Protein 9GF0 (pdb70)

Structure (mmCIF, N/CA/C/O backbone):
data_9GF0
#
_entry.id   9GF0
#
_cell.length_a   1.00
_cell.length_b   1.00
_cell.length_c   1.00
_cell.angle_alpha   90.00
_cell.angle_beta   90.00
_cell.angle_gamma   90.00
#
_symmetry.space_group_name_H-M   'P 1'
#
loop_
_entity.id
_entity.type
_entity.pdbx_description
1 polymer 'Major outer membrane protein'
2 water water
#
loop_
_atom_site.group_PDB
_atom_site.id
_atom_site.type_symbol
_atom_site.label_atom_id
_atom_site.label_alt_id
_atom_site.label_comp_id
_atom_site.label_asym_id
_atom_site.label_entity_id
_atom_site.label_seq_id
_atom_site.pdbx_PDB_ins_code
_atom_site.Cartn_x
_atom_site.Cartn_y
_atom_site.Cartn_z
_atom_site.occupancy
_atom_site.B_iso_or_equiv
_atom_site.auth_seq_id
_atom_site.auth_comp_id
_atom_site.auth_asym_id
_atom_site.auth_atom_id
_atom_site.pdbx_PDB_model_num
ATOM 1 N N . SER A 1 1 ? 132.784 100.799 115.225 1.00 28.03 1 SER A N 1
ATOM 2 C CA . SER A 1 1 ? 131.843 101.868 115.515 1.00 24.95 1 SER A CA 1
ATOM 3 C C . SER A 1 1 ? 130.823 102.003 114.397 1.00 24.85 1 SER A C 1
ATOM 4 O O . SER A 1 1 ? 131.191 102.164 113.241 1.00 39.60 1 SER A O 1
ATOM 7 N N . LYS A 1 2 ? 129.551 101.806 114.711 1.00 22.94 2 LYS A N 1
ATOM 8 C CA . LYS A 1 2 ? 128.490 101.890 113.685 1.00 21.13 2 LYS A CA 1
ATOM 9 C C . LYS A 1 2 ? 128.540 103.270 113.024 1.00 27.08 2 LYS A C 1
ATOM 10 O O . LYS A 1 2 ? 128.440 103.327 111.803 1.00 28.57 2 LYS A O 1
ATOM 16 N N . ALA A 1 3 ? 128.686 104.334 113.802 1.00 31.13 3 ALA A N 1
ATOM 17 C CA . ALA A 1 3 ? 128.739 105.713 113.282 1.00 26.75 3 ALA A CA 1
ATOM 18 C C . ALA A 1 3 ? 129.994 105.943 112.448 1.00 32.87 3 ALA A C 1
ATOM 19 O O . ALA A 1 3 ? 130.034 106.972 111.779 1.00 38.20 3 ALA A O 1
ATOM 21 N N . ARG A 1 4 ? 131.001 105.073 112.522 1.00 31.71 4 ARG A N 1
ATOM 22 C CA . ARG A 1 4 ? 132.181 105.216 111.631 1.00 27.95 4 ARG A CA 1
ATOM 23 C C . ARG A 1 4 ? 131.805 104.592 110.299 1.00 23.67 4 ARG A C 1
ATOM 24 O O . ARG A 1 4 ? 131.835 105.282 109.287 1.00 32.57 4 ARG A O 1
ATOM 32 N N . VAL A 1 5 ? 131.421 103.328 110.338 1.00 22.94 5 VAL A N 1
ATOM 33 C CA . VAL A 1 5 ? 131.062 102.654 109.101 1.00 25.53 5 VAL A CA 1
ATOM 34 C C . VAL A 1 5 ? 129.931 103.375 108.386 1.00 26.67 5 VAL A C 1
ATOM 35 O O . VAL A 1 5 ? 129.776 103.224 107.172 1.00 31.96 5 VAL A O 1
ATOM 39 N N . GLU A 1 6 ? 129.124 104.152 109.105 1.00 33.81 6 GLU A N 1
ATOM 40 C CA . GLU A 1 6 ? 128.074 104.928 108.457 1.00 32.47 6 GLU A CA 1
ATOM 41 C C . GLU A 1 6 ? 128.605 106.196 107.806 1.00 33.33 6 GLU A C 1
ATOM 42 O O . GLU A 1 6 ? 128.068 106.631 106.784 1.00 38.41 6 GLU A O 1
ATOM 48 N N . ALA A 1 7 ? 129.633 106.811 108.383 1.00 32.35 7 ALA A N 1
ATOM 49 C CA . ALA A 1 7 ? 130.205 108.021 107.812 1.00 28.40 7 ALA A CA 1
ATOM 50 C C . ALA A 1 7 ? 131.066 107.741 106.592 1.00 31.38 7 ALA A C 1
ATOM 51 O O . ALA A 1 7 ? 131.414 108.677 105.868 1.00 37.16 7 ALA A O 1
ATOM 53 N N . LEU A 1 8 ? 131.414 106.483 106.345 1.00 22.78 8 LEU A N 1
ATOM 54 C CA . LEU A 1 8 ? 132.163 106.097 105.160 1.00 21.82 8 LEU A CA 1
ATOM 55 C C . LEU A 1 8 ? 131.287 105.370 104.148 1.00 30.78 8 LEU A C 1
ATOM 56 O O . LEU A 1 8 ? 131.802 104.650 103.289 1.00 32.96 8 LEU A O 1
ATOM 61 N N . ALA A 1 9 ? 129.967 105.546 104.243 1.00 30.22 9 ALA A N 1
ATOM 62 C CA . ALA A 1 9 ? 129.006 105.007 103.284 1.00 20.46 9 ALA A CA 1
ATOM 63 C C . ALA A 1 9 ? 129.081 103.489 103.181 1.00 30.66 9 ALA A C 1
ATOM 64 O O . ALA A 1 9 ? 128.824 102.921 102.119 1.00 37.79 9 ALA A O 1
ATOM 66 N N . ASN A 1 10 ? 129.428 102.826 104.285 1.00 30.70 10 ASN A N 1
ATOM 67 C CA . ASN A 1 10 ? 129.504 101.366 104.348 1.00 27.46 10 ASN A CA 1
ATOM 68 C C . ASN A 1 10 ? 130.394 100.808 103.242 1.00 31.85 10 ASN A C 1
ATOM 69 O O . ASN A 1 10 ? 130.121 99.754 102.668 1.00 35.04 10 ASN A O 1
ATOM 74 N N . SER A 1 11 ? 131.476 101.524 102.950 1.00 30.93 11 SER A N 1
ATOM 75 C CA . SER A 1 11 ? 132.383 101.121 101.888 1.00 26.90 11 SER A CA 1
ATOM 76 C C . SER A 1 11 ? 133.019 99.775 102.207 1.00 33.24 11 SER A C 1
ATOM 77 O O . SER A 1 11 ? 133.272 99.442 103.365 1.00 40.73 11 SER A O 1
ATOM 80 N N . ARG A 1 12 ? 133.269 98.988 101.162 1.00 26.45 12 ARG A N 1
ATOM 81 C CA . ARG A 1 12 ? 133.832 97.659 101.356 1.00 26.06 12 ARG A CA 1
ATOM 82 C C . ARG A 1 12 ? 135.286 97.691 101.797 1.00 34.07 12 ARG A C 1
ATOM 83 O O . ARG A 1 12 ? 135.803 96.659 102.234 1.00 41.27 12 ARG A O 1
ATOM 91 N N . HIS A 1 13 ? 135.952 98.835 101.695 1.00 28.73 13 HIS A N 1
ATOM 92 C CA . HIS A 1 13 ? 137.376 98.943 101.972 1.00 26.00 13 HIS A CA 1
ATOM 93 C C . HIS A 1 13 ? 137.686 99.199 103.440 1.00 29.43 13 HIS A C 1
ATOM 94 O O . HIS A 1 13 ? 138.863 99.218 103.810 1.00 26.70 13 HIS A O 1
ATOM 101 N N . VAL A 1 14 ? 136.676 99.388 104.278 1.00 29.82 14 VAL A N 1
ATOM 102 C CA . VAL A 1 14 ? 136.889 99.766 105.670 1.00 28.88 14 VAL A CA 1
ATOM 103 C C . VAL A 1 14 ? 137.006 98.517 106.528 1.00 36.12 14 VAL A C 1
ATOM 104 O O . VAL A 1 14 ? 136.466 97.452 106.211 1.00 32.50 14 VAL A O 1
ATOM 108 N N . LEU A 1 15 ? 137.735 98.655 107.633 1.00 37.04 15 LEU A N 1
ATOM 109 C CA . LEU A 1 15 ? 138.000 97.568 108.567 1.00 31.57 15 LEU A CA 1
ATOM 110 C C . LEU A 1 15 ? 137.550 98.022 109.949 1.00 39.31 15 LEU A C 1
ATOM 111 O O . LEU A 1 15 ? 138.174 98.900 110.551 1.00 36.96 15 LEU A O 1
ATOM 116 N N . ASP A 1 16 ? 136.467 97.429 110.444 1.00 38.92 16 ASP A N 1
ATOM 117 C CA . ASP A 1 16 ? 135.855 97.829 111.703 1.00 34.67 16 ASP A CA 1
ATOM 118 C C . ASP A 1 16 ? 135.330 96.575 112.395 1.00 35.25 16 ASP A C 1
ATOM 119 O O . ASP A 1 16 ? 135.561 95.451 111.943 1.00 39.97 16 ASP A O 1
ATOM 124 N N . PHE A 1 17 ? 134.611 96.763 113.503 1.00 35.79 17 PHE A N 1
ATOM 125 C CA . PHE A 1 17 ? 134.095 95.620 114.248 1.00 36.73 17 PHE A CA 1
ATOM 126 C C . PHE A 1 17 ? 132.905 94.964 113.553 1.00 44.65 17 PHE A C 1
ATOM 127 O O . PHE A 1 17 ? 132.823 93.733 113.505 1.00 47.85 17 PHE A O 1
ATOM 135 N N . GLN A 1 18 ? 131.968 95.752 113.017 1.00 39.46 18 GLN A N 1
ATOM 136 C CA . GLN A 1 18 ? 130.796 95.163 112.369 1.00 37.13 18 GLN A CA 1
ATOM 137 C C . GLN A 1 18 ? 131.141 94.596 110.997 1.00 39.54 18 GLN A C 1
ATOM 138 O O . GLN A 1 18 ? 130.653 93.516 110.606 1.00 45.23 18 GLN A O 1
ATOM 144 N N . THR A 1 19 ? 131.985 95.315 110.260 1.00 29.56 19 THR A N 1
ATOM 145 C CA . THR A 1 19 ? 132.514 94.789 109.014 1.00 29.47 19 THR A CA 1
ATOM 146 C C . THR A 1 19 ? 133.206 93.455 109.239 1.00 29.41 19 THR A C 1
ATOM 147 O O . THR A 1 19 ? 133.184 92.590 108.361 1.00 35.27 19 THR A O 1
ATOM 151 N N . ALA A 1 20 ? 133.815 93.270 110.410 1.00 32.62 20 ALA A N 1
ATOM 152 C CA . ALA A 1 20 ? 134.363 91.973 110.780 1.00 27.87 20 ALA A CA 1
ATOM 153 C C . ALA A 1 20 ? 133.281 90.998 111.216 1.00 27.50 20 ALA A C 1
ATOM 154 O O . ALA A 1 20 ? 133.453 89.787 111.057 1.00 28.08 20 ALA A O 1
ATOM 156 N N . PHE A 1 21 ? 132.176 91.495 111.777 1.00 33.45 21 PHE A N 1
ATOM 157 C CA . PHE A 1 21 ? 131.064 90.613 112.122 1.00 29.13 21 PHE A CA 1
ATOM 158 C C . PHE A 1 21 ? 130.605 89.836 110.905 1.00 36.99 21 PHE A C 1
ATOM 159 O O . PHE A 1 21 ? 130.467 88.609 110.951 1.00 41.69 21 PHE A O 1
ATOM 167 N N . ASP A 1 22 ? 130.367 90.537 109.799 1.00 46.22 22 ASP A N 1
ATOM 168 C CA . ASP A 1 22 ? 129.905 89.833 108.606 1.00 40.23 22 ASP A CA 1
ATOM 169 C C . ASP A 1 22 ? 131.038 89.259 107.761 1.00 43.13 22 ASP A C 1
ATOM 170 O O . ASP A 1 22 ? 130.763 88.497 106.830 1.00 45.79 22 ASP A O 1
ATOM 175 N N . ARG A 1 23 ? 132.291 89.604 108.055 1.00 38.04 23 ARG A N 1
ATOM 176 C CA . ARG A 1 23 ? 133.463 89.068 107.363 1.00 28.52 23 ARG A CA 1
ATOM 177 C C . ARG A 1 23 ? 134.457 88.598 108.418 1.00 37.73 23 ARG A C 1
ATOM 178 O O . ARG A 1 23 ? 135.413 89.311 108.748 1.00 40.60 23 ARG A O 1
ATOM 186 N N . PRO A 1 24 ? 134.264 87.393 108.963 1.00 30.18 24 PRO A N 1
ATOM 187 C CA . PRO A 1 24 ? 135.036 86.982 110.147 1.00 24.94 24 PRO A CA 1
ATOM 188 C C . PRO A 1 24 ? 136.526 86.840 109.916 1.00 28.11 24 PRO A C 1
ATOM 189 O O . PRO A 1 24 ? 137.282 86.795 110.891 1.00 36.34 24 PRO A O 1
ATOM 193 N N . TYR A 1 25 ? 136.982 86.752 108.669 1.00 35.87 25 TYR A N 1
ATOM 194 C CA . TYR A 1 25 ? 138.416 86.725 108.408 1.00 34.09 25 TYR A CA 1
ATOM 195 C C . TYR A 1 25 ? 139.106 88.016 108.831 1.00 36.41 25 TYR A C 1
ATOM 196 O O . TYR A 1 25 ? 140.335 88.038 108.941 1.00 44.45 25 TYR A O 1
ATOM 205 N N . GLN A 1 26 ? 138.348 89.088 109.065 1.00 30.73 26 GLN A N 1
ATOM 206 C CA . GLN A 1 26 ? 138.913 90.374 109.451 1.00 32.15 26 GLN A CA 1
ATOM 207 C C . GLN A 1 26 ? 139.241 90.471 110.934 1.00 37.27 26 GLN A C 1
ATOM 208 O O . GLN A 1 26 ? 139.935 91.410 111.335 1.00 31.85 26 GLN A O 1
ATOM 214 N N . PHE A 1 27 ? 138.757 89.539 111.756 1.00 42.15 27 PHE A N 1
ATOM 215 C CA . PHE A 1 27 ? 139.074 89.572 113.179 1.00 27.56 27 PHE A CA 1
ATOM 216 C C . PHE A 1 27 ? 140.545 89.281 113.432 1.00 29.18 27 PHE A C 1
ATOM 217 O O . PHE A 1 27 ? 141.107 89.750 114.427 1.00 35.26 27 PHE A O 1
ATOM 225 N N . MET A 1 28 ? 141.182 88.509 112.553 1.00 42.03 28 MET A N 1
ATOM 226 C CA . MET A 1 28 ? 142.612 88.268 112.669 1.00 41.59 28 MET A CA 1
ATOM 227 C C . MET A 1 28 ? 143.429 89.481 112.249 1.00 34.05 28 MET A C 1
ATOM 228 O O . MET A 1 28 ? 144.573 89.625 112.686 1.00 41.24 28 MET A O 1
ATOM 233 N N . ALA A 1 29 ? 142.866 90.356 111.419 1.00 29.40 29 ALA A N 1
ATOM 234 C CA . ALA A 1 29 ? 143.538 91.579 111.007 1.00 29.37 29 ALA A CA 1
ATOM 235 C C . ALA A 1 29 ? 143.210 92.770 111.895 1.00 33.18 29 ALA A C 1
ATOM 236 O O . ALA A 1 29 ? 143.923 93.776 111.848 1.00 37.02 29 ALA A O 1
ATOM 238 N N . LEU A 1 30 ? 142.149 92.684 112.687 1.00 38.28 30 LEU A N 1
ATOM 239 C CA . LEU A 1 30 ? 141.832 93.737 113.638 1.00 37.50 30 LEU A CA 1
ATOM 240 C C . LEU A 1 30 ? 142.839 93.741 114.780 1.00 40.08 30 LEU A C 1
ATOM 241 O O . LEU A 1 30 ? 143.313 92.689 115.215 1.00 41.37 30 LEU A O 1
ATOM 246 N N . SER A 1 31 ? 143.170 94.931 115.266 1.00 44.44 31 SER A N 1
ATOM 247 C CA . SER A 1 31 ? 143.967 95.026 116.475 1.00 43.72 31 SER A CA 1
ATOM 248 C C . SER A 1 31 ? 143.129 94.619 117.682 1.00 47.31 31 SER A C 1
ATOM 249 O O . SER A 1 31 ? 141.897 94.678 117.662 1.00 52.72 31 SER A O 1
ATOM 252 N N . GLU A 1 32 ? 143.811 94.189 118.739 1.00 38.83 32 GLU A N 1
ATOM 253 C CA . GLU A 1 32 ? 143.119 93.834 119.969 1.00 39.72 32 GLU A CA 1
ATOM 254 C C . GLU A 1 32 ? 142.426 95.056 120.553 1.00 37.60 32 GLU A C 1
ATOM 255 O O . GLU A 1 32 ? 143.033 96.121 120.688 1.00 34.94 32 GLU A O 1
ATOM 261 N N . GLN A 1 33 ? 141.154 94.901 120.909 1.00 28.97 33 GLN A N 1
ATOM 262 C CA . GLN A 1 33 ? 140.351 96.042 121.324 1.00 30.65 33 GLN A CA 1
ATOM 263 C C . GLN A 1 33 ? 139.066 95.542 121.962 1.00 37.15 33 GLN A C 1
ATOM 264 O O . GLN A 1 33 ? 138.721 94.362 121.873 1.00 37.49 33 GLN A O 1
ATOM 270 N N . ALA A 1 34 ? 138.362 96.469 122.611 1.00 38.65 34 ALA A N 1
ATOM 271 C CA . ALA A 1 34 ? 137.016 96.256 123.121 1.00 28.04 34 ALA A CA 1
ATOM 272 C C . ALA A 1 34 ? 136.215 97.527 122.897 1.00 27.90 34 ALA A C 1
ATOM 273 O O . ALA A 1 34 ? 136.727 98.630 123.095 1.00 22.66 34 ALA A O 1
ATOM 275 N N . THR A 1 35 ? 134.963 97.370 122.478 1.00 31.42 35 THR A N 1
ATOM 276 C CA . THR A 1 35 ? 134.132 98.498 122.086 1.00 31.57 35 THR A CA 1
ATOM 277 C C . THR A 1 35 ? 132.773 98.407 122.763 1.00 26.91 35 THR A C 1
ATOM 278 O O . THR A 1 35 ? 132.207 97.319 122.886 1.00 24.30 35 THR A O 1
ATOM 282 N N . ILE A 1 36 ? 132.256 99.551 123.204 1.00 28.73 36 ILE A N 1
ATOM 283 C CA . ILE A 1 36 ? 130.936 99.641 123.818 1.00 30.11 36 ILE A CA 1
ATOM 284 C C . ILE A 1 36 ? 130.107 100.644 123.028 1.00 31.33 36 ILE A C 1
ATOM 285 O O . ILE A 1 36 ? 130.541 101.779 122.807 1.00 26.83 36 ILE A O 1
ATOM 290 N N . GLU A 1 37 ? 128.919 100.220 122.604 1.00 33.14 37 GLU A N 1
ATOM 291 C CA . GLU A 1 37 ? 128.001 101.050 121.835 1.00 18.96 37 GLU A CA 1
ATOM 292 C C . GLU A 1 37 ? 126.920 101.583 122.765 1.00 20.44 37 GLU A C 1
ATOM 293 O O . GLU A 1 37 ? 126.184 100.802 123.375 1.00 29.38 37 GLU A O 1
ATOM 299 N N . TRP A 1 38 ? 126.815 102.906 122.854 1.00 14.03 38 TRP A N 1
ATOM 300 C CA . TRP A 1 38 ? 125.939 103.533 123.833 1.00 11.52 38 TRP A CA 1
ATOM 301 C C . TRP A 1 38 ? 124.477 103.402 123.433 1.00 21.26 38 TRP A C 1
ATOM 302 O O . TRP A 1 38 ? 124.123 103.541 122.262 1.00 36.35 38 TRP A O 1
ATOM 313 N N . GLY A 1 39 ? 123.620 103.153 124.416 1.00 16.93 39 GLY A N 1
ATOM 314 C CA . GLY A 1 39 ? 122.202 103.054 124.148 1.00 12.34 39 GLY A CA 1
ATOM 315 C C . GLY A 1 39 ? 121.451 102.587 125.377 1.00 27.28 39 GLY A C 1
ATOM 316 O O . GLY A 1 39 ? 122.006 102.499 126.472 1.00 26.96 39 GLY A O 1
ATOM 317 N N . ASN A 1 40 ? 120.175 102.287 125.167 1.00 36.11 40 ASN A N 1
ATOM 318 C CA . ASN A 1 40 ? 119.284 101.834 126.220 1.00 32.22 40 ASN A CA 1
ATOM 319 C C . ASN A 1 40 ? 119.030 100.332 126.096 1.00 39.19 40 ASN A C 1
ATOM 320 O O . ASN A 1 40 ? 119.640 99.635 125.282 1.00 44.51 40 ASN A O 1
ATOM 325 N N . THR A 1 41 ? 118.110 99.840 126.922 1.00 35.00 41 THR A N 1
ATOM 326 C CA . THR A 1 41 ? 117.756 98.401 126.876 1.00 37.51 41 THR A CA 1
ATOM 327 C C . THR A 1 41 ? 116.369 98.263 126.254 1.00 39.14 41 THR A C 1
ATOM 328 O O . THR A 1 41 ? 115.619 99.237 126.271 1.00 44.11 41 THR A O 1
ATOM 332 N N . GLY A 1 42 ? 116.071 97.104 125.687 1.00 41.02 42 GLY A N 1
ATOM 333 C CA . GLY A 1 42 ? 114.714 96.859 125.173 1.00 45.99 42 GLY A CA 1
ATOM 334 C C . GLY A 1 42 ? 114.557 97.222 123.716 1.00 49.47 42 GLY A C 1
ATOM 335 O O . GLY A 1 42 ? 115.568 97.262 123.002 1.00 48.94 42 GLY A O 1
ATOM 336 N N . ASP A 1 43 ? 113.320 97.453 123.288 1.00 56.74 43 ASP A N 1
ATOM 337 C CA . ASP A 1 43 ? 113.086 97.887 121.892 1.00 56.36 43 ASP A CA 1
ATOM 338 C C . ASP A 1 43 ? 113.400 99.378 121.817 1.00 55.65 43 ASP A C 1
ATOM 339 O O . ASP A 1 43 ? 112.456 100.176 121.770 1.00 57.23 43 ASP A O 1
ATOM 344 N N . ALA A 1 44 ? 114.681 99.730 121.827 1.00 47.14 44 ALA A N 1
ATOM 345 C CA . ALA A 1 44 ? 115.057 101.156 121.815 1.00 48.42 44 ALA A CA 1
ATOM 346 C C . ALA A 1 44 ? 116.118 101.403 120.743 1.00 52.04 44 ALA A C 1
ATOM 347 O O . ALA A 1 44 ? 116.850 100.457 120.425 1.00 53.06 44 ALA A O 1
ATOM 349 N N . ASN A 1 45 ? 116.177 102.614 120.188 1.00 44.21 45 ASN A N 1
ATOM 350 C CA . ASN A 1 45 ? 117.243 102.936 119.245 1.00 42.87 45 ASN A CA 1
ATOM 351 C C . ASN A 1 45 ? 117.864 104.266 119.647 1.00 47.40 45 ASN A C 1
ATOM 352 O O . ASN A 1 45 ? 117.150 105.288 119.703 1.00 47.84 45 ASN A O 1
ATOM 357 N N . PRO A 1 46 ? 119.174 104.318 119.919 1.00 35.22 46 PRO A N 1
ATOM 358 C CA . PRO A 1 46 ? 120.151 103.225 119.846 1.00 28.28 46 PRO A CA 1
ATOM 359 C C . PRO A 1 46 ? 120.050 102.214 120.979 1.00 31.09 46 PRO A C 1
ATOM 360 O O . PRO A 1 46 ? 119.535 102.490 122.054 1.00 29.98 46 PRO A O 1
ATOM 364 N N . HIS A 1 47 ? 120.548 101.012 120.718 1.00 32.73 47 HIS A N 1
ATOM 365 C CA . HIS A 1 47 ? 120.579 99.912 121.665 1.00 26.53 47 HIS A CA 1
ATOM 366 C C . HIS A 1 47 ? 121.980 99.784 122.249 1.00 33.80 47 HIS A C 1
ATOM 367 O O . HIS A 1 47 ? 122.969 100.158 121.614 1.00 33.39 47 HIS A O 1
ATOM 374 N N . ALA A 1 48 ? 122.060 99.265 123.470 1.00 31.07 48 ALA A N 1
ATOM 375 C CA . ALA A 1 48 ? 123.337 99.109 124.153 1.00 21.71 48 ALA A CA 1
ATOM 376 C C . ALA A 1 48 ? 124.004 97.813 123.709 1.00 33.46 48 ALA A C 1
ATOM 377 O O . ALA A 1 48 ? 123.404 96.740 123.801 1.00 33.24 48 ALA A O 1
ATOM 379 N N . GLU A 1 49 ? 125.237 97.913 123.210 1.00 32.37 49 GLU A N 1
ATOM 380 C CA . GLU A 1 49 ? 125.984 96.759 122.730 1.00 16.47 49 GLU A CA 1
ATOM 381 C C . GLU A 1 49 ? 127.465 96.933 123.031 1.00 23.36 49 GLU A C 1
ATOM 382 O O . GLU A 1 49 ? 127.960 98.054 123.146 1.00 31.62 49 GLU A O 1
ATOM 388 N N . GLY A 1 50 ? 128.169 95.810 123.150 1.00 23.82 50 GLY A N 1
ATOM 389 C CA . GLY A 1 50 ? 129.593 95.839 123.431 1.00 19.35 50 GLY A CA 1
ATOM 390 C C . GLY A 1 50 ? 130.267 94.482 123.373 1.00 27.07 50 GLY A C 1
ATOM 391 O O . GLY A 1 50 ? 129.619 93.455 123.579 1.00 23.73 50 GLY A O 1
ATOM 392 N N . GLY A 1 51 ? 131.569 94.464 123.101 1.00 28.81 51 GLY A N 1
ATOM 393 C CA . GLY A 1 51 ? 132.291 93.212 122.962 1.00 23.71 51 GLY A CA 1
ATOM 394 C C . GLY A 1 51 ? 133.776 93.454 122.811 1.00 30.41 51 GLY A C 1
ATOM 395 O O . GLY A 1 51 ? 134.243 94.593 122.775 1.00 35.18 51 GLY A O 1
ATOM 396 N N . PHE A 1 52 ? 134.537 92.359 122.712 1.00 30.84 52 PHE A N 1
ATOM 397 C CA . PHE A 1 52 ? 136.018 92.469 122.655 1.00 30.16 52 PHE A CA 1
ATOM 398 C C . PHE A 1 52 ? 136.622 91.498 121.634 1.00 27.04 52 PHE A C 1
ATOM 399 O O . PHE A 1 52 ? 135.906 90.590 121.172 1.00 25.01 52 PHE A O 1
ATOM 407 N N . VAL A 1 53 ? 137.897 91.694 121.284 1.00 27.41 53 VAL A N 1
ATOM 408 C CA . VAL A 1 53 ? 138.620 90.745 120.384 1.00 31.15 53 VAL A CA 1
ATOM 409 C C . VAL A 1 53 ? 140.053 90.621 120.919 1.00 34.36 53 VAL A C 1
ATOM 410 O O . VAL A 1 53 ? 140.714 91.663 121.074 1.00 27.25 53 VAL A O 1
ATOM 414 N N . LYS A 1 54 ? 140.497 89.397 121.220 1.00 43.86 54 LYS A N 1
ATOM 415 C CA . LYS A 1 54 ? 141.850 89.180 121.797 1.00 38.93 54 LYS A CA 1
ATOM 416 C C . LYS A 1 54 ? 142.587 88.102 120.996 1.00 43.92 54 LYS A C 1
ATOM 417 O O . LYS A 1 54 ? 141.909 87.223 120.438 1.00 44.04 54 LYS A O 1
ATOM 423 N N . ARG A 1 55 ? 143.921 88.165 120.954 1.00 42.52 55 ARG A N 1
ATOM 424 C CA . ARG A 1 55 ? 144.738 87.190 120.183 1.00 39.79 55 ARG A CA 1
ATOM 425 C C . ARG A 1 55 ? 145.107 86.007 121.084 1.00 41.95 55 ARG A C 1
ATOM 426 O O . ARG A 1 55 ? 145.580 86.252 122.204 1.00 45.59 55 ARG A O 1
ATOM 434 N N . HIS A 1 56 ? 144.906 84.778 120.604 1.00 53.99 56 HIS A N 1
ATOM 435 C CA . HIS A 1 56 ? 145.175 83.561 121.419 1.00 53.21 56 HIS A CA 1
ATOM 436 C C . HIS A 1 56 ? 146.628 83.124 121.228 1.00 54.97 56 HIS A C 1
ATOM 437 O O . HIS A 1 56 ? 147.097 82.234 121.967 1.00 52.86 56 HIS A O 1
ATOM 444 N N . GLY A 1 57 ? 147.322 83.730 120.264 1.00 58.49 57 GLY A N 1
ATOM 445 C CA . GLY A 1 57 ? 148.740 83.412 120.024 1.00 58.67 57 GLY A CA 1
ATOM 446 C C . GLY A 1 57 ? 149.296 84.425 119.047 1.00 61.59 57 GLY A C 1
ATOM 447 O O . GLY A 1 57 ? 149.090 85.629 119.280 1.00 62.30 57 GLY A O 1
ATOM 448 N N . ASP A 1 58 ? 149.955 83.970 117.981 1.00 63.34 58 ASP A N 1
ATOM 449 C CA . ASP A 1 58 ? 150.404 84.905 116.918 1.00 64.17 58 ASP A CA 1
ATOM 450 C C . ASP A 1 58 ? 149.582 84.615 115.659 1.00 63.09 58 ASP A C 1
ATOM 451 O O . ASP A 1 58 ? 149.667 85.409 114.709 1.00 63.19 58 ASP A O 1
ATOM 456 N N . ASP A 1 59 ? 148.803 83.531 115.673 1.00 57.50 59 ASP A N 1
ATOM 457 C CA . ASP A 1 59 ? 147.989 83.141 114.497 1.00 57.00 59 ASP A CA 1
ATOM 458 C C . ASP A 1 59 ? 146.619 82.648 114.962 1.00 55.35 59 ASP A C 1
ATOM 459 O O . ASP A 1 59 ? 146.225 81.557 114.524 1.00 55.57 59 ASP A O 1
ATOM 464 N N . SER A 1 60 ? 145.934 83.406 115.820 1.00 44.17 60 SER A N 1
ATOM 465 C CA . SER A 1 60 ? 144.555 83.044 116.234 1.00 42.00 60 SER A CA 1
ATOM 466 C C . SER A 1 60 ? 143.893 84.247 116.903 1.00 40.53 60 SER A C 1
ATOM 467 O O . SER A 1 60 ? 144.613 85.188 117.240 1.00 44.92 60 SER A O 1
ATOM 470 N N . ALA A 1 61 ? 142.570 84.217 117.046 1.00 33.96 61 ALA A N 1
ATOM 471 C CA . ALA A 1 61 ? 141.828 85.329 117.674 1.00 32.69 61 ALA A CA 1
ATOM 472 C C . ALA A 1 61 ? 140.406 84.879 118.004 1.00 31.69 61 ALA A C 1
ATOM 473 O O . ALA A 1 61 ? 139.895 84.006 117.311 1.00 34.63 61 ALA A O 1
ATOM 475 N N . PHE A 1 62 ? 139.798 85.472 119.023 1.00 25.04 62 PHE A N 1
ATOM 476 C CA . PHE A 1 62 ? 138.471 85.087 119.479 1.00 21.49 62 PHE A CA 1
ATOM 477 C C . PHE A 1 62 ? 137.870 86.258 120.239 1.00 18.31 62 PHE A C 1
ATOM 478 O O . PHE A 1 62 ? 138.551 87.237 120.548 1.00 13.65 62 PHE A O 1
ATOM 486 N N . GLY A 1 63 ? 136.580 86.150 120.525 1.00 21.12 63 GLY A N 1
ATOM 487 C CA . GLY A 1 63 ? 135.904 87.206 121.249 1.00 24.86 63 GLY A CA 1
ATOM 488 C C . GLY A 1 63 ? 134.432 86.908 121.399 1.00 23.92 63 GLY A C 1
ATOM 489 O O . GLY A 1 63 ? 133.960 85.819 121.075 1.00 22.57 63 GLY A O 1
ATOM 490 N N . ALA A 1 64 ? 133.712 87.904 121.910 1.00 28.00 64 ALA A N 1
ATOM 491 C CA . ALA A 1 64 ? 132.271 87.821 122.087 1.00 26.86 64 ALA A CA 1
ATOM 492 C C . ALA A 1 64 ? 131.684 89.222 122.006 1.00 26.56 64 ALA A C 1
ATOM 493 O O . ALA A 1 64 ? 132.387 90.219 122.173 1.00 18.37 64 ALA A O 1
ATOM 495 N N . TYR A 1 65 ? 130.383 89.284 121.739 1.00 19.85 65 TYR A N 1
ATOM 496 C CA . TYR A 1 65 ? 129.671 90.543 121.590 1.00 15.79 65 TYR A CA 1
ATOM 497 C C . TYR A 1 65 ? 128.280 90.400 122.184 1.00 26.80 65 TYR A C 1
ATOM 498 O O . TYR A 1 65 ? 127.647 89.352 122.049 1.00 30.12 65 TYR A O 1
ATOM 507 N N . PHE A 1 66 ? 127.808 91.459 122.836 1.00 31.54 66 PHE A N 1
ATOM 508 C CA . PHE A 1 66 ? 126.506 91.470 123.489 1.00 18.47 66 PHE A CA 1
ATOM 509 C C . PHE A 1 66 ? 125.597 92.471 122.799 1.00 26.15 66 PHE A C 1
ATOM 510 O O . PHE A 1 66 ? 125.982 93.625 122.602 1.00 20.38 66 PHE A O 1
ATOM 518 N N . GLY A 1 67 ? 124.394 92.032 122.446 1.00 30.25 67 GLY A N 1
ATOM 519 C CA . GLY A 1 67 ? 123.337 92.938 122.058 1.00 28.01 67 GLY A CA 1
ATOM 520 C C . GLY A 1 67 ? 123.219 93.261 120.588 1.00 32.85 67 GLY A C 1
ATOM 521 O O . GLY A 1 67 ? 122.443 94.156 120.238 1.00 41.43 67 GLY A O 1
ATOM 522 N N . ARG A 1 68 ? 123.950 92.575 119.717 1.00 31.08 68 ARG A N 1
ATOM 523 C CA . ARG A 1 68 ? 123.825 92.833 118.289 1.00 31.10 68 ARG A CA 1
ATOM 524 C C . ARG A 1 68 ? 122.488 92.323 117.769 1.00 32.59 68 ARG A C 1
ATOM 525 O O . ARG A 1 68 ? 122.030 91.242 118.142 1.00 40.17 68 ARG A O 1
ATOM 533 N N . ARG A 1 69 ? 121.863 93.111 116.899 1.00 40.92 69 ARG A N 1
ATOM 534 C CA . ARG A 1 69 ? 120.558 92.792 116.338 1.00 44.95 69 ARG A CA 1
ATOM 535 C C . ARG A 1 69 ? 120.651 92.774 114.820 1.00 46.95 69 ARG A C 1
ATOM 536 O O . ARG A 1 69 ? 121.185 93.710 114.217 1.00 48.65 69 ARG A O 1
ATOM 544 N N . SER A 1 70 ? 120.130 91.714 114.210 1.00 55.68 70 SER A N 1
ATOM 545 C CA . SER A 1 70 ? 120.148 91.579 112.762 1.00 52.71 70 SER A CA 1
ATOM 546 C C . SER A 1 70 ? 119.101 92.485 112.126 1.00 53.35 70 SER A C 1
ATOM 547 O O . SER A 1 70 ? 118.019 92.700 112.676 1.00 56.19 70 SER A O 1
ATOM 550 N N . ALA A 1 71 ? 119.439 93.024 110.953 1.00 54.18 71 ALA A N 1
ATOM 551 C CA . ALA A 1 71 ? 118.570 93.988 110.286 1.00 56.14 71 ALA A CA 1
ATOM 552 C C . ALA A 1 71 ? 117.377 93.334 109.597 1.00 57.20 71 ALA A C 1
ATOM 553 O O . ALA A 1 71 ? 116.306 93.946 109.516 1.00 54.00 71 ALA A O 1
ATOM 555 N N . ASP A 1 72 ? 117.535 92.113 109.081 1.00 55.60 72 ASP A N 1
ATOM 556 C CA . ASP A 1 72 ? 116.406 91.428 108.461 1.00 55.27 72 ASP A CA 1
ATOM 557 C C . ASP A 1 72 ? 115.308 91.145 109.477 1.00 57.34 72 ASP A C 1
ATOM 558 O O . ASP A 1 72 ? 114.118 91.333 109.191 1.00 60.83 72 ASP A O 1
ATOM 563 N N . PHE A 1 73 ? 115.693 90.687 110.669 1.00 54.56 73 PHE A N 1
ATOM 564 C CA . PHE A 1 73 ? 114.735 90.469 111.747 1.00 50.34 73 PHE A CA 1
ATOM 565 C C . PHE A 1 73 ? 114.057 91.774 112.144 1.00 53.10 73 PHE A C 1
ATOM 566 O O . PHE A 1 73 ? 112.826 91.842 112.268 1.00 56.48 73 PHE A O 1
ATOM 574 N N . SER A 1 74 ? 114.852 92.828 112.337 1.00 56.13 74 SER A N 1
ATOM 575 C CA . SER A 1 74 ? 114.352 94.129 112.759 1.00 54.68 74 SER A CA 1
ATOM 576 C C . SER A 1 74 ? 113.536 94.825 111.683 1.00 58.46 74 SER A C 1
ATOM 577 O O . SER A 1 74 ? 112.870 95.820 111.985 1.00 62.26 74 SER A O 1
ATOM 580 N N . GLU A 1 75 ? 113.591 94.354 110.440 1.00 63.36 75 GLU A N 1
ATOM 581 C CA . GLU A 1 75 ? 112.731 94.878 109.388 1.00 64.66 75 GLU A CA 1
ATOM 582 C C . GLU A 1 75 ? 111.453 94.071 109.223 1.00 64.28 75 GLU A C 1
ATOM 583 O O . GLU A 1 75 ? 110.380 94.655 109.048 1.00 63.59 75 GLU A O 1
ATOM 589 N N . ALA A 1 76 ? 111.543 92.740 109.279 1.00 60.87 76 ALA A N 1
ATOM 590 C CA . ALA A 1 76 ? 110.347 91.910 109.184 1.00 60.47 76 ALA A CA 1
ATOM 591 C C . ALA A 1 76 ? 109.410 92.156 110.361 1.00 61.48 76 ALA A C 1
ATOM 592 O O . ALA A 1 76 ? 108.195 92.323 110.183 1.00 61.20 76 ALA A O 1
ATOM 594 N N . VAL A 1 77 ? 109.957 92.197 111.578 1.00 62.89 77 VAL A N 1
ATOM 595 C CA . VAL A 1 77 ? 109.110 92.444 112.739 1.00 62.51 77 VAL A CA 1
ATOM 596 C C . VAL A 1 77 ? 108.515 93.844 112.671 1.00 61.59 77 VAL A C 1
ATOM 597 O O . VAL A 1 77 ? 107.351 94.056 113.030 1.00 66.58 77 VAL A O 1
ATOM 601 N N . GLN A 1 78 ? 109.286 94.813 112.179 1.00 60.49 78 GLN A N 1
ATOM 602 C CA . GLN A 1 78 ? 108.772 96.174 112.073 1.00 61.17 78 GLN A CA 1
ATOM 603 C C . GLN A 1 78 ? 107.630 96.274 111.069 1.00 64.06 78 GLN A C 1
ATOM 604 O O . GLN A 1 78 ? 106.622 96.937 111.336 1.00 66.84 78 GLN A O 1
ATOM 610 N N . THR A 1 79 ? 107.762 95.632 109.903 1.00 68.21 79 THR A N 1
ATOM 611 C CA . THR A 1 79 ? 106.674 95.727 108.933 1.00 68.74 79 THR A CA 1
ATOM 612 C C . THR A 1 79 ? 105.450 94.956 109.400 1.00 67.08 79 THR A C 1
ATOM 613 O O . THR A 1 79 ? 104.322 95.338 109.069 1.00 66.90 79 THR A O 1
ATOM 617 N N . VAL A 1 80 ? 105.639 93.881 110.170 1.00 64.27 80 VAL A N 1
ATOM 618 C CA . VAL A 1 80 ? 104.483 93.195 110.739 1.00 63.40 80 VAL A CA 1
ATOM 619 C C . VAL A 1 80 ? 103.801 94.072 111.784 1.00 62.15 80 VAL A C 1
ATOM 620 O O . VAL A 1 80 ? 102.570 94.088 111.891 1.00 63.89 80 VAL A O 1
ATOM 624 N N . ARG A 1 81 ? 104.585 94.817 112.568 1.00 64.05 81 ARG A N 1
ATOM 625 C CA . ARG A 1 81 ? 103.996 95.748 113.527 1.00 64.48 81 ARG A CA 1
ATOM 626 C C . ARG A 1 81 ? 103.226 96.855 112.821 1.00 64.86 81 ARG A C 1
ATOM 627 O O . ARG A 1 81 ? 102.160 97.274 113.285 1.00 66.69 81 ARG A O 1
ATOM 635 N N . ASP A 1 82 ? 103.754 97.350 111.708 1.00 67.74 82 ASP A N 1
ATOM 636 C CA . ASP A 1 82 ? 103.110 98.434 110.968 1.00 69.41 82 ASP A CA 1
ATOM 637 C C . ASP A 1 82 ? 101.852 97.995 110.229 1.00 71.82 82 ASP A C 1
ATOM 638 O O . ASP A 1 82 ? 101.109 98.859 109.746 1.00 71.63 82 ASP A O 1
ATOM 643 N N . ALA A 1 83 ? 101.579 96.701 110.113 1.00 73.48 83 ALA A N 1
ATOM 644 C CA . ALA A 1 83 ? 100.395 96.231 109.409 1.00 71.97 83 ALA A CA 1
ATOM 645 C C . ALA A 1 83 ? 99.328 95.772 110.394 1.00 70.67 83 ALA A C 1
ATOM 646 O O . ALA A 1 83 ? 98.904 96.535 111.259 1.00 71.06 83 ALA A O 1
ATOM 648 N N . ALA A 1 97 ? 97.243 97.383 117.734 1.00 77.64 97 ALA A N 1
ATOM 649 C CA . ALA A 1 97 ? 97.425 95.938 117.762 1.00 79.04 97 ALA A CA 1
ATOM 650 C C . ALA A 1 97 ? 98.767 95.554 117.154 1.00 80.56 97 ALA A C 1
ATOM 651 O O . ALA A 1 97 ? 99.370 96.337 116.418 1.00 81.01 97 ALA A O 1
ATOM 653 N N . PHE A 1 98 ? 99.231 94.348 117.478 1.00 74.04 98 PHE A N 1
ATOM 654 C CA . PHE A 1 98 ? 100.494 93.785 117.012 1.00 72.43 98 PHE A CA 1
ATOM 655 C C . PHE A 1 98 ? 101.707 94.603 117.433 1.00 72.16 98 PHE A C 1
ATOM 656 O O . PHE A 1 98 ? 102.774 94.472 116.825 1.00 72.80 98 PHE A O 1
ATOM 664 N N . ALA A 1 99 ? 101.582 95.443 118.459 1.00 68.46 99 ALA A N 1
ATOM 665 C CA . ALA A 1 99 ? 102.698 96.278 118.881 1.00 69.03 99 ALA A CA 1
ATOM 666 C C . ALA A 1 99 ? 103.633 95.580 119.858 1.00 66.67 99 ALA A C 1
ATOM 667 O O . ALA A 1 99 ? 104.700 96.123 120.160 1.00 65.26 99 ALA A O 1
ATOM 669 N N . ASP A 1 100 ? 103.268 94.403 120.356 1.00 67.83 100 ASP A N 1
ATOM 670 C CA . ASP A 1 100 ? 104.084 93.675 121.315 1.00 67.12 100 ASP A CA 1
ATOM 671 C C . ASP A 1 100 ? 104.995 92.646 120.662 1.00 68.69 100 ASP A C 1
ATOM 672 O O . ASP A 1 100 ? 105.668 91.902 121.380 1.00 69.61 100 ASP A O 1
ATOM 677 N N . LEU A 1 101 ? 105.023 92.576 119.331 1.00 65.60 101 LEU A N 1
ATOM 678 C CA . LEU A 1 101 ? 105.875 91.613 118.645 1.00 61.55 101 LEU A CA 1
ATOM 679 C C . LEU A 1 101 ? 107.330 91.834 119.034 1.00 63.08 101 LEU A C 1
ATOM 680 O O . LEU A 1 101 ? 107.816 92.968 119.063 1.00 62.22 101 LEU A O 1
ATOM 685 N N . MET A 1 102 ? 108.021 90.742 119.331 1.00 57.11 102 MET A N 1
ATOM 686 C CA . MET A 1 102 ? 109.308 90.799 120.004 1.00 56.69 102 MET A CA 1
ATOM 687 C C . MET A 1 102 ? 110.438 90.936 118.995 1.00 56.78 102 MET A C 1
ATOM 688 O O . MET A 1 102 ? 110.475 90.228 117.987 1.00 60.23 102 MET A O 1
ATOM 693 N N . PHE A 1 103 ? 111.368 91.842 119.278 1.00 49.96 103 PHE A N 1
ATOM 694 C CA . PHE A 1 103 ? 112.589 91.954 118.493 1.00 46.03 103 PHE A CA 1
ATOM 695 C C . PHE A 1 103 ? 113.561 90.899 119.016 1.00 49.31 103 PHE A C 1
ATOM 696 O O . PHE A 1 103 ? 113.212 90.056 119.845 1.00 52.48 103 PHE A O 1
ATOM 704 N N . GLU A 1 104 ? 114.794 90.911 118.520 1.00 49.10 104 GLU A N 1
ATOM 705 C CA . GLU A 1 104 ? 115.779 89.965 119.026 1.00 48.70 104 GLU A CA 1
ATOM 706 C C . GLU A 1 104 ? 116.119 90.304 120.472 1.00 45.02 104 GLU A C 1
ATOM 707 O O . GLU A 1 104 ? 116.385 91.463 120.803 1.00 41.59 104 GLU A O 1
ATOM 713 N N . GLN A 1 105 ? 116.101 89.292 121.335 1.00 45.54 105 GLN A N 1
ATOM 714 C CA . GLN A 1 105 ? 116.331 89.462 122.764 1.00 38.93 105 GLN A CA 1
ATOM 715 C C . GLN A 1 105 ? 117.650 88.806 123.141 1.00 39.75 105 GLN A C 1
ATOM 716 O O . GLN A 1 105 ? 117.856 87.622 122.860 1.00 42.79 105 GLN A O 1
ATOM 722 N N . ASN A 1 106 ? 118.537 89.579 123.770 1.00 37.31 106 ASN A N 1
ATOM 723 C CA . ASN A 1 106 ? 119.792 89.074 124.327 1.00 31.30 106 ASN A CA 1
ATOM 724 C C . ASN A 1 106 ? 120.644 88.386 123.259 1.00 33.48 106 ASN A C 1
ATOM 725 O O . ASN A 1 106 ? 120.890 87.181 123.304 1.00 39.06 106 ASN A O 1
ATOM 730 N N . GLY A 1 107 ? 121.093 89.179 122.290 1.00 33.82 107 GLY A N 1
ATOM 731 C CA . GLY A 1 107 ? 121.883 88.633 121.197 1.00 33.02 107 GLY A CA 1
ATOM 732 C C . GLY A 1 107 ? 123.321 88.382 121.617 1.00 35.57 107 GLY A C 1
ATOM 733 O O . GLY A 1 107 ? 123.959 89.236 122.244 1.00 28.92 107 GLY A O 1
ATOM 734 N N . LEU A 1 108 ? 123.793 87.161 121.321 1.00 34.27 108 LEU A N 1
ATOM 735 C CA . LEU A 1 108 ? 125.171 86.752 121.684 1.00 26.68 108 LEU A CA 1
ATOM 736 C C . LEU A 1 108 ? 125.922 86.333 120.422 1.00 26.85 108 LEU A C 1
ATOM 737 O O . LEU A 1 108 ? 125.329 85.639 119.605 1.00 28.87 108 LEU A O 1
ATOM 742 N N . ASN A 1 109 ? 127.226 86.778 120.352 1.00 32.24 109 ASN A N 1
ATOM 743 C CA . ASN A 1 109 ? 128.069 86.513 119.166 1.00 26.61 109 ASN A CA 1
ATOM 744 C C . ASN A 1 109 ? 129.398 85.918 119.613 1.00 30.94 109 ASN A C 1
ATOM 745 O O . ASN A 1 109 ? 129.964 86.438 120.568 1.00 34.47 109 ASN A O 1
ATOM 750 N N . LEU A 1 110 ? 129.835 84.838 118.965 1.00 8.59 110 LEU A N 1
ATOM 751 C CA . LEU A 1 110 ? 131.129 84.189 119.286 1.00 7.60 110 LEU A CA 1
ATOM 752 C C . LEU A 1 110 ? 131.939 84.069 117.995 1.00 15.45 110 LEU A C 1
ATOM 753 O O . LEU A 1 110 ? 131.399 83.559 117.023 1.00 20.91 110 LEU A O 1
ATOM 758 N N . PHE A 1 111 ? 133.199 84.487 118.009 1.00 14.54 111 PHE A N 1
ATOM 759 C CA . PHE A 1 111 ? 134.004 84.550 116.773 1.00 20.74 111 PHE A CA 1
ATOM 760 C C . PHE A 1 111 ? 135.347 83.866 116.950 1.00 14.82 111 PHE A C 1
ATOM 761 O O . PHE A 1 111 ? 135.899 83.958 118.046 1.00 17.38 111 PHE A O 1
ATOM 769 N N . TYR A 1 112 ? 135.857 83.234 115.894 1.00 20.54 112 TYR A N 1
ATOM 770 C CA . TYR A 1 112 ? 137.212 82.643 115.937 1.00 24.34 112 TYR A CA 1
ATOM 771 C C . TYR A 1 112 ? 137.892 82.939 114.602 1.00 22.57 112 TYR A C 1
ATOM 772 O O . TYR A 1 112 ? 137.213 82.833 113.586 1.00 29.27 112 TYR A O 1
ATOM 781 N N . ALA A 1 113 ? 139.170 83.309 114.612 1.00 38.21 113 ALA A N 1
ATOM 782 C CA . ALA A 1 113 ? 139.925 83.539 113.364 1.00 41.17 113 ALA A CA 1
ATOM 783 C C . ALA A 1 113 ? 141.300 82.888 113.487 1.00 41.74 113 ALA A C 1
ATOM 784 O O . ALA A 1 113 ? 141.773 82.762 114.617 1.00 44.83 113 ALA A O 1
ATOM 786 N N . SER A 1 114 ? 141.909 82.487 112.370 1.00 45.48 114 SER A N 1
ATOM 787 C CA . SER A 1 114 ? 143.205 81.765 112.406 1.00 47.93 114 SER A CA 1
ATOM 788 C C . SER A 1 114 ? 143.961 81.936 111.088 1.00 49.79 114 SER A C 1
ATOM 789 O O . SER A 1 114 ? 143.324 81.796 110.044 1.00 55.31 114 SER A O 1
ATOM 792 N N . LYS A 1 115 ? 145.210 82.219 111.077 1.00 54.28 115 LYS A N 1
ATOM 793 C CA . LYS A 1 115 ? 146.011 82.401 109.837 1.00 53.62 115 LYS A CA 1
ATOM 794 C C . LYS A 1 115 ? 146.544 81.038 109.408 1.00 54.30 115 LYS A C 1
ATOM 795 O O . LYS A 1 115 ? 147.747 80.802 109.571 1.00 56.52 115 LYS A O 1
ATOM 801 N N . MET A 1 116 ? 145.621 80.201 108.878 1.00 64.32 116 MET A N 1
ATOM 802 C CA . MET A 1 116 ? 145.975 78.842 108.400 1.00 67.00 116 MET A CA 1
ATOM 803 C C . MET A 1 116 ? 146.761 78.940 107.097 1.00 69.70 116 MET A C 1
ATOM 804 O O . MET A 1 116 ? 146.194 79.415 106.107 1.00 71.56 116 MET A O 1
ATOM 809 N N . GLY A 1 117 ? 148.021 78.454 107.105 1.00 65.53 117 GLY A N 1
ATOM 810 C CA . GLY A 1 117 ? 148.861 78.524 105.919 1.00 62.51 117 GLY A CA 1
ATOM 811 C C . GLY A 1 117 ? 148.972 79.948 105.418 1.00 63.18 117 GLY A C 1
ATOM 812 O O . GLY A 1 117 ? 149.262 80.878 106.177 1.00 63.15 117 GLY A O 1
ATOM 813 N N . GLU A 1 118 ? 148.746 80.128 104.120 1.00 61.92 118 GLU A N 1
ATOM 814 C CA . GLU A 1 118 ? 148.686 81.454 103.520 1.00 62.55 118 GLU A CA 1
ATOM 815 C C . GLU A 1 118 ? 147.281 82.040 103.534 1.00 61.88 118 GLU A C 1
ATOM 816 O O . GLU A 1 118 ? 147.109 83.210 103.184 1.00 60.76 118 GLU A O 1
ATOM 822 N N . TRP A 1 119 ? 146.284 81.264 103.940 1.00 62.13 119 TRP A N 1
ATOM 823 C CA . TRP A 1 119 ? 144.907 81.721 104.025 1.00 61.95 119 TRP A CA 1
ATOM 824 C C . TRP A 1 119 ? 144.593 82.217 105.431 1.00 58.62 119 TRP A C 1
ATOM 825 O O . TRP A 1 119 ? 145.374 82.044 106.368 1.00 61.54 119 TRP A O 1
ATOM 836 N N . THR A 1 120 ? 143.430 82.851 105.566 1.00 45.77 120 THR A N 1
ATOM 837 C CA . THR A 1 120 ? 142.990 83.418 106.840 1.00 46.87 120 THR A CA 1
ATOM 838 C C . THR A 1 120 ? 141.473 83.281 106.905 1.00 45.98 120 THR A C 1
ATOM 839 O O . THR A 1 120 ? 140.748 84.123 106.373 1.00 51.06 120 THR A O 1
ATOM 843 N N . TRP A 1 121 ? 140.998 82.231 107.557 1.00 41.93 121 TRP A N 1
ATOM 844 C CA . TRP A 1 121 ? 139.574 81.972 107.647 1.00 41.95 121 TRP A CA 1
ATOM 845 C C . TRP A 1 121 ? 139.026 82.538 108.953 1.00 37.94 121 TRP A C 1
ATOM 846 O O . TRP A 1 121 ? 139.720 83.231 109.697 1.00 41.30 121 TRP A O 1
ATOM 857 N N . GLY A 1 122 ? 137.760 82.252 109.230 1.00 30.62 122 GLY A N 1
ATOM 858 C CA . GLY A 1 122 ? 137.115 82.743 110.428 1.00 27.02 122 GLY A CA 1
ATOM 859 C C . GLY A 1 122 ? 135.625 82.498 110.397 1.00 29.45 122 GLY A C 1
ATOM 860 O O . GLY A 1 122 ? 135.020 82.496 109.324 1.00 33.16 122 GLY A O 1
ATOM 861 N N . VAL A 1 123 ? 135.018 82.295 111.562 1.00 25.68 123 VAL A N 1
ATOM 862 C CA . VAL A 1 123 ? 133.607 81.945 111.657 1.00 23.75 123 VAL A CA 1
ATOM 863 C C . VAL A 1 123 ? 132.969 82.757 112.774 1.00 22.54 123 VAL A C 1
ATOM 864 O O . VAL A 1 123 ? 133.563 82.940 113.840 1.00 31.34 123 VAL A O 1
ATOM 868 N N . THR A 1 124 ? 131.766 83.264 112.518 1.00 18.36 124 THR A N 1
ATOM 869 C CA . THR A 1 124 ? 130.973 83.991 113.499 1.00 22.81 124 THR A CA 1
ATOM 870 C C . THR A 1 124 ? 129.667 83.245 113.713 1.00 22.39 124 THR A C 1
ATOM 871 O O . THR A 1 124 ? 129.027 82.825 112.748 1.00 32.74 124 THR A O 1
ATOM 875 N N . ALA A 1 125 ? 129.279 83.075 114.970 1.00 24.51 125 ALA A N 1
ATOM 876 C CA . ALA A 1 125 ? 128.011 82.458 115.316 1.00 22.63 125 ALA A CA 1
ATOM 877 C C . ALA A 1 125 ? 127.144 83.466 116.056 1.00 23.68 125 ALA A C 1
ATOM 878 O O . ALA A 1 125 ? 127.649 84.336 116.768 1.00 21.45 125 ALA A O 1
ATOM 880 N N . LYS A 1 126 ? 125.834 83.352 115.866 1.00 27.73 126 LYS A N 1
ATOM 881 C CA . LYS A 1 126 ? 124.875 84.253 116.486 1.00 30.85 126 LYS A CA 1
ATOM 882 C C . LYS A 1 126 ? 123.742 83.450 117.099 1.00 25.26 126 LYS A C 1
ATOM 883 O O . LYS A 1 126 ? 123.306 82.445 116.533 1.00 26.27 126 LYS A O 1
ATOM 889 N N . TYR A 1 127 ? 123.279 83.894 118.264 1.00 35.81 127 TYR A N 1
ATOM 890 C CA . TYR A 1 127 ? 122.184 83.244 118.964 1.00 36.48 127 TYR A CA 1
ATOM 891 C C . TYR A 1 127 ? 121.405 84.290 119.743 1.00 37.41 127 TYR A C 1
ATOM 892 O O . TYR A 1 127 ? 121.972 85.269 120.233 1.00 35.87 127 TYR A O 1
ATOM 901 N N . SER A 1 128 ? 120.097 84.079 119.847 1.00 33.52 128 SER A N 1
ATOM 902 C CA . SER A 1 128 ? 119.248 84.967 120.625 1.00 38.69 128 SER A CA 1
ATOM 903 C C . SER A 1 128 ? 117.990 84.213 121.018 1.00 41.01 128 SER A C 1
ATOM 904 O O . SER A 1 128 ? 117.558 83.298 120.315 1.00 44.25 128 SER A O 1
ATOM 907 N N . ASN A 1 129 ? 117.415 84.601 122.152 1.00 34.86 129 ASN A N 1
ATOM 908 C CA . ASN A 1 129 ? 116.203 83.969 122.648 1.00 32.76 129 ASN A CA 1
ATOM 909 C C . ASN A 1 129 ? 115.554 84.886 123.671 1.00 38.67 129 ASN A C 1
ATOM 910 O O . ASN A 1 129 ? 116.236 85.636 124.372 1.00 43.40 129 ASN A O 1
ATOM 915 N N . GLY A 1 130 ? 114.223 84.820 123.757 1.00 42.52 130 GLY A N 1
ATOM 916 C CA . GLY A 1 130 ? 113.465 85.642 124.718 1.00 40.88 130 GLY A CA 1
ATOM 917 C C . GLY A 1 130 ? 112.031 85.169 124.858 1.00 42.27 130 GLY A C 1
ATOM 918 O O . GLY A 1 130 ? 111.650 84.262 124.116 1.00 43.23 130 GLY A O 1
ATOM 919 N N . LYS A 1 131 ? 111.266 85.763 125.775 1.00 43.99 131 LYS A N 1
ATOM 920 C CA . LYS A 1 131 ? 109.854 85.372 126.017 1.00 42.96 131 LYS A CA 1
ATOM 921 C C . LYS A 1 131 ? 109.192 86.342 126.994 1.00 44.02 131 LYS A C 1
ATOM 922 O O . LYS A 1 131 ? 109.879 87.228 127.497 1.00 47.48 131 LYS A O 1
ATOM 928 N N . ASN A 1 132 ? 107.889 86.193 127.221 1.00 52.20 132 ASN A N 1
ATOM 929 C CA . ASN A 1 132 ? 107.150 87.018 128.211 1.00 52.57 132 ASN A CA 1
ATOM 930 C C . ASN A 1 132 ? 106.154 86.090 128.889 1.00 52.44 132 ASN A C 1
ATOM 931 O O . ASN A 1 132 ? 105.852 86.352 130.047 1.00 56.78 132 ASN A O 1
ATOM 936 N N . GLU A 1 133 ? 105.712 85.039 128.202 1.00 52.31 133 GLU A N 1
ATOM 937 C CA . GLU A 1 133 ? 104.817 84.011 128.805 1.00 55.21 133 GLU A CA 1
ATOM 938 C C . GLU A 1 133 ? 103.737 84.649 129.686 1.00 58.61 133 GLU A C 1
ATOM 939 O O . GLU A 1 133 ? 102.991 83.887 130.313 1.00 57.96 133 GLU A O 1
ATOM 945 N N . ASP A 1 134 ? 103.612 85.975 129.693 1.00 58.44 134 ASP A N 1
ATOM 946 C CA . ASP A 1 134 ? 102.506 86.622 130.448 1.00 56.85 134 ASP A CA 1
ATOM 947 C C . ASP A 1 134 ? 101.232 86.515 129.612 1.00 62.21 134 ASP A C 1
ATOM 948 O O . ASP A 1 134 ? 101.254 86.968 128.457 1.00 64.14 134 ASP A O 1
ATOM 953 N N . PRO A 1 135 ? 100.103 85.922 130.088 1.00 68.09 135 PRO A N 1
ATOM 954 C CA . PRO A 1 135 ? 98.906 85.703 129.237 1.00 65.71 135 PRO A CA 1
ATOM 955 C C . PRO A 1 135 ? 98.369 86.854 128.368 1.00 64.72 135 PRO A C 1
ATOM 956 O O . PRO A 1 135 ? 97.669 86.558 127.426 1.00 65.08 135 PRO A O 1
ATOM 960 N N . THR A 1 136 ? 98.672 88.109 128.700 1.00 61.50 136 THR A N 1
ATOM 961 C CA . THR A 1 136 ? 98.161 89.284 127.944 1.00 61.98 136 THR A CA 1
ATOM 962 C C . THR A 1 136 ? 99.300 89.899 127.130 1.00 63.13 136 THR A C 1
ATOM 963 O O . THR A 1 136 ? 99.196 91.091 126.797 1.00 64.23 136 THR A O 1
ATOM 967 N N . VAL A 1 137 ? 100.471 89.183 127.022 1.00 64.04 137 VAL A N 1
ATOM 968 C CA . VAL A 1 137 ? 101.526 89.557 126.032 1.00 61.52 137 VAL A CA 1
ATOM 969 C C . VAL A 1 137 ? 101.830 88.302 125.216 1.00 58.73 137 VAL A C 1
ATOM 970 O O . VAL A 1 137 ? 101.741 88.373 123.987 1.00 59.24 137 VAL A O 1
ATOM 974 N N . GLY A 1 138 ? 102.149 87.193 125.885 1.00 56.75 138 GLY A N 1
ATOM 975 C CA . GLY A 1 138 ? 102.404 85.912 125.196 1.00 53.81 138 GLY A CA 1
ATOM 976 C C . GLY A 1 138 ? 103.321 86.057 123.997 1.00 56.50 138 GLY A C 1
ATOM 977 O O . GLY A 1 138 ? 102.848 85.814 122.878 1.00 58.54 138 GLY A O 1
ATOM 978 N N . THR A 1 139 ? 104.588 86.415 124.217 1.00 53.46 139 THR A N 1
ATOM 979 C CA . THR A 1 139 ? 105.535 86.636 123.096 1.00 51.95 139 THR A CA 1
ATOM 980 C C . THR A 1 139 ? 106.614 85.552 123.087 1.00 51.98 139 THR A C 1
ATOM 981 O O . THR A 1 139 ? 106.655 84.775 124.048 1.00 52.18 139 THR A O 1
ATOM 985 N N . LYS A 1 140 ? 107.403 85.473 122.016 1.00 53.01 140 LYS A N 1
ATOM 986 C CA . LYS A 1 140 ? 108.530 84.513 121.912 1.00 48.73 140 LYS A CA 1
ATOM 987 C C . LYS A 1 140 ? 109.350 84.951 120.698 1.00 52.38 140 LYS A C 1
ATOM 988 O O . LYS A 1 140 ? 108.730 85.404 119.734 1.00 59.05 140 LYS A O 1
ATOM 994 N N . ALA A 1 141 ? 110.677 84.867 120.755 1.00 46.91 141 ALA A N 1
ATOM 995 C CA . ALA A 1 141 ? 111.563 85.332 119.663 1.00 43.90 141 ALA A CA 1
ATOM 996 C C . ALA A 1 141 ? 112.877 84.552 119.688 1.00 42.34 141 ALA A C 1
ATOM 997 O O . ALA A 1 141 ? 113.679 84.792 120.603 1.00 47.62 141 ALA A O 1
ATOM 999 N N . THR A 1 142 ? 113.094 83.681 118.701 1.00 38.80 142 THR A N 1
ATOM 1000 C CA . THR A 1 142 ? 114.319 82.897 118.643 1.00 39.46 142 THR A CA 1
ATOM 1001 C C . THR A 1 142 ? 115.044 83.188 117.336 1.00 45.05 142 THR A C 1
ATOM 1002 O O . THR A 1 142 ? 114.417 83.480 116.317 1.00 52.20 142 THR A O 1
ATOM 1006 N N . SER A 1 143 ? 116.374 83.114 117.374 1.00 43.22 143 SER A N 1
ATOM 1007 C CA . SER A 1 143 ? 117.191 83.390 116.200 1.00 43.33 143 SER A CA 1
ATOM 1008 C C . SER A 1 143 ? 118.528 82.677 116.320 1.00 43.05 143 SER A C 1
ATOM 1009 O O . SER A 1 143 ? 119.072 82.552 117.419 1.00 49.27 143 SER A O 1
ATOM 1012 N N . ALA A 1 144 ? 119.057 82.224 115.185 1.00 37.27 144 ALA A N 1
ATOM 1013 C CA . ALA A 1 144 ? 120.338 81.533 115.152 1.00 37.40 144 ALA A CA 1
ATOM 1014 C C . ALA A 1 144 ? 120.917 81.618 113.748 1.00 40.93 144 ALA A C 1
ATOM 1015 O O . ALA A 1 144 ? 120.181 81.523 112.766 1.00 45.57 144 ALA A O 1
ATOM 1017 N N . GLY A 1 145 ? 122.231 81.783 113.661 1.00 34.75 145 GLY A N 1
ATOM 1018 C CA . GLY A 1 145 ? 122.879 81.861 112.365 1.00 30.02 145 GLY A CA 1
ATOM 1019 C C . GLY A 1 145 ? 124.383 81.797 112.502 1.00 30.34 145 GLY A C 1
ATOM 1020 O O . GLY A 1 145 ? 124.938 81.930 113.594 1.00 32.84 145 GLY A O 1
ATOM 1021 N N . VAL A 1 146 ? 125.038 81.596 111.358 1.00 31.87 146 VAL A N 1
ATOM 1022 C CA . VAL A 1 146 ? 126.486 81.458 111.285 1.00 28.62 146 VAL A CA 1
ATOM 1023 C C . VAL A 1 146 ? 127.000 82.265 110.100 1.00 27.93 146 VAL A C 1
ATOM 1024 O O . VAL A 1 146 ? 126.245 82.664 109.213 1.00 30.05 146 VAL A O 1
ATOM 1028 N N . ALA A 1 147 ? 128.305 82.520 110.105 1.00 23.81 147 ALA A N 1
ATOM 1029 C CA . ALA A 1 147 ? 128.961 83.234 109.018 1.00 25.17 147 ALA A CA 1
ATOM 1030 C C . ALA A 1 147 ? 130.374 82.697 108.870 1.00 27.21 147 ALA A C 1
ATOM 1031 O O . ALA A 1 147 ? 131.130 82.678 109.842 1.00 32.49 147 ALA A O 1
ATOM 1033 N N . VAL A 1 148 ? 130.723 82.264 107.663 1.00 28.91 148 VAL A N 1
ATOM 1034 C CA . VAL A 1 148 ? 132.031 81.693 107.367 1.00 28.56 148 VAL A CA 1
ATOM 1035 C C . VAL A 1 148 ? 132.676 82.522 106.269 1.00 28.20 148 VAL A C 1
ATOM 1036 O O . VAL A 1 148 ? 131.993 82.978 105.348 1.00 37.65 148 VAL A O 1
ATOM 1040 N N . ALA A 1 149 ? 133.988 82.721 106.366 1.00 26.24 149 ALA A N 1
ATOM 1041 C CA . ALA A 1 149 ? 134.699 83.515 105.377 1.00 32.07 149 ALA A CA 1
ATOM 1042 C C . ALA A 1 149 ? 136.151 83.075 105.308 1.00 28.98 149 ALA A C 1
ATOM 1043 O O . ALA A 1 149 ? 136.658 82.398 106.203 1.00 38.04 149 ALA A O 1
ATOM 1045 N N . ALA A 1 150 ? 136.814 83.466 104.224 1.00 30.80 150 ALA A N 1
ATOM 1046 C CA . ALA A 1 150 ? 138.234 83.202 104.044 1.00 32.74 150 ALA A CA 1
ATOM 1047 C C . ALA A 1 150 ? 138.795 84.226 103.072 1.00 36.04 150 ALA A C 1
ATOM 1048 O O . ALA A 1 150 ? 138.058 84.842 102.302 1.00 39.33 150 ALA A O 1
ATOM 1050 N N . SER A 1 151 ? 140.114 84.399 103.117 1.00 39.94 151 SER A N 1
ATOM 1051 C CA . SER A 1 151 ? 140.785 85.363 102.256 1.00 39.73 151 SER A CA 1
ATOM 1052 C C . SER A 1 151 ? 142.283 85.111 102.299 1.00 41.54 151 SER A C 1
ATOM 1053 O O . SER A 1 151 ? 142.855 84.989 103.384 1.00 48.73 151 SER A O 1
ATOM 1056 N N . ASN A 1 152 ? 142.915 85.035 101.129 1.00 46.38 152 ASN A N 1
ATOM 1057 C CA . ASN A 1 152 ? 144.364 84.897 101.063 1.00 50.22 152 ASN A CA 1
ATOM 1058 C C . ASN A 1 152 ? 145.075 86.213 100.787 1.00 50.94 152 ASN A C 1
ATOM 1059 O O . ASN A 1 152 ? 146.305 86.229 100.697 1.00 53.12 152 ASN A O 1
ATOM 1064 N N . GLY A 1 153 ? 144.339 87.310 100.648 1.00 44.18 153 GLY A N 1
ATOM 1065 C CA . GLY A 1 153 ? 144.948 88.592 100.366 1.00 43.03 153 GLY A CA 1
ATOM 1066 C C . GLY A 1 153 ? 144.410 89.229 99.105 1.00 44.85 153 GLY A C 1
ATOM 1067 O O . GLY A 1 153 ? 144.288 90.454 99.024 1.00 43.33 153 GLY A O 1
ATOM 1068 N N . THR A 1 154 ? 144.087 88.403 98.111 1.00 44.99 154 THR A N 1
ATOM 1069 C CA . THR A 1 154 ? 143.510 88.873 96.859 1.00 47.73 154 THR A CA 1
ATOM 1070 C C . THR A 1 154 ? 142.092 88.381 96.619 1.00 46.28 154 THR A C 1
ATOM 1071 O O . THR A 1 154 ? 141.295 89.105 96.025 1.00 43.89 154 THR A O 1
ATOM 1075 N N . TRP A 1 155 ? 141.759 87.178 97.071 1.00 49.01 155 TRP A N 1
ATOM 1076 C CA . TRP A 1 155 ? 140.445 86.585 96.874 1.00 46.75 155 TRP A CA 1
ATOM 1077 C C . TRP A 1 155 ? 139.715 86.519 98.206 1.00 46.87 155 TRP A C 1
ATOM 1078 O O . TRP A 1 155 ? 140.282 86.065 99.202 1.00 50.46 155 TRP A O 1
ATOM 1089 N N . ASP A 1 156 ? 138.462 86.959 98.224 1.00 43.60 156 ASP A N 1
ATOM 1090 C CA . ASP A 1 156 ? 137.616 86.876 99.405 1.00 40.67 156 ASP A CA 1
ATOM 1091 C C . ASP A 1 156 ? 136.409 86.005 99.103 1.00 39.16 156 ASP A C 1
ATOM 1092 O O . ASP A 1 156 ? 135.829 86.091 98.019 1.00 51.47 156 ASP A O 1
ATOM 1097 N N . PHE A 1 157 ? 136.031 85.169 100.064 1.00 30.61 157 PHE A N 1
ATOM 1098 C CA . PHE A 1 157 ? 134.849 84.325 99.947 1.00 36.36 157 PHE A CA 1
ATOM 1099 C C . PHE A 1 157 ? 134.069 84.418 101.246 1.00 34.69 157 PHE A C 1
ATOM 1100 O O . PHE A 1 157 ? 134.552 83.976 102.290 1.00 40.04 157 PHE A O 1
ATOM 1108 N N . GLU A 1 158 ? 132.870 84.985 101.185 1.00 32.17 158 GLU A N 1
ATOM 1109 C CA . GLU A 1 158 ? 132.047 85.193 102.365 1.00 36.41 158 GLU A CA 1
ATOM 1110 C C . GLU A 1 158 ? 130.687 84.549 102.162 1.00 38.88 158 GLU A C 1
ATOM 1111 O O . GLU A 1 158 ? 130.069 84.705 101.107 1.00 47.79 158 GLU A O 1
ATOM 1117 N N . LEU A 1 159 ? 130.221 83.834 103.181 1.00 33.56 159 LEU A N 1
ATOM 1118 C CA . LEU A 1 159 ? 128.926 83.175 103.153 1.00 32.01 159 LEU A CA 1
ATOM 1119 C C . LEU A 1 159 ? 128.216 83.434 104.471 1.00 30.05 159 LEU A C 1
ATOM 1120 O O . LEU A 1 159 ? 128.830 83.346 105.535 1.00 39.07 159 LEU A O 1
ATOM 1125 N N . VAL A 1 160 ? 126.929 83.764 104.398 1.00 31.84 160 VAL A N 1
ATOM 1126 C CA . VAL A 1 160 ? 126.122 84.074 105.575 1.00 35.42 160 VAL A CA 1
ATOM 1127 C C . VAL A 1 160 ? 124.845 83.252 105.506 1.00 36.38 160 VAL A C 1
ATOM 1128 O O . VAL A 1 160 ? 124.086 83.363 104.538 1.00 45.83 160 VAL A O 1
ATOM 1132 N N . GLN A 1 161 ? 124.595 82.446 106.534 1.00 40.21 161 GLN A N 1
ATOM 1133 C CA . GLN A 1 161 ? 123.441 81.561 106.563 1.00 46.18 161 GLN A CA 1
ATOM 1134 C C . GLN A 1 161 ? 122.664 81.752 107.857 1.00 46.19 161 GLN A C 1
ATOM 1135 O O . GLN A 1 161 ? 123.254 81.845 108.936 1.00 43.04 161 GLN A O 1
ATOM 1141 N N . GLY A 1 162 ? 121.340 81.803 107.743 1.00 48.94 162 GLY A N 1
ATOM 1142 C CA . GLY A 1 162 ? 120.456 81.933 108.888 1.00 43.69 162 GLY A CA 1
ATOM 1143 C C . GLY A 1 162 ? 119.630 80.670 109.068 1.00 50.52 162 GLY A C 1
ATOM 1144 O O . GLY A 1 162 ? 119.051 80.157 108.109 1.00 50.87 162 GLY A O 1
ATOM 1145 N N . PHE A 1 163 ? 119.582 80.184 110.309 1.00 52.33 163 PHE A N 1
ATOM 1146 C CA . PHE A 1 163 ? 118.922 78.919 110.616 1.00 51.24 163 PHE A CA 1
ATOM 1147 C C . PHE A 1 163 ? 117.483 79.112 111.080 1.00 51.61 163 PHE A C 1
ATOM 1148 O O . PHE A 1 163 ? 116.566 78.483 110.544 1.00 54.47 163 PHE A O 1
ATOM 1156 N N . THR A 1 164 ? 117.269 79.960 112.082 1.00 51.51 164 THR A N 1
ATOM 1157 C CA . THR A 1 164 ? 115.951 80.173 112.659 1.00 53.07 164 THR A CA 1
ATOM 1158 C C . THR A 1 164 ? 115.675 81.664 112.775 1.00 51.76 164 THR A C 1
ATOM 1159 O O . THR A 1 164 ? 116.589 82.455 113.019 1.00 53.10 164 THR A O 1
ATOM 1163 N N . GLY A 1 165 ? 114.420 82.046 112.561 1.00 53.38 165 GLY A N 1
ATOM 1164 C CA . GLY A 1 165 ? 114.036 83.439 112.658 1.00 55.63 165 GLY A CA 1
ATOM 1165 C C . GLY A 1 165 ? 112.631 83.678 113.171 1.00 59.22 165 GLY A C 1
ATOM 1166 O O . GLY A 1 165 ? 112.026 84.704 112.850 1.00 64.44 165 GLY A O 1
ATOM 1167 N N . LYS A 1 166 ? 112.092 82.748 113.952 1.00 54.09 166 LYS A N 1
ATOM 1168 C CA . LYS A 1 166 ? 110.704 82.835 114.383 1.00 53.67 166 LYS A CA 1
ATOM 1169 C C . LYS A 1 166 ? 110.497 83.986 115.360 1.00 52.54 166 LYS A C 1
ATOM 1170 O O . LYS A 1 166 ? 111.407 84.381 116.090 1.00 60.60 166 LYS A O 1
ATOM 1176 N N . SER A 1 167 ? 109.281 84.530 115.358 1.00 46.57 167 SER A N 1
ATOM 1177 C CA . SER A 1 167 ? 108.910 85.593 116.291 1.00 47.21 167 SER A CA 1
ATOM 1178 C C . SER A 1 167 ? 107.391 85.597 116.413 1.00 53.11 167 SER A C 1
ATOM 1179 O O . SER A 1 167 ? 106.701 86.020 115.482 1.00 54.51 167 SER A O 1
ATOM 1182 N N . GLU A 1 168 ? 106.877 85.145 117.552 1.00 57.22 168 GLU A N 1
ATOM 1183 C CA . GLU A 1 168 ? 105.450 84.925 117.739 1.00 52.35 168 GLU A CA 1
ATOM 1184 C C . GLU A 1 168 ? 104.826 86.008 118.610 1.00 53.44 168 GLU A C 1
ATOM 1185 O O . GLU A 1 168 ? 105.505 86.865 119.176 1.00 58.00 168 GLU A O 1
ATOM 1191 N N . LEU A 1 169 ? 103.498 85.955 118.700 1.00 59.97 169 LEU A N 1
ATOM 1192 C CA . LEU A 1 169 ? 102.720 86.845 119.559 1.00 58.74 169 LEU A CA 1
ATOM 1193 C C . LEU A 1 169 ? 101.339 86.236 119.724 1.00 57.45 169 LEU A C 1
ATOM 1194 O O . LEU A 1 169 ? 100.614 86.085 118.738 1.00 62.21 169 LEU A O 1
ATOM 1199 N N . ASP A 1 170 ? 100.975 85.873 120.954 1.00 65.01 170 ASP A N 1
ATOM 1200 C CA . ASP A 1 170 ? 99.668 85.261 121.221 1.00 68.29 170 ASP A CA 1
ATOM 1201 C C . ASP A 1 170 ? 99.105 85.819 122.528 1.00 67.99 170 ASP A C 1
ATOM 1202 O O . ASP A 1 170 ? 99.297 85.233 123.596 1.00 69.33 170 ASP A O 1
ATOM 1207 N N . ASN A 1 171 ? 98.394 86.939 122.435 1.00 66.36 171 ASN A N 1
ATOM 1208 C CA . ASN A 1 171 ? 97.677 87.479 123.579 1.00 67.87 171 ASN A CA 1
ATOM 1209 C C . ASN A 1 171 ? 96.233 86.983 123.545 1.00 72.19 171 ASN A C 1
ATOM 1210 O O . ASN A 1 171 ? 95.892 86.042 122.824 1.00 72.19 171 ASN A O 1
ATOM 1215 N N . GLY A 1 172 ? 95.370 87.608 124.345 1.00 75.05 172 GLY A N 1
ATOM 1216 C CA . GLY A 1 172 ? 94.003 87.128 124.466 1.00 73.87 172 GLY A CA 1
ATOM 1217 C C . GLY A 1 172 ? 93.202 87.242 123.182 1.00 74.97 172 GLY A C 1
ATOM 1218 O O . GLY A 1 172 ? 92.353 86.396 122.894 1.00 74.04 172 GLY A O 1
ATOM 1219 N N . THR A 1 173 ? 93.455 88.285 122.391 1.00 74.29 173 THR A N 1
ATOM 1220 C CA . THR A 1 173 ? 92.603 88.602 121.251 1.00 74.51 173 THR A CA 1
ATOM 1221 C C . THR A 1 173 ? 93.276 88.331 119.910 1.00 76.96 173 THR A C 1
ATOM 1222 O O . THR A 1 173 ? 92.744 87.566 119.100 1.00 77.77 173 THR A O 1
ATOM 1226 N N . VAL A 1 174 ? 94.435 88.929 119.650 1.00 77.23 174 VAL A N 1
ATOM 1227 C CA . VAL A 1 174 ? 95.064 88.834 118.340 1.00 74.70 174 VAL A CA 1
ATOM 1228 C C . VAL A 1 174 ? 96.160 87.777 118.371 1.00 72.46 174 VAL A C 1
ATOM 1229 O O . VAL A 1 174 ? 96.566 87.295 119.430 1.00 74.92 174 VAL A O 1
ATOM 1233 N N . THR A 1 175 ? 96.637 87.399 117.184 1.00 67.04 175 THR A N 1
ATOM 1234 C CA . THR A 1 175 ? 97.637 86.337 117.066 1.00 68.33 175 THR A CA 1
ATOM 1235 C C . THR A 1 175 ? 98.487 86.615 115.829 1.00 69.52 175 THR A C 1
ATOM 1236 O O . THR A 1 175 ? 98.065 86.323 114.707 1.00 73.27 175 THR A O 1
ATOM 1240 N N . ALA A 1 176 ? 99.678 87.166 116.041 1.00 64.12 176 ALA A N 1
ATOM 1241 C CA . ALA A 1 176 ? 100.628 87.431 114.972 1.00 64.73 176 ALA A CA 1
ATOM 1242 C C . ALA A 1 176 ? 101.737 86.388 114.976 1.00 62.71 176 ALA A C 1
ATOM 1243 O O . ALA A 1 176 ? 101.900 85.627 115.931 1.00 65.87 176 ALA A O 1
ATOM 1245 N N . GLU A 1 177 ? 102.503 86.359 113.888 1.00 58.25 177 GLU A N 1
ATOM 1246 C CA . GLU A 1 177 ? 103.566 85.376 113.744 1.00 59.04 177 GLU A CA 1
ATOM 1247 C C . GLU A 1 177 ? 104.425 85.737 112.544 1.00 60.43 177 GLU A C 1
ATOM 1248 O O . GLU A 1 177 ? 103.902 86.117 111.496 1.00 64.09 177 GLU A O 1
ATOM 1254 N N . VAL A 1 178 ? 105.742 85.621 112.709 1.00 57.98 178 VAL A N 1
ATOM 1255 C CA . VAL A 1 178 ? 106.703 85.800 111.629 1.00 54.17 178 VAL A CA 1
ATOM 1256 C C . VAL A 1 178 ? 107.628 84.593 111.637 1.00 54.39 178 VAL A C 1
ATOM 1257 O O . VAL A 1 178 ? 107.752 83.893 112.646 1.00 60.74 178 VAL A O 1
ATOM 1261 N N . GLU A 1 179 ? 108.268 84.338 110.501 1.00 55.58 179 GLU A N 1
ATOM 1262 C CA . GLU A 1 179 ? 1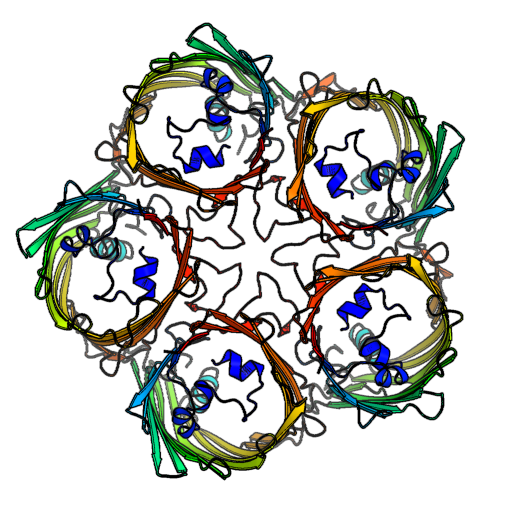09.163 83.200 110.375 1.00 58.40 179 GLU A CA 1
ATOM 1263 C C . GLU A 1 179 ? 110.098 83.447 109.203 1.00 61.18 179 GLU A C 1
ATOM 1264 O O . GLU A 1 179 ? 109.701 84.052 108.206 1.00 66.47 179 GLU A O 1
ATOM 1270 N N . SER A 1 180 ? 111.341 82.999 109.336 1.00 56.95 180 SER A N 1
ATOM 1271 C CA . SER A 1 180 ? 112.327 83.096 108.269 1.00 54.15 180 SER A CA 1
ATOM 1272 C C . SER A 1 180 ? 112.524 81.720 107.652 1.00 56.13 180 SER A C 1
ATOM 1273 O O . SER A 1 180 ? 112.980 80.794 108.329 1.00 57.73 180 SER A O 1
ATOM 1276 N N . LYS A 1 181 ? 112.186 81.590 106.369 1.00 62.38 181 LYS A N 1
ATOM 1277 C CA . LYS A 1 181 ? 112.362 80.344 105.636 1.00 63.13 181 LYS A CA 1
ATOM 1278 C C . LYS A 1 181 ? 113.615 80.355 104.771 1.00 64.24 181 LYS A C 1
ATOM 1279 O O . LYS A 1 181 ? 113.616 79.792 103.672 1.00 65.01 181 LYS A O 1
ATOM 1285 N N . GLY A 1 182 ? 114.683 80.985 105.244 1.00 62.11 182 GLY A N 1
ATOM 1286 C CA . GLY A 1 182 ? 115.934 80.979 104.518 1.00 61.43 182 GLY A CA 1
ATOM 1287 C C . GLY A 1 182 ? 116.552 82.352 104.375 1.00 62.19 182 GLY A C 1
ATOM 1288 O O . GLY A 1 182 ? 115.849 83.340 104.154 1.00 63.84 182 GLY A O 1
ATOM 1289 N N . LEU A 1 183 ? 117.872 82.425 104.511 1.00 53.85 183 LEU A N 1
ATOM 1290 C CA . LEU A 1 183 ? 118.610 83.662 104.300 1.00 50.83 183 LEU A CA 1
ATOM 1291 C C . LEU A 1 183 ? 120.039 83.299 103.938 1.00 49.87 183 LEU A C 1
ATOM 1292 O O . LEU A 1 183 ? 120.794 82.824 104.789 1.00 55.86 183 LEU A O 1
ATOM 1297 N N . THR A 1 184 ? 120.405 83.517 102.681 1.00 49.10 184 THR A N 1
ATOM 1298 C CA . THR A 1 184 ? 121.732 83.189 102.186 1.00 51.94 184 THR A CA 1
ATOM 1299 C C . THR A 1 184 ? 122.341 84.430 101.556 1.00 51.08 184 THR A C 1
ATOM 1300 O O . THR A 1 184 ? 121.653 85.185 100.867 1.00 50.45 184 THR A O 1
ATOM 1304 N N . ASN A 1 185 ? 123.631 84.642 101.804 1.00 41.27 185 ASN A N 1
ATOM 1305 C CA . ASN A 1 185 ? 124.339 85.816 101.301 1.00 37.24 185 ASN A CA 1
ATOM 1306 C C . ASN A 1 185 ? 125.765 85.392 100.968 1.00 34.11 185 ASN A C 1
ATOM 1307 O O . ASN A 1 185 ? 126.569 85.143 101.869 1.00 43.30 185 ASN A O 1
ATOM 1312 N N . VAL A 1 186 ? 126.071 85.308 99.677 1.00 34.20 186 VAL A N 1
ATOM 1313 C CA . VAL A 1 186 ? 127.391 84.925 99.190 1.00 36.18 186 VAL A CA 1
ATOM 1314 C C . VAL A 1 186 ? 128.027 86.138 98.530 1.00 36.73 186 VAL A C 1
ATOM 1315 O O . VAL A 1 186 ? 127.380 86.828 97.736 1.00 39.79 186 VAL A O 1
ATOM 1319 N N . THR A 1 187 ? 129.284 86.408 98.870 1.00 36.48 187 THR A N 1
ATOM 1320 C CA . THR A 1 187 ? 130.013 87.531 98.297 1.00 37.31 187 THR A CA 1
ATOM 1321 C C . THR A 1 187 ? 131.410 87.070 97.924 1.00 34.38 187 THR A C 1
ATOM 1322 O O . THR A 1 187 ? 132.057 86.362 98.697 1.00 38.70 187 THR A O 1
ATOM 1326 N N . VAL A 1 188 ? 131.867 87.462 96.739 1.00 36.25 188 VAL A N 1
ATOM 1327 C CA . VAL A 1 188 ? 133.222 87.190 96.276 1.00 37.96 188 VAL A CA 1
ATOM 1328 C C . VAL A 1 188 ? 133.873 88.521 95.938 1.00 36.96 188 VAL A C 1
ATOM 1329 O O . VAL A 1 188 ? 133.260 89.362 95.273 1.00 37.48 188 VAL A O 1
ATOM 1333 N N . GLY A 1 189 ? 135.100 88.714 96.401 1.00 38.85 189 GLY A N 1
ATOM 1334 C CA . GLY A 1 189 ? 135.821 89.943 96.143 1.00 41.70 189 GLY A CA 1
ATOM 1335 C C . GLY A 1 189 ? 137.221 89.664 95.641 1.00 46.41 189 GLY A C 1
ATOM 1336 O O . GLY A 1 189 ? 137.858 88.686 96.025 1.00 54.40 189 GLY A O 1
ATOM 1337 N N . TYR A 1 190 ? 137.694 90.546 94.766 1.00 46.95 190 TYR A N 1
ATOM 1338 C CA . TYR A 1 190 ? 139.017 90.422 94.173 1.00 45.25 190 TYR A CA 1
ATOM 1339 C C . TYR A 1 190 ? 139.773 91.731 94.328 1.00 44.83 190 TYR A C 1
ATOM 1340 O O . TYR A 1 190 ? 139.207 92.810 94.140 1.00 43.47 190 TYR A O 1
ATOM 1349 N N . HIS A 1 191 ? 141.046 91.614 94.705 1.00 47.39 191 HIS A N 1
ATOM 1350 C CA . HIS A 1 191 ? 141.890 92.803 94.965 1.00 48.50 191 HIS A CA 1
ATOM 1351 C C . HIS A 1 191 ? 143.021 92.852 93.939 1.00 49.82 191 HIS A C 1
ATOM 1352 O O . HIS A 1 191 ? 144.003 92.101 94.078 1.00 46.54 191 HIS A O 1
ATOM 1359 N N . MET A 1 192 ? 142.859 93.693 92.913 1.00 54.91 192 MET A N 1
ATOM 1360 C CA . MET A 1 192 ? 143.888 93.836 91.851 1.00 56.80 192 MET A CA 1
ATOM 1361 C C . MET A 1 192 ? 145.077 94.603 92.429 1.00 56.84 192 MET A C 1
ATOM 1362 O O . MET A 1 192 ? 146.224 94.194 92.178 1.00 57.15 192 MET A O 1
ATOM 1367 N N . SER A 1 193 ? 144.801 95.677 93.166 1.00 58.30 193 SER A N 1
ATOM 1368 C CA . SER A 1 193 ? 145.873 96.464 93.822 1.00 55.16 193 SER A CA 1
ATOM 1369 C C . SER A 1 193 ? 145.434 96.763 95.254 1.00 57.71 193 SER A C 1
ATOM 1370 O O . SER A 1 193 ? 144.233 96.615 95.541 1.00 58.45 193 SER A O 1
ATOM 1373 N N . PRO A 1 194 ? 146.335 97.181 96.166 1.00 60.57 194 PRO A N 1
ATOM 1374 C CA . PRO A 1 194 ? 145.918 97.575 97.511 1.00 60.22 194 PRO A CA 1
ATOM 1375 C C . PRO A 1 194 ? 144.852 98.679 97.460 1.00 60.50 194 PRO A C 1
ATOM 1376 O O . PRO A 1 194 ? 144.165 98.852 98.447 1.00 60.23 194 PRO A O 1
ATOM 1380 N N . GLU A 1 195 ? 144.737 99.387 96.331 1.00 61.21 195 GLU A N 1
ATOM 1381 C CA . GLU A 1 195 ? 143.784 100.526 96.222 1.00 60.99 195 GLU A CA 1
ATOM 1382 C C . GLU A 1 195 ? 142.469 100.080 95.568 1.00 62.42 195 GLU A C 1
ATOM 1383 O O . GLU A 1 195 ? 141.409 100.353 96.159 1.00 59.77 195 GLU A O 1
ATOM 1389 N N . MET A 1 196 ? 142.531 99.418 94.409 1.00 55.37 196 MET A N 1
ATOM 1390 C CA . MET A 1 196 ? 141.291 99.042 93.674 1.00 48.37 196 MET A CA 1
ATOM 1391 C C . MET A 1 196 ? 140.803 97.658 94.107 1.00 52.84 196 MET A C 1
ATOM 1392 O O . MET A 1 196 ? 141.652 96.784 94.359 1.00 49.37 196 MET A O 1
ATOM 1397 N N . GLU A 1 197 ? 139.482 97.473 94.165 1.00 47.20 197 GLU A N 1
ATOM 1398 C CA . GLU A 1 197 ? 138.906 96.155 94.526 1.00 42.27 197 GLU A CA 1
ATOM 1399 C C . GLU A 1 197 ? 137.525 96.015 93.887 1.00 46.97 197 GLU A C 1
ATOM 1400 O O . GLU A 1 197 ? 136.849 97.043 93.738 1.00 47.40 197 GLU A O 1
ATOM 1406 N N . VAL A 1 198 ? 137.146 94.800 93.488 1.00 49.82 198 VAL A N 1
ATOM 1407 C CA . VAL A 1 198 ? 135.827 94.534 92.932 1.00 46.26 198 VAL A CA 1
ATOM 1408 C C . VAL A 1 198 ? 135.159 93.469 93.788 1.00 48.33 198 VAL A C 1
ATOM 1409 O O . VAL A 1 198 ? 135.816 92.739 94.530 1.00 54.28 198 VAL A O 1
ATOM 1413 N N . TYR A 1 199 ? 133.836 93.388 93.684 1.00 40.36 199 TYR A N 1
ATOM 1414 C CA . TYR A 1 199 ? 133.093 92.419 94.475 1.00 35.04 199 TYR A CA 1
ATOM 1415 C C . TYR A 1 199 ? 131.757 92.135 93.809 1.00 38.26 199 TYR A C 1
ATOM 1416 O O . TYR A 1 199 ? 131.221 92.960 93.069 1.00 42.64 199 TYR A O 1
ATOM 1425 N N . GLY A 1 200 ? 131.228 90.954 94.092 1.00 40.53 200 GLY A N 1
ATOM 1426 C CA . GLY A 1 200 ? 129.897 90.588 93.644 1.00 41.43 200 GLY A CA 1
ATOM 1427 C C . GLY A 1 200 ? 129.172 89.858 94.751 1.00 42.84 200 GLY A C 1
ATOM 1428 O O . GLY A 1 200 ? 129.779 89.143 95.547 1.00 50.73 200 GLY A O 1
ATOM 1429 N N . ASN A 1 201 ? 127.856 90.044 94.799 1.00 38.62 201 ASN A N 1
ATOM 1430 C CA . ASN A 1 201 ? 127.092 89.569 95.944 1.00 36.02 201 ASN A CA 1
ATOM 1431 C C . ASN A 1 201 ? 125.690 89.156 95.520 1.00 41.21 201 ASN A C 1
ATOM 1432 O O . ASN A 1 201 ? 125.027 89.870 94.765 1.00 44.10 201 ASN A O 1
ATOM 1437 N N . VAL A 1 202 ? 125.246 88.003 96.019 1.00 43.37 202 VAL A N 1
ATOM 1438 C CA . VAL A 1 202 ? 123.908 87.477 95.769 1.00 43.00 202 VAL A CA 1
ATOM 1439 C C . VAL A 1 202 ? 123.246 87.203 97.111 1.00 43.82 202 VAL A C 1
ATOM 1440 O O . VAL A 1 202 ? 123.847 86.564 97.979 1.00 52.47 202 VAL A O 1
ATOM 1444 N N . LYS A 1 203 ? 122.013 87.675 97.281 1.00 43.08 203 LYS A N 1
ATOM 1445 C CA . LYS A 1 203 ? 121.264 87.453 98.511 1.00 44.89 203 LYS A CA 1
ATOM 1446 C C . LYS A 1 203 ? 119.844 87.021 98.179 1.00 49.20 203 LYS A C 1
ATOM 1447 O O . LYS A 1 203 ? 119.161 87.675 97.386 1.00 51.11 203 LYS A O 1
ATOM 1453 N N . MET A 1 204 ? 119.401 85.922 98.788 1.00 57.29 204 MET A N 1
ATOM 1454 C CA . MET A 1 204 ? 118.040 85.423 98.634 1.00 55.66 204 MET A CA 1
ATOM 1455 C C . MET A 1 204 ? 117.454 85.180 100.015 1.00 57.76 204 MET A C 1
ATOM 1456 O O . MET A 1 204 ? 118.028 84.428 100.807 1.00 65.12 204 MET A O 1
ATOM 1461 N N . SER A 1 205 ? 116.314 85.800 100.302 1.00 57.03 205 SER A N 1
ATOM 1462 C CA . SER A 1 205 ? 115.673 85.673 101.602 1.00 57.23 205 SER A CA 1
ATOM 1463 C C . SER A 1 205 ? 114.163 85.607 101.439 1.00 61.31 205 SER A C 1
ATOM 1464 O O . SER A 1 205 ? 113.576 86.392 100.690 1.00 65.76 205 SER A O 1
ATOM 1467 N N . LYS A 1 206 ? 113.537 84.675 102.152 1.00 61.32 206 LYS A N 1
ATOM 1468 C CA . LYS A 1 206 ? 112.092 84.494 102.120 1.00 63.19 206 LYS A CA 1
ATOM 1469 C C . LYS A 1 206 ? 111.549 84.584 103.537 1.00 61.95 206 LYS A C 1
ATOM 1470 O O . LYS A 1 206 ? 112.052 83.910 104.439 1.00 67.76 206 LYS A O 1
ATOM 1476 N N . VAL A 1 207 ? 110.526 85.410 103.729 1.00 64.94 207 VAL A N 1
ATOM 1477 C CA . VAL A 1 207 ? 109.914 85.625 105.034 1.00 64.34 207 VAL A CA 1
ATOM 1478 C C . VAL A 1 207 ? 108.419 85.381 104.908 1.00 66.42 207 VAL A C 1
ATOM 1479 O O . VAL A 1 207 ? 107.755 86.001 104.072 1.00 71.18 207 VAL A O 1
ATOM 1483 N N . GLU A 1 208 ? 107.890 84.489 105.739 1.00 71.60 208 GLU A N 1
ATOM 1484 C CA . GLU A 1 208 ? 106.480 84.123 105.707 1.00 72.42 208 GLU A CA 1
ATOM 1485 C C . GLU A 1 208 ? 105.841 84.506 107.032 1.00 71.30 208 GLU A C 1
ATOM 1486 O O . GLU A 1 208 ? 106.222 83.982 108.082 1.00 73.77 208 GLU A O 1
ATOM 1492 N N . ALA A 1 209 ? 104.852 85.391 106.977 1.00 70.36 209 ALA A N 1
ATOM 1493 C CA . ALA A 1 209 ? 104.152 85.864 108.158 1.00 70.88 209 ALA A CA 1
ATOM 1494 C C . ALA A 1 209 ? 102.726 85.330 108.164 1.00 73.13 209 ALA A C 1
ATOM 1495 O O . ALA A 1 209 ? 102.250 84.757 107.181 1.00 75.59 209 ALA A O 1
ATOM 1497 N N . ASP A 1 210 ? 102.050 85.507 109.299 1.00 76.51 210 ASP A N 1
ATOM 1498 C CA . ASP A 1 210 ? 100.658 85.078 109.465 1.00 75.66 210 ASP A CA 1
ATOM 1499 C C . ASP A 1 210 ? 99.971 86.093 110.376 1.00 74.36 210 ASP A C 1
ATOM 1500 O O . ASP A 1 210 ? 100.005 85.964 111.601 1.00 76.73 210 ASP A O 1
ATOM 1505 N N . LEU A 1 211 ? 99.335 87.093 109.773 1.00 74.83 211 LEU A N 1
ATOM 1506 C CA . LEU A 1 211 ? 98.702 88.172 110.530 1.00 77.17 211 LEU A CA 1
ATOM 1507 C C . LEU A 1 211 ? 97.253 87.792 110.802 1.00 80.19 211 LEU A C 1
ATOM 1508 O O . LEU A 1 211 ? 96.354 88.084 110.013 1.00 82.93 211 LEU A O 1
ATOM 1513 N N . ASN A 1 212 ? 97.025 87.139 111.942 1.00 78.75 212 ASN A N 1
ATOM 1514 C CA . ASN A 1 212 ? 95.688 86.747 112.384 1.00 78.76 212 ASN A CA 1
ATOM 1515 C C . ASN A 1 212 ? 94.997 85.869 111.339 1.00 82.23 212 ASN A C 1
ATOM 1516 O O . ASN A 1 212 ? 93.907 86.172 110.850 1.00 82.24 212 ASN A O 1
ATOM 1521 N N . GLY A 1 213 ? 95.659 84.770 110.999 1.00 83.60 213 GLY A N 1
ATOM 1522 C CA . GLY A 1 213 ? 95.147 83.813 110.031 1.00 81.58 213 GLY A CA 1
ATOM 1523 C C . GLY A 1 213 ? 95.466 84.139 108.587 1.00 82.37 213 GLY A C 1
ATOM 1524 O O . GLY A 1 213 ? 95.767 83.238 107.802 1.00 81.72 213 GLY A O 1
ATOM 1525 N N . THR A 1 214 ? 95.410 85.413 108.225 1.00 82.61 214 THR A N 1
ATOM 1526 C CA . THR A 1 214 ? 95.701 85.826 106.857 1.00 83.04 214 THR A CA 1
ATOM 1527 C C . THR A 1 214 ? 97.190 85.674 106.578 1.00 82.75 214 THR A C 1
ATOM 1528 O O . THR A 1 214 ? 98.005 86.310 107.258 1.00 82.78 214 THR A O 1
ATOM 1532 N N . PRO A 1 215 ? 97.592 84.869 105.598 1.00 82.90 215 PRO A N 1
ATOM 1533 C CA . PRO A 1 215 ? 99.022 84.652 105.361 1.00 82.78 215 PRO A CA 1
ATOM 1534 C C . PRO A 1 215 ? 99.623 85.729 104.473 1.00 82.72 215 PRO A C 1
ATOM 1535 O O . PRO A 1 215 ? 98.995 86.209 103.527 1.00 83.50 215 PRO A O 1
ATOM 1539 N N . ILE A 1 216 ? 100.857 86.108 104.795 1.00 80.21 216 ILE A N 1
ATOM 1540 C CA . ILE A 1 216 ? 101.640 87.055 104.011 1.00 80.19 216 ILE A CA 1
ATOM 1541 C C . ILE A 1 216 ? 102.970 86.396 103.678 1.00 78.74 216 ILE A C 1
ATOM 1542 O O . ILE A 1 216 ? 103.611 85.810 104.556 1.00 82.06 216 ILE A O 1
ATOM 1547 N N . GLU A 1 217 ? 103.377 86.480 102.417 1.00 75.35 217 GLU A N 1
ATOM 1548 C CA . GLU A 1 217 ? 104.643 85.920 101.968 1.00 75.39 217 GLU A CA 1
ATOM 1549 C C . GLU A 1 217 ? 105.470 86.997 101.286 1.00 76.11 217 GLU A C 1
ATOM 1550 O O . GLU A 1 217 ? 104.962 87.743 100.444 1.00 79.75 217 GLU A O 1
ATOM 1556 N N . VAL A 1 218 ? 106.744 87.076 101.656 1.00 67.03 218 VAL A N 1
ATOM 1557 C CA . VAL A 1 218 ? 107.685 88.019 101.067 1.00 66.95 218 VAL A CA 1
ATOM 1558 C C . VAL A 1 218 ? 108.880 87.233 100.554 1.00 66.31 218 VAL A C 1
ATOM 1559 O O . VAL A 1 218 ? 109.437 86.403 101.278 1.00 69.48 218 VAL A O 1
ATOM 1563 N N . GLU A 1 219 ? 109.261 87.478 99.306 1.00 67.20 219 GLU A N 1
ATOM 1564 C CA . GLU A 1 219 ? 110.441 86.861 98.721 1.00 68.43 219 GLU A CA 1
ATOM 1565 C C . GLU A 1 219 ? 111.291 87.945 98.083 1.00 70.10 219 GLU A C 1
ATOM 1566 O O . GLU A 1 219 ? 110.783 88.753 97.300 1.00 70.39 219 GLU A O 1
ATOM 1572 N N . THR A 1 220 ? 112.577 87.962 98.414 1.00 62.27 220 THR A N 1
ATOM 1573 C CA . THR A 1 220 ? 113.490 88.983 97.927 1.00 60.05 220 THR A CA 1
ATOM 1574 C C . THR A 1 220 ? 114.716 88.324 97.319 1.00 58.86 220 THR A C 1
ATOM 1575 O O . THR A 1 220 ? 115.230 87.338 97.851 1.00 64.48 220 THR A O 1
ATOM 1579 N N . THR A 1 221 ? 115.175 88.871 96.198 1.00 53.48 221 THR A N 1
ATOM 1580 C CA . THR A 1 221 ? 116.413 88.442 95.568 1.00 56.73 221 THR A CA 1
ATOM 1581 C C . THR A 1 221 ? 117.201 89.676 95.165 1.00 57.46 221 THR A C 1
ATOM 1582 O O . THR A 1 221 ? 116.625 90.658 94.691 1.00 56.26 221 THR A O 1
ATOM 1586 N N . SER A 1 222 ? 118.515 89.626 95.362 1.00 54.65 222 SER A N 1
ATOM 1587 C CA . SER A 1 222 ? 119.374 90.772 95.115 1.00 51.49 222 SER A CA 1
ATOM 1588 C C . SER A 1 222 ? 120.595 90.338 94.323 1.00 53.83 222 SER A C 1
ATOM 1589 O O . SER A 1 222 ? 121.071 89.209 94.453 1.00 60.44 222 SER A O 1
ATOM 1592 N N . TYR A 1 223 ? 121.154 91.268 93.555 1.00 53.83 223 TYR A N 1
ATOM 1593 C CA . TYR A 1 223 ? 122.408 90.995 92.812 1.00 52.62 223 TYR A CA 1
ATOM 1594 C C . TYR A 1 223 ? 123.161 92.319 92.779 1.00 52.15 223 TYR A C 1
ATOM 1595 O O . TYR A 1 223 ? 122.642 93.279 92.206 1.00 52.60 223 TYR A O 1
ATOM 1604 N N . LYS A 1 224 ? 124.364 92.291 93.491 1.00 44.15 224 LYS A N 1
ATOM 1605 C CA . LYS A 1 224 ? 125.148 93.543 93.582 1.00 43.32 224 LYS A CA 1
ATOM 1606 C C . LYS A 1 224 ? 126.530 93.254 93.005 1.00 47.29 224 LYS A C 1
ATOM 1607 O O . LYS A 1 224 ? 127.028 92.151 93.238 1.00 52.15 224 LYS A O 1
ATOM 1613 N N . VAL A 1 225 ? 127.049 94.213 92.145 1.00 44.67 225 VAL A N 1
ATOM 1614 C CA . VAL A 1 225 ? 128.431 94.050 91.615 1.00 43.93 225 VAL A CA 1
ATOM 1615 C C . VAL A 1 225 ? 129.041 95.446 91.649 1.00 46.89 225 VAL A C 1
ATOM 1616 O O . VAL A 1 225 ? 128.348 96.377 91.226 1.00 48.51 225 VAL A O 1
ATOM 1620 N N . GLY A 1 226 ? 130.259 95.600 92.157 1.00 22.38 226 GLY A N 1
ATOM 1621 C CA . GLY A 1 226 ? 130.798 96.960 92.280 1.00 22.82 226 GLY A CA 1
ATOM 1622 C C . GLY A 1 226 ? 132.294 96.999 92.465 1.00 23.46 226 GLY A C 1
ATOM 1623 O O . GLY A 1 226 ? 132.893 95.940 92.595 1.00 29.36 226 GLY A O 1
ATOM 1624 N N . MET A 1 227 ? 132.810 98.316 92.372 1.00 28.42 227 MET A N 1
ATOM 1625 C CA . MET A 1 227 ? 134.263 98.507 92.576 1.00 25.71 227 MET A CA 1
ATOM 1626 C C . MET A 1 227 ? 134.496 99.531 93.682 1.00 25.74 227 MET A C 1
ATOM 1627 O O . MET A 1 227 ? 133.557 100.260 94.021 1.00 39.60 227 MET A O 1
ATOM 1632 N N . VAL A 1 228 ? 135.717 99.435 94.342 1.00 22.90 228 VAL A N 1
ATOM 1633 C CA . VAL A 1 228 ? 136.097 100.530 95.279 1.00 25.13 228 VAL A CA 1
ATOM 1634 C C . VAL A 1 228 ? 137.541 100.913 94.955 1.00 29.33 228 VAL A C 1
ATOM 1635 O O . VAL A 1 228 ? 138.405 100.052 95.080 1.00 36.39 228 VAL A O 1
ATOM 1639 N N . ASN A 1 229 ? 137.770 102.153 94.527 1.00 45.30 229 ASN A N 1
ATOM 1640 C CA . ASN A 1 229 ? 139.153 102.616 94.263 1.00 44.53 229 ASN A CA 1
ATOM 1641 C C . ASN A 1 229 ? 139.414 103.894 95.061 1.00 47.46 229 ASN A C 1
ATOM 1642 O O . ASN A 1 229 ? 138.444 104.519 95.488 1.00 47.26 229 ASN A O 1
ATOM 1647 N N . THR A 1 230 ? 140.684 104.250 95.254 1.00 47.61 230 THR A N 1
ATOM 1648 C CA . THR A 1 230 ? 141.048 105.501 95.963 1.00 48.39 230 THR A CA 1
ATOM 1649 C C . THR A 1 230 ? 141.407 106.569 94.927 1.00 51.37 230 THR A C 1
ATOM 1650 O O . THR A 1 230 ? 142.382 106.357 94.189 1.00 53.44 230 THR A O 1
ATOM 1654 N N . LEU A 1 231 ? 140.646 107.666 94.869 1.00 46.09 231 LEU A N 1
ATOM 1655 C CA . LEU A 1 231 ? 140.943 108.725 93.910 1.00 47.83 231 LEU A CA 1
ATOM 1656 C C . LEU A 1 231 ? 142.276 109.388 94.228 1.00 52.21 231 LEU A C 1
ATOM 1657 O O . LEU A 1 231 ? 143.201 109.382 93.409 1.00 56.94 231 LEU A O 1
ATOM 1662 N N . ALA A 1 232 ? 142.390 109.967 95.415 1.00 49.28 232 ALA A N 1
ATOM 1663 C CA . ALA A 1 232 ? 143.617 110.601 95.865 1.00 51.27 232 ALA A CA 1
ATOM 1664 C C . ALA A 1 232 ? 144.315 109.713 96.885 1.00 55.81 232 ALA A C 1
ATOM 1665 O O . ALA A 1 232 ? 143.676 108.943 97.606 1.00 59.77 232 ALA A O 1
ATOM 1667 N N . LYS A 1 233 ? 145.639 109.816 96.931 1.00 67.10 233 LYS A N 1
ATOM 1668 C CA . LYS A 1 233 ? 146.457 109.021 97.834 1.00 69.57 233 LYS A CA 1
ATOM 1669 C C . LYS A 1 233 ? 147.210 109.947 98.775 1.00 69.61 233 LYS A C 1
ATOM 1670 O O . LYS A 1 233 ? 147.863 110.896 98.329 1.00 70.30 233 LYS A O 1
ATOM 1676 N N . SER A 1 234 ? 147.116 109.668 100.072 1.00 61.52 234 SER A N 1
ATOM 1677 C CA . SER A 1 234 ? 147.817 110.444 101.082 1.00 60.33 234 SER A CA 1
ATOM 1678 C C . SER A 1 234 ? 148.090 109.538 102.274 1.00 64.21 234 SER A C 1
ATOM 1679 O O . SER A 1 234 ? 147.699 108.368 102.293 1.00 64.11 234 SER A O 1
ATOM 1682 N N . GLU A 1 235 ? 148.776 110.090 103.274 1.00 66.69 235 GLU A N 1
ATOM 1683 C CA . GLU A 1 235 ? 149.158 109.341 104.464 1.00 66.70 235 GLU A CA 1
ATOM 1684 C C . GLU A 1 235 ? 148.170 109.520 105.609 1.00 67.12 235 GLU A C 1
ATOM 1685 O O . GLU A 1 235 ? 147.651 108.533 106.139 1.00 67.18 235 GLU A O 1
ATOM 1691 N N . GLU A 1 236 ? 147.907 110.765 106.010 1.00 58.79 236 GLU A N 1
ATOM 1692 C CA . GLU A 1 236 ? 146.948 111.006 107.082 1.00 54.50 236 GLU A CA 1
ATOM 1693 C C . GLU A 1 236 ? 145.533 110.641 106.652 1.00 54.41 236 GLU A C 1
ATOM 1694 O O . GLU A 1 236 ? 144.775 110.049 107.427 1.00 54.63 236 GLU A O 1
ATOM 1700 N N . GLY A 1 237 ? 145.160 110.978 105.417 1.00 55.78 237 GLY A N 1
ATOM 1701 C CA . GLY A 1 237 ? 143.849 110.658 104.895 1.00 51.47 237 GLY A CA 1
ATOM 1702 C C . GLY A 1 237 ? 143.951 109.869 103.603 1.00 54.89 237 GLY A C 1
ATOM 1703 O O . GLY A 1 237 ? 145.041 109.609 103.093 1.00 58.63 237 GLY A O 1
ATOM 1704 N N . ASN A 1 238 ? 142.783 109.486 103.093 1.00 53.63 238 ASN A N 1
ATOM 1705 C CA . ASN A 1 238 ? 142.703 108.784 101.815 1.00 51.53 238 ASN A CA 1
ATOM 1706 C C . ASN A 1 238 ? 141.322 109.032 101.229 1.00 47.69 238 ASN A C 1
ATOM 1707 O O . ASN A 1 238 ? 140.314 108.627 101.813 1.00 52.28 238 ASN A O 1
ATOM 1712 N N . PHE A 1 239 ? 141.281 109.702 100.084 1.00 38.67 239 PHE A N 1
ATOM 1713 C CA . PHE A 1 239 ? 140.031 109.974 99.391 1.00 36.40 239 PHE A CA 1
ATOM 1714 C C . PHE A 1 239 ? 139.655 108.760 98.551 1.00 40.91 239 PHE A C 1
ATOM 1715 O O . PHE A 1 239 ? 140.423 108.345 97.678 1.00 42.21 239 PHE A O 1
ATOM 1723 N N . PHE A 1 240 ? 138.484 108.187 98.814 1.00 33.60 240 PHE A N 1
ATOM 1724 C CA . PHE A 1 240 ? 138.038 106.983 98.136 1.00 28.70 240 PHE A CA 1
ATOM 1725 C C . PHE A 1 240 ? 136.735 107.249 97.394 1.00 29.81 240 PHE A C 1
ATOM 1726 O O . PHE A 1 240 ? 136.067 108.261 97.611 1.00 29.72 240 PHE A O 1
ATOM 1734 N N . TYR A 1 241 ? 136.393 106.324 96.500 1.00 38.65 241 TYR A N 1
ATOM 1735 C CA . TYR A 1 241 ? 135.141 106.362 95.758 1.00 28.78 241 TYR A CA 1
ATOM 1736 C C . TYR A 1 241 ? 134.819 104.950 95.293 1.00 33.32 241 TYR A C 1
ATOM 1737 O O . TYR A 1 241 ? 135.674 104.064 95.314 1.00 31.45 241 TYR A O 1
ATOM 1746 N N . GLY A 1 242 ? 133.573 104.749 94.880 1.00 35.53 242 GLY A N 1
ATOM 1747 C CA . GLY A 1 242 ? 133.148 103.439 94.429 1.00 31.48 242 GLY A CA 1
ATOM 1748 C C . GLY A 1 242 ? 131.887 103.517 93.604 1.00 34.07 242 GLY A C 1
ATOM 1749 O O . GLY A 1 242 ? 131.039 104.387 93.818 1.00 36.07 242 GLY A O 1
ATOM 1750 N N . VAL A 1 243 ? 131.764 102.592 92.655 1.00 43.80 243 VAL A N 1
ATOM 1751 C CA . VAL A 1 243 ? 130.625 102.508 91.747 1.00 42.43 243 VAL A CA 1
ATOM 1752 C C . VAL A 1 243 ? 130.022 101.116 91.868 1.00 42.98 243 VAL A C 1
ATOM 1753 O O . VAL A 1 243 ? 130.750 100.119 91.850 1.00 43.29 243 VAL A O 1
ATOM 1757 N N . GLU A 1 244 ? 128.698 101.049 91.988 1.00 46.56 244 GLU A N 1
ATOM 1758 C CA . GLU A 1 244 ? 128.005 99.793 92.231 1.00 46.38 244 GLU A CA 1
ATOM 1759 C C . GLU A 1 244 ? 126.729 99.737 91.405 1.00 51.27 244 GLU A C 1
ATOM 1760 O O . GLU A 1 244 ? 126.106 100.764 91.132 1.00 52.04 244 GLU A O 1
ATOM 1766 N N . VAL A 1 245 ? 126.349 98.526 91.004 1.00 50.73 245 VAL A N 1
ATOM 1767 C CA . VAL A 1 245 ? 125.089 98.270 90.313 1.00 48.47 245 VAL A CA 1
ATOM 1768 C C . VAL A 1 245 ? 124.280 97.301 91.162 1.00 47.10 245 VAL A C 1
ATOM 1769 O O . VAL A 1 245 ? 124.765 96.218 91.502 1.00 50.89 245 VAL A O 1
ATOM 1773 N N . ALA A 1 246 ? 123.052 97.688 91.501 1.00 45.58 246 ALA A N 1
ATOM 1774 C CA . ALA A 1 246 ? 122.211 96.911 92.400 1.00 43.50 246 ALA A CA 1
ATOM 1775 C C . ALA A 1 246 ? 120.864 96.640 91.754 1.00 48.23 246 ALA A C 1
ATOM 1776 O O . ALA A 1 246 ? 120.199 97.568 91.284 1.00 49.69 246 ALA A O 1
ATOM 1778 N N . SER A 1 247 ? 120.457 95.375 91.749 1.00 54.11 247 SER A N 1
ATOM 1779 C CA . SER A 1 247 ? 119.150 94.967 91.259 1.00 54.56 247 SER A CA 1
ATOM 1780 C C . SER A 1 247 ? 118.448 94.157 92.338 1.00 57.19 247 SER A C 1
ATOM 1781 O O . SER A 1 247 ? 119.071 93.351 93.030 1.00 60.40 247 SER A O 1
ATOM 1784 N N . THR A 1 248 ? 117.145 94.385 92.484 1.00 59.92 248 THR A N 1
ATOM 1785 C CA . THR A 1 248 ? 116.376 93.740 93.539 1.00 58.37 248 THR A CA 1
ATOM 1786 C C . THR A 1 248 ? 114.976 93.439 93.032 1.00 63.54 248 THR A C 1
ATOM 1787 O O . THR A 1 248 ? 114.260 94.349 92.606 1.00 67.30 248 THR A O 1
ATOM 1791 N N . LYS A 1 249 ? 114.586 92.169 93.096 1.00 66.68 249 LYS A N 1
ATOM 1792 C CA . LYS A 1 249 ? 113.299 91.704 92.590 1.00 65.46 249 LYS A CA 1
ATOM 1793 C C . LYS A 1 249 ? 112.499 91.112 93.741 1.00 65.82 249 LYS A C 1
ATOM 1794 O O . LYS A 1 249 ? 112.710 89.955 94.117 1.00 68.57 249 LYS A O 1
ATOM 1800 N N . VAL A 1 250 ? 111.581 91.897 94.297 1.00 70.20 250 VAL A N 1
ATOM 1801 C CA . VAL A 1 250 ? 110.624 91.384 95.272 1.00 69.39 250 VAL A CA 1
ATOM 1802 C C . VAL A 1 250 ? 109.513 90.693 94.491 1.00 71.78 250 VAL A C 1
ATOM 1803 O O . VAL A 1 250 ? 108.877 91.305 93.631 1.00 74.98 250 VAL A O 1
ATOM 1807 N N . LYS A 1 251 ? 109.278 89.419 94.791 1.00 77.69 251 LYS A N 1
ATOM 1808 C CA . LYS A 1 251 ? 108.401 88.590 93.975 1.00 79.03 251 LYS A CA 1
ATOM 1809 C C . LYS A 1 251 ? 106.985 89.146 93.935 1.00 78.04 251 LYS A C 1
ATOM 1810 O O . LYS A 1 251 ? 106.287 89.181 94.951 1.00 76.54 251 LYS A O 1
ATOM 1816 N N . ASP A 1 252 ? 106.577 89.590 92.747 1.00 86.36 252 ASP A N 1
ATOM 1817 C CA . ASP A 1 252 ? 105.214 90.047 92.476 1.00 87.02 252 ASP A CA 1
ATOM 1818 C C . ASP A 1 252 ? 104.832 91.246 93.341 1.00 87.02 252 ASP A C 1
ATOM 1819 O O . ASP A 1 252 ? 103.664 91.453 93.678 1.00 87.26 252 ASP A O 1
ATOM 1824 N N . ASP A 1 253 ? 105.833 92.046 93.709 1.00 82.93 253 ASP A N 1
ATOM 1825 C CA . ASP A 1 253 ? 105.555 93.264 94.459 1.00 82.25 253 ASP A CA 1
ATOM 1826 C C . ASP A 1 253 ? 106.217 94.489 93.838 1.00 81.53 253 ASP A C 1
ATOM 1827 O O . ASP A 1 253 ? 105.606 95.560 93.774 1.00 81.01 253 ASP A O 1
ATOM 1832 N N . SER A 1 254 ? 107.450 94.341 93.360 1.00 75.95 254 SER A N 1
ATOM 1833 C CA . SER A 1 254 ? 108.223 95.473 92.871 1.00 74.40 254 SER A CA 1
ATOM 1834 C C . SER A 1 254 ? 109.452 94.958 92.134 1.00 74.71 254 SER A C 1
ATOM 1835 O O . SER A 1 254 ? 109.677 93.750 92.028 1.00 76.21 254 SER A O 1
ATOM 1838 N N . GLU A 1 255 ? 110.246 95.895 91.619 1.00 71.10 255 GLU A N 1
ATOM 1839 C CA . GLU A 1 255 ? 111.499 95.575 90.938 1.00 69.15 255 GLU A CA 1
ATOM 1840 C C . GLU A 1 255 ? 112.301 96.858 90.805 1.00 70.00 255 GLU A C 1
ATOM 1841 O O . GLU A 1 255 ? 111.782 97.856 90.298 1.00 72.04 255 GLU A O 1
ATOM 1847 N N . SER A 1 256 ? 113.557 96.836 91.241 1.00 62.19 256 SER A N 1
ATOM 1848 C CA . SER A 1 256 ? 114.405 98.016 91.224 1.00 61.54 256 SER A CA 1
ATOM 1849 C C . SER A 1 256 ? 115.738 97.711 90.552 1.00 62.28 256 SER A C 1
ATOM 1850 O O . SER A 1 256 ? 116.169 96.559 90.468 1.00 65.37 256 SER A O 1
ATOM 1853 N N . LEU A 1 257 ? 116.381 98.770 90.062 1.00 55.68 257 LEU A N 1
ATOM 1854 C CA . LEU A 1 257 ? 117.707 98.672 89.456 1.00 53.83 257 LEU A CA 1
ATOM 1855 C C . LEU A 1 257 ? 118.393 100.020 89.627 1.00 55.84 257 LEU A C 1
ATOM 1856 O O . LEU A 1 257 ? 118.031 100.986 88.951 1.00 55.80 257 LEU A O 1
ATOM 1861 N N . LEU A 1 258 ? 119.376 100.083 90.522 1.00 45.70 258 LEU A N 1
ATOM 1862 C CA . LEU A 1 258 ? 120.021 101.331 90.898 1.00 38.85 258 LEU A CA 1
ATOM 1863 C C . LEU A 1 258 ? 121.511 101.270 90.602 1.00 44.12 258 LEU A C 1
ATOM 1864 O O . LEU A 1 258 ? 122.087 100.197 90.418 1.00 50.61 258 LEU A O 1
ATOM 1869 N N . LEU A 1 259 ? 122.129 102.447 90.549 1.00 42.80 259 LEU A N 1
ATOM 1870 C CA . LEU A 1 259 ? 123.572 102.589 90.361 1.00 38.12 259 LEU A CA 1
ATOM 1871 C C . LEU A 1 259 ? 124.104 103.563 91.402 1.00 43.64 259 LEU A C 1
ATOM 1872 O O . LEU A 1 259 ? 124.285 104.754 91.119 1.00 47.62 259 LEU A O 1
ATOM 1877 N N . PRO A 1 260 ? 124.352 103.096 92.626 1.00 47.36 260 PRO A N 1
ATOM 1878 C CA . PRO A 1 260 ? 124.903 103.986 93.656 1.00 36.45 260 PRO A CA 1
ATOM 1879 C C . PRO A 1 260 ? 126.383 104.261 93.426 1.00 41.69 260 PRO A C 1
ATOM 1880 O O . PRO A 1 260 ? 127.170 103.344 93.186 1.00 40.76 260 PRO A O 1
ATOM 1884 N N . VAL A 1 261 ? 126.666 105.568 93.427 1.00 40.51 261 VAL A N 1
ATOM 1885 C CA . VAL A 1 261 ? 128.066 106.048 93.328 1.00 37.08 261 VAL A CA 1
ATOM 1886 C C . VAL A 1 261 ? 128.249 106.923 94.568 1.00 34.09 261 VAL A C 1
ATOM 1887 O O . VAL A 1 261 ? 127.310 107.672 94.904 1.00 40.57 261 VAL A O 1
ATOM 1891 N N . TYR A 1 262 ? 129.382 106.811 95.239 1.00 15.61 262 TYR A N 1
ATOM 1892 C CA . TYR A 1 262 ? 129.695 107.499 96.479 1.00 16.18 262 TYR A CA 1
ATOM 1893 C C . TYR A 1 262 ? 131.154 107.926 96.478 1.00 23.31 262 TYR A C 1
ATOM 1894 O O . TYR A 1 262 ? 131.967 107.444 95.688 1.00 28.56 262 TYR A O 1
ATOM 1903 N N . MET A 1 263 ? 131.465 108.866 97.365 1.00 23.19 263 MET A N 1
ATOM 1904 C CA . MET A 1 263 ? 132.830 109.305 97.607 1.00 21.74 263 MET A CA 1
ATOM 1905 C C . MET A 1 263 ? 132.918 109.780 99.047 1.00 19.92 263 MET A C 1
ATOM 1906 O O . MET A 1 263 ? 131.912 110.145 99.656 1.00 26.94 263 MET A O 1
ATOM 1911 N N . GLY A 1 264 ? 134.124 109.768 99.597 1.00 17.21 264 GLY A N 1
ATOM 1912 C CA . GLY A 1 264 ? 134.269 110.128 100.995 1.00 16.65 264 GLY A CA 1
ATOM 1913 C C . GLY A 1 264 ? 135.721 110.164 101.408 1.00 27.28 264 GLY A C 1
ATOM 1914 O O . GLY A 1 264 ? 136.620 109.860 100.623 1.00 30.85 264 GLY A O 1
ATOM 1915 N N . VAL A 1 265 ? 135.940 110.545 102.665 1.00 28.19 265 VAL A N 1
ATOM 1916 C CA . VAL A 1 265 ? 137.287 110.654 103.213 1.00 26.99 265 VAL A CA 1
ATOM 1917 C C . VAL A 1 265 ? 137.212 110.438 104.715 1.00 30.60 265 VAL A C 1
ATOM 1918 O O . VAL A 1 265 ? 136.216 110.775 105.356 1.00 38.62 265 VAL A O 1
ATOM 1922 N N . GLU A 1 266 ? 138.394 110.035 105.241 1.00 27.76 266 GLU A N 1
ATOM 1923 C CA . GLU A 1 266 ? 138.656 109.886 106.697 1.00 26.58 266 GLU A CA 1
ATOM 1924 C C . GLU A 1 266 ? 140.048 110.512 106.918 1.00 33.17 266 GLU A C 1
ATOM 1925 O O . GLU A 1 266 ? 141.028 109.860 106.508 1.00 35.02 266 GLU A O 1
ATOM 1931 N N . HIS A 1 267 ? 140.163 111.703 107.518 1.00 25.35 267 HIS A N 1
ATOM 1932 C CA . HIS A 1 267 ? 141.351 112.513 107.733 1.00 22.91 267 HIS A CA 1
ATOM 1933 C C . HIS A 1 267 ? 141.741 112.520 109.204 1.00 27.96 267 HIS A C 1
ATOM 1934 O O . HIS A 1 267 ? 140.892 112.723 110.075 1.00 33.12 267 HIS A O 1
ATOM 1941 N N . ASN A 1 268 ? 143.029 112.305 109.477 1.00 24.01 268 ASN A N 1
ATOM 1942 C CA . ASN A 1 268 ? 143.600 112.539 110.802 1.00 11.46 268 ASN A CA 1
ATOM 1943 C C . ASN A 1 268 ? 143.820 114.039 110.951 1.00 20.60 268 ASN A C 1
ATOM 1944 O O . ASN A 1 268 ? 144.922 114.561 110.773 1.00 27.81 268 ASN A O 1
ATOM 1949 N N . ALA A 1 269 ? 142.736 114.744 111.283 1.00 18.59 269 ALA A N 1
ATOM 1950 C CA . ALA A 1 269 ? 142.768 116.202 111.281 1.00 11.63 269 ALA A CA 1
ATOM 1951 C C . ALA A 1 269 ? 143.791 116.738 112.270 1.00 20.24 269 ALA A C 1
ATOM 1952 O O . ALA A 1 269 ? 144.538 117.670 111.957 1.00 26.64 269 ALA A O 1
ATOM 1954 N N . ALA A 1 270 ? 143.842 116.159 113.464 1.00 35.05 270 ALA A N 1
ATOM 1955 C CA . ALA A 1 270 ? 144.808 116.538 114.483 1.00 22.24 270 ALA A CA 1
ATOM 1956 C C . ALA A 1 270 ? 145.175 115.289 115.272 1.00 19.08 270 ALA A C 1
ATOM 1957 O O . ALA A 1 270 ? 144.714 114.186 114.971 1.00 19.06 270 ALA A O 1
ATOM 1959 N N . SER A 1 271 ? 146.013 115.466 116.293 1.00 19.14 271 SER A N 1
ATOM 1960 C CA . SER A 1 271 ? 146.390 114.336 117.131 1.00 19.59 271 SER A CA 1
ATOM 1961 C C . SER A 1 271 ? 145.249 113.858 118.014 1.00 21.71 271 SER A C 1
ATOM 1962 O O . SER A 1 271 ? 145.348 112.770 118.586 1.00 32.74 271 SER A O 1
ATOM 1965 N N . TRP A 1 272 ? 144.177 114.635 118.133 1.00 16.09 272 TRP A N 1
ATOM 1966 C CA . TRP A 1 272 ? 143.025 114.274 118.940 1.00 13.13 272 TRP A CA 1
ATOM 1967 C C . TRP A 1 272 ? 141.749 114.128 118.127 1.00 17.51 272 TRP A C 1
ATOM 1968 O O . TRP A 1 272 ? 140.702 113.819 118.703 1.00 21.64 272 TRP A O 1
ATOM 1979 N N . LEU A 1 273 ? 141.801 114.333 116.814 1.00 16.55 273 LEU A N 1
ATOM 1980 C CA . LEU A 1 273 ? 140.607 114.420 115.989 1.00 12.07 273 LEU A CA 1
ATOM 1981 C C . LEU A 1 273 ? 140.751 113.572 114.735 1.00 18.99 273 LEU A C 1
ATOM 1982 O O . LEU A 1 273 ? 141.831 113.495 114.147 1.00 22.59 273 LEU A O 1
ATOM 1987 N N . VAL A 1 274 ? 139.655 112.927 114.347 1.00 15.23 274 VAL A N 1
ATOM 1988 C CA . VAL A 1 274 ? 139.513 112.277 113.051 1.00 15.01 274 VAL A CA 1
ATOM 1989 C C . VAL A 1 274 ? 138.190 112.737 112.461 1.00 18.27 274 VAL A C 1
ATOM 1990 O O . VAL A 1 274 ? 137.151 112.649 113.122 1.00 24.39 274 VAL A O 1
ATOM 1994 N N . LEU A 1 275 ? 138.224 113.235 111.231 1.00 11.03 275 LEU A N 1
ATOM 1995 C CA . LEU A 1 275 ? 137.032 113.703 110.540 1.00 11.63 275 LEU A CA 1
ATOM 1996 C C . LEU A 1 275 ? 136.684 112.733 109.419 1.00 20.83 275 LEU A C 1
ATOM 1997 O O . LEU A 1 275 ? 137.565 112.312 108.664 1.00 21.58 275 LEU A O 1
ATOM 2002 N N . ARG A 1 276 ? 135.406 112.370 109.324 1.00 17.66 276 ARG A N 1
ATOM 2003 C CA . ARG A 1 276 ? 134.912 111.493 108.271 1.00 19.57 276 ARG A CA 1
ATOM 2004 C C . ARG A 1 276 ? 133.691 112.117 107.616 1.00 14.36 276 ARG A C 1
ATOM 2005 O O . ARG A 1 276 ? 132.890 112.772 108.284 1.00 26.51 276 ARG A O 1
ATOM 2013 N N . ALA A 1 277 ? 133.556 111.918 106.307 1.00 13.12 277 ALA A N 1
ATOM 2014 C CA . ALA A 1 277 ? 132.413 112.434 105.565 1.00 10.04 277 ALA A CA 1
ATOM 2015 C C . ALA A 1 277 ? 132.267 111.651 104.270 1.00 12.96 277 ALA A C 1
ATOM 2016 O O . ALA A 1 277 ? 133.213 111.017 103.802 1.00 27.04 277 ALA A O 1
ATOM 2018 N N . SER A 1 278 ? 131.066 111.704 103.695 1.00 15.44 278 SER A N 1
ATOM 2019 C CA . SER A 1 278 ? 130.807 111.056 102.416 1.00 24.34 278 SER A CA 1
ATOM 2020 C C . SER A 1 278 ? 129.553 111.652 101.794 1.00 17.74 278 SER A C 1
ATOM 2021 O O . SER A 1 278 ? 128.763 112.316 102.465 1.00 25.90 278 SER A O 1
ATOM 2024 N N . VAL A 1 279 ? 129.388 111.405 100.494 1.00 19.26 279 VAL A N 1
ATOM 2025 C CA . VAL A 1 279 ? 128.204 111.808 99.742 1.00 21.33 279 VAL A CA 1
ATOM 2026 C C . VAL A 1 279 ? 127.911 110.725 98.711 1.00 18.44 279 VAL A C 1
ATOM 2027 O O . VAL A 1 279 ? 128.823 110.076 98.194 1.00 15.58 279 VAL A O 1
ATOM 2031 N N . ALA A 1 280 ? 126.626 110.513 98.430 1.00 22.69 280 ALA A N 1
ATOM 2032 C CA . ALA A 1 280 ? 126.213 109.458 97.513 1.00 22.75 280 ALA A CA 1
ATOM 2033 C C . ALA A 1 280 ? 125.040 109.932 96.667 1.00 25.10 280 ALA A C 1
ATOM 2034 O O . ALA A 1 280 ? 124.375 110.918 96.990 1.00 33.56 280 ALA A O 1
ATOM 2036 N N . GLN A 1 281 ? 124.803 109.220 95.565 1.00 33.56 281 GLN A N 1
ATOM 2037 C CA . GLN A 1 281 ? 123.677 109.481 94.674 1.00 30.74 281 GLN A CA 1
ATOM 2038 C C . GLN A 1 281 ? 123.528 108.310 93.713 1.00 30.02 281 GLN A C 1
ATOM 2039 O O . GLN A 1 281 ? 124.429 107.480 93.579 1.00 31.91 281 GLN A O 1
ATOM 2045 N N . ASN A 1 282 ? 122.336 108.195 93.131 1.00 34.41 282 ASN A N 1
ATOM 2046 C CA . ASN A 1 282 ? 122.015 107.106 92.171 1.00 36.08 282 ASN A CA 1
ATOM 2047 C C . ASN A 1 282 ? 122.135 107.700 90.771 1.00 38.18 282 ASN A C 1
ATOM 2048 O O . ASN A 1 282 ? 121.158 108.283 90.311 1.00 47.09 282 ASN A O 1
ATOM 2053 N N . VAL A 1 283 ? 123.277 107.544 90.112 1.00 31.58 283 VAL A N 1
ATOM 2054 C CA . VAL A 1 283 ? 123.534 108.247 88.825 1.00 35.65 283 VAL A CA 1
ATOM 2055 C C . VAL A 1 283 ? 122.924 107.545 87.607 1.00 39.43 283 VAL A C 1
ATOM 2056 O O . VAL A 1 283 ? 123.371 106.445 87.296 1.00 38.32 283 VAL A O 1
ATOM 2060 N N . ILE A 1 284 ? 121.968 108.185 86.930 1.00 41.88 284 ILE A N 1
ATOM 2061 C CA . ILE A 1 284 ? 121.285 107.689 85.692 1.00 41.40 284 ILE A CA 1
ATOM 2062 C C . ILE A 1 284 ? 120.297 106.559 85.969 1.00 39.78 284 ILE A C 1
ATOM 2063 O O . ILE A 1 284 ? 119.119 106.768 85.731 1.00 42.65 284 ILE A O 1
ATOM 2068 N N . LEU A 1 285 ? 120.764 105.429 86.476 1.00 40.90 285 LEU A N 1
ATOM 2069 C CA . LEU A 1 285 ? 119.866 104.291 86.786 1.00 40.64 285 LEU A CA 1
ATOM 2070 C C . LEU A 1 285 ? 119.419 104.478 88.237 1.00 41.81 285 LEU A C 1
ATOM 2071 O O . LEU A 1 285 ? 120.267 104.484 89.109 1.00 47.23 285 LEU A O 1
ATOM 2076 N N . ASN A 1 286 ? 118.130 104.647 88.458 1.00 46.66 286 ASN A N 1
ATOM 2077 C CA . ASN A 1 286 ? 117.579 104.906 89.799 1.00 45.46 286 ASN A CA 1
ATOM 2078 C C . ASN A 1 286 ? 116.147 104.390 89.822 1.00 50.17 286 ASN A C 1
ATOM 2079 O O . ASN A 1 286 ? 115.418 104.715 90.752 1.00 55.04 286 ASN A O 1
ATOM 2084 N N . GLU A 1 287 ? 115.769 103.538 88.864 1.00 59.76 287 GLU A N 1
ATOM 2085 C CA . GLU A 1 287 ? 114.335 103.157 88.700 1.00 61.47 287 GLU A CA 1
ATOM 2086 C C . GLU A 1 287 ? 113.777 102.100 89.663 1.00 64.97 287 GLU A C 1
ATOM 2087 O O . GLU A 1 287 ? 114.544 101.205 90.067 1.00 65.70 287 GLU A O 1
ATOM 2093 N N . THR A 1 288 ? 112.486 102.214 90.006 1.00 64.18 288 THR A N 1
ATOM 2094 C CA . THR A 1 288 ? 111.739 101.215 90.813 1.00 62.73 288 THR A CA 1
ATOM 2095 C C . THR A 1 288 ? 110.382 100.984 90.157 1.00 62.96 288 THR A C 1
ATOM 2096 O O . THR A 1 288 ? 109.536 101.873 90.272 1.00 63.03 288 THR A O 1
ATOM 2100 N N . LYS A 1 289 ? 110.175 99.836 89.513 1.00 72.39 289 LYS A N 1
ATOM 2101 C CA . LYS A 1 289 ? 108.951 99.627 88.754 1.00 73.26 289 LYS A CA 1
ATOM 2102 C C . LYS A 1 289 ? 108.016 98.685 89.499 1.00 74.41 289 LYS A C 1
ATOM 2103 O O . LYS A 1 289 ? 108.432 97.612 89.942 1.00 77.15 289 LYS A O 1
ATOM 2109 N N . ASP A 1 290 ? 106.757 99.092 89.635 1.00 76.88 290 ASP A N 1
ATOM 2110 C CA . ASP A 1 290 ? 105.757 98.239 90.259 1.00 77.05 290 ASP A CA 1
ATOM 2111 C C . ASP A 1 290 ? 105.406 97.071 89.345 1.00 79.11 290 ASP A C 1
ATOM 2112 O O . ASP A 1 290 ? 105.286 97.228 88.128 1.00 80.67 290 ASP A O 1
ATOM 2117 N N . ASP A 1 291 ? 105.238 95.890 89.941 1.00 84.18 291 ASP A N 1
ATOM 2118 C CA . ASP A 1 291 ? 104.999 94.695 89.139 1.00 85.19 291 ASP A CA 1
ATOM 2119 C C . ASP A 1 291 ? 103.579 94.660 88.588 1.00 87.09 291 ASP A C 1
ATOM 2120 O O . ASP A 1 291 ? 103.364 94.251 87.441 1.00 87.15 291 ASP A O 1
ATOM 2125 N N . ALA A 1 292 ? 102.595 95.073 89.385 1.00 88.78 292 ALA A N 1
ATOM 2126 C CA . ALA A 1 292 ? 101.207 94.992 88.943 1.00 87.71 292 ALA A CA 1
ATOM 2127 C C . ALA A 1 292 ? 100.834 96.177 88.059 1.00 88.23 292 ALA A C 1
ATOM 2128 O O . ALA A 1 292 ? 100.472 96.006 86.891 1.00 88.02 292 ALA A O 1
ATOM 2130 N N . THR A 1 293 ? 100.919 97.392 88.606 1.00 85.89 293 THR A N 1
ATOM 2131 C CA . THR A 1 293 ? 100.508 98.573 87.852 1.00 84.81 293 THR A CA 1
ATOM 2132 C C . THR A 1 293 ? 101.477 98.882 86.717 1.00 82.82 293 THR A C 1
ATOM 2133 O O . THR A 1 293 ? 101.053 99.267 85.622 1.00 82.02 293 THR A O 1
ATOM 2137 N N . GLY A 1 294 ? 102.776 98.719 86.955 1.00 80.04 294 GLY A N 1
ATOM 2138 C CA . GLY A 1 294 ? 103.780 99.012 85.955 1.00 79.32 294 GLY A CA 1
ATOM 2139 C C . GLY A 1 294 ? 104.384 100.397 86.026 1.00 80.53 294 GLY A C 1
ATOM 2140 O O . GLY A 1 294 ? 105.208 100.738 85.169 1.00 79.79 294 GLY A O 1
ATOM 2141 N N . ASN A 1 295 ? 104.008 101.203 87.015 1.00 80.68 295 ASN A N 1
ATOM 2142 C CA . ASN A 1 295 ? 104.531 102.551 87.165 1.00 77.76 295 ASN A CA 1
ATOM 2143 C C . ASN A 1 295 ? 105.954 102.523 87.715 1.00 76.73 295 ASN A C 1
ATOM 2144 O O . ASN A 1 295 ? 106.388 101.555 88.343 1.00 79.37 295 ASN A O 1
ATOM 2149 N N . LYS A 1 296 ? 106.684 103.610 87.470 1.00 66.03 296 LYS A N 1
ATOM 2150 C CA . LYS A 1 296 ? 108.060 103.755 87.923 1.00 66.09 296 LYS A CA 1
ATOM 2151 C C . LYS A 1 296 ? 108.213 105.062 88.685 1.00 67.31 296 LYS A C 1
ATOM 2152 O O . LYS A 1 296 ? 107.498 106.033 88.430 1.00 71.28 296 LYS A O 1
ATOM 2158 N N . THR A 1 297 ? 109.156 105.082 89.624 1.00 63.06 297 THR A N 1
ATOM 2159 C CA . THR A 1 297 ? 109.432 106.259 90.436 1.00 62.68 297 THR A CA 1
ATOM 2160 C C . THR A 1 297 ? 110.905 106.621 90.328 1.00 64.17 297 THR A C 1
ATOM 2161 O O . THR A 1 297 ? 111.772 105.752 90.455 1.00 64.48 297 THR A O 1
ATOM 2165 N N . ASP A 1 298 ? 111.181 107.905 90.098 1.00 63.17 298 ASP A N 1
ATOM 2166 C CA . ASP A 1 298 ? 112.540 108.446 90.037 1.00 60.21 298 ASP A CA 1
ATOM 2167 C C . ASP A 1 298 ? 112.556 109.710 90.888 1.00 60.56 298 ASP A C 1
ATOM 2168 O O . ASP A 1 298 ? 112.315 110.808 90.382 1.00 62.18 298 ASP A O 1
ATOM 2173 N N . GLU A 1 299 ? 112.839 109.559 92.172 1.00 49.28 299 GLU A N 1
ATOM 2174 C CA . GLU A 1 299 ? 112.873 110.677 93.099 1.00 43.53 299 GLU A CA 1
ATOM 2175 C C . GLU A 1 299 ? 114.315 111.005 93.465 1.00 45.04 299 GLU A C 1
ATOM 2176 O O . GLU A 1 299 ? 115.252 110.291 93.105 1.00 48.18 299 GLU A O 1
ATOM 2182 N N . ASP A 1 300 ? 114.479 112.107 94.186 1.00 42.53 300 ASP A N 1
ATOM 2183 C CA . ASP A 1 300 ? 115.801 112.556 94.595 1.00 42.68 300 ASP A CA 1
ATOM 2184 C C . ASP A 1 300 ? 116.431 111.558 95.560 1.00 43.05 300 ASP A C 1
ATOM 2185 O O . ASP A 1 300 ? 115.775 111.054 96.475 1.00 41.48 300 ASP A O 1
ATOM 2190 N N . SER A 1 301 ? 117.719 111.269 95.352 1.00 37.79 301 SER A N 1
ATOM 2191 C CA . SER A 1 301 ? 118.416 110.280 96.164 1.00 37.50 301 SER A CA 1
ATOM 2192 C C . SER A 1 301 ? 119.788 110.764 96.620 1.00 38.92 301 SER A C 1
ATOM 2193 O O . SER A 1 301 ? 120.667 109.942 96.890 1.00 35.33 301 SER A O 1
ATOM 2196 N N . THR A 1 302 ? 119.995 112.074 96.712 1.00 32.73 302 THR A N 1
ATOM 2197 C CA . THR A 1 302 ? 121.270 112.597 97.177 1.00 30.74 302 THR A CA 1
ATOM 2198 C C . THR A 1 302 ? 121.309 112.551 98.698 1.00 29.02 302 THR A C 1
ATOM 2199 O O . THR A 1 302 ? 120.314 112.849 99.360 1.00 37.89 302 THR A O 1
ATOM 2203 N N . ARG A 1 303 ? 122.454 112.164 99.251 1.00 21.88 303 ARG A N 1
ATOM 2204 C CA . ARG A 1 303 ? 122.568 111.979 100.688 1.00 19.05 303 ARG A CA 1
ATOM 2205 C C . ARG A 1 303 ? 124.022 112.152 101.093 1.00 27.53 303 ARG A C 1
ATOM 2206 O O . ARG A 1 303 ? 124.922 111.948 100.279 1.00 31.99 303 ARG A O 1
ATOM 2214 N N . MET A 1 304 ? 124.243 112.520 102.352 1.00 23.79 304 MET A N 1
ATOM 2215 C CA . MET A 1 304 ? 125.583 112.671 102.895 1.00 15.56 304 MET A CA 1
ATOM 2216 C C . MET A 1 304 ? 125.624 112.155 104.326 1.00 18.64 304 MET A C 1
ATOM 2217 O O . MET A 1 304 ? 124.588 111.892 104.940 1.00 28.43 304 MET A O 1
ATOM 2222 N N . ALA A 1 305 ? 126.838 111.979 104.837 1.00 12.51 305 ALA A N 1
ATOM 2223 C CA . ALA A 1 305 ? 127.071 111.546 106.204 1.00 12.99 305 ALA A CA 1
ATOM 2224 C C . ALA A 1 305 ? 128.353 112.176 106.724 1.00 18.51 305 ALA A C 1
ATOM 2225 O O . ALA A 1 305 ? 129.308 112.376 105.974 1.00 21.30 305 ALA A O 1
ATOM 2227 N N . ALA A 1 306 ? 128.368 112.490 108.015 1.00 19.62 306 ALA A N 1
ATOM 2228 C CA . ALA A 1 306 ? 129.530 113.066 108.674 1.00 11.50 306 ALA A CA 1
ATOM 2229 C C . ALA A 1 306 ? 129.679 112.451 110.057 1.00 14.74 306 ALA A C 1
ATOM 2230 O O . ALA A 1 306 ? 128.729 111.918 110.632 1.00 24.48 306 ALA A O 1
ATOM 2232 N N . GLY A 1 307 ? 130.890 112.525 110.587 1.00 19.72 307 GLY A N 1
ATOM 2233 C CA . GLY A 1 307 ? 131.167 111.965 111.892 1.00 9.60 307 GLY A CA 1
ATOM 2234 C C . GLY A 1 307 ? 132.574 112.311 112.317 1.00 7.74 307 GLY A C 1
ATOM 2235 O O . GLY A 1 307 ? 133.409 112.724 111.507 1.00 12.73 307 GLY A O 1
ATOM 2236 N N . ALA A 1 308 ? 132.823 112.129 113.609 1.00 11.53 308 ALA A N 1
ATOM 2237 C CA . ALA A 1 308 ? 134.099 112.485 114.207 1.00 9.85 308 ALA A CA 1
ATOM 2238 C C . ALA A 1 308 ? 134.550 111.379 115.145 1.00 10.07 308 ALA A C 1
ATOM 2239 O O . ALA A 1 308 ? 133.738 110.612 115.665 1.00 16.54 308 ALA A O 1
ATOM 2241 N N . GLY A 1 309 ? 135.859 111.299 115.344 1.00 13.79 309 GLY A N 1
ATOM 2242 C CA . GLY A 1 309 ? 136.424 110.401 116.328 1.00 19.36 309 GLY A CA 1
ATOM 2243 C C . GLY A 1 309 ? 137.439 111.101 117.201 1.00 18.80 309 GLY A C 1
ATOM 2244 O O . GLY A 1 309 ? 138.476 111.548 116.709 1.00 28.18 309 GLY A O 1
ATOM 2245 N N . ILE A 1 310 ? 137.158 111.203 118.495 1.00 21.54 310 ILE A N 1
ATOM 2246 C CA . ILE A 1 310 ? 138.040 111.886 119.435 1.00 21.93 310 ILE A CA 1
ATOM 2247 C C . ILE A 1 310 ? 139.013 110.870 120.016 1.00 25.09 310 ILE A C 1
ATOM 2248 O O . ILE A 1 310 ? 138.606 109.936 120.712 1.00 17.35 310 ILE A O 1
ATOM 2253 N N . LYS A 1 311 ? 140.300 111.061 119.741 1.00 24.21 311 LYS A N 1
ATOM 2254 C CA . LYS A 1 311 ? 141.346 110.141 120.164 1.00 19.03 311 LYS A CA 1
ATOM 2255 C C . LYS A 1 311 ? 141.971 110.622 121.462 1.00 26.24 311 LYS A C 1
ATOM 2256 O O . LYS A 1 311 ? 142.332 111.796 121.588 1.00 30.46 311 LYS A O 1
ATOM 2262 N N . PHE A 1 312 ? 142.099 109.710 122.419 1.00 30.45 312 PHE A N 1
ATOM 2263 C CA . PHE A 1 312 ? 142.751 109.961 123.696 1.00 20.41 312 PHE A CA 1
ATOM 2264 C C . PHE A 1 312 ? 143.847 108.937 123.943 1.00 18.30 312 PHE A C 1
ATOM 2265 O O . PHE A 1 312 ? 144.052 108.481 125.065 1.00 33.72 312 PHE A O 1
ATOM 2273 N N . GLY A 1 313 ? 144.564 108.558 122.894 1.00 17.18 313 GLY A N 1
ATOM 2274 C CA . GLY A 1 313 ? 145.570 107.525 123.022 1.00 26.58 313 GLY A CA 1
ATOM 2275 C C . GLY A 1 313 ? 145.030 106.149 122.700 1.00 29.19 313 GLY A C 1
ATOM 2276 O O . GLY A 1 313 ? 144.862 105.808 121.527 1.00 32.48 313 GLY A O 1
ATOM 2277 N N . LYS A 1 314 ? 144.755 105.347 123.724 1.00 24.38 314 LYS A N 1
ATOM 2278 C CA . LYS A 1 314 ? 144.158 104.035 123.530 1.00 26.89 314 LYS A CA 1
ATOM 2279 C C . LYS A 1 314 ? 142.637 104.061 123.572 1.00 32.19 314 LYS A C 1
ATOM 2280 O O . LYS A 1 314 ? 142.009 103.034 123.306 1.00 39.44 314 LYS A O 1
ATOM 2286 N N . SER A 1 315 ? 142.033 105.201 123.888 1.00 29.15 315 SER A N 1
ATOM 2287 C CA . SER A 1 315 ? 140.586 105.339 123.956 1.00 25.36 315 SER A CA 1
ATOM 2288 C C . SER A 1 315 ? 140.137 106.295 122.864 1.00 33.74 315 SER A C 1
ATOM 2289 O O . SER A 1 315 ? 140.712 107.376 122.709 1.00 36.72 315 SER A O 1
ATOM 2292 N N . VAL A 1 316 ? 139.122 105.893 122.103 1.00 26.98 316 VAL A N 1
ATOM 2293 C CA . VAL A 1 316 ? 138.603 106.690 121.000 1.00 22.62 316 VAL A CA 1
ATOM 2294 C C . VAL A 1 316 ? 137.090 106.765 121.130 1.00 23.68 316 VAL A C 1
ATOM 2295 O O . VAL A 1 316 ? 136.420 105.734 121.240 1.00 18.45 316 VAL A O 1
ATOM 2299 N N . ILE A 1 317 ? 136.556 107.982 121.111 1.00 29.86 317 ILE A N 1
ATOM 2300 C CA . ILE A 1 317 ? 135.123 108.222 121.225 1.00 26.02 317 ILE A CA 1
ATOM 2301 C C . ILE A 1 317 ? 134.619 108.544 119.823 1.00 29.06 317 ILE A C 1
ATOM 2302 O O . ILE A 1 317 ? 134.712 109.684 119.364 1.00 31.45 317 ILE A O 1
ATOM 2307 N N . ASP A 1 318 ? 134.085 107.542 119.132 1.00 23.61 318 ASP A N 1
ATOM 2308 C CA . ASP A 1 318 ? 133.547 107.736 117.794 1.00 22.01 318 ASP A CA 1
ATOM 2309 C C . ASP A 1 318 ? 132.111 108.238 117.871 1.00 23.96 318 ASP A C 1
ATOM 2310 O O . ASP A 1 318 ? 131.295 107.716 118.633 1.00 13.32 318 ASP A O 1
ATOM 2315 N N . ALA A 1 319 ? 131.807 109.249 117.063 1.00 24.25 319 ALA A N 1
ATOM 2316 C CA . ALA A 1 319 ? 130.506 109.892 117.107 1.00 13.65 319 ALA A CA 1
ATOM 2317 C C . ALA A 1 319 ? 130.064 110.235 115.696 1.00 18.42 319 ALA A C 1
ATOM 2318 O O . ALA A 1 319 ? 130.857 110.228 114.755 1.00 37.42 319 ALA A O 1
ATOM 2320 N N . SER A 1 320 ? 128.776 110.530 115.565 1.00 14.98 320 SER A N 1
ATOM 2321 C CA . SER A 1 320 ? 128.172 110.981 114.321 1.00 8.14 320 SER A CA 1
ATOM 2322 C C . SER A 1 320 ? 127.623 112.384 114.521 1.00 20.45 320 SER A C 1
ATOM 2323 O O . SER A 1 320 ? 126.871 112.622 115.467 1.00 34.57 320 SER A O 1
ATOM 2326 N N . PHE A 1 321 ? 127.994 113.310 113.640 1.00 20.24 321 PHE A N 1
ATOM 2327 C CA . PHE A 1 321 ? 127.518 114.683 113.753 1.00 5.83 321 PHE A CA 1
ATOM 2328 C C . PHE A 1 321 ? 126.001 114.714 113.652 1.00 18.81 321 PHE A C 1
ATOM 2329 O O . PHE A 1 321 ? 125.438 114.395 112.603 1.00 28.96 321 PHE A O 1
ATOM 2337 N N . ALA A 1 322 ? 125.330 115.095 114.742 1.00 27.94 322 ALA A N 1
ATOM 2338 C CA . ALA A 1 322 ? 123.874 115.020 114.784 1.00 20.30 322 ALA A CA 1
ATOM 2339 C C . ALA A 1 322 ? 123.220 116.030 113.855 1.00 32.38 322 ALA A C 1
ATOM 2340 O O . ALA A 1 322 ? 122.114 115.787 113.363 1.00 41.37 322 ALA A O 1
ATOM 2342 N N . GLY A 1 323 ? 123.875 117.158 113.602 1.00 30.55 323 GLY A N 1
ATOM 2343 C CA . GLY A 1 323 ? 123.279 118.207 112.801 1.00 21.21 323 GLY A CA 1
ATOM 2344 C C . GLY A 1 323 ? 123.628 118.138 111.331 1.00 26.26 323 GLY A C 1
ATOM 2345 O O . GLY A 1 323 ? 123.519 119.137 110.620 1.00 31.67 323 GLY A O 1
ATOM 2346 N N . SER A 1 324 ? 124.075 116.971 110.865 1.00 20.36 324 SER A N 1
ATOM 2347 C CA . SER A 1 324 ? 124.422 116.835 109.456 1.00 15.39 324 SER A CA 1
ATOM 2348 C C . SER A 1 324 ? 123.197 116.992 108.569 1.00 23.07 324 SER A C 1
ATOM 2349 O O . SER A 1 324 ? 123.237 117.718 107.571 1.00 32.75 324 SER A O 1
ATOM 2352 N N . THR A 1 325 ? 122.089 116.355 108.937 1.00 27.13 325 THR A N 1
ATOM 2353 C CA . THR A 1 325 ? 120.887 116.358 108.116 1.00 20.86 325 THR A CA 1
ATOM 2354 C C . THR A 1 325 ? 120.238 117.731 108.021 1.00 22.16 325 THR A C 1
ATOM 2355 O O . THR A 1 325 ? 119.331 117.912 107.205 1.00 33.48 325 THR A O 1
ATOM 2359 N N . THR A 1 326 ? 120.668 118.692 108.835 1.00 26.67 326 THR A N 1
ATOM 2360 C CA . THR A 1 326 ? 120.167 120.055 108.786 1.00 22.74 326 THR A CA 1
ATOM 2361 C C . THR A 1 326 ? 121.271 121.079 108.576 1.00 24.97 326 THR A C 1
ATOM 2362 O O . THR A 1 326 ? 120.971 122.262 108.399 1.00 31.24 326 THR A O 1
ATOM 2366 N N . GLY A 1 327 ? 122.530 120.659 108.565 1.00 21.80 327 GLY A N 1
ATOM 2367 C CA . GLY A 1 327 ? 123.636 121.582 108.421 1.00 16.32 327 GLY A CA 1
ATOM 2368 C C . GLY A 1 327 ? 123.839 122.516 109.591 1.00 20.54 327 GLY A C 1
ATOM 2369 O O . GLY A 1 327 ? 124.060 123.713 109.387 1.00 33.05 327 GLY A O 1
ATOM 2370 N N . VAL A 1 328 ? 123.778 122.000 110.815 1.00 21.16 328 VAL A N 1
ATOM 2371 C CA . VAL A 1 328 ? 123.961 122.807 112.014 1.00 18.13 328 VAL A CA 1
ATOM 2372 C C . VAL A 1 328 ? 125.013 122.161 112.902 1.00 20.98 328 VAL A C 1
ATOM 2373 O O . VAL A 1 328 ? 125.181 120.939 112.900 1.00 31.12 328 VAL A O 1
ATOM 2377 N N . ILE A 1 329 ? 125.732 122.993 113.650 1.00 23.63 329 ILE A N 1
ATOM 2378 C CA . ILE A 1 329 ? 126.603 122.548 114.736 1.00 20.89 329 ILE A CA 1
ATOM 2379 C C . ILE A 1 329 ? 126.315 123.485 115.906 1.00 27.95 329 ILE A C 1
ATOM 2380 O O . ILE A 1 329 ? 126.805 124.616 115.951 1.00 32.66 329 ILE A O 1
ATOM 2385 N N . ASN A 1 330 ? 125.512 123.021 116.860 1.00 28.71 330 ASN A N 1
ATOM 2386 C CA . ASN A 1 330 ? 125.136 123.861 117.989 1.00 21.19 330 ASN A CA 1
ATOM 2387 C C . ASN A 1 330 ? 125.104 123.062 119.286 1.00 32.65 330 ASN A C 1
ATOM 2388 O O . ASN A 1 330 ? 125.686 121.977 119.373 1.00 30.35 330 ASN A O 1
ATOM 2393 N N . ALA A 1 331 ? 124.450 123.617 120.309 1.00 42.62 331 ALA A N 1
ATOM 2394 C CA . ALA A 1 331 ? 124.421 122.981 121.623 1.00 29.61 331 ALA A CA 1
ATOM 2395 C C . ALA A 1 331 ? 123.684 121.653 121.592 1.00 29.19 331 ALA A C 1
ATOM 2396 O O . ALA A 1 331 ? 124.170 120.658 122.135 1.00 35.63 331 ALA A O 1
ATOM 2398 N N . ASN A 1 332 ? 122.513 121.614 120.963 1.00 26.64 332 ASN A N 1
ATOM 2399 C CA . ASN A 1 332 ? 121.691 120.411 120.963 1.00 34.29 332 ASN A CA 1
ATOM 2400 C C . ASN A 1 332 ? 122.060 119.432 119.861 1.00 37.72 332 ASN A C 1
ATOM 2401 O O . ASN A 1 332 ? 121.491 118.337 119.812 1.00 39.88 332 ASN A O 1
ATOM 2406 N N . ASN A 1 333 ? 122.985 119.794 118.980 1.00 34.61 333 ASN A N 1
ATOM 2407 C CA . ASN A 1 333 ? 123.294 119.043 117.771 1.00 27.38 333 ASN A CA 1
ATOM 2408 C C . ASN A 1 333 ? 124.798 118.908 117.596 1.00 30.28 333 ASN A C 1
ATOM 2409 O O . ASN A 1 333 ? 125.359 119.259 116.558 1.00 37.79 333 ASN A O 1
ATOM 2414 N N . LEU A 1 334 ? 125.489 118.440 118.631 1.00 14.83 334 LEU A N 1
ATOM 2415 C CA . LEU A 1 334 ? 126.925 118.220 118.500 1.00 17.42 334 LEU A CA 1
ATOM 2416 C C . LEU A 1 334 ? 127.247 116.784 118.088 1.00 30.16 334 LEU A C 1
ATOM 2417 O O . LEU A 1 334 ? 127.799 116.554 117.009 1.00 35.74 334 LEU A O 1
ATOM 2422 N N . PHE A 1 335 ? 126.888 115.811 118.920 1.00 29.60 335 PHE A N 1
ATOM 2423 C CA . PHE A 1 335 ? 127.258 114.423 118.693 1.00 18.11 335 PHE A CA 1
ATOM 2424 C C . PHE A 1 335 ? 126.039 113.535 118.864 1.00 19.33 335 PHE A C 1
ATOM 2425 O O . PHE A 1 335 ? 125.076 113.898 119.533 1.00 24.52 335 PHE A O 1
ATOM 2433 N N . SER A 1 336 ? 126.087 112.370 118.227 1.00 17.58 336 SER A N 1
ATOM 2434 C CA . SER A 1 336 ? 125.033 111.375 118.334 1.00 10.19 336 SER A CA 1
ATOM 2435 C C . SER A 1 336 ? 125.606 110.039 117.898 1.00 9.85 336 SER A C 1
ATOM 2436 O O . SER A 1 336 ? 126.671 109.980 117.283 1.00 23.61 336 SER A O 1
ATOM 2439 N N . GLN A 1 337 ? 124.896 108.965 118.237 1.00 8.67 337 GLN A N 1
ATOM 2440 C CA . GLN A 1 337 ? 125.325 107.604 117.914 1.00 11.03 337 GLN A CA 1
ATOM 2441 C C . GLN A 1 337 ? 126.733 107.331 118.433 1.00 15.23 337 GLN A C 1
ATOM 2442 O O . GLN A 1 337 ? 127.592 106.809 117.723 1.00 21.65 337 GLN A O 1
ATOM 2448 N N . VAL A 1 338 ? 126.967 107.692 119.689 1.00 25.84 338 VAL A N 1
ATOM 2449 C CA . VAL A 1 338 ? 128.306 107.655 120.266 1.00 20.23 338 VAL A CA 1
ATOM 2450 C C . VAL A 1 338 ? 128.665 106.228 120.656 1.00 19.34 338 VAL A C 1
ATOM 2451 O O . VAL A 1 338 ? 127.805 105.433 121.052 1.00 15.38 338 VAL A O 1
ATOM 2455 N N . ALA A 1 339 ? 129.945 105.895 120.512 1.00 23.03 339 ALA A N 1
ATOM 2456 C CA . ALA A 1 339 ? 130.492 104.618 120.936 1.00 15.13 339 ALA A CA 1
ATOM 2457 C C . ALA A 1 339 ? 131.862 104.855 121.549 1.00 27.83 339 ALA A C 1
ATOM 2458 O O . ALA A 1 339 ? 132.500 105.882 121.314 1.00 32.01 339 ALA A O 1
ATOM 2460 N N . TYR A 1 340 ? 132.307 103.894 122.349 1.00 34.88 340 TYR A N 1
ATOM 2461 C CA . TYR A 1 340 ? 133.595 103.960 123.024 1.00 21.52 340 TYR A CA 1
ATOM 2462 C C . TYR A 1 340 ? 134.391 102.712 122.677 1.00 27.56 340 TYR A C 1
ATOM 2463 O O . TYR A 1 340 ? 133.860 101.601 122.734 1.00 18.78 340 TYR A O 1
ATOM 2472 N N . THR A 1 341 ? 135.651 102.899 122.297 1.00 33.68 341 THR A N 1
ATOM 2473 C CA . THR A 1 341 ? 136.539 101.802 121.943 1.00 23.89 341 THR A CA 1
ATOM 2474 C C . THR A 1 341 ? 137.834 101.949 122.723 1.00 32.75 341 THR A C 1
ATOM 2475 O O . THR A 1 341 ? 138.435 103.026 122.737 1.00 32.88 341 THR A O 1
ATOM 2479 N N . TYR A 1 342 ? 138.256 100.872 123.377 1.00 39.16 342 TYR A N 1
ATOM 2480 C CA . TYR A 1 342 ? 139.517 100.832 124.107 1.00 29.76 342 TYR A CA 1
ATOM 2481 C C . TYR A 1 342 ? 140.405 99.790 123.445 1.00 31.02 342 TYR A C 1
ATOM 2482 O O . TYR A 1 342 ? 140.092 98.596 123.470 1.00 33.69 342 TYR A O 1
ATOM 2491 N N . THR A 1 343 ? 141.503 100.239 122.852 1.00 31.68 343 THR A N 1
ATOM 2492 C CA . THR A 1 343 ? 142.435 99.351 122.176 1.00 32.22 343 THR A CA 1
ATOM 2493 C C . THR A 1 343 ? 143.548 98.976 123.141 1.00 29.51 343 THR A C 1
ATOM 2494 O O . THR A 1 343 ? 144.108 99.830 123.829 1.00 32.33 343 THR A O 1
ATOM 2498 N N . PHE A 1 344 ? 143.633 97.670 123.391 1.00 30.00 344 PHE A N 1
ATOM 2499 C CA . PHE A 1 344 ? 144.602 97.153 124.378 1.00 30.00 344 PHE A CA 1
ATOM 2500 C C . PHE A 1 344 ? 146.012 97.518 123.925 1.00 30.00 344 PHE A C 1
ATOM 2501 O O . PHE A 1 344 ? 146.888 96.644 124.096 1.00 30.00 344 PHE A O 1
ATOM 2510 N N . SER B 1 1 ? 132.394 126.739 99.310 1.00 25.40 1 SER B N 1
ATOM 2511 C CA . SER B 1 1 ? 131.337 126.599 100.298 1.00 25.32 1 SER B CA 1
ATOM 2512 C C . SER B 1 1 ? 130.289 127.683 100.116 1.00 21.37 1 SER B C 1
ATOM 2513 O O . SER B 1 1 ? 130.624 128.843 99.903 1.00 24.87 1 SER B O 1
ATOM 2516 N N . LYS B 1 2 ? 129.015 127.295 100.200 1.00 16.06 2 LYS B N 1
ATOM 2517 C CA . LYS B 1 2 ? 127.936 128.268 100.075 1.00 13.84 2 LYS B CA 1
ATOM 2518 C C . LYS B 1 2 ? 127.991 129.297 101.194 1.00 25.47 2 LYS B C 1
ATOM 2519 O O . LYS B 1 2 ? 127.749 130.488 100.969 1.00 27.31 2 LYS B O 1
ATOM 2525 N N . ALA B 1 3 ? 128.307 128.853 102.409 1.00 29.44 3 ALA B N 1
ATOM 2526 C CA . ALA B 1 3 ? 128.421 129.765 103.539 1.00 11.07 3 ALA B CA 1
ATOM 2527 C C . ALA B 1 3 ? 129.574 130.740 103.354 1.00 21.87 3 ALA B C 1
ATOM 2528 O O . ALA B 1 3 ? 129.497 131.888 103.802 1.00 30.42 3 ALA B O 1
ATOM 2530 N N . ARG B 1 4 ? 130.663 130.295 102.723 1.00 22.49 4 ARG B N 1
ATOM 2531 C CA . ARG B 1 4 ? 131.780 131.193 102.450 1.00 21.20 4 ARG B CA 1
ATOM 2532 C C . ARG B 1 4 ? 131.408 132.246 101.418 1.00 24.68 4 ARG B C 1
ATOM 2533 O O . ARG B 1 4 ? 131.768 133.419 101.563 1.00 25.21 4 ARG B O 1
ATOM 2541 N N . VAL B 1 5 ? 130.699 131.845 100.363 1.00 28.02 5 VAL B N 1
ATOM 2542 C CA . VAL B 1 5 ? 130.327 132.784 99.310 1.00 18.47 5 VAL B CA 1
ATOM 2543 C C . VAL B 1 5 ? 129.285 133.774 99.814 1.00 27.97 5 VAL B C 1
ATOM 2544 O O . VAL B 1 5 ? 129.321 134.959 99.467 1.00 32.39 5 VAL B O 1
ATOM 2548 N N . GLU B 1 6 ? 128.337 133.308 100.633 1.00 29.34 6 GLU B N 1
ATOM 2549 C CA . GLU B 1 6 ? 127.307 134.197 101.160 1.00 24.86 6 GLU B CA 1
ATOM 2550 C C . GLU B 1 6 ? 127.878 135.196 102.158 1.00 32.64 6 GLU B C 1
ATOM 2551 O O . GLU B 1 6 ? 127.475 136.364 102.171 1.00 35.11 6 GLU B O 1
ATOM 2557 N N . ALA B 1 7 ? 128.810 134.757 103.007 1.00 33.43 7 ALA B N 1
ATOM 2558 C CA . ALA B 1 7 ? 129.376 135.649 104.013 1.00 17.95 7 ALA B CA 1
ATOM 2559 C C . ALA B 1 7 ? 130.158 136.786 103.378 1.00 17.11 7 ALA B C 1
ATOM 2560 O O . ALA B 1 7 ? 130.259 137.869 103.962 1.00 19.35 7 ALA B O 1
ATOM 2562 N N . LEU B 1 8 ? 130.707 136.566 102.186 1.00 22.00 8 LEU B N 1
ATOM 2563 C CA . LEU B 1 8 ? 131.482 137.570 101.474 1.00 20.77 8 LEU B CA 1
ATOM 2564 C C . LEU B 1 8 ? 130.660 138.310 100.423 1.00 25.62 8 LEU B C 1
ATOM 2565 O O . LEU B 1 8 ? 131.229 138.853 99.473 1.00 29.16 8 LEU B O 1
ATOM 2570 N N . ALA B 1 9 ? 129.334 138.323 100.572 1.00 18.71 9 ALA B N 1
ATOM 2571 C CA . ALA B 1 9 ? 128.431 139.179 99.805 1.00 17.88 9 ALA B CA 1
ATOM 2572 C C . ALA B 1 9 ? 128.359 138.798 98.331 1.00 33.82 9 ALA B C 1
ATOM 2573 O O . ALA B 1 9 ? 127.993 139.625 97.495 1.00 35.16 9 ALA B O 1
ATOM 2575 N N . ASN B 1 10 ? 128.685 137.548 98.004 1.00 33.55 10 ASN B N 1
ATOM 2576 C CA . ASN B 1 10 ? 128.600 137.041 96.633 1.00 28.54 10 ASN B CA 1
ATOM 2577 C C . ASN B 1 10 ? 129.405 137.905 95.667 1.00 33.91 10 ASN B C 1
ATOM 2578 O O . ASN B 1 10 ? 128.987 138.161 94.537 1.00 42.05 10 ASN B O 1
ATOM 2583 N N . SER B 1 11 ? 130.572 138.361 96.109 1.00 24.75 11 SER B N 1
ATOM 2584 C CA . SER B 1 11 ? 131.374 139.242 95.279 1.00 21.83 11 SER B CA 1
ATOM 2585 C C . SER B 1 11 ? 132.005 138.474 94.123 1.00 29.40 11 SER B C 1
ATOM 2586 O O . SER B 1 11 ? 132.144 137.250 94.153 1.00 32.18 11 SER B O 1
ATOM 2589 N N . ARG B 1 12 ? 132.388 139.217 93.089 1.00 34.12 12 ARG B N 1
ATOM 2590 C CA . ARG B 1 12 ? 133.005 138.654 91.897 1.00 29.31 12 ARG B CA 1
ATOM 2591 C C . ARG B 1 12 ? 134.507 138.475 92.036 1.00 35.56 12 ARG B C 1
ATOM 2592 O O . ARG B 1 12 ? 135.152 138.045 91.078 1.00 44.96 12 ARG B O 1
ATOM 2600 N N . HIS B 1 13 ? 135.079 138.805 93.188 1.00 18.87 13 HIS B N 1
ATOM 2601 C CA . HIS B 1 13 ? 136.498 138.617 93.435 1.00 19.03 13 HIS B CA 1
ATOM 2602 C C . HIS B 1 13 ? 136.807 137.313 94.159 1.00 27.85 13 HIS B C 1
ATOM 2603 O O . HIS B 1 13 ? 137.974 137.046 94.454 1.00 34.06 13 HIS B O 1
ATOM 2610 N N . VAL B 1 14 ? 135.799 136.492 94.435 1.00 27.93 14 VAL B N 1
ATOM 2611 C CA . VAL B 1 14 ? 135.958 135.288 95.245 1.00 22.73 14 VAL B CA 1
ATOM 2612 C C . VAL B 1 14 ? 136.205 134.099 94.330 1.00 26.93 14 VAL B C 1
ATOM 2613 O O . VAL B 1 14 ? 135.495 133.910 93.338 1.00 32.63 14 VAL B O 1
ATOM 2617 N N . LEU B 1 15 ? 137.214 133.302 94.657 1.00 21.89 15 LEU B N 1
ATOM 2618 C CA . LEU B 1 15 ? 137.528 132.071 93.938 1.00 24.94 15 LEU B CA 1
ATOM 2619 C C . LEU B 1 15 ? 137.148 130.897 94.833 1.00 30.21 15 LEU B C 1
ATOM 2620 O O . LEU B 1 15 ? 137.936 130.464 95.678 1.00 31.07 15 LEU B O 1
ATOM 2625 N N . ASP B 1 16 ? 135.938 130.383 94.644 1.00 27.95 16 ASP B N 1
ATOM 2626 C CA . ASP B 1 16 ? 135.419 129.281 95.433 1.00 26.43 16 ASP B CA 1
ATOM 2627 C C . ASP B 1 16 ? 134.905 128.199 94.497 1.00 24.65 16 ASP B C 1
ATOM 2628 O O . ASP B 1 16 ? 134.613 128.453 93.329 1.00 32.04 16 ASP B O 1
ATOM 2633 N N . PHE B 1 17 ? 134.805 126.978 95.024 1.00 20.12 17 PHE B N 1
ATOM 2634 C CA . PHE B 1 17 ? 134.237 125.882 94.248 1.00 19.48 17 PHE B CA 1
ATOM 2635 C C . PHE B 1 17 ? 132.842 126.230 93.747 1.00 29.06 17 PHE B C 1
ATOM 2636 O O . PHE B 1 17 ? 132.460 125.849 92.637 1.00 29.46 17 PHE B O 1
ATOM 2644 N N . GLN B 1 18 ? 132.069 126.958 94.552 1.00 27.10 18 GLN B N 1
ATOM 2645 C CA . GLN B 1 18 ? 130.695 127.284 94.202 1.00 27.04 18 GLN B CA 1
ATOM 2646 C C . GLN B 1 18 ? 130.587 128.400 93.174 1.00 33.38 18 GLN B C 1
ATOM 2647 O O . GLN B 1 18 ? 129.531 128.547 92.553 1.00 38.40 18 GLN B O 1
ATOM 2653 N N . THR B 1 19 ? 131.633 129.196 92.989 1.00 21.83 19 THR B N 1
ATOM 2654 C CA . THR B 1 19 ? 131.611 130.236 91.973 1.00 19.57 19 THR B CA 1
ATOM 2655 C C . THR B 1 19 ? 132.162 129.768 90.636 1.00 22.24 19 THR B C 1
ATOM 2656 O O . THR B 1 19 ? 132.102 130.523 89.662 1.00 24.92 19 THR B O 1
ATOM 2660 N N . ALA B 1 20 ? 132.694 128.551 90.568 1.00 30.91 20 ALA B N 1
ATOM 2661 C CA . ALA B 1 20 ? 133.277 128.030 89.344 1.00 19.48 20 ALA B CA 1
ATOM 2662 C C . ALA B 1 20 ? 132.276 127.293 88.474 1.00 21.51 20 ALA B C 1
ATOM 2663 O O . ALA B 1 20 ? 132.621 126.918 87.352 1.00 26.77 20 ALA B O 1
ATOM 2665 N N . PHE B 1 21 ? 131.053 127.075 88.956 1.00 28.82 21 PHE B N 1
ATOM 2666 C CA . PHE B 1 21 ? 130.036 126.437 88.129 1.00 19.88 21 PHE B CA 1
ATOM 2667 C C . PHE B 1 21 ? 129.630 127.328 86.964 1.00 19.84 21 PHE B C 1
ATOM 2668 O O . PHE B 1 21 ? 129.479 126.852 85.834 1.00 23.90 21 PHE B O 1
ATOM 2676 N N . ASP B 1 22 ? 129.440 128.617 87.218 1.00 26.68 22 ASP B N 1
ATOM 2677 C CA . ASP B 1 22 ? 129.087 129.565 86.174 1.00 25.66 22 ASP B CA 1
ATOM 2678 C C . ASP B 1 22 ? 130.301 130.222 85.535 1.00 34.01 22 ASP B C 1
ATOM 2679 O O . ASP B 1 22 ? 130.143 130.953 84.554 1.00 38.93 22 ASP B O 1
ATOM 2684 N N . ARG B 1 23 ? 131.496 129.984 86.067 1.00 30.93 23 ARG B N 1
ATOM 2685 C CA . ARG B 1 23 ? 132.750 130.463 85.489 1.00 26.91 23 ARG B CA 1
ATOM 2686 C C . ARG B 1 23 ? 133.720 129.293 85.422 1.00 33.29 23 ARG B C 1
ATOM 2687 O O . ARG B 1 23 ? 134.691 129.231 86.181 1.00 36.20 23 ARG B O 1
ATOM 2695 N N . PRO B 1 24 ? 133.491 128.346 84.506 1.00 31.93 24 PRO B N 1
ATOM 2696 C CA . PRO B 1 24 ? 134.224 127.072 84.555 1.00 22.89 24 PRO B CA 1
ATOM 2697 C C . PRO B 1 24 ? 135.710 127.185 84.275 1.00 29.40 24 PRO B C 1
ATOM 2698 O O . PRO B 1 24 ? 136.415 126.181 84.411 1.00 36.21 24 PRO B O 1
ATOM 2702 N N . TYR B 1 25 ? 136.212 128.346 83.866 1.00 32.51 25 TYR B N 1
ATOM 2703 C CA . TYR B 1 25 ? 137.653 128.501 83.732 1.00 25.54 25 TYR B CA 1
ATOM 2704 C C . TYR B 1 25 ? 138.357 128.564 85.079 1.00 32.87 25 TYR B C 1
ATOM 2705 O O . TYR B 1 25 ? 139.587 128.478 85.119 1.00 39.55 25 TYR B O 1
ATOM 2714 N N . GLN B 1 26 ? 137.611 128.729 86.172 1.00 29.11 26 GLN B N 1
ATOM 2715 C CA . GLN B 1 26 ? 138.187 128.766 87.507 1.00 25.35 26 GLN B CA 1
ATOM 2716 C C . GLN B 1 26 ? 138.493 127.383 88.055 1.00 25.93 26 GLN B C 1
ATOM 2717 O O . GLN B 1 26 ? 139.192 127.278 89.066 1.00 32.81 26 GLN B O 1
ATOM 2723 N N . PHE B 1 27 ? 137.986 126.326 87.422 1.00 27.17 27 PHE B N 1
ATOM 2724 C CA . PHE B 1 27 ? 138.276 124.974 87.878 1.00 14.37 27 PHE B CA 1
ATOM 2725 C C . PHE B 1 27 ? 139.735 124.603 87.675 1.00 25.95 27 PHE B C 1
ATOM 2726 O O . PHE B 1 27 ? 140.200 123.629 88.273 1.00 42.34 27 PHE B O 1
ATOM 2734 N N . MET B 1 28 ? 140.464 125.350 86.846 1.00 29.18 28 MET B N 1
ATOM 2735 C CA . MET B 1 28 ? 141.897 125.150 86.690 1.00 30.57 28 MET B CA 1
ATOM 2736 C C . MET B 1 28 ? 142.720 125.973 87.669 1.00 33.15 28 MET B C 1
ATOM 2737 O O . MET B 1 28 ? 143.913 125.699 87.836 1.00 31.30 28 MET B O 1
ATOM 2742 N N . ALA B 1 29 ? 142.118 126.975 88.307 1.00 32.07 29 ALA B N 1
ATOM 2743 C CA . ALA B 1 29 ? 142.789 127.744 89.345 1.00 25.22 29 ALA B CA 1
ATOM 2744 C C . ALA B 1 29 ? 142.599 127.142 90.727 1.00 28.00 29 ALA B C 1
ATOM 2745 O O . ALA B 1 29 ? 143.478 127.283 91.583 1.00 34.23 29 ALA B O 1
ATOM 2747 N N . LEU B 1 30 ? 141.473 126.478 90.960 1.00 26.00 30 LEU B N 1
ATOM 2748 C CA . LEU B 1 30 ? 141.234 125.822 92.235 1.00 23.52 30 LEU B CA 1
ATOM 2749 C C . LEU B 1 30 ? 142.233 124.697 92.447 1.00 29.17 30 LEU B C 1
ATOM 2750 O O . LEU B 1 30 ? 142.653 124.031 91.498 1.00 30.28 30 LEU B O 1
ATOM 2755 N N . SER B 1 31 ? 142.618 124.488 93.700 1.00 29.00 31 SER B N 1
ATOM 2756 C CA . SER B 1 31 ? 143.395 123.312 94.040 1.00 33.95 31 SER B CA 1
ATOM 2757 C C . SER B 1 31 ? 142.503 122.079 94.012 1.00 30.81 31 SER B C 1
ATOM 2758 O O . SER B 1 31 ? 141.283 122.168 94.159 1.00 38.02 31 SER B O 1
ATOM 2761 N N . GLU B 1 32 ? 143.124 120.922 93.807 1.00 22.17 32 GLU B N 1
ATOM 2762 C CA . GLU B 1 32 ? 142.390 119.663 93.830 1.00 21.59 32 GLU B CA 1
ATOM 2763 C C . GLU B 1 32 ? 141.727 119.474 95.184 1.00 22.57 32 GLU B C 1
ATOM 2764 O O . GLU B 1 32 ? 142.407 119.404 96.210 1.00 28.44 32 GLU B O 1
ATOM 2770 N N . GLN B 1 33 ? 140.400 119.391 95.194 1.00 17.20 33 GLN B N 1
ATOM 2771 C CA . GLN B 1 33 ? 139.677 119.366 96.453 1.00 8.21 33 GLN B CA 1
ATOM 2772 C C . GLN B 1 33 ? 138.359 118.630 96.291 1.00 11.52 33 GLN B C 1
ATOM 2773 O O . GLN B 1 33 ? 137.832 118.493 95.187 1.00 22.27 33 GLN B O 1
ATOM 2779 N N . ALA B 1 34 ? 137.830 118.166 97.418 1.00 18.72 34 ALA B N 1
ATOM 2780 C CA . ALA B 1 34 ? 136.533 117.511 97.487 1.00 17.76 34 ALA B CA 1
ATOM 2781 C C . ALA B 1 34 ? 135.667 118.245 98.497 1.00 13.50 34 ALA B C 1
ATOM 2782 O O . ALA B 1 34 ? 136.120 118.542 99.604 1.00 21.05 34 ALA B O 1
ATOM 2784 N N . THR B 1 35 ? 134.432 118.511 98.105 1.00 17.94 35 THR B N 1
ATOM 2785 C CA . THR B 1 35 ? 133.545 119.298 98.980 1.00 19.73 35 THR B CA 1
ATOM 2786 C C . THR B 1 35 ? 132.248 118.536 99.213 1.00 14.38 35 THR B C 1
ATOM 2787 O O . THR B 1 35 ? 131.785 117.893 98.278 1.00 21.04 35 THR B O 1
ATOM 2791 N N . ILE B 1 36 ? 131.751 118.558 100.438 1.00 11.28 36 ILE B N 1
ATOM 2792 C CA . ILE B 1 36 ? 130.482 117.960 100.829 1.00 13.84 36 ILE B CA 1
ATOM 2793 C C . ILE B 1 36 ? 129.687 119.024 101.570 1.00 13.06 36 ILE B C 1
ATOM 2794 O O . ILE B 1 36 ? 130.219 119.684 102.467 1.00 11.42 36 ILE B O 1
ATOM 2799 N N . GLU B 1 37 ? 128.428 119.205 101.185 1.00 10.16 37 GLU B N 1
ATOM 2800 C CA . GLU B 1 37 ? 127.531 120.144 101.841 1.00 15.12 37 GLU B CA 1
ATOM 2801 C C . GLU B 1 37 ? 126.534 119.369 102.687 1.00 16.03 37 GLU B C 1
ATOM 2802 O O . GLU B 1 37 ? 125.859 118.469 102.183 1.00 28.47 37 GLU B O 1
ATOM 2808 N N . TRP B 1 38 ? 126.445 119.718 103.965 1.00 6.53 38 TRP B N 1
ATOM 2809 C CA . TRP B 1 38 ? 125.568 119.003 104.878 1.00 9.65 38 TRP B CA 1
ATOM 2810 C C . TRP B 1 38 ? 124.118 119.352 104.578 1.00 14.28 38 TRP B C 1
ATOM 2811 O O . TRP B 1 38 ? 123.782 120.519 104.375 1.00 29.72 38 TRP B O 1
ATOM 2822 N N . GLY B 1 39 ? 123.259 118.343 104.548 1.00 17.64 39 GLY B N 1
ATOM 2823 C CA . GLY B 1 39 ? 121.857 118.588 104.281 1.00 19.36 39 GLY B CA 1
ATOM 2824 C C . GLY B 1 39 ? 121.096 117.290 104.149 1.00 30.74 39 GLY B C 1
ATOM 2825 O O . GLY B 1 39 ? 121.631 116.204 104.376 1.00 30.57 39 GLY B O 1
ATOM 2826 N N . ASN B 1 40 ? 119.835 117.419 103.762 1.00 32.28 40 ASN B N 1
ATOM 2827 C CA . ASN B 1 40 ? 118.907 116.303 103.697 1.00 28.25 40 ASN B CA 1
ATOM 2828 C C . ASN B 1 40 ? 118.585 115.958 102.248 1.00 26.61 40 ASN B C 1
ATOM 2829 O O . ASN B 1 40 ? 119.012 116.628 101.307 1.00 30.74 40 ASN B O 1
ATOM 2834 N N . THR B 1 41 ? 117.823 114.885 102.086 1.00 30.15 41 THR B N 1
ATOM 2835 C CA . THR B 1 41 ? 117.361 114.438 100.783 1.00 35.28 41 THR B CA 1
ATOM 2836 C C . THR B 1 41 ? 115.951 114.949 100.529 1.00 40.29 41 THR B C 1
ATOM 2837 O O . THR B 1 41 ? 115.078 114.849 101.395 1.00 40.53 41 THR B O 1
ATOM 2841 N N . GLY B 1 42 ? 115.736 115.502 99.340 1.00 40.12 42 GLY B N 1
ATOM 2842 C CA . GLY B 1 42 ? 114.407 115.917 98.940 1.00 41.46 42 GLY B CA 1
ATOM 2843 C C . GLY B 1 42 ? 114.264 117.415 98.810 1.00 44.26 42 GLY B C 1
ATOM 2844 O O . GLY B 1 42 ? 115.235 118.112 98.509 1.00 42.75 42 GLY B O 1
ATOM 2845 N N . ASP B 1 43 ? 113.054 117.925 99.038 1.00 48.24 43 ASP B N 1
ATOM 2846 C CA . ASP B 1 43 ? 112.807 119.358 98.956 1.00 44.96 43 ASP B CA 1
ATOM 2847 C C . ASP B 1 43 ? 113.213 120.030 100.258 1.00 48.24 43 ASP B C 1
ATOM 2848 O O . ASP B 1 43 ? 112.439 120.800 100.835 1.00 51.27 43 ASP B O 1
ATOM 2853 N N . ALA B 1 44 ? 114.428 119.757 100.716 1.00 41.80 44 ALA B N 1
ATOM 2854 C CA . ALA B 1 44 ? 114.912 120.235 101.996 1.00 37.40 44 ALA B CA 1
ATOM 2855 C C . ALA B 1 44 ? 115.765 121.481 101.803 1.00 39.03 44 ALA B C 1
ATOM 2856 O O . ALA B 1 44 ? 116.065 121.898 100.684 1.00 45.60 44 ALA B O 1
ATOM 2858 N N . ASN B 1 45 ? 116.148 122.087 102.916 1.00 37.66 45 ASN B N 1
ATOM 2859 C CA . ASN B 1 45 ? 117.023 123.248 102.907 1.00 38.34 45 ASN B CA 1
ATOM 2860 C C . ASN B 1 45 ? 117.833 123.263 104.197 1.00 37.38 45 ASN B C 1
ATOM 2861 O O . ASN B 1 45 ? 117.262 123.414 105.283 1.00 36.17 45 ASN B O 1
ATOM 2866 N N . PRO B 1 46 ? 119.158 123.103 104.128 1.00 27.92 46 PRO B N 1
ATOM 2867 C CA . PRO B 1 46 ? 119.990 122.955 102.930 1.00 25.98 46 PRO B CA 1
ATOM 2868 C C . PRO B 1 46 ? 119.880 121.571 102.303 1.00 31.34 46 PRO B C 1
ATOM 2869 O O . PRO B 1 46 ? 119.405 120.635 102.932 1.00 30.83 46 PRO B O 1
ATOM 2873 N N . HIS B 1 47 ? 120.300 121.421 101.053 1.00 26.67 47 HIS B N 1
ATOM 2874 C CA . HIS B 1 47 ? 120.242 120.146 100.359 1.00 24.31 47 HIS B CA 1
ATOM 2875 C C . HIS B 1 47 ? 121.624 119.503 100.312 1.00 25.21 47 HIS B C 1
ATOM 2876 O O . HIS B 1 47 ? 122.647 120.188 100.262 1.00 18.60 47 HIS B O 1
ATOM 2883 N N . ALA B 1 48 ? 121.639 118.173 100.347 1.00 20.35 48 ALA B N 1
ATOM 2884 C CA . ALA B 1 48 ? 122.888 117.428 100.301 1.00 7.46 48 ALA B CA 1
ATOM 2885 C C . ALA B 1 48 ? 123.547 117.583 98.937 1.00 22.98 48 ALA B C 1
ATOM 2886 O O . ALA B 1 48 ? 122.886 117.482 97.901 1.00 29.55 48 ALA B O 1
ATOM 2888 N N . GLU B 1 49 ? 124.853 117.826 98.939 1.00 20.87 49 GLU B N 1
ATOM 2889 C CA . GLU B 1 49 ? 125.589 118.118 97.721 1.00 5.30 49 GLU B CA 1
ATOM 2890 C C . GLU B 1 49 ? 127.031 117.690 97.914 1.00 10.04 49 GLU B C 1
ATOM 2891 O O . GLU B 1 49 ? 127.544 117.697 99.033 1.00 19.65 49 GLU B O 1
ATOM 2897 N N . GLY B 1 50 ? 127.690 117.337 96.817 1.00 9.49 50 GLY B N 1
ATOM 2898 C CA . GLY B 1 50 ? 129.084 116.956 96.899 1.00 3.52 50 GLY B CA 1
ATOM 2899 C C . GLY B 1 50 ? 129.758 116.729 95.567 1.00 2.84 50 GLY B C 1
ATOM 2900 O O . GLY B 1 50 ? 129.106 116.347 94.596 1.00 18.28 50 GLY B O 1
ATOM 2901 N N . GLY B 1 51 ? 131.067 116.937 95.514 1.00 4.91 51 GLY B N 1
ATOM 2902 C CA . GLY B 1 51 ? 131.786 116.784 94.265 1.00 5.76 51 GLY B CA 1
ATOM 2903 C C . GLY B 1 51 ? 133.276 116.900 94.483 1.00 11.62 51 GLY B C 1
ATOM 2904 O O . GLY B 1 51 ? 133.755 117.003 95.613 1.00 19.77 51 GLY B O 1
ATOM 2905 N N . PHE B 1 52 ? 134.008 116.883 93.372 1.00 11.39 52 PHE B N 1
ATOM 2906 C CA . PHE B 1 52 ? 135.461 116.936 93.401 1.00 10.86 52 PHE B CA 1
ATOM 2907 C C . PHE B 1 52 ? 135.963 117.574 92.116 1.00 9.46 52 PHE B C 1
ATOM 2908 O O . PHE B 1 52 ? 135.243 117.660 91.122 1.00 13.38 52 PHE B O 1
ATOM 2916 N N . VAL B 1 53 ? 137.206 118.041 92.155 1.00 14.36 53 VAL B N 1
ATOM 2917 C CA . VAL B 1 53 ? 137.912 118.500 90.965 1.00 18.57 53 VAL B CA 1
ATOM 2918 C C . VAL B 1 53 ? 139.331 117.959 91.027 1.00 18.75 53 VAL B C 1
ATOM 2919 O O . VAL B 1 53 ? 139.985 118.033 92.071 1.00 24.65 53 VAL B O 1
ATOM 2923 N N . LYS B 1 54 ? 139.801 117.396 89.919 1.00 23.69 54 LYS B N 1
ATOM 2924 C CA . LYS B 1 54 ? 141.099 116.748 89.860 1.00 22.60 54 LYS B CA 1
ATOM 2925 C C . LYS B 1 54 ? 141.863 117.251 88.648 1.00 27.80 54 LYS B C 1
ATOM 2926 O O . LYS B 1 54 ? 141.269 117.628 87.638 1.00 33.79 54 LYS B O 1
ATOM 2932 N N . ARG B 1 55 ? 143.187 117.251 88.754 1.00 31.57 55 ARG B N 1
ATOM 2933 C CA . ARG B 1 55 ? 144.052 117.675 87.664 1.00 32.97 55 ARG B CA 1
ATOM 2934 C C . ARG B 1 55 ? 144.393 116.486 86.776 1.00 34.18 55 ARG B C 1
ATOM 2935 O O . ARG B 1 55 ? 144.821 115.438 87.267 1.00 38.95 55 ARG B O 1
ATOM 2943 N N . HIS B 1 56 ? 144.194 116.652 85.475 1.00 39.46 56 HIS B N 1
ATOM 2944 C CA . HIS B 1 56 ? 144.443 115.615 84.477 1.00 38.12 56 HIS B CA 1
ATOM 2945 C C . HIS B 1 56 ? 145.696 116.021 83.710 1.00 42.79 56 HIS B C 1
ATOM 2946 O O . HIS B 1 56 ? 145.622 116.679 82.673 1.00 45.75 56 HIS B O 1
ATOM 2953 N N . GLY B 1 57 ? 146.847 115.620 84.224 1.00 47.47 57 GLY B N 1
ATOM 2954 C CA . GLY B 1 57 ? 148.114 116.043 83.654 1.00 48.22 57 GLY B CA 1
ATOM 2955 C C . GLY B 1 57 ? 148.619 117.289 84.349 1.00 49.91 57 GLY B C 1
ATOM 2956 O O . GLY B 1 57 ? 148.634 117.356 85.576 1.00 47.90 57 GLY B O 1
ATOM 2957 N N . ASP B 1 58 ? 149.025 118.281 83.560 1.00 59.85 58 ASP B N 1
ATOM 2958 C CA . ASP B 1 58 ? 149.508 119.544 84.094 1.00 59.12 58 ASP B CA 1
ATOM 2959 C C . ASP B 1 58 ? 148.704 120.751 83.639 1.00 57.61 58 ASP B C 1
ATOM 2960 O O . ASP B 1 58 ? 148.896 121.839 84.193 1.00 56.98 58 ASP B O 1
ATOM 2965 N N . ASP B 1 59 ? 147.815 120.599 82.656 1.00 48.84 59 ASP B N 1
ATOM 2966 C CA . ASP B 1 59 ? 147.058 121.731 82.138 1.00 50.10 59 ASP B CA 1
ATOM 2967 C C . ASP B 1 59 ? 145.602 121.365 81.875 1.00 47.67 59 ASP B C 1
ATOM 2968 O O . ASP B 1 59 ? 144.984 121.900 80.950 1.00 50.09 59 ASP B O 1
ATOM 2973 N N . SER B 1 60 ? 145.038 120.462 82.672 1.00 35.76 60 SER B N 1
ATOM 2974 C CA . SER B 1 60 ? 143.641 120.093 82.517 1.00 34.93 60 SER B CA 1
ATOM 2975 C C . SER B 1 60 ? 143.054 119.790 83.885 1.00 37.70 60 SER B C 1
ATOM 2976 O O . SER B 1 60 ? 143.771 119.458 84.831 1.00 36.53 60 SER B O 1
ATOM 2979 N N . ALA B 1 61 ? 141.733 119.911 83.977 1.00 35.55 61 ALA B N 1
ATOM 2980 C CA . ALA B 1 61 ? 141.021 119.677 85.222 1.00 26.63 61 ALA B CA 1
ATOM 2981 C C . ALA B 1 61 ? 139.626 119.172 84.905 1.00 26.32 61 ALA B C 1
ATOM 2982 O O . ALA B 1 61 ? 139.004 119.616 83.940 1.00 28.04 61 ALA B O 1
ATOM 2984 N N . PHE B 1 62 ? 139.139 118.250 85.727 1.00 20.02 62 PHE B N 1
ATOM 2985 C CA . PHE B 1 62 ? 137.849 117.624 85.500 1.00 17.81 62 PHE B CA 1
ATOM 2986 C C . PHE B 1 62 ? 137.258 117.213 86.839 1.00 13.27 62 PHE B C 1
ATOM 2987 O O . PHE B 1 62 ? 137.967 117.088 87.837 1.00 17.04 62 PHE B O 1
ATOM 2995 N N . GLY B 1 63 ? 135.951 116.995 86.846 1.00 14.97 63 GLY B N 1
ATOM 2996 C CA . GLY B 1 63 ? 135.284 116.553 88.054 1.00 2.95 63 GLY B CA 1
ATOM 2997 C C . GLY B 1 63 ? 133.797 116.438 87.820 1.00 8.09 63 GLY B C 1
ATOM 2998 O O . GLY B 1 63 ? 133.303 116.605 86.703 1.00 15.21 63 GLY B O 1
ATOM 2999 N N . ALA B 1 64 ? 133.086 116.145 88.903 1.00 6.42 64 ALA B N 1
ATOM 3000 C CA . ALA B 1 64 ? 131.638 116.039 88.884 1.00 7.95 64 ALA B CA 1
ATOM 3001 C C . ALA B 1 64 ? 131.080 116.641 90.163 1.00 12.32 64 ALA B C 1
ATOM 3002 O O . ALA B 1 64 ? 131.817 116.986 91.085 1.00 19.65 64 ALA B O 1
ATOM 3004 N N . TYR B 1 65 ? 129.758 116.771 90.209 1.00 15.56 65 TYR B N 1
ATOM 3005 C CA . TYR B 1 65 ? 129.075 117.327 91.364 1.00 3.30 65 TYR B CA 1
ATOM 3006 C C . TYR B 1 65 ? 127.688 116.714 91.454 1.00 7.07 65 TYR B C 1
ATOM 3007 O O . TYR B 1 65 ? 127.064 116.404 90.438 1.00 21.61 65 TYR B O 1
ATOM 3016 N N . PHE B 1 66 ? 127.207 116.558 92.680 1.00 17.45 66 PHE B N 1
ATOM 3017 C CA . PHE B 1 66 ? 125.935 115.909 92.953 1.00 20.11 66 PHE B CA 1
ATOM 3018 C C . PHE B 1 66 ? 124.962 116.897 93.575 1.00 22.51 66 PHE B C 1
ATOM 3019 O O . PHE B 1 66 ? 125.359 117.766 94.354 1.00 30.19 66 PHE B O 1
ATOM 3027 N N . GLY B 1 67 ? 123.690 116.774 93.209 1.00 21.74 67 GLY B N 1
ATOM 3028 C CA . GLY B 1 67 ? 122.619 117.426 93.933 1.00 25.43 67 GLY B CA 1
ATOM 3029 C C . GLY B 1 67 ? 122.504 118.922 93.772 1.00 26.09 67 GLY B C 1
ATOM 3030 O O . GLY B 1 67 ? 121.758 119.547 94.528 1.00 28.70 67 GLY B O 1
ATOM 3031 N N . ARG B 1 68 ? 123.211 119.525 92.825 1.00 30.78 68 ARG B N 1
ATOM 3032 C CA . ARG B 1 68 ? 123.081 120.958 92.614 1.00 32.86 68 ARG B CA 1
ATOM 3033 C C . ARG B 1 68 ? 121.727 121.285 91.996 1.00 31.06 68 ARG B C 1
ATOM 3034 O O . ARG B 1 68 ? 121.180 120.517 91.202 1.00 36.22 68 ARG B O 1
ATOM 3042 N N . ARG B 1 69 ? 121.179 122.437 92.376 1.00 35.05 69 ARG B N 1
ATOM 3043 C CA . ARG B 1 69 ? 119.895 122.889 91.863 1.00 41.83 69 ARG B CA 1
ATOM 3044 C C . ARG B 1 69 ? 120.003 124.337 91.408 1.00 43.60 69 ARG B C 1
ATOM 3045 O O . ARG B 1 69 ? 120.773 125.125 91.962 1.00 44.48 69 ARG B O 1
ATOM 3053 N N . SER B 1 70 ? 119.220 124.678 90.389 1.00 49.70 70 SER B N 1
ATOM 3054 C CA . SER B 1 70 ? 119.287 125.991 89.766 1.00 50.73 70 SER B CA 1
ATOM 3055 C C . SER B 1 70 ? 118.332 126.959 90.450 1.00 54.37 70 SER B C 1
ATOM 3056 O O . SER B 1 70 ? 117.220 126.589 90.832 1.00 54.84 70 SER B O 1
ATOM 3059 N N . ALA B 1 71 ? 118.782 128.205 90.604 1.00 59.47 71 ALA B N 1
ATOM 3060 C CA . ALA B 1 71 ? 117.964 129.217 91.262 1.00 53.18 71 ALA B CA 1
ATOM 3061 C C . ALA B 1 71 ? 116.708 129.530 90.460 1.00 59.41 71 ALA B C 1
ATOM 3062 O O . ALA B 1 71 ? 115.621 129.666 91.032 1.00 61.78 71 ALA B O 1
ATOM 3064 N N . ASP B 1 72 ? 116.838 129.660 89.138 1.00 59.93 72 ASP B N 1
ATOM 3065 C CA . ASP B 1 72 ? 115.688 130.001 88.306 1.00 58.80 72 ASP B CA 1
ATOM 3066 C C . ASP B 1 72 ? 114.645 128.891 88.312 1.00 59.74 72 ASP B C 1
ATOM 3067 O O . ASP B 1 72 ? 113.443 129.162 88.409 1.00 60.00 72 ASP B O 1
ATOM 3072 N N . PHE B 1 73 ? 115.089 127.638 88.198 1.00 55.45 73 PHE B N 1
ATOM 3073 C CA . PHE B 1 73 ? 114.174 126.502 88.238 1.00 53.27 73 PHE B CA 1
ATOM 3074 C C . PHE B 1 73 ? 113.417 126.463 89.558 1.00 58.24 73 PHE B C 1
ATOM 3075 O O . PHE B 1 73 ? 112.188 126.312 89.586 1.00 61.11 73 PHE B O 1
ATOM 3083 N N . SER B 1 74 ? 114.144 126.607 90.668 1.00 59.62 74 SER B N 1
ATOM 3084 C CA . SER B 1 74 ? 113.514 126.576 91.981 1.00 58.85 74 SER B CA 1
ATOM 3085 C C . SER B 1 74 ? 112.530 127.722 92.145 1.00 62.12 74 SER B C 1
ATOM 3086 O O . SER B 1 74 ? 111.434 127.532 92.678 1.00 64.18 74 SER B O 1
ATOM 3089 N N . GLU B 1 75 ? 112.903 128.922 91.694 1.00 63.56 75 GLU B N 1
ATOM 3090 C CA . GLU B 1 75 ? 112.012 130.069 91.824 1.00 64.37 75 GLU B CA 1
ATOM 3091 C C . GLU B 1 75 ? 110.744 129.883 90.999 1.00 66.13 75 GLU B C 1
ATOM 3092 O O . GLU B 1 75 ? 109.637 130.171 91.472 1.00 65.88 75 GLU B O 1
ATOM 3098 N N . ALA B 1 76 ? 110.884 129.397 89.764 1.00 61.81 76 ALA B N 1
ATOM 3099 C CA . ALA B 1 76 ? 109.718 129.203 88.911 1.00 60.49 76 ALA B CA 1
ATOM 3100 C C . ALA B 1 76 ? 108.787 128.142 89.479 1.00 61.03 76 ALA B C 1
ATOM 3101 O O . ALA B 1 76 ? 107.561 128.287 89.419 1.00 61.42 76 ALA B O 1
ATOM 3103 N N . VAL B 1 77 ? 109.345 127.059 90.022 1.00 61.66 77 VAL B N 1
ATOM 3104 C CA . VAL B 1 77 ? 108.501 126.026 90.616 1.00 62.38 77 VAL B CA 1
ATOM 3105 C C . VAL B 1 77 ? 107.848 126.535 91.897 1.00 64.82 77 VAL B C 1
ATOM 3106 O O . VAL B 1 77 ? 106.675 126.251 92.167 1.00 67.14 77 VAL B O 1
ATOM 3110 N N . GLN B 1 78 ? 108.587 127.302 92.701 1.00 68.22 78 GLN B N 1
ATOM 3111 C CA . GLN B 1 78 ? 108.043 127.835 93.945 1.00 66.72 78 GLN B CA 1
ATOM 3112 C C . GLN B 1 78 ? 106.888 128.789 93.683 1.00 66.47 78 GLN B C 1
ATOM 3113 O O . GLN B 1 78 ? 105.878 128.756 94.395 1.00 67.13 78 GLN B O 1
ATOM 3119 N N . THR B 1 79 ? 107.022 129.648 92.669 1.00 70.49 79 THR B N 1
ATOM 3120 C CA . THR B 1 79 ? 105.967 130.610 92.365 1.00 72.07 79 THR B CA 1
ATOM 3121 C C . THR B 1 79 ? 104.644 129.909 92.082 1.00 72.93 79 THR B C 1
ATOM 3122 O O . THR B 1 79 ? 103.575 130.409 92.452 1.00 69.64 79 THR B O 1
ATOM 3126 N N . VAL B 1 80 ? 104.695 128.746 91.435 1.00 74.33 80 VAL B N 1
ATOM 3127 C CA . VAL B 1 80 ? 103.474 127.995 91.178 1.00 71.92 80 VAL B CA 1
ATOM 3128 C C . VAL B 1 80 ? 103.033 127.228 92.420 1.00 73.48 80 VAL B C 1
ATOM 3129 O O . VAL B 1 80 ? 101.831 127.053 92.652 1.00 73.86 80 VAL B O 1
ATOM 3133 N N . ARG B 1 81 ? 103.982 126.773 93.243 1.00 73.23 81 ARG B N 1
ATOM 3134 C CA . ARG B 1 81 ? 103.628 125.983 94.419 1.00 73.74 81 ARG B CA 1
ATOM 3135 C C . ARG B 1 81 ? 102.795 126.788 95.409 1.00 73.04 81 ARG B C 1
ATOM 3136 O O . ARG B 1 81 ? 101.816 126.276 95.964 1.00 72.92 81 ARG B O 1
ATOM 3144 N N . ASP B 1 82 ? 103.167 128.045 95.652 1.00 76.34 82 ASP B N 1
ATOM 3145 C CA . ASP B 1 82 ? 102.453 128.842 96.641 1.00 76.08 82 ASP B CA 1
ATOM 3146 C C . ASP B 1 82 ? 101.244 129.566 96.065 1.00 77.40 82 ASP B C 1
ATOM 3147 O O . ASP B 1 82 ? 100.508 130.205 96.824 1.00 78.21 82 ASP B O 1
ATOM 3152 N N . ALA B 1 83 ? 101.020 129.486 94.759 1.00 79.60 83 ALA B N 1
ATOM 3153 C CA . ALA B 1 83 ? 99.881 130.152 94.143 1.00 80.76 83 ALA B CA 1
ATOM 3154 C C . ALA B 1 83 ? 99.090 129.187 93.270 1.00 80.64 83 ALA B C 1
ATOM 3155 O O . ALA B 1 83 ? 98.493 128.234 93.768 1.00 81.96 83 ALA B O 1
ATOM 3157 N N . ALA B 1 97 ? 96.648 122.066 96.001 1.00 84.61 97 ALA B N 1
ATOM 3158 C CA . ALA B 1 97 ? 96.823 120.862 95.199 1.00 86.60 97 ALA B CA 1
ATOM 3159 C C . ALA B 1 97 ? 98.025 120.997 94.277 1.00 88.52 97 ALA B C 1
ATOM 3160 O O . ALA B 1 97 ? 98.309 120.109 93.476 1.00 89.18 97 ALA B O 1
ATOM 3162 N N . PHE B 1 98 ? 98.732 122.119 94.400 1.00 84.07 98 PHE B N 1
ATOM 3163 C CA . PHE B 1 98 ? 99.886 122.421 93.565 1.00 81.86 98 PHE B CA 1
ATOM 3164 C C . PHE B 1 98 ? 101.191 122.378 94.350 1.00 82.34 98 PHE B C 1
ATOM 3165 O O . PHE B 1 98 ? 102.205 122.913 93.895 1.00 81.83 98 PHE B O 1
ATOM 3173 N N . ALA B 1 99 ? 101.185 121.746 95.522 1.00 78.54 99 ALA B N 1
ATOM 3174 C CA . ALA B 1 99 ? 102.361 121.654 96.370 1.00 76.67 99 ALA B CA 1
ATOM 3175 C C . ALA B 1 99 ? 103.191 120.409 96.090 1.00 77.84 99 ALA B C 1
ATOM 3176 O O . ALA B 1 99 ? 104.106 120.100 96.860 1.00 81.12 99 ALA B O 1
ATOM 3178 N N . ASP B 1 100 ? 102.891 119.687 95.011 1.00 71.11 100 ASP B N 1
ATOM 3179 C CA . ASP B 1 100 ? 103.635 118.487 94.648 1.00 70.49 100 ASP B CA 1
ATOM 3180 C C . ASP B 1 100 ? 104.484 118.686 93.400 1.00 69.76 100 ASP B C 1
ATOM 3181 O O . ASP B 1 100 ? 105.050 117.713 92.888 1.00 67.60 100 ASP B O 1
ATOM 3186 N N . LEU B 1 101 ? 104.586 119.914 92.898 1.00 68.06 101 LEU B N 1
ATOM 3187 C CA . LEU B 1 101 ? 105.408 120.186 91.728 1.00 65.47 101 LEU B CA 1
ATOM 3188 C C . LEU B 1 101 ? 106.867 119.867 92.020 1.00 66.08 101 LEU B C 1
ATOM 3189 O O . LEU B 1 101 ? 107.398 120.226 93.074 1.00 67.34 101 LEU B O 1
ATOM 3194 N N . MET B 1 102 ? 107.514 119.191 91.079 1.00 55.88 102 MET B N 1
ATOM 3195 C CA . MET B 1 102 ? 108.859 118.690 91.299 1.00 53.78 102 MET B CA 1
ATOM 3196 C C . MET B 1 102 ? 109.886 119.805 91.180 1.00 53.20 102 MET B C 1
ATOM 3197 O O . MET B 1 102 ? 109.729 120.735 90.386 1.00 54.73 102 MET B O 1
ATOM 3202 N N . PHE B 1 103 ? 110.933 119.712 91.993 1.00 50.08 103 PHE B N 1
ATOM 3203 C CA . PHE B 1 103 ? 112.127 120.526 91.825 1.00 49.95 103 PHE B CA 1
ATOM 3204 C C . PHE B 1 103 ? 113.087 119.781 90.902 1.00 52.39 103 PHE B C 1
ATOM 3205 O O . PHE B 1 103 ? 112.725 118.790 90.264 1.00 54.74 103 PHE B O 1
ATOM 3213 N N . GLU B 1 104 ? 114.329 120.246 90.816 1.00 48.99 104 GLU B N 1
ATOM 3214 C CA . GLU B 1 104 ? 115.352 119.521 90.077 1.00 46.18 104 GLU B CA 1
ATOM 3215 C C . GLU B 1 104 ? 115.801 118.311 90.884 1.00 51.13 104 GLU B C 1
ATOM 3216 O O . GLU B 1 104 ? 116.313 118.454 91.998 1.00 54.44 104 GLU B O 1
ATOM 3222 N N . GLN B 1 105 ? 115.617 117.119 90.323 1.00 46.70 105 GLN B N 1
ATOM 3223 C CA . GLN B 1 105 ? 115.880 115.873 91.026 1.00 40.36 105 GLN B CA 1
ATOM 3224 C C . GLN B 1 105 ? 117.104 115.186 90.449 1.00 39.00 105 GLN B C 1
ATOM 3225 O O . GLN B 1 105 ? 117.234 115.050 89.230 1.00 42.79 105 GLN B O 1
ATOM 3231 N N . ASN B 1 106 ? 117.992 114.747 91.339 1.00 37.78 106 ASN B N 1
ATOM 3232 C CA . ASN B 1 106 ? 119.221 114.052 90.964 1.00 37.52 106 ASN B CA 1
ATOM 3233 C C . ASN B 1 106 ? 120.050 114.890 89.995 1.00 34.35 106 ASN B C 1
ATOM 3234 O O . ASN B 1 106 ? 120.484 114.418 88.945 1.00 40.89 106 ASN B O 1
ATOM 3239 N N . GLY B 1 107 ? 120.251 116.155 90.350 1.00 25.39 107 GLY B N 1
ATOM 3240 C CA . GLY B 1 107 ? 121.048 117.026 89.506 1.00 28.32 107 GLY B CA 1
ATOM 3241 C C . GLY B 1 107 ? 122.464 116.503 89.358 1.00 27.90 107 GLY B C 1
ATOM 3242 O O . GLY B 1 107 ? 123.091 116.067 90.324 1.00 28.84 107 GLY B O 1
ATOM 3243 N N . LEU B 1 108 ? 122.965 116.535 88.128 1.00 25.22 108 LEU B N 1
ATOM 3244 C CA . LEU B 1 108 ? 124.308 116.067 87.821 1.00 27.55 108 LEU B CA 1
ATOM 3245 C C . LEU B 1 108 ? 125.062 117.158 87.084 1.00 26.14 108 LEU B C 1
ATOM 3246 O O . LEU B 1 108 ? 124.543 117.734 86.125 1.00 22.72 108 LEU B O 1
ATOM 3251 N N . ASN B 1 109 ? 126.276 117.442 87.539 1.00 20.38 109 ASN B N 1
ATOM 3252 C CA . ASN B 1 109 ? 127.161 118.404 86.902 1.00 13.87 109 ASN B CA 1
ATOM 3253 C C . ASN B 1 109 ? 128.433 117.686 86.500 1.00 18.51 109 ASN B C 1
ATOM 3254 O O . ASN B 1 109 ? 128.975 116.901 87.279 1.00 32.69 109 ASN B O 1
ATOM 3259 N N . LEU B 1 110 ? 128.891 117.935 85.281 1.00 10.35 110 LEU B N 1
ATOM 3260 C CA . LEU B 1 110 ? 130.184 117.467 84.813 1.00 8.73 110 LEU B CA 1
ATOM 3261 C C . LEU B 1 110 ? 130.917 118.660 84.231 1.00 16.68 110 LEU B C 1
ATOM 3262 O O . LEU B 1 110 ? 130.328 119.440 83.479 1.00 18.14 110 LEU B O 1
ATOM 3267 N N . PHE B 1 111 ? 132.187 118.817 84.589 1.00 16.43 111 PHE B N 1
ATOM 3268 C CA . PHE B 1 111 ? 132.944 119.972 84.138 1.00 16.98 111 PHE B CA 1
ATOM 3269 C C . PHE B 1 111 ? 134.329 119.549 83.682 1.00 18.14 111 PHE B C 1
ATOM 3270 O O . PHE B 1 111 ? 134.840 118.494 84.055 1.00 29.98 111 PHE B O 1
ATOM 3278 N N . TYR B 1 112 ? 134.918 120.397 82.845 1.00 22.63 112 TYR B N 1
ATOM 3279 C CA . TYR B 1 112 ? 136.255 120.201 82.316 1.00 24.27 112 TYR B CA 1
ATOM 3280 C C . TYR B 1 112 ? 136.842 121.575 82.036 1.00 31.32 112 TYR B C 1
ATOM 3281 O O . TYR B 1 112 ? 136.111 122.524 81.746 1.00 28.23 112 TYR B O 1
ATOM 3290 N N . ALA B 1 113 ? 138.162 121.683 82.148 1.00 37.28 113 ALA B N 1
ATOM 3291 C CA . ALA B 1 113 ? 138.837 122.953 81.930 1.00 37.47 113 ALA B CA 1
ATOM 3292 C C . ALA B 1 113 ? 140.249 122.688 81.438 1.00 38.72 113 ALA B C 1
ATOM 3293 O O . ALA B 1 113 ? 140.879 121.703 81.827 1.00 42.88 113 ALA B O 1
ATOM 3295 N N . SER B 1 114 ? 140.746 123.579 80.585 1.00 43.34 114 SER B N 1
ATOM 3296 C CA . SER B 1 114 ? 142.063 123.392 79.997 1.00 44.63 114 SER B CA 1
ATOM 3297 C C . SER B 1 114 ? 142.700 124.745 79.725 1.00 46.17 114 SER B C 1
ATOM 3298 O O . SER B 1 114 ? 142.020 125.767 79.621 1.00 47.16 114 SER B O 1
ATOM 3301 N N . LYS B 1 115 ? 144.024 124.733 79.604 1.00 51.35 115 LYS B N 1
ATOM 3302 C CA . LYS B 1 115 ? 144.808 125.928 79.317 1.00 52.28 115 LYS B CA 1
ATOM 3303 C C . LYS B 1 115 ? 145.213 125.899 77.848 1.00 54.54 115 LYS B C 1
ATOM 3304 O O . LYS B 1 115 ? 146.003 125.045 77.431 1.00 54.95 115 LYS B O 1
ATOM 3310 N N . MET B 1 116 ? 144.671 126.830 77.067 1.00 60.07 116 MET B N 1
ATOM 3311 C CA . MET B 1 116 ? 144.931 126.890 75.629 1.00 62.28 116 MET B CA 1
ATOM 3312 C C . MET B 1 116 ? 146.014 127.930 75.338 1.00 63.61 116 MET B C 1
ATOM 3313 O O . MET B 1 116 ? 145.793 128.949 74.683 1.00 62.48 116 MET B O 1
ATOM 3318 N N . GLY B 1 117 ? 147.211 127.648 75.842 1.00 59.99 117 GLY B N 1
ATOM 3319 C CA . GLY B 1 117 ? 148.318 128.567 75.670 1.00 58.61 117 GLY B CA 1
ATOM 3320 C C . GLY B 1 117 ? 148.303 129.688 76.687 1.00 62.24 117 GLY B C 1
ATOM 3321 O O . GLY B 1 117 ? 148.671 129.484 77.848 1.00 61.38 117 GLY B O 1
ATOM 3322 N N . GLU B 1 118 ? 147.893 130.881 76.263 1.00 62.48 118 GLU B N 1
ATOM 3323 C CA . GLU B 1 118 ? 147.734 132.013 77.166 1.00 59.68 118 GLU B CA 1
ATOM 3324 C C . GLU B 1 118 ? 146.307 132.174 77.674 1.00 60.79 118 GLU B C 1
ATOM 3325 O O . GLU B 1 118 ? 146.063 133.037 78.522 1.00 60.43 118 GLU B O 1
ATOM 3331 N N . TRP B 1 119 ? 145.367 131.370 77.187 1.00 59.34 119 TRP B N 1
ATOM 3332 C CA . TRP B 1 119 ? 143.969 131.454 77.576 1.00 54.76 119 TRP B CA 1
ATOM 3333 C C . TRP B 1 119 ? 143.571 130.218 78.369 1.00 53.30 119 TRP B C 1
ATOM 3334 O O . TRP B 1 119 ? 144.091 129.123 78.147 1.00 54.12 119 TRP B O 1
ATOM 3345 N N . THR B 1 120 ? 142.644 130.408 79.302 1.00 50.65 120 THR B N 1
ATOM 3346 C CA . THR B 1 120 ? 142.046 129.320 80.062 1.00 47.64 120 THR B CA 1
ATOM 3347 C C . THR B 1 120 ? 140.562 129.272 79.745 1.00 51.12 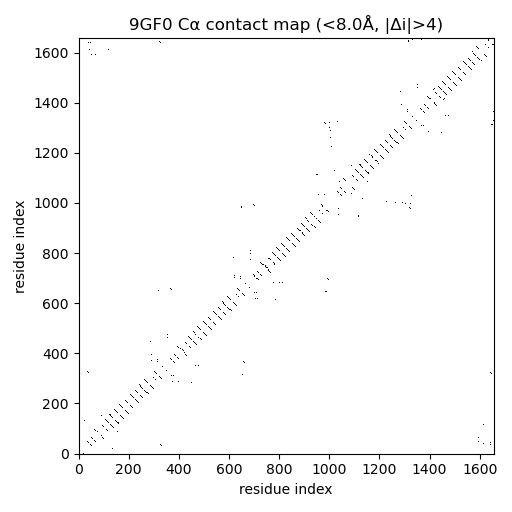120 THR B C 1
ATOM 3348 O O . THR B 1 120 ? 139.883 130.301 79.791 1.00 57.07 120 THR B O 1
ATOM 3352 N N . TRP B 1 121 ? 140.062 128.088 79.413 1.00 46.41 121 TRP B N 1
ATOM 3353 C CA . TRP B 1 121 ? 138.664 127.912 79.054 1.00 42.83 121 TRP B CA 1
ATOM 3354 C C . TRP B 1 121 ? 138.100 126.700 79.778 1.00 45.02 121 TRP B C 1
ATOM 3355 O O . TRP B 1 121 ? 138.836 125.789 80.160 1.00 47.97 121 TRP B O 1
ATOM 3366 N N . GLY B 1 122 ? 136.786 126.699 79.972 1.00 32.36 122 GLY B N 1
ATOM 3367 C CA . GLY B 1 122 ? 136.140 125.600 80.659 1.00 29.96 122 GLY B CA 1
ATOM 3368 C C . GLY B 1 122 ? 134.685 125.477 80.270 1.00 28.41 122 GLY B C 1
ATOM 3369 O O . GLY B 1 122 ? 134.053 126.440 79.830 1.00 30.49 122 GLY B O 1
ATOM 3370 N N . VAL B 1 123 ? 134.161 124.267 80.442 1.00 29.55 123 VAL B N 1
ATOM 3371 C CA . VAL B 1 123 ? 132.767 123.947 80.165 1.00 29.93 123 VAL B CA 1
ATOM 3372 C C . VAL B 1 123 ? 132.185 123.237 81.379 1.00 28.80 123 VAL B C 1
ATOM 3373 O O . VAL B 1 123 ? 132.872 122.444 82.029 1.00 33.77 123 VAL B O 1
ATOM 3377 N N . THR B 1 124 ? 130.925 123.530 81.691 1.00 25.97 124 THR B N 1
ATOM 3378 C CA . THR B 1 124 ? 130.163 122.758 82.659 1.00 24.96 124 THR B CA 1
ATOM 3379 C C . THR B 1 124 ? 128.830 122.374 82.032 1.00 25.81 124 THR B C 1
ATOM 3380 O O . THR B 1 124 ? 128.283 123.102 81.201 1.00 25.14 124 THR B O 1
ATOM 3384 N N . ALA B 1 125 ? 128.330 121.204 82.411 1.00 27.82 125 ALA B N 1
ATOM 3385 C CA . ALA B 1 125 ? 127.085 120.674 81.878 1.00 27.04 125 ALA B CA 1
ATOM 3386 C C . ALA B 1 125 ? 126.194 120.236 83.027 1.00 27.95 125 ALA B C 1
ATOM 3387 O O . ALA B 1 125 ? 126.663 119.604 83.975 1.00 37.69 125 ALA B O 1
ATOM 3389 N N . LYS B 1 126 ? 124.911 120.564 82.938 1.00 26.75 126 LYS B N 1
ATOM 3390 C CA . LYS B 1 126 ? 123.952 120.275 83.993 1.00 23.33 126 LYS B CA 1
ATOM 3391 C C . LYS B 1 126 ? 122.858 119.368 83.456 1.00 25.15 126 LYS B C 1
ATOM 3392 O O . LYS B 1 126 ? 122.262 119.659 82.418 1.00 32.90 126 LYS B O 1
ATOM 3398 N N A TYR B 1 127 ? 122.598 118.274 84.174 0.70 35.24 127 TYR B N 1
ATOM 3399 N N B TYR B 1 127 ? 122.595 118.277 84.183 0.30 35.24 127 TYR B N 1
ATOM 3400 C CA A TYR B 1 127 ? 121.496 117.354 83.811 0.70 36.12 127 TYR B CA 1
ATOM 3401 C CA B TYR B 1 127 ? 121.506 117.338 83.814 0.30 36.12 127 TYR B CA 1
ATOM 3402 C C A TYR B 1 127 ? 120.707 117.001 85.071 0.70 38.62 127 TYR B C 1
ATOM 3403 C C B TYR B 1 127 ? 120.710 116.992 85.075 0.30 38.62 127 TYR B C 1
ATOM 3404 O O A TYR B 1 127 ? 121.313 116.975 86.140 0.70 36.13 127 TYR B O 1
ATOM 3405 O O B TYR B 1 127 ? 121.310 117.038 86.157 0.30 36.13 127 TYR B O 1
ATOM 3422 N N . SER B 1 128 ? 119.384 116.918 84.965 1.00 40.96 128 SER B N 1
ATOM 3423 C CA . SER B 1 128 ? 118.496 116.614 86.109 1.00 41.53 128 SER B CA 1
ATOM 3424 C C . SER B 1 128 ? 117.246 115.936 85.559 1.00 46.31 128 SER B C 1
ATOM 3425 O O . SER B 1 128 ? 116.539 116.576 84.785 1.00 45.49 128 SER B O 1
ATOM 3428 N N . ASN B 1 129 ? 117.004 114.684 85.937 1.00 47.03 129 ASN B N 1
ATOM 3429 C CA . ASN B 1 129 ? 115.777 113.982 85.490 1.00 46.68 129 ASN B CA 1
ATOM 3430 C C . ASN B 1 129 ? 115.135 113.300 86.692 1.00 50.22 129 ASN B C 1
ATOM 3431 O O . ASN B 1 129 ? 115.872 112.869 87.587 1.00 50.40 129 ASN B O 1
ATOM 3436 N N . GLY B 1 130 ? 113.813 113.204 86.691 1.00 50.56 130 GLY B N 1
ATOM 3437 C CA . GLY B 1 130 ? 113.096 112.565 87.799 1.00 50.00 130 GLY B CA 1
ATOM 3438 C C . GLY B 1 130 ? 111.640 112.394 87.443 1.00 51.75 130 GLY B C 1
ATOM 3439 O O . GLY B 1 130 ? 111.164 113.129 86.584 1.00 53.79 130 GLY B O 1
ATOM 3440 N N . LYS B 1 131 ? 110.961 111.451 88.081 1.00 58.33 131 LYS B N 1
ATOM 3441 C CA . LYS B 1 131 ? 109.566 111.183 87.762 1.00 58.13 131 LYS B CA 1
ATOM 3442 C C . LYS B 1 131 ? 108.897 110.467 88.926 1.00 58.26 131 LYS B C 1
ATOM 3443 O O . LYS B 1 131 ? 109.559 109.912 89.805 1.00 58.73 131 LYS B O 1
ATOM 3449 N N . ASN B 1 132 ? 107.563 110.503 88.920 1.00 64.09 132 ASN B N 1
ATOM 3450 C CA . ASN B 1 132 ? 106.728 109.801 89.898 1.00 61.46 132 ASN B CA 1
ATOM 3451 C C . ASN B 1 132 ? 105.398 109.505 89.203 1.00 62.55 132 ASN B C 1
ATOM 3452 O O . ASN B 1 132 ? 104.514 110.360 89.147 1.00 65.43 132 ASN B O 1
ATOM 3457 N N . GLU B 1 133 ? 105.287 108.309 88.632 1.00 62.88 133 GLU B N 1
ATOM 3458 C CA . GLU B 1 133 ? 104.089 108.006 87.812 1.00 63.20 133 GLU B CA 1
ATOM 3459 C C . GLU B 1 133 ? 102.981 107.367 88.644 1.00 65.13 133 GLU B C 1
ATOM 3460 O O . GLU B 1 133 ? 102.116 106.718 88.041 1.00 63.58 133 GLU B O 1
ATOM 3466 N N . ASP B 1 134 ? 102.979 107.561 89.961 1.00 70.89 134 ASP B N 1
ATOM 3467 C CA . ASP B 1 134 ? 101.827 107.027 90.735 1.00 72.20 134 ASP B CA 1
ATOM 3468 C C . ASP B 1 134 ? 100.606 107.843 90.315 1.00 73.53 134 ASP B C 1
ATOM 3469 O O . ASP B 1 134 ? 100.770 109.055 90.090 1.00 72.52 134 ASP B O 1
ATOM 3474 N N . PRO B 1 135 ? 99.402 107.244 90.204 1.00 76.80 135 PRO B N 1
ATOM 3475 C CA . PRO B 1 135 ? 98.223 107.961 89.692 1.00 74.85 135 PRO B CA 1
ATOM 3476 C C . PRO B 1 135 ? 97.799 109.217 90.472 1.00 75.06 135 PRO B C 1
ATOM 3477 O O . PRO B 1 135 ? 97.253 110.105 89.856 1.00 74.12 135 PRO B O 1
ATOM 3481 N N . THR B 1 136 ? 98.046 109.264 91.782 1.00 73.35 136 THR B N 1
ATOM 3482 C CA . THR B 1 136 ? 97.588 110.420 92.599 1.00 73.63 136 THR B CA 1
ATOM 3483 C C . THR B 1 136 ? 98.699 111.463 92.736 1.00 74.37 136 THR B C 1
ATOM 3484 O O . THR B 1 136 ? 98.502 112.413 93.509 1.00 74.69 136 THR B O 1
ATOM 3488 N N . VAL B 1 137 ? 99.823 111.291 92.038 1.00 71.01 137 VAL B N 1
ATOM 3489 C CA . VAL B 1 137 ? 100.878 112.347 92.068 1.00 71.30 137 VAL B CA 1
ATOM 3490 C C . VAL B 1 137 ? 101.184 112.748 90.623 1.00 70.16 137 VAL B C 1
ATOM 3491 O O . VAL B 1 137 ? 101.010 113.930 90.290 1.00 68.47 137 VAL B O 1
ATOM 3495 N N . GLY B 1 138 ? 101.626 111.799 89.805 1.00 69.84 138 GLY B N 1
ATOM 3496 C CA . GLY B 1 138 ? 101.870 112.065 88.400 1.00 69.36 138 GLY B CA 1
ATOM 3497 C C . GLY B 1 138 ? 102.708 113.297 88.130 1.00 69.07 138 GLY B C 1
ATOM 3498 O O . GLY B 1 138 ? 102.217 114.263 87.543 1.00 70.94 138 GLY B O 1
ATOM 3499 N N . THR B 1 139 ? 103.969 113.278 88.548 1.00 63.27 139 THR B N 1
ATOM 3500 C CA . THR B 1 139 ? 104.877 114.399 88.357 1.00 61.53 139 THR B CA 1
ATOM 3501 C C . THR B 1 139 ? 106.100 113.958 87.569 1.00 60.65 139 THR B C 1
ATOM 3502 O O . THR B 1 139 ? 106.524 112.803 87.643 1.00 65.25 139 THR B O 1
ATOM 3506 N N . LYS B 1 140 ? 106.659 114.891 86.805 1.00 59.42 140 LYS B N 1
ATOM 3507 C CA . LYS B 1 140 ? 107.862 114.631 86.032 1.00 59.43 140 LYS B CA 1
ATOM 3508 C C . LYS B 1 140 ? 108.630 115.933 85.874 1.00 59.94 140 LYS B C 1
ATOM 3509 O O . LYS B 1 140 ? 108.035 116.988 85.642 1.00 62.57 140 LYS B O 1
ATOM 3515 N N . ALA B 1 141 ? 109.951 115.853 86.008 1.00 51.73 141 ALA B N 1
ATOM 3516 C CA . ALA B 1 141 ? 110.813 117.017 85.909 1.00 49.56 141 ALA B CA 1
ATOM 3517 C C . ALA B 1 141 ? 112.040 116.664 85.087 1.00 53.43 141 ALA B C 1
ATOM 3518 O O . ALA B 1 141 ? 112.513 115.527 85.113 1.00 58.57 141 ALA B O 1
ATOM 3520 N N . THR B 1 142 ? 112.554 117.648 84.354 1.00 50.67 142 THR B N 1
ATOM 3521 C CA . THR B 1 142 ? 113.753 117.443 83.557 1.00 46.34 142 THR B CA 1
ATOM 3522 C C . THR B 1 142 ? 114.467 118.776 83.391 1.00 50.02 142 THR B C 1
ATOM 3523 O O . THR B 1 142 ? 113.859 119.844 83.489 1.00 52.81 142 THR B O 1
ATOM 3527 N N . SER B 1 143 ? 115.773 118.700 83.149 1.00 46.14 143 SER B N 1
ATOM 3528 C CA . SER B 1 143 ? 116.605 119.892 83.075 1.00 41.56 143 SER B CA 1
ATOM 3529 C C . SER B 1 143 ? 117.829 119.598 82.224 1.00 44.74 143 SER B C 1
ATOM 3530 O O . SER B 1 143 ? 118.246 118.447 82.084 1.00 47.43 143 SER B O 1
ATOM 3533 N N . ALA B 1 144 ? 118.398 120.661 81.659 1.00 42.81 144 ALA B N 1
ATOM 3534 C CA . ALA B 1 144 ? 119.591 120.568 80.831 1.00 41.04 144 ALA B CA 1
ATOM 3535 C C . ALA B 1 144 ? 120.122 121.967 80.568 1.00 40.16 144 ALA B C 1
ATOM 3536 O O . ALA B 1 144 ? 119.344 122.913 80.439 1.00 39.74 144 ALA B O 1
ATOM 3538 N N . GLY B 1 145 ? 121.439 122.084 80.485 1.00 33.62 145 GLY B N 1
ATOM 3539 C CA . GLY B 1 145 ? 122.062 123.351 80.159 1.00 29.76 145 GLY B CA 1
ATOM 3540 C C . GLY B 1 145 ? 123.565 123.206 80.222 1.00 32.72 145 GLY B C 1
ATOM 3541 O O . GLY B 1 145 ? 124.095 122.283 80.844 1.00 37.62 145 GLY B O 1
ATOM 3542 N N . VAL B 1 146 ? 124.246 124.135 79.550 1.00 40.86 146 VAL B N 1
ATOM 3543 C CA . VAL B 1 146 ? 125.700 124.204 79.588 1.00 39.43 146 VAL B CA 1
ATOM 3544 C C . VAL B 1 146 ? 126.125 125.637 79.875 1.00 40.04 146 VAL B C 1
ATOM 3545 O O . VAL B 1 146 ? 125.363 126.589 79.697 1.00 38.80 146 VAL B O 1
ATOM 3549 N N . ALA B 1 147 ? 127.365 125.774 80.335 1.00 33.43 147 ALA B N 1
ATOM 3550 C CA . ALA B 1 147 ? 127.966 127.073 80.603 1.00 28.98 147 ALA B CA 1
ATOM 3551 C C . ALA B 1 147 ? 129.402 127.035 80.115 1.00 34.57 147 ALA B C 1
ATOM 3552 O O . ALA B 1 147 ? 130.201 126.229 80.598 1.00 38.43 147 ALA B O 1
ATOM 3554 N N . VAL B 1 148 ? 129.726 127.897 79.158 1.00 36.22 148 VAL B N 1
ATOM 3555 C CA . VAL B 1 148 ? 131.048 127.954 78.549 1.00 33.64 148 VAL B CA 1
ATOM 3556 C C . VAL B 1 148 ? 131.669 129.295 78.899 1.00 38.48 148 VAL B C 1
ATOM 3557 O O . VAL B 1 148 ? 131.034 130.341 78.731 1.00 41.34 148 VAL B O 1
ATOM 3561 N N . ALA B 1 149 ? 132.902 129.265 79.392 1.00 38.93 149 ALA B N 1
ATOM 3562 C CA . ALA B 1 149 ? 133.602 130.484 79.756 1.00 34.51 149 ALA B CA 1
ATOM 3563 C C . ALA B 1 149 ? 135.076 130.349 79.420 1.00 34.55 149 ALA B C 1
ATOM 3564 O O . ALA B 1 149 ? 135.643 129.256 79.464 1.00 41.15 149 ALA B O 1
ATOM 3566 N N . ALA B 1 150 ? 135.688 131.477 79.082 1.00 37.03 150 ALA B N 1
ATOM 3567 C CA . ALA B 1 150 ? 137.111 131.537 78.801 1.00 40.31 150 ALA B CA 1
ATOM 3568 C C . ALA B 1 150 ? 137.695 132.756 79.493 1.00 45.16 150 ALA B C 1
ATOM 3569 O O . ALA B 1 150 ? 137.002 133.749 79.724 1.00 44.29 150 ALA B O 1
ATOM 3571 N N . SER B 1 151 ? 138.977 132.674 79.825 1.00 48.22 151 SER B N 1
ATOM 3572 C CA . SER B 1 151 ? 139.642 133.781 80.487 1.00 42.55 151 SER B CA 1
ATOM 3573 C C . SER B 1 151 ? 141.103 133.807 80.078 1.00 45.89 151 SER B C 1
ATOM 3574 O O . SER B 1 151 ? 141.689 132.788 79.709 1.00 47.97 151 SER B O 1
ATOM 3577 N N . ASN B 1 152 ? 141.678 134.991 80.160 1.00 48.01 152 ASN B N 1
ATOM 3578 C CA . ASN B 1 152 ? 143.062 135.261 79.811 1.00 49.47 152 ASN B CA 1
ATOM 3579 C C . ASN B 1 152 ? 143.871 135.654 81.032 1.00 50.27 152 ASN B C 1
ATOM 3580 O O . ASN B 1 152 ? 144.995 135.182 81.206 1.00 50.66 152 ASN B O 1
ATOM 3585 N N . GLY B 1 153 ? 143.294 136.465 81.912 1.00 44.55 153 GLY B N 1
ATOM 3586 C CA . GLY B 1 153 ? 143.987 137.019 83.053 1.00 38.78 153 GLY B CA 1
ATOM 3587 C C . GLY B 1 153 ? 143.589 138.467 83.207 1.00 41.46 153 GLY B C 1
ATOM 3588 O O . GLY B 1 153 ? 143.565 139.008 84.314 1.00 42.38 153 GLY B O 1
ATOM 3589 N N . THR B 1 154 ? 143.269 139.100 82.078 1.00 44.02 154 THR B N 1
ATOM 3590 C CA . THR B 1 154 ? 142.729 140.447 82.049 1.00 40.33 154 THR B CA 1
ATOM 3591 C C . THR B 1 154 ? 141.327 140.521 81.470 1.00 42.39 154 THR B C 1
ATOM 3592 O O . THR B 1 154 ? 140.638 141.519 81.701 1.00 44.00 154 THR B O 1
ATOM 3596 N N . TRP B 1 155 ? 140.886 139.510 80.726 1.00 42.73 155 TRP B N 1
ATOM 3597 C CA . TRP B 1 155 ? 139.561 139.489 80.125 1.00 39.37 155 TRP B CA 1
ATOM 3598 C C . TRP B 1 155 ? 138.841 138.217 80.537 1.00 39.40 155 TRP B C 1
ATOM 3599 O O . TRP B 1 155 ? 139.429 137.133 80.524 1.00 40.75 155 TRP B O 1
ATOM 3610 N N . ASP B 1 156 ? 137.569 138.351 80.904 1.00 39.69 156 ASP B N 1
ATOM 3611 C CA . ASP B 1 156 ? 136.720 137.216 81.243 1.00 40.30 156 ASP B CA 1
ATOM 3612 C C . ASP B 1 156 ? 135.502 137.218 80.337 1.00 40.63 156 ASP B C 1
ATOM 3613 O O . ASP B 1 156 ? 134.848 138.251 80.175 1.00 45.28 156 ASP B O 1
ATOM 3618 N N . PHE B 1 157 ? 135.203 136.065 79.750 1.00 42.80 157 PHE B N 1
ATOM 3619 C CA . PHE B 1 157 ? 134.023 135.891 78.917 1.00 39.59 157 PHE B CA 1
ATOM 3620 C C . PHE B 1 157 ? 133.252 134.691 79.431 1.00 40.07 157 PHE B C 1
ATOM 3621 O O . PHE B 1 157 ? 133.820 133.608 79.581 1.00 44.53 157 PHE B O 1
ATOM 3629 N N . GLU B 1 158 ? 131.967 134.886 79.711 1.00 37.60 158 GLU B N 1
ATOM 3630 C CA . GLU B 1 158 ? 131.137 133.846 80.295 1.00 37.37 158 GLU B CA 1
ATOM 3631 C C . GLU B 1 158 ? 129.786 133.824 79.604 1.00 38.05 158 GLU B C 1
ATOM 3632 O O . GLU B 1 158 ? 129.209 134.876 79.323 1.00 43.30 158 GLU B O 1
ATOM 3638 N N . LEU B 1 159 ? 129.282 132.621 79.341 1.00 42.17 159 LEU B N 1
ATOM 3639 C CA . LEU B 1 159 ? 127.986 132.448 78.702 1.00 41.95 159 LEU B CA 1
ATOM 3640 C C . LEU B 1 159 ? 127.287 131.241 79.307 1.00 44.64 159 LEU B C 1
ATOM 3641 O O . LEU B 1 159 ? 127.847 130.143 79.324 1.00 46.36 159 LEU B O 1
ATOM 3646 N N . VAL B 1 160 ? 126.072 131.452 79.803 1.00 41.51 160 VAL B N 1
ATOM 3647 C CA . VAL B 1 160 ? 125.257 130.406 80.409 1.00 41.80 160 VAL B CA 1
ATOM 3648 C C . VAL B 1 160 ? 123.995 130.258 79.576 1.00 44.02 160 VAL B C 1
ATOM 3649 O O . VAL B 1 160 ? 123.267 131.234 79.368 1.00 46.92 160 VAL B O 1
ATOM 3653 N N . GLN B 1 161 ? 123.734 129.041 79.104 1.00 55.32 161 GLN B N 1
ATOM 3654 C CA . GLN B 1 161 ? 122.660 128.798 78.142 1.00 55.15 161 GLN B CA 1
ATOM 3655 C C . GLN B 1 161 ? 121.846 127.591 78.595 1.00 56.24 161 GLN B C 1
ATOM 3656 O O . GLN B 1 161 ? 122.190 126.449 78.278 1.00 58.97 161 GLN B O 1
ATOM 3662 N N . GLY B 1 162 ? 120.768 127.845 79.330 1.00 51.81 162 GLY B N 1
ATOM 3663 C CA . GLY B 1 162 ? 119.863 126.767 79.684 1.00 48.77 162 GLY B CA 1
ATOM 3664 C C . GLY B 1 162 ? 119.152 126.226 78.457 1.00 54.42 162 GLY B C 1
ATOM 3665 O O . GLY B 1 162 ? 118.562 126.974 77.675 1.00 54.09 162 GLY B O 1
ATOM 3666 N N . PHE B 1 163 ? 119.207 124.905 78.289 1.00 51.35 163 PHE B N 1
ATOM 3667 C CA . PHE B 1 163 ? 118.604 124.262 77.128 1.00 47.30 163 PHE B CA 1
ATOM 3668 C C . PHE B 1 163 ? 117.152 123.870 77.343 1.00 50.97 163 PHE B C 1
ATOM 3669 O O . PHE B 1 163 ? 116.309 124.170 76.493 1.00 50.96 163 PHE B O 1
ATOM 3677 N N . THR B 1 164 ? 116.840 123.205 78.450 1.00 53.77 164 THR B N 1
ATOM 3678 C CA . THR B 1 164 ? 115.480 122.762 78.729 1.00 51.95 164 THR B CA 1
ATOM 3679 C C . THR B 1 164 ? 115.251 122.862 80.229 1.00 51.78 164 THR B C 1
ATOM 3680 O O . THR B 1 164 ? 116.191 122.893 81.024 1.00 50.42 164 THR B O 1
ATOM 3684 N N . GLY B 1 165 ? 113.980 122.918 80.600 1.00 56.31 165 GLY B N 1
ATOM 3685 C CA . GLY B 1 165 ? 113.569 122.894 81.986 1.00 54.52 165 GLY B CA 1
ATOM 3686 C C . GLY B 1 165 ? 112.068 122.744 82.039 1.00 58.20 165 GLY B C 1
ATOM 3687 O O . GLY B 1 165 ? 111.350 123.499 81.380 1.00 64.30 165 GLY B O 1
ATOM 3688 N N . LYS B 1 166 ? 111.571 121.773 82.797 1.00 58.62 166 LYS B N 1
ATOM 3689 C CA . LYS B 1 166 ? 110.144 121.512 82.802 1.00 56.72 166 LYS B CA 1
ATOM 3690 C C . LYS B 1 166 ? 109.755 120.862 84.118 1.00 58.54 166 LYS B C 1
ATOM 3691 O O . LYS B 1 166 ? 110.581 120.252 84.800 1.00 62.75 166 LYS B O 1
ATOM 3697 N N . SER B 1 167 ? 108.481 121.012 84.472 1.00 62.55 167 SER B N 1
ATOM 3698 C CA . SER B 1 167 ? 107.925 120.376 85.663 1.00 63.97 167 SER B CA 1
ATOM 3699 C C . SER B 1 167 ? 106.426 120.240 85.452 1.00 65.57 167 SER B C 1
ATOM 3700 O O . SER B 1 167 ? 105.690 121.215 85.611 1.00 69.01 167 SER B O 1
ATOM 3703 N N . GLU B 1 168 ? 105.976 119.043 85.104 1.00 69.40 168 GLU B N 1
ATOM 3704 C CA . GLU B 1 168 ? 104.564 118.779 84.883 1.00 68.16 168 GLU B CA 1
ATOM 3705 C C . GLU B 1 168 ? 103.935 118.174 86.131 1.00 69.94 168 GLU B C 1
ATOM 3706 O O . GLU B 1 168 ? 104.613 117.824 87.098 1.00 69.18 168 GLU B O 1
ATOM 3712 N N . LEU B 1 169 ? 102.611 118.060 86.100 1.00 74.25 169 LEU B N 1
ATOM 3713 C CA . LEU B 1 169 ? 101.872 117.483 87.218 1.00 73.17 169 LEU B CA 1
ATOM 3714 C C . LEU B 1 169 ? 100.502 117.061 86.718 1.00 75.63 169 LEU B C 1
ATOM 3715 O O . LEU B 1 169 ? 99.702 117.913 86.320 1.00 77.33 169 LEU B O 1
ATOM 3720 N N . ASP B 1 170 ? 100.230 115.760 86.731 1.00 83.42 170 ASP B N 1
ATOM 3721 C CA . ASP B 1 170 ? 98.924 115.220 86.360 1.00 82.64 170 ASP B CA 1
ATOM 3722 C C . ASP B 1 170 ? 98.365 114.498 87.580 1.00 83.63 170 ASP B C 1
ATOM 3723 O O . ASP B 1 170 ? 98.505 113.282 87.723 1.00 83.07 170 ASP B O 1
ATOM 3728 N N . ASN B 1 171 ? 97.716 115.262 88.455 1.00 86.43 171 ASN B N 1
ATOM 3729 C CA . ASN B 1 171 ? 97.144 114.722 89.679 1.00 84.94 171 ASN B CA 1
ATOM 3730 C C . ASN B 1 171 ? 95.921 113.859 89.425 1.00 85.89 171 ASN B C 1
ATOM 3731 O O . ASN B 1 171 ? 95.506 113.124 90.325 1.00 87.23 171 ASN B O 1
ATOM 3736 N N . GLY B 1 172 ? 95.342 113.924 88.229 1.00 88.55 172 GLY B N 1
ATOM 3737 C CA . GLY B 1 172 ? 94.068 113.310 87.952 1.00 88.78 172 GLY B CA 1
ATOM 3738 C C . GLY B 1 172 ? 92.875 114.194 88.236 1.00 89.78 172 GLY B C 1
ATOM 3739 O O . GLY B 1 172 ? 91.764 113.874 87.799 1.00 90.04 172 GLY B O 1
ATOM 3740 N N . THR B 1 173 ? 93.075 115.300 88.951 1.00 94.21 173 THR B N 1
ATOM 3741 C CA . THR B 1 173 ? 92.014 116.262 89.217 1.00 95.22 173 THR B CA 1
ATOM 3742 C C . THR B 1 173 ? 92.464 117.661 88.817 1.00 95.44 173 THR B C 1
ATOM 3743 O O . THR B 1 173 ? 91.646 118.494 88.417 1.00 94.11 173 THR B O 1
ATOM 3747 N N . VAL B 1 174 ? 93.767 117.925 88.918 1.00 94.82 174 VAL B N 1
ATOM 3748 C CA . VAL B 1 174 ? 94.344 119.200 88.519 1.00 93.24 174 VAL B CA 1
ATOM 3749 C C . VAL B 1 174 ? 95.524 118.928 87.599 1.00 92.48 174 VAL B C 1
ATOM 3750 O O . VAL B 1 174 ? 96.083 117.830 87.571 1.00 92.89 174 VAL B O 1
ATOM 3754 N N . THR B 1 175 ? 95.888 119.947 86.826 1.00 89.96 175 THR B N 1
ATOM 3755 C CA . THR B 1 175 ? 97.023 119.884 85.918 1.00 90.84 175 THR B CA 1
ATOM 3756 C C . THR B 1 175 ? 97.868 121.138 86.077 1.00 90.58 175 THR B C 1
ATOM 3757 O O . THR B 1 175 ? 97.351 122.220 86.366 1.00 92.43 175 THR B O 1
ATOM 3761 N N . ALA B 1 176 ? 99.174 120.982 85.887 1.00 80.37 176 ALA B N 1
ATOM 3762 C CA . ALA B 1 176 ? 100.096 122.105 85.961 1.00 79.00 176 ALA B CA 1
ATOM 3763 C C . ALA B 1 176 ? 101.347 121.758 85.171 1.00 78.94 176 ALA B C 1
ATOM 3764 O O . ALA B 1 176 ? 101.671 120.580 85.009 1.00 81.55 176 ALA B O 1
ATOM 3766 N N . GLU B 1 177 ? 102.038 122.784 84.679 1.00 78.00 177 GLU B N 1
ATOM 3767 C CA . GLU B 1 177 ? 103.289 122.573 83.953 1.00 76.49 177 GLU B CA 1
ATOM 3768 C C . GLU B 1 177 ? 104.052 123.885 83.886 1.00 77.37 177 GLU B C 1
ATOM 3769 O O . GLU B 1 177 ? 103.504 124.899 83.446 1.00 79.02 177 GLU B O 1
ATOM 3775 N N . VAL B 1 178 ? 105.302 123.867 84.329 1.00 68.55 178 VAL B N 1
ATOM 3776 C CA . VAL B 1 178 ? 106.196 125.013 84.234 1.00 65.83 178 VAL B CA 1
ATOM 3777 C C . VAL B 1 178 ? 107.268 124.692 83.207 1.00 65.90 178 VAL B C 1
ATOM 3778 O O . VAL B 1 178 ? 107.884 123.624 83.241 1.00 68.98 178 VAL B O 1
ATOM 3782 N N . GLU B 1 179 ? 107.492 125.616 82.279 1.00 65.87 179 GLU B N 1
ATOM 3783 C CA . GLU B 1 179 ? 108.426 125.374 81.191 1.00 66.78 179 GLU B CA 1
ATOM 3784 C C . GLU B 1 179 ? 109.367 126.557 81.047 1.00 66.35 179 GLU B C 1
ATOM 3785 O O . GLU B 1 179 ? 108.953 127.709 81.189 1.00 70.37 179 GLU B O 1
ATOM 3791 N N . SER B 1 180 ? 110.630 126.261 80.760 1.00 61.86 180 SER B N 1
ATOM 3792 C CA . SER B 1 180 ? 111.613 127.283 80.441 1.00 60.36 180 SER B CA 1
ATOM 3793 C C . SER B 1 180 ? 111.644 127.501 78.937 1.00 64.07 180 SER B C 1
ATOM 3794 O O . SER B 1 180 ? 111.811 126.548 78.169 1.00 64.07 180 SER B O 1
ATOM 3797 N N . LYS B 1 181 ? 111.481 128.756 78.519 1.00 69.65 181 LYS B N 1
ATOM 3798 C CA . LYS B 1 181 ? 111.490 129.121 77.110 1.00 67.09 181 LYS B CA 1
ATOM 3799 C C . LYS B 1 181 ? 112.696 129.977 76.745 1.00 65.54 181 LYS B C 1
ATOM 3800 O O . LYS B 1 181 ? 112.665 130.686 75.735 1.00 67.46 181 LYS B O 1
ATOM 3806 N N . GLY B 1 182 ? 113.755 129.930 77.546 1.00 65.75 182 GLY B N 1
ATOM 3807 C CA . GLY B 1 182 ? 114.949 130.697 77.257 1.00 63.86 182 GLY B CA 1
ATOM 3808 C C . GLY B 1 182 ? 115.741 131.072 78.491 1.00 65.00 182 GLY B C 1
ATOM 3809 O O . GLY B 1 182 ? 115.173 131.265 79.568 1.00 64.09 182 GLY B O 1
ATOM 3810 N N . LEU B 1 183 ? 117.060 131.157 78.346 1.00 59.19 183 LEU B N 1
ATOM 3811 C CA . LEU B 1 183 ? 117.935 131.610 79.416 1.00 56.95 183 LEU B CA 1
ATOM 3812 C C . LEU B 1 183 ? 119.263 132.018 78.801 1.00 58.83 183 LEU B C 1
ATOM 3813 O O . LEU B 1 183 ? 119.846 131.267 78.018 1.00 59.03 183 LEU B O 1
ATOM 3818 N N . THR B 1 184 ? 119.735 133.207 79.161 1.00 57.67 184 THR B N 1
ATOM 3819 C CA . THR B 1 184 ? 120.942 133.757 78.552 1.00 58.67 184 THR B CA 1
ATOM 3820 C C . THR B 1 184 ? 121.661 134.599 79.591 1.00 57.02 184 THR B C 1
ATOM 3821 O O . THR B 1 184 ? 121.061 135.510 80.165 1.00 60.90 184 THR B O 1
ATOM 3825 N N . ASN B 1 185 ? 122.935 134.299 79.833 1.00 45.36 185 ASN B N 1
ATOM 3826 C CA . ASN B 1 185 ? 123.758 135.024 80.798 1.00 43.06 185 ASN B CA 1
ATOM 3827 C C . ASN B 1 185 ? 125.100 135.325 80.146 1.00 48.68 185 ASN B C 1
ATOM 3828 O O . ASN B 1 185 ? 126.005 134.489 80.166 1.00 51.54 185 ASN B O 1
ATOM 3833 N N . VAL B 1 186 ? 125.231 136.504 79.582 1.00 48.28 186 VAL B N 1
ATOM 3834 C CA . VAL B 1 186 ? 126.509 136.969 79.059 1.00 46.51 186 VAL B CA 1
ATOM 3835 C C . VAL B 1 186 ? 127.167 137.844 80.112 1.00 41.83 186 VAL B C 1
ATOM 3836 O O . VAL B 1 186 ? 126.502 138.646 80.774 1.00 45.07 186 VAL B O 1
ATOM 3840 N N . THR B 1 187 ? 128.475 137.679 80.288 1.00 34.46 187 THR B N 1
ATOM 3841 C CA . THR B 1 187 ? 129.208 138.461 81.273 1.00 38.12 187 THR B CA 1
ATOM 3842 C C . THR B 1 187 ? 130.609 138.737 80.753 1.00 40.12 187 THR B C 1
ATOM 3843 O O . THR B 1 187 ? 131.319 137.807 80.363 1.00 42.08 187 THR B O 1
ATOM 3847 N N . VAL B 1 188 ? 130.961 140.021 80.700 1.00 35.59 188 VAL B N 1
ATOM 3848 C CA . VAL B 1 188 ? 132.334 140.406 80.283 1.00 37.66 188 VAL B CA 1
ATOM 3849 C C . VAL B 1 188 ? 132.999 141.082 81.477 1.00 36.21 188 VAL B C 1
ATOM 3850 O O . VAL B 1 188 ? 132.405 142.008 82.018 1.00 41.50 188 VAL B O 1
ATOM 3854 N N . GLY B 1 189 ? 134.199 140.643 81.833 1.00 34.89 189 GLY B N 1
ATOM 3855 C CA . GLY B 1 189 ? 134.925 141.231 82.962 1.00 31.36 189 GLY B CA 1
ATOM 3856 C C . GLY B 1 189 ? 136.324 141.663 82.594 1.00 33.85 189 GLY B C 1
ATOM 3857 O O . GLY B 1 189 ? 136.961 140.960 81.815 1.00 42.96 189 GLY B O 1
ATOM 3858 N N . TYR B 1 190 ? 136.779 142.783 83.147 1.00 37.26 190 TYR B N 1
ATOM 3859 C CA . TYR B 1 190 ? 138.137 143.307 82.875 1.00 39.32 190 TYR B CA 1
ATOM 3860 C C . TYR B 1 190 ? 138.880 143.457 84.199 1.00 39.54 190 TYR B C 1
ATOM 3861 O O . TYR B 1 190 ? 138.226 143.619 85.225 1.00 42.17 190 TYR B O 1
ATOM 3870 N N . HIS B 1 191 ? 140.206 143.412 84.167 1.00 40.69 191 HIS B N 1
ATOM 3871 C CA . HIS B 1 191 ? 141.022 143.538 85.394 1.00 46.35 191 HIS B CA 1
ATOM 3872 C C . HIS B 1 191 ? 141.949 144.728 85.202 1.00 47.49 191 HIS B C 1
ATOM 3873 O O . HIS B 1 191 ? 143.084 144.518 84.756 1.00 51.64 191 HIS B O 1
ATOM 3880 N N . MET B 1 192 ? 141.422 145.934 85.678 1.00 54.91 192 MET B N 1
ATOM 3881 C CA . MET B 1 192 ? 142.215 147.188 85.572 1.00 56.80 192 MET B CA 1
ATOM 3882 C C . MET B 1 192 ? 143.501 147.051 86.396 1.00 56.84 192 MET B C 1
ATOM 3883 O O . MET B 1 192 ? 144.381 147.918 86.243 1.00 57.15 192 MET B O 1
ATOM 3888 N N . SER B 1 193 ? 143.660 145.973 87.144 1.00 56.23 193 SER B N 1
ATOM 3889 C CA . SER B 1 193 ? 144.795 145.776 88.081 1.00 55.94 193 SER B CA 1
ATOM 3890 C C . SER B 1 193 ? 144.594 144.432 88.773 1.00 57.69 193 SER B C 1
ATOM 3891 O O . SER B 1 193 ? 143.515 143.857 88.609 1.00 60.59 193 SER B O 1
ATOM 3894 N N . PRO B 1 194 ? 145.570 143.881 89.517 1.00 56.15 194 PRO B N 1
ATOM 3895 C CA . PRO B 1 194 ? 145.323 142.668 90.294 1.00 53.56 194 PRO B CA 1
ATOM 3896 C C . PRO B 1 194 ? 144.271 142.903 91.387 1.00 55.75 194 PRO B C 1
ATOM 3897 O O . PRO B 1 194 ? 143.656 141.946 91.792 1.00 55.50 194 PRO B O 1
ATOM 3901 N N . GLU B 1 195 ? 144.206 144.303 91.784 1.00 49.91 195 GLU B N 1
ATOM 3902 C CA . GLU B 1 195 ? 143.300 144.715 92.895 1.00 46.66 195 GLU B CA 1
ATOM 3903 C C . GLU B 1 195 ? 141.921 145.115 92.358 1.00 46.54 195 GLU B C 1
ATOM 3904 O O . GLU B 1 195 ? 140.946 144.454 92.732 1.00 46.78 195 GLU B O 1
ATOM 3910 N N . MET B 1 196 ? 141.800 145.991 91.486 1.00 40.39 196 MET B N 1
ATOM 3911 C CA . MET B 1 196 ? 140.542 146.523 90.899 1.00 34.29 196 MET B CA 1
ATOM 3912 C C . MET B 1 196 ? 140.033 145.608 89.790 1.00 37.79 196 MET B C 1
ATOM 3913 O O . MET B 1 196 ? 140.851 144.980 89.117 1.00 37.47 196 MET B O 1
ATOM 3918 N N . GLU B 1 197 ? 138.719 145.585 89.602 1.00 38.39 197 GLU B N 1
ATOM 3919 C CA . GLU B 1 197 ? 138.084 144.710 88.630 1.00 32.88 197 GLU B CA 1
ATOM 3920 C C . GLU B 1 197 ? 136.727 145.286 88.261 1.00 27.54 197 GLU B C 1
ATOM 3921 O O . GLU B 1 197 ? 135.995 145.758 89.131 1.00 39.33 197 GLU B O 1
ATOM 3927 N N . VAL B 1 198 ? 136.396 145.241 86.973 1.00 29.30 198 VAL B N 1
ATOM 3928 C CA . VAL B 1 198 ? 135.148 145.786 86.451 1.00 33.28 198 VAL B CA 1
ATOM 3929 C C . VAL B 1 198 ? 134.457 144.705 85.632 1.00 31.37 198 VAL B C 1
ATOM 3930 O O . VAL B 1 198 ? 135.118 143.935 84.929 1.00 35.01 198 VAL B O 1
ATOM 3934 N N . TYR B 1 199 ? 133.132 144.628 85.743 1.00 32.08 199 TYR B N 1
ATOM 3935 C CA . TYR B 1 199 ? 132.367 143.594 85.063 1.00 30.99 199 TYR B CA 1
ATOM 3936 C C . TYR B 1 199 ? 131.060 144.162 84.528 1.00 31.19 199 TYR B C 1
ATOM 3937 O O . TYR B 1 199 ? 130.587 145.212 84.963 1.00 37.16 199 TYR B O 1
ATOM 3946 N N . GLY B 1 200 ? 130.488 143.446 83.562 1.00 36.96 200 GLY B N 1
ATOM 3947 C CA . GLY B 1 200 ? 129.163 143.751 83.065 1.00 36.88 200 GLY B CA 1
ATOM 3948 C C . GLY B 1 200 ? 128.414 142.464 82.787 1.00 37.39 200 GLY B C 1
ATOM 3949 O O . GLY B 1 200 ? 129.013 141.403 82.616 1.00 41.47 200 GLY B O 1
ATOM 3950 N N . ASN B 1 201 ? 127.089 142.566 82.749 1.00 36.45 201 ASN B N 1
ATOM 3951 C CA . ASN B 1 201 ? 126.265 141.369 82.674 1.00 37.18 201 ASN B CA 1
ATOM 3952 C C . ASN B 1 201 ? 124.907 141.692 82.074 1.00 40.16 201 ASN B C 1
ATOM 3953 O O . ASN B 1 201 ? 124.304 142.714 82.405 1.00 44.21 201 ASN B O 1
ATOM 3958 N N . VAL B 1 202 ? 124.435 140.813 81.189 1.00 45.09 202 VAL B N 1
ATOM 3959 C CA . VAL B 1 202 ? 123.095 140.881 80.616 1.00 44.02 202 VAL B CA 1
ATOM 3960 C C . VAL B 1 202 ? 122.425 139.531 80.824 1.00 44.54 202 VAL B C 1
ATOM 3961 O O . VAL B 1 202 ? 123.023 138.490 80.538 1.00 45.67 202 VAL B O 1
ATOM 3965 N N . LYS B 1 203 ? 121.187 139.545 81.309 1.00 49.31 203 LYS B N 1
ATOM 3966 C CA . LYS B 1 203 ? 120.462 138.317 81.598 1.00 48.53 203 LYS B CA 1
ATOM 3967 C C . LYS B 1 203 ? 119.067 138.383 80.997 1.00 50.45 203 LYS B C 1
ATOM 3968 O O . LYS B 1 203 ? 118.383 139.402 81.120 1.00 54.39 203 LYS B O 1
ATOM 3974 N N . MET B 1 204 ? 118.653 137.296 80.351 1.00 62.52 204 MET B N 1
ATOM 3975 C CA . MET B 1 204 ? 117.320 137.162 79.783 1.00 63.45 204 MET B CA 1
ATOM 3976 C C . MET B 1 204 ? 116.718 135.840 80.234 1.00 64.65 204 MET B C 1
ATOM 3977 O O . MET B 1 204 ? 117.427 134.846 80.404 1.00 63.36 204 MET B O 1
ATOM 3982 N N . SER B 1 205 ? 115.403 135.833 80.427 1.00 63.36 205 SER B N 1
ATOM 3983 C CA . SER B 1 205 ? 114.719 134.634 80.884 1.00 63.79 205 SER B CA 1
ATOM 3984 C C . SER B 1 205 ? 113.267 134.680 80.436 1.00 65.71 205 SER B C 1
ATOM 3985 O O . SER B 1 205 ? 112.718 135.746 80.151 1.00 68.72 205 SER B O 1
ATOM 3988 N N . LYS B 1 206 ? 112.649 133.503 80.383 1.00 67.10 206 LYS B N 1
ATOM 3989 C CA . LYS B 1 206 ? 111.254 133.385 79.966 1.00 66.55 206 LYS B CA 1
ATOM 3990 C C . LYS B 1 206 ? 110.690 132.098 80.540 1.00 68.52 206 LYS B C 1
ATOM 3991 O O . LYS B 1 206 ? 111.238 131.021 80.290 1.00 67.41 206 LYS B O 1
ATOM 3997 N N . VAL B 1 207 ? 109.608 132.203 81.305 1.00 70.92 207 VAL B N 1
ATOM 3998 C CA . VAL B 1 207 ? 108.962 131.053 81.924 1.00 69.02 207 VAL B CA 1
ATOM 3999 C C . VAL B 1 207 ? 107.480 131.092 81.585 1.00 72.43 207 VAL B C 1
ATOM 4000 O O . VAL B 1 207 ? 106.810 132.100 81.830 1.00 75.46 207 VAL B O 1
ATOM 4004 N N . GLU B 1 208 ? 106.971 129.997 81.030 1.00 78.57 208 GLU B N 1
ATOM 4005 C CA . GLU B 1 208 ? 105.569 129.874 80.663 1.00 77.83 208 GLU B CA 1
ATOM 4006 C C . GLU B 1 208 ? 104.938 128.767 81.492 1.00 77.86 208 GLU B C 1
ATOM 4007 O O . GLU B 1 208 ? 105.507 127.679 81.614 1.00 79.67 208 GLU B O 1
ATOM 4013 N N . ALA B 1 209 ? 103.768 129.045 82.058 1.00 85.76 209 ALA B N 1
ATOM 4014 C CA . ALA B 1 209 ? 103.076 128.099 82.919 1.00 86.09 209 ALA B CA 1
ATOM 4015 C C . ALA B 1 209 ? 101.639 127.922 82.451 1.00 88.78 209 ALA B C 1
ATOM 4016 O O . ALA B 1 209 ? 101.063 128.805 81.812 1.00 89.72 209 ALA B O 1
ATOM 4018 N N . ASP B 1 210 ? 101.066 126.764 82.775 1.00 92.67 210 ASP B N 1
ATOM 4019 C CA . ASP B 1 210 ? 99.667 126.451 82.483 1.00 92.37 210 ASP B CA 1
ATOM 4020 C C . ASP B 1 210 ? 99.006 126.081 83.807 1.00 90.70 210 ASP B C 1
ATOM 4021 O O . ASP B 1 210 ? 98.986 124.912 84.200 1.00 90.77 210 ASP B O 1
ATOM 4026 N N . LEU B 1 211 ? 98.458 127.084 84.489 1.00 92.95 211 LEU B N 1
ATOM 4027 C CA . LEU B 1 211 ? 97.897 126.909 85.828 1.00 93.88 211 LEU B CA 1
ATOM 4028 C C . LEU B 1 211 ? 96.438 126.481 85.691 1.00 94.56 211 LEU B C 1
ATOM 4029 O O . LEU B 1 211 ? 95.507 127.284 85.776 1.00 94.22 211 LEU B O 1
ATOM 4034 N N . ASN B 1 212 ? 96.248 125.177 85.478 1.00 96.17 212 ASN B N 1
ATOM 4035 C CA . ASN B 1 212 ? 94.919 124.583 85.309 1.00 96.29 212 ASN B CA 1
ATOM 4036 C C . ASN B 1 212 ? 94.136 125.258 84.185 1.00 96.62 212 ASN B C 1
ATOM 4037 O O . ASN B 1 212 ? 92.942 125.533 84.316 1.00 98.09 212 ASN B O 1
ATOM 4042 N N . GLY B 1 213 ? 94.806 125.516 83.067 1.00 95.11 213 GLY B N 1
ATOM 4043 C CA . GLY B 1 213 ? 94.165 126.164 81.941 1.00 96.23 213 GLY B CA 1
ATOM 4044 C C . GLY B 1 213 ? 94.246 127.672 81.927 1.00 97.96 213 GLY B C 1
ATOM 4045 O O . GLY B 1 213 ? 93.533 128.307 81.141 1.00 98.14 213 GLY B O 1
ATOM 4046 N N . THR B 1 214 ? 95.081 128.269 82.771 1.00 96.00 214 THR B N 1
ATOM 4047 C CA . THR B 1 214 ? 95.278 129.719 82.799 1.00 95.26 214 THR B CA 1
ATOM 4048 C C . THR B 1 214 ? 96.732 130.029 82.475 1.00 95.88 214 THR B C 1
ATOM 4049 O O . THR B 1 214 ? 97.599 129.951 83.363 1.00 95.53 214 THR B O 1
ATOM 4053 N N . PRO B 1 215 ? 97.053 130.380 81.230 1.00 94.04 215 PRO B N 1
ATOM 4054 C CA . PRO B 1 215 ? 98.457 130.623 80.866 1.00 93.37 215 PRO B CA 1
ATOM 4055 C C . PRO B 1 215 ? 99.032 131.827 81.597 1.00 94.00 215 PRO B C 1
ATOM 4056 O O . PRO B 1 215 ? 98.557 132.955 81.449 1.00 94.30 215 PRO B O 1
ATOM 4060 N N . ILE B 1 216 ? 100.071 131.575 82.389 1.00 90.42 216 ILE B N 1
ATOM 4061 C CA . ILE B 1 216 ? 100.796 132.607 83.122 1.00 89.53 216 ILE B CA 1
ATOM 4062 C C . ILE B 1 216 ? 102.210 132.664 82.567 1.00 90.21 216 ILE B C 1
ATOM 4063 O O . ILE B 1 216 ? 102.880 131.631 82.458 1.00 91.22 216 ILE B O 1
ATOM 4068 N N . GLU B 1 217 ? 102.657 133.862 82.205 1.00 84.92 217 GLU B N 1
ATOM 4069 C CA . GLU B 1 217 ? 103.945 134.050 81.557 1.00 83.38 217 GLU B CA 1
ATOM 4070 C C . GLU B 1 217 ? 104.696 135.199 82.212 1.00 82.93 217 GLU B C 1
ATOM 4071 O O . GLU B 1 217 ? 104.112 136.247 82.499 1.00 83.99 217 GLU B O 1
ATOM 4077 N N . VAL B 1 218 ? 105.990 134.997 82.450 1.00 74.79 218 VAL B N 1
ATOM 4078 C CA . VAL B 1 218 ? 106.872 136.037 82.962 1.00 73.61 218 VAL B CA 1
ATOM 4079 C C . VAL B 1 218 ? 108.015 136.226 81.975 1.00 73.47 218 VAL B C 1
ATOM 4080 O O . VAL B 1 218 ? 108.400 135.289 81.267 1.00 74.23 218 VAL B O 1
ATOM 4084 N N . GLU B 1 219 ? 108.539 137.446 81.914 1.00 70.79 219 GLU B N 1
ATOM 4085 C CA . GLU B 1 219 ? 109.635 137.794 81.017 1.00 70.27 219 GLU B CA 1
ATOM 4086 C C . GLU B 1 219 ? 110.568 138.737 81.761 1.00 68.36 219 GLU B C 1
ATOM 4087 O O . GLU B 1 219 ? 110.238 139.910 81.956 1.00 69.89 219 GLU B O 1
ATOM 4093 N N . THR B 1 220 ? 111.732 138.238 82.159 1.00 63.01 220 THR B N 1
ATOM 4094 C CA . THR B 1 220 ? 112.656 138.982 83.003 1.00 64.10 220 THR B CA 1
ATOM 4095 C C . THR B 1 220 ? 113.857 139.442 82.188 1.00 65.07 220 THR B C 1
ATOM 4096 O O . THR B 1 220 ? 114.527 138.627 81.547 1.00 65.11 220 THR B O 1
ATOM 4100 N N . THR B 1 221 ? 114.126 140.744 82.224 1.00 59.42 221 THR B N 1
ATOM 4101 C CA . THR B 1 221 ? 115.293 141.334 81.583 1.00 56.95 221 THR B CA 1
ATOM 4102 C C . THR B 1 221 ? 116.074 142.111 82.630 1.00 60.47 221 THR B C 1
ATOM 4103 O O . THR B 1 221 ? 115.490 142.894 83.384 1.00 63.75 221 THR B O 1
ATOM 4107 N N . SER B 1 222 ? 117.387 141.901 82.676 1.00 55.88 222 SER B N 1
ATOM 4108 C CA . SER B 1 222 ? 118.205 142.537 83.695 1.00 49.73 222 SER B CA 1
ATOM 4109 C C . SER B 1 222 ? 119.612 142.769 83.168 1.00 49.60 222 SER B C 1
ATOM 4110 O O . SER B 1 222 ? 120.139 141.971 82.391 1.00 54.78 222 SER B O 1
ATOM 4113 N N . TYR B 1 223 ? 120.197 143.875 83.636 1.00 47.74 223 TYR B N 1
ATOM 4114 C CA . TYR B 1 223 ? 121.566 144.282 83.255 1.00 49.01 223 TYR B CA 1
ATOM 4115 C C . TYR B 1 223 ? 122.305 144.700 84.524 1.00 47.20 223 TYR B C 1
ATOM 4116 O O . TYR B 1 223 ? 121.679 145.331 85.368 1.00 52.20 223 TYR B O 1
ATOM 4125 N N . LYS B 1 224 ? 123.599 144.402 84.630 1.00 41.23 224 LYS B N 1
ATOM 4126 C CA . LYS B 1 224 ? 124.399 144.772 85.788 1.00 37.86 224 LYS B CA 1
ATOM 4127 C C . LYS B 1 224 ? 125.720 145.360 85.324 1.00 44.31 224 LYS B C 1
ATOM 4128 O O . LYS B 1 224 ? 126.363 144.814 84.424 1.00 45.69 224 LYS B O 1
ATOM 4134 N N . VAL B 1 225 ? 126.111 146.478 85.927 1.00 39.91 225 VAL B N 1
ATOM 4135 C CA . VAL B 1 225 ? 127.436 147.060 85.760 1.00 36.44 225 VAL B CA 1
ATOM 4136 C C . VAL B 1 225 ? 128.008 147.275 87.151 1.00 34.76 225 VAL B C 1
ATOM 4137 O O . VAL B 1 225 ? 127.320 147.807 88.027 1.00 47.99 225 VAL B O 1
ATOM 4141 N N . GLY B 1 226 ? 129.254 146.865 87.362 1.00 22.38 226 GLY B N 1
ATOM 4142 C CA . GLY B 1 226 ? 129.797 146.966 88.701 1.00 22.82 226 GLY B CA 1
ATOM 4143 C C . GLY B 1 226 ? 131.306 147.029 88.716 1.00 23.46 226 GLY B C 1
ATOM 4144 O O . GLY B 1 226 ? 131.970 146.930 87.683 1.00 29.36 226 GLY B O 1
ATOM 4145 N N . MET B 1 227 ? 131.839 147.213 89.920 1.00 28.42 227 MET B N 1
ATOM 4146 C CA . MET B 1 227 ? 133.271 147.192 90.171 1.00 25.71 227 MET B CA 1
ATOM 4147 C C . MET B 1 227 ? 133.533 146.517 91.508 1.00 25.74 227 MET B C 1
ATOM 4148 O O . MET B 1 227 ? 132.666 146.475 92.380 1.00 39.60 227 MET B O 1
ATOM 4153 N N . VAL B 1 228 ? 134.730 145.960 91.649 1.00 22.90 228 VAL B N 1
ATOM 4154 C CA . VAL B 1 228 ? 135.203 145.404 92.909 1.00 25.13 228 VAL B CA 1
ATOM 4155 C C . VAL B 1 228 ? 136.613 145.928 93.120 1.00 29.33 228 VAL B C 1
ATOM 4156 O O . VAL B 1 228 ? 137.454 145.828 92.221 1.00 36.39 228 VAL B O 1
ATOM 4160 N N . ASN B 1 229 ? 136.874 146.484 94.297 1.00 36.17 229 ASN B N 1
ATOM 4161 C CA . ASN B 1 229 ? 138.153 147.111 94.584 1.00 39.11 229 ASN B CA 1
ATOM 4162 C C . ASN B 1 229 ? 138.652 146.677 95.954 1.00 35.08 229 ASN B C 1
ATOM 4163 O O . ASN B 1 229 ? 137.879 146.233 96.804 1.00 37.37 229 ASN B O 1
ATOM 4168 N N . THR B 1 230 ? 139.973 146.700 96.151 1.00 40.82 230 THR B N 1
ATOM 4169 C CA . THR B 1 230 ? 140.568 146.422 97.492 1.00 47.73 230 THR B CA 1
ATOM 4170 C C . THR B 1 230 ? 141.257 147.694 98.004 1.00 49.91 230 THR B C 1
ATOM 4171 O O . THR B 1 230 ? 142.230 148.121 97.367 1.00 47.68 230 THR B O 1
ATOM 4175 N N . LEU B 1 231 ? 140.770 148.282 99.104 1.00 54.56 231 LEU B N 1
ATOM 4176 C CA . LEU B 1 231 ? 141.309 149.565 99.639 1.00 55.47 231 LEU B CA 1
ATOM 4177 C C . LEU B 1 231 ? 142.282 149.325 100.800 1.00 56.67 231 LEU B C 1
ATOM 4178 O O . LEU B 1 231 ? 143.072 150.244 101.087 1.00 55.20 231 LEU B O 1
ATOM 4183 N N . ALA B 1 232 ? 142.211 148.168 101.462 1.00 56.09 232 ALA B N 1
ATOM 4184 C CA . ALA B 1 232 ? 143.202 147.836 102.508 1.00 54.19 232 ALA B CA 1
ATOM 4185 C C . ALA B 1 232 ? 143.881 146.530 102.109 1.00 56.81 232 ALA B C 1
ATOM 4186 O O . ALA B 1 232 ? 143.167 145.532 101.926 1.00 55.69 232 ALA B O 1
ATOM 4188 N N . LYS B 1 233 ? 145.207 146.558 101.970 1.00 61.94 233 LYS B N 1
ATOM 4189 C CA . LYS B 1 233 ? 145.966 145.362 101.523 1.00 62.64 233 LYS B CA 1
ATOM 4190 C C . LYS B 1 233 ? 146.661 144.720 102.723 1.00 61.88 233 LYS B C 1
ATOM 4191 O O . LYS B 1 233 ? 147.247 145.468 103.523 1.00 60.74 233 LYS B O 1
ATOM 4197 N N . SER B 1 234 ? 146.582 143.392 102.838 1.00 58.12 234 SER B N 1
ATOM 4198 C CA . SER B 1 234 ? 147.207 142.664 103.973 1.00 58.12 234 SER B CA 1
ATOM 4199 C C . SER B 1 234 ? 147.424 141.203 103.579 1.00 58.84 234 SER B C 1
ATOM 4200 O O . SER B 1 234 ? 146.739 140.736 102.656 1.00 58.40 234 SER B O 1
ATOM 4203 N N . GLU B 1 235 ? 148.343 140.514 104.250 1.00 61.91 235 GLU B N 1
ATOM 4204 C CA . GLU B 1 235 ? 148.671 139.118 103.862 1.00 61.34 235 GLU B CA 1
ATOM 4205 C C . GLU B 1 235 ? 147.936 138.153 104.792 1.00 60.08 235 GLU B C 1
ATOM 4206 O O . GLU B 1 235 ? 147.960 136.937 104.524 1.00 60.42 235 GLU B O 1
ATOM 4212 N N . GLU B 1 236 ? 147.337 138.680 105.855 1.00 48.98 236 GLU B N 1
ATOM 4213 C CA . GLU B 1 236 ? 146.557 137.832 106.784 1.00 49.12 236 GLU B CA 1
ATOM 4214 C C . GLU B 1 236 ? 145.109 137.829 106.298 1.00 48.97 236 GLU B C 1
ATOM 4215 O O . GLU B 1 236 ? 144.471 136.766 106.332 1.00 44.54 236 GLU B O 1
ATOM 4221 N N . GLY B 1 237 ? 144.624 138.988 105.863 1.00 47.01 237 GLY B N 1
ATOM 4222 C CA . GLY B 1 237 ? 143.259 139.074 105.324 1.00 45.11 237 GLY B CA 1
ATOM 4223 C C . GLY B 1 237 ? 143.087 140.270 104.413 1.00 46.89 237 GLY B C 1
ATOM 4224 O O . GLY B 1 237 ? 143.784 141.264 104.616 1.00 45.66 237 GLY B O 1
ATOM 4225 N N . ASN B 1 238 ? 142.156 140.184 103.465 1.00 44.73 238 ASN B N 1
ATOM 4226 C CA . ASN B 1 238 ? 141.991 141.278 102.480 1.00 41.40 238 ASN B CA 1
ATOM 4227 C C . ASN B 1 238 ? 140.653 141.976 102.685 1.00 41.21 238 ASN B C 1
ATOM 4228 O O . ASN B 1 238 ? 139.643 141.286 102.793 1.00 45.83 238 ASN B O 1
ATOM 4233 N N . PHE B 1 239 ? 140.677 143.302 102.713 1.00 32.35 239 PHE B N 1
ATOM 4234 C CA . PHE B 1 239 ? 139.458 144.082 102.870 1.00 22.60 239 PHE B CA 1
ATOM 4235 C C . PHE B 1 239 ? 139.029 144.658 101.527 1.00 33.82 239 PHE B C 1
ATOM 4236 O O . PHE B 1 239 ? 139.826 145.289 100.829 1.00 39.72 239 PHE B O 1
ATOM 4244 N N . PHE B 1 240 ? 137.762 144.450 101.171 1.00 34.25 240 PHE B N 1
ATOM 4245 C CA . PHE B 1 240 ? 137.278 144.768 99.835 1.00 26.66 240 PHE B CA 1
ATOM 4246 C C . PHE B 1 240 ? 135.971 145.540 99.911 1.00 24.37 240 PHE B C 1
ATOM 4247 O O . PHE B 1 240 ? 135.268 145.516 100.921 1.00 31.34 240 PHE B O 1
ATOM 4255 N N . TYR B 1 241 ? 135.652 146.225 98.815 1.00 27.20 241 TYR B N 1
ATOM 4256 C CA . TYR B 1 241 ? 134.363 146.881 98.656 1.00 24.11 241 TYR B CA 1
ATOM 4257 C C . TYR B 1 241 ? 133.995 146.894 97.180 1.00 27.44 241 TYR B C 1
ATOM 4258 O O . TYR B 1 241 ? 134.852 146.746 96.308 1.00 32.94 241 TYR B O 1
ATOM 4267 N N . GLY B 1 242 ? 132.703 147.067 96.906 1.00 27.54 242 GLY B N 1
ATOM 4268 C CA . GLY B 1 242 ? 132.225 147.067 95.537 1.00 21.64 242 GLY B CA 1
ATOM 4269 C C . GLY B 1 242 ? 130.924 147.805 95.299 1.00 15.61 242 GLY B C 1
ATOM 4270 O O . GLY B 1 242 ? 129.986 147.693 96.087 1.00 28.72 242 GLY B O 1
ATOM 4271 N N . VAL B 1 243 ? 130.855 148.552 94.201 1.00 23.66 243 VAL B N 1
ATOM 4272 C CA . VAL B 1 243 ? 129.667 149.296 93.802 1.00 25.97 243 VAL B CA 1
ATOM 4273 C C . VAL B 1 243 ? 129.085 148.647 92.556 1.00 28.79 243 VAL B C 1
ATOM 4274 O O . VAL B 1 243 ? 129.808 148.066 91.741 1.00 33.10 243 VAL B O 1
ATOM 4278 N N . GLU B 1 244 ? 127.767 148.746 92.405 1.00 31.93 244 GLU B N 1
ATOM 4279 C CA . GLU B 1 244 ? 127.092 148.063 91.312 1.00 31.14 244 GLU B CA 1
ATOM 4280 C C . GLU B 1 244 ? 125.775 148.755 90.997 1.00 34.84 244 GLU B C 1
ATOM 4281 O O . GLU B 1 244 ? 125.045 149.144 91.906 1.00 43.39 244 GLU B O 1
ATOM 4287 N N . VAL B 1 245 ? 125.477 148.896 89.708 1.00 35.90 245 VAL B N 1
ATOM 4288 C CA . VAL B 1 245 ? 124.184 149.376 89.235 1.00 36.30 245 VAL B CA 1
ATOM 4289 C C . VAL B 1 245 ? 123.455 148.202 88.603 1.00 38.31 245 VAL B C 1
ATOM 4290 O O . VAL B 1 245 ? 123.965 147.582 87.664 1.00 40.39 245 VAL B O 1
ATOM 4294 N N . ALA B 1 246 ? 122.267 147.895 89.115 1.00 40.75 246 ALA B N 1
ATOM 4295 C CA . ALA B 1 246 ? 121.493 146.751 88.654 1.00 42.70 246 ALA B CA 1
ATOM 4296 C C . ALA B 1 246 ? 120.100 147.211 88.263 1.00 41.59 246 ALA B C 1
ATOM 4297 O O . ALA B 1 246 ? 119.376 147.775 89.088 1.00 46.57 246 ALA B O 1
ATOM 4299 N N . SER B 1 247 ? 119.722 146.960 87.016 1.00 44.34 247 SER B N 1
ATOM 4300 C CA . SER B 1 247 ? 118.385 147.245 86.526 1.00 46.60 247 SER B CA 1
ATOM 4301 C C . SER B 1 247 ? 117.669 145.941 86.214 1.00 49.41 247 SER B C 1
ATOM 4302 O O . SER B 1 247 ? 118.247 145.024 85.628 1.00 53.40 247 SER B O 1
ATOM 4305 N N . THR B 1 248 ? 116.408 145.858 86.624 1.00 50.21 248 THR B N 1
ATOM 4306 C CA . THR B 1 248 ? 115.623 144.651 86.413 1.00 52.94 248 THR B CA 1
ATOM 4307 C C . THR B 1 248 ? 114.239 145.050 85.932 1.00 54.81 248 THR B C 1
ATOM 4308 O O . THR B 1 248 ? 113.607 145.930 86.519 1.00 58.53 248 THR B O 1
ATOM 4312 N N . LYS B 1 249 ? 113.782 144.409 84.862 1.00 59.50 249 LYS B N 1
ATOM 4313 C CA . LYS B 1 249 ? 112.481 144.682 84.276 1.00 58.09 249 LYS B CA 1
ATOM 4314 C C . LYS B 1 249 ? 111.712 143.384 84.100 1.00 56.90 249 LYS B C 1
ATOM 4315 O O . LYS B 1 249 ? 112.246 142.399 83.586 1.00 58.88 249 LYS B O 1
ATOM 4321 N N . VAL B 1 250 ? 110.468 143.369 84.568 1.00 63.58 250 VAL B N 1
ATOM 4322 C CA . VAL B 1 250 ? 109.582 142.188 84.372 1.00 66.21 250 VAL B CA 1
ATOM 4323 C C . VAL B 1 250 ? 108.423 142.646 83.485 1.00 66.71 250 VAL B C 1
ATOM 4324 O O . VAL B 1 250 ? 107.580 143.402 83.987 1.00 68.58 250 VAL B O 1
ATOM 4328 N N . LYS B 1 251 ? 108.391 142.214 82.222 1.00 72.66 251 LYS B N 1
ATOM 4329 C CA . LYS B 1 251 ? 107.372 142.690 81.244 1.00 74.76 251 LYS B CA 1
ATOM 4330 C C . LYS B 1 251 ? 105.983 142.840 81.862 1.00 77.10 251 LYS B C 1
ATOM 4331 O O . LYS B 1 251 ? 105.489 141.855 82.433 1.00 76.42 251 LYS B O 1
ATOM 4337 N N . ASP B 1 252 ? 105.373 144.016 81.700 1.00 83.24 252 ASP B N 1
ATOM 4338 C CA . ASP B 1 252 ? 103.996 144.277 82.201 1.00 83.15 252 ASP B CA 1
ATOM 4339 C C . ASP B 1 252 ? 103.825 143.778 83.637 1.00 81.97 252 ASP B C 1
ATOM 4340 O O . ASP B 1 252 ? 102.967 142.901 83.840 1.00 82.06 252 ASP B O 1
ATOM 4345 N N . ASP B 1 253 ? 104.574 144.347 84.586 1.00 77.30 253 ASP B N 1
ATOM 4346 C CA . ASP B 1 253 ? 104.412 143.973 86.017 1.00 77.17 253 ASP B CA 1
ATOM 4347 C C . ASP B 1 253 ? 105.267 144.885 86.899 1.00 77.35 253 ASP B C 1
ATOM 4348 O O . ASP B 1 253 ? 104.678 145.617 87.714 1.00 75.90 253 ASP B O 1
ATOM 4353 N N . SER B 1 254 ? 106.593 144.856 86.738 1.00 74.19 254 SER B N 1
ATOM 4354 C CA . SER B 1 254 ? 107.458 145.623 87.674 1.00 72.98 254 SER B CA 1
ATOM 4355 C C . SER B 1 254 ? 108.713 146.196 87.017 1.00 70.90 254 SER B C 1
ATOM 4356 O O . SER B 1 254 ? 109.090 145.723 85.937 1.00 69.73 254 SER B O 1
ATOM 4359 N N . GLU B 1 255 ? 109.327 147.175 87.671 1.00 68.10 255 GLU B N 1
ATOM 4360 C CA . GLU B 1 255 ? 110.558 147.805 87.206 1.00 63.75 255 GLU B CA 1
ATOM 4361 C C . GLU B 1 255 ? 111.350 148.246 88.425 1.00 64.97 255 GLU B C 1
ATOM 4362 O O . GLU B 1 255 ? 110.814 148.946 89.286 1.00 71.52 255 GLU B O 1
ATOM 4368 N N . SER B 1 256 ? 112.615 147.848 88.500 1.00 51.02 256 SER B N 1
ATOM 4369 C CA . SER B 1 256 ? 113.451 148.159 89.649 1.00 49.17 256 SER B CA 1
ATOM 4370 C C . SER B 1 256 ? 114.808 148.664 89.191 1.00 50.59 256 SER B C 1
ATOM 4371 O O . SER B 1 256 ? 115.398 148.120 88.255 1.00 54.60 256 SER B O 1
ATOM 4374 N N . LEU B 1 257 ? 115.293 149.711 89.851 1.00 40.87 257 LEU B N 1
ATOM 4375 C CA . LEU B 1 257 ? 116.647 150.213 89.661 1.00 39.11 257 LEU B CA 1
ATOM 4376 C C . LEU B 1 257 ? 117.293 150.346 91.028 1.00 40.16 257 LEU B C 1
ATOM 4377 O O . LEU B 1 257 ? 116.720 150.969 91.924 1.00 47.80 257 LEU B O 1
ATOM 4382 N N . LEU B 1 258 ? 118.478 149.763 91.189 1.00 38.03 258 LEU B N 1
ATOM 4383 C CA . LEU B 1 258 ? 119.157 149.720 92.474 1.00 31.14 258 LEU B CA 1
ATOM 4384 C C . LEU B 1 258 ? 120.617 150.110 92.300 1.00 30.62 258 LEU B C 1
ATOM 4385 O O . LEU B 1 258 ? 121.147 150.132 91.188 1.00 36.48 258 LEU B O 1
ATOM 4390 N N . LEU B 1 259 ? 121.259 150.441 93.418 1.00 31.30 259 LEU B N 1
ATOM 4391 C CA . LEU B 1 259 ? 122.698 150.699 93.475 1.00 25.03 259 LEU B CA 1
ATOM 4392 C C . LEU B 1 259 ? 123.284 149.991 94.689 1.00 25.18 259 LEU B C 1
ATOM 4393 O O . LEU B 1 259 ? 123.717 150.636 95.649 1.00 33.81 259 LEU B O 1
ATOM 4398 N N . PRO B 1 260 ? 123.312 148.657 94.683 1.00 24.31 260 PRO B N 1
ATOM 4399 C CA . PRO B 1 260 ? 123.798 147.926 95.863 1.00 22.80 260 PRO B CA 1
ATOM 4400 C C . PRO B 1 260 ? 125.295 148.111 96.060 1.00 22.43 260 PRO B C 1
ATOM 4401 O O . PRO B 1 260 ? 126.097 147.772 95.190 1.00 29.33 260 PRO B O 1
ATOM 4405 N N . VAL B 1 261 ? 125.664 148.646 97.219 1.00 24.78 261 VAL B N 1
ATOM 4406 C CA . VAL B 1 261 ? 127.052 148.862 97.608 1.00 19.05 261 VAL B CA 1
ATOM 4407 C C . VAL B 1 261 ? 127.354 147.945 98.780 1.00 25.32 261 VAL B C 1
ATOM 4408 O O . VAL B 1 261 ? 126.554 147.849 99.716 1.00 41.20 261 VAL B O 1
ATOM 4412 N N . TYR B 1 262 ? 128.491 147.262 98.728 1.00 15.61 262 TYR B N 1
ATOM 4413 C CA . TYR B 1 262 ? 128.856 146.326 99.777 1.00 16.18 262 TYR B CA 1
ATOM 4414 C C . TYR B 1 262 ? 130.317 146.514 100.151 1.00 23.31 262 TYR B C 1
ATOM 4415 O O . TYR B 1 262 ? 131.096 147.128 99.421 1.00 28.56 262 TYR B O 1
ATOM 4424 N N . MET B 1 263 ? 130.669 145.994 101.323 1.00 23.19 263 MET B N 1
ATOM 4425 C CA . MET B 1 263 ? 132.045 145.953 101.789 1.00 21.74 263 MET B CA 1
ATOM 4426 C C . MET B 1 263 ? 132.190 144.751 102.707 1.00 19.92 263 MET B C 1
ATOM 4427 O O . MET B 1 263 ? 131.211 144.264 103.271 1.00 26.94 263 MET B O 1
ATOM 4432 N N . GLY B 1 264 ? 133.416 144.267 102.851 1.00 17.21 264 GLY B N 1
ATOM 4433 C CA . GLY B 1 264 ? 133.615 143.069 103.646 1.00 16.65 264 GLY B CA 1
ATOM 4434 C C . GLY B 1 264 ? 135.082 142.738 103.785 1.00 27.28 264 GLY B C 1
ATOM 4435 O O . GLY B 1 264 ? 135.949 143.408 103.224 1.00 30.85 264 GLY B O 1
ATOM 4436 N N . VAL B 1 265 ? 135.350 141.682 104.552 1.00 28.19 265 VAL B N 1
ATOM 4437 C CA . VAL B 1 265 ? 136.717 141.244 104.807 1.00 26.99 265 VAL B CA 1
ATOM 4438 C C . VAL B 1 265 ? 136.696 139.753 105.096 1.00 30.60 265 VAL B C 1
ATOM 4439 O O . VAL B 1 265 ? 135.727 139.226 105.644 1.00 38.62 265 VAL B O 1
ATOM 4443 N N . GLU B 1 266 ? 137.765 139.067 104.701 1.00 22.77 266 GLU B N 1
ATOM 4444 C CA . GLU B 1 266 ? 138.018 137.689 105.106 1.00 22.76 266 GLU B CA 1
ATOM 4445 C C . GLU B 1 266 ? 139.408 137.647 105.718 1.00 32.91 266 GLU B C 1
ATOM 4446 O O . GLU B 1 266 ? 140.398 137.890 105.024 1.00 38.86 266 GLU B O 1
ATOM 4452 N N . HIS B 1 267 ? 139.487 137.327 107.006 1.00 25.63 267 HIS B N 1
ATOM 4453 C CA . HIS B 1 267 ? 140.725 137.409 107.763 1.00 19.66 267 HIS B CA 1
ATOM 4454 C C . HIS B 1 267 ? 141.086 136.045 108.334 1.00 26.87 267 HIS B C 1
ATOM 4455 O O . HIS B 1 267 ? 140.223 135.326 108.843 1.00 27.50 267 HIS B O 1
ATOM 4462 N N . ASN B 1 268 ? 142.366 135.688 108.235 1.00 30.13 268 ASN B N 1
ATOM 4463 C CA . ASN B 1 268 ? 142.902 134.488 108.877 1.00 22.14 268 ASN B CA 1
ATOM 4464 C C . ASN B 1 268 ? 143.323 134.871 110.287 1.00 27.34 268 ASN B C 1
ATOM 4465 O O . ASN B 1 268 ? 144.471 135.230 110.543 1.00 29.70 268 ASN B O 1
ATOM 4470 N N . ALA B 1 269 ? 142.366 134.798 111.213 1.00 16.09 269 ALA B N 1
ATOM 4471 C CA . ALA B 1 269 ? 142.597 135.271 112.572 1.00 8.62 269 ALA B CA 1
ATOM 4472 C C . ALA B 1 269 ? 143.642 134.430 113.291 1.00 21.58 269 ALA B C 1
ATOM 4473 O O . ALA B 1 269 ? 144.523 134.968 113.969 1.00 24.89 269 ALA B O 1
ATOM 4475 N N . ALA B 1 270 ? 143.564 133.109 113.152 1.00 32.85 270 ALA B N 1
ATOM 4476 C CA . ALA B 1 270 ? 144.440 132.187 113.853 1.00 15.18 270 ALA B CA 1
ATOM 4477 C C . ALA B 1 270 ? 144.857 131.085 112.892 1.00 18.36 270 ALA B C 1
ATOM 4478 O O . ALA B 1 270 ? 144.498 131.092 111.713 1.00 23.63 270 ALA B O 1
ATOM 4480 N N . SER B 1 271 ? 145.628 130.127 113.407 1.00 23.41 271 SER B N 1
ATOM 4481 C CA . SER B 1 271 ? 146.024 128.972 112.614 1.00 19.91 271 SER B CA 1
ATOM 4482 C C . SER B 1 271 ? 144.895 127.972 112.440 1.00 16.67 271 SER B C 1
ATOM 4483 O O . SER B 1 271 ? 145.038 127.030 111.657 1.00 24.01 271 SER B O 1
ATOM 4486 N N . TRP B 1 272 ? 143.786 128.157 113.148 1.00 14.71 272 TRP B N 1
ATOM 4487 C CA . TRP B 1 272 ? 142.650 127.259 113.079 1.00 11.93 272 TRP B CA 1
ATOM 4488 C C . TRP B 1 272 ? 141.351 127.967 112.728 1.00 14.22 272 TRP B C 1
ATOM 4489 O O . TRP B 1 272 ? 140.302 127.319 112.724 1.00 16.33 272 TRP B O 1
ATOM 4500 N N . LEU B 1 273 ? 141.385 129.267 112.437 1.00 17.63 273 LEU B N 1
ATOM 4501 C CA . LEU B 1 273 ? 140.173 130.059 112.292 1.00 11.23 273 LEU B CA 1
ATOM 4502 C C . LEU B 1 273 ? 140.296 131.041 111.136 1.00 20.15 273 LEU B C 1
ATOM 4503 O O . LEU B 1 273 ? 141.334 131.682 110.965 1.00 20.48 273 LEU B O 1
ATOM 4508 N N . VAL B 1 274 ? 139.224 131.146 110.347 1.00 25.88 274 VAL B N 1
ATOM 4509 C CA . VAL B 1 274 ? 139.030 132.203 109.360 1.00 21.18 274 VAL B CA 1
ATOM 4510 C C . VAL B 1 274 ? 137.731 132.914 109.700 1.00 15.35 274 VAL B C 1
ATOM 4511 O O . VAL B 1 274 ? 136.746 132.267 110.066 1.00 17.98 274 VAL B O 1
ATOM 4515 N N . LEU B 1 275 ? 137.726 134.239 109.583 1.00 15.82 275 LEU B N 1
ATOM 4516 C CA . LEU B 1 275 ? 136.566 135.053 109.922 1.00 14.80 275 LEU B CA 1
ATOM 4517 C C . LEU B 1 275 ? 136.130 135.876 108.717 1.00 27.80 275 LEU B C 1
ATOM 4518 O O . LEU B 1 275 ? 136.954 136.543 108.086 1.00 21.88 275 LEU B O 1
ATOM 4523 N N . ARG B 1 276 ? 134.832 135.830 108.410 1.00 27.84 276 ARG B N 1
ATOM 4524 C CA . ARG B 1 276 ? 134.247 136.510 107.262 1.00 15.11 276 ARG B CA 1
ATOM 4525 C C . ARG B 1 276 ? 133.068 137.361 107.707 1.00 17.98 276 ARG B C 1
ATOM 4526 O O . ARG B 1 276 ? 132.234 136.911 108.495 1.00 24.23 276 ARG B O 1
ATOM 4534 N N . ALA B 1 277 ? 132.992 138.582 107.183 1.00 17.41 277 ALA B N 1
ATOM 4535 C CA . ALA B 1 277 ? 131.910 139.495 107.520 1.00 10.39 277 ALA B CA 1
ATOM 4536 C C . ALA B 1 277 ? 131.739 140.499 106.391 1.00 24.89 277 ALA B C 1
ATOM 4537 O O . ALA B 1 277 ? 132.705 140.850 105.712 1.00 28.68 277 ALA B O 1
ATOM 4539 N N . SER B 1 278 ? 130.505 140.967 106.206 1.00 26.31 278 SER B N 1
ATOM 4540 C CA . SER B 1 278 ? 130.207 141.918 105.143 1.00 23.94 278 SER B CA 1
ATOM 4541 C C . SER B 1 278 ? 128.922 142.669 105.469 1.00 18.52 278 SER B C 1
ATOM 4542 O O . SER B 1 278 ? 128.066 142.177 106.205 1.00 19.50 278 SER B O 1
ATOM 4545 N N . VAL B 1 279 ? 128.800 143.872 104.904 1.00 12.29 279 VAL B N 1
ATOM 4546 C CA . VAL B 1 279 ? 127.618 144.714 105.064 1.00 13.41 279 VAL B CA 1
ATOM 4547 C C . VAL B 1 279 ? 127.282 145.344 103.716 1.00 21.10 279 VAL B C 1
ATOM 4548 O O . VAL B 1 279 ? 128.180 145.723 102.959 1.00 29.11 279 VAL B O 1
ATOM 4552 N N . ALA B 1 280 ? 125.986 145.434 103.405 1.00 23.23 280 ALA B N 1
ATOM 4553 C CA . ALA B 1 280 ? 125.528 145.925 102.111 1.00 17.97 280 ALA B CA 1
ATOM 4554 C C . ALA B 1 280 ? 124.277 146.778 102.267 1.00 19.21 280 ALA B C 1
ATOM 4555 O O . ALA B 1 280 ? 123.482 146.579 103.186 1.00 28.30 280 ALA B O 1
ATOM 4557 N N . GLN B 1 281 ? 124.100 147.721 101.341 1.00 25.29 281 GLN B N 1
ATOM 4558 C CA . GLN B 1 281 ? 122.942 148.605 101.341 1.00 26.37 281 GLN B CA 1
ATOM 4559 C C . GLN B 1 281 ? 122.813 149.258 99.972 1.00 26.34 281 GLN B C 1
ATOM 4560 O O . GLN B 1 281 ? 123.822 149.581 99.346 1.00 30.45 281 GLN B O 1
ATOM 4566 N N . ASN B 1 282 ? 121.574 149.453 99.517 1.00 25.87 282 ASN B N 1
ATOM 4567 C CA . ASN B 1 282 ? 121.304 150.163 98.268 1.00 28.04 282 ASN B CA 1
ATOM 4568 C C . ASN B 1 282 ? 121.331 151.663 98.532 1.00 26.92 282 ASN B C 1
ATOM 4569 O O . ASN B 1 282 ? 120.457 152.194 99.223 1.00 34.15 282 ASN B O 1
ATOM 4574 N N . VAL B 1 283 ? 122.319 152.351 97.976 1.00 22.86 283 VAL B N 1
ATOM 4575 C CA . VAL B 1 283 ? 122.514 153.792 98.301 1.00 26.22 283 VAL B CA 1
ATOM 4576 C C . VAL B 1 283 ? 121.919 154.716 97.241 1.00 25.92 283 VAL B C 1
ATOM 4577 O O . VAL B 1 283 ? 122.290 154.582 96.085 1.00 33.49 283 VAL B O 1
ATOM 4581 N N . ILE B 1 284 ? 121.040 155.626 97.639 1.00 33.42 284 ILE B N 1
ATOM 4582 C CA . ILE B 1 284 ? 120.419 156.644 96.734 1.00 39.20 284 ILE B CA 1
ATOM 4583 C C . ILE B 1 284 ? 119.398 155.990 95.791 1.00 42.21 284 ILE B C 1
ATOM 4584 O O . ILE B 1 284 ? 118.262 156.486 95.728 1.00 37.39 284 ILE B O 1
ATOM 4589 N N . LEU B 1 285 ? 119.775 154.917 95.098 1.00 37.33 285 LEU B N 1
ATOM 4590 C CA . LEU B 1 285 ? 118.850 154.260 94.142 1.00 32.05 285 LEU B CA 1
ATOM 4591 C C . LEU B 1 285 ? 118.310 152.990 94.792 1.00 32.73 285 LEU B C 1
ATOM 4592 O O . LEU B 1 285 ? 119.062 152.023 94.909 1.00 30.70 285 LEU B O 1
ATOM 4597 N N . ASN B 1 286 ? 117.049 153.023 95.190 1.00 38.64 286 ASN B N 1
ATOM 4598 C CA . ASN B 1 286 ? 116.411 151.902 95.868 1.00 35.67 286 ASN B CA 1
ATOM 4599 C C . ASN B 1 286 ? 114.970 151.707 95.410 1.00 36.86 286 ASN B C 1
ATOM 4600 O O . ASN B 1 286 ? 114.232 150.930 96.025 1.00 38.46 286 ASN B O 1
ATOM 4605 N N . GLU B 1 287 ? 114.557 152.372 94.338 1.00 44.41 287 GLU B N 1
ATOM 4606 C CA . GLU B 1 287 ? 113.152 152.443 93.962 1.00 46.89 287 GLU B CA 1
ATOM 4607 C C . GLU B 1 287 ? 112.743 151.239 93.125 1.00 48.47 287 GLU B C 1
ATOM 4608 O O . GLU B 1 287 ? 113.416 150.892 92.152 1.00 54.38 287 GLU B O 1
ATOM 4614 N N . THR B 1 288 ? 111.633 150.614 93.504 1.00 48.84 288 THR B N 1
ATOM 4615 C CA . THR B 1 288 ? 110.994 149.565 92.717 1.00 51.89 288 THR B CA 1
ATOM 4616 C C . THR B 1 288 ? 109.639 150.093 92.264 1.00 55.71 288 THR B C 1
ATOM 4617 O O . THR B 1 288 ? 108.731 150.266 93.082 1.00 60.20 288 THR B O 1
ATOM 4621 N N . LYS B 1 289 ? 109.500 150.343 90.967 1.00 61.16 289 LYS B N 1
ATOM 4622 C CA . LYS B 1 289 ? 108.284 150.919 90.412 1.00 60.86 289 LYS B CA 1
ATOM 4623 C C . LYS B 1 289 ? 107.364 149.814 89.918 1.00 60.78 289 LYS B C 1
ATOM 4624 O O . LYS B 1 289 ? 107.812 148.873 89.259 1.00 63.59 289 LYS B O 1
ATOM 4630 N N . ASP B 1 290 ? 106.080 149.935 90.236 1.00 74.60 290 ASP B N 1
ATOM 4631 C CA . ASP B 1 290 ? 105.069 148.988 89.788 1.00 76.76 290 ASP B CA 1
ATOM 4632 C C . ASP B 1 290 ? 104.483 149.528 88.488 1.00 78.99 290 ASP B C 1
ATOM 4633 O O . ASP B 1 290 ? 103.987 150.659 88.449 1.00 79.69 290 ASP B O 1
ATOM 4638 N N . ASP B 1 291 ? 104.538 148.724 87.431 1.00 83.78 291 ASP B N 1
ATOM 4639 C CA . ASP B 1 291 ? 104.036 149.147 86.124 1.00 83.54 291 ASP B CA 1
ATOM 4640 C C . ASP B 1 291 ? 102.570 148.768 85.939 1.00 83.20 291 ASP B C 1
ATOM 4641 O O . ASP B 1 291 ? 102.166 148.206 84.923 1.00 84.45 291 ASP B O 1
ATOM 4646 N N . ALA B 1 292 ? 101.762 149.073 86.950 1.00 82.14 292 ALA B N 1
ATOM 4647 C CA . ALA B 1 292 ? 100.309 148.990 86.841 1.00 82.61 292 ALA B CA 1
ATOM 4648 C C . ALA B 1 292 ? 99.590 150.182 87.444 1.00 84.01 292 ALA B C 1
ATOM 4649 O O . ALA B 1 292 ? 98.447 150.446 87.059 1.00 84.31 292 ALA B O 1
ATOM 4651 N N . THR B 1 293 ? 100.211 150.910 88.372 1.00 80.90 293 THR B N 1
ATOM 4652 C CA . THR B 1 293 ? 99.630 152.103 88.966 1.00 79.02 293 THR B CA 1
ATOM 4653 C C . THR B 1 293 ? 100.611 153.261 89.056 1.00 78.36 293 THR B C 1
ATOM 4654 O O . THR B 1 293 ? 100.174 154.394 89.275 1.00 77.84 293 THR B O 1
ATOM 4658 N N . GLY B 1 294 ? 101.909 153.028 88.878 1.00 72.90 294 GLY B N 1
ATOM 4659 C CA . GLY B 1 294 ? 102.913 154.051 89.057 1.00 70.61 294 GLY B CA 1
ATOM 4660 C C . GLY B 1 294 ? 103.452 154.171 90.463 1.00 70.81 294 GLY B C 1
ATOM 4661 O O . GLY B 1 294 ? 104.385 154.952 90.687 1.00 71.91 294 GLY B O 1
ATOM 4662 N N . ASN B 1 295 ? 102.901 153.425 91.415 1.00 67.11 295 ASN B N 1
ATOM 4663 C CA . ASN B 1 295 ? 103.346 153.512 92.798 1.00 65.83 295 ASN B CA 1
ATOM 4664 C C . ASN B 1 295 ? 104.737 152.912 92.946 1.00 67.44 295 ASN B C 1
ATOM 4665 O O . ASN B 1 295 ? 105.024 151.844 92.400 1.00 71.80 295 ASN B O 1
ATOM 4670 N N . LYS B 1 296 ? 105.597 153.596 93.693 1.00 57.44 296 LYS B N 1
ATOM 4671 C CA . LYS B 1 296 ? 106.967 153.160 93.896 1.00 54.33 296 LYS B CA 1
ATOM 4672 C C . LYS B 1 296 ? 107.135 152.570 95.293 1.00 55.61 296 LYS B C 1
ATOM 4673 O O . LYS B 1 296 ? 106.181 152.426 96.059 1.00 58.11 296 LYS B O 1
ATOM 4679 N N . THR B 1 297 ? 108.373 152.210 95.621 1.00 51.35 297 THR B N 1
ATOM 4680 C CA . THR B 1 297 ? 108.674 151.585 96.901 1.00 49.62 297 THR B CA 1
ATOM 4681 C C . THR B 1 297 ? 110.149 151.789 97.206 1.00 50.12 297 THR B C 1
ATOM 4682 O O . THR B 1 297 ? 110.994 151.624 96.323 1.00 54.66 297 THR B O 1
ATOM 4686 N N . ASP B 1 298 ? 110.450 152.161 98.448 1.00 47.82 298 ASP B N 1
ATOM 4687 C CA . ASP B 1 298 ? 111.821 152.440 98.870 1.00 43.89 298 ASP B CA 1
ATOM 4688 C C . ASP B 1 298 ? 111.875 152.205 100.376 1.00 50.54 298 ASP B C 1
ATOM 4689 O O . ASP B 1 298 ? 111.497 153.085 101.153 1.00 51.78 298 ASP B O 1
ATOM 4694 N N . GLU B 1 299 ? 112.225 150.984 100.766 1.00 43.77 299 GLU B N 1
ATOM 4695 C CA . GLU B 1 299 ? 112.223 150.641 102.207 1.00 43.70 299 GLU B CA 1
ATOM 4696 C C . GLU B 1 299 ? 113.664 150.509 102.710 1.00 44.19 299 GLU B C 1
ATOM 4697 O O . GLU B 1 299 ? 114.541 151.158 102.133 1.00 43.16 299 GLU B O 1
ATOM 4703 N N . ASP B 1 300 ? 113.888 149.724 103.761 1.00 37.71 300 ASP B N 1
ATOM 4704 C CA . ASP B 1 300 ? 115.240 149.587 104.357 1.00 38.17 300 ASP B CA 1
ATOM 4705 C C . ASP B 1 300 ? 115.959 148.418 103.680 1.00 42.64 300 ASP B C 1
ATOM 4706 O O . ASP B 1 300 ? 115.325 147.366 103.523 1.00 41.83 300 ASP B O 1
ATOM 4711 N N . SER B 1 301 ? 117.235 148.597 103.324 1.00 35.94 301 SER B N 1
ATOM 4712 C CA . SER B 1 301 ? 117.979 147.552 102.592 1.00 28.07 301 SER B CA 1
ATOM 4713 C C . SER B 1 301 ? 119.155 147.038 103.413 1.00 35.82 301 SER B C 1
ATOM 4714 O O . SER B 1 301 ? 119.597 145.927 103.110 1.00 44.24 301 SER B O 1
ATOM 4717 N N . THR B 1 302 ? 119.652 147.791 104.398 1.00 32.66 302 THR B N 1
ATOM 4718 C CA . THR B 1 302 ? 120.889 147.382 105.130 1.00 32.06 302 THR B CA 1
ATOM 4719 C C . THR B 1 302 ? 120.832 145.904 105.533 1.00 32.05 302 THR B C 1
ATOM 4720 O O . THR B 1 302 ? 119.876 145.516 106.191 1.00 33.77 302 THR B O 1
ATOM 4724 N N . ARG B 1 303 ? 121.840 145.121 105.150 1.00 31.93 303 ARG B N 1
ATOM 4725 C CA . ARG B 1 303 ? 121.882 143.669 105.454 1.00 22.94 303 ARG B CA 1
ATOM 4726 C C . ARG B 1 303 ? 123.306 143.300 105.875 1.00 29.34 303 ARG B C 1
ATOM 4727 O O . ARG B 1 303 ? 124.223 143.993 105.443 1.00 25.86 303 ARG B O 1
ATOM 4735 N N . MET B 1 304 ? 123.470 142.260 106.707 1.00 22.75 304 MET B N 1
ATOM 4736 C CA . MET B 1 304 ? 124.807 141.838 107.084 1.00 14.60 304 MET B CA 1
ATOM 4737 C C . MET B 1 304 ? 124.898 140.321 107.021 1.00 18.50 304 MET B C 1
ATOM 4738 O O . MET B 1 304 ? 123.896 139.615 107.150 1.00 26.04 304 MET B O 1
ATOM 4743 N N . ALA B 1 305 ? 126.101 139.723 106.841 1.00 23.98 305 ALA B N 1
ATOM 4744 C CA . ALA B 1 305 ? 126.309 138.291 106.966 1.00 17.57 305 ALA B CA 1
ATOM 4745 C C . ALA B 1 305 ? 127.677 138.049 107.584 1.00 27.15 305 ALA B C 1
ATOM 4746 O O . ALA B 1 305 ? 128.574 138.888 107.501 1.00 22.51 305 ALA B O 1
ATOM 4748 N N . ALA B 1 306 ? 127.824 136.885 108.213 1.00 22.66 306 ALA B N 1
ATOM 4749 C CA . ALA B 1 306 ? 129.066 136.525 108.875 1.00 12.95 306 ALA B CA 1
ATOM 4750 C C . ALA B 1 306 ? 129.224 135.014 108.844 1.00 16.62 306 ALA B C 1
ATOM 4751 O O . ALA B 1 306 ? 128.251 134.274 108.686 1.00 15.47 306 ALA B O 1
ATOM 4753 N N . GLY B 1 307 ? 130.465 134.563 108.995 1.00 24.12 307 GLY B N 1
ATOM 4754 C CA . GLY B 1 307 ? 130.752 133.139 108.983 1.00 24.47 307 GLY B CA 1
ATOM 4755 C C . GLY B 1 307 ? 132.187 132.871 109.377 1.00 25.22 307 GLY B C 1
ATOM 4756 O O . GLY B 1 307 ? 133.015 133.781 109.453 1.00 13.41 307 GLY B O 1
ATOM 4757 N N . ALA B 1 308 ? 132.473 131.591 109.608 1.00 24.45 308 ALA B N 1
ATOM 4758 C CA . ALA B 1 308 ? 133.772 131.157 110.095 1.00 12.87 308 ALA B CA 1
ATOM 4759 C C . ALA B 1 308 ? 134.210 129.890 109.376 1.00 22.38 308 ALA B C 1
ATOM 4760 O O . ALA B 1 308 ? 133.396 129.145 108.830 1.00 26.19 308 ALA B O 1
ATOM 4762 N N . GLY B 1 309 ? 135.519 129.655 109.386 1.00 20.77 309 GLY B N 1
ATOM 4763 C CA . GLY B 1 309 ? 136.082 128.421 108.875 1.00 16.03 309 GLY B CA 1
ATOM 4764 C C . GLY B 1 309 ? 137.098 127.817 109.822 1.00 25.07 309 GLY B C 1
ATOM 4765 O O . GLY B 1 309 ? 138.031 128.499 110.246 1.00 29.03 309 GLY B O 1
ATOM 4766 N N . ILE B 1 310 ? 136.935 126.542 110.159 1.00 26.57 310 ILE B N 1
ATOM 4767 C CA . ILE B 1 310 ? 137.782 125.861 111.132 1.00 16.11 310 ILE B CA 1
ATOM 4768 C C . ILE B 1 310 ? 138.797 125.028 110.356 1.00 22.52 310 ILE B C 1
ATOM 4769 O O . ILE B 1 310 ? 138.492 123.927 109.899 1.00 20.67 310 ILE B O 1
ATOM 4774 N N . LYS B 1 311 ? 140.020 125.539 110.233 1.00 20.05 311 LYS B N 1
ATOM 4775 C CA . LYS B 1 311 ? 141.056 124.909 109.421 1.00 12.98 311 LYS B CA 1
ATOM 4776 C C . LYS B 1 311 ? 141.784 123.863 110.251 1.00 16.54 311 LYS B C 1
ATOM 4777 O O . LYS B 1 311 ? 142.543 124.201 111.161 1.00 31.81 311 LYS B O 1
ATOM 4783 N N . PHE B 1 312 ? 141.509 122.584 110.003 1.00 18.22 312 PHE B N 1
ATOM 4784 C CA . PHE B 1 312 ? 142.147 121.470 110.739 1.00 11.47 312 PHE B CA 1
ATOM 4785 C C . PHE B 1 312 ? 143.156 120.839 109.799 1.00 19.60 312 PHE B C 1
ATOM 4786 O O . PHE B 1 312 ? 143.266 119.623 109.807 1.00 32.87 312 PHE B O 1
ATOM 4794 N N . GLY B 1 313 ? 143.847 121.649 109.011 1.00 19.74 313 GLY B N 1
ATOM 4795 C CA . GLY B 1 313 ? 144.892 121.146 108.102 1.00 15.18 313 GLY B CA 1
ATOM 4796 C C . GLY B 1 313 ? 144.408 121.074 106.671 1.00 23.50 313 GLY B C 1
ATOM 4797 O O . GLY B 1 313 ? 144.068 122.127 106.125 1.00 29.71 313 GLY B O 1
ATOM 4798 N N . LYS B 1 314 ? 144.392 119.880 106.085 1.00 27.40 314 LYS B N 1
ATOM 4799 C CA . LYS B 1 314 ? 143.853 119.672 104.720 1.00 17.40 314 LYS B CA 1
ATOM 4800 C C . LYS B 1 314 ? 142.335 119.552 104.834 1.00 20.70 314 LYS B C 1
ATOM 4801 O O . LYS B 1 314 ? 141.688 119.395 103.804 1.00 34.39 314 LYS B O 1
ATOM 4807 N N . SER B 1 315 ? 141.798 119.627 106.049 1.00 27.11 315 SER B N 1
ATOM 4808 C CA . SER B 1 315 ? 140.339 119.586 106.284 1.00 9.86 315 SER B CA 1
ATOM 4809 C C . SER B 1 315 ? 139.902 120.944 106.821 1.00 21.01 315 SER B C 1
ATOM 4810 O O . SER B 1 315 ? 140.485 121.386 107.794 1.00 28.03 315 SER B O 1
ATOM 4813 N N . VAL B 1 316 ? 138.926 121.578 106.191 1.00 19.96 316 VAL B N 1
ATOM 4814 C CA . VAL B 1 316 ? 138.380 122.862 106.605 1.00 11.09 316 VAL B CA 1
ATOM 4815 C C . VAL B 1 316 ? 136.868 122.740 106.654 1.00 13.56 316 VAL B C 1
ATOM 4816 O O . VAL B 1 316 ? 136.253 122.226 105.715 1.00 23.73 316 VAL B O 1
ATOM 4820 N N . ILE B 1 317 ? 136.272 123.195 107.749 1.00 22.37 317 ILE B N 1
ATOM 4821 C CA . ILE B 1 317 ? 134.826 123.199 107.917 1.00 14.70 317 ILE B CA 1
ATOM 4822 C C . ILE B 1 317 ? 134.367 124.647 107.859 1.00 24.70 317 ILE B C 1
ATOM 4823 O O . ILE B 1 317 ? 134.643 125.429 108.774 1.00 20.16 317 ILE B O 1
ATOM 4828 N N . ASP B 1 318 ? 133.667 125.006 106.790 1.00 27.94 318 ASP B N 1
ATOM 4829 C CA . ASP B 1 318 ? 133.117 126.342 106.623 1.00 11.85 318 ASP B CA 1
ATOM 4830 C C . ASP B 1 318 ? 131.671 126.355 107.084 1.00 21.44 318 ASP B C 1
ATOM 4831 O O . ASP B 1 318 ? 130.929 125.396 106.866 1.00 20.54 318 ASP B O 1
ATOM 4836 N N . ALA B 1 319 ? 131.278 127.445 107.731 1.00 22.71 319 ALA B N 1
ATOM 4837 C CA . ALA B 1 319 ? 129.912 127.604 108.190 1.00 13.57 319 ALA B CA 1
ATOM 4838 C C . ALA B 1 319 ? 129.589 129.085 108.249 1.00 23.33 319 ALA B C 1
ATOM 4839 O O . ALA B 1 319 ? 130.435 129.941 107.987 1.00 19.28 319 ALA B O 1
ATOM 4841 N N . SER B 1 320 ? 128.338 129.374 108.574 1.00 27.40 320 SER B N 1
ATOM 4842 C CA . SER B 1 320 ? 127.866 130.731 108.772 1.00 22.92 320 SER B CA 1
ATOM 4843 C C . SER B 1 320 ? 127.322 130.850 110.186 1.00 27.43 320 SER B C 1
ATOM 4844 O O . SER B 1 320 ? 126.677 129.927 110.688 1.00 30.65 320 SER B O 1
ATOM 4847 N N . PHE B 1 321 ? 127.607 131.973 110.837 1.00 22.02 321 PHE B N 1
ATOM 4848 C CA . PHE B 1 321 ? 127.113 132.198 112.188 1.00 14.29 321 PHE B CA 1
ATOM 4849 C C . PHE B 1 321 ? 125.592 132.237 112.190 1.00 15.40 321 PHE B C 1
ATOM 4850 O O . PHE B 1 321 ? 124.986 133.135 111.602 1.00 17.54 321 PHE B O 1
ATOM 4858 N N . ALA B 1 322 ? 124.969 131.260 112.850 1.00 21.01 322 ALA B N 1
ATOM 4859 C CA . ALA B 1 322 ? 123.522 131.098 112.797 1.00 14.31 322 ALA B CA 1
ATOM 4860 C C . ALA B 1 322 ? 122.768 132.243 113.451 1.00 21.29 322 ALA B C 1
ATOM 4861 O O . ALA B 1 322 ? 121.587 132.436 113.154 1.00 34.82 322 ALA B O 1
ATOM 4863 N N . GLY B 1 323 ? 123.408 132.996 114.336 1.00 20.55 323 GLY B N 1
ATOM 4864 C CA . GLY B 1 323 ? 122.721 134.051 115.050 1.00 19.42 323 GLY B CA 1
ATOM 4865 C C . GLY B 1 323 ? 122.989 135.448 114.537 1.00 19.78 323 GLY B C 1
ATOM 4866 O O . GLY B 1 323 ? 122.745 136.419 115.254 1.00 31.55 323 GLY B O 1
ATOM 4867 N N . SER B 1 324 ? 123.484 135.572 113.305 1.00 11.57 324 SER B N 1
ATOM 4868 C CA . SER B 1 324 ? 123.830 136.887 112.776 1.00 13.81 324 SER B CA 1
ATOM 4869 C C . SER B 1 324 ? 122.618 137.806 112.727 1.00 19.83 324 SER B C 1
ATOM 4870 O O . SER B 1 324 ? 122.727 139.004 113.008 1.00 26.51 324 SER B O 1
ATOM 4873 N N . THR B 1 325 ? 121.456 137.266 112.364 1.00 23.60 325 THR B N 1
ATOM 4874 C CA . THR B 1 325 ? 120.256 138.080 112.232 1.00 23.44 325 THR B CA 1
ATOM 4875 C C . THR B 1 325 ? 119.786 138.653 113.560 1.00 32.17 325 THR B C 1
ATOM 4876 O O . THR B 1 325 ? 119.194 139.737 113.577 1.00 37.09 325 THR B O 1
ATOM 4880 N N . THR B 1 326 ? 120.030 137.958 114.667 1.00 28.00 326 THR B N 1
ATOM 4881 C CA . THR B 1 326 ? 119.665 138.448 115.985 1.00 14.32 326 THR B CA 1
ATOM 4882 C C . THR B 1 326 ? 120.866 138.894 116.800 1.00 22.58 326 THR B C 1
ATOM 4883 O O . THR B 1 326 ? 120.687 139.367 117.927 1.00 38.77 326 THR B O 1
ATOM 4887 N N . GLY B 1 327 ? 122.076 138.767 116.264 1.00 19.04 327 GLY B N 1
ATOM 4888 C CA . GLY B 1 327 ? 123.279 139.216 116.932 1.00 8.35 327 GLY B CA 1
ATOM 4889 C C . GLY B 1 327 ? 123.584 138.481 118.217 1.00 15.93 327 GLY B C 1
ATOM 4890 O O . GLY B 1 327 ? 123.990 139.105 119.196 1.00 30.71 327 GLY B O 1
ATOM 4891 N N . VAL B 1 328 ? 123.407 137.162 118.233 1.00 22.24 328 VAL B N 1
ATOM 4892 C CA . VAL B 1 328 ? 123.635 136.350 119.424 1.00 19.44 328 VAL B CA 1
ATOM 4893 C C . VAL B 1 328 ? 124.555 135.196 119.050 1.00 16.12 328 VAL B C 1
ATOM 4894 O O . VAL B 1 328 ? 124.184 134.343 118.239 1.00 22.18 328 VAL B O 1
ATOM 4898 N N . ILE B 1 329 ? 125.757 135.173 119.624 1.00 21.27 329 ILE B N 1
ATOM 4899 C CA . ILE B 1 329 ? 126.603 133.986 119.568 1.00 24.40 329 ILE B CA 1
ATOM 4900 C C . ILE B 1 329 ? 126.386 133.160 120.826 1.00 25.12 329 ILE B C 1
ATOM 4901 O O . ILE B 1 329 ? 127.160 133.259 121.783 1.00 34.73 329 ILE B O 1
ATOM 4906 N N . ASN B 1 330 ? 125.354 132.335 120.844 1.00 22.17 330 ASN B N 1
ATOM 4907 C CA . ASN B 1 330 ? 125.167 131.410 121.947 1.00 21.41 330 ASN B CA 1
ATOM 4908 C C . ASN B 1 330 ? 125.200 129.982 121.421 1.00 31.70 330 ASN B C 1
ATOM 4909 O O . ASN B 1 330 ? 125.128 129.736 120.218 1.00 40.84 330 ASN B O 1
ATOM 4914 N N . ALA B 1 331 ? 125.341 129.031 122.344 1.00 25.61 331 ALA B N 1
ATOM 4915 C CA . ALA B 1 331 ? 125.552 127.645 121.949 1.00 26.08 331 ALA B CA 1
ATOM 4916 C C . ALA B 1 331 ? 124.370 127.058 121.189 1.00 29.65 331 ALA B C 1
ATOM 4917 O O . ALA B 1 331 ? 124.560 126.122 120.411 1.00 41.51 331 ALA B O 1
ATOM 4919 N N . ASN B 1 332 ? 123.164 127.580 121.388 1.00 27.78 332 ASN B N 1
ATOM 4920 C CA . ASN B 1 332 ? 122.014 127.151 120.605 1.00 28.94 332 ASN B CA 1
ATOM 4921 C C . ASN B 1 332 ? 121.985 127.788 119.221 1.00 30.50 332 ASN B C 1
ATOM 4922 O O . ASN B 1 332 ? 121.174 127.380 118.384 1.00 34.61 332 ASN B O 1
ATOM 4927 N N . ASN B 1 333 ? 122.838 128.776 118.965 1.00 27.66 333 ASN B N 1
ATOM 4928 C CA . ASN B 1 333 ? 122.883 129.495 117.697 1.00 24.12 333 ASN B CA 1
ATOM 4929 C C . ASN B 1 333 ? 124.327 129.662 117.241 1.00 27.98 333 ASN B C 1
ATOM 4930 O O . ASN B 1 333 ? 124.779 130.764 116.930 1.00 30.83 333 ASN B O 1
ATOM 4935 N N . LEU B 1 334 ? 125.091 128.571 117.232 1.00 24.81 334 LEU B N 1
ATOM 4936 C CA . LEU B 1 334 ? 126.504 128.691 116.889 1.00 23.69 334 LEU B CA 1
ATOM 4937 C C . LEU B 1 334 ? 126.752 128.662 115.381 1.00 22.25 334 LEU B C 1
ATOM 4938 O O . LEU B 1 334 ? 127.154 129.672 114.800 1.00 37.55 334 LEU B O 1
ATOM 4943 N N . PHE B 1 335 ? 126.491 127.531 114.729 1.00 17.75 335 PHE B N 1
ATOM 4944 C CA . PHE B 1 335 ? 126.924 127.329 113.353 1.00 18.33 335 PHE B CA 1
ATOM 4945 C C . PHE B 1 335 ? 125.779 126.809 112.500 1.00 21.39 335 PHE B C 1
ATOM 4946 O O . PHE B 1 335 ? 124.904 126.084 112.976 1.00 24.93 335 PHE B O 1
ATOM 4954 N N . SER B 1 336 ? 125.804 127.184 111.225 1.00 26.45 336 SER B N 1
ATOM 4955 C CA . SER B 1 336 ? 124.781 126.775 110.277 1.00 19.51 336 SER B CA 1
ATOM 4956 C C . SER B 1 336 ? 125.380 126.800 108.879 1.00 23.16 336 SER B C 1
ATOM 4957 O O . SER B 1 336 ? 126.433 127.399 108.648 1.00 21.90 336 SER B O 1
ATOM 4960 N N . GLN B 1 337 ? 124.698 126.129 107.947 1.00 21.34 337 GLN B N 1
ATOM 4961 C CA . GLN B 1 337 ? 125.154 126.020 106.562 1.00 13.20 337 GLN B CA 1
ATOM 4962 C C . GLN B 1 337 ? 126.553 125.412 106.499 1.00 23.35 337 GLN B C 1
ATOM 4963 O O . GLN B 1 337 ? 127.473 125.970 105.901 1.00 28.11 337 GLN B O 1
ATOM 4969 N N . VAL B 1 338 ? 126.706 124.255 107.129 1.00 24.95 338 VAL B N 1
ATOM 4970 C CA . VAL B 1 338 ? 128.014 123.632 107.281 1.00 19.00 338 VAL B CA 1
ATOM 4971 C C . VAL B 1 338 ? 128.413 122.960 105.977 1.00 20.03 338 VAL B C 1
ATOM 4972 O O . VAL B 1 338 ? 127.570 122.421 105.253 1.00 19.87 338 VAL B O 1
ATOM 4976 N N . ALA B 1 339 ? 129.705 123.012 105.664 1.00 24.84 339 ALA B N 1
ATOM 4977 C CA . ALA B 1 339 ? 130.263 122.343 104.501 1.00 6.14 339 ALA B CA 1
ATOM 4978 C C . ALA B 1 339 ? 131.677 121.899 104.830 1.00 23.62 339 ALA B C 1
ATOM 4979 O O . ALA B 1 339 ? 132.451 122.660 105.412 1.00 18.86 339 ALA B O 1
ATOM 4981 N N . TYR B 1 340 ? 132.009 120.673 104.445 1.00 27.38 340 TYR B N 1
ATOM 4982 C CA . TYR B 1 340 ? 133.321 120.093 104.689 1.00 13.92 340 TYR B CA 1
ATOM 4983 C C . TYR B 1 340 ? 134.117 120.078 103.394 1.00 17.35 340 TYR B C 1
ATOM 4984 O O . TYR B 1 340 ? 133.606 119.655 102.355 1.00 24.20 340 TYR B O 1
ATOM 4993 N N . THR B 1 341 ? 135.361 120.542 103.455 1.00 19.93 341 THR B N 1
ATOM 4994 C CA . THR B 1 341 ? 136.229 120.606 102.288 1.00 18.60 341 THR B CA 1
ATOM 4995 C C . THR B 1 341 ? 137.543 119.909 102.592 1.00 19.73 341 THR B C 1
ATOM 4996 O O . THR B 1 341 ? 138.214 120.241 103.570 1.00 26.46 341 THR B O 1
ATOM 5000 N N . TYR B 1 342 ? 137.912 118.955 101.745 1.00 19.68 342 TYR B N 1
ATOM 5001 C CA . TYR B 1 342 ? 139.186 118.258 101.837 1.00 19.64 342 TYR B CA 1
ATOM 5002 C C . TYR B 1 342 ? 140.014 118.600 100.612 1.00 18.05 342 TYR B C 1
ATOM 5003 O O . TYR B 1 342 ? 139.524 118.498 99.486 1.00 29.43 342 TYR B O 1
ATOM 5012 N N . THR B 1 343 ? 141.257 119.016 100.829 1.00 14.88 343 THR B N 1
ATOM 5013 C CA . THR B 1 343 ? 142.162 119.398 99.753 1.00 21.30 343 THR B CA 1
ATOM 5014 C C . THR B 1 343 ? 143.223 118.320 99.592 1.00 19.46 343 THR B C 1
ATOM 5015 O O . THR B 1 343 ? 143.836 117.909 100.577 1.00 29.26 343 THR B O 1
ATOM 5019 N N . PHE B 1 344 ? 143.307 117.743 98.395 1.00 30.00 344 PHE B N 1
ATOM 5020 C CA . PHE B 1 344 ? 144.220 116.599 98.154 1.00 30.00 344 PHE B CA 1
ATOM 5021 C C . PHE B 1 344 ? 145.648 117.125 98.012 1.00 30.00 344 PHE B C 1
ATOM 5022 O O . PHE B 1 344 ? 145.810 118.158 97.338 1.00 30.00 344 PHE B O 1
ATOM 5031 N N . SER C 1 1 ? 132.143 149.523 119.577 1.00 29.11 1 SER C N 1
ATOM 5032 C CA . SER C 1 1 ? 130.862 148.844 119.316 1.00 22.88 1 SER C CA 1
ATOM 5033 C C . SER C 1 1 ? 129.830 149.412 120.271 1.00 20.64 1 SER C C 1
ATOM 5034 O O . SER C 1 1 ? 130.232 150.045 121.228 1.00 35.22 1 SER C O 1
ATOM 5037 N N . LYS C 1 2 ? 128.552 149.170 120.007 1.00 26.02 2 LYS C N 1
ATOM 5038 C CA . LYS C 1 2 ? 127.479 149.627 120.911 1.00 14.75 2 LYS C CA 1
ATOM 5039 C C . LYS C 1 2 ? 127.617 148.860 122.219 1.00 28.66 2 LYS C C 1
ATOM 5040 O O . LYS C 1 2 ? 127.474 149.482 123.268 1.00 33.59 2 LYS C O 1
ATOM 5046 N N . ALA C 1 3 ? 127.865 147.560 122.144 1.00 30.00 3 ALA C N 1
ATOM 5047 C CA . ALA C 1 3 ? 128.091 146.741 123.346 1.00 19.63 3 ALA C CA 1
ATOM 5048 C C . ALA C 1 3 ? 129.219 147.345 124.183 1.00 23.82 3 ALA C C 1
ATOM 5049 O O . ALA C 1 3 ? 129.018 147.518 125.377 1.00 44.28 3 ALA C O 1
ATOM 5051 N N . ARG C 1 4 ? 130.373 147.635 123.598 1.00 17.94 4 ARG C N 1
ATOM 5052 C CA . ARG C 1 4 ? 131.486 148.128 124.400 1.00 17.49 4 ARG C CA 1
ATOM 5053 C C . ARG C 1 4 ? 131.125 149.425 125.110 1.00 22.48 4 ARG C C 1
ATOM 5054 O O . ARG C 1 4 ? 131.405 149.586 126.301 1.00 32.35 4 ARG C O 1
ATOM 5062 N N . VAL C 1 5 ? 130.502 150.360 124.399 1.00 26.34 5 VAL C N 1
ATOM 5063 C CA . VAL C 1 5 ? 130.133 151.629 125.013 1.00 24.26 5 VAL C CA 1
ATOM 5064 C C . VAL C 1 5 ? 129.092 151.412 126.101 1.00 33.29 5 VAL C C 1
ATOM 5065 O O . VAL C 1 5 ? 129.062 152.135 127.102 1.00 38.90 5 VAL C O 1
ATOM 5069 N N . GLU C 1 6 ? 128.216 150.423 125.926 1.00 32.97 6 GLU C N 1
ATOM 5070 C CA . GLU C 1 6 ? 127.188 150.164 126.927 1.00 25.76 6 GLU C CA 1
ATOM 5071 C C . GLU C 1 6 ? 127.789 149.588 128.202 1.00 29.14 6 GLU C C 1
ATOM 5072 O O . GLU C 1 6 ? 127.470 150.038 129.306 1.00 38.81 6 GLU C O 1
ATOM 5078 N N . ALA C 1 7 ? 128.671 148.596 128.069 1.00 27.93 7 ALA C N 1
ATOM 5079 C CA . ALA C 1 7 ? 129.316 147.987 129.225 1.00 22.91 7 ALA C CA 1
ATOM 5080 C C . ALA C 1 7 ? 130.285 148.928 129.920 1.00 14.50 7 ALA C C 1
ATOM 5081 O O . ALA C 1 7 ? 130.748 148.613 131.017 1.00 23.39 7 ALA C O 1
ATOM 5083 N N . LEU C 1 8 ? 130.612 150.062 129.307 1.00 21.06 8 LEU C N 1
ATOM 5084 C CA . LEU C 1 8 ? 131.418 151.097 129.934 1.00 20.66 8 LEU C CA 1
ATOM 5085 C C . LEU C 1 8 ? 130.570 152.278 130.384 1.00 23.43 8 LEU C C 1
ATOM 5086 O O . LEU C 1 8 ? 131.106 153.363 130.623 1.00 27.84 8 LEU C O 1
ATOM 5091 N N . ALA C 1 9 ? 129.253 152.088 130.471 1.00 21.69 9 ALA C N 1
ATOM 5092 C CA . ALA C 1 9 ? 128.309 153.048 131.040 1.00 26.69 9 ALA C CA 1
ATOM 5093 C C . ALA C 1 9 ? 128.259 154.367 130.278 1.00 33.86 9 ALA C C 1
ATOM 5094 O O . ALA C 1 9 ? 127.899 155.397 130.854 1.00 32.60 9 ALA C O 1
ATOM 5096 N N . ASN C 1 10 ? 128.335 154.271 128.949 1.00 24.13 10 ASN C N 1
ATOM 5097 C CA . ASN C 1 10 ? 128.204 155.467 128.083 1.00 21.60 10 ASN C CA 1
ATOM 5098 C C . ASN C 1 10 ? 129.030 156.566 128.719 1.00 27.73 10 ASN C C 1
ATOM 5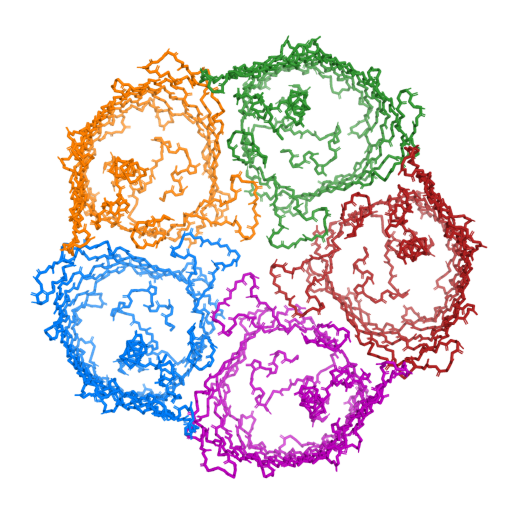099 O O . ASN C 1 10 ? 128.708 157.738 128.525 1.00 33.18 10 ASN C O 1
ATOM 5104 N N . SER C 1 11 ? 130.173 156.100 129.322 1.00 29.76 11 SER C N 1
ATOM 5105 C CA . SER C 1 11 ? 131.163 157.017 129.934 1.00 31.31 11 SER C CA 1
ATOM 5106 C C . SER C 1 11 ? 131.684 157.977 128.872 1.00 32.99 11 SER C C 1
ATOM 5107 O O . SER C 1 11 ? 131.757 157.592 127.708 1.00 30.08 11 SER C O 1
ATOM 5110 N N . ARG C 1 12 ? 131.978 159.230 129.292 1.00 33.38 12 ARG C N 1
ATOM 5111 C CA . ARG C 1 12 ? 132.468 160.208 128.294 1.00 27.13 12 ARG C CA 1
ATOM 5112 C C . ARG C 1 12 ? 133.986 160.160 128.212 1.00 37.73 12 ARG C C 1
ATOM 5113 O O . ARG C 1 12 ? 134.586 161.200 127.910 1.00 42.96 12 ARG C O 1
ATOM 5121 N N . HIS C 1 13 ? 134.577 159.004 128.475 1.00 29.32 13 HIS C N 1
ATOM 5122 C CA . HIS C 1 13 ? 136.049 158.893 128.339 1.00 28.91 13 HIS C CA 1
ATOM 5123 C C . HIS C 1 13 ? 136.358 157.815 127.298 1.00 38.52 13 HIS C C 1
ATOM 5124 O O . HIS C 1 13 ? 137.513 157.739 126.839 1.00 37.51 13 HIS C O 1
ATOM 5131 N N . VAL C 1 14 ? 135.353 157.024 126.914 1.00 29.11 14 VAL C N 1
ATOM 5132 C CA . VAL C 1 14 ? 135.610 155.888 125.986 1.00 25.60 14 VAL C CA 1
ATOM 5133 C C . VAL C 1 14 ? 135.658 156.422 124.554 1.00 36.13 14 VAL C C 1
ATOM 5134 O O . VAL C 1 14 ? 134.664 157.028 124.132 1.00 36.19 14 VAL C O 1
ATOM 5138 N N . LEU C 1 15 ? 136.799 156.279 123.872 1.00 36.26 15 LEU C N 1
ATOM 5139 C CA . LEU C 1 15 ? 136.894 156.643 122.435 1.00 29.12 15 LEU C CA 1
ATOM 5140 C C . LEU C 1 15 ? 136.531 155.377 121.667 1.00 38.11 15 LEU C C 1
ATOM 5141 O O . LEU C 1 15 ? 137.170 154.338 121.890 1.00 35.43 15 LEU C O 1
ATOM 5146 N N . ASP C 1 16 ? 135.476 155.448 120.869 1.00 36.86 16 ASP C N 1
ATOM 5147 C CA . ASP C 1 16 ? 135.040 154.274 120.087 1.00 33.46 16 ASP C CA 1
ATOM 5148 C C . ASP C 1 16 ? 134.458 154.796 118.786 1.00 31.74 16 ASP C C 1
ATOM 5149 O O . ASP C 1 16 ? 134.195 155.992 118.701 1.00 36.66 16 ASP C O 1
ATOM 5154 N N . PHE C 1 17 ? 134.288 153.919 117.816 1.00 29.62 17 PHE C N 1
ATOM 5155 C CA . PHE C 1 17 ? 133.654 154.316 116.565 1.00 25.86 17 PHE C CA 1
ATOM 5156 C C . PHE C 1 17 ? 132.284 154.927 116.820 1.00 29.43 17 PHE C C 1
ATOM 5157 O O . PHE C 1 17 ? 131.916 155.927 116.195 1.00 31.90 17 PHE C O 1
ATOM 5165 N N . GLN C 1 18 ? 131.519 154.345 117.745 1.00 28.79 18 GLN C N 1
ATOM 5166 C CA . GLN C 1 18 ? 130.153 154.790 117.992 1.00 33.56 18 GLN C CA 1
ATOM 5167 C C . GLN C 1 18 ? 130.080 156.115 118.736 1.00 39.51 18 GLN C C 1
ATOM 5168 O O . GLN C 1 18 ? 129.066 156.812 118.631 1.00 43.16 18 GLN C O 1
ATOM 5174 N N . THR C 1 19 ? 131.109 156.474 119.494 1.00 32.96 19 THR C N 1
ATOM 5175 C CA . THR C 1 19 ? 131.131 157.749 120.192 1.00 26.14 19 THR C CA 1
ATOM 5176 C C . THR C 1 19 ? 131.678 158.883 119.338 1.00 31.92 19 THR C C 1
ATOM 5177 O O . THR C 1 19 ? 131.599 160.044 119.752 1.00 29.15 19 THR C O 1
ATOM 5181 N N . ALA C 1 20 ? 132.231 158.579 118.166 1.00 33.59 20 ALA C N 1
ATOM 5182 C CA . ALA C 1 20 ? 132.806 159.589 117.293 1.00 16.42 20 ALA C CA 1
ATOM 5183 C C . ALA C 1 20 ? 131.812 160.146 116.288 1.00 28.44 20 ALA C C 1
ATOM 5184 O O . ALA C 1 20 ? 132.148 161.099 115.580 1.00 33.53 20 ALA C O 1
ATOM 5186 N N . PHE C 1 21 ? 130.607 159.579 116.206 1.00 30.98 21 PHE C N 1
ATOM 5187 C CA . PHE C 1 21 ? 129.582 160.132 115.329 1.00 26.62 21 PHE C CA 1
ATOM 5188 C C . PHE C 1 21 ? 129.157 161.523 115.779 1.00 31.48 21 PHE C C 1
ATOM 5189 O O . PHE C 1 21 ? 128.971 162.419 114.949 1.00 34.00 21 PHE C O 1
ATOM 5197 N N . ASP C 1 22 ? 128.977 161.714 117.082 1.00 33.58 22 ASP C N 1
ATOM 5198 C CA . ASP C 1 22 ? 128.622 163.007 117.644 1.00 28.95 22 ASP C CA 1
ATOM 5199 C C . ASP C 1 22 ? 129.831 163.806 118.100 1.00 31.80 22 ASP C C 1
ATOM 5200 O O . ASP C 1 22 ? 129.672 164.952 118.524 1.00 45.89 22 ASP C O 1
ATOM 5205 N N . ARG C 1 23 ? 131.028 163.235 118.029 1.00 21.52 23 ARG C N 1
ATOM 5206 C CA . ARG C 1 23 ? 132.269 163.935 118.354 1.00 22.55 23 ARG C CA 1
ATOM 5207 C C . ARG C 1 23 ? 133.259 163.711 117.220 1.00 31.52 23 ARG C C 1
ATOM 5208 O O . ARG C 1 23 ? 134.237 162.971 117.367 1.00 41.58 23 ARG C O 1
ATOM 5216 N N . PRO C 1 24 ? 133.038 164.353 116.069 1.00 30.25 24 PRO C N 1
ATOM 5217 C CA . PRO C 1 24 ? 133.773 163.981 114.851 1.00 22.57 24 PRO C CA 1
ATOM 5218 C C . PRO C 1 24 ? 135.252 164.337 114.847 1.00 24.77 24 PRO C C 1
ATOM 5219 O O . PRO C 1 24 ? 135.933 164.002 113.875 1.00 33.04 24 PRO C O 1
ATOM 5223 N N . TYR C 1 25 ? 135.785 165.008 115.866 1.00 28.61 25 TYR C N 1
ATOM 5224 C CA . TYR C 1 25 ? 137.236 165.110 115.952 1.00 23.80 25 TYR C CA 1
ATOM 5225 C C . TYR C 1 25 ? 137.876 163.801 116.382 1.00 25.77 25 TYR C C 1
ATOM 5226 O O . TYR C 1 25 ? 139.093 163.652 116.251 1.00 36.90 25 TYR C O 1
ATOM 5235 N N . GLN C 1 26 ? 137.087 162.860 116.893 1.00 25.63 26 GLN C N 1
ATOM 5236 C CA . GLN C 1 26 ? 137.586 161.580 117.371 1.00 29.36 26 GLN C CA 1
ATOM 5237 C C . GLN C 1 26 ? 137.892 160.606 116.245 1.00 25.88 26 GLN C C 1
ATOM 5238 O O . GLN C 1 26 ? 138.506 159.566 116.499 1.00 21.53 26 GLN C O 1
ATOM 5244 N N . PHE C 1 27 ? 137.465 160.906 115.019 1.00 24.43 27 PHE C N 1
ATOM 5245 C CA . PHE C 1 27 ? 137.785 160.054 113.884 1.00 20.98 27 PHE C CA 1
ATOM 5246 C C . PHE C 1 27 ? 139.248 160.166 113.484 1.00 25.70 27 PHE C C 1
ATOM 5247 O O . PHE C 1 27 ? 139.766 159.264 112.820 1.00 38.59 27 PHE C O 1
ATOM 5255 N N . MET C 1 28 ? 139.919 161.252 113.864 1.00 35.67 28 MET C N 1
ATOM 5256 C CA . MET C 1 28 ? 141.343 161.390 113.601 1.00 32.25 28 MET C CA 1
ATOM 5257 C C . MET C 1 28 ? 142.200 160.671 114.630 1.00 35.53 28 MET C C 1
ATOM 5258 O O . MET C 1 28 ? 143.388 160.454 114.381 1.00 46.23 28 MET C O 1
ATOM 5263 N N . ALA C 1 29 ? 141.631 160.301 115.775 1.00 28.53 29 ALA C N 1
ATOM 5264 C CA . ALA C 1 29 ? 142.366 159.597 116.816 1.00 23.39 29 ALA C CA 1
ATOM 5265 C C . ALA C 1 29 ? 142.186 158.090 116.761 1.00 27.15 29 ALA C C 1
ATOM 5266 O O . ALA C 1 29 ? 143.049 157.357 117.250 1.00 26.23 29 ALA C O 1
ATOM 5268 N N . LEU C 1 30 ? 141.090 157.612 116.187 1.00 32.87 30 LEU C N 1
ATOM 5269 C CA . LEU C 1 30 ? 140.925 156.185 115.980 1.00 25.09 30 LEU C CA 1
ATOM 5270 C C . LEU C 1 30 ? 141.938 155.685 114.962 1.00 30.44 30 LEU C C 1
ATOM 5271 O O . LEU C 1 30 ? 142.423 156.435 114.113 1.00 28.40 30 LEU C O 1
ATOM 5276 N N . SER C 1 31 ? 142.263 154.404 115.061 1.00 31.68 31 SER C N 1
ATOM 5277 C CA . SER C 1 31 ? 143.029 153.763 114.012 1.00 26.92 31 SER C CA 1
ATOM 5278 C C . SER C 1 31 ? 142.121 153.464 112.824 1.00 34.99 31 SER C C 1
ATOM 5279 O O . SER C 1 31 ? 140.898 153.593 112.895 1.00 41.23 31 SER C O 1
ATOM 5282 N N . GLU C 1 32 ? 142.731 153.079 111.710 1.00 35.78 32 GLU C N 1
ATOM 5283 C CA . GLU C 1 32 ? 141.950 152.661 110.557 1.00 29.22 32 GLU C CA 1
ATOM 5284 C C . GLU C 1 32 ? 141.264 151.338 110.860 1.00 28.96 32 GLU C C 1
ATOM 5285 O O . GLU C 1 32 ? 141.915 150.366 111.249 1.00 26.36 32 GLU C O 1
ATOM 5291 N N . GLN C 1 33 ? 139.934 151.348 110.717 1.00 25.79 33 GLN C N 1
ATOM 5292 C CA . GLN C 1 33 ? 139.151 150.148 111.068 1.00 18.64 33 GLN C CA 1
ATOM 5293 C C . GLN C 1 33 ? 137.852 150.068 110.294 1.00 19.30 33 GLN C C 1
ATOM 5294 O O . GLN C 1 33 ? 137.437 151.091 109.770 1.00 20.75 33 GLN C O 1
ATOM 5300 N N . ALA C 1 34 ? 137.265 148.876 110.259 1.00 23.40 34 ALA C N 1
ATOM 5301 C CA . ALA C 1 34 ? 135.958 148.640 109.624 1.00 17.14 34 ALA C CA 1
ATOM 5302 C C . ALA C 1 34 ? 135.130 147.824 110.611 1.00 19.44 34 ALA C C 1
ATOM 5303 O O . ALA C 1 34 ? 135.630 146.817 111.082 1.00 32.61 34 ALA C O 1
ATOM 5305 N N . THR C 1 35 ? 133.903 148.224 110.895 1.00 22.20 35 THR C N 1
ATOM 5306 C CA . THR C 1 35 ? 133.086 147.547 111.926 1.00 19.24 35 THR C CA 1
ATOM 5307 C C . THR C 1 35 ? 131.751 147.106 111.330 1.00 21.11 35 THR C C 1
ATOM 5308 O O . THR C 1 35 ? 131.189 147.865 110.548 1.00 26.20 35 THR C O 1
ATOM 5312 N N . ILE C 1 36 ? 131.262 145.931 111.713 1.00 25.78 36 ILE C N 1
ATOM 5313 C CA . ILE C 1 36 ? 129.927 145.451 111.246 1.00 20.42 36 ILE C CA 1
ATOM 5314 C C . ILE C 1 36 ? 129.112 145.038 112.474 1.00 13.20 36 ILE C C 1
ATOM 5315 O O . ILE C 1 36 ? 129.542 144.150 113.183 1.00 27.81 36 ILE C O 1
ATOM 5320 N N . GLU C 1 37 ? 127.974 145.676 112.698 1.00 15.69 37 GLU C N 1
ATOM 5321 C CA . GLU C 1 37 ? 127.089 145.351 113.836 1.00 19.74 37 GLU C CA 1
ATOM 5322 C C . GLU C 1 37 ? 126.059 144.353 113.353 1.00 14.84 37 GLU C C 1
ATOM 5323 O O . GLU C 1 37 ? 125.318 144.691 112.438 1.00 28.67 37 GLU C O 1
ATOM 5329 N N . TRP C 1 38 ? 125.996 143.199 113.982 1.00 5.61 38 TRP C N 1
ATOM 5330 C CA . TRP C 1 38 ? 125.111 142.120 113.571 1.00 21.41 38 TRP C CA 1
ATOM 5331 C C . TRP C 1 38 ? 123.651 142.514 113.763 1.00 21.82 38 TRP C C 1
ATOM 5332 O O . TRP C 1 38 ? 123.301 143.204 114.721 1.00 34.07 38 TRP C O 1
ATOM 5343 N N . GLY C 1 39 ? 122.796 142.074 112.847 1.00 16.91 39 GLY C N 1
ATOM 5344 C CA . GLY C 1 39 ? 121.382 142.367 112.953 1.00 9.97 39 GLY C CA 1
ATOM 5345 C C . GLY C 1 39 ? 120.647 141.978 111.687 1.00 23.12 39 GLY C C 1
ATOM 5346 O O . GLY C 1 39 ? 121.218 141.383 110.774 1.00 31.12 39 GLY C O 1
ATOM 5347 N N . ASN C 1 40 ? 119.370 142.341 111.649 1.00 28.57 40 ASN C N 1
ATOM 5348 C CA . ASN C 1 40 ? 118.485 142.068 110.525 1.00 29.14 40 ASN C CA 1
ATOM 5349 C C . ASN C 1 40 ? 118.085 143.368 109.831 1.00 29.28 40 ASN C C 1
ATOM 5350 O O . ASN C 1 40 ? 118.561 144.456 110.160 1.00 27.83 40 ASN C O 1
ATOM 5355 N N . THR C 1 41 ? 117.193 143.239 108.854 1.00 29.65 41 THR C N 1
ATOM 5356 C CA . THR C 1 41 ? 116.722 144.353 108.044 1.00 30.19 41 THR C CA 1
ATOM 5357 C C . THR C 1 41 ? 115.358 144.819 108.531 1.00 37.98 41 THR C C 1
ATOM 5358 O O . THR C 1 41 ? 114.516 144.008 108.925 1.00 40.24 41 THR C O 1
ATOM 5362 N N . GLY C 1 42 ? 115.142 146.129 108.496 1.00 38.23 42 GLY C N 1
ATOM 5363 C CA . GLY C 1 42 ? 113.860 146.683 108.873 1.00 33.32 42 GLY C CA 1
ATOM 5364 C C . GLY C 1 42 ? 113.816 147.172 110.302 1.00 37.91 42 GLY C C 1
ATOM 5365 O O . GLY C 1 42 ? 114.837 147.581 110.862 1.00 34.15 42 GLY C O 1
ATOM 5366 N N . ASP C 1 43 ? 112.627 147.147 110.899 1.00 44.93 43 ASP C N 1
ATOM 5367 C CA . ASP C 1 43 ? 112.452 147.539 112.295 1.00 43.71 43 ASP C CA 1
ATOM 5368 C C . ASP C 1 43 ? 112.676 146.319 113.189 1.00 45.87 43 ASP C C 1
ATOM 5369 O O . ASP C 1 43 ? 111.757 145.745 113.775 1.00 47.72 43 ASP C O 1
ATOM 5374 N N . ALA C 1 44 ? 113.941 145.920 113.273 1.00 38.73 44 ALA C N 1
ATOM 5375 C CA . ALA C 1 44 ? 114.350 144.768 114.059 1.00 37.47 44 ALA C CA 1
ATOM 5376 C C . ALA C 1 44 ? 115.519 145.161 114.943 1.00 37.50 44 ALA C C 1
ATOM 5377 O O . ALA C 1 44 ? 116.404 145.906 114.516 1.00 41.33 44 ALA C O 1
ATOM 5379 N N . ASN C 1 45 ? 115.519 144.658 116.174 1.00 32.52 45 ASN C N 1
ATOM 5380 C CA . ASN C 1 45 ? 116.553 144.973 117.150 1.00 31.09 45 ASN C CA 1
ATOM 5381 C C . ASN C 1 45 ? 117.339 143.714 117.486 1.00 37.32 45 ASN C C 1
ATOM 5382 O O . ASN C 1 45 ? 116.746 142.732 117.964 1.00 36.93 45 ASN C O 1
ATOM 5387 N N . PRO C 1 46 ? 118.659 143.684 117.264 1.00 33.90 46 PRO C N 1
ATOM 5388 C CA . PRO C 1 46 ? 119.504 144.750 116.718 1.00 23.83 46 PRO C CA 1
ATOM 5389 C C . PRO C 1 46 ? 119.370 144.906 115.211 1.00 29.77 46 PRO C C 1
ATOM 5390 O O . PRO C 1 46 ? 119.084 143.947 114.507 1.00 44.36 46 PRO C O 1
ATOM 5394 N N . HIS C 1 47 ? 119.574 146.110 114.693 1.00 27.61 47 HIS C N 1
ATOM 5395 C CA . HIS C 1 47 ? 119.546 146.370 113.264 1.00 22.49 47 HIS C CA 1
ATOM 5396 C C . HIS C 1 47 ? 120.938 146.188 112.668 1.00 27.40 47 HIS C C 1
ATOM 5397 O O . HIS C 1 47 ? 121.953 146.264 113.362 1.00 32.92 47 HIS C O 1
ATOM 5404 N N . ALA C 1 48 ? 120.976 145.942 111.362 1.00 28.02 48 ALA C N 1
ATOM 5405 C CA . ALA C 1 48 ? 122.239 145.761 110.659 1.00 24.66 48 ALA C CA 1
ATOM 5406 C C . ALA C 1 48 ? 122.902 147.108 110.398 1.00 30.87 48 ALA C C 1
ATOM 5407 O O . ALA C 1 48 ? 122.253 148.057 109.951 1.00 33.27 48 ALA C O 1
ATOM 5409 N N . GLU C 1 49 ? 124.200 147.186 110.678 1.00 23.57 49 GLU C N 1
ATOM 5410 C CA . GLU C 1 49 ? 124.953 148.417 110.511 1.00 17.84 49 GLU C CA 1
ATOM 5411 C C . GLU C 1 49 ? 126.384 148.061 110.154 1.00 20.73 49 GLU C C 1
ATOM 5412 O O . GLU C 1 49 ? 126.835 146.938 110.379 1.00 34.43 49 GLU C O 1
ATOM 5418 N N . GLY C 1 50 ? 127.095 149.024 109.589 1.00 12.99 50 GLY C N 1
ATOM 5419 C CA . GLY C 1 50 ? 128.494 148.818 109.284 1.00 11.69 50 GLY C CA 1
ATOM 5420 C C . GLY C 1 50 ? 129.062 150.010 108.550 1.00 15.61 50 GLY C C 1
ATOM 5421 O O . GLY C 1 50 ? 128.333 150.818 107.969 1.00 22.90 50 GLY C O 1
ATOM 5422 N N . GLY C 1 51 ? 130.383 150.096 108.578 1.00 13.96 51 GLY C N 1
ATOM 5423 C CA . GLY C 1 51 ? 131.069 151.200 107.938 1.00 15.92 51 GLY C CA 1
ATOM 5424 C C . GLY C 1 51 ? 132.555 151.102 108.183 1.00 19.11 51 GLY C C 1
ATOM 5425 O O . GLY C 1 51 ? 133.053 150.120 108.734 1.00 33.03 51 GLY C O 1
ATOM 5426 N N . PHE C 1 52 ? 133.268 152.160 107.816 1.00 25.59 52 PHE C N 1
ATOM 5427 C CA . PHE C 1 52 ? 134.742 152.167 107.944 1.00 22.54 52 PHE C CA 1
ATOM 5428 C C . PHE C 1 52 ? 135.279 153.569 108.187 1.00 18.94 52 PHE C C 1
ATOM 5429 O O . PHE C 1 52 ? 134.520 154.526 108.053 1.00 26.34 52 PHE C O 1
ATOM 5437 N N . VAL C 1 53 ? 136.543 153.667 108.576 1.00 18.81 53 VAL C N 1
ATOM 5438 C CA . VAL C 1 53 ? 137.237 154.978 108.691 1.00 24.67 53 VAL C CA 1
ATOM 5439 C C . VAL C 1 53 ? 138.633 154.726 108.122 1.00 25.00 53 VAL C C 1
ATOM 5440 O O . VAL C 1 53 ? 139.266 153.751 108.529 1.00 30.04 53 VAL C O 1
ATOM 5444 N N . LYS C 1 54 ? 139.052 155.524 107.147 1.00 43.86 54 LYS C N 1
ATOM 5445 C CA . LYS C 1 54 ? 140.405 155.377 106.564 1.00 38.93 54 LYS C CA 1
ATOM 5446 C C . LYS C 1 54 ? 141.131 156.711 106.714 1.00 43.92 54 LYS C C 1
ATOM 5447 O O . LYS C 1 54 ? 140.442 157.725 106.844 1.00 44.04 54 LYS C O 1
ATOM 5453 N N . ARG C 1 55 ? 142.488 156.717 106.793 1.00 31.57 55 ARG C N 1
ATOM 5454 C CA . ARG C 1 55 ? 143.327 157.904 106.847 1.00 32.97 55 ARG C CA 1
ATOM 5455 C C . ARG C 1 55 ? 143.680 158.359 105.438 1.00 34.18 55 ARG C C 1
ATOM 5456 O O . ARG C 1 55 ? 144.137 157.560 104.616 1.00 38.95 55 ARG C O 1
ATOM 5464 N N . HIS C 1 56 ? 143.458 159.637 105.163 1.00 39.46 56 HIS C N 1
ATOM 5465 C CA . HIS C 1 56 ? 143.713 160.244 103.859 1.00 38.12 56 HIS C CA 1
ATOM 5466 C C . HIS C 1 56 ? 144.946 161.128 104.009 1.00 42.79 56 HIS C C 1
ATOM 5467 O O . HIS C 1 56 ? 144.843 162.322 104.288 1.00 45.75 56 HIS C O 1
ATOM 5474 N N . GLY C 1 57 ? 146.117 160.549 103.785 1.00 47.47 57 GLY C N 1
ATOM 5475 C CA . GLY C 1 57 ? 147.355 161.314 103.991 1.00 48.22 57 GLY C CA 1
ATOM 5476 C C . GLY C 1 57 ? 147.897 161.029 105.371 1.00 49.91 57 GLY C C 1
ATOM 5477 O O . GLY C 1 57 ? 148.080 159.844 105.691 1.00 47.90 57 GLY C O 1
ATOM 5478 N N . ASP C 1 58 ? 148.113 162.065 106.172 1.00 60.95 58 ASP C N 1
ATOM 5479 C CA . ASP C 1 58 ? 148.546 161.838 107.573 1.00 63.67 58 ASP C CA 1
ATOM 5480 C C . ASP C 1 58 ? 147.848 162.859 108.471 1.00 62.41 58 ASP C C 1
ATOM 5481 O O . ASP C 1 58 ? 148.002 162.768 109.704 1.00 62.78 58 ASP C O 1
ATOM 5486 N N . ASP C 1 59 ? 147.107 163.786 107.865 1.00 53.44 59 ASP C N 1
ATOM 5487 C CA . ASP C 1 59 ? 146.434 164.840 108.655 1.00 53.23 59 ASP C CA 1
ATOM 5488 C C . ASP C 1 59 ? 144.963 164.907 108.254 1.00 53.69 59 ASP C C 1
ATOM 5489 O O . ASP C 1 59 ? 144.353 165.965 108.464 1.00 53.91 59 ASP C O 1
ATOM 5494 N N . SER C 1 60 ? 144.415 163.814 107.727 1.00 43.78 60 SER C N 1
ATOM 5495 C CA . SER C 1 60 ? 142.975 163.817 107.386 1.00 42.16 60 SER C CA 1
ATOM 5496 C C . SER C 1 60 ? 142.407 162.403 107.428 1.00 42.08 60 SER C C 1
ATOM 5497 O O . SER C 1 60 ? 143.162 161.460 107.188 1.00 38.58 60 SER C O 1
ATOM 5500 N N . ALA C 1 61 ? 141.111 162.294 107.713 1.00 41.55 61 ALA C N 1
ATOM 5501 C CA . ALA C 1 61 ? 140.434 160.991 107.786 1.00 33.48 61 ALA C CA 1
ATOM 5502 C C . ALA C 1 61 ? 139.054 161.124 107.155 1.00 35.65 61 ALA C C 1
ATOM 5503 O O . ALA C 1 61 ? 138.548 162.241 107.106 1.00 39.75 61 ALA C O 1
ATOM 5505 N N . PHE C 1 62 ? 138.475 160.011 106.709 1.00 34.19 62 PHE C N 1
ATOM 5506 C CA . PHE C 1 62 ? 137.165 160.033 106.015 1.00 28.88 62 PHE C CA 1
ATOM 5507 C C . PHE C 1 62 ? 136.544 158.644 106.097 1.00 26.14 62 PHE C C 1
ATOM 5508 O O . PHE C 1 62 ? 137.275 157.677 106.289 1.00 25.45 62 PHE C O 1
ATOM 5516 N N . GLY C 1 63 ? 135.232 158.562 105.934 1.00 19.98 63 GLY C N 1
ATOM 5517 C CA . GLY C 1 63 ? 134.573 157.272 105.992 1.00 18.79 63 GLY C CA 1
ATOM 5518 C C . GLY C 1 63 ? 133.096 157.411 105.716 1.00 21.51 63 GLY C C 1
ATOM 5519 O O . GLY C 1 63 ? 132.592 158.499 105.430 1.00 26.48 63 GLY C O 1
ATOM 5520 N N . ALA C 1 64 ? 132.405 156.277 105.798 1.00 21.95 64 ALA C N 1
ATOM 5521 C CA . ALA C 1 64 ? 130.961 156.230 105.635 1.00 21.41 64 ALA C CA 1
ATOM 5522 C C . ALA C 1 64 ? 130.406 155.123 106.514 1.00 17.09 64 ALA C C 1
ATOM 5523 O O . ALA C 1 64 ? 131.124 154.204 106.906 1.00 25.19 64 ALA C O 1
ATOM 5525 N N . TYR C 1 65 ? 129.115 155.222 106.826 1.00 12.77 65 TYR C N 1
ATOM 5526 C CA . TYR C 1 65 ? 128.452 154.273 107.708 1.00 9.73 65 TYR C CA 1
ATOM 5527 C C . TYR C 1 65 ? 127.049 153.992 107.197 1.00 20.74 65 TYR C C 1
ATOM 5528 O O . TYR C 1 65 ? 126.338 154.910 106.784 1.00 29.59 65 TYR C O 1
ATOM 5537 N N . PHE C 1 66 ? 126.647 152.726 107.250 1.00 25.80 66 PHE C N 1
ATOM 5538 C CA . PHE C 1 66 ? 125.344 152.279 106.776 1.00 18.95 66 PHE C CA 1
ATOM 5539 C C . PHE C 1 66 ? 124.433 151.967 107.954 1.00 26.59 66 PHE C C 1
ATOM 5540 O O . PHE C 1 66 ? 124.838 151.267 108.883 1.00 36.08 66 PHE C O 1
ATOM 5548 N N . GLY C 1 67 ? 123.205 152.473 107.906 1.00 27.16 67 GLY C N 1
ATOM 5549 C CA . GLY C 1 67 ? 122.135 151.970 108.739 1.00 22.68 67 GLY C CA 1
ATOM 5550 C C . GLY C 1 67 ? 121.980 152.578 110.116 1.00 25.57 67 GLY C C 1
ATOM 5551 O O . GLY C 1 67 ? 121.181 152.062 110.905 1.00 38.79 67 GLY C O 1
ATOM 5552 N N . ARG C 1 68 ? 122.700 153.646 110.441 1.00 24.77 68 ARG C N 1
ATOM 5553 C CA . ARG C 1 68 ? 122.551 154.262 111.754 1.00 25.64 68 ARG C CA 1
ATOM 5554 C C . ARG C 1 68 ? 121.196 154.943 111.874 1.00 20.86 68 ARG C C 1
ATOM 5555 O O . ARG C 1 68 ? 120.834 155.770 111.034 1.00 32.05 68 ARG C O 1
ATOM 5563 N N . ARG C 1 69 ? 120.452 154.604 112.923 1.00 28.73 69 ARG C N 1
ATOM 5564 C CA . ARG C 1 69 ? 119.153 155.199 113.203 1.00 35.12 69 ARG C CA 1
ATOM 5565 C C . ARG C 1 69 ? 119.233 156.038 114.470 1.00 37.37 69 ARG C C 1
ATOM 5566 O O . ARG C 1 69 ? 119.848 155.628 115.458 1.00 38.77 69 ARG C O 1
ATOM 5574 N N . SER C 1 70 ? 118.610 157.212 114.437 1.00 43.78 70 SER C N 1
ATOM 5575 C CA . SER C 1 70 ? 118.683 158.134 115.558 1.00 45.89 70 SER C CA 1
ATOM 5576 C C . SER C 1 70 ? 117.888 157.602 116.746 1.00 51.41 70 SER C C 1
ATOM 5577 O O . SER C 1 70 ? 117.090 156.668 116.636 1.00 54.28 70 SER C O 1
ATOM 5580 N N . ALA C 1 71 ? 118.131 158.207 117.907 1.00 52.06 71 ALA C N 1
ATOM 5581 C CA . ALA C 1 71 ? 117.356 157.908 119.102 1.00 46.02 71 ALA C CA 1
ATOM 5582 C C . ALA C 1 71 ? 116.132 158.802 119.219 1.00 51.23 71 ALA C C 1
ATOM 5583 O O . ALA C 1 71 ? 115.048 158.324 119.568 1.00 53.13 71 ALA C O 1
ATOM 5585 N N . ASP C 1 72 ? 116.287 160.095 118.921 1.00 54.11 72 ASP C N 1
ATOM 5586 C CA . ASP C 1 72 ? 115.152 161.011 118.961 1.00 52.55 72 ASP C CA 1
ATOM 5587 C C . ASP C 1 72 ? 114.112 160.650 117.911 1.00 51.80 72 ASP C C 1
ATOM 5588 O O . ASP C 1 72 ? 112.909 160.653 118.193 1.00 53.25 72 ASP C O 1
ATOM 5593 N N . PHE C 1 73 ? 114.556 160.344 116.690 1.00 47.80 73 PHE C N 1
ATOM 5594 C CA . PHE C 1 73 ? 113.626 159.978 115.629 1.00 46.93 73 PHE C CA 1
ATOM 5595 C C . PHE C 1 73 ? 112.859 158.716 115.993 1.00 48.10 73 PHE C C 1
ATOM 5596 O O . PHE C 1 73 ? 111.626 158.672 115.894 1.00 51.29 73 PHE C O 1
ATOM 5604 N N . SER C 1 74 ? 113.577 157.678 116.424 1.00 42.87 74 SER C N 1
ATOM 5605 C CA . SER C 1 74 ? 112.926 156.422 116.772 1.00 44.88 74 SER C CA 1
ATOM 5606 C C . SER C 1 74 ? 111.969 156.606 117.939 1.00 51.83 74 SER C C 1
ATOM 5607 O O . SER C 1 74 ? 110.865 156.056 117.933 1.00 53.58 74 SER C O 1
ATOM 5610 N N . GLU C 1 75 ? 112.366 157.389 118.944 1.00 55.18 75 GLU C N 1
ATOM 5611 C CA . GLU C 1 75 ? 111.489 157.629 120.086 1.00 52.43 75 GLU C CA 1
ATOM 5612 C C . GLU C 1 75 ? 110.220 158.362 119.666 1.00 50.59 75 GLU C C 1
ATOM 5613 O O . GLU C 1 75 ? 109.107 157.951 120.017 1.00 52.44 75 GLU C O 1
ATOM 5619 N N . ALA C 1 76 ? 110.367 159.448 118.904 1.00 49.20 76 ALA C N 1
ATOM 5620 C CA . ALA C 1 76 ? 109.209 160.236 118.500 1.00 48.92 76 ALA C CA 1
ATOM 5621 C C . ALA C 1 76 ? 108.263 159.424 117.631 1.00 49.16 76 ALA C C 1
ATOM 5622 O O . ALA C 1 76 ? 107.040 159.565 117.734 1.00 49.59 76 ALA C O 1
ATOM 5624 N N . VAL C 1 77 ? 108.807 158.580 116.753 1.00 55.77 77 VAL C N 1
ATOM 5625 C CA . VAL C 1 77 ? 107.952 157.706 115.960 1.00 52.02 77 VAL C CA 1
ATOM 5626 C C . VAL C 1 77 ? 107.289 156.660 116.848 1.00 54.26 77 VAL C C 1
ATOM 5627 O O . VAL C 1 77 ? 106.127 156.298 116.639 1.00 61.30 77 VAL C O 1
ATOM 5631 N N . GLN C 1 78 ? 108.008 156.167 117.858 1.00 52.23 78 GLN C N 1
ATOM 5632 C CA . GLN C 1 78 ? 107.484 155.091 118.690 1.00 53.62 78 GLN C CA 1
ATOM 5633 C C . GLN C 1 78 ? 106.322 155.559 119.557 1.00 56.36 78 GLN C C 1
ATOM 5634 O O . GLN C 1 78 ? 105.346 154.822 119.734 1.00 54.03 78 GLN C O 1
ATOM 5640 N N . THR C 1 79 ? 106.407 156.770 120.117 1.00 54.91 79 THR C N 1
ATOM 5641 C CA . THR C 1 79 ? 105.309 157.247 120.955 1.00 53.26 79 THR C CA 1
ATOM 5642 C C . THR C 1 79 ? 104.011 157.319 120.164 1.00 56.72 79 THR C C 1
ATOM 5643 O O . THR C 1 79 ? 102.948 156.933 120.663 1.00 59.32 79 THR C O 1
ATOM 5647 N N . VAL C 1 80 ? 104.076 157.809 118.926 1.00 55.83 80 VAL C N 1
ATOM 5648 C CA . VAL C 1 80 ? 102.901 157.812 118.062 1.00 54.67 80 VAL C CA 1
ATOM 5649 C C . VAL C 1 80 ? 102.546 156.394 117.631 1.00 56.54 80 VAL C C 1
ATOM 5650 O O . VAL C 1 80 ? 101.366 156.051 117.493 1.00 59.66 80 VAL C O 1
ATOM 5654 N N . ARG C 1 81 ? 103.555 155.549 117.417 1.00 60.34 81 ARG C N 1
ATOM 5655 C CA . ARG C 1 81 ? 103.306 154.204 116.907 1.00 60.32 81 ARG C CA 1
ATOM 5656 C C . ARG C 1 81 ? 102.466 153.379 117.873 1.00 60.33 81 ARG C C 1
ATOM 5657 O O . ARG C 1 81 ? 101.543 152.672 117.453 1.00 61.38 81 ARG C O 1
ATOM 5665 N N . ASP C 1 82 ? 102.800 153.434 119.161 1.00 64.45 82 ASP C N 1
ATOM 5666 C CA . ASP C 1 82 ? 102.105 152.554 120.142 1.00 68.61 82 ASP C CA 1
ATOM 5667 C C . ASP C 1 82 ? 100.842 153.226 120.702 1.00 68.82 82 ASP C C 1
ATOM 5668 O O . ASP C 1 82 ? 100.284 152.695 121.676 1.00 66.84 82 ASP C O 1
ATOM 5673 N N . ALA C 1 83 ? 100.399 154.335 120.107 1.00 68.54 83 ALA C N 1
ATOM 5674 C CA . ALA C 1 83 ? 99.128 154.962 120.534 1.00 66.99 83 ALA C CA 1
ATOM 5675 C C . ALA C 1 83 ? 97.959 154.088 120.068 1.00 67.55 83 ALA C C 1
ATOM 5676 O O . ALA C 1 83 ? 97.900 153.800 118.856 1.00 70.32 83 ALA C O 1
ATOM 5678 N N . ASN C 1 95 ? 93.948 147.707 118.981 1.00 97.42 95 ASN C N 1
ATOM 5679 C CA . ASN C 1 95 ? 93.777 148.278 117.652 1.00 97.95 95 ASN C CA 1
ATOM 5680 C C . ASN C 1 95 ? 94.971 149.150 117.281 1.00 99.06 95 ASN C C 1
ATOM 5681 O O . ASN C 1 95 ? 94.936 150.365 117.470 1.00 98.33 95 ASN C O 1
ATOM 5686 N N . PRO C 1 96 ? 96.034 148.530 116.760 1.00 95.55 96 PRO C N 1
ATOM 5687 C CA . PRO C 1 96 ? 97.221 149.300 116.330 1.00 91.98 96 PRO C CA 1
ATOM 5688 C C . PRO C 1 96 ? 96.995 149.980 114.985 1.00 92.38 96 PRO C C 1
ATOM 5689 O O . PRO C 1 96 ? 97.555 149.611 113.948 1.00 93.00 96 PRO C O 1
ATOM 5693 N N . ALA C 1 97 ? 96.145 151.008 114.992 1.00 88.38 97 ALA C N 1
ATOM 5694 C CA . ALA C 1 97 ? 95.807 151.703 113.757 1.00 88.10 97 ALA C CA 1
ATOM 5695 C C . ALA C 1 97 ? 96.988 152.462 113.170 1.00 87.17 97 ALA C C 1
ATOM 5696 O O . ALA C 1 97 ? 96.997 152.734 111.966 1.00 86.26 97 ALA C O 1
ATOM 5698 N N . PHE C 1 98 ? 97.984 152.805 113.987 1.00 80.40 98 PHE C N 1
ATOM 5699 C CA . PHE C 1 98 ? 99.124 153.601 113.552 1.00 78.73 98 PHE C CA 1
ATOM 5700 C C . PHE C 1 98 ? 100.412 152.789 113.516 1.00 78.40 98 PHE C C 1
ATOM 5701 O O . PHE C 1 98 ? 101.507 153.359 113.562 1.00 77.81 98 PHE C O 1
ATOM 5709 N N . ALA C 1 99 ? 100.304 151.466 113.424 1.00 75.52 99 ALA C N 1
ATOM 5710 C CA . ALA C 1 99 ? 101.456 150.580 113.522 1.00 74.51 99 ALA C CA 1
ATOM 5711 C C . ALA C 1 99 ? 102.357 150.624 112.296 1.00 74.78 99 ALA C C 1
ATOM 5712 O O . ALA C 1 99 ? 103.422 149.998 112.312 1.00 74.16 99 ALA C O 1
ATOM 5714 N N . ASP C 1 100 ? 101.991 151.406 111.284 1.00 71.76 100 ASP C N 1
ATOM 5715 C CA . ASP C 1 100 ? 102.804 151.398 110.038 1.00 70.45 100 ASP C CA 1
ATOM 5716 C C . ASP C 1 100 ? 103.745 152.606 110.019 1.00 68.98 100 ASP C C 1
ATOM 5717 O O . ASP C 1 100 ? 104.561 152.670 109.095 1.00 71.54 100 ASP C O 1
ATOM 5722 N N . LEU C 1 101 ? 103.644 153.524 110.985 1.00 56.76 101 LEU C N 1
ATOM 5723 C CA . LEU C 1 101 ? 104.489 154.743 110.907 1.00 54.95 101 LEU C CA 1
ATOM 5724 C C . LEU C 1 101 ? 105.933 154.285 110.703 1.00 58.48 101 LEU C C 1
ATOM 5725 O O . LEU C 1 101 ? 106.378 153.417 111.466 1.00 59.24 101 LEU C O 1
ATOM 5730 N N . MET C 1 102 ? 106.633 154.846 109.720 1.00 50.00 102 MET C N 1
ATOM 5731 C CA . MET C 1 102 ? 107.987 154.363 109.363 1.00 41.52 102 MET C CA 1
ATOM 5732 C C . MET C 1 102 ? 109.054 155.049 110.200 1.00 42.30 102 MET C C 1
ATOM 5733 O O . MET C 1 102 ? 108.883 156.235 110.479 1.00 51.87 102 MET C O 1
ATOM 5738 N N . PHE C 1 103 ? 110.126 154.340 110.538 1.00 40.76 103 PHE C N 1
ATOM 5739 C CA . PHE C 1 103 ? 111.273 154.964 111.235 1.00 39.67 103 PHE C CA 1
ATOM 5740 C C . PHE C 1 103 ? 112.203 155.448 110.134 1.00 42.91 103 PHE C C 1
ATOM 5741 O O . PHE C 1 103 ? 111.729 155.529 109.002 1.00 47.47 103 PHE C O 1
ATOM 5749 N N . GLU C 1 104 ? 113.474 155.714 110.431 1.00 42.26 104 GLU C N 1
ATOM 5750 C CA . GLU C 1 104 ? 114.436 156.077 109.362 1.00 38.74 104 GLU C CA 1
ATOM 5751 C C . GLU C 1 104 ? 114.566 154.861 108.456 1.00 42.67 104 GLU C C 1
ATOM 5752 O O . GLU C 1 104 ? 114.610 153.756 109.000 1.00 46.70 104 GLU C O 1
ATOM 5758 N N . GLN C 1 105 ? 114.620 155.046 107.134 1.00 45.00 105 GLN C N 1
ATOM 5759 C CA . GLN C 1 105 ? 114.614 153.900 106.232 1.00 36.09 105 GLN C CA 1
ATOM 5760 C C . GLN C 1 105 ? 116.022 153.438 105.883 1.00 37.51 105 GLN C C 1
ATOM 5761 O O . GLN C 1 105 ? 116.414 152.319 106.219 1.00 50.14 105 GLN C O 1
ATOM 5767 N N . ASN C 1 106 ? 116.803 154.281 105.215 1.00 29.00 106 ASN C N 1
ATOM 5768 C CA . ASN C 1 106 ? 118.135 153.893 104.752 1.00 32.67 106 ASN C CA 1
ATOM 5769 C C . ASN C 1 106 ? 119.137 154.927 105.248 1.00 34.78 106 ASN C C 1
ATOM 5770 O O . ASN C 1 106 ? 119.283 155.993 104.647 1.00 41.79 106 ASN C O 1
ATOM 5775 N N . GLY C 1 107 ? 119.832 154.609 106.336 1.00 32.98 107 GLY C N 1
ATOM 5776 C CA . GLY C 1 107 ? 120.765 155.554 106.920 1.00 29.96 107 GLY C CA 1
ATOM 5777 C C . GLY C 1 107 ? 122.059 155.632 106.129 1.00 31.87 107 GLY C C 1
ATOM 5778 O O . GLY C 1 107 ? 122.514 154.655 105.539 1.00 38.02 107 GLY C O 1
ATOM 5779 N N . LEU C 1 108 ? 122.655 156.822 106.124 1.00 31.56 108 LEU C N 1
ATOM 5780 C CA . LEU C 1 108 ? 123.933 157.052 105.462 1.00 32.19 108 LEU C CA 1
ATOM 5781 C C . LEU C 1 108 ? 124.647 158.194 106.165 1.00 34.63 108 LEU C C 1
ATOM 5782 O O . LEU C 1 108 ? 124.085 159.283 106.302 1.00 36.17 108 LEU C O 1
ATOM 5787 N N . ASN C 1 109 ? 125.879 157.946 106.604 1.00 30.25 109 ASN C N 1
ATOM 5788 C CA . ASN C 1 109 ? 126.707 158.934 107.281 1.00 19.82 109 ASN C CA 1
ATOM 5789 C C . ASN C 1 109 ? 127.981 159.160 106.485 1.00 27.22 109 ASN C C 1
ATOM 5790 O O . ASN C 1 109 ? 128.589 158.208 105.993 1.00 31.47 109 ASN C O 1
ATOM 5795 N N . LEU C 1 110 ? 128.387 160.420 106.361 1.00 25.93 110 LEU C N 1
ATOM 5796 C CA . LEU C 1 110 ? 129.637 160.779 105.701 1.00 22.08 110 LEU C CA 1
ATOM 5797 C C . LEU C 1 110 ? 130.409 161.709 106.620 1.00 22.26 110 LEU C C 1
ATOM 5798 O O . LEU C 1 110 ? 129.963 162.828 106.882 1.00 27.22 110 LEU C O 1
ATOM 5803 N N . PHE C 1 111 ? 131.566 161.263 107.095 1.00 20.89 111 PHE C N 1
ATOM 5804 C CA . PHE C 1 111 ? 132.328 162.046 108.054 1.00 19.01 111 PHE C CA 1
ATOM 5805 C C . PHE C 1 111 ? 133.730 162.324 107.544 1.00 21.29 111 PHE C C 1
ATOM 5806 O O . PHE C 1 111 ? 134.336 161.496 106.863 1.00 26.84 111 PHE C O 1
ATOM 5814 N N . TYR C 1 112 ? 134.231 163.505 107.886 1.00 29.39 112 TYR C N 1
ATOM 5815 C CA . TYR C 1 112 ? 135.565 163.954 107.532 1.00 31.28 112 TYR C CA 1
ATOM 5816 C C . TYR C 1 112 ? 136.208 164.565 108.768 1.00 36.11 112 TYR C C 1
ATOM 5817 O O . TYR C 1 112 ? 135.521 165.126 109.621 1.00 40.86 112 TYR C O 1
ATOM 5826 N N . ALA C 1 113 ? 137.528 164.437 108.874 1.00 38.46 113 ALA C N 1
ATOM 5827 C CA . ALA C 1 113 ? 138.252 164.977 110.017 1.00 34.12 113 ALA C CA 1
ATOM 5828 C C . ALA C 1 113 ? 139.637 165.419 109.576 1.00 32.67 113 ALA C C 1
ATOM 582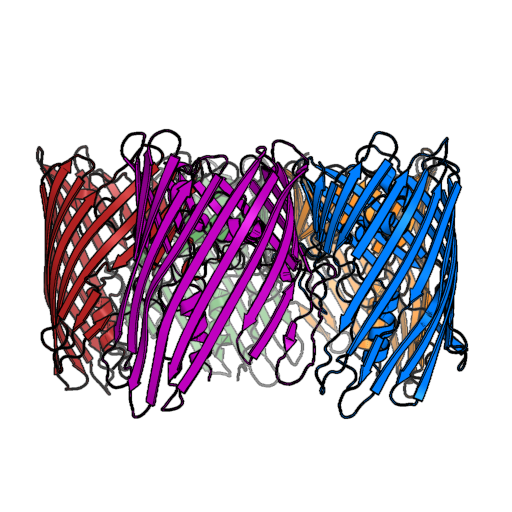9 O O . ALA C 1 113 ? 140.307 164.712 108.823 1.00 34.44 113 ALA C O 1
ATOM 5831 N N . SER C 1 114 ? 140.063 166.582 110.059 1.00 33.47 114 SER C N 1
ATOM 5832 C CA . SER C 1 114 ? 141.363 167.131 109.707 1.00 39.81 114 SER C CA 1
ATOM 5833 C C . SER C 1 114 ? 142.019 167.727 110.941 1.00 41.61 114 SER C C 1
ATOM 5834 O O . SER C 1 114 ? 141.341 168.164 111.872 1.00 48.62 114 SER C O 1
ATOM 5837 N N . LYS C 1 115 ? 143.348 167.747 110.935 1.00 43.21 115 LYS C N 1
ATOM 5838 C CA . LYS C 1 115 ? 144.137 168.316 112.025 1.00 42.39 115 LYS C CA 1
ATOM 5839 C C . LYS C 1 115 ? 144.698 169.654 111.558 1.00 48.91 115 LYS C C 1
ATOM 5840 O O . LYS C 1 115 ? 145.754 169.711 110.925 1.00 54.99 115 LYS C O 1
ATOM 5846 N N . MET C 1 116 ? 143.988 170.735 111.874 1.00 53.90 116 MET C N 1
ATOM 5847 C CA . MET C 1 116 ? 144.395 172.079 111.470 1.00 53.58 116 MET C CA 1
ATOM 5848 C C . MET C 1 116 ? 145.239 172.651 112.604 1.00 54.83 116 MET C C 1
ATOM 5849 O O . MET C 1 116 ? 144.730 173.110 113.627 1.00 56.24 116 MET C O 1
ATOM 5854 N N . GLY C 1 117 ? 146.558 172.575 112.440 1.00 54.86 117 GLY C N 1
ATOM 5855 C CA . GLY C 1 117 ? 147.479 173.021 113.467 1.00 52.89 117 GLY C CA 1
ATOM 5856 C C . GLY C 1 117 ? 147.453 172.138 114.696 1.00 52.82 117 GLY C C 1
ATOM 5857 O O . GLY C 1 117 ? 147.833 170.965 114.639 1.00 54.11 117 GLY C O 1
ATOM 5858 N N . GLU C 1 118 ? 147.006 172.693 115.820 1.00 50.24 118 GLU C N 1
ATOM 5859 C CA . GLU C 1 118 ? 146.826 171.925 117.042 1.00 53.51 118 GLU C CA 1
ATOM 5860 C C . GLU C 1 118 ? 145.372 171.557 117.301 1.00 54.56 118 GLU C C 1
ATOM 5861 O O . GLU C 1 118 ? 145.103 170.759 118.204 1.00 55.67 118 GLU C O 1
ATOM 5867 N N . TRP C 1 119 ? 144.440 172.104 116.529 1.00 45.56 119 TRP C N 1
ATOM 5868 C CA . TRP C 1 119 ? 143.016 171.863 116.716 1.00 42.88 119 TRP C CA 1
ATOM 5869 C C . TRP C 1 119 ? 142.568 170.797 115.725 1.00 41.48 119 TRP C C 1
ATOM 5870 O O . TRP C 1 119 ? 142.688 170.980 114.511 1.00 44.40 119 TRP C O 1
ATOM 5881 N N . THR C 1 120 ? 142.056 169.686 116.240 1.00 33.43 120 THR C N 1
ATOM 5882 C CA . THR C 1 120 ? 141.385 168.708 115.401 1.00 33.74 120 THR C CA 1
ATOM 5883 C C . THR C 1 120 ? 139.940 169.137 115.194 1.00 33.30 120 THR C C 1
ATOM 5884 O O . THR C 1 120 ? 139.294 169.642 116.113 1.00 41.93 120 THR C O 1
ATOM 5888 N N . TRP C 1 121 ? 139.441 168.964 113.974 1.00 28.32 121 TRP C N 1
ATOM 5889 C CA . TRP C 1 121 ? 138.074 169.336 113.643 1.00 29.71 121 TRP C CA 1
ATOM 5890 C C . TRP C 1 121 ? 137.465 168.251 112.769 1.00 31.13 121 TRP C C 1
ATOM 5891 O O . TRP C 1 121 ? 138.176 167.518 112.081 1.00 33.83 121 TRP C O 1
ATOM 5902 N N . GLY C 1 122 ? 136.143 168.133 112.825 1.00 23.91 122 GLY C N 1
ATOM 5903 C CA . GLY C 1 122 ? 135.463 167.088 112.087 1.00 25.98 122 GLY C CA 1
ATOM 5904 C C . GLY C 1 122 ? 133.996 167.388 111.903 1.00 24.24 122 GLY C C 1
ATOM 5905 O O . GLY C 1 122 ? 133.378 168.088 112.708 1.00 30.49 122 GLY C O 1
ATOM 5906 N N . VAL C 1 123 ? 133.440 166.840 110.825 1.00 25.85 123 VAL C N 1
ATOM 5907 C CA . VAL C 1 123 ? 132.039 167.024 110.461 1.00 23.04 123 VAL C CA 1
ATOM 5908 C C . VAL C 1 123 ? 131.436 165.661 110.159 1.00 21.88 123 VAL C C 1
ATOM 5909 O O . VAL C 1 123 ? 132.080 164.813 109.536 1.00 20.55 123 VAL C O 1
ATOM 5913 N N . THR C 1 124 ? 130.206 165.446 110.613 1.00 20.04 124 THR C N 1
ATOM 5914 C CA . THR C 1 124 ? 129.442 164.248 110.295 1.00 23.62 124 THR C CA 1
ATOM 5915 C C . THR C 1 124 ? 128.099 164.664 109.721 1.00 28.12 124 THR C C 1
ATOM 5916 O O . THR C 1 124 ? 127.412 165.510 110.298 1.00 38.25 124 THR C O 1
ATOM 5920 N N . ALA C 1 125 ? 127.731 164.074 108.590 1.00 29.15 125 ALA C N 1
ATOM 5921 C CA . ALA C 1 125 ? 126.473 164.363 107.920 1.00 22.07 125 ALA C CA 1
ATOM 5922 C C . ALA C 1 125 ? 125.602 163.118 107.935 1.00 23.91 125 ALA C C 1
ATOM 5923 O O . ALA C 1 125 ? 126.107 161.999 107.832 1.00 23.86 125 ALA C O 1
ATOM 5925 N N . LYS C 1 126 ? 124.297 163.316 108.076 1.00 23.65 126 LYS C N 1
ATOM 5926 C CA . LYS C 1 126 ? 123.347 162.218 108.153 1.00 26.89 126 LYS C CA 1
ATOM 5927 C C . LYS C 1 126 ? 122.253 162.432 107.123 1.00 32.06 126 LYS C C 1
ATOM 5928 O O . LYS C 1 126 ? 121.683 163.523 107.041 1.00 36.94 126 LYS C O 1
ATOM 5934 N N A TYR C 1 127 ? 121.963 161.398 106.340 0.50 37.64 127 TYR C N 1
ATOM 5935 N N B TYR C 1 127 ? 122.001 161.396 106.313 0.50 37.64 127 TYR C N 1
ATOM 5936 C CA A TYR C 1 127 ? 120.880 161.432 105.372 0.50 32.99 127 TYR C CA 1
ATOM 5937 C CA B TYR C 1 127 ? 120.904 161.444 105.315 0.50 32.99 127 TYR C CA 1
ATOM 5938 C C A TYR C 1 127 ? 120.074 160.147 105.467 0.50 38.85 127 TYR C C 1
ATOM 5939 C C B TYR C 1 127 ? 120.088 160.156 105.396 0.50 38.85 127 TYR C C 1
ATOM 5940 O O A TYR C 1 127 ? 120.611 159.079 105.771 0.50 41.71 127 TYR C O 1
ATOM 5941 O O B TYR C 1 127 ? 120.635 159.165 105.912 0.50 41.71 127 TYR C O 1
ATOM 5958 N N . SER C 1 128 ? 118.773 160.265 105.214 1.00 37.77 128 SER C N 1
ATOM 5959 C CA . SER C 1 128 ? 117.869 159.127 105.258 1.00 37.93 128 SER C CA 1
ATOM 5960 C C . SER C 1 128 ? 116.647 159.444 104.412 1.00 38.82 128 SER C C 1
ATOM 5961 O O . SER C 1 128 ? 116.170 160.580 104.410 1.00 43.77 128 SER C O 1
ATOM 5964 N N . ASN C 1 129 ? 116.151 158.440 103.692 1.00 36.02 129 ASN C N 1
ATOM 5965 C CA . ASN C 1 129 ? 114.983 158.625 102.845 1.00 37.88 129 ASN C CA 1
ATOM 5966 C C . ASN C 1 129 ? 114.377 157.268 102.525 1.00 40.03 129 ASN C C 1
ATOM 5967 O O . ASN C 1 129 ? 115.100 156.287 102.344 1.00 41.33 129 ASN C O 1
ATOM 5972 N N . GLY C 1 130 ? 113.055 157.225 102.458 1.00 37.62 130 GLY C N 1
ATOM 5973 C CA . GLY C 1 130 ? 112.359 156.006 102.109 1.00 36.04 130 GLY C CA 1
ATOM 5974 C C . GLY C 1 130 ? 110.881 156.289 101.973 1.00 38.94 130 GLY C C 1
ATOM 5975 O O . GLY C 1 130 ? 110.370 157.289 102.484 1.00 44.50 130 GLY C O 1
ATOM 5976 N N . LYS C 1 131 ? 110.202 155.391 101.263 1.00 46.89 131 LYS C N 1
ATOM 5977 C CA . LYS C 1 131 ? 108.781 155.579 101.011 1.00 47.85 131 LYS C CA 1
ATOM 5978 C C . LYS C 1 131 ? 108.137 154.251 100.649 1.00 47.75 131 LYS C C 1
ATOM 5979 O O . LYS C 1 131 ? 108.806 153.298 100.249 1.00 48.44 131 LYS C O 1
ATOM 5985 N N . ASN C 1 132 ? 106.817 154.214 100.795 1.00 51.02 132 ASN C N 1
ATOM 5986 C CA . ASN C 1 132 ? 105.988 153.095 100.358 1.00 49.44 132 ASN C CA 1
ATOM 5987 C C . ASN C 1 132 ? 104.702 153.702 99.826 1.00 46.94 132 ASN C C 1
ATOM 5988 O O . ASN C 1 132 ? 103.915 154.252 100.598 1.00 52.84 132 ASN C O 1
ATOM 5993 N N . GLU C 1 133 ? 104.497 153.633 98.515 1.00 52.07 133 GLU C N 1
ATOM 5994 C CA . GLU C 1 133 ? 103.379 154.312 97.878 1.00 56.90 133 GLU C CA 1
ATOM 5995 C C . GLU C 1 133 ? 102.188 153.397 97.642 1.00 56.85 133 GLU C C 1
ATOM 5996 O O . GLU C 1 133 ? 101.261 153.779 96.923 1.00 56.29 133 GLU C O 1
ATOM 6002 N N . ASP C 1 134 ? 102.198 152.205 98.218 1.00 61.40 134 ASP C N 1
ATOM 6003 C CA . ASP C 1 134 ? 101.033 151.339 98.162 1.00 63.19 134 ASP C CA 1
ATOM 6004 C C . ASP C 1 134 ? 99.843 152.058 98.790 1.00 64.49 134 ASP C C 1
ATOM 6005 O O . ASP C 1 134 ? 99.992 152.673 99.853 1.00 65.10 134 ASP C O 1
ATOM 6010 N N . PRO C 1 135 ? 98.670 152.048 98.154 1.00 67.85 135 PRO C N 1
ATOM 6011 C CA . PRO C 1 135 ? 97.491 152.661 98.787 1.00 66.15 135 PRO C CA 1
ATOM 6012 C C . PRO C 1 135 ? 97.198 152.125 100.175 1.00 63.95 135 PRO C C 1
ATOM 6013 O O . PRO C 1 135 ? 96.731 152.880 101.036 1.00 63.77 135 PRO C O 1
ATOM 6017 N N . THR C 1 136 ? 97.446 150.837 100.417 1.00 63.54 136 THR C N 1
ATOM 6018 C CA . THR C 1 136 ? 97.245 150.280 101.750 1.00 66.05 136 THR C CA 1
ATOM 6019 C C . THR C 1 136 ? 98.221 150.878 102.759 1.00 67.99 136 THR C C 1
ATOM 6020 O O . THR C 1 136 ? 97.844 151.153 103.904 1.00 69.09 136 THR C O 1
ATOM 6024 N N . VAL C 1 137 ? 99.470 151.090 102.358 1.00 64.62 137 VAL C N 1
ATOM 6025 C CA . VAL C 1 137 ? 100.519 151.587 103.249 1.00 62.00 137 VAL C CA 1
ATOM 6026 C C . VAL C 1 137 ? 101.096 152.840 102.598 1.00 62.48 137 VAL C C 1
ATOM 6027 O O . VAL C 1 137 ? 102.019 152.765 101.786 1.00 67.10 137 VAL C O 1
ATOM 6031 N N . GLY C 1 138 ? 100.552 154.004 102.944 1.00 56.82 138 GLY C N 1
ATOM 6032 C CA . GLY C 1 138 ? 101.037 155.262 102.404 1.00 53.14 138 GLY C CA 1
ATOM 6033 C C . GLY C 1 138 ? 102.054 155.984 103.266 1.00 56.06 138 GLY C C 1
ATOM 6034 O O . GLY C 1 138 ? 101.735 157.027 103.839 1.00 59.53 138 GLY C O 1
ATOM 6035 N N . THR C 1 139 ? 103.277 155.468 103.357 1.00 54.14 139 THR C N 1
ATOM 6036 C CA . THR C 1 139 ? 104.262 155.948 104.319 1.00 52.58 139 THR C CA 1
ATOM 6037 C C . THR C 1 139 ? 105.446 156.618 103.630 1.00 48.52 139 THR C C 1
ATOM 6038 O O . THR C 1 139 ? 105.926 156.147 102.596 1.00 48.46 139 THR C O 1
ATOM 6042 N N . LYS C 1 140 ? 105.914 157.722 104.217 1.00 46.29 140 LYS C N 1
ATOM 6043 C CA . LYS C 1 140 ? 107.140 158.393 103.805 1.00 44.15 140 LYS C CA 1
ATOM 6044 C C . LYS C 1 140 ? 107.946 158.756 105.044 1.00 45.65 140 LYS C C 1
ATOM 6045 O O . LYS C 1 140 ? 107.390 158.920 106.131 1.00 53.76 140 LYS C O 1
ATOM 6051 N N . ALA C 1 141 ? 109.261 158.888 104.875 1.00 42.34 141 ALA C N 1
ATOM 6052 C CA . ALA C 1 141 ? 110.138 159.208 105.996 1.00 38.26 141 ALA C CA 1
ATOM 6053 C C . ALA C 1 141 ? 111.422 159.834 105.476 1.00 41.49 141 ALA C C 1
ATOM 6054 O O . ALA C 1 141 ? 112.080 159.264 104.604 1.00 45.14 141 ALA C O 1
ATOM 6056 N N . THR C 1 142 ? 111.779 160.993 106.025 1.00 38.46 142 THR C N 1
ATOM 6057 C CA . THR C 1 142 ? 112.974 161.726 105.634 1.00 39.39 142 THR C CA 1
ATOM 6058 C C . THR C 1 142 ? 113.625 162.294 106.885 1.00 42.69 142 THR C C 1
ATOM 6059 O O . THR C 1 142 ? 112.946 162.574 107.874 1.00 50.29 142 THR C O 1
ATOM 6063 N N . SER C 1 143 ? 114.946 162.463 106.840 1.00 41.07 143 SER C N 1
ATOM 6064 C CA . SER C 1 143 ? 115.672 163.023 107.972 1.00 40.25 143 SER C CA 1
ATOM 6065 C C . SER C 1 143 ? 117.047 163.484 107.515 1.00 40.47 143 SER C C 1
ATOM 6066 O O . SER C 1 143 ? 117.679 162.826 106.689 1.00 41.85 143 SER C O 1
ATOM 6069 N N . ALA C 1 144 ? 117.505 164.606 108.068 1.00 42.46 144 ALA C N 1
ATOM 6070 C CA . ALA C 1 144 ? 118.802 165.169 107.720 1.00 41.34 144 ALA C CA 1
ATOM 6071 C C . ALA C 1 144 ? 119.335 165.979 108.892 1.00 40.18 144 ALA C C 1
ATOM 6072 O O . ALA C 1 144 ? 118.569 166.596 109.635 1.00 41.79 144 ALA C O 1
ATOM 6074 N N . GLY C 1 145 ? 120.654 165.975 109.048 1.00 30.66 145 GLY C N 1
ATOM 6075 C CA . GLY C 1 145 ? 121.291 166.716 110.123 1.00 28.69 145 GLY C CA 1
ATOM 6076 C C . GLY C 1 145 ? 122.794 166.670 109.979 1.00 28.28 145 GLY C C 1
ATOM 6077 O O . GLY C 1 145 ? 123.339 165.917 109.170 1.00 41.64 145 GLY C O 1
ATOM 6078 N N . VAL C 1 146 ? 123.465 167.495 110.784 1.00 22.70 146 VAL C N 1
ATOM 6079 C CA . VAL C 1 146 ? 124.918 167.593 110.767 1.00 24.57 146 VAL C CA 1
ATOM 6080 C C . VAL C 1 146 ? 125.435 167.649 112.199 1.00 27.85 146 VAL C C 1
ATOM 6081 O O . VAL C 1 146 ? 124.700 167.956 113.138 1.00 37.51 146 VAL C O 1
ATOM 6085 N N . ALA C 1 147 ? 126.720 167.340 112.358 1.00 26.33 147 ALA C N 1
ATOM 6086 C CA . ALA C 1 147 ? 127.392 167.407 113.650 1.00 23.77 147 ALA C CA 1
ATOM 6087 C C . ALA C 1 147 ? 128.791 167.962 113.442 1.00 24.35 147 ALA C C 1
ATOM 6088 O O . ALA C 1 147 ? 129.587 167.376 112.706 1.00 19.01 147 ALA C O 1
ATOM 6090 N N . VAL C 1 148 ? 129.087 169.084 114.090 1.00 28.62 148 VAL C N 1
ATOM 6091 C CA . VAL C 1 148 ? 130.373 169.758 113.979 1.00 25.29 148 VAL C CA 1
ATOM 6092 C C . VAL C 1 148 ? 131.043 169.737 115.343 1.00 19.88 148 VAL C C 1
ATOM 6093 O O . VAL C 1 148 ? 130.379 169.922 116.366 1.00 25.78 148 VAL C O 1
ATOM 6097 N N . ALA C 1 149 ? 132.351 169.505 115.361 1.00 14.68 149 ALA C N 1
ATOM 6098 C CA . ALA C 1 149 ? 133.077 169.518 116.620 1.00 16.25 149 ALA C CA 1
ATOM 6099 C C . ALA C 1 149 ? 134.545 169.820 116.374 1.00 21.91 149 ALA C C 1
ATOM 6100 O O . ALA C 1 149 ? 135.085 169.554 115.300 1.00 28.82 149 ALA C O 1
ATOM 6102 N N . ALA C 1 150 ? 135.184 170.369 117.404 1.00 25.58 150 ALA C N 1
ATOM 6103 C CA . ALA C 1 150 ? 136.607 170.665 117.396 1.00 26.73 150 ALA C CA 1
ATOM 6104 C C . ALA C 1 150 ? 137.180 170.342 118.767 1.00 28.22 150 ALA C C 1
ATOM 6105 O O . ALA C 1 150 ? 136.460 170.300 119.764 1.00 33.16 150 ALA C O 1
ATOM 6107 N N . SER C 1 151 ? 138.488 170.115 118.812 1.00 33.40 151 SER C N 1
ATOM 6108 C CA . SER C 1 151 ? 139.142 169.773 120.065 1.00 29.97 151 SER C CA 1
ATOM 6109 C C . SER C 1 151 ? 140.553 170.336 120.082 1.00 26.61 151 SER C C 1
ATOM 6110 O O . SER C 1 151 ? 141.243 170.340 119.062 1.00 31.88 151 SER C O 1
ATOM 6113 N N . ASN C 1 152 ? 140.973 170.799 121.252 1.00 35.87 152 ASN C N 1
ATOM 6114 C CA . ASN C 1 152 ? 142.319 171.309 121.465 1.00 40.93 152 ASN C CA 1
ATOM 6115 C C . ASN C 1 152 ? 143.233 170.287 122.121 1.00 40.89 152 ASN C C 1
ATOM 6116 O O . ASN C 1 152 ? 144.453 170.472 122.114 1.00 40.97 152 ASN C O 1
ATOM 6121 N N . GLY C 1 153 ? 142.669 169.223 122.692 1.00 38.40 153 GLY C N 1
ATOM 6122 C CA . GLY C 1 153 ? 143.357 168.355 123.618 1.00 33.40 153 GLY C CA 1
ATOM 6123 C C . GLY C 1 153 ? 142.966 168.619 125.056 1.00 40.72 153 GLY C C 1
ATOM 6124 O O . GLY C 1 153 ? 142.882 167.676 125.853 1.00 37.94 153 GLY C O 1
ATOM 6125 N N . THR C 1 154 ? 142.717 169.883 125.397 1.00 42.26 154 THR C N 1
ATOM 6126 C CA . THR C 1 154 ? 142.197 170.279 126.697 1.00 40.48 154 THR C CA 1
ATOM 6127 C C . THR C 1 154 ? 140.812 170.897 126.627 1.00 34.68 154 THR C C 1
ATOM 6128 O O . THR C 1 154 ? 140.092 170.878 127.623 1.00 30.24 154 THR C O 1
ATOM 6132 N N . TRP C 1 155 ? 140.425 171.444 125.479 1.00 31.08 155 TRP C N 1
ATOM 6133 C CA . TRP C 1 155 ? 139.122 172.063 125.284 1.00 28.93 155 TRP C CA 1
ATOM 6134 C C . TRP C 1 155 ? 138.387 171.332 124.173 1.00 28.36 155 TRP C C 1
ATOM 6135 O O . TRP C 1 155 ? 138.960 171.087 123.109 1.00 35.71 155 TRP C O 1
ATOM 6146 N N . ASP C 1 156 ? 137.125 170.991 124.413 1.00 25.35 156 ASP C N 1
ATOM 6147 C CA . ASP C 1 156 ? 136.282 170.352 123.413 1.00 23.15 156 ASP C CA 1
ATOM 6148 C C . ASP C 1 156 ? 135.062 171.219 123.157 1.00 20.97 156 ASP C C 1
ATOM 6149 O O . ASP C 1 156 ? 134.524 171.833 124.080 1.00 32.32 156 ASP C O 1
ATOM 6154 N N . PHE C 1 157 ? 134.635 171.274 121.899 1.00 26.76 157 PHE C N 1
ATOM 6155 C CA . PHE C 1 157 ? 133.429 171.996 121.513 1.00 26.55 157 PHE C CA 1
ATOM 6156 C C . PHE C 1 157 ? 132.678 171.148 120.505 1.00 19.83 157 PHE C C 1
ATOM 6157 O O . PHE C 1 157 ? 133.214 170.844 119.439 1.00 25.42 157 PHE C O 1
ATOM 6165 N N . GLU C 1 158 ? 131.450 170.762 120.835 1.00 16.34 158 GLU C N 1
ATOM 6166 C CA . GLU C 1 158 ? 130.659 169.894 119.976 1.00 22.15 158 GLU C CA 1
ATOM 6167 C C . GLU C 1 158 ? 129.266 170.468 119.801 1.00 15.54 158 GLU C C 1
ATOM 6168 O O . GLU C 1 158 ? 128.621 170.852 120.778 1.00 28.57 158 GLU C O 1
ATOM 6174 N N . LEU C 1 159 ? 128.806 170.512 118.557 1.00 21.43 159 LEU C N 1
ATOM 6175 C CA . LEU C 1 159 ? 127.510 171.068 118.202 1.00 21.79 159 LEU C CA 1
ATOM 6176 C C . LEU C 1 159 ? 126.793 170.079 117.300 1.00 24.41 159 LEU C C 1
ATOM 6177 O O . LEU C 1 159 ? 127.384 169.571 116.345 1.00 25.65 159 LEU C O 1
ATOM 6182 N N . VAL C 1 160 ? 125.532 169.794 117.606 1.00 23.65 160 VAL C N 1
ATOM 6183 C CA . VAL C 1 160 ? 124.721 168.882 116.810 1.00 26.52 160 VAL C CA 1
ATOM 6184 C C . VAL C 1 160 ? 123.438 169.599 116.419 1.00 27.33 160 VAL C C 1
ATOM 6185 O O . VAL C 1 160 ? 122.762 170.180 117.273 1.00 32.83 160 VAL C O 1
ATOM 6189 N N . GLN C 1 161 ? 123.111 169.567 115.131 1.00 34.45 161 GLN C N 1
ATOM 6190 C CA . GLN C 1 161 ? 121.937 170.245 114.605 1.00 37.18 161 GLN C CA 1
ATOM 6191 C C . GLN C 1 161 ? 121.113 169.273 113.777 1.00 39.60 161 GLN C C 1
ATOM 6192 O O . GLN C 1 161 ? 121.662 168.472 113.018 1.00 41.54 161 GLN C O 1
ATOM 6198 N N . GLY C 1 162 ? 119.797 169.343 113.933 1.00 41.06 162 GLY C N 1
ATOM 6199 C CA . GLY C 1 162 ? 118.899 168.545 113.128 1.00 38.81 162 GLY C CA 1
ATOM 6200 C C . GLY C 1 162 ? 118.204 169.393 112.087 1.00 45.21 162 GLY C C 1
ATOM 6201 O O . GLY C 1 162 ? 117.300 170.166 112.416 1.00 49.79 162 GLY C O 1
ATOM 6202 N N . PHE C 1 163 ? 118.625 169.265 110.827 1.00 46.95 163 PHE C N 1
ATOM 6203 C CA . PHE C 1 163 ? 118.071 170.101 109.767 1.00 44.59 163 PHE C CA 1
ATOM 6204 C C . PHE C 1 163 ? 116.590 169.817 109.562 1.00 48.41 163 PHE C C 1
ATOM 6205 O O . PHE C 1 163 ? 115.775 170.742 109.474 1.00 49.90 163 PHE C O 1
ATOM 6213 N N . THR C 1 164 ? 116.223 168.542 109.487 1.00 52.06 164 THR C N 1
ATOM 6214 C CA . THR C 1 164 ? 114.836 168.159 109.294 1.00 51.61 164 THR C CA 1
ATOM 6215 C C . THR C 1 164 ? 114.642 166.729 109.776 1.00 50.68 164 THR C C 1
ATOM 6216 O O . THR C 1 164 ? 115.600 165.976 109.968 1.00 41.59 164 THR C O 1
ATOM 6220 N N . GLY C 1 165 ? 113.382 166.376 109.990 1.00 52.73 165 GLY C N 1
ATOM 6221 C CA . GLY C 1 165 ? 112.991 165.028 110.338 1.00 47.76 165 GLY C CA 1
ATOM 6222 C C . GLY C 1 165 ? 111.486 164.916 110.269 1.00 50.48 165 GLY C C 1
ATOM 6223 O O . GLY C 1 165 ? 110.779 165.756 110.829 1.00 54.69 165 GLY C O 1
ATOM 6224 N N . LYS C 1 166 ? 110.976 163.899 109.585 1.00 49.77 166 LYS C N 1
ATOM 6225 C CA . LYS C 1 166 ? 109.539 163.813 109.382 1.00 49.60 166 LYS C CA 1
ATOM 6226 C C . LYS C 1 166 ? 109.184 162.399 108.955 1.00 45.96 166 LYS C C 1
ATOM 6227 O O . LYS C 1 166 ? 109.897 161.796 108.154 1.00 49.20 166 LYS C O 1
ATOM 6233 N N . SER C 1 167 ? 108.091 161.878 109.504 1.00 39.31 167 SER C N 1
ATOM 6234 C CA . SER C 1 167 ? 107.581 160.558 109.158 1.00 42.42 167 SER C CA 1
ATOM 6235 C C . SER C 1 167 ? 106.081 160.675 108.943 1.00 46.08 167 SER C C 1
ATOM 6236 O O . SER C 1 167 ? 105.362 161.127 109.837 1.00 53.38 167 SER C O 1
ATOM 6239 N N . GLU C 1 168 ? 105.611 160.270 107.769 1.00 53.40 168 GLU C N 1
ATOM 6240 C CA . GLU C 1 168 ? 104.222 160.445 107.376 1.00 51.53 168 GLU C CA 1
ATOM 6241 C C . GLU C 1 168 ? 103.542 159.097 107.182 1.00 51.61 168 GLU C C 1
ATOM 6242 O O . GLU C 1 168 ? 104.192 158.069 106.981 1.00 50.90 168 GLU C O 1
ATOM 6248 N N . LEU C 1 169 ? 102.212 159.116 107.245 1.00 60.03 169 LEU C N 1
ATOM 6249 C CA . LEU C 1 169 ? 101.418 157.914 107.028 1.00 61.34 169 LEU C CA 1
ATOM 6250 C C . LEU C 1 169 ? 100.002 158.326 106.660 1.00 61.97 169 LEU C C 1
ATOM 6251 O O . LEU C 1 169 ? 99.330 159.002 107.442 1.00 65.68 169 LEU C O 1
ATOM 6256 N N . ASP C 1 170 ? 99.557 157.925 105.464 1.00 69.36 170 ASP C N 1
ATOM 6257 C CA . ASP C 1 170 ? 98.239 158.276 104.952 1.00 70.28 170 ASP C CA 1
ATOM 6258 C C . ASP C 1 170 ? 97.614 157.028 104.321 1.00 70.91 170 ASP C C 1
ATOM 6259 O O . ASP C 1 170 ? 97.747 156.755 103.132 1.00 70.21 170 ASP C O 1
ATOM 6264 N N . ASN C 1 171 ? 96.898 156.260 105.135 1.00 74.99 171 ASN C N 1
ATOM 6265 C CA . ASN C 1 171 ? 96.184 155.104 104.626 1.00 75.28 171 ASN C CA 1
ATOM 6266 C C . ASN C 1 171 ? 94.886 155.540 103.955 1.00 78.30 171 ASN C C 1
ATOM 6267 O O . ASN C 1 171 ? 94.664 156.720 103.669 1.00 76.66 171 ASN C O 1
ATOM 6272 N N . GLY C 1 172 ? 94.027 154.562 103.693 1.00 83.10 172 GLY C N 1
ATOM 6273 C CA . GLY C 1 172 ? 92.696 154.864 103.213 1.00 82.18 172 GLY C CA 1
ATOM 6274 C C . GLY C 1 172 ? 91.796 155.382 104.315 1.00 82.04 172 GLY C C 1
ATOM 6275 O O . GLY C 1 172 ? 90.766 156.005 104.044 1.00 82.26 172 GLY C O 1
ATOM 6276 N N . THR C 1 173 ? 92.175 155.129 105.568 1.00 80.82 173 THR C N 1
ATOM 6277 C CA . THR C 1 173 ? 91.355 155.489 106.720 1.00 81.95 173 THR C CA 1
ATOM 6278 C C . THR C 1 173 ? 92.043 156.532 107.596 1.00 83.17 173 THR C C 1
ATOM 6279 O O . THR C 1 173 ? 91.467 157.591 107.857 1.00 82.80 173 THR C O 1
ATOM 6283 N N . VAL C 1 174 ? 93.265 156.267 108.053 1.00 83.24 174 VAL C N 1
ATOM 6284 C CA . VAL C 1 174 ? 93.897 157.095 109.074 1.00 81.97 174 VAL C CA 1
ATOM 6285 C C . VAL C 1 174 ? 94.872 158.069 108.431 1.00 80.53 174 VAL C C 1
ATOM 6286 O O . VAL C 1 174 ? 95.207 157.965 107.247 1.00 79.83 174 VAL C O 1
ATOM 6290 N N . THR C 1 175 ? 95.329 159.034 109.227 1.00 76.80 175 THR C N 1
ATOM 6291 C CA . THR C 1 175 ? 96.272 160.052 108.781 1.00 77.66 175 THR C CA 1
ATOM 6292 C C . THR C 1 175 ? 97.084 160.523 109.977 1.00 76.28 175 THR C C 1
ATOM 6293 O O . THR C 1 175 ? 96.520 161.065 110.932 1.00 77.93 175 THR C O 1
ATOM 6297 N N . ALA C 1 176 ? 98.400 160.321 109.928 1.00 67.69 176 ALA C N 1
ATOM 6298 C CA . ALA C 1 176 ? 99.246 160.647 111.070 1.00 68.60 176 ALA C CA 1
ATOM 6299 C C . ALA C 1 176 ? 100.686 160.920 110.660 1.00 67.06 176 ALA C C 1
ATOM 6300 O O . ALA C 1 176 ? 101.315 160.087 110.004 1.00 68.24 176 ALA C O 1
ATOM 6302 N N . GLU C 1 177 ? 101.220 162.075 111.041 1.00 60.94 177 GLU C N 1
ATOM 6303 C CA . GLU C 1 177 ? 102.613 162.396 110.783 1.00 60.41 177 GLU C CA 1
ATOM 6304 C C . GLU C 1 177 ? 103.254 163.036 112.009 1.00 57.71 177 GLU C C 1
ATOM 6305 O O . GLU C 1 177 ? 102.599 163.700 112.813 1.00 61.85 177 GLU C O 1
ATOM 6311 N N . VAL C 1 178 ? 104.563 162.819 112.140 1.00 51.04 178 VAL C N 1
ATOM 6312 C CA . VAL C 1 178 ? 105.375 163.460 113.162 1.00 51.24 178 VAL C CA 1
ATOM 6313 C C . VAL C 1 178 ? 106.406 164.319 112.450 1.00 49.01 178 VAL C C 1
ATOM 6314 O O . VAL C 1 178 ? 106.760 164.074 111.296 1.00 53.68 178 VAL C O 1
ATOM 6318 N N . GLU C 1 179 ? 106.881 165.346 113.146 1.00 51.46 179 GLU C N 1
ATOM 6319 C CA . GLU C 1 179 ? 107.815 166.274 112.530 1.00 53.40 179 GLU C CA 1
ATOM 6320 C C . GLU C 1 179 ? 108.606 166.992 113.610 1.00 57.01 179 GLU C C 1
ATOM 6321 O O . GLU C 1 179 ? 108.030 167.504 114.570 1.00 62.28 179 GLU C O 1
ATOM 6327 N N . SER C 1 180 ? 109.922 167.036 113.433 1.00 52.76 180 SER C N 1
ATOM 6328 C CA . SER C 1 180 ? 110.813 167.727 114.349 1.00 52.24 180 SER C CA 1
ATOM 6329 C C . SER C 1 180 ? 110.973 169.180 113.926 1.00 57.50 180 SER C C 1
ATOM 6330 O O . SER C 1 180 ? 111.306 169.471 112.774 1.00 55.50 180 SER C O 1
ATOM 6333 N N . LYS C 1 181 ? 110.739 170.089 114.868 1.00 59.55 181 LYS C N 1
ATOM 6334 C CA . LYS C 1 181 ? 110.864 171.525 114.650 1.00 56.00 181 LYS C CA 1
ATOM 6335 C C . LYS C 1 181 ? 112.094 172.091 115.349 1.00 53.77 181 LYS C C 1
ATOM 6336 O O . LYS C 1 181 ? 112.069 173.198 115.885 1.00 58.67 181 LYS C O 1
ATOM 6342 N N . GLY C 1 182 ? 113.185 171.334 115.346 1.00 49.50 182 GLY C N 1
ATOM 6343 C CA . GLY C 1 182 ? 114.413 171.786 115.967 1.00 51.62 182 GLY C CA 1
ATOM 6344 C C . GLY C 1 182 ? 115.041 170.748 116.872 1.00 50.65 182 GLY C C 1
ATOM 6345 O O . GLY C 1 182 ? 114.337 170.017 117.573 1.00 46.65 182 GLY C O 1
ATOM 6346 N N . LEU C 1 183 ? 116.353 170.677 116.889 1.00 42.80 183 LEU C N 1
ATOM 6347 C CA . LEU C 1 183 ? 117.073 169.728 117.772 1.00 39.43 183 LEU C CA 1
ATOM 6348 C C . LEU C 1 183 ? 118.501 170.235 117.965 1.00 41.38 183 LEU C C 1
ATOM 6349 O O . LEU C 1 183 ? 119.349 169.920 117.125 1.00 46.62 183 LEU C O 1
ATOM 6354 N N . THR C 1 184 ? 118.752 170.981 119.015 1.00 41.43 184 THR C N 1
ATOM 6355 C CA . THR C 1 184 ? 120.106 171.504 119.324 1.00 41.02 184 THR C CA 1
ATOM 6356 C C . THR C 1 184 ? 120.769 170.600 120.366 1.00 35.19 184 THR C C 1
ATOM 6357 O O . THR C 1 184 ? 120.043 169.902 121.076 1.00 41.95 184 THR C O 1
ATOM 6361 N N . ASN C 1 185 ? 122.094 170.597 120.419 1.00 27.69 185 ASN C N 1
ATOM 6362 C CA . ASN C 1 185 ? 122.828 169.802 121.421 1.00 21.96 185 ASN C CA 1
ATOM 6363 C C . ASN C 1 185 ? 124.242 170.373 121.523 1.00 26.48 185 ASN C C 1
ATOM 6364 O O . ASN C 1 185 ? 125.153 169.786 120.941 1.00 34.25 185 ASN C O 1
ATOM 6369 N N . VAL C 1 186 ? 124.413 171.484 122.234 1.00 23.67 186 VAL C N 1
ATOM 6370 C CA . VAL C 1 186 ? 125.762 172.081 122.456 1.00 20.37 186 VAL C CA 1
ATOM 6371 C C . VAL C 1 186 ? 126.451 171.331 123.597 1.00 22.33 186 VAL C C 1
ATOM 6372 O O . VAL C 1 186 ? 125.761 170.940 124.534 1.00 29.99 186 VAL C O 1
ATOM 6376 N N . THR C 1 187 ? 127.764 171.136 123.507 1.00 18.44 187 THR C N 1
ATOM 6377 C CA . THR C 1 187 ? 128.524 170.412 124.556 1.00 20.87 187 THR C CA 1
ATOM 6378 C C . THR C 1 187 ? 129.940 170.977 124.657 1.00 18.75 187 THR C C 1
ATOM 6379 O O . THR C 1 187 ? 130.559 171.173 123.618 1.00 28.70 187 THR C O 1
ATOM 6383 N N . VAL C 1 188 ? 130.406 171.232 125.877 1.00 22.02 188 VAL C N 1
ATOM 6384 C CA . VAL C 1 188 ? 131.784 171.740 126.115 1.00 21.77 188 VAL C CA 1
ATOM 6385 C C . VAL C 1 188 ? 132.513 170.723 126.987 1.00 20.85 188 VAL C C 1
ATOM 6386 O O . VAL C 1 188 ? 131.843 169.949 127.654 1.00 27.34 188 VAL C O 1
ATOM 6390 N N . GLY C 1 189 ? 133.834 170.728 126.957 1.00 28.81 189 GLY C N 1
ATOM 6391 C CA . GLY C 1 189 ? 134.633 169.812 127.742 1.00 26.43 189 GLY C CA 1
ATOM 6392 C C . GLY C 1 189 ? 136.023 170.327 128.038 1.00 27.63 189 GLY C C 1
ATOM 6393 O O . GLY C 1 189 ? 136.720 170.803 127.142 1.00 38.60 189 GLY C O 1
ATOM 6394 N N . TYR C 1 190 ? 136.440 170.232 129.293 1.00 28.81 190 TYR C N 1
ATOM 6395 C CA . TYR C 1 190 ? 137.756 170.677 129.720 1.00 32.85 190 TYR C CA 1
ATOM 6396 C C . TYR C 1 190 ? 138.525 169.513 130.325 1.00 35.11 190 TYR C C 1
ATOM 6397 O O . TYR C 1 190 ? 137.977 168.736 131.111 1.00 27.31 190 TYR C O 1
ATOM 6406 N N . HIS C 1 191 ? 139.808 169.418 130.008 1.00 40.69 191 HIS C N 1
ATOM 6407 C CA . HIS C 1 191 ? 140.640 168.309 130.527 1.00 46.35 191 HIS C CA 1
ATOM 6408 C C . HIS C 1 191 ? 141.764 168.911 131.362 1.00 47.49 191 HIS C C 1
ATOM 6409 O O . HIS C 1 191 ? 142.705 169.487 130.788 1.00 51.64 191 HIS C O 1
ATOM 6416 N N . MET C 1 192 ? 141.662 168.807 132.689 1.00 54.91 192 MET C N 1
ATOM 6417 C CA . MET C 1 192 ? 142.705 169.347 133.598 1.00 56.80 192 MET C CA 1
ATOM 6418 C C . MET C 1 192 ? 143.848 168.345 133.659 1.00 56.84 192 MET C C 1
ATOM 6419 O O . MET C 1 192 ? 144.978 168.755 133.959 1.00 57.15 192 MET C O 1
ATOM 6424 N N . SER C 1 193 ? 143.547 167.080 133.395 1.00 56.23 193 SER C N 1
ATOM 6425 C CA . SER C 1 193 ? 144.557 166.004 133.501 1.00 55.94 193 SER C CA 1
ATOM 6426 C C . SER C 1 193 ? 144.156 164.878 132.554 1.00 57.69 193 SER C C 1
ATOM 6427 O O . SER C 1 193 ? 142.988 164.841 132.153 1.00 60.59 193 SER C O 1
ATOM 6430 N N . PRO C 1 194 ? 145.062 163.956 132.183 1.00 56.15 194 PRO C N 1
ATOM 6431 C CA . PRO C 1 194 ? 144.685 162.822 131.351 1.00 53.56 194 PRO C CA 1
ATOM 6432 C C . PRO C 1 194 ? 143.707 161.882 132.065 1.00 55.75 194 PRO C C 1
ATOM 6433 O O . PRO C 1 194 ? 143.304 160.922 131.451 1.00 55.50 194 PRO C O 1
ATOM 6437 N N . GLU C 1 195 ? 143.358 162.169 133.323 1.00 51.35 195 GLU C N 1
ATOM 6438 C CA . GLU C 1 195 ? 142.378 161.347 134.084 1.00 51.38 195 GLU C CA 1
ATOM 6439 C C . GLU C 1 195 ? 141.180 162.204 134.488 1.00 46.62 195 GLU C C 1
ATOM 6440 O O . GLU C 1 195 ? 140.076 161.667 134.537 1.00 47.68 195 GLU C O 1
ATOM 6446 N N . MET C 1 196 ? 141.400 163.492 134.728 1.00 44.55 196 MET C N 1
ATOM 6447 C CA . MET C 1 196 ? 140.326 164.400 135.192 1.00 39.98 196 MET C CA 1
ATOM 6448 C C . MET C 1 196 ? 139.760 165.211 134.028 1.00 43.99 196 MET C C 1
ATOM 6449 O O . MET C 1 196 ? 140.548 165.872 133.345 1.00 42.93 196 MET C O 1
ATOM 6454 N N . GLU C 1 197 ? 138.441 165.183 133.841 1.00 44.00 197 GLU C N 1
ATOM 6455 C CA . GLU C 1 197 ? 137.754 165.966 132.823 1.00 36.09 197 GLU C CA 1
ATOM 6456 C C . GLU C 1 197 ? 136.348 166.312 133.289 1.00 36.08 197 GLU C C 1
ATOM 6457 O O . GLU C 1 197 ? 135.682 165.515 133.952 1.00 34.50 197 GLU C O 1
ATOM 6463 N N . VAL C 1 198 ? 135.899 167.512 132.912 1.00 34.61 198 VAL C N 1
ATOM 6464 C CA . VAL C 1 198 ? 134.572 168.015 133.240 1.00 31.87 198 VAL C CA 1
ATOM 6465 C C . VAL C 1 198 ? 133.890 168.454 131.951 1.00 35.49 198 VAL C C 1
ATOM 6466 O O . VAL C 1 198 ? 134.543 168.794 130.964 1.00 38.21 198 VAL C O 1
ATOM 6470 N N . TYR C 1 199 ? 132.559 168.442 131.965 1.00 31.54 199 TYR C N 1
ATOM 6471 C CA . TYR C 1 199 ? 131.804 168.742 130.755 1.00 26.30 199 TYR C CA 1
ATOM 6472 C C . TYR C 1 199 ? 130.420 169.258 131.112 1.00 27.39 199 TYR C C 1
ATOM 6473 O O . TYR C 1 199 ? 129.905 169.012 132.203 1.00 37.61 199 TYR C O 1
ATOM 6482 N N . GLY C 1 200 ? 129.820 169.958 130.161 1.00 24.88 200 GLY C N 1
ATOM 6483 C CA . GLY C 1 200 ? 128.461 170.444 130.311 1.00 22.04 200 GLY C CA 1
ATOM 6484 C C . GLY C 1 200 ? 127.720 170.341 128.998 1.00 20.65 200 GLY C C 1
ATOM 6485 O O . GLY C 1 200 ? 128.313 170.408 127.923 1.00 27.64 200 GLY C O 1
ATOM 6486 N N . ASN C 1 201 ? 126.403 170.172 129.094 1.00 22.89 201 ASN C N 1
ATOM 6487 C CA . ASN C 1 201 ? 125.592 169.873 127.921 1.00 25.13 201 ASN C CA 1
ATOM 6488 C C . ASN C 1 201 ? 124.227 170.534 128.039 1.00 28.91 201 ASN C C 1
ATOM 6489 O O . ASN C 1 201 ? 123.573 170.426 129.078 1.00 32.92 201 ASN C O 1
ATOM 6494 N N . VAL C 1 202 ? 123.799 171.198 126.969 1.00 22.19 202 VAL C N 1
ATOM 6495 C CA . VAL C 1 202 ? 122.479 171.809 126.868 1.00 24.40 202 VAL C CA 1
ATOM 6496 C C . VAL C 1 202 ? 121.790 171.226 125.643 1.00 26.11 202 VAL C C 1
ATOM 6497 O O . VAL C 1 202 ? 122.393 171.154 124.568 1.00 33.88 202 VAL C O 1
ATOM 6501 N N . LYS C 1 203 ? 120.535 170.812 125.800 1.00 26.64 203 LYS C N 1
ATOM 6502 C CA . LYS C 1 203 ? 119.820 170.135 124.726 1.00 25.08 203 LYS C CA 1
ATOM 6503 C C . LYS C 1 203 ? 118.387 170.634 124.642 1.00 30.03 203 LYS C C 1
ATOM 6504 O O . LYS C 1 203 ? 117.707 170.749 125.663 1.00 39.13 203 LYS C O 1
ATOM 6510 N N . MET C 1 204 ? 117.930 170.918 123.425 1.00 38.78 204 MET C N 1
ATOM 6511 C CA . MET C 1 204 ? 116.562 171.346 123.170 1.00 42.73 204 MET C CA 1
ATOM 6512 C C . MET C 1 204 ? 115.983 170.519 122.033 1.00 46.13 204 MET C C 1
ATOM 6513 O O . MET C 1 204 ? 116.698 170.122 121.112 1.00 48.59 204 MET C O 1
ATOM 6518 N N . SER C 1 205 ? 114.678 170.267 122.095 1.00 41.03 205 SER C N 1
ATOM 6519 C CA . SER C 1 205 ? 114.044 169.411 121.097 1.00 43.78 205 SER C CA 1
ATOM 6520 C C . SER C 1 205 ? 112.547 169.682 121.084 1.00 45.37 205 SER C C 1
ATOM 6521 O O . SER C 1 205 ? 111.871 169.460 122.090 1.00 52.01 205 SER C O 1
ATOM 6524 N N . LYS C 1 206 ? 112.037 170.143 119.948 1.00 46.69 206 LYS C N 1
ATOM 6525 C CA . LYS C 1 206 ? 110.609 170.323 119.734 1.00 48.50 206 LYS C CA 1
ATOM 6526 C C . LYS C 1 206 ? 110.120 169.255 118.770 1.00 51.52 206 LYS C C 1
ATOM 6527 O O . LYS C 1 206 ? 110.747 169.016 117.734 1.00 56.68 206 LYS C O 1
ATOM 6533 N N . VAL C 1 207 ? 109.017 168.606 119.117 1.00 50.62 207 VAL C N 1
ATOM 6534 C CA . VAL C 1 207 ? 108.413 167.576 118.283 1.00 50.67 207 VAL C CA 1
ATOM 6535 C C . VAL C 1 207 ? 106.922 167.854 118.199 1.00 52.92 207 VAL C C 1
ATOM 6536 O O . VAL C 1 207 ? 106.274 168.093 119.223 1.00 59.08 207 VAL C O 1
ATOM 6540 N N . GLU C 1 208 ? 106.381 167.834 116.987 1.00 51.45 208 GLU C N 1
ATOM 6541 C CA . GLU C 1 208 ? 104.958 168.027 116.766 1.00 53.23 208 GLU C CA 1
ATOM 6542 C C . GLU C 1 208 ? 104.398 166.834 116.010 1.00 54.91 208 GLU C C 1
ATOM 6543 O O . GLU C 1 208 ? 105.034 166.319 115.087 1.00 56.02 208 GLU C O 1
ATOM 6549 N N . ALA C 1 209 ? 103.211 166.395 116.407 1.00 63.42 209 ALA C N 1
ATOM 6550 C CA . ALA C 1 209 ? 102.561 165.251 115.792 1.00 63.24 209 ALA C CA 1
ATOM 6551 C C . ALA C 1 209 ? 101.109 165.585 115.495 1.00 64.15 209 ALA C C 1
ATOM 6552 O O . ALA C 1 209 ? 100.506 166.444 116.141 1.00 65.01 209 ALA C O 1
ATOM 6554 N N . ASP C 1 210 ? 100.559 164.902 114.498 1.00 73.31 210 ASP C N 1
ATOM 6555 C CA . ASP C 1 210 ? 99.165 165.037 114.112 1.00 71.29 210 ASP C CA 1
ATOM 6556 C C . ASP C 1 210 ? 98.507 163.668 114.157 1.00 71.83 210 ASP C C 1
ATOM 6557 O O . ASP C 1 210 ? 99.030 162.702 113.597 1.00 71.77 210 ASP C O 1
ATOM 6562 N N . LEU C 1 211 ? 97.357 163.586 114.825 1.00 77.94 211 LEU C N 1
ATOM 6563 C CA . LEU C 1 211 ? 96.630 162.328 114.995 1.00 78.82 211 LEU C CA 1
ATOM 6564 C C . LEU C 1 211 ? 95.189 162.560 114.556 1.00 79.07 211 LEU C C 1
ATOM 6565 O O . LEU C 1 211 ? 94.321 162.837 115.387 1.00 79.55 211 LEU C O 1
ATOM 6570 N N . ASN C 1 212 ? 94.943 162.428 113.254 1.00 78.83 212 ASN C N 1
ATOM 6571 C CA . ASN C 1 212 ? 93.618 162.638 112.670 1.00 78.93 212 ASN C CA 1
ATOM 6572 C C . ASN C 1 212 ? 93.068 164.018 113.017 1.00 81.84 212 ASN C C 1
ATOM 6573 O O . ASN C 1 212 ? 91.880 164.185 113.298 1.00 83.95 212 ASN C O 1
ATOM 6578 N N . GLY C 1 213 ? 93.942 165.021 113.001 1.00 79.34 213 GLY C N 1
ATOM 6579 C CA . GLY C 1 213 ? 93.540 166.391 113.235 1.00 77.55 213 GLY C CA 1
ATOM 6580 C C . GLY C 1 213 ? 93.724 166.903 114.647 1.00 77.97 213 GLY C C 1
ATOM 6581 O O . GLY C 1 213 ? 93.302 168.029 114.934 1.00 79.62 213 GLY C O 1
ATOM 6582 N N . THR C 1 214 ? 94.335 166.123 115.538 1.00 76.82 214 THR C N 1
ATOM 6583 C CA . THR C 1 214 ? 94.572 166.557 116.912 1.00 78.22 214 THR C CA 1
ATOM 6584 C C . THR C 1 214 ? 96.063 166.768 117.130 1.00 77.50 214 THR C C 1
ATOM 6585 O O . THR C 1 214 ? 96.816 165.790 117.252 1.00 77.63 214 THR C O 1
ATOM 6589 N N . PRO C 1 215 ? 96.541 168.009 117.184 1.00 75.74 215 PRO C N 1
ATOM 6590 C CA . PRO C 1 215 ? 97.985 168.237 117.326 1.00 75.62 215 PRO C CA 1
ATOM 6591 C C . PRO C 1 215 ? 98.508 167.804 118.688 1.00 74.65 215 PRO C C 1
ATOM 6592 O O . PRO C 1 215 ? 97.852 167.985 119.716 1.00 76.03 215 PRO C O 1
ATOM 6596 N N . ILE C 1 216 ? 99.704 167.219 118.678 1.00 68.58 216 ILE C N 1
ATOM 6597 C CA . ILE C 1 216 ? 100.457 166.872 119.878 1.00 67.17 216 ILE C CA 1
ATOM 6598 C C . ILE C 1 216 ? 101.776 167.629 119.823 1.00 65.64 216 ILE C C 1
ATOM 6599 O O . ILE C 1 216 ? 102.449 167.627 118.787 1.00 68.02 216 ILE C O 1
ATOM 6604 N N . GLU C 1 217 ? 102.139 168.285 120.920 1.00 61.49 217 GLU C N 1
ATOM 6605 C CA . GLU C 1 217 ? 103.395 169.015 121.011 1.00 61.52 217 GLU C CA 1
ATOM 6606 C C . GLU C 1 217 ? 104.224 168.476 122.166 1.00 62.72 217 GLU C C 1
ATOM 6607 O O . GLU C 1 217 ? 103.688 168.168 123.234 1.00 65.97 217 GLU C O 1
ATOM 6613 N N . VAL C 1 218 ? 105.533 168.357 121.946 1.00 54.68 218 VAL C N 1
ATOM 6614 C CA . VAL C 1 218 ? 106.468 167.880 122.961 1.00 52.69 218 VAL C CA 1
ATOM 6615 C C . VAL C 1 218 ? 107.699 168.776 122.924 1.00 53.43 218 VAL C C 1
ATOM 6616 O O . VAL C 1 218 ? 108.429 168.786 121.928 1.00 57.09 218 VAL C O 1
ATOM 6620 N N . GLU C 1 219 ? 107.938 169.516 124.000 1.00 50.99 219 GLU C N 1
ATOM 6621 C CA . GLU C 1 219 ? 109.158 170.294 124.165 1.00 49.80 219 GLU C CA 1
ATOM 6622 C C . GLU C 1 219 ? 109.955 169.716 125.323 1.00 48.99 219 GLU C C 1
ATOM 6623 O O . GLU C 1 219 ? 109.408 169.502 126.408 1.00 54.54 219 GLU C O 1
ATOM 6629 N N . THR C 1 220 ? 111.240 169.467 125.095 1.00 41.80 220 THR C N 1
ATOM 6630 C CA . THR C 1 220 ? 112.093 168.846 126.104 1.00 44.10 220 THR C CA 1
ATOM 6631 C C . THR C 1 220 ? 113.387 169.638 126.199 1.00 42.77 220 THR C C 1
ATOM 6632 O O . THR C 1 220 ? 114.106 169.777 125.208 1.00 50.63 220 THR C O 1
ATOM 6636 N N . THR C 1 221 ? 113.679 170.149 127.388 1.00 32.95 221 THR C N 1
ATOM 6637 C CA . THR C 1 221 ? 114.907 170.877 127.661 1.00 35.79 221 THR C CA 1
ATOM 6638 C C . THR C 1 221 ? 115.734 170.090 128.666 1.00 36.29 221 THR C C 1
ATOM 6639 O O . THR C 1 221 ? 115.190 169.506 129.606 1.00 41.02 221 THR C O 1
ATOM 6643 N N . SER C 1 222 ? 117.045 170.063 128.459 1.00 31.43 222 SER C N 1
ATOM 6644 C CA . SER C 1 222 ? 117.934 169.295 129.314 1.00 31.36 222 SER C CA 1
ATOM 6645 C C . SER C 1 222 ? 119.163 170.122 129.646 1.00 29.36 222 SER C C 1
ATOM 6646 O O . SER C 1 222 ? 119.585 170.976 128.866 1.00 39.13 222 SER C O 1
ATOM 6649 N N . TYR C 1 223 ? 119.719 169.867 130.823 1.00 28.50 223 TYR C N 1
ATOM 6650 C CA . TYR C 1 223 ? 120.991 170.432 131.242 1.00 29.06 223 TYR C CA 1
ATOM 6651 C C . TYR C 1 223 ? 121.776 169.340 131.945 1.00 34.86 223 TYR C C 1
ATOM 6652 O O . TYR C 1 223 ? 121.206 168.552 132.703 1.00 36.09 223 TYR C O 1
ATOM 6661 N N . LYS C 1 224 ? 123.077 169.285 131.686 1.00 28.83 224 LYS C N 1
ATOM 6662 C CA . LYS C 1 224 ? 123.919 168.280 132.312 1.00 24.71 224 LYS C CA 1
ATOM 6663 C C . LYS C 1 224 ? 125.275 168.881 132.625 1.00 26.76 224 LYS C C 1
ATOM 6664 O O . LYS C 1 224 ? 125.852 169.588 131.800 1.00 32.66 224 LYS C O 1
ATOM 6670 N N . VAL C 1 225 ? 125.764 168.609 133.828 1.00 29.65 225 VAL C N 1
ATOM 6671 C CA . VAL C 1 225 ? 127.138 168.897 134.215 1.00 25.82 225 VAL C CA 1
ATOM 6672 C C . VAL C 1 225 ? 127.683 167.649 134.887 1.00 26.78 225 VAL C C 1
ATOM 6673 O O . VAL C 1 225 ? 127.004 167.037 135.716 1.00 34.18 225 VAL C O 1
ATOM 6677 N N . GLY C 1 226 ? 128.910 167.262 134.564 1.00 22.38 226 GLY C N 1
ATOM 6678 C CA . GLY C 1 226 ? 129.495 166.108 135.260 1.00 22.82 226 GLY C CA 1
ATOM 6679 C C . GLY C 1 226 ? 131.007 166.056 135.194 1.00 23.46 226 GLY C C 1
ATOM 6680 O O . GLY C 1 226 ? 131.593 166.949 134.571 1.00 29.36 226 GLY C O 1
ATOM 6681 N N . MET C 1 227 ? 131.613 165.051 135.833 1.00 28.42 227 MET C N 1
ATOM 6682 C CA . MET C 1 227 ? 133.079 164.850 135.751 1.00 25.71 227 MET C CA 1
ATOM 6683 C C . MET C 1 227 ? 133.356 163.360 135.556 1.00 25.74 227 MET C C 1
ATOM 6684 O O . MET C 1 227 ? 132.449 162.564 135.829 1.00 39.60 227 MET C O 1
ATOM 6689 N N . VAL C 1 228 ? 134.540 163.013 135.049 1.00 22.90 228 VAL C N 1
ATOM 6690 C CA . VAL C 1 228 ? 134.953 161.591 134.896 1.00 25.13 228 VAL C CA 1
ATOM 6691 C C . VAL C 1 228 ? 136.373 161.520 135.449 1.00 29.33 228 VAL C C 1
ATOM 6692 O O . VAL C 1 228 ? 137.214 162.266 134.946 1.00 36.39 228 VAL C O 1
ATOM 6696 N N . ASN C 1 229 ? 136.686 160.595 136.362 1.00 41.83 229 ASN C N 1
ATOM 6697 C CA . ASN C 1 229 ? 138.043 160.544 136.959 1.00 37.02 229 ASN C CA 1
ATOM 6698 C C . ASN C 1 229 ? 138.509 159.096 137.090 1.00 41.50 229 ASN C C 1
ATOM 6699 O O . ASN C 1 229 ? 137.737 158.201 136.715 1.00 37.34 229 ASN C O 1
ATOM 6704 N N . THR C 1 230 ? 139.712 158.886 137.637 1.00 48.25 230 THR C N 1
ATOM 6705 C CA . THR C 1 230 ? 140.297 157.525 137.789 1.00 49.90 230 THR C CA 1
ATOM 6706 C C . THR C 1 230 ? 140.591 157.208 139.261 1.00 47.04 230 THR C C 1
ATOM 6707 O O . THR C 1 230 ? 141.253 158.029 139.906 1.00 49.50 230 THR C O 1
ATOM 6711 N N . LEU C 1 231 ? 140.116 156.020 139.732 1.00 46.67 231 LEU C N 1
ATOM 6712 C CA . LEU C 1 231 ? 140.394 155.579 141.126 1.00 52.75 231 LEU C CA 1
ATOM 6713 C C . LEU C 1 231 ? 141.589 154.616 141.147 1.00 50.25 231 LEU C C 1
ATOM 6714 O O . LEU C 1 231 ? 142.246 154.535 142.194 1.00 47.71 231 LEU C O 1
ATOM 6719 N N . ALA C 1 232 ? 141.889 153.952 140.048 1.00 47.26 232 ALA C N 1
ATOM 6720 C CA . ALA C 1 232 ? 143.031 153.009 139.964 1.00 50.37 232 ALA C CA 1
ATOM 6721 C C . ALA C 1 232 ? 143.666 153.035 138.569 1.00 53.21 232 ALA C C 1
ATOM 6722 O O . ALA C 1 232 ? 142.935 152.849 137.591 1.00 53.55 232 ALA C O 1
ATOM 6724 N N . LYS C 1 233 ? 144.986 153.215 138.490 1.00 56.41 233 LYS C N 1
ATOM 6725 C CA . LYS C 1 233 ? 145.677 153.309 137.177 1.00 55.09 233 LYS C CA 1
ATOM 6726 C C . LYS C 1 233 ? 146.579 152.094 136.966 1.00 54.48 233 LYS C C 1
ATOM 6727 O O . LYS C 1 233 ? 147.461 151.875 137.808 1.00 57.87 233 LYS C O 1
ATOM 6733 N N . SER C 1 234 ? 146.362 151.343 135.886 1.00 51.23 234 SER C N 1
ATOM 6734 C CA . SER C 1 234 ? 147.248 150.200 135.547 1.00 51.38 234 SER C CA 1
ATOM 6735 C C . SER C 1 234 ? 147.618 150.294 134.064 1.00 54.78 234 SER C C 1
ATOM 6736 O O . SER C 1 234 ? 147.503 151.392 133.498 1.00 54.89 234 SER C O 1
ATOM 6739 N N . GLU C 1 235 ? 148.050 149.188 133.466 1.00 58.97 235 GLU C N 1
ATOM 6740 C CA . GLU C 1 235 ? 148.392 149.162 132.021 1.00 59.44 235 GLU C CA 1
ATOM 6741 C C . GLU C 1 235 ? 147.565 148.048 131.388 1.00 58.73 235 GLU C C 1
ATOM 6742 O O . GLU C 1 235 ? 147.380 148.071 130.159 1.00 57.86 235 GLU C O 1
ATOM 6748 N N . GLU C 1 236 ? 147.106 147.106 132.208 1.00 50.86 236 GLU C N 1
ATOM 6749 C CA . GLU C 1 236 ? 146.225 146.032 131.700 1.00 52.76 236 GLU C CA 1
ATOM 6750 C C . GLU C 1 236 ? 144.791 146.562 131.740 1.00 51.49 236 GLU C C 1
ATOM 6751 O O . GLU C 1 236 ? 143.950 146.063 130.984 1.00 45.15 236 GLU C O 1
ATOM 6757 N N . GLY C 1 237 ? 144.545 147.552 132.595 1.00 50.53 237 GLY C N 1
ATOM 6758 C CA . GLY C 1 237 ? 143.203 148.142 132.672 1.00 49.46 237 GLY C CA 1
ATOM 6759 C C . GLY C 1 237 ? 143.067 149.180 133.761 1.00 48.24 237 GLY C C 1
ATOM 6760 O O . GLY C 1 237 ? 143.311 148.843 134.917 1.00 49.39 237 GLY C O 1
ATOM 6761 N N . ASN C 1 238 ? 142.628 150.386 133.403 1.00 50.03 238 ASN C N 1
ATOM 6762 C CA . ASN C 1 238 ? 142.412 151.456 134.412 1.00 47.80 238 ASN C CA 1
ATOM 6763 C C . ASN C 1 238 ? 141.059 151.285 135.093 1.00 48.36 238 ASN C C 1
ATOM 6764 O O . ASN C 1 238 ? 140.380 150.285 134.817 1.00 51.91 238 ASN C O 1
ATOM 6769 N N . PHE C 1 239 ? 140.668 152.269 135.892 1.00 43.36 239 PHE C N 1
ATOM 6770 C CA . PHE C 1 239 ? 139.450 152.199 136.688 1.00 35.91 239 PHE C CA 1
ATOM 6771 C C . PHE C 1 239 ? 138.861 153.597 136.786 1.00 39.55 239 PHE C C 1
ATOM 6772 O O . PHE C 1 239 ? 139.478 154.490 137.371 1.00 37.47 239 PHE C O 1
ATOM 6780 N N . PHE C 1 240 ? 137.668 153.785 136.235 1.00 37.57 240 PHE C N 1
ATOM 6781 C CA . PHE C 1 240 ? 137.054 155.099 136.133 1.00 30.84 240 PHE C CA 1
ATOM 6782 C C . PHE C 1 240 ? 135.793 155.194 136.982 1.00 36.44 240 PHE C C 1
ATOM 6783 O O . PHE C 1 240 ? 135.224 154.190 137.418 1.00 32.81 240 PHE C O 1
ATOM 6791 N N . TYR C 1 241 ? 135.364 156.432 137.209 1.00 37.29 241 TYR C N 1
ATOM 6792 C CA . TYR C 1 241 ? 134.107 156.715 137.886 1.00 28.79 241 TYR C CA 1
ATOM 6793 C C . TYR C 1 241 ? 133.659 158.112 137.484 1.00 36.25 241 TYR C C 1
ATOM 6794 O O . TYR C 1 241 ? 134.449 158.912 136.980 1.00 34.46 241 TYR C O 1
ATOM 6803 N N . GLY C 1 242 ? 132.384 158.393 137.700 1.00 37.42 242 GLY C N 1
ATOM 6804 C CA . GLY C 1 242 ? 131.824 159.663 137.275 1.00 27.79 242 GLY C CA 1
ATOM 6805 C C . GLY C 1 242 ? 130.621 160.063 138.093 1.00 32.40 242 GLY C C 1
ATOM 6806 O O . GLY C 1 242 ? 129.887 159.218 138.609 1.00 31.04 242 GLY C O 1
ATOM 6807 N N . VAL C 1 243 ? 130.421 161.375 138.205 1.00 38.04 243 VAL C N 1
ATOM 6808 C CA . VAL C 1 243 ? 129.286 161.971 138.901 1.00 33.55 243 VAL C CA 1
ATOM 6809 C C . VAL C 1 243 ? 128.676 163.022 137.984 1.00 41.25 243 VAL C C 1
ATOM 6810 O O . VAL C 1 243 ? 129.401 163.830 137.395 1.00 38.86 243 VAL C O 1
ATOM 6814 N N . GLU C 1 244 ? 127.350 163.005 137.850 1.00 42.29 244 GLU C N 1
ATOM 6815 C CA . GLU C 1 244 ? 126.663 163.871 136.903 1.00 35.96 244 GLU C CA 1
ATOM 6816 C C . GLU C 1 244 ? 125.396 164.438 137.527 1.00 34.84 244 GLU C C 1
ATOM 6817 O O . GLU C 1 244 ? 124.734 163.767 138.320 1.00 35.20 244 GLU C O 1
ATOM 6823 N N . VAL C 1 245 ? 125.063 165.674 137.160 1.00 33.51 245 VAL C N 1
ATOM 6824 C CA . VAL C 1 245 ? 123.821 166.330 137.558 1.00 28.14 245 VAL C CA 1
ATOM 6825 C C . VAL C 1 245 ? 122.983 166.521 136.303 1.00 36.65 245 VAL C C 1
ATOM 6826 O O . VAL C 1 245 ? 123.422 167.181 135.355 1.00 42.30 245 VAL C O 1
ATOM 6830 N N . ALA C 1 246 ? 121.777 165.957 136.291 1.00 35.95 246 ALA C N 1
ATOM 6831 C CA . ALA C 1 246 ? 120.925 165.970 135.107 1.00 28.78 246 ALA C CA 1
ATOM 6832 C C . ALA C 1 246 ? 119.570 166.563 135.453 1.00 30.54 246 ALA C C 1
ATOM 6833 O O . ALA C 1 246 ? 118.878 166.055 136.338 1.00 32.83 246 ALA C O 1
ATOM 6835 N N . SER C 1 247 ? 119.227 167.685 134.788 1.00 37.28 247 SER C N 1
ATOM 6836 C CA . SER C 1 247 ? 117.905 168.342 134.973 1.00 35.49 247 SER C CA 1
ATOM 6837 C C . SER C 1 247 ? 117.099 168.265 133.674 1.00 37.73 247 SER C C 1
ATOM 6838 O O . SER C 1 247 ? 117.663 168.603 132.636 1.00 43.84 247 SER C O 1
ATOM 6841 N N . THR C 1 248 ? 115.822 167.846 133.742 1.00 43.42 248 THR C N 1
ATOM 6842 C CA . THR C 1 248 ? 114.973 167.686 132.531 1.00 40.80 248 THR C CA 1
ATOM 6843 C C . THR C 1 248 ? 113.616 168.353 132.765 1.00 42.18 248 THR C C 1
ATOM 6844 O O . THR C 1 248 ? 113.099 168.244 133.888 1.00 49.70 248 THR C O 1
ATOM 6848 N N . LYS C 1 249 ? 113.061 169.000 131.736 1.00 38.71 249 LYS C N 1
ATOM 6849 C CA . LYS C 1 249 ? 111.753 169.694 131.871 1.00 43.08 249 LYS C CA 1
ATOM 6850 C C . LYS C 1 249 ? 110.903 169.469 130.617 1.00 45.26 249 LYS C C 1
ATOM 6851 O O . LYS C 1 249 ? 111.061 170.246 129.661 1.00 53.03 249 LYS C O 1
ATOM 6857 N N . VAL C 1 250 ? 110.040 168.448 130.618 1.00 70.20 250 VAL C N 1
ATOM 6858 C CA . VAL C 1 250 ? 109.101 168.245 129.475 1.00 69.39 250 VAL C CA 1
ATOM 6859 C C . VAL C 1 250 ? 107.969 169.258 129.647 1.00 71.78 250 VAL C C 1
ATOM 6860 O O . VAL C 1 250 ? 107.243 169.151 130.650 1.00 74.98 250 VAL C O 1
ATOM 6864 N N . LYS C 1 251 ? 107.817 170.192 128.708 1.00 77.69 251 LYS C N 1
ATOM 6865 C CA . LYS C 1 251 ? 106.812 171.276 128.874 1.00 79.03 251 LYS C CA 1
ATOM 6866 C C . LYS C 1 251 ? 105.446 170.693 129.249 1.00 78.04 251 LYS C C 1
ATOM 6867 O O . LYS C 1 251 ? 104.993 169.769 128.547 1.00 76.54 251 LYS C O 1
ATOM 6873 N N . ASP C 1 252 ? 104.829 171.210 130.317 1.00 86.36 252 ASP C N 1
ATOM 6874 C CA . ASP C 1 252 ? 103.462 170.780 130.723 1.00 87.02 252 ASP C CA 1
ATOM 6875 C C . ASP C 1 252 ? 103.359 169.253 130.782 1.00 87.02 252 ASP C C 1
ATOM 6876 O O . ASP C 1 252 ? 102.397 168.714 130.204 1.00 87.26 252 ASP C O 1
ATOM 6881 N N . ASP C 1 253 ? 104.297 168.586 131.461 1.00 64.37 253 ASP C N 1
ATOM 6882 C CA . ASP C 1 253 ? 104.188 167.112 131.633 1.00 63.02 253 ASP C CA 1
ATOM 6883 C C . ASP C 1 253 ? 104.957 166.677 132.883 1.00 65.77 253 ASP C C 1
ATOM 6884 O O . ASP C 1 253 ? 104.313 166.144 133.804 1.00 68.05 253 ASP C O 1
ATOM 6889 N N . SER C 1 254 ? 106.275 166.897 132.914 1.00 58.55 254 SER C N 1
ATOM 6890 C CA . SER C 1 254 ? 107.085 166.405 134.057 1.00 56.03 254 SER C CA 1
ATOM 6891 C C . SER C 1 254 ? 108.350 167.245 134.242 1.00 54.66 254 SER C C 1
ATOM 6892 O O . SER C 1 254 ? 108.682 168.017 133.328 1.00 57.55 254 SER C O 1
ATOM 6895 N N . GLU C 1 255 ? 109.016 167.100 135.389 1.00 52.05 255 GLU C N 1
ATOM 6896 C CA . GLU C 1 255 ? 110.293 167.816 135.656 1.00 49.96 255 GLU C CA 1
ATOM 6897 C C . GLU C 1 255 ? 111.184 166.860 136.449 1.00 49.14 255 GLU C C 1
ATOM 6898 O O . GLU C 1 255 ? 110.648 166.178 137.340 1.00 51.66 255 GLU C O 1
ATOM 6904 N N . SER C 1 256 ? 112.480 166.801 136.142 1.00 45.96 256 SER C N 1
ATOM 6905 C CA . SER C 1 256 ? 113.342 165.791 136.813 1.00 46.10 256 SER C CA 1
ATOM 6906 C C . SER C 1 256 ? 114.736 166.332 137.124 1.00 43.79 256 SER C C 1
ATOM 6907 O O . SER C 1 256 ? 115.284 167.055 136.281 1.00 47.41 256 SER C O 1
ATOM 6910 N N . LEU C 1 257 ? 115.271 166.005 138.299 1.00 41.48 257 LEU C N 1
ATOM 6911 C CA . LEU C 1 257 ? 116.667 166.368 138.643 1.00 42.03 257 LEU C CA 1
ATOM 6912 C C . LEU C 1 257 ? 117.282 165.077 139.179 1.00 40.80 257 LEU C C 1
ATOM 6913 O O . LEU C 1 257 ? 116.670 164.489 140.075 1.00 41.37 257 LEU C O 1
ATOM 6918 N N . LEU C 1 258 ? 118.390 164.618 138.599 1.00 35.52 258 LEU C N 1
ATOM 6919 C CA . LEU C 1 258 ? 118.965 163.313 139.013 1.00 31.89 258 LEU C CA 1
ATOM 6920 C C . LEU C 1 258 ? 120.474 163.456 139.206 1.00 38.45 258 LEU C C 1
ATOM 6921 O O . LEU C 1 258 ? 121.060 164.368 138.598 1.00 41.58 258 LEU C O 1
ATOM 6926 N N . LEU C 1 259 ? 121.068 162.595 140.029 1.00 34.13 259 LEU C N 1
ATOM 6927 C CA . LEU C 1 259 ? 122.511 162.594 140.251 1.00 30.29 259 LEU C CA 1
ATOM 6928 C C . LEU C 1 259 ? 123.027 161.181 140.022 1.00 37.54 259 LEU C C 1
ATOM 6929 O O . LEU C 1 259 ? 123.284 160.440 140.980 1.00 40.37 259 LEU C O 1
ATOM 6934 N N . PRO C 1 260 ? 123.173 160.764 138.763 1.00 42.68 260 PRO C N 1
ATOM 6935 C CA . PRO C 1 260 ? 123.732 159.434 138.490 1.00 29.62 260 PRO C CA 1
ATOM 6936 C C . PRO C 1 260 ? 125.217 159.383 138.816 1.00 32.00 260 PRO C C 1
ATOM 6937 O O . PRO C 1 260 ? 125.977 160.287 138.466 1.00 27.93 260 PRO C O 1
ATOM 6941 N N . VAL C 1 261 ? 125.623 158.316 139.499 1.00 35.61 261 VAL C N 1
ATOM 6942 C CA . VAL C 1 261 ? 127.015 158.075 139.853 1.00 32.98 261 VAL C CA 1
ATOM 6943 C C . VAL C 1 261 ? 127.375 156.683 139.364 1.00 36.67 261 VAL C C 1
ATOM 6944 O O . VAL C 1 261 ? 126.703 155.711 139.719 1.00 42.08 261 VAL C O 1
ATOM 6948 N N . TYR C 1 262 ? 128.426 156.580 138.553 1.00 32.79 262 TYR C N 1
ATOM 6949 C CA . TYR C 1 262 ? 128.805 155.305 137.965 1.00 27.54 262 TYR C CA 1
ATOM 6950 C C . TYR C 1 262 ? 130.268 155.001 138.254 1.00 31.64 262 TYR C C 1
ATOM 6951 O O . TYR C 1 262 ? 131.057 155.877 138.609 1.00 18.63 262 TYR C O 1
ATOM 6960 N N . MET C 1 263 ? 130.602 153.721 138.099 1.00 34.15 263 MET C N 1
ATOM 6961 C CA . MET C 1 263 ? 131.921 153.154 138.334 1.00 31.26 263 MET C CA 1
ATOM 6962 C C . MET C 1 263 ? 132.076 151.867 137.536 1.00 31.64 263 MET C C 1
ATOM 6963 O O . MET C 1 263 ? 131.169 151.033 137.506 1.00 29.72 263 MET C O 1
ATOM 6968 N N . GLY C 1 264 ? 133.220 151.721 136.870 1.00 29.34 264 GLY C N 1
ATOM 6969 C CA . GLY C 1 264 ? 133.435 150.576 136.007 1.00 25.95 264 GLY C CA 1
ATOM 6970 C C . GLY C 1 264 ? 134.898 150.386 135.672 1.00 30.13 264 GLY C C 1
ATOM 6971 O O . GLY C 1 264 ? 135.767 151.132 136.125 1.00 23.07 264 GLY C O 1
ATOM 6972 N N . VAL C 1 265 ? 135.159 149.373 134.848 1.00 30.54 265 VAL C N 1
ATOM 6973 C CA . VAL C 1 265 ? 136.520 148.923 134.572 1.00 21.46 265 VAL C CA 1
ATOM 6974 C C . VAL C 1 265 ? 136.557 148.245 133.210 1.00 27.44 265 VAL C C 1
ATOM 6975 O O . VAL C 1 265 ? 135.608 147.564 132.816 1.00 34.08 265 VAL C O 1
ATOM 6979 N N . GLU C 1 266 ? 137.659 148.442 132.486 1.00 32.21 266 GLU C N 1
ATOM 6980 C CA . GLU C 1 266 ? 137.988 147.658 131.300 1.00 26.49 266 GLU C CA 1
ATOM 6981 C C . GLU C 1 266 ? 139.358 147.033 131.515 1.00 31.88 266 GLU C C 1
ATOM 6982 O O . GLU C 1 266 ? 140.333 147.750 131.753 1.00 32.70 266 GLU C O 1
ATOM 6988 N N . HIS C 1 267 ? 139.435 145.705 131.426 1.00 25.25 267 HIS C N 1
ATOM 6989 C CA . HIS C 1 267 ? 140.653 144.975 131.753 1.00 18.85 267 HIS C CA 1
ATOM 6990 C C . HIS C 1 267 ? 141.049 144.055 130.607 1.00 26.43 267 HIS C C 1
ATOM 6991 O O . HIS C 1 267 ? 140.223 143.286 130.111 1.00 31.18 267 HIS C O 1
ATOM 6998 N N . ASN C 1 268 ? 142.321 144.120 130.208 1.00 28.74 268 ASN C N 1
ATOM 6999 C CA . ASN C 1 268 ? 142.897 143.181 129.245 1.00 16.27 268 ASN C CA 1
ATOM 7000 C C . ASN C 1 268 ? 143.215 141.881 129.976 1.00 24.61 268 ASN C C 1
ATOM 7001 O O . ASN C 1 268 ? 144.355 141.598 130.348 1.00 31.24 268 ASN C O 1
ATOM 7006 N N . ALA C 1 269 ? 142.176 141.066 130.165 1.00 14.51 269 ALA C N 1
ATOM 7007 C CA . ALA C 1 269 ? 142.301 139.881 131.005 1.00 6.47 269 ALA C CA 1
ATOM 7008 C C . ALA C 1 269 ? 143.343 138.912 130.464 1.00 8.82 269 ALA C C 1
ATOM 7009 O O . ALA C 1 269 ? 144.124 138.339 131.231 1.00 26.57 269 ALA C O 1
ATOM 7011 N N . ALA C 1 270 ? 143.374 138.712 129.152 1.00 16.05 270 ALA C N 1
ATOM 7012 C CA . ALA C 1 270 ? 144.335 137.809 128.534 1.00 15.89 270 ALA C CA 1
ATOM 7013 C C . ALA C 1 270 ? 144.770 138.413 127.205 1.00 18.37 270 ALA C C 1
ATOM 7014 O O . ALA C 1 270 ? 144.511 139.585 126.918 1.00 25.48 270 ALA C O 1
ATOM 7016 N N . SER C 1 271 ? 145.453 137.610 126.394 1.00 20.68 271 SER C N 1
ATOM 7017 C CA . SER C 1 271 ? 145.778 138.005 125.031 1.00 11.47 271 SER C CA 1
ATOM 7018 C C . SER C 1 271 ? 144.624 137.774 124.070 1.00 11.96 271 SER C C 1
ATOM 7019 O O . SER C 1 271 ? 144.717 138.174 122.908 1.00 29.87 271 SER C O 1
ATOM 7022 N N . TRP C 1 272 ? 143.551 137.137 124.530 1.00 13.06 272 TRP C N 1
ATOM 7023 C CA . TRP C 1 272 ? 142.369 136.874 123.725 1.00 6.25 272 TRP C CA 1
ATOM 7024 C C . TRP C 1 272 ? 141.099 137.344 124.416 1.00 13.18 272 TRP C C 1
ATOM 7025 O O . TRP C 1 272 ? 140.005 136.989 123.972 1.00 21.28 272 TRP C O 1
ATOM 7036 N N . LEU C 1 273 ? 141.211 138.115 125.493 1.00 9.81 273 LEU C N 1
ATOM 7037 C CA . LEU C 1 273 ? 140.057 138.490 126.292 1.00 5.45 273 LEU C CA 1
ATOM 7038 C C . LEU C 1 273 ? 140.164 139.941 126.736 1.00 10.71 273 LEU C C 1
ATOM 7039 O O . LEU C 1 273 ? 141.254 140.427 127.038 1.00 32.06 273 LEU C O 1
ATOM 7044 N N . VAL C 1 274 ? 139.030 140.633 126.737 1.00 5.65 274 VAL C N 1
ATOM 7045 C CA . VAL C 1 274 ? 138.875 141.935 127.371 1.00 6.35 274 VAL C CA 1
ATOM 7046 C C . VAL C 1 274 ? 137.566 141.906 128.139 1.00 19.14 274 VAL C C 1
ATOM 7047 O O . VAL C 1 274 ? 136.518 141.597 127.565 1.00 35.63 274 VAL C O 1
ATOM 7051 N N . LEU C 1 275 ? 137.619 142.220 129.427 1.00 18.61 275 LEU C N 1
ATOM 7052 C CA . LEU C 1 275 ? 136.446 142.178 130.287 1.00 15.09 275 LEU C CA 1
ATOM 7053 C C . LEU C 1 275 ? 136.067 143.591 130.703 1.00 24.63 275 LEU C C 1
ATOM 7054 O O . LEU C 1 275 ? 136.919 144.357 131.161 1.00 22.46 275 LEU C O 1
ATOM 7059 N N . ARG C 1 276 ? 134.793 143.933 130.531 1.00 22.02 276 ARG C N 1
ATOM 7060 C CA . ARG C 1 276 ? 134.261 145.232 130.910 1.00 21.59 276 ARG C CA 1
ATOM 7061 C C . ARG C 1 276 ? 133.037 145.040 131.792 1.00 18.59 276 ARG C C 1
ATOM 7062 O O . ARG C 1 276 ? 132.219 144.152 131.543 1.00 25.69 276 ARG C O 1
ATOM 7070 N N . ALA C 1 277 ? 132.919 145.868 132.828 1.00 9.49 277 ALA C N 1
ATOM 7071 C CA . ALA C 1 277 ? 131.767 145.832 133.714 1.00 4.58 277 ALA C CA 1
ATOM 7072 C C . ALA C 1 277 ? 131.582 147.208 134.334 1.00 12.55 277 ALA C C 1
ATOM 7073 O O . ALA C 1 277 ? 132.532 147.984 134.435 1.00 24.70 277 ALA C O 1
ATOM 7075 N N . SER C 1 278 ? 130.353 147.506 134.747 1.00 14.91 278 SER C N 1
ATOM 7076 C CA . SER C 1 278 ? 130.059 148.812 135.322 1.00 20.87 278 SER C CA 1
ATOM 7077 C C . SER C 1 278 ? 128.778 148.728 136.140 1.00 21.25 278 SER C C 1
ATOM 7078 O O . SER C 1 278 ? 127.994 147.790 135.998 1.00 23.19 278 SER C O 1
ATOM 7081 N N . VAL C 1 279 ? 128.580 149.726 137.009 1.00 16.72 279 VAL C N 1
ATOM 7082 C CA . VAL C 1 279 ? 127.382 149.822 137.839 1.00 16.25 279 VAL C CA 1
ATOM 7083 C C . VAL C 1 279 ? 127.125 151.299 138.115 1.00 22.93 279 VAL C C 1
ATOM 7084 O O . VAL C 1 279 ? 128.053 152.102 138.204 1.00 24.71 279 VAL C O 1
ATOM 7088 N N . ALA C 1 280 ? 125.849 151.662 138.243 1.00 26.26 280 ALA C N 1
ATOM 7089 C CA . ALA C 1 280 ? 125.492 153.054 138.482 1.00 25.12 280 ALA C CA 1
ATOM 7090 C C . ALA C 1 280 ? 124.227 153.127 139.322 1.00 29.31 280 ALA C C 1
ATOM 7091 O O . ALA C 1 280 ? 123.512 152.137 139.486 1.00 36.31 280 ALA C O 1
ATOM 7093 N N . GLN C 1 281 ? 123.964 154.321 139.850 1.00 28.26 281 GLN C N 1
ATOM 7094 C CA . GLN C 1 281 ? 122.781 154.593 140.655 1.00 27.87 281 GLN C CA 1
ATOM 7095 C C . GLN C 1 281 ? 122.665 156.096 140.861 1.00 30.33 281 GLN C C 1
ATOM 7096 O O . GLN C 1 281 ? 123.675 156.799 140.927 1.00 34.32 281 GLN C O 1
ATOM 7102 N N . ASN C 1 282 ? 121.424 156.582 140.938 1.00 37.74 282 ASN C N 1
ATOM 7103 C CA . ASN C 1 282 ? 121.149 157.981 141.259 1.00 35.08 282 ASN C CA 1
ATOM 7104 C C . ASN C 1 282 ? 121.184 158.159 142.771 1.00 32.38 282 ASN C C 1
ATOM 7105 O O . ASN C 1 282 ? 120.223 157.813 143.463 1.00 36.59 282 ASN C O 1
ATOM 7110 N N . VAL C 1 283 ? 122.266 158.724 143.288 1.00 31.91 283 VAL C N 1
ATOM 7111 C CA . VAL C 1 283 ? 122.431 158.893 144.727 1.00 36.92 283 VAL C CA 1
ATOM 7112 C C . VAL C 1 283 ? 121.743 160.177 145.177 1.00 39.99 283 VAL C C 1
ATOM 7113 O O . VAL C 1 283 ? 121.910 161.239 144.566 1.00 43.95 283 VAL C O 1
ATOM 7117 N N . ILE C 1 284 ? 120.923 160.064 146.222 1.00 42.08 284 ILE C N 1
ATOM 7118 C CA . ILE C 1 284 ? 120.344 161.207 146.925 1.00 44.14 284 ILE C CA 1
ATOM 7119 C C . ILE C 1 284 ? 119.364 161.976 146.047 1.00 44.83 284 ILE C C 1
ATOM 7120 O O . ILE C 1 284 ? 118.208 162.181 146.430 1.00 44.88 284 ILE C O 1
ATOM 7125 N N . LEU C 1 285 ? 119.809 162.409 144.867 1.00 41.33 285 LEU C N 1
ATOM 7126 C CA . LEU C 1 285 ? 119.036 163.360 144.077 1.00 43.37 285 LEU C CA 1
ATOM 7127 C C . LEU C 1 285 ? 118.047 162.711 143.118 1.00 45.27 285 LEU C C 1
ATOM 7128 O O . LEU C 1 285 ? 117.455 163.426 142.308 1.00 49.15 285 LEU C O 1
ATOM 7133 N N . ASN C 1 286 ? 117.856 161.398 143.178 1.00 46.85 286 ASN C N 1
ATOM 7134 C CA . ASN C 1 286 ? 116.782 160.743 142.439 1.00 43.53 286 ASN C CA 1
ATOM 7135 C C . ASN C 1 286 ? 115.442 161.394 142.755 1.00 46.02 286 ASN C C 1
ATOM 7136 O O . ASN C 1 286 ? 114.990 161.371 143.902 1.00 55.24 286 ASN C O 1
ATOM 7141 N N . GLU C 1 287 ? 114.813 161.988 141.739 1.00 43.07 287 GLU C N 1
ATOM 7142 C CA . GLU C 1 287 ? 113.529 162.661 141.920 1.00 48.68 287 GLU C CA 1
ATOM 7143 C C . GLU C 1 287 ? 112.883 163.027 140.589 1.00 50.30 287 GLU C C 1
ATOM 7144 O O . GLU C 1 287 ? 113.519 163.660 139.743 1.00 52.71 287 GLU C O 1
ATOM 7150 N N . THR C 1 288 ? 111.617 162.656 140.401 1.00 56.18 288 THR C N 1
ATOM 7151 C CA . THR C 1 288 ? 110.853 163.012 139.208 1.00 54.51 288 THR C CA 1
ATOM 7152 C C . THR C 1 288 ? 109.481 163.502 139.641 1.00 56.84 288 THR C C 1
ATOM 7153 O O . THR C 1 288 ? 108.759 162.788 140.343 1.00 59.06 288 THR C O 1
ATOM 7157 N N . LYS C 1 289 ? 109.101 164.710 139.212 1.00 55.66 289 LYS C N 1
ATOM 7158 C CA . LYS C 1 289 ? 107.820 165.318 139.658 1.00 54.34 289 LYS C CA 1
ATOM 7159 C C . LYS C 1 289 ? 106.854 165.504 138.492 1.00 56.36 289 LYS C C 1
ATOM 7160 O O . LYS C 1 289 ? 107.308 165.932 137.435 1.00 61.05 289 LYS C O 1
ATOM 7166 N N . ASP C 1 290 ? 105.570 165.212 138.690 1.00 64.91 290 ASP C N 1
ATOM 7167 C CA . ASP C 1 290 ? 104.548 165.464 137.641 1.00 65.12 290 ASP C CA 1
ATOM 7168 C C . ASP C 1 290 ? 104.205 166.952 137.691 1.00 67.80 290 ASP C C 1
ATOM 7169 O O . ASP C 1 290 ? 104.544 167.590 138.700 1.00 67.80 290 ASP C O 1
ATOM 7174 N N . ASP C 1 291 ? 103.538 167.481 136.667 1.00 73.33 291 ASP C N 1
ATOM 7175 C CA . ASP C 1 291 ? 103.326 168.951 136.626 1.00 75.27 291 ASP C CA 1
ATOM 7176 C C . ASP C 1 291 ? 101.979 169.345 137.243 1.00 75.55 291 ASP C C 1
ATOM 7177 O O . ASP C 1 291 ? 101.972 170.279 138.066 1.00 75.79 291 ASP C O 1
ATOM 7182 N N . ALA C 1 292 ? 100.884 168.695 136.843 1.00 75.50 292 ALA C N 1
ATOM 7183 C CA . ALA C 1 292 ? 99.544 169.092 137.341 1.00 75.88 292 ALA C CA 1
ATOM 7184 C C . ALA C 1 292 ? 99.331 168.573 138.766 1.00 76.26 292 ALA C C 1
ATOM 7185 O O . ALA C 1 292 ? 99.035 169.391 139.653 1.00 73.87 292 ALA C O 1
ATOM 7187 N N . THR C 1 293 ? 99.494 167.265 138.970 1.00 75.05 293 THR C N 1
ATOM 7188 C CA . THR C 1 293 ? 99.261 166.646 140.298 1.00 73.29 293 THR C CA 1
ATOM 7189 C C . THR C 1 293 ? 100.295 167.164 141.295 1.00 72.30 293 THR C C 1
ATOM 7190 O O . THR C 1 293 ? 99.925 167.392 142.453 1.00 72.57 293 THR C O 1
ATOM 7194 N N . GLY C 1 294 ? 101.538 167.335 140.861 1.00 70.96 294 GLY C N 1
ATOM 7195 C CA . GLY C 1 294 ? 102.609 167.777 141.772 1.00 67.68 294 GLY C CA 1
ATOM 7196 C C . GLY C 1 294 ? 103.224 166.587 142.477 1.00 70.03 294 GLY C C 1
ATOM 7197 O O . GLY C 1 294 ? 104.049 166.804 143.380 1.00 69.92 294 GLY C O 1
ATOM 7198 N N . ASN C 1 295 ? 102.856 165.371 142.066 1.00 69.59 295 ASN C N 1
ATOM 7199 C CA . ASN C 1 295 ? 103.336 164.195 142.772 1.00 67.32 295 ASN C CA 1
ATOM 7200 C C . ASN C 1 295 ? 104.831 164.007 142.530 1.00 67.89 295 ASN C C 1
ATOM 7201 O O . ASN C 1 295 ? 105.464 164.747 141.776 1.00 71.15 295 ASN C O 1
ATOM 7206 N N . LYS C 1 296 ? 105.410 163.002 143.180 1.00 62.51 296 LYS C N 1
ATOM 7207 C CA . LYS C 1 296 ? 106.831 162.726 143.048 1.00 57.13 296 LYS C CA 1
ATOM 7208 C C . LYS C 1 296 ? 107.053 161.222 143.009 1.00 57.75 296 LYS C C 1
ATOM 7209 O O . LYS C 1 296 ? 106.254 160.439 143.524 1.00 57.11 296 LYS C O 1
ATOM 7215 N N . THR C 1 297 ? 108.161 160.818 142.389 1.00 56.02 297 THR C N 1
ATOM 7216 C CA . THR C 1 297 ? 108.525 159.380 142.318 1.00 54.09 297 THR C CA 1
ATOM 7217 C C . THR C 1 297 ? 110.039 159.264 142.533 1.00 56.01 297 THR C C 1
ATOM 7218 O O . THR C 1 297 ? 110.769 160.051 141.914 1.00 56.28 297 THR C O 1
ATOM 7222 N N . ASP C 1 298 ? 110.482 158.337 143.388 1.00 49.10 298 ASP C N 1
ATOM 7223 C CA . ASP C 1 298 ? 111.921 158.137 143.676 1.00 43.51 298 ASP C CA 1
ATOM 7224 C C . ASP C 1 298 ? 112.114 156.639 143.908 1.00 43.53 298 ASP C C 1
ATOM 7225 O O . ASP C 1 298 ? 112.278 156.246 145.058 1.00 47.49 298 ASP C O 1
ATOM 7230 N N . GLU C 1 299 ? 112.091 155.840 142.844 1.00 44.62 299 GLU C N 1
ATOM 7231 C CA . GLU C 1 299 ? 112.203 154.363 142.979 1.00 42.47 299 GLU C CA 1
ATOM 7232 C C . GLU C 1 299 ? 113.649 153.887 142.777 1.00 46.93 299 GLU C C 1
ATOM 7233 O O . GLU C 1 299 ? 114.536 154.746 142.671 1.00 43.73 299 GLU C O 1
ATOM 7239 N N . ASP C 1 300 ? 113.875 152.570 142.728 1.00 43.02 300 ASP C N 1
ATOM 7240 C CA . ASP C 1 300 ? 115.253 152.004 142.650 1.00 37.67 300 ASP C CA 1
ATOM 7241 C C . ASP C 1 300 ? 115.898 152.276 141.289 1.00 40.72 300 ASP C C 1
ATOM 7242 O O . ASP C 1 300 ? 115.178 152.251 140.285 1.00 41.73 300 ASP C O 1
ATOM 7247 N N . SER C 1 301 ? 117.217 152.492 141.262 1.00 39.22 301 SER C N 1
ATOM 7248 C CA . SER C 1 301 ? 117.879 152.857 140.018 1.00 31.42 301 SER C CA 1
ATOM 7249 C C . SER C 1 301 ? 119.251 152.213 139.889 1.00 31.68 301 SER C C 1
ATOM 7250 O O . SER C 1 301 ? 120.142 152.779 139.249 1.00 31.35 301 SER C O 1
ATOM 7253 N N . THR C 1 302 ? 119.445 151.036 140.476 1.00 32.66 302 THR C N 1
ATOM 7254 C CA . THR C 1 302 ? 120.738 150.363 140.432 1.00 32.06 302 THR C CA 1
ATOM 7255 C C . THR C 1 302 ? 120.791 149.485 139.190 1.00 32.05 302 THR C C 1
ATOM 7256 O O . THR C 1 302 ? 120.006 148.545 139.050 1.00 33.77 302 THR C O 1
ATOM 7260 N N . ARG C 1 303 ? 121.719 149.796 138.292 1.00 31.93 303 ARG C N 1
ATOM 7261 C CA . ARG C 1 303 ? 121.887 149.088 137.035 1.00 22.94 303 ARG C CA 1
ATOM 7262 C C . ARG C 1 303 ? 123.334 148.656 136.888 1.00 29.34 303 ARG C C 1
ATOM 7263 O O . ARG C 1 303 ? 124.246 149.348 137.347 1.00 25.86 303 ARG C O 1
ATOM 7271 N N . MET C 1 304 ? 123.540 147.513 136.241 1.00 22.75 304 MET C N 1
ATOM 7272 C CA . MET C 1 304 ? 124.873 147.021 135.943 1.00 14.60 304 MET C CA 1
ATOM 7273 C C . MET C 1 304 ? 124.945 146.601 134.483 1.00 18.50 304 MET C C 1
ATOM 7274 O O . MET C 1 304 ? 123.935 146.257 133.867 1.00 26.04 304 MET C O 1
ATOM 7279 N N . ALA C 1 305 ? 126.155 146.645 133.932 1.00 21.02 305 ALA C N 1
ATOM 7280 C CA . ALA C 1 305 ? 126.405 146.278 132.547 1.00 15.25 305 ALA C CA 1
ATOM 7281 C C . ALA C 1 305 ? 127.715 145.517 132.456 1.00 17.78 305 ALA C C 1
ATOM 7282 O O . ALA C 1 305 ? 128.708 145.915 133.064 1.00 24.12 305 ALA C O 1
ATOM 7284 N N . ALA C 1 306 ? 127.717 144.433 131.685 1.00 16.18 306 ALA C N 1
ATOM 7285 C CA . ALA C 1 306 ? 128.896 143.600 131.512 1.00 9.52 306 ALA C CA 1
ATOM 7286 C C . ALA C 1 306 ? 129.041 143.210 130.049 1.00 11.12 306 ALA C C 1
ATOM 7287 O O . ALA C 1 306 ? 128.055 143.134 129.314 1.00 25.87 306 ALA C O 1
ATOM 7289 N N . GLY C 1 307 ? 130.276 142.951 129.634 1.00 10.41 307 GLY C N 1
ATOM 7290 C CA . GLY C 1 307 ? 130.531 142.507 128.277 1.00 19.62 307 GLY C CA 1
ATOM 7291 C C . GLY C 1 307 ? 131.957 142.042 128.105 1.00 19.31 307 GLY C C 1
ATOM 7292 O O . GLY C 1 307 ? 132.824 142.312 128.941 1.00 23.40 307 GLY C O 1
ATOM 7293 N N . ALA C 1 308 ? 132.193 141.345 126.996 1.00 6.21 308 ALA C N 1
ATOM 7294 C CA . ALA C 1 308 ? 133.501 140.788 126.686 1.00 3.60 308 ALA C CA 1
ATOM 7295 C C . ALA C 1 308 ? 133.873 141.076 125.241 1.00 11.26 308 ALA C C 1
ATOM 7296 O O . ALA C 1 308 ? 133.009 141.156 124.367 1.00 29.94 308 ALA C O 1
ATOM 7298 N N . GLY C 1 309 ? 135.172 141.218 124.996 1.00 6.94 309 GLY C N 1
ATOM 7299 C CA . GLY C 1 309 ? 135.681 141.345 123.645 1.00 11.29 309 GLY C CA 1
ATOM 7300 C C . GLY C 1 309 ? 136.747 140.321 123.317 1.00 13.49 309 GLY C C 1
ATOM 7301 O O . GLY C 1 309 ? 137.840 140.364 123.879 1.00 21.93 309 GLY C O 1
ATOM 7302 N N . ILE C 1 310 ? 136.451 139.411 122.394 1.00 17.49 310 ILE C N 1
ATOM 7303 C CA . ILE C 1 310 ? 137.366 138.333 122.031 1.00 18.06 310 ILE C CA 1
ATOM 7304 C C . ILE C 1 310 ? 138.321 138.836 120.957 1.00 13.10 310 ILE C C 1
ATOM 7305 O O . ILE C 1 310 ? 137.898 139.168 119.847 1.00 21.99 310 ILE C O 1
ATOM 7310 N N . LYS C 1 311 ? 139.609 138.874 121.279 1.00 11.87 311 LYS C N 1
ATOM 7311 C CA . LYS C 1 311 ? 140.630 139.422 120.397 1.00 10.41 311 LYS C CA 1
ATOM 7312 C C . LYS C 1 311 ? 141.309 138.297 119.635 1.00 12.93 311 LYS C C 1
ATOM 7313 O O . LYS C 1 311 ? 141.736 137.306 120.232 1.00 25.46 311 LYS C O 1
ATOM 7319 N N . PHE C 1 312 ? 141.418 138.461 118.321 1.00 18.83 312 PHE C N 1
ATOM 7320 C CA . PHE C 1 312 ? 142.054 137.482 117.451 1.00 16.84 312 PHE C CA 1
ATOM 7321 C C . PHE C 1 312 ? 143.174 138.113 116.636 1.00 19.01 312 PHE C C 1
ATOM 7322 O O . PHE C 1 312 ? 143.431 137.708 115.504 1.00 22.87 312 PHE C O 1
ATOM 7330 N N . GLY C 1 313 ? 143.848 139.091 117.200 1.00 18.79 313 GLY C N 1
ATOM 7331 C CA . GLY C 1 313 ? 144.845 139.863 116.460 1.00 17.30 313 GLY C CA 1
ATOM 7332 C C . GLY C 1 313 ? 144.242 141.145 115.884 1.00 19.66 313 GLY C C 1
ATOM 7333 O O . GLY C 1 313 ? 143.976 142.081 116.621 1.00 20.07 313 GLY C O 1
ATOM 7334 N N . LYS C 1 314 ? 144.024 141.157 114.572 1.00 25.87 314 LYS C N 1
ATOM 7335 C CA . LYS C 1 314 ? 143.408 142.294 113.906 1.00 22.13 314 LYS C CA 1
ATOM 7336 C C . LYS C 1 314 ? 141.890 142.247 113.932 1.00 24.08 314 LYS C C 1
ATOM 7337 O O . LYS C 1 314 ? 141.252 143.228 113.546 1.00 33.35 314 LYS C O 1
ATOM 7343 N N . SER C 1 315 ? 141.299 141.145 114.373 1.00 25.07 315 SER C N 1
ATOM 7344 C CA . SER C 1 315 ? 139.855 140.997 114.448 1.00 12.38 315 SER C CA 1
ATOM 7345 C C . SER C 1 315 ? 139.439 140.891 115.905 1.00 26.52 315 SER C C 1
ATOM 7346 O O . SER C 1 315 ? 140.030 140.122 116.666 1.00 34.42 315 SER C O 1
ATOM 7349 N N . VAL C 1 316 ? 138.429 141.661 116.291 1.00 27.21 316 VAL C N 1
ATOM 7350 C CA . VAL C 1 316 ? 137.867 141.607 117.632 1.00 16.33 316 VAL C CA 1
ATOM 7351 C C . VAL C 1 316 ? 136.358 141.460 117.513 1.00 19.13 316 VAL C C 1
ATOM 7352 O O . VAL C 1 316 ? 135.712 142.218 116.782 1.00 19.10 316 VAL C O 1
ATOM 7356 N N . ILE C 1 317 ? 135.798 140.492 118.227 1.00 25.35 317 ILE C N 1
ATOM 7357 C CA . ILE C 1 317 ? 134.355 140.326 118.341 1.00 20.05 317 ILE C CA 1
ATOM 7358 C C . ILE C 1 317 ? 133.925 140.908 119.680 1.00 21.27 317 ILE C C 1
ATOM 7359 O O . ILE C 1 317 ? 134.336 140.417 120.736 1.00 28.08 317 ILE C O 1
ATOM 7364 N N . ASP C 1 318 ? 133.104 141.950 119.649 1.00 15.93 318 ASP C N 1
ATOM 7365 C CA . ASP C 1 318 ? 132.619 142.606 120.855 1.00 14.37 318 ASP C CA 1
ATOM 7366 C C . ASP C 1 318 ? 131.167 142.229 121.088 1.00 20.50 318 ASP C C 1
ATOM 7367 O O . ASP C 1 318 ? 130.336 142.358 120.187 1.00 26.88 318 ASP C O 1
ATOM 7372 N N . ALA C 1 319 ? 130.861 141.781 122.300 1.00 14.34 319 ALA C N 1
ATOM 7373 C CA . ALA C 1 319 ? 129.513 141.381 122.654 1.00 10.93 319 ALA C CA 1
ATOM 7374 C C . ALA C 1 319 ? 129.191 141.918 124.036 1.00 14.32 319 ALA C C 1
ATOM 7375 O O . ALA C 1 319 ? 130.019 142.556 124.689 1.00 25.02 319 ALA C O 1
ATOM 7377 N N . SER C 1 320 ? 127.963 141.671 124.468 1.00 17.20 320 SER C N 1
ATOM 7378 C CA . SER C 1 320 ? 127.530 141.921 125.831 1.00 21.12 320 SER C CA 1
ATOM 7379 C C . SER C 1 320 ? 126.999 140.620 126.406 1.00 22.66 320 SER C C 1
ATOM 7380 O O . SER C 1 320 ? 126.294 139.877 125.722 1.00 28.19 320 SER C O 1
ATOM 7383 N N . PHE C 1 321 ? 127.356 140.336 127.650 1.00 18.87 321 PHE C N 1
ATOM 7384 C CA . PHE C 1 321 ? 126.877 139.127 128.302 1.00 17.21 321 PHE C CA 1
ATOM 7385 C C . PHE C 1 321 ? 125.361 139.167 128.414 1.00 22.62 321 PHE C C 1
ATOM 7386 O O . PHE C 1 321 ? 124.798 140.078 129.026 1.00 28.51 321 PHE C O 1
ATOM 7394 N N . ALA C 1 322 ? 124.696 138.182 127.814 1.00 19.40 322 ALA C N 1
ATOM 7395 C CA . ALA C 1 322 ? 123.241 138.181 127.789 1.00 12.85 322 ALA C CA 1
ATOM 7396 C C . ALA C 1 322 ? 122.632 137.866 129.149 1.00 30.69 322 ALA C C 1
ATOM 7397 O O . ALA C 1 322 ? 121.432 138.088 129.341 1.00 32.95 322 ALA C O 1
ATOM 7399 N N . GLY C 1 323 ? 123.421 137.352 130.090 1.00 33.00 323 GLY C N 1
ATOM 7400 C CA . GLY C 1 323 ? 122.916 137.006 131.403 1.00 17.85 323 GLY C CA 1
ATOM 7401 C C . GLY C 1 323 ? 123.159 138.089 132.429 1.00 17.85 323 GLY C C 1
ATOM 7402 O O . GLY C 1 323 ? 123.136 137.829 133.632 1.00 20.97 323 GLY C O 1
ATOM 7403 N N . SER C 1 324 ? 123.398 139.313 131.957 1.00 24.84 324 SER C N 1
ATOM 7404 C CA . SER C 1 324 ? 123.715 140.415 132.858 1.00 15.09 324 SER C CA 1
ATOM 7405 C C . SER C 1 324 ? 122.544 140.758 133.767 1.00 22.81 324 SER C C 1
ATOM 7406 O O . SER C 1 324 ? 122.740 141.053 134.949 1.00 39.45 324 SER C O 1
ATOM 7409 N N . THR C 1 325 ? 121.323 140.740 133.242 1.00 26.14 325 THR C N 1
ATOM 7410 C CA . THR C 1 325 ? 120.158 141.065 134.054 1.00 22.10 325 THR C CA 1
ATOM 7411 C C . THR C 1 325 ? 119.650 139.883 134.863 1.00 20.75 325 THR C C 1
ATOM 7412 O O . THR C 1 325 ? 118.670 140.035 135.596 1.00 31.01 325 THR C O 1
ATOM 7416 N N . THR C 1 326 ? 120.342 138.750 134.834 1.00 24.98 326 THR C N 1
ATOM 7417 C CA . THR C 1 326 ? 119.853 137.539 135.550 1.00 21.89 326 THR C CA 1
ATOM 7418 C C . THR C 1 326 ? 120.989 136.860 136.322 1.00 28.25 326 THR C C 1
ATOM 7419 O O . THR C 1 326 ? 120.678 135.966 137.108 1.00 30.51 326 THR C O 1
ATOM 7423 N N . GLY C 1 327 ? 122.245 137.248 136.093 1.00 25.16 327 GLY C N 1
ATOM 7424 C CA . GLY C 1 327 ? 123.407 136.656 136.781 1.00 16.83 327 GLY C CA 1
ATOM 7425 C C . GLY C 1 327 ? 123.665 135.232 136.346 1.00 21.91 327 GLY C C 1
ATOM 7426 O O . GLY C 1 327 ? 123.971 134.430 137.215 1.00 20.41 327 GLY C O 1
ATOM 7427 N N . VAL C 1 328 ? 123.577 134.927 135.047 1.00 29.76 328 VAL C N 1
ATOM 7428 C CA . VAL C 1 328 ? 123.701 133.526 134.549 1.00 12.27 328 VAL C CA 1
ATOM 7429 C C . VAL C 1 328 ? 124.580 133.455 133.303 1.00 15.07 328 VAL C C 1
ATOM 7430 O O . VAL C 1 328 ? 124.073 133.772 132.246 1.00 29.13 328 VAL C O 1
ATOM 7434 N N . ILE C 1 329 ? 125.833 133.026 133.412 1.00 27.56 329 ILE C N 1
ATOM 7435 C CA . ILE C 1 329 ? 126.674 132.758 132.206 1.00 26.04 329 ILE C CA 1
ATOM 7436 C C . ILE C 1 329 ? 126.440 131.297 131.788 1.00 25.23 329 ILE C C 1
ATOM 7437 O O . ILE C 1 329 ? 127.322 130.472 132.030 1.00 23.05 329 ILE C O 1
ATOM 7442 N N . ASN C 1 330 ? 125.293 130.981 131.186 1.00 23.83 330 ASN C N 1
ATOM 7443 C CA . ASN C 1 330 ? 125.027 129.611 130.663 1.00 23.40 330 ASN C CA 1
ATOM 7444 C C . ASN C 1 330 ? 125.428 129.579 129.186 1.00 28.40 330 ASN C C 1
ATOM 7445 O O . ASN C 1 330 ? 126.191 130.454 128.786 1.00 33.72 330 ASN C O 1
ATOM 7450 N N . ALA C 1 331 ? 124.960 128.598 128.410 1.00 23.46 331 ALA C N 1
ATOM 7451 C CA . ALA C 1 331 ? 125.242 128.585 126.953 1.00 25.08 331 ALA C CA 1
ATOM 7452 C C . ALA C 1 331 ? 124.020 129.096 126.192 1.00 28.29 331 ALA C C 1
ATOM 7453 O O . ALA C 1 331 ? 124.203 129.729 125.154 1.00 34.03 331 ALA C O 1
ATOM 7455 N N . ASN C 1 332 ? 122.826 128.825 126.683 1.00 27.19 332 ASN C N 1
ATOM 7456 C CA . ASN C 1 332 ? 121.625 129.409 126.053 1.00 31.01 332 ASN C CA 1
ATOM 7457 C C . ASN C 1 332 ? 121.673 130.934 126.229 1.00 28.66 332 ASN C C 1
ATOM 7458 O O . ASN C 1 332 ? 120.819 131.613 125.642 1.00 30.06 332 ASN C O 1
ATOM 7463 N N . ASN C 1 333 ? 122.614 131.463 127.023 1.00 29.72 333 ASN C N 1
ATOM 7464 C CA . ASN C 1 333 ? 122.734 132.921 127.309 1.00 26.69 333 ASN C CA 1
ATOM 7465 C C . ASN C 1 333 ? 124.203 133.268 127.527 1.00 30.33 333 ASN C C 1
ATOM 7466 O O . ASN C 1 333 ? 124.588 133.410 128.691 1.00 26.40 333 ASN C O 1
ATOM 7471 N N . LEU C 1 334 ? 124.979 133.398 126.451 1.00 25.25 334 LEU C N 1
ATOM 7472 C CA . LEU C 1 334 ? 126.426 133.690 126.558 1.00 18.08 334 LEU C CA 1
ATOM 7473 C C . LEU C 1 334 ? 126.719 135.051 125.939 1.00 22.23 334 LEU C C 1
ATOM 7474 O O . LEU C 1 334 ? 127.194 135.926 126.654 1.00 30.51 334 LEU C O 1
ATOM 7479 N N . PHE C 1 335 ? 126.420 135.234 124.661 1.00 22.43 335 PHE C N 1
ATOM 7480 C CA . PHE C 1 335 ? 126.823 136.492 123.991 1.00 22.54 335 PHE C CA 1
ATOM 7481 C C . PHE C 1 335 ? 125.650 137.076 123.212 1.00 19.30 335 PHE C C 1
ATOM 7482 O O . PHE C 1 335 ? 124.919 136.298 122.606 1.00 10.38 335 PHE C O 1
ATOM 7490 N N . SER C 1 336 ? 125.462 138.391 123.301 1.00 17.53 336 SER C N 1
ATOM 7491 C CA . SER C 1 336 ? 124.410 139.126 122.617 1.00 10.39 336 SER C CA 1
ATOM 7492 C C . SER C 1 336 ? 124.976 140.478 122.222 1.00 10.90 336 SER C C 1
ATOM 7493 O O . SER C 1 336 ? 126.034 140.886 122.698 1.00 23.57 336 SER C O 1
ATOM 7496 N N . GLN C 1 337 ? 124.260 141.164 121.335 1.00 9.39 337 GLN C N 1
ATOM 7497 C CA . GLN C 1 337 ? 124.688 142.461 120.815 1.00 11.23 337 GLN C CA 1
ATOM 7498 C C . GLN C 1 337 ? 126.078 142.375 120.188 1.00 15.53 337 GLN C C 1
ATOM 7499 O O . GLN C 1 337 ? 126.919 143.255 120.367 1.00 21.51 337 GLN C O 1
ATOM 7505 N N . VAL C 1 338 ? 126.310 141.307 119.423 1.00 20.70 338 VAL C N 1
ATOM 7506 C CA . VAL C 1 338 ? 127.621 141.048 118.845 1.00 8.48 338 VAL C CA 1
ATOM 7507 C C . VAL C 1 338 ? 127.944 142.079 117.770 1.00 13.06 338 VAL C C 1
ATOM 7508 O O . VAL C 1 338 ? 127.061 142.591 117.073 1.00 22.60 338 VAL C O 1
ATOM 7512 N N . ALA C 1 339 ? 129.228 142.404 117.653 1.00 18.02 339 ALA C N 1
ATOM 7513 C CA . ALA C 1 339 ? 129.740 143.241 116.583 1.00 7.39 339 ALA C CA 1
ATOM 7514 C C . ALA C 1 339 ? 131.107 142.721 116.181 1.00 10.32 339 ALA C C 1
ATOM 7515 O O . ALA C 1 339 ? 131.779 142.039 116.950 1.00 25.00 339 ALA C O 1
ATOM 7517 N N . TYR C 1 340 ? 131.560 143.057 114.976 1.00 21.81 340 TYR C N 1
ATOM 7518 C CA . TYR C 1 340 ? 132.887 142.617 114.470 1.00 14.60 340 TYR C CA 1
ATOM 7519 C C . TYR C 1 340 ? 133.679 143.840 114.021 1.00 14.31 340 TYR C C 1
ATOM 7520 O O . TYR C 1 340 ? 133.110 144.667 113.337 1.00 8.35 340 TYR C O 1
ATOM 7529 N N . THR C 1 341 ? 134.939 143.941 114.441 1.00 22.58 341 THR C N 1
ATOM 7530 C CA . THR C 1 341 ? 135.787 145.101 114.074 1.00 16.48 341 THR C CA 1
ATOM 7531 C C . THR C 1 341 ? 137.112 144.628 113.497 1.00 16.33 341 THR C C 1
ATOM 7532 O O . THR C 1 341 ? 137.805 143.886 114.175 1.00 24.21 341 THR C O 1
ATOM 7536 N N . TYR C 1 342 ? 137.427 145.076 112.286 1.00 24.45 342 TYR C N 1
ATOM 7537 C CA . TYR C 1 342 ? 138.715 144.746 111.650 1.00 14.76 342 TYR C CA 1
ATOM 7538 C C . TYR C 1 342 ? 139.577 145.998 111.659 1.00 12.56 342 TYR C C 1
ATOM 7539 O O . TYR C 1 342 ? 139.255 146.972 110.998 1.00 16.87 342 TYR C O 1
ATOM 7548 N N . THR C 1 343 ? 140.648 145.938 112.423 1.00 19.67 343 THR C N 1
ATOM 7549 C CA . THR C 1 343 ? 141.564 147.068 112.536 1.00 23.24 343 THR C CA 1
ATOM 7550 C C . THR C 1 343 ? 142.733 146.815 111.594 1.00 20.51 343 THR C C 1
ATOM 7551 O O . THR C 1 343 ? 143.192 145.687 111.416 1.00 29.17 343 THR C O 1
ATOM 7555 N N . PHE C 1 344 ? 143.036 147.802 110.759 1.00 30.00 344 PHE C N 1
ATOM 7556 C CA . PHE C 1 344 ? 144.065 147.584 109.717 1.00 30.00 344 PHE C CA 1
ATOM 7557 C C . PHE C 1 344 ? 145.446 147.807 110.336 1.00 30.00 344 PHE C C 1
ATOM 7558 O O . PHE C 1 344 ? 146.302 146.918 110.181 1.00 30.00 344 PHE C O 1
ATOM 7567 N N . SER D 1 1 ? 132.322 137.778 146.912 1.00 15.41 1 SER D N 1
ATOM 7568 C CA . SER D 1 1 ? 131.012 137.805 146.280 1.00 21.21 1 SER D CA 1
ATOM 7569 C C . SER D 1 1 ? 130.010 137.002 147.090 1.00 16.00 1 SER D C 1
ATOM 7570 O O . SER D 1 1 ? 130.389 136.249 147.980 1.00 28.07 1 SER D O 1
ATOM 7573 N N . LYS D 1 2 ? 128.737 137.154 146.748 1.00 17.83 2 LYS D N 1
ATOM 7574 C CA . LYS D 1 2 ? 127.656 136.483 147.494 1.00 16.31 2 LYS D CA 1
ATOM 7575 C C . LYS D 1 2 ? 127.650 134.999 147.165 1.00 26.88 2 LYS D C 1
ATOM 7576 O O . LYS D 1 2 ? 126.915 134.267 147.840 1.00 27.98 2 LYS D O 1
ATOM 7582 N N . ALA D 1 3 ? 128.441 134.582 146.178 1.00 33.76 3 ALA D N 1
ATOM 7583 C CA . ALA D 1 3 ? 128.495 133.168 145.748 1.00 25.43 3 ALA D CA 1
ATOM 7584 C C . ALA D 1 3 ? 129.716 132.500 146.356 1.00 25.82 3 ALA D C 1
ATOM 7585 O O . ALA D 1 3 ? 129.626 131.312 146.632 1.00 29.48 3 ALA D O 1
ATOM 7587 N N . ARG D 1 4 ? 130.825 133.303 146.518 1.00 22.64 4 ARG D N 1
ATOM 7588 C CA . ARG D 1 4 ? 132.004 132.732 147.205 1.00 18.06 4 ARG D CA 1
ATOM 7589 C C . ARG D 1 4 ? 131.594 132.437 148.639 1.00 20.62 4 ARG D C 1
ATOM 7590 O O . ARG D 1 4 ? 131.922 131.349 149.109 1.00 33.93 4 ARG D O 1
ATOM 7598 N N . VAL D 1 5 ? 130.866 133.295 149.287 1.00 32.96 5 VAL D N 1
ATOM 7599 C CA . VAL D 1 5 ? 130.581 133.044 150.695 1.00 30.83 5 VAL D CA 1
ATOM 7600 C C . VAL D 1 5 ? 129.464 132.023 150.840 1.00 31.20 5 VAL D C 1
ATOM 7601 O O . VAL D 1 5 ? 129.439 131.262 151.811 1.00 33.89 5 VAL D O 1
ATOM 7605 N N . GLU D 1 6 ? 128.527 131.978 149.890 1.00 29.13 6 GLU D N 1
ATOM 7606 C CA . GLU D 1 6 ? 127.465 130.982 149.963 1.00 23.63 6 GLU D CA 1
ATOM 7607 C C . GLU D 1 6 ? 128.003 129.580 149.709 1.00 34.02 6 GLU D C 1
ATOM 7608 O O . GLU D 1 6 ? 127.567 128.617 150.348 1.00 33.27 6 GLU D O 1
ATOM 7614 N N . ALA D 1 7 ? 128.953 129.446 148.782 1.00 39.66 7 ALA D N 1
ATOM 7615 C CA . ALA D 1 7 ? 129.561 128.147 148.519 1.00 25.51 7 ALA D CA 1
ATOM 7616 C C . ALA D 1 7 ? 130.386 127.650 149.691 1.00 23.72 7 ALA D C 1
ATOM 7617 O O . ALA D 1 7 ? 130.588 126.440 149.816 1.00 30.10 7 ALA D O 1
ATOM 7619 N N . LEU D 1 8 ? 130.868 128.549 150.548 1.00 26.75 8 LEU D N 1
ATOM 7620 C CA . LEU D 1 8 ? 131.671 128.181 151.706 1.00 20.37 8 LEU D CA 1
ATOM 7621 C C . LEU D 1 8 ? 130.859 128.184 152.994 1.00 23.28 8 LEU D C 1
ATOM 7622 O O . LEU D 1 8 ? 131.407 128.437 154.071 1.00 31.20 8 LEU D O 1
ATOM 7627 N N . ALA D 1 9 ? 129.556 127.922 152.896 1.00 21.75 9 ALA D N 1
ATOM 7628 C CA . ALA D 1 9 ? 128.669 127.695 154.035 1.00 24.45 9 ALA D CA 1
ATOM 7629 C C . ALA D 1 9 ? 128.577 128.892 154.970 1.00 26.57 9 ALA D C 1
ATOM 7630 O O . ALA D 1 9 ? 128.211 128.734 156.137 1.00 27.23 9 ALA D O 1
ATOM 7632 N N . ASN D 1 10 ? 128.885 130.090 154.474 1.00 32.16 10 ASN D N 1
ATOM 7633 C CA . ASN D 1 10 ? 128.810 131.320 155.259 1.00 23.76 10 ASN D CA 1
ATOM 7634 C C . ASN D 1 10 ? 129.601 131.195 156.556 1.00 37.52 10 ASN D C 1
ATOM 7635 O O . ASN D 1 10 ? 129.137 131.556 157.637 1.00 46.65 10 ASN D O 1
ATOM 7640 N N . SER D 1 11 ? 130.815 130.672 156.438 1.00 35.90 11 SER D N 1
ATOM 7641 C CA . SER D 1 11 ? 131.666 130.461 157.595 1.00 24.89 11 SER D CA 1
ATOM 7642 C C . SER D 1 11 ? 132.135 131.788 158.172 1.00 24.69 11 SER D C 1
ATOM 7643 O O . SER D 1 11 ? 132.084 132.833 157.523 1.00 32.27 11 SER D O 1
ATOM 7646 N N . ARG D 1 12 ? 132.596 131.734 159.417 1.00 28.36 12 ARG D N 1
ATOM 7647 C CA . ARG D 1 12 ? 133.161 132.903 160.071 1.00 33.41 12 ARG D CA 1
ATOM 7648 C C . ARG D 1 12 ? 134.660 133.038 159.856 1.00 33.20 12 ARG D C 1
ATOM 7649 O O . ARG D 1 12 ? 135.237 134.049 160.262 1.00 35.00 12 ARG D O 1
ATOM 7657 N N . HIS D 1 13 ? 135.302 132.054 159.236 1.00 26.01 13 HIS D N 1
ATOM 7658 C CA . HIS D 1 13 ? 136.717 132.153 158.910 1.00 24.83 13 HIS D CA 1
ATOM 7659 C C . HIS D 1 13 ? 136.969 132.782 157.548 1.00 30.40 13 HIS D C 1
ATOM 7660 O O . HIS D 1 13 ? 138.121 133.087 157.229 1.00 31.04 13 HIS D O 1
ATOM 7667 N N . VAL D 1 14 ? 135.929 132.991 156.749 1.00 30.36 14 VAL D N 1
ATOM 7668 C CA . VAL D 1 14 ? 136.081 133.525 155.402 1.00 27.52 14 VAL D CA 1
ATOM 7669 C C . VAL D 1 14 ? 136.186 135.041 155.475 1.00 39.89 14 VAL D C 1
ATOM 7670 O O . VAL D 1 14 ? 135.411 135.696 156.182 1.00 38.73 14 VAL D O 1
ATOM 7674 N N . LEU D 1 15 ? 137.148 135.626 154.742 1.00 37.63 15 LEU D N 1
ATOM 7675 C CA . LEU D 1 15 ? 137.289 137.108 154.666 1.00 31.92 15 LEU D CA 1
ATOM 7676 C C . LEU D 1 15 ? 136.944 137.563 153.246 1.00 34.04 15 LEU D C 1
ATOM 7677 O O . LEU D 1 15 ? 137.781 137.376 152.350 1.00 37.44 15 LEU D O 1
ATOM 7682 N N . ASP D 1 16 ? 135.749 138.110 153.042 1.00 27.40 16 ASP D N 1
ATOM 7683 C CA . ASP D 1 16 ? 135.362 138.627 151.706 1.00 31.41 16 ASP D CA 1
ATOM 7684 C C . ASP D 1 16 ? 134.947 140.100 151.794 1.00 32.29 16 ASP D C 1
ATOM 7685 O O . ASP D 1 16 ? 135.211 140.729 152.823 1.00 31.23 16 ASP D O 1
ATOM 7690 N N . PHE D 1 17 ? 134.369 140.640 150.726 1.00 24.29 17 PHE D N 1
ATOM 7691 C CA . PHE D 1 17 ? 133.860 142.029 150.740 1.00 22.90 17 PHE D CA 1
ATOM 7692 C C . PHE D 1 17 ? 132.424 141.941 151.241 1.00 37.41 17 PHE D C 1
ATOM 7693 O O . PHE D 1 17 ? 131.948 142.917 151.824 1.00 47.88 17 PHE D O 1
ATOM 7701 N N . GLN D 1 18 ? 131.781 140.786 151.065 1.00 28.58 18 GLN D N 1
ATOM 7702 C CA . GLN D 1 18 ? 130.354 140.633 151.458 1.00 25.39 18 GLN D CA 1
ATOM 7703 C C . GLN D 1 18 ? 130.264 140.335 152.951 1.00 26.68 18 GLN D C 1
ATOM 7704 O O . GLN D 1 18 ? 129.164 140.441 153.497 1.00 30.77 18 GLN D O 1
ATOM 7710 N N . THR D 1 19 ? 131.383 139.984 153.576 1.00 23.81 19 THR D N 1
ATOM 7711 C CA . THR D 1 19 ? 131.414 139.649 155.020 1.00 25.17 19 THR D CA 1
ATOM 7712 C C . THR D 1 19 ? 131.876 140.864 155.811 1.00 20.10 19 THR D C 1
ATOM 7713 O O . THR D 1 19 ? 131.616 140.905 157.008 1.00 27.90 19 THR D O 1
ATOM 7717 N N . ALA D 1 20 ? 132.504 141.820 155.143 1.00 26.55 20 ALA D N 1
ATOM 7718 C CA . ALA D 1 20 ? 133.078 142.966 155.830 1.00 25.40 20 ALA D CA 1
ATOM 7719 C C . ALA D 1 20 ? 132.056 144.044 156.143 1.00 28.91 20 ALA D C 1
ATOM 7720 O O . ALA D 1 20 ? 132.400 145.023 156.811 1.00 33.35 20 ALA D O 1
ATOM 7722 N N . PHE D 1 21 ? 130.820 143.902 155.668 1.00 33.11 21 PHE D N 1
ATOM 7723 C CA . PHE D 1 21 ? 129.800 144.897 155.971 1.00 30.18 21 PHE D CA 1
ATOM 7724 C C . PHE D 1 21 ? 129.442 144.883 157.449 1.00 25.08 21 PHE D C 1
ATOM 7725 O O . PHE D 1 21 ? 129.289 145.942 158.067 1.00 23.40 21 PHE D O 1
ATOM 7733 N N . ASP D 1 22 ? 129.303 143.696 158.030 1.00 16.42 22 ASP D N 1
ATOM 7734 C CA . ASP D 1 22 ? 129.022 143.544 159.448 1.00 25.54 22 ASP D CA 1
ATOM 7735 C C . ASP D 1 22 ? 130.281 143.364 160.283 1.00 34.28 22 ASP D C 1
ATOM 7736 O O . ASP D 1 22 ? 130.189 143.308 161.512 1.00 37.74 22 ASP D O 1
ATOM 7741 N N . ARG D 1 23 ? 131.448 143.284 159.651 1.00 25.21 23 ARG D N 1
ATOM 7742 C CA . ARG D 1 23 ? 132.736 143.252 160.340 1.00 12.60 23 ARG D CA 1
ATOM 7743 C C . ARG D 1 23 ? 133.613 144.343 159.749 1.00 21.67 23 ARG D C 1
ATOM 7744 O O . ARG D 1 23 ? 134.605 144.061 159.069 1.00 30.03 23 ARG D O 1
ATOM 7752 N N . PRO D 1 24 ? 133.285 145.610 160.010 1.00 22.26 24 PRO D N 1
ATOM 7753 C CA . PRO D 1 24 ? 133.965 146.706 159.306 1.00 25.38 24 PRO D CA 1
ATOM 7754 C C . PRO D 1 24 ? 135.460 146.774 159.547 1.00 30.57 24 PRO D C 1
ATOM 7755 O O . PRO D 1 24 ? 136.159 147.455 158.789 1.00 32.66 24 PRO D O 1
ATOM 7759 N N . TYR D 1 25 ? 135.981 146.106 160.576 1.00 32.23 25 TYR D N 1
ATOM 7760 C CA . TYR D 1 25 ? 137.426 146.044 160.742 1.00 29.83 25 TYR D CA 1
ATOM 7761 C C . TYR D 1 25 ? 138.097 145.239 159.635 1.00 34.09 25 TYR D C 1
ATOM 7762 O O . TYR D 1 25 ? 139.319 145.318 159.484 1.00 34.66 25 TYR D O 1
ATOM 7771 N N . GLN D 1 26 ? 137.306 144.509 158.838 1.00 30.43 26 GLN D N 1
ATOM 7772 C CA . GLN D 1 26 ? 137.874 143.613 157.792 1.00 30.29 26 GLN D CA 1
ATOM 7773 C C . GLN D 1 26 ? 138.140 144.388 156.499 1.00 29.66 26 GLN D C 1
ATOM 7774 O O . GLN D 1 26 ? 138.727 143.796 155.592 1.00 27.22 26 GLN D O 1
ATOM 7780 N N . PHE D 1 27 ? 137.716 145.652 156.420 1.00 28.96 27 PHE D N 1
ATOM 7781 C CA . PHE D 1 27 ? 137.999 146.448 155.234 1.00 23.85 27 PHE D CA 1
ATOM 7782 C C . PHE D 1 27 ? 139.452 146.886 155.175 1.00 24.90 27 PHE D C 1
ATOM 7783 O O . PHE D 1 27 ? 139.949 147.204 154.091 1.00 34.36 27 PHE D O 1
ATOM 7791 N N . MET D 1 28 ? 140.137 146.923 156.316 1.00 40.49 28 MET D N 1
ATOM 7792 C CA . MET D 1 28 ? 141.559 147.238 156.341 1.00 36.27 28 MET D CA 1
ATOM 7793 C C . MET D 1 28 ? 142.410 146.056 155.901 1.00 35.72 28 MET D C 1
ATOM 7794 O O . MET D 1 28 ? 143.476 146.253 155.313 1.00 46.23 28 MET D O 1
ATOM 7799 N N . ALA D 1 29 ? 141.968 144.831 156.182 1.00 32.30 29 ALA D N 1
ATOM 7800 C CA . ALA D 1 29 ? 142.692 143.639 155.762 1.00 33.69 29 ALA D CA 1
ATOM 7801 C C . ALA D 1 29 ? 142.334 143.188 154.354 1.00 41.53 29 ALA D C 1
ATOM 7802 O O . ALA D 1 29 ? 143.064 142.377 153.774 1.00 44.47 29 ALA D O 1
ATOM 7804 N N . LEU D 1 30 ? 141.236 143.687 153.796 1.00 40.31 30 LEU D N 1
ATOM 7805 C CA . LEU D 1 30 ? 140.867 143.357 152.429 1.00 29.52 30 LEU D CA 1
ATOM 7806 C C . LEU D 1 30 ? 141.803 144.047 151.448 1.00 31.97 30 LEU D C 1
ATOM 7807 O O . LEU D 1 30 ? 142.221 145.187 151.664 1.00 36.80 30 LEU D O 1
ATOM 7812 N N . SER D 1 31 ? 142.127 143.351 150.363 1.00 36.67 31 SER D N 1
ATOM 7813 C CA . SER D 1 31 ? 142.882 143.962 149.280 1.00 31.65 31 SER D CA 1
ATOM 7814 C C . SER D 1 31 ? 142.034 145.012 148.577 1.00 33.74 31 SER D C 1
ATOM 7815 O O . SER D 1 31 ? 140.809 144.901 148.504 1.00 42.94 31 SER D O 1
ATOM 7818 N N . GLU D 1 32 ? 142.698 146.045 148.063 1.00 34.49 32 GLU D N 1
ATOM 7819 C CA . GLU D 1 32 ? 142.018 147.061 147.270 1.00 37.14 32 GLU D CA 1
ATOM 7820 C C . GLU D 1 32 ? 141.330 146.422 146.074 1.00 35.19 32 GLU D C 1
ATOM 7821 O O . GLU D 1 32 ? 141.999 145.871 145.198 1.00 37.66 32 GLU D O 1
ATOM 7827 N N . GLN D 1 33 ? 140.004 146.484 146.020 1.00 24.85 33 GLN D N 1
ATOM 7828 C CA . GLN D 1 33 ? 139.284 145.784 144.972 1.00 21.03 33 GLN D CA 1
ATOM 7829 C C . GLN D 1 33 ? 137.956 146.467 144.712 1.00 23.71 33 GLN D C 1
ATOM 7830 O O . GLN D 1 33 ? 137.432 147.193 145.557 1.00 33.48 33 GLN D O 1
ATOM 7836 N N . ALA D 1 34 ? 137.416 146.214 143.525 1.00 24.57 34 ALA D N 1
ATOM 7837 C CA . ALA D 1 34 ? 136.098 146.679 143.126 1.00 19.40 34 ALA D CA 1
ATOM 7838 C C . ALA D 1 34 ? 135.275 145.471 142.719 1.00 16.11 34 ALA D C 1
ATOM 7839 O O . ALA D 1 34 ? 135.747 144.628 141.953 1.00 12.53 34 ALA D O 1
ATOM 7841 N N . THR D 1 35 ? 134.017 145.468 143.113 1.00 26.77 35 THR D N 1
ATOM 7842 C CA . THR D 1 35 ? 133.144 144.301 142.874 1.00 24.70 35 THR D CA 1
ATOM 7843 C C . THR D 1 35 ? 131.876 144.735 142.161 1.00 15.75 35 THR D C 1
ATOM 7844 O O . THR D 1 35 ? 131.431 145.851 142.426 1.00 19.84 35 THR D O 1
ATOM 7848 N N . ILE D 1 36 ? 131.342 143.937 141.265 1.00 19.77 36 ILE D N 1
ATOM 7849 C CA . ILE D 1 36 ? 130.017 144.234 140.648 1.00 24.66 36 ILE D CA 1
ATOM 7850 C C . ILE D 1 36 ? 129.206 142.940 140.718 1.00 15.64 36 ILE D C 1
ATOM 7851 O O . ILE D 1 36 ? 129.703 141.923 140.250 1.00 15.68 36 ILE D O 1
ATOM 7856 N N . GLU D 1 37 ? 128.062 142.972 141.348 1.00 16.35 37 GLU D N 1
ATOM 7857 C CA . GLU D 1 37 ? 127.133 141.826 141.415 1.00 15.30 37 GLU D CA 1
ATOM 7858 C C . GLU D 1 37 ? 126.161 141.985 140.255 1.00 19.22 37 GLU D C 1
ATOM 7859 O O . GLU D 1 37 ? 125.613 143.069 140.124 1.00 38.43 37 GLU D O 1
ATOM 7865 N N . TRP D 1 38 ? 125.987 140.955 139.439 1.00 7.32 38 TRP D N 1
ATOM 7866 C CA . TRP D 1 38 ? 125.149 141.070 138.227 1.00 17.83 38 TRP D CA 1
ATOM 7867 C C . TRP D 1 38 ? 123.685 140.922 138.614 1.00 21.34 38 TRP D C 1
ATOM 7868 O O . TRP D 1 38 ? 123.391 140.119 139.487 1.00 30.06 38 TRP D O 1
ATOM 7879 N N . GLY D 1 39 ? 122.813 141.672 137.956 1.00 25.28 39 GLY D N 1
ATOM 7880 C CA . GLY D 1 39 ? 121.382 141.581 138.245 1.00 22.65 39 GLY D CA 1
ATOM 7881 C C . GLY D 1 39 ? 120.573 142.683 137.596 1.00 36.16 39 GLY D C 1
ATOM 7882 O O . GLY D 1 39 ? 121.147 143.466 136.828 1.00 23.98 39 GLY D O 1
ATOM 7883 N N . ASN D 1 40 ? 119.279 142.761 137.930 1.00 35.24 40 ASN D N 1
ATOM 7884 C CA . ASN D 1 40 ? 118.371 143.768 137.335 1.00 24.02 40 ASN D CA 1
ATOM 7885 C C . ASN D 1 40 ? 117.886 144.780 138.375 1.00 26.40 40 ASN D C 1
ATOM 7886 O O . ASN D 1 40 ? 117.822 144.425 139.545 1.00 30.62 40 ASN D O 1
ATOM 7891 N N . THR D 1 41 ? 117.530 145.987 137.934 1.00 31.12 41 THR D N 1
ATOM 7892 C CA . THR D 1 41 ? 116.997 147.050 138.820 1.00 30.26 41 THR D CA 1
ATOM 7893 C C . THR D 1 41 ? 115.607 146.668 139.321 1.00 37.03 41 THR D C 1
ATOM 7894 O O . THR D 1 41 ? 114.872 146.020 138.568 1.00 38.67 41 THR D O 1
ATOM 7898 N N . GLY D 1 42 ? 115.253 147.068 140.541 1.00 39.74 42 GLY D N 1
ATOM 7899 C CA . GLY D 1 42 ? 113.884 146.837 141.022 1.00 38.21 42 GLY D CA 1
ATOM 7900 C C . GLY D 1 42 ? 113.771 145.629 141.919 1.00 41.86 42 GLY D C 1
ATOM 7901 O O . GLY D 1 42 ? 114.793 145.160 142.409 1.00 48.23 42 GLY D O 1
ATOM 7902 N N . ASP D 1 43 ? 112.552 145.149 142.123 1.00 41.29 43 ASP D N 1
ATOM 7903 C CA . ASP D 1 43 ? 112.326 143.972 142.986 1.00 40.74 43 ASP D CA 1
ATOM 7904 C C . ASP D 1 43 ? 112.732 142.732 142.196 1.00 47.10 43 ASP D C 1
ATOM 7905 O O . ASP D 1 43 ? 111.844 141.953 141.824 1.00 49.18 43 ASP D O 1
ATOM 7910 N N . ALA D 1 44 ? 114.029 142.557 141.968 1.00 37.36 44 ALA D N 1
ATOM 7911 C CA . ALA D 1 44 ? 114.496 141.428 141.149 1.00 30.19 44 ALA D CA 1
ATOM 7912 C C . ALA D 1 44 ? 115.442 140.571 141.972 1.00 35.08 44 ALA D C 1
ATOM 7913 O O . ALA D 1 44 ? 116.079 141.120 142.871 1.00 43.69 44 ALA D O 1
ATOM 7915 N N . ASN D 1 45 ? 115.498 139.271 141.698 1.00 28.86 45 ASN D N 1
ATOM 7916 C CA . ASN D 1 45 ? 116.500 138.407 142.367 1.00 26.12 45 ASN D CA 1
ATOM 7917 C C . ASN D 1 45 ? 117.247 137.617 141.294 1.00 35.24 45 ASN D C 1
ATOM 7918 O O . ASN D 1 45 ? 116.598 136.757 140.678 1.00 35.41 45 ASN D O 1
ATOM 7923 N N . PRO D 1 46 ? 118.562 137.840 141.057 1.00 26.50 46 PRO D N 1
ATOM 7924 C CA . PRO D 1 46 ? 119.405 138.666 141.925 1.00 21.22 46 PRO D CA 1
ATOM 7925 C C . PRO D 1 46 ? 119.361 140.149 141.589 1.00 23.45 46 PRO D C 1
ATOM 7926 O O . PRO D 1 46 ? 119.121 140.541 140.457 1.00 28.89 46 PRO D O 1
ATOM 7930 N N . HIS D 1 47 ? 119.602 140.994 142.580 1.00 15.46 47 HIS D N 1
ATOM 7931 C CA . HIS D 1 47 ? 119.647 142.433 142.404 1.00 15.68 47 HIS D CA 1
ATOM 7932 C C . HIS D 1 47 ? 121.042 142.862 141.961 1.00 26.94 47 HIS D C 1
ATOM 7933 O O . HIS D 1 47 ? 122.016 142.118 142.085 1.00 24.19 47 HIS D O 1
ATOM 7940 N N . ALA D 1 48 ? 121.129 144.082 141.440 1.00 22.15 48 ALA D N 1
ATOM 7941 C CA . ALA D 1 48 ? 122.388 144.636 140.968 1.00 13.05 48 ALA D CA 1
ATOM 7942 C C . ALA D 1 48 ? 123.035 145.460 142.072 1.00 21.81 48 ALA D C 1
ATOM 7943 O O . ALA D 1 48 ? 122.358 146.241 142.745 1.00 28.69 48 ALA D O 1
ATOM 7945 N N . GLU D 1 49 ? 124.344 145.289 142.251 1.00 22.28 49 GLU D N 1
ATOM 7946 C CA . GLU D 1 49 ? 125.078 145.931 143.332 1.00 8.00 49 GLU D CA 1
ATOM 7947 C C . GLU D 1 49 ? 126.530 146.095 142.915 1.00 9.15 49 GLU D C 1
ATOM 7948 O O . GLU D 1 49 ? 127.001 145.440 141.987 1.00 22.80 49 GLU D O 1
ATOM 7954 N N . GLY D 1 50 ? 127.244 146.960 143.620 1.00 3.61 50 GLY D N 1
ATOM 7955 C CA . GLY D 1 50 ? 128.666 147.110 143.368 1.00 11.41 50 GLY D CA 1
ATOM 7956 C C . GLY D 1 50 ? 129.267 148.212 144.212 1.00 15.38 50 GLY D C 1
ATOM 7957 O O . GLY D 1 50 ? 128.578 149.136 144.651 1.00 22.09 50 GLY D O 1
ATOM 7958 N N . GLY D 1 51 ? 130.574 148.109 144.406 1.00 10.99 51 GLY D N 1
ATOM 7959 C CA . GLY D 1 51 ? 131.286 149.067 145.224 1.00 7.93 51 GLY D CA 1
ATOM 7960 C C . GLY D 1 51 ? 132.780 148.859 145.136 1.00 15.12 51 GLY D C 1
ATOM 7961 O O . GLY D 1 51 ? 133.274 148.140 144.270 1.00 27.09 51 GLY D O 1
ATOM 7962 N N . PHE D 1 52 ? 133.501 149.501 146.053 1.00 20.46 52 PHE D N 1
ATOM 7963 C CA . PHE D 1 52 ? 134.958 149.465 146.058 1.00 15.79 52 PHE D CA 1
ATOM 7964 C C . PHE D 1 52 ? 135.467 149.651 147.482 1.00 13.26 52 PHE D C 1
ATOM 7965 O O . PHE D 1 52 ? 134.694 149.866 148.417 1.00 22.85 52 PHE D O 1
ATOM 7973 N N . VAL D 1 53 ? 136.784 149.550 147.639 1.00 17.67 53 VAL D N 1
ATOM 7974 C CA . VAL D 1 53 ? 137.466 149.899 148.883 1.00 22.60 53 VAL D CA 1
ATOM 7975 C C . VAL D 1 53 ? 138.895 150.300 148.541 1.00 24.72 53 VAL D C 1
ATOM 7976 O O . VAL D 1 53 ? 139.584 149.598 147.797 1.00 30.46 53 VAL D O 1
ATOM 7980 N N . LYS D 1 54 ? 139.336 151.436 149.071 1.00 28.74 54 LYS D N 1
ATOM 7981 C CA . LYS D 1 54 ? 140.639 151.998 148.753 1.00 30.54 54 LYS D CA 1
ATOM 7982 C C . LYS D 1 54 ? 141.352 152.401 150.034 1.00 33.05 54 LYS D C 1
ATOM 7983 O O . LYS D 1 54 ? 140.715 152.721 151.037 1.00 42.94 54 LYS D O 1
ATOM 7989 N N . ARG D 1 55 ? 142.686 152.347 149.994 1.00 32.45 55 ARG D N 1
ATOM 7990 C CA . ARG D 1 55 ? 143.505 152.639 151.195 1.00 34.87 55 ARG D CA 1
ATOM 7991 C C . ARG D 1 55 ? 143.936 154.100 151.181 1.00 40.96 55 ARG D C 1
ATOM 7992 O O . ARG D 1 55 ? 144.629 154.489 150.242 1.00 43.70 55 ARG D O 1
ATOM 8000 N N . HIS D 1 56 ? 143.536 154.857 152.198 1.00 47.51 56 HIS D N 1
ATOM 8001 C CA . HIS D 1 56 ? 143.848 156.300 152.284 1.00 46.32 56 HIS D CA 1
ATOM 8002 C C . HIS D 1 56 ? 145.043 156.489 153.209 1.00 52.81 56 HIS D C 1
ATOM 8003 O O . HIS D 1 56 ? 144.874 156.997 154.328 1.00 51.30 56 HIS D O 1
ATOM 8010 N N . GLY D 1 57 ? 146.224 156.098 152.749 1.00 56.33 57 GLY D N 1
ATOM 8011 C CA . GLY D 1 57 ? 147.429 156.221 153.581 1.00 55.03 57 GLY D CA 1
ATOM 8012 C C . GLY D 1 57 ? 148.080 154.870 153.764 1.00 58.28 57 GLY D C 1
ATOM 8013 O O . GLY D 1 57 ? 148.046 154.072 152.815 1.00 57.84 57 GLY D O 1
ATOM 8014 N N . ASP D 1 58 ? 148.648 154.624 154.945 1.00 67.07 58 ASP D N 1
ATOM 8015 C CA . ASP D 1 58 ? 149.289 153.316 155.236 1.00 66.35 58 ASP D CA 1
ATOM 8016 C C . ASP D 1 58 ? 148.472 152.592 156.306 1.00 65.29 58 ASP D C 1
ATOM 8017 O O . ASP D 1 58 ? 148.687 151.380 156.488 1.00 62.94 58 ASP D O 1
ATOM 8022 N N . ASP D 1 59 ? 147.567 153.310 156.976 1.00 58.35 59 ASP D N 1
ATOM 8023 C CA . ASP D 1 59 ? 146.798 152.704 158.087 1.00 57.02 59 ASP D CA 1
ATOM 8024 C C . ASP D 1 59 ? 145.312 153.029 157.957 1.00 54.85 59 ASP D C 1
ATOM 8025 O O . ASP D 1 59 ? 144.681 153.205 159.008 1.00 53.23 59 ASP D O 1
ATOM 8030 N N . SER D 1 60 ? 144.763 153.088 156.740 1.00 42.80 60 SER D N 1
ATOM 8031 C CA . SER D 1 60 ? 143.366 153.484 156.655 1.00 36.46 60 SER D CA 1
ATOM 8032 C C . SER D 1 60 ? 142.750 152.899 155.395 1.00 37.31 60 SER D C 1
ATOM 8033 O O . SER D 1 60 ? 143.453 152.496 154.466 1.00 40.76 60 SER D O 1
ATOM 8036 N N . ALA D 1 61 ? 141.419 152.853 155.377 1.00 33.54 61 ALA D N 1
ATOM 8037 C CA . ALA D 1 61 ? 140.675 152.328 154.243 1.00 26.95 61 ALA D CA 1
ATOM 8038 C C . ALA D 1 61 ? 139.287 152.946 154.231 1.00 25.88 61 ALA D C 1
ATOM 8039 O O . ALA D 1 61 ? 138.727 153.265 155.280 1.00 29.76 61 ALA D O 1
ATOM 8041 N N . PHE D 1 62 ? 138.734 153.104 153.030 1.00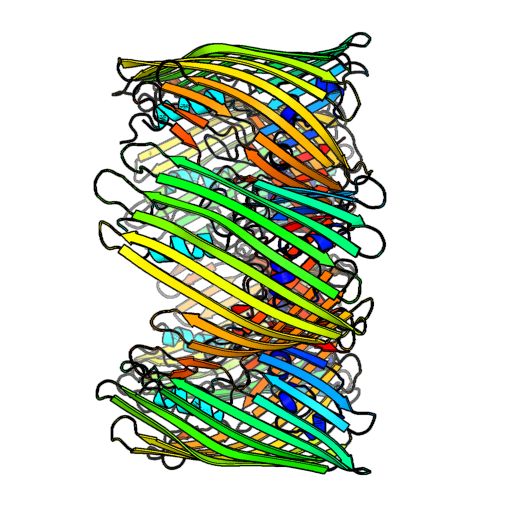 25.53 62 PHE D N 1
ATOM 8042 C CA . PHE D 1 62 ? 137.424 153.714 152.853 1.00 23.22 62 PHE D CA 1
ATOM 8043 C C . PHE D 1 62 ? 136.813 153.214 151.553 1.00 21.45 62 PHE D C 1
ATOM 8044 O O . PHE D 1 62 ? 137.503 152.664 150.696 1.00 30.24 62 PHE D O 1
ATOM 8052 N N . GLY D 1 63 ? 135.508 153.409 151.416 1.00 20.02 63 GLY D N 1
ATOM 8053 C CA . GLY D 1 63 ? 134.816 152.969 150.222 1.00 18.30 63 GLY D CA 1
ATOM 8054 C C . GLY D 1 63 ? 133.323 153.160 150.352 1.00 11.10 63 GLY D C 1
ATOM 8055 O O . GLY D 1 63 ? 132.822 153.670 151.354 1.00 21.20 63 GLY D O 1
ATOM 8056 N N . ALA D 1 64 ? 132.618 152.733 149.307 1.00 16.32 64 ALA D N 1
ATOM 8057 C CA . ALA D 1 64 ? 131.170 152.859 149.239 1.00 14.86 64 ALA D CA 1
ATOM 8058 C C . ALA D 1 64 ? 130.601 151.683 148.459 1.00 15.25 64 ALA D C 1
ATOM 8059 O O . ALA D 1 64 ? 131.319 150.987 147.743 1.00 23.20 64 ALA D O 1
ATOM 8061 N N . TYR D 1 65 ? 129.298 151.464 148.613 1.00 12.38 65 TYR D N 1
ATOM 8062 C CA . TYR D 1 65 ? 128.613 150.356 147.965 1.00 6.90 65 TYR D CA 1
ATOM 8063 C C . TYR D 1 65 ? 127.254 150.822 147.468 1.00 9.95 65 TYR D C 1
ATOM 8064 O O . TYR D 1 65 ? 126.668 151.766 147.997 1.00 24.76 65 TYR D O 1
ATOM 8073 N N . PHE D 1 66 ? 126.750 150.131 146.450 1.00 19.88 66 PHE D N 1
ATOM 8074 C CA . PHE D 1 66 ? 125.513 150.495 145.776 1.00 13.26 66 PHE D CA 1
ATOM 8075 C C . PHE D 1 66 ? 124.525 149.339 145.831 1.00 21.05 66 PHE D C 1
ATOM 8076 O O . PHE D 1 66 ? 124.876 148.205 145.498 1.00 17.05 66 PHE D O 1
ATOM 8084 N N . GLY D 1 67 ? 123.295 149.629 146.244 1.00 18.49 67 GLY D N 1
ATOM 8085 C CA . GLY D 1 67 ? 122.192 148.709 146.067 1.00 15.59 67 GLY D CA 1
ATOM 8086 C C . GLY D 1 67 ? 122.063 147.594 147.077 1.00 23.23 67 GLY D C 1
ATOM 8087 O O . GLY D 1 67 ? 121.187 146.740 146.914 1.00 33.34 67 GLY D O 1
ATOM 8088 N N . ARG D 1 68 ? 122.894 147.564 148.112 1.00 26.10 68 ARG D N 1
ATOM 8089 C CA . ARG D 1 68 ? 122.787 146.518 149.120 1.00 20.50 68 ARG D CA 1
ATOM 8090 C C . ARG D 1 68 ? 121.469 146.637 149.874 1.00 26.89 68 ARG D C 1
ATOM 8091 O O . ARG D 1 68 ? 121.021 147.738 150.200 1.00 36.14 68 ARG D O 1
ATOM 8099 N N . ARG D 1 69 ? 120.841 145.496 150.149 1.00 31.22 69 ARG D N 1
ATOM 8100 C CA . ARG D 1 69 ? 119.549 145.452 150.817 1.00 30.79 69 ARG D CA 1
ATOM 8101 C C . ARG D 1 69 ? 119.645 144.644 152.103 1.00 32.17 69 ARG D C 1
ATOM 8102 O O . ARG D 1 69 ? 120.480 143.746 152.231 1.00 37.23 69 ARG D O 1
ATOM 8110 N N . SER D 1 70 ? 118.777 144.974 153.054 1.00 43.09 70 SER D N 1
ATOM 8111 C CA . SER D 1 70 ? 118.784 144.344 154.365 1.00 41.30 70 SER D CA 1
ATOM 8112 C C . SER D 1 70 ? 117.948 143.071 154.351 1.00 45.51 70 SER D C 1
ATOM 8113 O O . SER D 1 70 ? 116.877 143.022 153.741 1.00 45.76 70 SER D O 1
ATOM 8116 N N . ALA D 1 71 ? 118.454 142.035 155.022 1.00 47.83 71 ALA D N 1
ATOM 8117 C CA . ALA D 1 71 ? 117.742 140.763 155.070 1.00 41.87 71 ALA D CA 1
ATOM 8118 C C . ALA D 1 71 ? 116.501 140.851 155.949 1.00 50.47 71 ALA D C 1
ATOM 8119 O O . ALA D 1 71 ? 115.453 140.291 155.608 1.00 50.16 71 ALA D O 1
ATOM 8121 N N . ASP D 1 72 ? 116.600 141.540 157.087 1.00 52.06 72 ASP D N 1
ATOM 8122 C CA . ASP D 1 72 ? 115.459 141.652 157.988 1.00 49.62 72 ASP D CA 1
ATOM 8123 C C . ASP D 1 72 ? 114.362 142.523 157.391 1.00 52.84 72 ASP D C 1
ATOM 8124 O O . ASP D 1 72 ? 113.174 142.193 157.491 1.00 59.24 72 ASP D O 1
ATOM 8129 N N . PHE D 1 73 ? 114.742 143.643 156.776 1.00 43.04 73 PHE D N 1
ATOM 8130 C CA . PHE D 1 73 ? 113.774 144.493 156.092 1.00 42.64 73 PHE D CA 1
ATOM 8131 C C . PHE D 1 73 ? 113.049 143.716 155.004 1.00 47.25 73 PHE D C 1
ATOM 8132 O O . PHE D 1 73 ? 111.817 143.760 154.903 1.00 47.98 73 PHE D O 1
ATOM 8140 N N . SER D 1 74 ? 113.805 142.988 154.182 1.00 54.25 74 SER D N 1
ATOM 8141 C CA . SER D 1 74 ? 113.205 142.212 153.105 1.00 52.54 74 SER D CA 1
ATOM 8142 C C . SER D 1 74 ? 112.291 141.127 153.653 1.00 54.00 74 SER D C 1
ATOM 8143 O O . SER D 1 74 ? 111.206 140.894 153.114 1.00 57.18 74 SER D O 1
ATOM 8146 N N . GLU D 1 75 ? 112.714 140.450 154.722 1.00 55.21 75 GLU D N 1
ATOM 8147 C CA . GLU D 1 75 ? 111.893 139.395 155.305 1.00 59.40 75 GLU D CA 1
ATOM 8148 C C . GLU D 1 75 ? 110.581 139.946 155.851 1.00 61.74 75 GLU D C 1
ATOM 8149 O O . GLU D 1 75 ? 109.514 139.363 155.624 1.00 60.22 75 GLU D O 1
ATOM 8155 N N . ALA D 1 76 ? 110.638 141.072 156.567 1.00 62.68 76 ALA D N 1
ATOM 8156 C CA . ALA D 1 76 ? 109.420 141.673 157.099 1.00 59.40 76 ALA D CA 1
ATOM 8157 C C . ALA D 1 76 ? 108.491 142.122 155.978 1.00 61.61 76 ALA D C 1
ATOM 8158 O O . ALA D 1 76 ? 107.279 141.863 156.014 1.00 63.36 76 ALA D O 1
ATOM 8160 N N . VAL D 1 77 ? 109.044 142.785 154.961 1.00 58.32 77 VAL D N 1
ATOM 8161 C CA . VAL D 1 77 ? 108.218 143.264 153.858 1.00 60.65 77 VAL D CA 1
ATOM 8162 C C . VAL D 1 77 ? 107.597 142.094 153.105 1.00 63.44 77 VAL D C 1
ATOM 8163 O O . VAL D 1 77 ? 106.430 142.148 152.705 1.00 65.49 77 VAL D O 1
ATOM 8167 N N . GLN D 1 78 ? 108.357 141.015 152.908 1.00 60.65 78 GLN D N 1
ATOM 8168 C CA . GLN D 1 78 ? 107.817 139.847 152.222 1.00 61.01 78 GLN D CA 1
ATOM 8169 C C . GLN D 1 78 ? 106.727 139.169 153.041 1.00 64.95 78 GLN D C 1
ATOM 8170 O O . GLN D 1 78 ? 105.709 138.738 152.488 1.00 65.80 78 GLN D O 1
ATOM 8176 N N . THR D 1 79 ? 106.919 139.053 154.358 1.00 68.84 79 THR D N 1
ATOM 8177 C CA . THR D 1 79 ? 105.897 138.407 155.177 1.00 69.03 79 THR D CA 1
ATOM 8178 C C . THR D 1 79 ? 104.638 139.258 155.264 1.00 67.34 79 THR D C 1
ATOM 8179 O O . THR D 1 79 ? 103.545 138.723 155.479 1.00 67.10 79 THR D O 1
ATOM 8183 N N . VAL D 1 80 ? 104.765 140.574 155.091 1.00 67.48 80 VAL D N 1
ATOM 8184 C CA . VAL D 1 80 ? 103.569 141.407 155.036 1.00 66.24 80 VAL D CA 1
ATOM 8185 C C . VAL D 1 80 ? 102.925 141.348 153.654 1.00 67.31 80 VAL D C 1
ATOM 8186 O O . VAL D 1 80 ? 101.697 141.423 153.533 1.00 69.21 80 VAL D O 1
ATOM 8190 N N . ARG D 1 81 ? 103.730 141.193 152.600 1.00 67.70 81 ARG D N 1
ATOM 8191 C CA . ARG D 1 81 ? 103.186 141.108 151.249 1.00 67.35 81 ARG D CA 1
ATOM 8192 C C . ARG D 1 81 ? 102.259 139.910 151.104 1.00 68.02 81 ARG D C 1
ATOM 8193 O O . ARG D 1 81 ? 101.189 140.013 150.494 1.00 68.77 81 ARG D O 1
ATOM 8201 N N . ASP D 1 82 ? 102.692 138.780 151.668 1.00 73.22 82 ASP D N 1
ATOM 8202 C CA . ASP D 1 82 ? 101.875 137.540 151.614 1.00 74.49 82 ASP D CA 1
ATOM 8203 C C . ASP D 1 82 ? 100.858 137.564 152.757 1.00 75.91 82 ASP D C 1
ATOM 8204 O O . ASP D 1 82 ? 101.016 136.769 153.700 1.00 75.09 82 ASP D O 1
ATOM 8209 N N . ALA D 1 83 ? 99.867 138.452 152.683 1.00 76.94 83 ALA D N 1
ATOM 8210 C CA . ALA D 1 83 ? 98.828 138.557 153.698 1.00 74.63 83 ALA D CA 1
ATOM 8211 C C . ALA D 1 83 ? 97.482 138.139 153.123 1.00 74.86 83 ALA D C 1
ATOM 8212 O O . ALA D 1 83 ? 97.422 137.469 152.093 1.00 73.84 83 ALA D O 1
ATOM 8214 N N . PRO D 1 96 ? 97.393 139.981 147.758 1.00 84.96 96 PRO D N 1
ATOM 8215 C CA . PRO D 1 96 ? 97.493 140.826 146.563 1.00 84.88 96 PRO D CA 1
ATOM 8216 C C . PRO D 1 96 ? 97.061 142.263 146.831 1.00 84.62 96 PRO D C 1
ATOM 8217 O O . PRO D 1 96 ? 97.430 143.164 146.081 1.00 82.56 96 PRO D O 1
ATOM 8221 N N . ALA D 1 97 ? 96.331 142.479 147.926 1.00 83.59 97 ALA D N 1
ATOM 8222 C CA . ALA D 1 97 ? 95.945 143.857 148.301 1.00 83.96 97 ALA D CA 1
ATOM 8223 C C . ALA D 1 97 ? 97.198 144.664 148.642 1.00 84.02 97 ALA D C 1
ATOM 8224 O O . ALA D 1 97 ? 97.198 145.876 148.377 1.00 83.93 97 ALA D O 1
ATOM 8226 N N . PHE D 1 98 ? 98.222 144.014 149.200 1.00 78.97 98 PHE D N 1
ATOM 8227 C CA . PHE D 1 98 ? 99.431 144.743 149.654 1.00 77.12 98 PHE D CA 1
ATOM 8228 C C . PHE D 1 98 ? 100.686 144.209 148.965 1.00 76.79 98 PHE D C 1
ATOM 8229 O O . PHE D 1 98 ? 101.720 144.114 149.642 1.00 77.46 98 PHE D O 1
ATOM 8237 N N . ALA D 1 99 ? 100.610 143.885 147.675 1.00 71.92 99 ALA D N 1
ATOM 8238 C CA . ALA D 1 99 ? 101.822 143.440 146.953 1.00 71.11 99 ALA D CA 1
ATOM 8239 C C . ALA D 1 99 ? 102.515 144.641 146.315 1.00 70.42 99 ALA D C 1
ATOM 8240 O O . ALA D 1 99 ? 103.114 144.466 145.245 1.00 69.70 99 ALA D O 1
ATOM 8242 N N . ASP D 1 100 ? 102.413 145.812 146.940 1.00 68.62 100 ASP D N 1
ATOM 8243 C CA . ASP D 1 100 ? 103.110 147.021 146.436 1.00 67.32 100 ASP D CA 1
ATOM 8244 C C . ASP D 1 100 ? 103.971 147.548 147.576 1.00 66.23 100 ASP D C 1
ATOM 8245 O O . ASP D 1 100 ? 104.606 148.593 147.394 1.00 64.46 100 ASP D O 1
ATOM 8250 N N . LEU D 1 101 ? 103.921 146.977 148.726 1.00 63.51 101 LEU D N 1
ATOM 8251 C CA . LEU D 1 101 ? 104.764 147.422 149.859 1.00 61.12 101 LEU D CA 1
ATOM 8252 C C . LEU D 1 101 ? 106.182 147.463 149.313 1.00 61.15 101 LEU D C 1
ATOM 8253 O O . LEU D 1 101 ? 106.639 146.439 148.799 1.00 62.89 101 LEU D O 1
ATOM 8258 N N . MET D 1 102 ? 106.840 148.637 149.458 1.00 54.59 102 MET D N 1
ATOM 8259 C CA . MET D 1 102 ? 108.162 148.790 148.804 1.00 52.09 102 MET D CA 1
ATOM 8260 C C . MET D 1 102 ? 109.281 148.123 149.587 1.00 49.96 102 MET D C 1
ATOM 8261 O O . MET D 1 102 ? 109.106 147.885 150.782 1.00 51.49 102 MET D O 1
ATOM 8266 N N . PHE D 1 103 ? 110.370 147.785 148.869 1.00 43.54 103 PHE D N 1
ATOM 8267 C CA . PHE D 1 103 ? 111.594 147.304 149.489 1.00 44.39 103 PHE D CA 1
ATOM 8268 C C . PHE D 1 103 ? 112.486 148.494 149.830 1.00 42.76 103 PHE D C 1
ATOM 8269 O O . PHE D 1 103 ? 112.062 149.651 149.800 1.00 48.21 103 PHE D O 1
ATOM 8277 N N . GLU D 1 104 ? 113.743 148.220 150.169 1.00 39.34 104 GLU D N 1
ATOM 8278 C CA . GLU D 1 104 ? 114.715 149.285 150.367 1.00 35.89 104 GLU D CA 1
ATOM 8279 C C . GLU D 1 104 ? 115.140 149.872 149.029 1.00 42.54 104 GLU D C 1
ATOM 8280 O O . GLU D 1 104 ? 116.028 149.335 148.363 1.00 41.52 104 GLU D O 1
ATOM 8286 N N . GLN D 1 105 ? 114.510 150.973 148.630 1.00 42.96 105 GLN D N 1
ATOM 8287 C CA . GLN D 1 105 ? 114.810 151.596 147.351 1.00 32.73 105 GLN D CA 1
ATOM 8288 C C . GLN D 1 105 ? 116.179 152.250 147.382 1.00 35.25 105 GLN D C 1
ATOM 8289 O O . GLN D 1 105 ? 116.612 152.786 148.403 1.00 41.09 105 GLN D O 1
ATOM 8295 N N . ASN D 1 106 ? 116.857 152.208 146.237 1.00 32.29 106 ASN D N 1
ATOM 8296 C CA . ASN D 1 106 ? 118.219 152.720 146.097 1.00 24.83 106 ASN D CA 1
ATOM 8297 C C . ASN D 1 106 ? 119.075 151.966 147.104 1.00 33.52 106 ASN D C 1
ATOM 8298 O O . ASN D 1 106 ? 119.161 150.730 147.010 1.00 44.02 106 ASN D O 1
ATOM 8303 N N . GLY D 1 107 ? 119.693 152.629 148.070 1.00 24.03 107 GLY D N 1
ATOM 8304 C CA . GLY D 1 107 ? 120.514 151.952 149.048 1.00 22.53 107 GLY D CA 1
ATOM 8305 C C . GLY D 1 107 ? 121.964 152.364 148.954 1.00 25.81 107 GLY D C 1
ATOM 8306 O O . GLY D 1 107 ? 122.697 151.910 148.075 1.00 32.87 107 GLY D O 1
ATOM 8307 N N . LEU D 1 108 ? 122.388 153.218 149.876 1.00 29.32 108 LEU D N 1
ATOM 8308 C CA . LEU D 1 108 ? 123.743 153.740 149.911 1.00 23.93 108 LEU D CA 1
ATOM 8309 C C . LEU D 1 108 ? 124.453 153.165 151.121 1.00 17.97 108 LEU D C 1
ATOM 8310 O O . LEU D 1 108 ? 123.847 152.972 152.175 1.00 30.07 108 LEU D O 1
ATOM 8315 N N . ASN D 1 109 ? 125.739 152.890 150.960 1.00 15.36 109 ASN D N 1
ATOM 8316 C CA . ASN D 1 109 ? 126.517 152.214 151.984 1.00 16.53 109 ASN D CA 1
ATOM 8317 C C . ASN D 1 109 ? 127.900 152.838 152.006 1.00 17.89 109 ASN D C 1
ATOM 8318 O O . ASN D 1 109 ? 128.617 152.790 151.006 1.00 22.35 109 ASN D O 1
ATOM 8323 N N . LEU D 1 110 ? 128.261 153.450 153.126 1.00 8.59 110 LEU D N 1
ATOM 8324 C CA . LEU D 1 110 ? 129.588 154.006 153.317 1.00 7.60 110 LEU D CA 1
ATOM 8325 C C . LEU D 1 110 ? 130.276 153.279 154.460 1.00 15.45 110 LEU D C 1
ATOM 8326 O O . LEU D 1 110 ? 129.631 152.855 155.420 1.00 20.91 110 LEU D O 1
ATOM 8331 N N . PHE D 1 111 ? 131.592 153.131 154.350 1.00 14.54 111 PHE D N 1
ATOM 8332 C CA . PHE D 1 111 ? 132.355 152.474 155.398 1.00 20.74 111 PHE D CA 1
ATOM 8333 C C . PHE D 1 111 ? 133.746 153.078 155.473 1.00 14.82 111 PHE D C 1
ATOM 8334 O O . PHE D 1 111 ? 134.208 153.750 154.551 1.00 17.38 111 PHE D O 1
ATOM 8342 N N . TYR D 1 112 ? 134.401 152.833 156.603 1.00 20.54 112 TYR D N 1
ATOM 8343 C CA . TYR D 1 112 ? 135.715 153.378 156.896 1.00 24.34 112 TYR D CA 1
ATOM 8344 C C . TYR D 1 112 ? 136.377 152.487 157.936 1.00 22.57 112 TYR D C 1
ATOM 8345 O O . TYR D 1 112 ? 135.704 151.911 158.789 1.00 29.27 112 TYR D O 1
ATOM 8354 N N . ALA D 1 113 ? 137.699 152.369 157.854 1.00 24.91 113 ALA D N 1
ATOM 8355 C CA . ALA D 1 113 ? 138.440 151.543 158.795 1.00 30.90 113 ALA D CA 1
ATOM 8356 C C . ALA D 1 113 ? 139.816 152.148 159.013 1.00 32.82 113 ALA D C 1
ATOM 8357 O O . ALA D 1 113 ? 140.334 152.875 158.164 1.00 38.04 113 ALA D O 1
ATOM 8359 N N . SER D 1 114 ? 140.426 151.829 160.158 1.00 34.85 114 SER D N 1
ATOM 8360 C CA . SER D 1 114 ? 141.763 152.385 160.499 1.00 37.29 114 SER D CA 1
ATOM 8361 C C . SER D 1 114 ? 142.530 151.475 161.459 1.00 37.35 114 SER D C 1
ATOM 8362 O O . SER D 1 114 ? 141.946 150.497 161.934 1.00 34.60 114 SER D O 1
ATOM 8365 N N . LYS D 1 115 ? 143.768 151.783 161.757 1.00 50.00 115 LYS D N 1
ATOM 8366 C CA . LYS D 1 115 ? 144.599 150.997 162.709 1.00 53.90 115 LYS D CA 1
ATOM 8367 C C . LYS D 1 115 ? 145.074 151.889 163.858 1.00 53.98 115 LYS D C 1
ATOM 8368 O O . LYS D 1 115 ? 146.071 152.597 163.660 1.00 53.61 115 LYS D O 1
ATOM 8374 N N . MET D 1 116 ? 144.384 151.786 165.030 1.00 58.77 116 MET D N 1
ATOM 8375 C CA . MET D 1 116 ? 144.801 152.558 166.232 1.00 63.82 116 MET D CA 1
ATOM 8376 C C . MET D 1 116 ? 145.773 151.720 167.069 1.00 65.76 116 MET D C 1
ATOM 8377 O O . MET D 1 116 ? 145.315 151.088 168.037 1.00 63.19 116 MET D O 1
ATOM 8382 N N . GLY D 1 117 ? 147.088 151.736 166.716 1.00 66.75 117 GLY D N 1
ATOM 8383 C CA . GLY D 1 117 ? 148.004 150.831 167.433 1.00 65.97 117 GLY D CA 1
ATOM 8384 C C . GLY D 1 117 ? 147.802 149.378 167.035 1.00 66.21 117 GLY D C 1
ATOM 8385 O O . GLY D 1 117 ? 147.902 149.080 165.834 1.00 64.19 117 GLY D O 1
ATOM 8386 N N . GLU D 1 118 ? 147.550 148.496 168.007 1.00 65.12 118 GLU D N 1
ATOM 8387 C CA . GLU D 1 118 ? 147.408 147.047 167.710 1.00 64.31 118 GLU D CA 1
ATOM 8388 C C . GLU D 1 118 ? 145.928 146.711 167.507 1.00 66.62 118 GLU D C 1
ATOM 8389 O O . GLU D 1 118 ? 145.634 145.573 167.096 1.00 66.56 118 GLU D O 1
ATOM 8395 N N . TRP D 1 119 ? 145.038 147.674 167.746 1.00 60.65 119 TRP D N 1
ATOM 8396 C CA . TRP D 1 119 ? 143.599 147.424 167.485 1.00 57.84 119 TRP D CA 1
ATOM 8397 C C . TRP D 1 119 ? 143.150 148.112 166.201 1.00 56.56 119 TRP D C 1
ATOM 8398 O O . TRP D 1 119 ? 143.398 149.314 166.075 1.00 58.64 119 TRP D O 1
ATOM 8409 N N . THR D 1 120 ? 142.567 147.366 165.271 1.00 48.92 120 THR D N 1
ATOM 8410 C CA . THR D 1 120 ? 141.969 147.932 164.072 1.00 45.09 120 THR D CA 1
ATOM 8411 C C . THR D 1 120 ? 140.455 147.929 164.231 1.00 45.41 120 THR D C 1
ATOM 8412 O O . THR D 1 120 ? 139.875 146.971 164.750 1.00 46.21 120 THR D O 1
ATOM 8416 N N . TRP D 1 121 ? 139.824 149.023 163.815 1.00 41.96 121 TRP D N 1
ATOM 8417 C CA . TRP D 1 121 ? 138.397 149.227 163.997 1.00 39.43 121 TRP D CA 1
ATOM 8418 C C . TRP D 1 121 ? 137.793 149.765 162.708 1.00 36.34 121 TRP D C 1
ATOM 8419 O O . TRP D 1 121 ? 138.500 150.241 161.818 1.00 39.11 121 TRP D O 1
ATOM 8430 N N . GLY D 1 122 ? 136.468 149.700 162.614 1.00 25.13 122 GLY D N 1
ATOM 8431 C CA . GLY D 1 122 ? 135.797 150.195 161.430 1.00 23.99 122 GLY D CA 1
ATOM 8432 C C . GLY D 1 122 ? 134.337 150.489 161.674 1.00 23.30 122 GLY D C 1
ATOM 8433 O O . GLY D 1 122 ? 133.732 149.996 162.629 1.00 23.64 122 GLY D O 1
ATOM 8434 N N . VAL D 1 123 ? 133.770 151.296 160.775 1.00 24.37 123 VAL D N 1
ATOM 8435 C CA . VAL D 1 123 ? 132.372 151.700 160.824 1.00 20.10 123 VAL D CA 1
ATOM 8436 C C . VAL D 1 123 ? 131.730 151.386 159.479 1.00 16.96 123 VAL D C 1
ATOM 8437 O O . VAL D 1 123 ? 132.403 151.269 158.456 1.00 25.87 123 VAL D O 1
ATOM 8441 N N . THR D 1 124 ? 130.407 151.244 159.494 1.00 15.69 124 THR D N 1
ATOM 8442 C CA . THR D 1 124 ? 129.634 151.037 158.273 1.00 16.95 124 THR D CA 1
ATOM 8443 C C . THR D 1 124 ? 128.283 151.704 158.457 1.00 20.60 124 THR D C 1
ATOM 8444 O O . THR D 1 124 ? 127.577 151.399 159.419 1.00 27.99 124 THR D O 1
ATOM 8448 N N . ALA D 1 125 ? 127.923 152.599 157.544 1.00 22.30 125 ALA D N 1
ATOM 8449 C CA . ALA D 1 125 ? 126.655 153.310 157.596 1.00 20.81 125 ALA D CA 1
ATOM 8450 C C . ALA D 1 125 ? 125.778 152.901 156.422 1.00 15.74 125 ALA D C 1
ATOM 8451 O O . ALA D 1 125 ? 126.264 152.746 155.300 1.00 22.75 125 ALA D O 1
ATOM 8453 N N . LYS D 1 126 ? 124.486 152.731 156.684 1.00 21.93 126 LYS D N 1
ATOM 8454 C CA . LYS D 1 126 ? 123.522 152.304 155.680 1.00 16.75 126 LYS D CA 1
ATOM 8455 C C . LYS D 1 126 ? 122.380 153.304 155.610 1.00 19.98 126 LYS D C 1
ATOM 8456 O O . LYS D 1 126 ? 121.917 153.796 156.641 1.00 31.55 126 LYS D O 1
ATOM 8462 N N . TYR D 1 127 ? 121.929 153.604 154.393 1.00 25.25 127 TYR D N 1
ATOM 8463 C CA . TYR D 1 127 ? 120.842 154.546 154.175 1.00 25.67 127 TYR D CA 1
ATOM 8464 C C . TYR D 1 127 ? 119.990 154.076 153.005 1.00 30.81 127 TYR D C 1
ATOM 8465 O O . TYR D 1 127 ? 120.467 153.366 152.120 1.00 30.79 127 TYR D O 1
ATOM 8474 N N . SER D 1 128 ? 118.718 154.469 153.016 1.00 37.84 128 SER D N 1
ATOM 8475 C CA . SER D 1 128 ? 117.789 154.136 151.945 1.00 40.10 128 SER D CA 1
ATOM 8476 C C . SER D 1 128 ? 116.586 155.064 152.020 1.00 43.84 128 SER D C 1
ATOM 8477 O O . SER D 1 128 ? 116.154 155.449 153.107 1.00 44.46 128 SER D O 1
ATOM 8480 N N . ASN D 1 129 ? 116.045 155.410 150.852 1.00 40.71 129 ASN D N 1
ATOM 8481 C CA . ASN D 1 129 ? 114.908 156.325 150.772 1.00 41.33 129 ASN D CA 1
ATOM 8482 C C . ASN D 1 129 ? 114.204 156.131 149.439 1.00 40.28 129 ASN D C 1
ATOM 8483 O O . ASN D 1 129 ? 114.823 156.297 148.385 1.00 44.10 129 ASN D O 1
ATOM 8488 N N . GLY D 1 130 ? 112.918 155.787 149.485 1.00 43.20 130 GLY D N 1
ATOM 8489 C CA . GLY D 1 130 ? 112.138 155.612 148.283 1.00 44.93 130 GLY D CA 1
ATOM 8490 C C . GLY D 1 130 ? 110.756 156.213 148.446 1.00 44.61 130 GLY D C 1
ATOM 8491 O O . GLY D 1 130 ? 110.256 156.387 149.556 1.00 47.68 130 GLY D O 1
ATOM 8492 N N . LYS D 1 131 ? 110.135 156.518 147.310 1.00 47.00 131 LYS D N 1
ATOM 8493 C CA . LYS D 1 131 ? 108.886 157.263 147.329 1.00 44.11 131 LYS D CA 1
ATOM 8494 C C . LYS D 1 131 ? 108.141 157.045 146.021 1.00 46.97 131 LYS D C 1
ATOM 8495 O O . LYS D 1 131 ? 108.755 156.972 144.956 1.00 51.71 131 LYS D O 1
ATOM 8501 N N . ASN D 1 132 ? 106.816 156.938 146.115 1.00 56.23 132 ASN D N 1
ATOM 8502 C CA . ASN D 1 132 ? 105.953 156.802 144.941 1.00 55.34 132 ASN D CA 1
ATOM 8503 C C . ASN D 1 132 ? 104.609 157.425 145.307 1.00 57.17 132 ASN D C 1
ATOM 8504 O O . ASN D 1 132 ? 103.743 156.744 145.862 1.00 59.38 132 ASN D O 1
ATOM 8509 N N . GLU D 1 133 ? 104.436 158.705 144.987 1.00 59.06 133 GLU D N 1
ATOM 8510 C CA . GLU D 1 133 ? 103.300 159.478 145.472 1.00 59.00 133 GLU D CA 1
ATOM 8511 C C . GLU D 1 133 ? 102.085 159.412 144.559 1.00 60.88 133 GLU D C 1
ATOM 8512 O O . GLU D 1 133 ? 101.120 160.146 144.788 1.00 62.04 133 GLU D O 1
ATOM 8518 N N . ASP D 1 134 ? 102.136 158.568 143.534 1.00 67.03 134 ASP D N 1
ATOM 8519 C CA . ASP D 1 134 ? 100.957 158.404 142.648 1.00 67.25 134 ASP D CA 1
ATOM 8520 C C . ASP D 1 134 ? 99.754 158.045 143.523 1.00 70.61 134 ASP D C 1
ATOM 8521 O O . ASP D 1 134 ? 99.918 157.232 144.447 1.00 71.35 134 ASP D O 1
ATOM 8526 N N . PRO D 1 135 ? 98.551 158.598 143.270 1.00 72.38 135 PRO D N 1
ATOM 8527 C CA . PRO D 1 135 ? 97.393 158.335 144.121 1.00 70.74 135 PRO D CA 1
ATOM 8528 C C . PRO D 1 135 ? 96.999 156.856 144.217 1.00 70.71 135 PRO D C 1
ATOM 8529 O O . PRO D 1 135 ? 96.200 156.545 145.071 1.00 70.61 135 PRO D O 1
ATOM 8533 N N . THR D 1 136 ? 97.536 155.987 143.386 1.00 70.03 136 THR D N 1
ATOM 8534 C CA . THR D 1 136 ? 97.082 154.569 143.390 1.00 71.31 136 THR D CA 1
ATOM 8535 C C . THR D 1 136 ? 98.194 153.645 143.888 1.00 70.99 136 THR D C 1
ATOM 8536 O O . THR D 1 136 ? 98.071 152.425 143.693 1.00 70.91 136 THR D O 1
ATOM 8540 N N . VAL D 1 137 ? 99.194 154.147 144.560 1.00 68.27 137 VAL D N 1
ATOM 8541 C CA . VAL D 1 137 ? 100.325 153.331 145.094 1.00 66.98 137 VAL D CA 1
ATOM 8542 C C . VAL D 1 137 ? 100.666 153.847 146.497 1.00 66.15 137 VAL D C 1
ATOM 8543 O O . VAL D 1 137 ? 100.946 153.014 147.369 1.00 67.46 137 VAL D O 1
ATOM 8547 N N . GLY D 1 138 ? 100.701 155.213 146.665 1.00 61.63 138 GLY D N 1
ATOM 8548 C CA . GLY D 1 138 ? 100.931 155.791 148.001 1.00 58.24 138 GLY D CA 1
ATOM 8549 C C . GLY D 1 138 ? 102.017 155.059 148.752 1.00 60.35 138 GLY D C 1
ATOM 8550 O O . GLY D 1 138 ? 101.802 154.768 149.933 1.00 60.73 138 GLY D O 1
ATOM 8551 N N . THR D 1 139 ? 103.123 154.737 148.159 1.00 56.92 139 THR D N 1
ATOM 8552 C CA . THR D 1 139 ? 104.161 153.935 148.851 1.00 56.69 139 THR D CA 1
ATOM 8553 C C . THR D 1 139 ? 105.301 154.838 149.301 1.00 51.97 139 THR D C 1
ATOM 8554 O O . THR D 1 139 ? 105.552 155.832 148.616 1.00 51.81 139 THR D O 1
ATOM 8558 N N . LYS D 1 140 ? 105.969 154.494 150.374 1.00 50.71 140 LYS D N 1
ATOM 8559 C CA . LYS D 1 140 ? 107.134 155.251 150.888 1.00 52.94 140 LYS D CA 1
ATOM 8560 C C . LYS D 1 140 ? 107.932 154.246 151.718 1.00 54.24 140 LYS D C 1
ATOM 8561 O O . LYS D 1 140 ? 107.301 153.384 152.339 1.00 51.43 140 LYS D O 1
ATOM 8567 N N . ALA D 1 141 ? 109.235 154.318 151.713 1.00 48.43 141 ALA D N 1
ATOM 8568 C CA . ALA D 1 141 ? 110.077 153.328 152.413 1.00 44.27 141 ALA D CA 1
ATOM 8569 C C . ALA D 1 141 ? 111.431 153.953 152.713 1.00 44.33 141 ALA D C 1
ATOM 8570 O O . ALA D 1 141 ? 112.000 154.563 151.812 1.00 47.78 141 ALA D O 1
ATOM 8572 N N . THR D 1 142 ? 111.912 153.799 153.938 1.00 40.42 142 THR D N 1
ATOM 8573 C CA . THR D 1 142 ? 113.167 154.404 154.360 1.00 38.54 142 THR D CA 1
ATOM 8574 C C . THR D 1 142 ? 113.861 153.459 155.328 1.00 40.84 142 THR D C 1
ATOM 8575 O O . THR D 1 142 ? 113.244 152.545 155.879 1.00 40.68 142 THR D O 1
ATOM 8579 N N . SER D 1 143 ? 115.160 153.680 155.513 1.00 41.11 143 SER D N 1
ATOM 8580 C CA . SER D 1 143 ? 115.961 152.827 156.379 1.00 38.76 143 SER D CA 1
ATOM 8581 C C . SER D 1 143 ? 117.245 153.552 156.749 1.00 37.64 143 SER D C 1
ATOM 8582 O O . SER D 1 143 ? 117.686 154.464 156.049 1.00 41.31 143 SER D O 1
ATOM 8585 N N . ALA D 1 144 ? 117.835 153.132 157.865 1.00 33.70 144 ALA D N 1
ATOM 8586 C CA . ALA D 1 144 ? 119.127 153.642 158.304 1.00 32.86 144 ALA D CA 1
ATOM 8587 C C . ALA D 1 144 ? 119.710 152.670 159.317 1.00 38.03 144 ALA D C 1
ATOM 8588 O O . ALA D 1 144 ? 118.994 151.856 159.901 1.00 42.98 144 ALA D O 1
ATOM 8590 N N . GLY D 1 145 ? 121.018 152.762 159.516 1.00 37.27 145 GLY D N 1
ATOM 8591 C CA . GLY D 1 145 ? 121.681 151.881 160.458 1.00 30.06 145 GLY D CA 1
ATOM 8592 C C . GLY D 1 145 ? 123.165 152.161 160.503 1.00 30.74 145 GLY D C 1
ATOM 8593 O O . GLY D 1 145 ? 123.685 153.004 159.768 1.00 33.79 145 GLY D O 1
ATOM 8594 N N . VAL D 1 146 ? 123.846 151.437 161.391 1.00 32.20 146 VAL D N 1
ATOM 8595 C CA . VAL D 1 146 ? 125.290 151.560 161.544 1.00 27.52 146 VAL D CA 1
ATOM 8596 C C . VAL D 1 146 ? 125.813 150.264 162.143 1.00 28.27 146 VAL D C 1
ATOM 8597 O O . VAL D 1 146 ? 125.079 149.530 162.807 1.00 33.27 146 VAL D O 1
ATOM 8601 N N . ALA D 1 147 ? 127.088 149.977 161.893 1.00 24.29 147 ALA D N 1
ATOM 8602 C CA . ALA D 1 147 ? 127.745 148.792 162.425 1.00 25.52 147 ALA D CA 1
ATOM 8603 C C . ALA D 1 147 ? 129.168 149.154 162.808 1.00 27.31 147 ALA D C 1
ATOM 8604 O O . ALA D 1 147 ? 129.931 149.644 161.973 1.00 32.56 147 ALA D O 1
ATOM 8606 N N . VAL D 1 148 ? 129.525 148.912 164.063 1.00 32.05 148 VAL D N 1
ATOM 8607 C CA . VAL D 1 148 ? 130.847 149.233 164.583 1.00 30.32 148 VAL D CA 1
ATOM 8608 C C . VAL D 1 148 ? 131.514 147.941 165.029 1.00 33.61 148 VAL D C 1
ATOM 8609 O O . VAL D 1 148 ? 130.865 147.065 165.611 1.00 27.69 148 VAL D O 1
ATOM 8613 N N . ALA D 1 149 ? 132.802 147.809 164.730 1.00 29.89 149 ALA D N 1
ATOM 8614 C CA . ALA D 1 149 ? 133.541 146.626 165.132 1.00 31.56 149 ALA D CA 1
ATOM 8615 C C . ALA D 1 149 ? 135.005 146.980 165.317 1.00 36.91 149 ALA D C 1
ATOM 8616 O O . ALA D 1 149 ? 135.531 147.877 164.656 1.00 41.55 149 ALA D O 1
ATOM 8618 N N . ALA D 1 150 ? 135.654 146.267 166.232 1.00 38.84 150 ALA D N 1
ATOM 8619 C CA . ALA D 1 150 ? 137.081 146.398 166.469 1.00 33.26 150 ALA D CA 1
ATOM 8620 C C . ALA D 1 150 ? 137.667 145.007 166.644 1.00 36.72 150 ALA D C 1
ATOM 8621 O O . ALA D 1 150 ? 136.962 144.065 167.010 1.00 33.62 150 ALA D O 1
ATOM 8623 N N . SER D 1 151 ? 138.993 144.908 166.288 1.00 47.25 151 SER D N 1
ATOM 8624 C CA . SER D 1 151 ? 139.623 143.567 166.336 1.00 48.49 151 SER D CA 1
ATOM 8625 C C . SER D 1 151 ? 141.139 143.593 166.497 1.00 50.52 151 SER D C 1
ATOM 8626 O O . SER D 1 151 ? 141.803 144.288 165.729 1.00 49.13 151 SER D O 1
ATOM 8629 N N . ASN D 1 152 ? 141.647 142.863 167.555 1.00 51.44 152 ASN D N 1
ATOM 8630 C CA . ASN D 1 152 ? 143.111 142.654 167.607 1.00 48.74 152 ASN D CA 1
ATOM 8631 C C . ASN D 1 152 ? 143.226 141.243 167.036 1.00 50.34 152 ASN D C 1
ATOM 8632 O O . ASN D 1 152 ? 142.177 140.625 166.825 1.00 53.54 152 ASN D O 1
ATOM 8637 N N . GLY D 1 153 ? 144.416 140.729 166.782 1.00 49.82 153 GLY D N 1
ATOM 8638 C CA . GLY D 1 153 ? 144.462 139.400 166.146 1.00 51.43 153 GLY D CA 1
ATOM 8639 C C . GLY D 1 153 ? 143.754 138.336 166.964 1.00 52.54 153 GLY D C 1
ATOM 8640 O O . GLY D 1 153 ? 143.461 137.279 166.389 1.00 48.33 153 GLY D O 1
ATOM 8641 N N . THR D 1 154 ? 143.520 138.621 168.272 1.00 52.73 154 THR D N 1
ATOM 8642 C CA . THR D 1 154 ? 142.937 137.586 169.164 1.00 50.38 154 THR D CA 1
ATOM 8643 C C . THR D 1 154 ? 141.475 137.901 169.475 1.00 52.01 154 THR D C 1
ATOM 8644 O O . THR D 1 154 ? 140.643 136.995 169.341 1.00 50.52 154 THR D O 1
ATOM 8648 N N . TRP D 1 155 ? 141.159 139.121 169.828 1.00 50.32 155 TRP D N 1
ATOM 8649 C CA . TRP D 1 155 ? 139.785 139.460 170.288 1.00 50.22 155 TRP D CA 1
ATOM 8650 C C . TRP D 1 155 ? 138.988 140.210 169.216 1.00 48.61 155 TRP D C 1
ATOM 8651 O O . TRP D 1 155 ? 139.538 141.150 168.636 1.00 42.90 155 TRP D O 1
ATOM 8662 N N . ASP D 1 156 ? 137.735 139.802 168.984 1.00 44.95 156 ASP D N 1
ATOM 8663 C CA . ASP D 1 156 ? 136.892 140.407 167.923 1.00 39.71 156 ASP D CA 1
ATOM 8664 C C . ASP D 1 156 ? 135.545 140.798 168.519 1.00 42.43 156 ASP D C 1
ATOM 8665 O O . ASP D 1 156 ? 134.873 139.916 169.053 1.00 45.84 156 ASP D O 1
ATOM 8670 N N . PHE D 1 157 ? 135.172 142.073 168.405 1.00 42.82 157 PHE D N 1
ATOM 8671 C CA . PHE D 1 157 ? 133.906 142.571 168.922 1.00 36.77 157 PHE D CA 1
ATOM 8672 C C . PHE D 1 157 ? 133.134 143.219 167.786 1.00 41.27 157 PHE D C 1
ATOM 8673 O O . PHE D 1 157 ? 133.707 143.970 166.995 1.00 45.45 157 PHE D O 1
ATOM 8681 N N . GLU D 1 158 ? 131.838 142.925 167.703 1.00 42.08 158 GLU D N 1
ATOM 8682 C CA . GLU D 1 158 ? 130.994 143.449 166.635 1.00 35.11 158 GLU D CA 1
ATOM 8683 C C . GLU D 1 158 ? 129.638 143.839 167.197 1.00 33.49 158 GLU D C 1
ATOM 8684 O O . GLU D 1 158 ? 128.996 143.037 167.878 1.00 35.90 158 GLU D O 1
ATOM 8690 N N . LEU D 1 159 ? 129.199 145.058 166.893 1.00 39.32 159 LEU D N 1
ATOM 8691 C CA . LEU D 1 159 ? 127.887 145.551 167.293 1.00 38.35 159 LEU D CA 1
ATOM 8692 C C . LEU D 1 159 ? 127.182 146.138 166.080 1.00 38.79 159 LEU D C 1
ATOM 8693 O O . LEU D 1 159 ? 127.757 146.968 165.370 1.00 39.42 159 LEU D O 1
ATOM 8698 N N . VAL D 1 160 ? 125.942 145.713 165.849 1.00 40.58 160 VAL D N 1
ATOM 8699 C CA . VAL D 1 160 ? 125.135 146.164 164.721 1.00 38.05 160 VAL D CA 1
ATOM 8700 C C . VAL D 1 160 ? 123.845 146.760 165.263 1.00 40.85 160 VAL D C 1
ATOM 8701 O O . VAL D 1 160 ? 123.126 146.104 166.023 1.00 41.89 160 VAL D O 1
ATOM 8705 N N . GLN D 1 161 ? 123.548 147.996 164.867 1.00 45.87 161 GLN D N 1
ATOM 8706 C CA . GLN D 1 161 ? 122.383 148.715 165.372 1.00 47.09 161 GLN D CA 1
ATOM 8707 C C . GLN D 1 161 ? 121.644 149.355 164.208 1.00 47.74 161 GLN D C 1
ATOM 8708 O O . GLN D 1 161 ? 122.214 150.183 163.494 1.00 50.87 161 GLN D O 1
ATOM 8714 N N . GLY D 1 162 ? 120.379 148.984 164.026 1.00 49.30 162 GLY D N 1
ATOM 8715 C CA . GLY D 1 162 ? 119.558 149.573 162.988 1.00 45.05 162 GLY D CA 1
ATOM 8716 C C . GLY D 1 162 ? 118.614 150.625 163.529 1.00 50.52 162 GLY D C 1
ATOM 8717 O O . GLY D 1 162 ? 117.681 150.301 164.268 1.00 54.56 162 GLY D O 1
ATOM 8718 N N . PHE D 1 163 ? 118.841 151.890 163.160 1.00 52.87 163 PHE D N 1
ATOM 8719 C CA . PHE D 1 163 ? 118.076 152.990 163.744 1.00 48.24 163 PHE D CA 1
ATOM 8720 C C . PHE D 1 163 ? 116.609 152.927 163.343 1.00 48.08 163 PHE D C 1
ATOM 8721 O O . PHE D 1 163 ? 115.717 153.000 164.194 1.00 51.47 163 PHE D O 1
ATOM 8729 N N . THR D 1 164 ? 116.337 152.798 162.049 1.00 42.99 164 THR D N 1
ATOM 8730 C CA . THR D 1 164 ? 114.969 152.911 161.574 1.00 47.35 164 THR D CA 1
ATOM 8731 C C . THR D 1 164 ? 114.774 152.059 160.332 1.00 45.25 164 THR D C 1
ATOM 8732 O O . THR D 1 164 ? 115.730 151.637 159.680 1.00 40.79 164 THR D O 1
ATOM 8736 N N . GLY D 1 165 ? 113.507 151.805 160.029 1.00 49.83 165 GLY D N 1
ATOM 8737 C CA . GLY D 1 165 ? 113.096 151.135 158.816 1.00 51.29 165 GLY D CA 1
ATOM 8738 C C . GLY D 1 165 ? 111.587 151.127 158.738 1.00 52.24 165 GLY D C 1
ATOM 8739 O O . GLY D 1 165 ? 110.923 150.750 159.705 1.00 55.51 165 GLY D O 1
ATOM 8740 N N . LYS D 1 166 ? 111.029 151.534 157.602 1.00 49.17 166 LYS D N 1
ATOM 8741 C CA . LYS D 1 166 ? 109.586 151.670 157.481 1.00 49.63 166 LYS D CA 1
ATOM 8742 C C . LYS D 1 166 ? 109.158 151.329 156.065 1.00 52.17 166 LYS D C 1
ATOM 8743 O O . LYS D 1 166 ? 109.957 151.364 155.128 1.00 59.72 166 LYS D O 1
ATOM 8749 N N . SER D 1 167 ? 107.878 150.986 155.923 1.00 51.98 167 SER D N 1
ATOM 8750 C CA . SER D 1 167 ? 107.316 150.663 154.615 1.00 54.25 167 SER D CA 1
ATOM 8751 C C . SER D 1 167 ? 105.806 150.883 154.707 1.00 55.98 167 SER D C 1
ATOM 8752 O O . SER D 1 167 ? 105.094 150.040 155.255 1.00 53.01 167 SER D O 1
ATOM 8755 N N . GLU D 1 168 ? 105.337 152.003 154.167 1.00 62.96 168 GLU D N 1
ATOM 8756 C CA . GLU D 1 168 ? 103.937 152.390 154.247 1.00 62.54 168 GLU D CA 1
ATOM 8757 C C . GLU D 1 168 ? 103.285 152.346 152.872 1.00 61.47 168 GLU D C 1
ATOM 8758 O O . GLU D 1 168 ? 103.904 152.684 151.862 1.00 64.55 168 GLU D O 1
ATOM 8764 N N . LEU D 1 169 ? 102.022 151.926 152.848 1.00 65.76 169 LEU D N 1
ATOM 8765 C CA . LEU D 1 169 ? 101.236 151.830 151.626 1.00 64.38 169 LEU D CA 1
ATOM 8766 C C . LEU D 1 169 ? 99.877 152.463 151.878 1.00 66.15 169 LEU D C 1
ATOM 8767 O O . LEU D 1 169 ? 99.226 152.159 152.881 1.00 66.41 169 LEU D O 1
ATOM 8772 N N . ASP D 1 170 ? 99.450 153.338 150.965 1.00 72.20 170 ASP D N 1
ATOM 8773 C CA . ASP D 1 170 ? 98.158 154.015 151.081 1.00 71.46 170 ASP D CA 1
ATOM 8774 C C . ASP D 1 170 ? 97.694 154.371 149.671 1.00 69.93 170 ASP D C 1
ATOM 8775 O O . ASP D 1 170 ? 98.141 155.371 149.105 1.00 72.13 170 ASP D O 1
ATOM 8780 N N . ASN D 1 171 ? 96.796 153.559 149.116 1.00 71.02 171 ASN D N 1
ATOM 8781 C CA . ASN D 1 171 ? 96.276 153.781 147.774 1.00 71.78 171 ASN D CA 1
ATOM 8782 C C . ASN D 1 171 ? 94.798 154.148 147.774 1.00 73.87 171 ASN D C 1
ATOM 8783 O O . ASN D 1 171 ? 94.125 153.994 146.751 1.00 74.55 171 ASN D O 1
ATOM 8788 N N . GLY D 1 172 ? 94.274 154.617 148.903 1.00 78.01 172 GLY D N 1
ATOM 8789 C CA . GLY D 1 172 ? 92.886 155.013 148.986 1.00 77.77 172 GLY D CA 1
ATOM 8790 C C . GLY D 1 172 ? 91.909 153.881 149.204 1.00 78.23 172 GLY D C 1
ATOM 8791 O O . GLY D 1 172 ? 90.706 154.140 149.327 1.00 79.24 172 GLY D O 1
ATOM 8792 N N . THR D 1 173 ? 92.380 152.642 149.249 1.00 79.61 173 THR D N 1
ATOM 8793 C CA . THR D 1 173 ? 91.539 151.479 149.492 1.00 79.82 173 THR D CA 1
ATOM 8794 C C . THR D 1 173 ? 91.964 150.689 150.718 1.00 80.07 173 THR D C 1
ATOM 8795 O O . THR D 1 173 ? 91.114 150.305 151.526 1.00 79.55 173 THR D O 1
ATOM 8799 N N . VAL D 1 174 ? 93.264 150.458 150.889 1.00 79.00 174 VAL D N 1
ATOM 8800 C CA . VAL D 1 174 ? 93.812 149.724 152.016 1.00 77.66 174 VAL D CA 1
ATOM 8801 C C . VAL D 1 174 ? 94.933 150.550 152.636 1.00 77.68 174 VAL D C 1
ATOM 8802 O O . VAL D 1 174 ? 95.181 151.690 152.246 1.00 77.88 174 VAL D O 1
ATOM 8806 N N . THR D 1 175 ? 95.604 149.960 153.622 1.00 75.97 175 THR D N 1
ATOM 8807 C CA . THR D 1 175 ? 96.736 150.600 154.274 1.00 76.50 175 THR D CA 1
ATOM 8808 C C . THR D 1 175 ? 97.569 149.527 154.958 1.00 77.13 175 THR D C 1
ATOM 8809 O O . THR D 1 175 ? 97.022 148.633 155.605 1.00 77.47 175 THR D O 1
ATOM 8813 N N . ALA D 1 176 ? 98.888 149.615 154.799 1.00 72.23 176 ALA D N 1
ATOM 8814 C CA . ALA D 1 176 ? 99.799 148.668 155.427 1.00 72.43 176 ALA D CA 1
ATOM 8815 C C . ALA D 1 176 ? 101.097 149.378 155.773 1.00 71.16 176 ALA D C 1
ATOM 8816 O O . ALA D 1 176 ? 101.691 150.034 154.915 1.00 71.77 176 ALA D O 1
ATOM 8818 N N . GLU D 1 177 ? 101.530 149.249 157.024 1.00 70.72 177 GLU D N 1
ATOM 8819 C CA . GLU D 1 177 ? 102.799 149.802 157.473 1.00 70.88 177 GLU D CA 1
ATOM 8820 C C . GLU D 1 177 ? 103.580 148.738 158.227 1.00 70.96 177 GLU D C 1
ATOM 8821 O O . GLU D 1 177 ? 103.004 147.960 158.990 1.00 70.06 177 GLU D O 1
ATOM 8827 N N . VAL D 1 178 ? 104.890 148.698 157.996 1.00 63.06 178 VAL D N 1
ATOM 8828 C CA . VAL D 1 178 ? 105.808 147.855 158.752 1.00 61.32 178 VAL D CA 1
ATOM 8829 C C . VAL D 1 178 ? 106.877 148.757 159.346 1.00 59.40 178 VAL D C 1
ATOM 8830 O O . VAL D 1 178 ? 107.451 149.590 158.639 1.00 62.71 178 VAL D O 1
ATOM 8834 N N . GLU D 1 179 ? 107.139 148.600 160.637 1.00 57.73 179 GLU D N 1
ATOM 8835 C CA . GLU D 1 179 ? 108.058 149.472 161.349 1.00 58.22 179 GLU D CA 1
ATOM 8836 C C . GLU D 1 179 ? 109.057 148.639 162.137 1.00 59.79 179 GLU D C 1
ATOM 8837 O O . GLU D 1 179 ? 108.714 147.582 162.670 1.00 58.49 179 GLU D O 1
ATOM 8843 N N . SER D 1 180 ? 110.298 149.115 162.191 1.00 59.64 180 SER D N 1
ATOM 8844 C CA . SER D 1 180 ? 111.338 148.498 163.001 1.00 57.30 180 SER D CA 1
ATOM 8845 C C . SER D 1 180 ? 111.355 149.147 164.379 1.00 59.80 180 SER D C 1
ATOM 8846 O O . SER D 1 180 ? 111.638 150.344 164.504 1.00 58.41 180 SER D O 1
ATOM 8849 N N . LYS D 1 181 ? 111.063 148.358 165.409 1.00 64.45 181 LYS D N 1
ATOM 8850 C CA . LYS D 1 181 ? 111.057 148.836 166.783 1.00 62.73 181 LYS D CA 1
ATOM 8851 C C . LYS D 1 181 ? 112.348 148.509 167.518 1.00 62.85 181 LYS D C 1
ATOM 8852 O O . LYS D 1 181 ? 112.415 148.676 168.738 1.00 65.38 181 LYS D O 1
ATOM 8858 N N . GLY D 1 182 ? 113.370 148.046 166.806 1.00 62.57 182 GLY D N 1
ATOM 8859 C CA . GLY D 1 182 ? 114.635 147.715 167.427 1.00 62.48 182 GLY D CA 1
ATOM 8860 C C . GLY D 1 182 ? 115.352 146.565 166.750 1.00 63.48 182 GLY D C 1
ATOM 8861 O O . GLY D 1 182 ? 114.735 145.554 166.404 1.00 59.31 182 GLY D O 1
ATOM 8862 N N . LEU D 1 183 ? 116.659 146.713 166.552 1.00 58.93 183 LEU D N 1
ATOM 8863 C CA . LEU D 1 183 ? 117.470 145.657 165.955 1.00 57.71 183 LEU D CA 1
ATOM 8864 C C . LEU D 1 183 ? 118.906 145.856 166.414 1.00 59.16 183 LEU D C 1
ATOM 8865 O O . LEU D 1 183 ? 119.570 146.797 165.974 1.00 60.77 183 LEU D O 1
ATOM 8870 N N . THR D 1 184 ? 119.380 144.975 167.290 1.00 57.10 184 THR D N 1
ATOM 8871 C CA . THR D 1 184 ? 120.747 145.022 167.786 1.00 55.33 184 THR D CA 1
ATOM 8872 C C . THR D 1 184 ? 121.378 143.642 167.670 1.00 55.71 184 THR D C 1
ATOM 8873 O O . THR D 1 184 ? 120.701 142.623 167.837 1.00 52.49 184 THR D O 1
ATOM 8877 N N . ASN D 1 185 ? 122.676 143.620 167.375 1.00 46.25 185 ASN D N 1
ATOM 8878 C CA . ASN D 1 185 ? 123.412 142.387 167.117 1.00 39.30 185 ASN D CA 1
ATOM 8879 C C . ASN D 1 185 ? 124.824 142.546 167.656 1.00 45.78 185 ASN D C 1
ATOM 8880 O O . ASN D 1 185 ? 125.592 143.361 167.141 1.00 49.57 185 ASN D O 1
ATOM 8885 N N . VAL D 1 186 ? 125.167 141.768 168.681 1.00 45.74 186 VAL D N 1
ATOM 8886 C CA . VAL D 1 186 ? 126.474 141.826 169.327 1.00 37.91 186 VAL D CA 1
ATOM 8887 C C . VAL D 1 186 ? 127.140 140.466 169.183 1.00 42.52 186 VAL D C 1
ATOM 8888 O O . VAL D 1 186 ? 126.509 139.438 169.444 1.00 42.33 186 VAL D O 1
ATOM 8892 N N . THR D 1 187 ? 128.411 140.461 168.772 1.00 45.65 187 THR D N 1
ATOM 8893 C CA . THR D 1 187 ? 129.162 139.232 168.543 1.00 43.93 187 THR D CA 1
ATOM 8894 C C . THR D 1 187 ? 130.528 139.330 169.209 1.00 46.20 187 THR D C 1
ATOM 8895 O O . THR D 1 187 ? 131.165 140.385 169.184 1.00 45.59 187 THR D O 1
ATOM 8899 N N . VAL D 1 188 ? 130.975 138.225 169.804 1.00 49.17 188 VAL D N 1
ATOM 8900 C CA . VAL D 1 188 ? 132.299 138.114 170.407 1.00 44.36 188 VAL D CA 1
ATOM 8901 C C . VAL D 1 188 ? 133.049 136.987 169.711 1.00 45.47 188 VAL D C 1
ATOM 8902 O O . VAL D 1 188 ? 132.495 135.903 169.505 1.00 40.29 188 VAL D O 1
ATOM 8906 N N . GLY D 1 189 ? 134.303 137.244 169.348 1.00 49.92 189 GLY D N 1
ATOM 8907 C CA . GLY D 1 189 ? 135.121 136.242 168.692 1.00 44.47 189 GLY D CA 1
ATOM 8908 C C . GLY D 1 189 ? 136.508 136.110 169.288 1.00 48.26 189 GLY D C 1
ATOM 8909 O O . GLY D 1 189 ? 137.195 137.110 169.505 1.00 48.96 189 GLY D O 1
ATOM 8910 N N . TYR D 1 190 ? 136.932 134.878 169.551 1.00 54.96 190 TYR D N 1
ATOM 8911 C CA . TYR D 1 190 ? 138.223 134.594 170.160 1.00 54.36 190 TYR D CA 1
ATOM 8912 C C . TYR D 1 190 ? 139.030 133.665 169.262 1.00 56.78 190 TYR D C 1
ATOM 8913 O O . TYR D 1 190 ? 138.490 132.710 168.696 1.00 53.10 190 TYR D O 1
ATOM 8922 N N . HIS D 1 191 ? 140.325 133.948 169.138 1.00 52.38 191 HIS D N 1
ATOM 8923 C CA . HIS D 1 191 ? 141.235 133.203 168.269 1.00 46.77 191 HIS D CA 1
ATOM 8924 C C . HIS D 1 191 ? 142.351 132.606 169.119 1.00 51.13 191 HIS D C 1
ATOM 8925 O O . HIS D 1 191 ? 143.285 133.315 169.505 1.00 53.11 191 HIS D O 1
ATOM 8932 N N . MET D 1 192 ? 142.276 131.303 169.395 1.00 59.58 192 MET D N 1
ATOM 8933 C CA . MET D 1 192 ? 143.360 130.646 170.119 1.00 60.57 192 MET D CA 1
ATOM 8934 C C . MET D 1 192 ? 144.554 130.403 169.207 1.00 59.32 192 MET D C 1
ATOM 8935 O O . MET D 1 192 ? 145.662 130.883 169.467 1.00 63.36 192 MET D O 1
ATOM 8940 N N . SER D 1 193 ? 144.343 129.654 168.148 1.00 54.07 193 SER D N 1
ATOM 8941 C CA . SER D 1 193 ? 145.287 129.322 167.105 1.00 54.11 193 SER D CA 1
ATOM 8942 C C . SER D 1 193 ? 144.969 130.132 165.855 1.00 55.61 193 SER D C 1
ATOM 8943 O O . SER D 1 193 ? 143.846 130.619 165.704 1.00 58.51 193 SER D O 1
ATOM 8946 N N . PRO D 1 194 ? 145.927 130.324 164.947 1.00 58.16 194 PRO D N 1
ATOM 8947 C CA . PRO D 1 194 ? 145.589 130.984 163.677 1.00 56.35 194 PRO D CA 1
ATOM 8948 C C . PRO D 1 194 ? 144.699 130.122 162.796 1.00 55.81 194 PRO D C 1
ATOM 8949 O O . PRO D 1 194 ? 144.287 130.550 161.714 1.00 53.62 194 PRO D O 1
ATOM 8953 N N . GLU D 1 195 ? 144.392 128.907 163.254 1.00 56.55 195 GLU D N 1
ATOM 8954 C CA . GLU D 1 195 ? 143.529 127.983 162.530 1.00 54.43 195 GLU D CA 1
ATOM 8955 C C . GLU D 1 195 ? 142.309 127.554 163.337 1.00 55.64 195 GLU D C 1
ATOM 8956 O O . GLU D 1 195 ? 141.533 126.719 162.861 1.00 57.36 195 GLU D O 1
ATOM 8962 N N . MET D 1 196 ? 142.162 128.057 164.561 1.00 51.52 196 MET D N 1
ATOM 8963 C CA . MET D 1 196 ? 140.979 127.713 165.389 1.00 51.01 196 MET D CA 1
ATOM 8964 C C . MET D 1 196 ? 140.372 128.977 165.992 1.00 49.58 196 MET D C 1
ATOM 8965 O O . MET D 1 196 ? 141.122 129.890 166.326 1.00 48.04 196 MET D O 1
ATOM 8970 N N . GLU D 1 197 ? 139.053 128.990 166.120 1.00 44.32 197 GLU D N 1
ATOM 8971 C CA . GLU D 1 197 ? 138.349 130.165 166.609 1.00 46.25 197 GLU D CA 1
ATOM 8972 C C . GLU D 1 197 ? 137.017 129.740 167.204 1.00 47.60 197 GLU D C 1
ATOM 8973 O O . GLU D 1 197 ? 136.467 128.698 166.851 1.00 49.37 197 GLU D O 1
ATOM 8979 N N . VAL D 1 198 ? 136.512 130.565 168.121 1.00 50.53 198 VAL D N 1
ATOM 8980 C CA . VAL D 1 198 ? 135.205 130.384 168.739 1.00 48.16 198 VAL D CA 1
ATOM 8981 C C . VAL D 1 198 ? 134.488 131.725 168.708 1.00 47.06 198 VAL D C 1
ATOM 8982 O O . VAL D 1 198 ? 135.122 132.784 168.697 1.00 45.72 198 VAL D O 1
ATOM 8986 N N . TYR D 1 199 ? 133.157 131.680 168.684 1.00 43.87 199 TYR D N 1
ATOM 8987 C CA . TYR D 1 199 ? 132.362 132.895 168.604 1.00 40.45 199 TYR D CA 1
ATOM 8988 C C . TYR D 1 199 ? 131.012 132.677 169.271 1.00 45.85 199 TYR D C 1
ATOM 8989 O O . TYR D 1 199 ? 130.583 131.546 169.505 1.00 46.53 199 TYR D O 1
ATOM 8998 N N . GLY D 1 200 ? 130.348 133.788 169.573 1.00 47.90 200 GLY D N 1
ATOM 8999 C CA . GLY D 1 200 ? 128.988 133.760 170.074 1.00 42.63 200 GLY D CA 1
ATOM 9000 C C . GLY D 1 200 ? 128.335 135.100 169.840 1.00 45.85 200 GLY D C 1
ATOM 9001 O O . GLY D 1 200 ? 129.014 136.127 169.761 1.00 48.29 200 GLY D O 1
ATOM 9002 N N . ASN D 1 201 ? 127.008 135.095 169.715 1.00 46.29 201 ASN D N 1
ATOM 9003 C CA . ASN D 1 201 ? 126.313 136.345 169.451 1.00 47.20 201 ASN D CA 1
ATOM 9004 C C . ASN D 1 201 ? 124.879 136.288 169.958 1.00 52.46 201 ASN D C 1
ATOM 9005 O O . ASN D 1 201 ? 124.303 135.214 170.149 1.00 47.96 201 ASN D O 1
ATOM 9010 N N . VAL D 1 202 ? 124.308 137.477 170.163 1.00 54.21 202 VAL D N 1
ATOM 9011 C CA . VAL D 1 202 ? 122.913 137.654 170.547 1.00 46.95 202 VAL D CA 1
ATOM 9012 C C . VAL D 1 202 ? 122.242 138.547 169.514 1.00 50.88 202 VAL D C 1
ATOM 9013 O O . VAL D 1 202 ? 122.798 139.577 169.118 1.00 52.40 202 VAL D O 1
ATOM 9017 N N . LYS D 1 203 ? 121.045 138.157 169.081 1.00 54.30 203 LYS D N 1
ATOM 9018 C CA . LYS D 1 203 ? 120.294 138.885 168.065 1.00 52.07 203 LYS D CA 1
ATOM 9019 C C . LYS D 1 203 ? 118.913 139.216 168.611 1.00 53.06 203 LYS D C 1
ATOM 9020 O O . LYS D 1 203 ? 118.177 138.317 169.026 1.00 51.87 203 LYS D O 1
ATOM 9026 N N . MET D 1 204 ? 118.582 140.496 168.691 1.00 63.39 204 MET D N 1
ATOM 9027 C CA . MET D 1 204 ? 117.241 140.935 169.171 1.00 62.57 204 MET D CA 1
ATOM 9028 C C . MET D 1 204 ? 116.579 141.796 168.092 1.00 64.26 204 MET D C 1
ATOM 9029 O O . MET D 1 204 ? 117.257 142.672 167.542 1.00 63.37 204 MET D O 1
ATOM 9034 N N . SER D 1 205 ? 115.316 141.556 167.800 1.00 65.68 205 SER D N 1
ATOM 9035 C CA . SER D 1 205 ? 114.595 142.241 166.737 1.00 66.11 205 SER D CA 1
ATOM 9036 C C . SER D 1 205 ? 113.108 142.301 167.057 1.00 67.51 205 SER D C 1
ATOM 9037 O O . SER D 1 205 ? 112.516 141.304 167.478 1.00 66.29 205 SER D O 1
ATOM 9040 N N . LYS D 1 206 ? 112.507 143.467 166.881 1.00 67.69 206 LYS D N 1
ATOM 9041 C CA . LYS D 1 206 ? 111.042 143.655 167.071 1.00 65.85 206 LYS D CA 1
ATOM 9042 C C . LYS D 1 206 ? 110.476 144.376 165.844 1.00 64.79 206 LYS D C 1
ATOM 9043 O O . LYS D 1 206 ? 111.059 145.394 165.450 1.00 62.91 206 LYS D O 1
ATOM 9049 N N . VAL D 1 207 ? 109.405 143.883 165.267 1.00 69.91 207 VAL D N 1
ATOM 9050 C CA . VAL D 1 207 ? 108.780 144.411 164.061 1.00 69.45 207 VAL D CA 1
ATOM 9051 C C . VAL D 1 207 ? 107.306 144.661 164.343 1.00 68.32 207 VAL D C 1
ATOM 9052 O O . VAL D 1 207 ? 106.593 143.757 164.794 1.00 66.16 207 VAL D O 1
ATOM 9056 N N . GLU D 1 208 ? 106.851 145.879 164.069 1.00 73.12 208 GLU D N 1
ATOM 9057 C CA . GLU D 1 208 ? 105.469 146.284 164.280 1.00 73.57 208 GLU D CA 1
ATOM 9058 C C . GLU D 1 208 ? 104.800 146.526 162.934 1.00 71.30 208 GLU D C 1
ATOM 9059 O O . GLU D 1 208 ? 105.314 147.290 162.112 1.00 72.34 208 GLU D O 1
ATOM 9065 N N . ALA D 1 209 ? 103.623 145.928 162.743 1.00 73.32 209 ALA D N 1
ATOM 9066 C CA . ALA D 1 209 ? 102.917 146.022 161.447 1.00 73.33 209 ALA D CA 1
ATOM 9067 C C . ALA D 1 209 ? 101.429 146.309 161.654 1.00 74.48 209 ALA D C 1
ATOM 9068 O O . ALA D 1 209 ? 100.944 146.097 162.777 1.00 74.02 209 ALA D O 1
ATOM 9070 N N . ASP D 1 210 ? 100.732 146.741 160.599 1.00 80.74 210 ASP D N 1
ATOM 9071 C CA . ASP D 1 210 ? 99.298 147.122 160.697 1.00 80.72 210 ASP D CA 1
ATOM 9072 C C . ASP D 1 210 ? 98.616 146.865 159.355 1.00 78.30 210 ASP D C 1
ATOM 9073 O O . ASP D 1 210 ? 98.755 147.708 158.460 1.00 77.24 210 ASP D O 1
ATOM 9078 N N . LEU D 1 211 ? 97.895 145.756 159.228 1.00 78.44 211 LEU D N 1
ATOM 9079 C CA . LEU D 1 211 ? 97.287 145.392 157.922 1.00 80.90 211 LEU D CA 1
ATOM 9080 C C . LEU D 1 211 ? 95.827 145.848 157.872 1.00 82.41 211 LEU D C 1
ATOM 9081 O O . LEU D 1 211 ? 94.956 145.054 158.261 1.00 84.32 211 LEU D O 1
ATOM 9086 N N . ASN D 1 212 ? 95.580 147.069 157.388 1.00 79.29 212 ASN D N 1
ATOM 9087 C CA . ASN D 1 212 ? 94.198 147.615 157.287 1.00 79.04 212 ASN D CA 1
ATOM 9088 C C . ASN D 1 212 ? 93.524 147.537 158.656 1.00 80.46 212 ASN D C 1
ATOM 9089 O O . ASN D 1 212 ? 92.450 146.918 158.749 1.00 80.81 212 ASN D O 1
ATOM 9094 N N . GLY D 1 213 ? 94.134 148.148 159.671 1.00 80.48 213 GLY D N 1
ATOM 9095 C CA . GLY D 1 213 ? 93.527 148.179 161.015 1.00 79.14 213 GLY D CA 1
ATOM 9096 C C . GLY D 1 213 ? 93.600 146.837 161.720 1.00 80.13 213 GLY D C 1
ATOM 9097 O O . GLY D 1 213 ? 92.662 146.528 162.473 1.00 80.87 213 GLY D O 1
ATOM 9098 N N . THR D 1 214 ? 94.664 146.066 161.495 1.00 79.17 214 THR D N 1
ATOM 9099 C CA . THR D 1 214 ? 94.847 144.782 162.220 1.00 81.05 214 THR D CA 1
ATOM 9100 C C . THR D 1 214 ? 96.243 144.774 162.842 1.00 80.09 214 THR D C 1
ATOM 9101 O O . THR D 1 214 ? 97.085 143.987 162.378 1.00 80.43 214 THR D O 1
ATOM 9105 N N . PRO D 1 215 ? 96.527 145.582 163.884 1.00 80.08 215 PRO D N 1
ATOM 9106 C CA . PRO D 1 215 ? 97.887 145.693 164.424 1.00 80.75 215 PRO D CA 1
ATOM 9107 C C . PRO D 1 215 ? 98.531 144.337 164.746 1.00 80.47 215 PRO D C 1
ATOM 9108 O O . PRO D 1 215 ? 97.914 143.550 165.429 1.00 79.82 215 PRO D O 1
ATOM 9112 N N . ILE D 1 216 ? 99.761 144.111 164.270 1.00 81.77 216 ILE D N 1
ATOM 9113 C CA . ILE D 1 216 ? 100.470 142.814 164.499 1.00 81.59 216 ILE D CA 1
ATOM 9114 C C . ILE D 1 216 ? 101.814 143.090 165.173 1.00 80.73 216 ILE D C 1
ATOM 9115 O O . ILE D 1 216 ? 102.436 144.103 164.829 1.00 81.31 216 ILE D O 1
ATOM 9120 N N . GLU D 1 217 ? 102.236 142.228 166.102 1.00 81.30 217 GLU D N 1
ATOM 9121 C CA . GLU D 1 217 ? 103.550 142.388 166.710 1.00 81.72 217 GLU D CA 1
ATOM 9122 C C . GLU D 1 217 ? 104.357 141.120 166.479 1.00 83.37 217 GLU D C 1
ATOM 9123 O O . GLU D 1 217 ? 103.855 140.015 166.702 1.00 81.63 217 GLU D O 1
ATOM 9129 N N . VAL D 1 218 ? 105.601 141.279 166.034 1.00 80.33 218 VAL D N 1
ATOM 9130 C CA . VAL D 1 218 ? 106.507 140.160 165.803 1.00 78.16 218 VAL D CA 1
ATOM 9131 C C . VAL D 1 218 ? 107.816 140.460 166.518 1.00 78.57 218 VAL D C 1
ATOM 9132 O O . VAL D 1 218 ? 108.431 141.505 166.278 1.00 79.68 218 VAL D O 1
ATOM 9136 N N . GLU D 1 219 ? 108.241 139.548 167.390 1.00 82.00 219 GLU D N 1
ATOM 9137 C CA . GLU D 1 219 ? 109.460 139.717 168.167 1.00 79.53 219 GLU D CA 1
ATOM 9138 C C . GLU D 1 219 ? 110.291 138.446 168.095 1.00 80.60 219 GLU D C 1
ATOM 9139 O O . GLU D 1 219 ? 109.760 137.341 168.232 1.00 80.43 219 GLU D O 1
ATOM 9145 N N . THR D 1 220 ? 111.595 138.611 167.881 1.00 74.39 220 THR D N 1
ATOM 9146 C CA . THR D 1 220 ? 112.517 137.497 167.704 1.00 73.62 220 THR D CA 1
ATOM 9147 C C . THR D 1 220 ? 113.783 137.750 168.509 1.00 71.88 220 THR D C 1
ATOM 9148 O O . THR D 1 220 ? 114.335 138.853 168.468 1.00 70.49 220 THR D O 1
ATOM 9152 N N . THR D 1 221 ? 114.237 136.732 169.238 1.00 68.46 221 THR D N 1
ATOM 9153 C CA . THR D 1 221 ? 115.511 136.773 169.942 1.00 67.08 221 THR D CA 1
ATOM 9154 C C . THR D 1 221 ? 116.282 135.492 169.656 1.00 69.06 221 THR D C 1
ATOM 9155 O O . THR D 1 221 ? 115.709 134.399 169.660 1.00 67.63 221 THR D O 1
ATOM 9159 N N . SER D 1 222 ? 117.582 135.630 169.400 1.00 62.07 222 SER D N 1
ATOM 9160 C CA . SER D 1 222 ? 118.403 134.522 168.940 1.00 58.07 222 SER D CA 1
ATOM 9161 C C . SER D 1 222 ? 119.708 134.459 169.718 1.00 61.00 222 SER D C 1
ATOM 9162 O O . SER D 1 222 ? 120.261 135.483 170.125 1.00 63.02 222 SER D O 1
ATOM 9165 N N . TYR D 1 223 ? 120.195 133.235 169.910 1.00 62.27 223 TYR D N 1
ATOM 9166 C CA . TYR D 1 223 ? 121.483 132.957 170.529 1.00 56.76 223 TYR D CA 1
ATOM 9167 C C . TYR D 1 223 ? 122.225 131.939 169.676 1.00 58.62 223 TYR D C 1
ATOM 9168 O O . TYR D 1 223 ? 121.611 131.057 169.073 1.00 58.34 223 TYR D O 1
ATOM 9177 N N . LYS D 1 224 ? 123.549 132.060 169.625 1.00 47.15 224 LYS D N 1
ATOM 9178 C CA . LYS D 1 224 ? 124.330 131.090 168.872 1.00 43.47 224 LYS D CA 1
ATOM 9179 C C . LYS D 1 224 ? 125.764 131.085 169.386 1.00 47.16 224 LYS D C 1
ATOM 9180 O O . LYS D 1 224 ? 126.330 132.138 169.684 1.00 44.30 224 LYS D O 1
ATOM 9186 N N . VAL D 1 225 ? 126.321 129.891 169.596 1.00 47.88 225 VAL D N 1
ATOM 9187 C CA . VAL D 1 225 ? 127.747 129.771 170.026 1.00 43.83 225 VAL D CA 1
ATOM 9188 C C . VAL D 1 225 ? 128.393 128.824 169.020 1.00 45.27 225 VAL D C 1
ATOM 9189 O O . VAL D 1 225 ? 127.651 128.004 168.449 1.00 48.22 225 VAL D O 1
ATOM 9193 N N . GLY D 1 226 ? 129.709 128.912 168.801 1.00 22.38 226 GLY D N 1
ATOM 9194 C CA . GLY D 1 226 ? 130.219 128.046 167.758 1.00 22.82 226 GLY D CA 1
ATOM 9195 C C . GLY D 1 226 ? 131.728 128.023 167.704 1.00 23.46 226 GLY D C 1
ATOM 9196 O O . GLY D 1 226 ? 132.415 128.735 168.438 1.00 29.36 226 GLY D O 1
ATOM 9197 N N . MET D 1 227 ? 132.195 127.083 166.801 1.00 28.42 227 MET D N 1
ATOM 9198 C CA . MET D 1 227 ? 133.646 126.893 166.566 1.00 25.71 227 MET D CA 1
ATOM 9199 C C . MET D 1 227 ? 133.865 126.733 165.065 1.00 25.74 227 MET D C 1
ATOM 9200 O O . MET D 1 227 ? 132.936 126.276 164.396 1.00 39.60 227 MET D O 1
ATOM 9205 N N . VAL D 1 228 ? 135.046 127.189 164.556 1.00 22.90 228 VAL D N 1
ATOM 9206 C CA . VAL D 1 228 ? 135.430 126.961 163.130 1.00 25.13 228 VAL D CA 1
ATOM 9207 C C . VAL D 1 228 ? 136.896 126.507 163.120 1.00 29.33 228 VAL D C 1
ATOM 9208 O O . VAL D 1 228 ? 137.771 127.363 163.355 1.00 36.39 228 VAL D O 1
ATOM 9212 N N . ASN D 1 229 ? 137.158 125.222 162.872 1.00 43.89 229 ASN D N 1
ATOM 9213 C CA . ASN D 1 229 ? 138.493 124.639 162.858 1.00 38.12 229 ASN D CA 1
ATOM 9214 C C . ASN D 1 229 ? 138.902 124.405 161.414 1.00 41.64 229 ASN D C 1
ATOM 9215 O O . ASN D 1 229 ? 138.198 123.712 160.675 1.00 44.78 229 ASN D O 1
ATOM 9220 N N . THR D 1 230 ? 140.033 124.982 161.012 1.00 47.89 230 THR D N 1
ATOM 9221 C CA . THR D 1 230 ? 140.543 124.821 159.651 1.00 48.07 230 THR D CA 1
ATOM 9222 C C . THR D 1 230 ? 141.728 123.860 159.688 1.00 48.55 230 THR D C 1
ATOM 9223 O O . THR D 1 230 ? 142.890 124.259 159.746 1.00 54.03 230 THR D O 1
ATOM 9227 N N . LEU D 1 231 ? 141.417 122.569 159.647 1.00 48.50 231 LEU D N 1
ATOM 9228 C CA . LEU D 1 231 ? 142.451 121.548 159.596 1.00 51.07 231 LEU D CA 1
ATOM 9229 C C . LEU D 1 231 ? 142.924 121.343 158.163 1.00 52.72 231 LEU D C 1
ATOM 9230 O O . LEU D 1 231 ? 142.164 121.509 157.207 1.00 55.79 231 LEU D O 1
ATOM 9235 N N . ALA D 1 232 ? 144.202 121.030 157.989 1.00 57.50 232 ALA D N 1
ATOM 9236 C CA . ALA D 1 232 ? 144.741 120.832 156.629 1.00 53.25 232 ALA D CA 1
ATOM 9237 C C . ALA D 1 232 ? 144.470 122.084 155.788 1.00 57.17 232 ALA D C 1
ATOM 9238 O O . ALA D 1 232 ? 143.797 121.955 154.746 1.00 57.83 232 ALA D O 1
ATOM 9240 N N . LYS D 1 233 ? 144.956 123.255 156.219 1.00 60.18 233 LYS D N 1
ATOM 9241 C CA . LYS D 1 233 ? 144.805 124.507 155.421 1.00 61.67 233 LYS D CA 1
ATOM 9242 C C . LYS D 1 233 ? 146.177 124.914 154.872 1.00 63.11 233 LYS D C 1
ATOM 9243 O O . LYS D 1 233 ? 147.070 125.178 155.693 1.00 64.37 233 LYS D O 1
ATOM 9249 N N . SER D 1 234 ? 146.333 124.972 153.544 1.00 55.45 234 SER D N 1
ATOM 9250 C CA . SER D 1 234 ? 147.649 125.253 152.912 1.00 56.24 234 SER D CA 1
ATOM 9251 C C . SER D 1 234 ? 147.594 126.534 152.075 1.00 56.32 234 SER D C 1
ATOM 9252 O O . SER D 1 234 ? 146.658 127.324 152.264 1.00 56.59 234 SER D O 1
ATOM 9255 N N . GLU D 1 235 ? 148.575 126.727 151.191 1.00 60.08 235 GLU D N 1
ATOM 9256 C CA . GLU D 1 235 ? 148.580 127.914 150.299 1.00 63.08 235 GLU D CA 1
ATOM 9257 C C . GLU D 1 235 ? 147.883 127.561 148.983 1.00 64.98 235 GLU D C 1
ATOM 9258 O O . GLU D 1 235 ? 147.645 128.483 148.180 1.00 62.77 235 GLU D O 1
ATOM 9264 N N . GLU D 1 236 ? 147.574 126.276 148.785 1.00 51.55 236 GLU D N 1
ATOM 9265 C CA . GLU D 1 236 ? 146.875 125.831 147.555 1.00 49.94 236 GLU D CA 1
ATOM 9266 C C . GLU D 1 236 ? 145.499 125.279 147.934 1.00 48.98 236 GLU D C 1
ATOM 9267 O O . GLU D 1 236 ? 144.612 125.289 147.075 1.00 45.09 236 GLU D O 1
ATOM 9273 N N . GLY D 1 237 ? 145.314 124.858 149.184 1.00 46.83 237 GLY D N 1
ATOM 9274 C CA . GLY D 1 237 ? 144.040 124.232 149.585 1.00 39.72 237 GLY D CA 1
ATOM 9275 C C . GLY D 1 237 ? 143.690 124.479 151.036 1.00 45.41 237 GLY D C 1
ATOM 9276 O O . GLY D 1 237 ? 144.593 124.409 151.867 1.00 53.32 237 GLY D O 1
ATOM 9277 N N . ASN D 1 238 ? 142.412 124.705 151.330 1.00 45.55 238 ASN D N 1
ATOM 9278 C CA . ASN D 1 238 ? 141.966 125.018 152.712 1.00 44.61 238 ASN D CA 1
ATOM 9279 C C . ASN D 1 238 ? 140.782 124.138 153.105 1.00 39.84 238 ASN D C 1
ATOM 9280 O O . ASN D 1 238 ? 139.681 124.435 152.661 1.00 44.94 238 ASN D O 1
ATOM 9285 N N . PHE D 1 239 ? 141.011 123.107 153.917 1.00 32.20 239 PHE D N 1
ATOM 9286 C CA . PHE D 1 239 ? 139.883 122.285 154.433 1.00 34.92 239 PHE D CA 1
ATOM 9287 C C . PHE D 1 239 ? 139.443 122.855 155.789 1.00 40.47 239 PHE D C 1
ATOM 9288 O O . PHE D 1 239 ? 140.300 123.325 156.550 1.00 45.10 239 PHE D O 1
ATOM 9296 N N . PHE D 1 240 ? 138.142 122.878 156.062 1.00 29.88 240 PHE D N 1
ATOM 9297 C CA . PHE D 1 240 ? 137.633 123.420 157.313 1.00 27.00 240 PHE D CA 1
ATOM 9298 C C . PHE D 1 240 ? 136.348 122.708 157.697 1.00 25.46 240 PHE D C 1
ATOM 9299 O O . PHE D 1 240 ? 135.719 122.032 156.883 1.00 25.67 240 PHE D O 1
ATOM 9307 N N . TYR D 1 241 ? 135.971 122.872 158.962 1.00 30.41 241 TYR D N 1
ATOM 9308 C CA . TYR D 1 241 ? 134.691 122.408 159.471 1.00 22.84 241 TYR D CA 1
ATOM 9309 C C . TYR D 1 241 ? 134.329 123.257 160.678 1.00 25.63 241 TYR D C 1
ATOM 9310 O O . TYR D 1 241 ? 135.180 123.929 161.262 1.00 26.50 241 TYR D O 1
ATOM 9319 N N . GLY D 1 242 ? 133.057 123.231 161.040 1.00 26.76 242 GLY D N 1
ATOM 9320 C CA . GLY D 1 242 ? 132.587 124.015 162.166 1.00 25.51 242 GLY D CA 1
ATOM 9321 C C . GLY D 1 242 ? 131.356 123.409 162.794 1.00 24.30 242 GLY D C 1
ATOM 9322 O O . GLY D 1 242 ? 130.548 122.761 162.124 1.00 29.69 242 GLY D O 1
ATOM 9323 N N . VAL D 1 243 ? 131.218 123.621 164.100 1.00 33.98 243 VAL D N 1
ATOM 9324 C CA . VAL D 1 243 ? 130.052 123.214 164.873 1.00 37.34 243 VAL D CA 1
ATOM 9325 C C . VAL D 1 243 ? 129.447 124.465 165.489 1.00 36.61 243 VAL D C 1
ATOM 9326 O O . VAL D 1 243 ? 130.130 125.476 165.675 1.00 38.83 243 VAL D O 1
ATOM 9330 N N . GLU D 1 244 ? 128.153 124.403 165.793 1.00 40.59 244 GLU D N 1
ATOM 9331 C CA . GLU D 1 244 ? 127.451 125.565 166.314 1.00 42.50 244 GLU D CA 1
ATOM 9332 C C . GLU D 1 244 ? 126.158 125.119 166.977 1.00 45.87 244 GLU D C 1
ATOM 9333 O O . GLU D 1 244 ? 125.495 124.206 166.490 1.00 49.96 244 GLU D O 1
ATOM 9339 N N . VAL D 1 245 ? 125.815 125.758 168.090 1.00 44.60 245 VAL D N 1
ATOM 9340 C CA . VAL D 1 245 ? 124.523 125.583 168.742 1.00 43.01 245 VAL D CA 1
ATOM 9341 C C . VAL D 1 245 ? 123.751 126.877 168.554 1.00 43.69 245 VAL D C 1
ATOM 9342 O O . VAL D 1 245 ? 124.219 127.946 168.959 1.00 47.80 245 VAL D O 1
ATOM 9346 N N . ALA D 1 246 ? 122.581 126.787 167.931 1.00 47.34 246 ALA D N 1
ATOM 9347 C CA . ALA D 1 246 ? 121.777 127.956 167.603 1.00 48.00 246 ALA D CA 1
ATOM 9348 C C . ALA D 1 246 ? 120.395 127.804 168.216 1.00 53.51 246 ALA D C 1
ATOM 9349 O O . ALA D 1 246 ? 119.685 126.838 167.922 1.00 52.41 246 ALA D O 1
ATOM 9351 N N . SER D 1 247 ? 120.031 128.742 169.102 1.00 60.85 247 SER D N 1
ATOM 9352 C CA . SER D 1 247 ? 118.664 128.768 169.683 1.00 57.53 247 SER D CA 1
ATOM 9353 C C . SER D 1 247 ? 117.955 130.039 169.203 1.00 59.42 247 SER D C 1
ATOM 9354 O O . SER D 1 247 ? 118.594 131.097 169.221 1.00 58.72 247 SER D O 1
ATOM 9357 N N . THR D 1 248 ? 116.701 129.929 168.757 1.00 69.80 248 THR D N 1
ATOM 9358 C CA . THR D 1 248 ? 115.935 131.091 168.230 1.00 71.43 248 THR D CA 1
ATOM 9359 C C . THR D 1 248 ? 114.504 131.029 168.771 1.00 72.30 248 THR D C 1
ATOM 9360 O O . THR D 1 248 ? 113.913 129.944 168.696 1.00 72.07 248 THR D O 1
ATOM 9364 N N . LYS D 1 249 ? 113.964 132.146 169.272 1.00 77.23 249 LYS D N 1
ATOM 9365 C CA . LYS D 1 249 ? 112.621 132.130 169.916 1.00 76.38 249 LYS D CA 1
ATOM 9366 C C . LYS D 1 249 ? 111.742 133.271 169.401 1.00 78.02 249 LYS D C 1
ATOM 9367 O O . LYS D 1 249 ? 112.183 134.428 169.473 1.00 76.67 249 LYS D O 1
ATOM 9373 N N . VAL D 1 250 ? 110.541 132.953 168.914 1.00 82.42 250 VAL D N 1
ATOM 9374 C CA . VAL D 1 250 ? 109.578 134.000 168.466 1.00 79.89 250 VAL D CA 1
ATOM 9375 C C . VAL D 1 250 ? 108.605 134.227 169.626 1.00 82.63 250 VAL D C 1
ATOM 9376 O O . VAL D 1 250 ? 108.060 133.226 170.127 1.00 81.13 250 VAL D O 1
ATOM 9380 N N . LYS D 1 251 ? 108.380 135.480 170.031 1.00 86.45 251 LYS D N 1
ATOM 9381 C CA . LYS D 1 251 ? 107.559 135.770 171.236 1.00 84.87 251 LYS D CA 1
ATOM 9382 C C . LYS D 1 251 ? 106.357 134.837 171.345 1.00 86.28 251 LYS D C 1
ATOM 9383 O O . LYS D 1 251 ? 106.078 134.381 172.467 1.00 87.26 251 LYS D O 1
ATOM 9389 N N . ASP D 1 252 ? 105.658 134.577 170.244 1.00 93.32 252 ASP D N 1
ATOM 9390 C CA . ASP D 1 252 ? 104.411 133.779 170.365 1.00 92.38 252 ASP D CA 1
ATOM 9391 C C . ASP D 1 252 ? 104.682 132.289 170.174 1.00 93.25 252 ASP D C 1
ATOM 9392 O O . ASP D 1 252 ? 104.691 131.587 171.196 1.00 92.64 252 ASP D O 1
ATOM 9397 N N . ASP D 1 253 ? 104.917 131.827 168.940 1.00 95.38 253 ASP D N 1
ATOM 9398 C CA . ASP D 1 253 ? 105.008 130.356 168.720 1.00 95.92 253 ASP D CA 1
ATOM 9399 C C . ASP D 1 253 ? 106.229 129.971 167.888 1.00 96.45 253 ASP D C 1
ATOM 9400 O O . ASP D 1 253 ? 106.067 129.847 166.659 1.00 95.61 253 ASP D O 1
ATOM 9405 N N . SER D 1 254 ? 107.371 129.764 168.510 1.00 88.89 254 SER D N 1
ATOM 9406 C CA . SER D 1 254 ? 108.571 129.270 167.782 1.00 87.03 254 SER D CA 1
ATOM 9407 C C . SER D 1 254 ? 109.776 129.173 168.708 1.00 85.76 254 SER D C 1
ATOM 9408 O O . SER D 1 254 ? 110.287 130.225 169.113 1.00 86.53 254 SER D O 1
ATOM 9411 N N . GLU D 1 255 ? 110.202 127.956 169.025 1.00 79.34 255 GLU D N 1
ATOM 9412 C CA . GLU D 1 255 ? 111.462 127.777 169.786 1.00 77.31 255 GLU D CA 1
ATOM 9413 C C . GLU D 1 255 ? 112.266 126.761 168.974 1.00 77.73 255 GLU D C 1
ATOM 9414 O O . GLU D 1 255 ? 111.692 125.725 168.614 1.00 76.92 255 GLU D O 1
ATOM 9420 N N . SER D 1 256 ? 113.481 126.996 168.647 1.00 70.90 256 SER D N 1
ATOM 9421 C CA . SER D 1 256 ? 114.265 126.065 167.802 1.00 69.04 256 SER D CA 1
ATOM 9422 C C . SER D 1 256 ? 115.684 125.925 168.348 1.00 67.56 256 SER D C 1
ATOM 9423 O O . SER D 1 256 ? 116.400 126.936 168.360 1.00 64.32 256 SER D O 1
ATOM 9426 N N . LEU D 1 257 ? 116.081 124.777 168.772 1.00 56.35 257 LEU D N 1
ATOM 9427 C CA . LEU D 1 257 ? 117.481 124.506 169.184 1.00 51.92 257 LEU D CA 1
ATOM 9428 C C . LEU D 1 257 ? 118.095 123.639 168.084 1.00 54.58 257 LEU D C 1
ATOM 9429 O O . LEU D 1 257 ? 117.549 122.560 167.837 1.00 57.93 257 LEU D O 1
ATOM 9434 N N . LEU D 1 258 ? 119.143 124.118 167.416 1.00 45.69 258 LEU D N 1
ATOM 9435 C CA . LEU D 1 258 ? 119.748 123.400 166.305 1.00 38.96 258 LEU D CA 1
ATOM 9436 C C . LEU D 1 258 ? 121.251 123.285 166.506 1.00 41.12 258 LEU D C 1
ATOM 9437 O O . LEU D 1 258 ? 121.869 124.113 167.177 1.00 41.04 258 LEU D O 1
ATOM 9442 N N . LEU D 1 259 ? 121.833 122.252 165.899 1.00 40.88 259 LEU D N 1
ATOM 9443 C CA . LEU D 1 259 ? 123.274 122.000 165.945 1.00 35.00 259 LEU D CA 1
ATOM 9444 C C . LEU D 1 259 ? 123.793 121.864 164.521 1.00 35.63 259 LEU D C 1
ATOM 9445 O O . LEU D 1 259 ? 123.993 120.748 164.026 1.00 39.10 259 LEU D O 1
ATOM 9450 N N . PRO D 1 260 ? 124.009 122.982 163.826 1.00 36.15 260 PRO D N 1
ATOM 9451 C CA . PRO D 1 260 ? 124.565 122.910 162.467 1.00 32.23 260 PRO D CA 1
ATOM 9452 C C . PRO D 1 260 ? 126.031 122.504 162.479 1.00 32.99 260 PRO D C 1
ATOM 9453 O O . PRO D 1 260 ? 126.842 123.070 163.212 1.00 32.89 260 PRO D O 1
ATOM 9457 N N . VAL D 1 261 ? 126.319 121.434 161.727 1.00 33.13 261 VAL D N 1
ATOM 9458 C CA . VAL D 1 261 ? 127.717 120.933 161.597 1.00 30.55 261 VAL D CA 1
ATOM 9459 C C . VAL D 1 261 ? 128.031 120.916 160.102 1.00 23.71 261 VAL D C 1
ATOM 9460 O O . VAL D 1 261 ? 127.375 120.146 159.372 1.00 30.59 261 VAL D O 1
ATOM 9464 N N . TYR D 1 262 ? 128.981 121.738 159.667 1.00 15.61 262 TYR D N 1
ATOM 9465 C CA . TYR D 1 262 ? 129.321 121.880 158.262 1.00 16.18 262 TYR D CA 1
ATOM 9466 C C . TYR D 1 262 ? 130.800 121.595 158.058 1.00 23.31 262 TYR D C 1
ATOM 9467 O O . TYR D 1 262 ? 131.592 121.590 159.002 1.00 28.56 262 TYR D O 1
ATOM 9476 N N . MET D 1 263 ? 131.155 121.330 156.805 1.00 23.19 263 MET D N 1
ATOM 9477 C CA . MET D 1 263 ? 132.539 121.168 156.391 1.00 21.74 263 MET D CA 1
ATOM 9478 C C . MET D 1 263 ? 132.641 121.587 154.934 1.00 19.92 263 MET D C 1
ATOM 9479 O O . MET D 1 263 ? 131.652 121.578 154.202 1.00 26.94 263 MET D O 1
ATOM 9484 N N . GLY D 1 264 ? 133.842 121.962 154.515 1.00 17.21 264 GLY D N 1
ATOM 9485 C CA . GLY D 1 264 ? 133.995 122.455 153.158 1.00 16.65 264 GLY D CA 1
ATOM 9486 C C . GLY D 1 264 ? 135.445 122.725 152.831 1.00 27.28 264 GLY D C 1
ATOM 9487 O O . GLY D 1 264 ? 136.332 122.579 153.672 1.00 30.85 264 GLY D O 1
ATOM 9488 N N . VAL D 1 265 ? 135.764 123.008 151.524 1.00 23.73 265 VAL D N 1
ATOM 9489 C CA . VAL D 1 265 ? 137.111 123.249 151.027 1.00 23.72 265 VAL D CA 1
ATOM 9490 C C . VAL D 1 265 ? 137.057 124.338 149.965 1.00 24.54 265 VAL D C 1
ATOM 9491 O O . VAL D 1 265 ? 136.061 124.491 149.257 1.00 29.67 265 VAL D O 1
ATOM 9495 N N . GLU D 1 266 ? 138.130 125.119 149.886 1.00 20.39 266 GLU D N 1
ATOM 9496 C CA . GLU D 1 266 ? 138.385 126.035 148.781 1.00 15.11 266 GLU D CA 1
ATOM 9497 C C . GLU D 1 266 ? 139.765 125.708 148.230 1.00 26.15 266 GLU D C 1
ATOM 9498 O O . GLU D 1 266 ? 140.777 125.975 148.884 1.00 37.92 266 GLU D O 1
ATOM 9504 N N . HIS D 1 267 ? 139.810 125.146 147.030 1.00 17.09 267 HIS D N 1
ATOM 9505 C CA . HIS D 1 267 ? 141.039 124.627 146.452 1.00 20.88 267 HIS D CA 1
ATOM 9506 C C . HIS D 1 267 ? 141.407 125.419 145.208 1.00 16.91 267 HIS D C 1
ATOM 9507 O O . HIS D 1 267 ? 140.539 125.777 144.409 1.00 14.14 267 HIS D O 1
ATOM 9514 N N . ASN D 1 268 ? 142.697 125.702 145.057 1.00 17.57 268 ASN D N 1
ATOM 9515 C CA . ASN D 1 268 ? 143.238 126.329 143.852 1.00 19.28 268 ASN D CA 1
ATOM 9516 C C . ASN D 1 268 ? 143.465 125.238 142.816 1.00 24.88 268 ASN D C 1
ATOM 9517 O O . ASN D 1 268 ? 144.559 124.691 142.687 1.00 26.05 268 ASN D O 1
ATOM 9522 N N . ALA D 1 269 ? 142.409 124.924 142.063 1.00 20.38 269 ALA D N 1
ATOM 9523 C CA . ALA D 1 269 ? 142.452 123.793 141.144 1.00 4.00 269 ALA D CA 1
ATOM 9524 C C . ALA D 1 269 ? 143.503 123.992 140.064 1.00 21.65 269 ALA D C 1
ATOM 9525 O O . ALA D 1 269 ? 144.232 123.057 139.718 1.00 31.32 269 ALA D O 1
ATOM 9527 N N . ALA D 1 270 ? 143.596 125.201 139.521 1.00 32.76 270 ALA D N 1
ATOM 9528 C CA . ALA D 1 270 ? 144.540 125.510 138.460 1.00 17.69 270 ALA D CA 1
ATOM 9529 C C . ALA D 1 270 ? 144.850 126.998 138.509 1.00 22.28 270 ALA D C 1
ATOM 9530 O O . ALA D 1 270 ? 144.396 127.721 139.398 1.00 22.12 270 ALA D O 1
ATOM 9532 N N . SER D 1 271 ? 145.635 127.456 137.536 1.00 27.00 271 SER D N 1
ATOM 9533 C CA . SER D 1 271 ? 145.957 128.872 137.436 1.00 19.14 271 SER D CA 1
ATOM 9534 C C . SER D 1 271 ? 144.780 129.707 136.967 1.00 13.25 271 SER D C 1
ATOM 9535 O O . SER D 1 271 ? 144.853 130.936 137.027 1.00 27.87 271 SER D O 1
ATOM 9538 N N . TRP D 1 272 ? 143.709 129.076 136.502 1.00 8.33 272 TRP D N 1
ATOM 9539 C CA . TRP D 1 272 ? 142.521 129.773 136.044 1.00 10.62 272 TRP D CA 1
ATOM 9540 C C . TRP D 1 272 ? 141.265 129.345 136.784 1.00 15.46 272 TRP D C 1
ATOM 9541 O O . TRP D 1 272 ? 140.187 129.870 136.495 1.00 29.45 272 TRP D O 1
ATOM 9552 N N . LEU D 1 273 ? 141.367 128.411 137.722 1.00 14.99 273 LEU D N 1
ATOM 9553 C CA . LEU D 1 273 ? 140.200 127.833 138.364 1.00 2.33 273 LEU D CA 1
ATOM 9554 C C . LEU D 1 273 ? 140.422 127.754 139.865 1.00 17.37 273 LEU D C 1
ATOM 9555 O O . LEU D 1 273 ? 141.539 127.511 140.326 1.00 15.19 273 LEU D O 1
ATOM 9560 N N . VAL D 1 274 ? 139.354 127.998 140.618 1.00 27.27 274 VAL D N 1
ATOM 9561 C CA . VAL D 1 274 ? 139.312 127.748 142.053 1.00 17.84 274 VAL D CA 1
ATOM 9562 C C . VAL D 1 274 ? 137.964 127.112 142.364 1.00 21.06 274 VAL D C 1
ATOM 9563 O O . VAL D 1 274 ? 136.919 127.639 141.974 1.00 19.60 274 VAL D O 1
ATOM 9567 N N . LEU D 1 275 ? 137.988 125.965 143.038 1.00 14.21 275 LEU D N 1
ATOM 9568 C CA . LEU D 1 275 ? 136.795 125.165 143.281 1.00 16.09 275 LEU D CA 1
ATOM 9569 C C . LEU D 1 275 ? 136.426 125.211 144.757 1.00 18.48 275 LEU D C 1
ATOM 9570 O O . LEU D 1 275 ? 137.283 125.005 145.619 1.00 30.02 275 LEU D O 1
ATOM 9575 N N . ARG D 1 276 ? 135.151 125.478 145.041 1.00 12.08 276 ARG D N 1
ATOM 9576 C CA . ARG D 1 276 ? 134.651 125.598 146.404 1.00 12.30 276 ARG D CA 1
ATOM 9577 C C . ARG D 1 276 ? 133.420 124.724 146.577 1.00 15.21 276 ARG D C 1
ATOM 9578 O O . ARG D 1 276 ? 132.519 124.752 145.737 1.00 25.30 276 ARG D O 1
ATOM 9586 N N . ALA D 1 277 ? 133.371 123.970 147.672 1.00 9.46 277 ALA D N 1
ATOM 9587 C CA . ALA D 1 277 ? 132.227 123.116 147.956 1.00 15.23 277 ALA D CA 1
ATOM 9588 C C . ALA D 1 277 ? 132.068 122.967 149.460 1.00 17.35 277 ALA D C 1
ATOM 9589 O O . ALA D 1 277 ? 133.020 123.140 150.222 1.00 30.32 277 ALA D O 1
ATOM 9591 N N . SER D 1 278 ? 130.850 122.633 149.883 1.00 13.03 278 SER D N 1
ATOM 9592 C CA . SER D 1 278 ? 130.560 122.479 151.301 1.00 15.67 278 SER D CA 1
ATOM 9593 C C . SER D 1 278 ? 129.324 121.612 151.480 1.00 13.82 278 SER D C 1
ATOM 9594 O O . SER D 1 278 ? 128.468 121.546 150.599 1.00 19.98 278 SER D O 1
ATOM 9597 N N . VAL D 1 279 ? 129.240 120.952 152.637 1.00 11.16 279 VAL D N 1
ATOM 9598 C CA . VAL D 1 279 ? 128.076 120.157 153.014 1.00 18.32 279 VAL D CA 1
ATOM 9599 C C . VAL D 1 279 ? 127.755 120.445 154.476 1.00 17.61 279 VAL D C 1
ATOM 9600 O O . VAL D 1 279 ? 128.649 120.708 155.285 1.00 18.43 279 VAL D O 1
ATOM 9604 N N . ALA D 1 280 ? 126.465 120.418 154.811 1.00 21.28 280 ALA D N 1
ATOM 9605 C CA . ALA D 1 280 ? 126.020 120.781 156.149 1.00 15.48 280 ALA D CA 1
ATOM 9606 C C . ALA D 1 280 ? 124.824 119.935 156.556 1.00 20.36 280 ALA D C 1
ATOM 9607 O O . ALA D 1 280 ? 124.080 119.437 155.710 1.00 34.34 280 ALA D O 1
ATOM 9609 N N . GLN D 1 281 ? 124.641 119.795 157.868 1.00 30.89 281 GLN D N 1
ATOM 9610 C CA . GLN D 1 281 ? 123.534 119.052 158.455 1.00 25.57 281 GLN D CA 1
ATOM 9611 C C . GLN D 1 281 ? 123.271 119.578 159.856 1.00 28.48 281 GLN D C 1
ATOM 9612 O O . GLN D 1 281 ? 124.095 120.283 160.442 1.00 34.14 281 GLN D O 1
ATOM 9618 N N . ASN D 1 282 ? 122.107 119.228 160.395 1.00 37.38 282 ASN D N 1
ATOM 9619 C CA . ASN D 1 282 ? 121.747 119.500 161.786 1.00 34.64 282 ASN D CA 1
ATOM 9620 C C . ASN D 1 282 ? 121.885 118.183 162.548 1.00 37.93 282 ASN D C 1
ATOM 9621 O O . ASN D 1 282 ? 121.023 117.308 162.467 1.00 36.49 282 ASN D O 1
ATOM 9626 N N . VAL D 1 283 ? 122.999 118.021 163.272 1.00 38.88 283 VAL D N 1
ATOM 9627 C CA . VAL D 1 283 ? 123.342 116.716 163.915 1.00 36.24 283 VAL D CA 1
ATOM 9628 C C . VAL D 1 283 ? 122.702 116.513 165.290 1.00 41.20 283 VAL D C 1
ATOM 9629 O O . VAL D 1 283 ? 123.166 117.151 166.235 1.00 43.17 283 VAL D O 1
ATOM 9633 N N . ILE D 1 284 ? 121.737 115.596 165.401 1.00 43.73 284 ILE D N 1
ATOM 9634 C CA . ILE D 1 284 ? 121.011 115.299 166.678 1.00 41.92 284 ILE D CA 1
ATOM 9635 C C . ILE D 1 284 ? 120.024 116.429 166.994 1.00 43.98 284 ILE D C 1
ATOM 9636 O O . ILE D 1 284 ? 118.814 116.175 166.933 1.00 42.09 284 ILE D O 1
ATOM 9641 N N . LEU D 1 285 ? 120.519 117.631 167.289 1.00 43.55 285 LEU D N 1
ATOM 9642 C CA . LEU D 1 285 ? 119.656 118.790 167.633 1.00 41.10 285 LEU D CA 1
ATOM 9643 C C . LEU D 1 285 ? 119.111 119.420 166.354 1.00 42.40 285 LEU D C 1
ATOM 9644 O O . LEU D 1 285 ? 119.793 120.287 165.811 1.00 42.50 285 LEU D O 1
ATOM 9649 N N . ASN D 1 286 ? 117.936 118.986 165.907 1.00 53.14 286 ASN D N 1
ATOM 9650 C CA . ASN D 1 286 ? 117.244 119.463 164.713 1.00 49.81 286 ASN D CA 1
ATOM 9651 C C . ASN D 1 286 ? 115.765 119.653 165.012 1.00 51.16 286 ASN D C 1
ATOM 9652 O O . ASN D 1 286 ? 114.895 119.287 164.218 1.00 52.49 286 ASN D O 1
ATOM 9657 N N . GLU D 1 287 ? 115.459 120.232 166.164 1.00 66.71 287 GLU D N 1
ATOM 9658 C CA . GLU D 1 287 ? 114.102 120.268 166.689 1.00 66.40 287 GLU D CA 1
ATOM 9659 C C . GLU D 1 287 ? 113.565 121.691 166.670 1.00 68.70 287 GLU D C 1
ATOM 9660 O O . GLU D 1 287 ? 114.237 122.621 167.126 1.00 67.12 287 GLU D O 1
ATOM 9666 N N . THR D 1 288 ? 112.337 121.855 166.169 1.00 77.14 288 THR D N 1
ATOM 9667 C CA . THR D 1 288 ? 111.652 123.175 166.166 1.00 78.74 288 THR D CA 1
ATOM 9668 C C . THR D 1 288 ? 110.254 123.003 166.759 1.00 80.52 288 THR D C 1
ATOM 9669 O O . THR D 1 288 ? 109.422 122.341 166.116 1.00 83.43 288 THR D O 1
ATOM 9673 N N . LYS D 1 289 ? 110.010 123.559 167.945 1.00 83.92 289 LYS D N 1
ATOM 9674 C CA . LYS D 1 289 ? 108.696 123.365 168.605 1.00 84.41 289 LYS D CA 1
ATOM 9675 C C . LYS D 1 289 ? 107.798 124.556 168.273 1.00 85.44 289 LYS D C 1
ATOM 9676 O O . LYS D 1 289 ? 108.312 125.686 168.233 1.00 85.87 289 LYS D O 1
ATOM 9682 N N . ASP D 1 290 ? 106.483 124.329 168.155 1.00 92.01 290 ASP D N 1
ATOM 9683 C CA . ASP D 1 290 ? 105.511 125.442 167.979 1.00 92.77 290 ASP D CA 1
ATOM 9684 C C . ASP D 1 290 ? 104.877 125.688 169.352 1.00 93.79 290 ASP D C 1
ATOM 9685 O O . ASP D 1 290 ? 104.495 124.688 169.974 1.00 92.75 290 ASP D O 1
ATOM 9690 N N . ASP D 1 291 ? 104.751 126.942 169.806 1.00 96.65 291 ASP D N 1
ATOM 9691 C CA . ASP D 1 291 ? 104.294 127.212 171.202 1.00 96.34 291 ASP D CA 1
ATOM 9692 C C . ASP D 1 291 ? 102.805 126.918 171.439 1.00 97.47 291 ASP D C 1
ATOM 9693 O O . ASP D 1 291 ? 102.480 126.495 172.566 1.00 96.61 291 ASP D O 1
ATOM 9698 N N . ALA D 1 292 ? 101.929 127.164 170.461 1.00 97.38 292 ALA D N 1
ATOM 9699 C CA . ALA D 1 292 ? 100.475 126.979 170.680 1.00 96.89 292 ALA D CA 1
ATOM 9700 C C . ALA D 1 292 ? 100.218 125.600 171.287 1.00 97.45 292 ALA D C 1
ATOM 9701 O O . ALA D 1 292 ? 99.556 125.523 172.336 1.00 97.47 292 ALA D O 1
ATOM 9703 N N . THR D 1 293 ? 100.724 124.548 170.645 1.00 94.88 293 THR D N 1
ATOM 9704 C CA . THR D 1 293 ? 100.579 123.169 171.174 1.00 92.86 293 THR D CA 1
ATOM 9705 C C . THR D 1 293 ? 101.968 122.639 171.510 1.00 91.71 293 THR D C 1
ATOM 9706 O O . THR D 1 293 ? 102.858 123.454 171.799 1.00 91.98 293 THR D O 1
ATOM 9710 N N . GLY D 1 294 ? 102.143 121.323 171.519 1.00 86.48 294 GLY D N 1
ATOM 9711 C CA . GLY D 1 294 ? 103.512 120.806 171.694 1.00 87.17 294 GLY D CA 1
ATOM 9712 C C . GLY D 1 294 ? 103.936 120.032 170.461 1.00 89.36 294 GLY D C 1
ATOM 9713 O O . GLY D 1 294 ? 104.535 118.952 170.618 1.00 87.84 294 GLY D O 1
ATOM 9714 N N . ASN D 1 295 ? 103.613 120.554 169.276 1.00 69.59 295 ASN D N 1
ATOM 9715 C CA . ASN D 1 295 ? 103.933 119.852 168.010 1.00 67.32 295 ASN D CA 1
ATOM 9716 C C . ASN D 1 295 ? 105.407 120.074 167.677 1.00 67.89 295 ASN D C 1
ATOM 9717 O O . ASN D 1 295 ? 105.790 121.227 167.462 1.00 71.15 295 ASN D O 1
ATOM 9722 N N . LYS D 1 296 ? 106.192 119.000 167.648 1.00 62.51 296 LYS D N 1
ATOM 9723 C CA . LYS D 1 296 ? 107.633 119.109 167.299 1.00 57.13 296 LYS D CA 1
ATOM 9724 C C . LYS D 1 296 ? 107.869 118.537 165.897 1.00 57.75 296 LYS D C 1
ATOM 9725 O O . LYS D 1 296 ? 107.246 117.521 165.566 1.00 57.11 296 LYS D O 1
ATOM 9731 N N . THR D 1 297 ? 108.770 119.139 165.131 1.00 70.16 297 THR D N 1
ATOM 9732 C CA . THR D 1 297 ? 109.059 118.786 163.713 1.00 70.88 297 THR D CA 1
ATOM 9733 C C . THR D 1 297 ? 110.555 118.489 163.559 1.00 70.78 297 THR D C 1
ATOM 9734 O O . THR D 1 297 ? 111.368 119.341 163.970 1.00 68.66 297 THR D O 1
ATOM 9738 N N . ASP D 1 298 ? 110.897 117.326 162.996 1.00 64.85 298 ASP D N 1
ATOM 9739 C CA . ASP D 1 298 ? 112.299 116.957 162.790 1.00 60.57 298 ASP D CA 1
ATOM 9740 C C . ASP D 1 298 ? 112.394 116.411 161.367 1.00 60.40 298 ASP D C 1
ATOM 9741 O O . ASP D 1 298 ? 112.257 115.207 161.148 1.00 62.34 298 ASP D O 1
ATOM 9746 N N . GLU D 1 299 ? 112.619 117.301 160.407 1.00 57.11 299 GLU D N 1
ATOM 9747 C CA . GLU D 1 299 ? 112.634 116.950 158.995 1.00 52.70 299 GLU D CA 1
ATOM 9748 C C . GLU D 1 299 ? 114.062 116.927 158.467 1.00 51.47 299 GLU D C 1
ATOM 9749 O O . GLU D 1 299 ? 115.032 117.078 159.211 1.00 54.43 299 GLU D O 1
ATOM 9755 N N . ASP D 1 300 ? 114.177 116.727 157.157 1.00 46.87 300 ASP D N 1
ATOM 9756 C CA . ASP D 1 300 ? 115.477 116.533 156.536 1.00 43.94 300 ASP D CA 1
ATOM 9757 C C . ASP D 1 300 ? 116.260 117.837 156.566 1.00 43.05 300 ASP D C 1
ATOM 9758 O O . ASP D 1 300 ? 115.686 118.923 156.459 1.00 43.81 300 ASP D O 1
ATOM 9763 N N . SER D 1 301 ? 117.583 117.732 156.696 1.00 39.46 301 SER D N 1
ATOM 9764 C CA . SER D 1 301 ? 118.397 118.927 156.871 1.00 34.71 301 SER D CA 1
ATOM 9765 C C . SER D 1 301 ? 119.712 118.903 156.100 1.00 34.53 301 SER D C 1
ATOM 9766 O O . SER D 1 301 ? 120.498 119.847 156.229 1.00 39.58 301 SER D O 1
ATOM 9769 N N . THR D 1 302 ? 119.980 117.877 155.300 1.00 33.06 302 THR D N 1
ATOM 9770 C CA . THR D 1 302 ? 121.238 117.797 154.564 1.00 28.39 302 THR D CA 1
ATOM 9771 C C . THR D 1 302 ? 121.204 118.766 153.392 1.00 35.56 302 THR D C 1
ATOM 9772 O O . THR D 1 302 ? 120.244 118.779 152.617 1.00 43.21 302 THR D O 1
ATOM 9776 N N . ARG D 1 303 ? 122.240 119.584 153.256 1.00 24.82 303 ARG D N 1
ATOM 9777 C CA . ARG D 1 303 ? 122.340 120.511 152.143 1.00 26.29 303 ARG D CA 1
ATOM 9778 C C . ARG D 1 303 ? 123.791 120.619 151.697 1.00 29.88 303 ARG D C 1
ATOM 9779 O O . ARG D 1 303 ? 124.714 120.271 152.435 1.00 30.37 303 ARG D O 1
ATOM 9787 N N . MET D 1 304 ? 123.987 121.095 150.469 1.00 19.29 304 MET D N 1
ATOM 9788 C CA . MET D 1 304 ? 125.325 121.296 149.935 1.00 12.11 304 MET D CA 1
ATOM 9789 C C . MET D 1 304 ? 125.324 122.522 149.039 1.00 23.85 304 MET D C 1
ATOM 9790 O O . MET D 1 304 ? 124.269 122.995 148.613 1.00 30.82 304 MET D O 1
ATOM 9795 N N . ALA D 1 305 ? 126.520 123.038 148.773 1.00 24.00 305 ALA D N 1
ATOM 9796 C CA . ALA D 1 305 ? 126.701 124.169 147.880 1.00 19.00 305 ALA D CA 1
ATOM 9797 C C . ALA D 1 305 ? 128.044 124.045 147.183 1.00 23.02 305 ALA D C 1
ATOM 9798 O O . ALA D 1 305 ? 129.021 123.579 147.769 1.00 24.48 305 ALA D O 1
ATOM 9800 N N . ALA D 1 306 ? 128.085 124.467 145.922 1.00 19.39 306 ALA D N 1
ATOM 9801 C CA . ALA D 1 306 ? 129.298 124.420 145.122 1.00 10.08 306 ALA D CA 1
ATOM 9802 C C . ALA D 1 306 ? 129.403 125.692 144.299 1.00 15.20 306 ALA D C 1
ATOM 9803 O O . ALA D 1 306 ? 128.400 126.341 144.001 1.00 18.35 306 ALA D O 1
ATOM 9805 N N . GLY D 1 307 ? 130.631 126.043 143.934 1.00 17.83 307 GLY D N 1
ATOM 9806 C CA . GLY D 1 307 ? 130.866 127.235 143.148 1.00 18.43 307 GLY D CA 1
ATOM 9807 C C . GLY D 1 307 ? 132.259 127.207 142.566 1.00 20.42 307 GLY D C 1
ATOM 9808 O O . GLY D 1 307 ? 133.056 126.311 142.844 1.00 15.01 307 GLY D O 1
ATOM 9809 N N . ALA D 1 308 ? 132.544 128.210 141.741 1.00 19.96 308 ALA D N 1
ATOM 9810 C CA . ALA D 1 308 ? 133.837 128.305 141.086 1.00 17.18 308 ALA D CA 1
ATOM 9811 C C . ALA D 1 308 ? 134.170 129.766 140.836 1.00 21.63 308 ALA D C 1
ATOM 9812 O O . ALA D 1 308 ? 133.291 130.629 140.806 1.00 23.48 308 ALA D O 1
ATOM 9814 N N . GLY D 1 309 ? 135.458 130.031 140.661 1.00 15.49 309 GLY D N 1
ATOM 9815 C CA . GLY D 1 309 ? 135.915 131.354 140.300 1.00 20.83 309 GLY D CA 1
ATOM 9816 C C . GLY D 1 309 ? 136.959 131.312 139.208 1.00 27.97 309 GLY D C 1
ATOM 9817 O O . GLY D 1 309 ? 138.017 130.706 139.383 1.00 29.52 309 GLY D O 1
ATOM 9818 N N . ILE D 1 310 ? 136.681 131.951 138.078 1.00 24.58 310 ILE D N 1
ATOM 9819 C CA . ILE D 1 310 ? 137.588 131.943 136.937 1.00 16.16 310 ILE D CA 1
ATOM 9820 C C . ILE D 1 310 ? 138.553 133.108 137.087 1.00 17.34 310 ILE D C 1
ATOM 9821 O O . ILE D 1 310 ? 138.135 134.268 137.113 1.00 32.12 310 ILE D O 1
ATOM 9826 N N . LYS D 1 311 ? 139.842 132.805 137.175 1.00 8.39 311 LYS D N 1
ATOM 9827 C CA . LYS D 1 311 ? 140.861 133.803 137.461 1.00 7.17 311 LYS D CA 1
ATOM 9828 C C . LYS D 1 311 ? 141.548 134.220 136.171 1.00 21.92 311 LYS D C 1
ATOM 9829 O O . LYS D 1 311 ? 142.106 133.379 135.458 1.00 22.40 311 LYS D O 1
ATOM 9835 N N . PHE D 1 312 ? 141.514 135.519 135.883 1.00 21.75 312 PHE D N 1
ATOM 9836 C CA . PHE D 1 312 ? 142.180 136.082 134.718 1.00 15.99 312 PHE D CA 1
ATOM 9837 C C . PHE D 1 312 ? 143.210 137.107 135.161 1.00 20.63 312 PHE D C 1
ATOM 9838 O O . PHE D 1 312 ? 143.276 138.204 134.602 1.00 27.04 312 PHE D O 1
ATOM 9846 N N . GLY D 1 313 ? 144.005 136.769 136.170 1.00 22.87 313 GLY D N 1
ATOM 9847 C CA . GLY D 1 313 ? 144.952 137.712 136.728 1.00 20.56 313 GLY D CA 1
ATOM 9848 C C . GLY D 1 313 ? 144.319 138.611 137.768 1.00 23.66 313 GLY D C 1
ATOM 9849 O O . GLY D 1 313 ? 143.917 138.147 138.837 1.00 27.59 313 GLY D O 1
ATOM 9850 N N . LYS D 1 314 ? 144.211 139.899 137.461 1.00 24.99 314 LYS D N 1
ATOM 9851 C CA . LYS D 1 314 ? 143.569 140.852 138.353 1.00 18.49 314 LYS D CA 1
ATOM 9852 C C . LYS D 1 314 ? 142.055 140.862 138.213 1.00 29.12 314 LYS D C 1
ATOM 9853 O O . LYS D 1 314 ? 141.389 141.618 138.923 1.00 42.19 314 LYS D O 1
ATOM 9859 N N . SER D 1 315 ? 141.501 140.053 137.319 1.00 26.97 315 SER D N 1
ATOM 9860 C CA . SER D 1 315 ? 140.063 139.906 137.158 1.00 16.57 315 SER D CA 1
ATOM 9861 C C . SER D 1 315 ? 139.661 138.503 137.581 1.00 26.46 315 SER D C 1
ATOM 9862 O O . SER D 1 315 ? 140.280 137.523 137.159 1.00 19.01 315 SER D O 1
ATOM 9865 N N . VAL D 1 316 ? 138.638 138.409 138.424 1.00 27.90 316 VAL D N 1
ATOM 9866 C CA . VAL D 1 316 ? 138.073 137.133 138.839 1.00 17.47 316 VAL D CA 1
ATOM 9867 C C . VAL D 1 316 ? 136.569 137.198 138.637 1.00 20.22 316 VAL D C 1
ATOM 9868 O O . VAL D 1 316 ? 135.941 138.211 138.958 1.00 31.11 316 VAL D O 1
ATOM 9872 N N . ILE D 1 317 ? 135.999 136.136 138.087 1.00 22.60 317 ILE D N 1
ATOM 9873 C CA . ILE D 1 317 ? 134.557 135.995 137.946 1.00 20.87 317 ILE D CA 1
ATOM 9874 C C . ILE D 1 317 ? 134.131 134.839 138.839 1.00 27.73 317 ILE D C 1
ATOM 9875 O O . ILE D 1 317 ? 134.501 133.686 138.593 1.00 27.23 317 ILE D O 1
ATOM 9880 N N . ASP D 1 318 ? 133.357 135.138 139.878 1.00 25.57 318 ASP D N 1
ATOM 9881 C CA . ASP D 1 318 ? 132.871 134.129 140.807 1.00 17.21 318 ASP D CA 1
ATOM 9882 C C . ASP D 1 318 ? 131.408 133.830 140.527 1.00 17.49 318 ASP D C 1
ATOM 9883 O O . ASP D 1 318 ? 130.611 134.738 140.285 1.00 15.54 318 ASP D O 1
ATOM 9888 N N . ALA D 1 319 ? 131.062 132.549 140.563 1.00 26.78 319 ALA D N 1
ATOM 9889 C CA . ALA D 1 319 ? 129.698 132.119 140.320 1.00 26.22 319 ALA D CA 1
ATOM 9890 C C . ALA D 1 319 ? 129.420 130.892 141.171 1.00 28.80 319 ALA D C 1
ATOM 9891 O O . ALA D 1 319 ? 130.307 130.354 141.835 1.00 26.43 319 ALA D O 1
ATOM 9893 N N . SER D 1 320 ? 128.167 130.458 141.153 1.00 24.27 320 SER D N 1
ATOM 9894 C CA . SER D 1 320 ? 127.753 129.235 141.819 1.00 25.63 320 SER D CA 1
ATOM 9895 C C . SER D 1 320 ? 127.215 128.277 140.772 1.00 25.30 320 SER D C 1
ATOM 9896 O O . SER D 1 320 ? 126.436 128.681 139.907 1.00 30.94 320 SER D O 1
ATOM 9899 N N . PHE D 1 321 ? 127.634 127.016 140.845 1.00 17.82 321 PHE D N 1
ATOM 9900 C CA . PHE D 1 321 ? 127.140 126.003 139.921 1.00 19.02 321 PHE D CA 1
ATOM 9901 C C . PHE D 1 321 ? 125.625 125.912 140.010 1.00 30.30 321 PHE D C 1
ATOM 9902 O O . PHE D 1 321 ? 125.079 125.530 141.048 1.00 35.95 321 PHE D O 1
ATOM 9910 N N . ALA D 1 322 ? 124.937 126.281 138.927 1.00 25.35 322 ALA D N 1
ATOM 9911 C CA . ALA D 1 322 ? 123.482 126.344 138.956 1.00 16.40 322 ALA D CA 1
ATOM 9912 C C . ALA D 1 322 ? 122.855 124.967 139.087 1.00 23.88 322 ALA D C 1
ATOM 9913 O O . ALA D 1 322 ? 121.759 124.839 139.639 1.00 35.07 322 ALA D O 1
ATOM 9915 N N . GLY D 1 323 ? 123.519 123.935 138.592 1.00 22.14 323 GLY D N 1
ATOM 9916 C CA . GLY D 1 323 ? 122.994 122.593 138.655 1.00 19.10 323 GLY D CA 1
ATOM 9917 C C . GLY D 1 323 ? 123.327 121.848 139.923 1.00 27.03 323 GLY D C 1
ATOM 9918 O O . GLY D 1 323 ? 123.174 120.624 139.967 1.00 29.36 323 GLY D O 1
ATOM 9919 N N . SER D 1 324 ? 123.786 122.553 140.958 1.00 34.19 324 SER D N 1
ATOM 9920 C CA . SER D 1 324 ? 124.188 121.890 142.193 1.00 21.62 324 SER D CA 1
ATOM 9921 C C . SER D 1 324 ? 123.010 121.196 142.863 1.00 31.17 324 SER D C 1
ATOM 9922 O O . SER D 1 324 ? 123.136 120.058 143.325 1.00 42.80 324 SER D O 1
ATOM 9925 N N . THR D 1 325 ? 121.851 121.857 142.914 1.00 31.05 325 THR D N 1
ATOM 9926 C CA . THR D 1 325 ? 120.681 121.270 143.558 1.00 26.29 325 THR D CA 1
ATOM 9927 C C . THR D 1 325 ? 120.088 120.118 142.762 1.00 27.54 325 THR D C 1
ATOM 9928 O O . THR D 1 325 ? 119.278 119.362 143.302 1.00 31.05 325 THR D O 1
ATOM 9932 N N . THR D 1 326 ? 120.455 119.975 141.492 1.00 27.60 326 THR D N 1
ATOM 9933 C CA . THR D 1 326 ? 120.055 118.827 140.692 1.00 31.35 326 THR D CA 1
ATOM 9934 C C . THR D 1 326 ? 121.214 117.902 140.352 1.00 33.06 326 THR D C 1
ATOM 9935 O O . THR D 1 326 ? 120.977 116.810 139.828 1.00 35.81 326 THR D O 1
ATOM 9939 N N . GLY D 1 327 ? 122.447 118.297 140.649 1.00 27.44 327 GLY D N 1
ATOM 9940 C CA . GLY D 1 327 ? 123.606 117.479 140.349 1.00 22.36 327 GLY D CA 1
ATOM 9941 C C . GLY D 1 327 ? 123.903 117.307 138.878 1.00 21.61 327 GLY D C 1
ATOM 9942 O O . GLY D 1 327 ? 124.212 116.193 138.442 1.00 24.63 327 GLY D O 1
ATOM 9943 N N . VAL D 1 328 ? 123.818 118.381 138.097 1.00 22.91 328 VAL D N 1
ATOM 9944 C CA . VAL D 1 328 ? 124.090 118.339 136.667 1.00 22.14 328 VAL D CA 1
ATOM 9945 C C . VAL D 1 328 ? 125.025 119.484 136.309 1.00 21.36 328 VAL D C 1
ATOM 9946 O O . VAL D 1 328 ? 124.858 120.609 136.788 1.00 32.99 328 VAL D O 1
ATOM 9950 N N . ILE D 1 329 ? 126.022 119.188 135.489 1.00 18.26 329 ILE D N 1
ATOM 9951 C CA . ILE D 1 329 ? 126.870 120.200 134.866 1.00 18.47 329 ILE D CA 1
ATOM 9952 C C . ILE D 1 329 ? 126.658 120.053 133.366 1.00 23.23 329 ILE D C 1
ATOM 9953 O O . ILE D 1 329 ? 127.236 119.178 132.720 1.00 29.87 329 ILE D O 1
ATOM 9958 N N . ASN D 1 330 ? 125.805 120.892 132.801 1.00 21.16 330 ASN D N 1
ATOM 9959 C CA . ASN D 1 330 ? 125.673 120.994 131.360 1.00 21.22 330 ASN D CA 1
ATOM 9960 C C . ASN D 1 330 ? 125.793 122.462 130.987 1.00 28.11 330 ASN D C 1
ATOM 9961 O O . ASN D 1 330 ? 126.009 123.321 131.844 1.00 39.56 330 ASN D O 1
ATOM 9966 N N . ALA D 1 331 ? 125.689 122.757 129.696 1.00 23.46 331 ALA D N 1
ATOM 9967 C CA . ALA D 1 331 ? 125.762 124.145 129.267 1.00 25.08 331 ALA D CA 1
ATOM 9968 C C . ALA D 1 331 ? 124.455 124.894 129.483 1.00 28.29 331 ALA D C 1
ATOM 9969 O O . ALA D 1 331 ? 124.463 126.126 129.505 1.00 34.03 331 ALA D O 1
ATOM 9971 N N . ASN D 1 332 ? 123.339 124.185 129.648 1.00 27.19 332 ASN D N 1
ATOM 9972 C CA . ASN D 1 332 ? 122.079 124.843 129.973 1.00 31.01 332 ASN D CA 1
ATOM 9973 C C . ASN D 1 332 ? 122.025 125.284 131.430 1.00 28.66 332 ASN D C 1
ATOM 9974 O O . ASN D 1 332 ? 121.316 126.240 131.759 1.00 30.06 332 ASN D O 1
ATOM 9979 N N . ASN D 1 333 ? 122.748 124.592 132.311 1.00 31.64 333 ASN D N 1
ATOM 9980 C CA . ASN D 1 333 ? 122.848 124.914 133.735 1.00 22.07 333 ASN D CA 1
ATOM 9981 C C . ASN D 1 333 ? 124.329 124.916 134.087 1.00 22.51 333 ASN D C 1
ATOM 9982 O O . ASN D 1 333 ? 124.859 123.903 134.543 1.00 23.43 333 ASN D O 1
ATOM 9987 N N . LEU D 1 334 ? 125.005 126.042 133.881 1.00 20.84 334 LEU D N 1
ATOM 9988 C CA . LEU D 1 334 ? 126.426 126.120 134.186 1.00 19.38 334 LEU D CA 1
ATOM 9989 C C . LEU D 1 334 ? 126.725 127.080 135.330 1.00 22.87 334 LEU D C 1
ATOM 9990 O O . LEU D 1 334 ? 127.246 126.656 136.363 1.00 29.82 334 LEU D O 1
ATOM 9995 N N . PHE D 1 335 ? 126.378 128.356 135.201 1.00 18.02 335 PHE D N 1
ATOM 9996 C CA . PHE D 1 335 ? 126.763 129.348 136.189 1.00 19.82 335 PHE D CA 1
ATOM 9997 C C . PHE D 1 335 ? 125.555 130.172 136.602 1.00 26.58 335 PHE D C 1
ATOM 9998 O O . PHE D 1 335 ? 124.640 130.408 135.811 1.00 25.58 335 PHE D O 1
ATOM 10006 N N . SER D 1 336 ? 125.569 130.601 137.861 1.00 23.55 336 SER D N 1
ATOM 10007 C CA . SER D 1 336 ? 124.535 131.451 138.427 1.00 14.60 336 SER D CA 1
ATOM 10008 C C . SER D 1 336 ? 125.182 132.337 139.475 1.00 22.23 336 SER D C 1
ATOM 10009 O O . SER D 1 336 ? 126.291 132.065 139.938 1.00 21.21 336 SER D O 1
ATOM 10012 N N . GLN D 1 337 ? 124.480 133.411 139.838 1.00 18.81 337 GLN D N 1
ATOM 10013 C CA . GLN D 1 337 ? 124.940 134.321 140.882 1.00 14.70 337 GLN D CA 1
ATOM 10014 C C . GLN D 1 337 ? 126.324 134.869 140.550 1.00 20.87 337 GLN D C 1
ATOM 10015 O O . GLN D 1 337 ? 127.232 134.870 141.381 1.00 33.88 337 GLN D O 1
ATOM 10021 N N . VAL D 1 338 ? 126.487 135.323 139.315 1.00 23.44 338 VAL D N 1
ATOM 10022 C CA . VAL D 1 338 ? 127.792 135.750 138.825 1.00 22.18 338 VAL D CA 1
ATOM 10023 C C . VAL D 1 338 ? 128.120 137.130 139.376 1.00 25.32 338 VAL D C 1
ATOM 10024 O O . VAL D 1 338 ? 127.258 138.012 139.450 1.00 18.47 338 VAL D O 1
ATOM 10028 N N . ALA D 1 339 ? 129.372 137.305 139.791 1.00 21.33 339 ALA D N 1
ATOM 10029 C CA . ALA D 1 339 ? 129.894 138.586 140.230 1.00 7.35 339 ALA D CA 1
ATOM 10030 C C . ALA D 1 339 ? 131.290 138.766 139.659 1.00 20.98 339 ALA D C 1
ATOM 10031 O O . ALA D 1 339 ? 132.022 137.796 139.455 1.00 19.98 339 ALA D O 1
ATOM 10033 N N . TYR D 1 340 ? 131.653 140.016 139.397 1.00 26.71 340 TYR D N 1
ATOM 10034 C CA . TYR D 1 340 ? 132.943 140.357 138.816 1.00 17.03 340 TYR D CA 1
ATOM 10035 C C . TYR D 1 340 ? 133.746 141.180 139.811 1.00 25.82 340 TYR D C 1
ATOM 10036 O O . TYR D 1 340 ? 133.265 142.205 140.303 1.00 31.01 340 TYR D O 1
ATOM 10045 N N . THR D 1 341 ? 134.967 140.740 140.094 1.00 25.75 341 THR D N 1
ATOM 10046 C CA . THR D 1 341 ? 135.849 141.399 141.043 1.00 18.21 341 THR D CA 1
ATOM 10047 C C . THR D 1 341 ? 137.137 141.808 140.345 1.00 21.84 341 THR D C 1
ATOM 10048 O O . THR D 1 341 ? 137.710 141.032 139.577 1.00 19.25 341 THR D O 1
ATOM 10052 N N . TYR D 1 342 ? 137.590 143.027 140.614 1.00 22.93 342 TYR D N 1
ATOM 10053 C CA . TYR D 1 342 ? 138.800 143.561 140.006 1.00 22.84 342 TYR D CA 1
ATOM 10054 C C . TYR D 1 342 ? 139.726 144.081 141.093 1.00 25.42 342 TYR D C 1
ATOM 10055 O O . TYR D 1 342 ? 139.426 145.091 141.733 1.00 41.19 342 TYR D O 1
ATOM 10064 N N . THR D 1 343 ? 140.858 143.412 141.280 1.00 24.58 343 THR D N 1
ATOM 10065 C CA . THR D 1 343 ? 141.819 143.779 142.311 1.00 29.25 343 THR D CA 1
ATOM 10066 C C . THR D 1 343 ? 142.811 144.783 141.742 1.00 24.98 343 THR D C 1
ATOM 10067 O O . THR D 1 343 ? 143.331 144.626 140.637 1.00 30.49 343 THR D O 1
ATOM 10071 N N . PHE D 1 344 ? 142.818 145.956 142.361 1.00 30.00 344 PHE D N 1
ATOM 10072 C CA . PHE D 1 344 ? 143.654 147.055 141.832 1.00 30.00 344 PHE D CA 1
ATOM 10073 C C . PHE D 1 344 ? 145.125 146.688 142.049 1.00 30.00 344 PHE D C 1
ATOM 10074 O O . PHE D 1 344 ? 145.915 147.575 142.435 1.00 30.00 344 PHE D O 1
ATOM 10083 N N . SER E 1 1 ? 133.175 108.082 144.148 1.00 28.47 1 SER E N 1
ATOM 10084 C CA . SER E 1 1 ? 131.887 108.702 143.868 1.00 26.01 1 SER E CA 1
ATOM 10085 C C . SER E 1 1 ? 130.855 107.672 143.446 1.00 23.09 1 SER E C 1
ATOM 10086 O O . SER E 1 1 ? 131.205 106.574 143.036 1.00 26.91 1 SER E O 1
ATOM 10089 N N . LYS E 1 2 ? 129.575 108.029 143.556 1.00 24.78 2 LYS E N 1
ATOM 10090 C CA . LYS E 1 2 ? 128.515 107.132 143.110 1.00 20.61 2 LYS E CA 1
ATOM 10091 C C . LYS E 1 2 ? 128.593 106.887 141.611 1.00 33.07 2 LYS E C 1
ATOM 10092 O O . LYS E 1 2 ? 128.422 105.754 141.146 1.00 36.05 2 LYS E O 1
ATOM 10098 N N . ALA E 1 3 ? 128.846 107.945 140.838 1.00 37.70 3 ALA E N 1
ATOM 10099 C CA . ALA E 1 3 ? 128.950 107.807 139.390 1.00 27.64 3 ALA E CA 1
ATOM 10100 C C . ALA E 1 3 ? 130.132 106.932 138.999 1.00 30.55 3 ALA E C 1
ATOM 10101 O O . ALA E 1 3 ? 130.040 106.142 138.054 1.00 43.19 3 ALA E O 1
ATOM 10103 N N . ARG E 1 4 ? 131.254 107.064 139.707 1.00 29.58 4 ARG E N 1
ATOM 10104 C CA . ARG E 1 4 ? 132.412 106.228 139.417 1.00 31.30 4 ARG E CA 1
ATOM 10105 C C . ARG E 1 4 ? 132.102 104.755 139.640 1.00 30.29 4 ARG E C 1
ATOM 10106 O O . ARG E 1 4 ? 132.500 103.900 138.842 1.00 31.98 4 ARG E O 1
ATOM 10114 N N . VAL E 1 5 ? 131.405 104.436 140.730 1.00 31.67 5 VAL E N 1
ATOM 10115 C CA . VAL E 1 5 ? 131.076 103.045 141.018 1.00 32.72 5 VAL E CA 1
ATOM 10116 C C . VAL E 1 5 ? 130.039 102.526 140.030 1.00 36.85 5 VAL E C 1
ATOM 10117 O O . VAL E 1 5 ? 130.041 101.343 139.673 1.00 37.15 5 VAL E O 1
ATOM 10121 N N . GLU E 1 6 ? 129.134 103.394 139.576 1.00 31.42 6 GLU E N 1
ATOM 10122 C CA . GLU E 1 6 ? 128.101 102.949 138.647 1.00 30.68 6 GLU E CA 1
ATOM 10123 C C . GLU E 1 6 ? 128.662 102.709 137.252 1.00 38.60 6 GLU E C 1
ATOM 10124 O O . GLU E 1 6 ? 128.283 101.740 136.586 1.00 43.80 6 GLU E O 1
ATOM 10130 N N . ALA E 1 7 ? 129.562 103.581 136.790 1.00 39.92 7 ALA E N 1
ATOM 10131 C CA . ALA E 1 7 ? 130.139 103.425 135.459 1.00 26.33 7 ALA E CA 1
ATOM 10132 C C . ALA E 1 7 ? 130.937 102.137 135.336 1.00 21.95 7 ALA E C 1
ATOM 10133 O O . ALA E 1 7 ? 131.062 101.588 134.239 1.00 31.10 7 ALA E O 1
ATOM 10135 N N . LEU E 1 8 ? 131.475 101.636 136.441 1.00 25.07 8 LEU E N 1
ATOM 10136 C CA . LEU E 1 8 ? 132.193 100.373 136.455 1.00 27.76 8 LEU E CA 1
ATOM 10137 C C . LEU E 1 8 ? 131.304 99.197 136.842 1.00 33.35 8 LEU E C 1
ATOM 10138 O O . LEU E 1 8 ? 131.820 98.103 137.089 1.00 31.56 8 LEU E O 1
ATOM 10143 N N . ALA E 1 9 ? 129.988 99.408 136.908 1.00 33.42 9 ALA E N 1
ATOM 10144 C CA . ALA E 1 9 ? 128.998 98.339 137.047 1.00 30.62 9 ALA E CA 1
ATOM 10145 C C . ALA E 1 9 ? 129.113 97.595 138.372 1.00 42.87 9 ALA E C 1
ATOM 10146 O O . ALA E 1 9 ? 128.808 96.401 138.441 1.00 43.23 9 ALA E O 1
ATOM 10148 N N . ASN E 1 10 ? 129.526 98.289 139.432 1.00 35.09 10 ASN E N 1
ATOM 10149 C CA . ASN E 1 10 ? 129.705 97.690 140.753 1.00 30.78 10 ASN E CA 1
ATOM 10150 C C . ASN E 1 10 ? 130.590 96.451 140.659 1.00 34.02 10 ASN E C 1
ATOM 10151 O O . ASN E 1 10 ? 130.189 95.330 140.975 1.00 40.13 10 ASN E O 1
ATOM 10156 N N . SER E 1 11 ? 131.822 96.682 140.207 1.00 37.63 11 SER E N 1
ATOM 10157 C CA . SER E 1 11 ? 132.702 95.604 139.780 1.00 33.30 11 SER E CA 1
ATOM 10158 C C . SER E 1 11 ? 133.192 94.721 140.918 1.00 40.31 11 SER E C 1
ATOM 10159 O O . SER E 1 11 ? 133.775 93.671 140.634 1.00 47.59 11 SER E O 1
ATOM 10162 N N . ARG E 1 12 ? 133.013 95.133 142.177 1.00 34.13 12 ARG E N 1
ATOM 10163 C CA . ARG E 1 12 ? 133.387 94.354 143.357 1.00 29.89 12 ARG E CA 1
ATOM 10164 C C . ARG E 1 12 ? 134.903 94.317 143.527 1.00 36.90 12 ARG E C 1
ATOM 10165 O O . ARG E 1 12 ? 135.412 93.910 144.576 1.00 43.58 12 ARG E O 1
ATOM 10173 N N . HIS E 1 13 ? 135.635 94.803 142.529 1.00 31.03 13 HIS E N 1
ATOM 10174 C CA . HIS E 1 13 ? 137.072 94.999 142.630 1.00 24.93 13 HIS E CA 1
ATOM 10175 C C . HIS E 1 13 ? 137.440 96.465 142.776 1.00 33.45 13 HIS E C 1
ATOM 10176 O O . HIS E 1 13 ? 138.627 96.789 142.871 1.00 40.85 13 HIS E O 1
ATOM 10183 N N . VAL E 1 14 ? 136.455 97.352 142.808 1.00 32.48 14 VAL E N 1
ATOM 10184 C CA . VAL E 1 14 ? 136.681 98.790 142.834 1.00 29.92 14 VAL E CA 1
ATOM 10185 C C . VAL E 1 14 ? 136.842 99.242 144.277 1.00 37.22 14 VAL E C 1
ATOM 10186 O O . VAL E 1 14 ? 136.042 98.877 145.145 1.00 40.27 14 VAL E O 1
ATOM 10190 N N . LEU E 1 15 ? 137.881 100.029 144.538 1.00 34.32 15 LEU E N 1
ATOM 10191 C CA . LEU E 1 15 ? 138.126 100.602 145.856 1.00 32.98 15 LEU E CA 1
ATOM 10192 C C . LEU E 1 15 ? 137.722 102.072 145.819 1.00 37.60 15 LEU E C 1
ATOM 10193 O O . LEU E 1 15 ? 138.368 102.884 145.151 1.00 33.73 15 LEU E O 1
ATOM 10198 N N . ASP E 1 16 ? 136.660 102.411 146.544 1.00 42.10 16 ASP E N 1
ATOM 10199 C CA . ASP E 1 16 ? 136.118 103.761 146.530 1.00 39.06 16 ASP E CA 1
ATOM 10200 C C . ASP E 1 16 ? 135.522 104.070 147.895 1.00 35.26 16 ASP E C 1
ATOM 10201 O O . ASP E 1 16 ? 135.311 103.180 148.719 1.00 42.91 16 ASP E O 1
ATOM 10206 N N . PHE E 1 17 ? 135.256 105.357 148.125 1.00 26.57 17 PHE E N 1
ATOM 10207 C CA . PHE E 1 17 ? 134.585 105.769 149.352 1.00 32.59 17 PHE E CA 1
ATOM 10208 C C . PHE E 1 17 ? 133.212 105.120 149.473 1.00 33.78 17 PHE E C 1
ATOM 10209 O O . PHE E 1 17 ? 132.838 104.636 150.545 1.00 27.11 17 PHE E O 1
ATOM 10217 N N . GLN E 1 18 ? 132.451 105.091 148.378 1.00 36.21 18 GLN E N 1
ATOM 10218 C CA . GLN E 1 18 ? 131.085 104.592 148.429 1.00 28.38 18 GLN E CA 1
ATOM 10219 C C . GLN E 1 18 ? 131.015 103.080 148.561 1.00 33.15 18 GLN E C 1
ATOM 10220 O O . GLN E 1 18 ? 129.959 102.554 148.921 1.00 43.75 18 GLN E O 1
ATOM 10226 N N . THR E 1 19 ? 132.135 102.398 148.377 1.00 29.63 19 THR E N 1
ATOM 10227 C CA . THR E 1 19 ? 132.135 100.913 148.430 1.00 29.26 19 THR E CA 1
ATOM 10228 C C . THR E 1 19 ? 132.696 100.430 149.769 1.00 33.24 19 THR E C 1
ATOM 10229 O O . THR E 1 19 ? 132.794 99.212 149.950 1.00 32.30 19 THR E O 1
ATOM 10233 N N . ALA E 1 20 ? 133.022 101.345 150.680 1.00 33.41 20 ALA E N 1
ATOM 10234 C CA . ALA E 1 20 ? 133.701 100.964 151.934 1.00 23.71 20 ALA E CA 1
ATOM 10235 C C . ALA E 1 20 ? 132.741 101.045 153.107 1.00 29.41 20 ALA E C 1
ATOM 10236 O O . ALA E 1 20 ? 133.138 100.632 154.183 1.00 37.01 20 ALA E O 1
ATOM 10238 N N . PHE E 1 21 ? 131.535 101.563 152.891 1.00 30.37 21 PHE E N 1
ATOM 10239 C CA . PHE E 1 21 ? 130.526 101.649 153.968 1.00 17.78 21 PHE E CA 1
ATOM 10240 C C . PHE E 1 21 ? 130.044 100.244 154.321 1.00 23.12 21 PHE E C 1
ATOM 10241 O O . PHE E 1 21 ? 129.408 100.094 155.356 1.00 33.12 21 PHE E O 1
ATOM 10249 N N . ASP E 1 22 ? 130.310 99.257 153.469 1.00 29.17 22 ASP E N 1
ATOM 10250 C CA . ASP E 1 22 ? 129.878 97.854 153.684 1.00 30.95 22 ASP E CA 1
ATOM 10251 C C . ASP E 1 22 ? 131.126 97.006 153.815 1.00 28.01 22 ASP E C 1
ATOM 10252 O O . ASP E 1 22 ? 131.004 95.850 154.207 1.00 35.68 22 ASP E O 1
ATOM 10257 N N . ARG E 1 23 ? 132.272 97.580 153.495 1.00 28.05 23 ARG E N 1
ATOM 10258 C CA . ARG E 1 23 ? 133.556 96.905 153.671 1.00 32.83 23 ARG E CA 1
ATOM 10259 C C . ARG E 1 23 ? 134.504 97.848 154.398 1.00 35.57 23 ARG E C 1
ATOM 10260 O O . ARG E 1 23 ? 135.423 98.411 153.795 1.00 39.66 23 ARG E O 1
ATOM 10268 N N . PRO E 1 24 ? 134.311 98.040 155.706 1.00 29.47 24 PRO E N 1
ATOM 10269 C CA . PRO E 1 24 ? 135.039 99.109 156.406 1.00 27.66 24 PRO E CA 1
ATOM 10270 C C . PRO E 1 24 ? 136.540 98.897 156.515 1.00 27.31 24 PRO E C 1
ATOM 10271 O O . PRO E 1 24 ? 137.249 99.845 156.866 1.00 31.90 24 PRO E O 1
ATOM 10275 N N . TYR E 1 25 ? 137.055 97.698 156.247 1.00 33.17 25 TYR E N 1
ATOM 10276 C CA . TYR E 1 25 ? 138.503 97.534 156.203 1.00 36.30 25 TYR E CA 1
ATOM 10277 C C . TYR E 1 25 ? 139.117 98.308 155.048 1.00 36.60 25 TYR E C 1
ATOM 10278 O O . TYR E 1 25 ? 140.331 98.533 155.040 1.00 45.16 25 TYR E O 1
ATOM 10287 N N . GLN E 1 26 ? 138.305 98.708 154.069 1.00 30.86 26 GLN E N 1
ATOM 10288 C CA . GLN E 1 26 ? 138.789 99.496 152.945 1.00 32.21 26 GLN E CA 1
ATOM 10289 C C . GLN E 1 26 ? 139.091 100.934 153.332 1.00 27.64 26 GLN E C 1
ATOM 10290 O O . GLN E 1 26 ? 139.812 101.618 152.601 1.00 33.27 26 GLN E O 1
ATOM 10296 N N . PHE E 1 27 ? 138.545 101.414 154.449 1.00 27.55 27 PHE E N 1
ATOM 10297 C CA . PHE E 1 27 ? 138.872 102.754 154.915 1.00 28.98 27 PHE E CA 1
ATOM 10298 C C . PHE E 1 27 ? 140.336 102.872 155.306 1.00 36.71 27 PHE E C 1
ATOM 10299 O O . PHE E 1 27 ? 140.883 103.979 155.307 1.00 38.34 27 PHE E O 1
ATOM 10307 N N . MET E 1 28 ? 140.977 101.757 155.653 1.00 40.88 28 MET E N 1
ATOM 10308 C CA . MET E 1 28 ? 142.410 101.756 155.914 1.00 37.28 28 MET E CA 1
ATOM 10309 C C . MET E 1 28 ? 143.214 101.758 154.617 1.00 37.65 28 MET E C 1
ATOM 10310 O O . MET E 1 28 ? 144.297 102.349 154.556 1.00 38.65 28 MET E O 1
ATOM 10315 N N . ALA E 1 29 ? 142.704 101.101 153.574 1.00 36.26 29 ALA E N 1
ATOM 10316 C CA . ALA E 1 29 ? 143.399 101.048 152.295 1.00 33.96 29 ALA E CA 1
ATOM 10317 C C . ALA E 1 29 ? 143.136 102.268 151.424 1.00 30.22 29 ALA E C 1
ATOM 10318 O O . ALA E 1 29 ? 143.880 102.498 150.467 1.00 39.57 29 ALA E O 1
ATOM 10320 N N . LEU E 1 30 ? 142.108 103.052 151.727 1.00 33.76 30 LEU E N 1
ATOM 10321 C CA . LEU E 1 30 ? 141.853 104.278 150.991 1.00 30.91 30 LEU E CA 1
ATOM 10322 C C . LEU E 1 30 ? 142.884 105.334 151.364 1.00 30.14 30 LEU E C 1
ATOM 10323 O O . LEU E 1 30 ? 143.785 105.113 152.175 1.00 36.87 30 LEU E O 1
ATOM 10328 N N . SER E 1 31 ? 142.748 106.503 150.757 1.00 34.33 31 SER E N 1
ATOM 10329 C CA . SER E 1 31 ? 143.537 107.668 151.116 1.00 33.57 31 SER E CA 1
ATOM 10330 C C . SER E 1 31 ? 142.668 108.659 151.877 1.00 33.64 31 SER E C 1
ATOM 10331 O O . SER E 1 31 ? 141.443 108.552 151.905 1.00 38.16 31 SER E O 1
ATOM 10334 N N . GLU E 1 32 ? 143.319 109.623 152.515 1.00 38.11 32 GLU E N 1
ATOM 10335 C CA . GLU E 1 32 ? 142.591 110.671 153.216 1.00 34.09 32 GLU E CA 1
ATOM 10336 C C . GLU E 1 32 ? 141.824 111.525 152.217 1.00 34.39 32 GLU E C 1
ATOM 10337 O O . GLU E 1 32 ? 142.423 112.184 151.364 1.00 31.53 32 GLU E O 1
ATOM 10343 N N . GLN E 1 33 ? 140.503 111.500 152.282 1.00 33.42 33 GLN E N 1
ATOM 10344 C CA . GLN E 1 33 ? 139.737 112.240 151.260 1.00 25.43 33 GLN E CA 1
ATOM 10345 C C . GLN E 1 33 ? 138.521 112.920 151.868 1.00 31.45 33 GLN E C 1
ATOM 10346 O O . GLN E 1 33 ? 138.039 112.438 152.890 1.00 38.58 33 GLN E O 1
ATOM 10352 N N . ALA E 1 34 ? 138.080 114.023 151.274 1.00 29.22 34 ALA E N 1
ATOM 10353 C CA . ALA E 1 34 ? 136.796 114.632 151.656 1.00 18.00 34 ALA E CA 1
ATOM 10354 C C . ALA E 1 34 ? 135.922 114.462 150.413 1.00 17.35 34 ALA E C 1
ATOM 10355 O O . ALA E 1 34 ? 136.462 114.613 149.329 1.00 29.42 34 ALA E O 1
ATOM 10357 N N . THR E 1 35 ? 134.645 114.130 150.550 1.00 19.75 35 THR E N 1
ATOM 10358 C CA . THR E 1 35 ? 133.794 113.854 149.364 1.00 23.41 35 THR E CA 1
ATOM 10359 C C . THR E 1 35 ? 132.436 114.548 149.512 1.00 15.99 35 THR E C 1
ATOM 10360 O O . THR E 1 35 ? 131.898 114.515 150.608 1.00 20.93 35 THR E O 1
ATOM 10364 N N . ILE E 1 36 ? 131.929 115.181 148.456 1.00 5.96 36 ILE E N 1
ATOM 10365 C CA . ILE E 1 36 ? 130.567 115.802 148.485 1.00 19.21 36 ILE E CA 1
ATOM 10366 C C . ILE E 1 36 ? 129.788 115.357 147.240 1.00 14.69 36 ILE E C 1
ATOM 10367 O O . ILE E 1 36 ? 130.348 115.454 146.157 1.00 23.63 36 ILE E O 1
ATOM 10372 N N . GLU E 1 37 ? 128.550 114.888 147.397 1.00 15.85 37 GLU E N 1
ATOM 10373 C CA . GLU E 1 37 ? 127.683 114.477 146.267 1.00 15.78 37 GLU E CA 1
ATOM 10374 C C . GLU E 1 37 ? 126.641 115.565 146.067 1.00 18.38 37 GLU E C 1
ATOM 10375 O O . GLU E 1 37 ? 125.957 115.872 147.028 1.00 31.06 37 GLU E O 1
ATOM 10381 N N . TRP E 1 38 ? 126.537 116.115 144.863 1.00 21.17 38 TRP E N 1
ATOM 10382 C CA . TRP E 1 38 ? 125.627 117.251 144.580 1.00 20.98 38 TRP E CA 1
ATOM 10383 C C . TRP E 1 38 ? 124.172 116.797 144.630 1.00 22.94 38 TRP E C 1
ATOM 10384 O O . TRP E 1 38 ? 123.898 115.682 144.219 1.00 32.00 38 TRP E O 1
ATOM 10395 N N . GLY E 1 39 ? 123.281 117.648 145.115 1.00 22.11 39 GLY E N 1
ATOM 10396 C CA . GLY E 1 39 ? 121.898 117.215 145.301 1.00 23.02 39 GLY E CA 1
ATOM 10397 C C . GLY E 1 39 ? 121.088 118.158 146.152 1.00 30.91 39 GLY E C 1
ATOM 10398 O O . GLY E 1 39 ? 121.644 119.169 146.589 1.00 25.91 39 GLY E O 1
ATOM 10399 N N . ASN E 1 40 ? 119.847 117.785 146.446 1.00 37.28 40 ASN E N 1
ATOM 10400 C CA . ASN E 1 40 ? 118.896 118.652 147.127 1.00 31.16 40 ASN E CA 1
ATOM 10401 C C . ASN E 1 40 ? 118.618 118.162 148.543 1.00 31.76 40 ASN E C 1
ATOM 10402 O O . ASN E 1 40 ? 119.009 117.064 148.945 1.00 32.22 40 ASN E O 1
ATOM 10407 N N . THR E 1 41 ? 117.905 118.998 149.296 1.00 40.02 41 THR E N 1
ATOM 10408 C CA . THR E 1 41 ? 117.707 118.808 150.726 1.00 39.80 41 THR E CA 1
ATOM 10409 C C . THR E 1 41 ? 116.545 117.877 151.048 1.00 41.41 41 THR E C 1
ATOM 10410 O O . THR E 1 41 ? 116.647 117.072 151.973 1.00 41.90 41 THR E O 1
ATOM 10414 N N . GLY E 1 42 ? 115.448 117.948 150.304 1.00 40.39 42 GLY E N 1
ATOM 10415 C CA . GLY E 1 42 ? 114.285 117.156 150.652 1.00 40.71 42 GLY E CA 1
ATOM 10416 C C . GLY E 1 42 ? 114.390 115.698 150.258 1.00 44.86 42 GLY E C 1
ATOM 10417 O O . GLY E 1 42 ? 115.445 115.078 150.410 1.00 40.14 42 GLY E O 1
ATOM 10418 N N . ASP E 1 43 ? 113.288 115.133 149.771 1.00 51.32 43 ASP E N 1
ATOM 10419 C CA . ASP E 1 43 ? 113.280 113.774 149.229 1.00 45.58 43 ASP E CA 1
ATOM 10420 C C . ASP E 1 43 ? 113.451 113.816 147.710 1.00 44.92 43 ASP E C 1
ATOM 10421 O O . ASP E 1 43 ? 112.586 113.410 146.939 1.00 48.39 43 ASP E O 1
ATOM 10426 N N . ALA E 1 44 ? 114.602 114.327 147.291 1.00 39.38 44 ALA E N 1
ATOM 10427 C CA . ALA E 1 44 ? 114.906 114.535 145.887 1.00 36.05 44 ALA E CA 1
ATOM 10428 C C . ALA E 1 44 ? 116.049 113.629 145.455 1.00 35.97 44 ALA E C 1
ATOM 10429 O O . ALA E 1 44 ? 116.878 113.217 146.269 1.00 37.23 44 ALA E O 1
ATOM 10431 N N . ASN E 1 45 ? 116.075 113.312 144.162 1.00 33.64 45 ASN E N 1
ATOM 10432 C CA . ASN E 1 45 ? 117.147 112.526 143.572 1.00 32.44 45 ASN E CA 1
ATOM 10433 C C . ASN E 1 45 ? 117.920 113.386 142.588 1.00 38.16 45 ASN E C 1
ATOM 10434 O O . ASN E 1 45 ? 117.321 113.914 141.641 1.00 37.23 45 ASN E O 1
ATOM 10439 N N . PRO E 1 46 ? 119.234 113.562 142.758 1.00 36.35 46 PRO E N 1
ATOM 10440 C CA . PRO E 1 46 ? 120.085 113.028 143.825 1.00 26.89 46 PRO E CA 1
ATOM 10441 C C . PRO E 1 46 ? 119.935 113.781 145.139 1.00 32.90 46 PRO E C 1
ATOM 10442 O O . PRO E 1 46 ? 119.525 114.936 145.166 1.00 36.50 46 PRO E O 1
ATOM 10446 N N . HIS E 1 47 ? 120.262 113.132 146.249 1.00 34.16 47 HIS E N 1
ATOM 10447 C CA . HIS E 1 47 ? 120.249 113.751 147.563 1.00 25.71 47 HIS E CA 1
ATOM 10448 C C . HIS E 1 47 ? 121.640 114.272 147.903 1.00 27.39 47 HIS E C 1
ATOM 10449 O O . HIS E 1 47 ? 122.652 113.734 147.449 1.00 31.21 47 HIS E O 1
ATOM 10456 N N . ALA E 1 48 ? 121.679 115.338 148.692 1.00 27.19 48 ALA E N 1
ATOM 10457 C CA . ALA E 1 48 ? 122.951 115.895 149.129 1.00 19.95 48 ALA E CA 1
ATOM 10458 C C . ALA E 1 48 ? 123.609 114.964 150.136 1.00 22.43 48 ALA E C 1
ATOM 10459 O O . ALA E 1 48 ? 122.956 114.459 151.052 1.00 36.00 48 ALA E O 1
ATOM 10461 N N . GLU E 1 49 ? 124.903 114.725 149.956 1.00 17.50 49 GLU E N 1
ATOM 10462 C CA . GLU E 1 49 ? 125.668 113.852 150.830 1.00 13.34 49 GLU E CA 1
ATOM 10463 C C . GLU E 1 49 ? 127.082 114.395 150.942 1.00 11.70 49 GLU E C 1
ATOM 10464 O O . GLU E 1 49 ? 127.525 115.195 150.120 1.00 30.55 49 GLU E O 1
ATOM 10470 N N . GLY E 1 50 ? 127.791 113.957 151.968 1.00 0.40 50 GLY E N 1
ATOM 10471 C CA . GLY E 1 50 ? 129.158 114.394 152.144 1.00 8.41 50 GLY E CA 1
ATOM 10472 C C . GLY E 1 50 ? 129.763 113.762 153.375 1.00 11.94 50 GLY E C 1
ATOM 10473 O O . GLY E 1 50 ? 129.059 113.325 154.289 1.00 14.41 50 GLY E O 1
ATOM 10474 N N . GLY E 1 51 ? 131.088 113.739 153.388 1.00 16.72 51 GLY E N 1
ATOM 10475 C CA . GLY E 1 51 ? 131.799 113.127 154.489 1.00 25.13 51 GLY E CA 1
ATOM 10476 C C . GLY E 1 51 ? 133.289 113.295 154.323 1.00 20.74 51 GLY E C 1
ATOM 10477 O O . GLY E 1 51 ? 133.756 114.039 153.462 1.00 19.06 51 GLY E O 1
ATOM 10478 N N . PHE E 1 52 ? 134.031 112.591 155.173 1.00 23.98 52 PHE E N 1
ATOM 10479 C CA . PHE E 1 52 ? 135.484 112.660 155.172 1.00 27.75 52 PHE E CA 1
ATOM 10480 C C . PHE E 1 52 ? 136.032 111.384 155.791 1.00 30.05 52 PHE E C 1
ATOM 10481 O O . PHE E 1 52 ? 135.317 110.647 156.472 1.00 31.95 52 PHE E O 1
ATOM 10489 N N . VAL E 1 53 ? 137.306 111.121 155.524 1.00 27.16 53 VAL E N 1
ATOM 10490 C CA . VAL E 1 53 ? 138.037 110.045 156.179 1.00 28.37 53 VAL E CA 1
ATOM 10491 C C . VAL E 1 53 ? 139.450 110.536 156.454 1.00 31.20 53 VAL E C 1
ATOM 10492 O O . VAL E 1 53 ? 140.076 111.157 155.591 1.00 32.47 53 VAL E O 1
ATOM 10496 N N . LYS E 1 54 ? 139.939 110.288 157.656 1.00 36.44 54 LYS E N 1
ATOM 10497 C CA . LYS E 1 54 ? 141.286 110.762 158.036 1.00 33.03 54 LYS E CA 1
ATOM 10498 C C . LYS E 1 54 ? 142.007 109.626 158.743 1.00 36.05 54 LYS E C 1
ATOM 10499 O O . LYS E 1 54 ? 141.333 108.687 159.185 1.00 36.64 54 LYS E O 1
ATOM 10505 N N . ARG E 1 55 ? 143.316 109.724 158.840 1.00 42.73 55 ARG E N 1
ATOM 10506 C CA . ARG E 1 55 ? 144.168 108.727 159.474 1.00 44.41 55 ARG E CA 1
ATOM 10507 C C . ARG E 1 55 ? 144.561 109.206 160.864 1.00 46.73 55 ARG E C 1
ATOM 10508 O O . ARG E 1 55 ? 144.977 110.356 161.036 1.00 47.45 55 ARG E O 1
ATOM 10516 N N . HIS E 1 56 ? 144.427 108.325 161.852 1.00 53.65 56 HIS E N 1
ATOM 10517 C CA . HIS E 1 56 ? 144.860 108.609 163.219 1.00 55.20 56 HIS E CA 1
ATOM 10518 C C . HIS E 1 56 ? 146.223 107.954 163.415 1.00 57.32 56 HIS E C 1
ATOM 10519 O O . HIS E 1 56 ? 146.328 106.813 163.862 1.00 57.40 56 HIS E O 1
ATOM 10526 N N . GLY E 1 57 ? 147.272 108.688 163.081 1.00 58.60 57 GLY E N 1
ATOM 10527 C CA . GLY E 1 57 ? 148.618 108.148 163.151 1.00 59.41 57 GLY E CA 1
ATOM 10528 C C . GLY E 1 57 ? 148.973 107.425 161.872 1.00 63.18 57 GLY E C 1
ATOM 10529 O O . GLY E 1 57 ? 148.928 108.010 160.790 1.00 61.81 57 GLY E O 1
ATOM 10530 N N . ASP E 1 58 ? 149.323 106.145 161.995 1.00 69.80 58 ASP E N 1
ATOM 10531 C CA . ASP E 1 58 ? 149.726 105.337 160.851 1.00 67.83 58 ASP E CA 1
ATOM 10532 C C . ASP E 1 58 ? 149.068 103.964 160.838 1.00 66.96 58 ASP E C 1
ATOM 10533 O O . ASP E 1 58 ? 149.425 103.127 160.001 1.00 66.18 58 ASP E O 1
ATOM 10538 N N . ASP E 1 59 ? 148.122 103.704 161.744 1.00 62.49 59 ASP E N 1
ATOM 10539 C CA . ASP E 1 59 ? 147.476 102.399 161.790 1.00 64.22 59 ASP E CA 1
ATOM 10540 C C . ASP E 1 59 ? 145.978 102.494 162.061 1.00 60.95 59 ASP E C 1
ATOM 10541 O O . ASP E 1 59 ? 145.329 101.461 162.252 1.00 59.77 59 ASP E O 1
ATOM 10546 N N . SER E 1 60 ? 145.410 103.697 162.079 1.00 50.78 60 SER E N 1
ATOM 10547 C CA . SER E 1 60 ? 143.995 103.860 162.371 1.00 51.19 60 SER E CA 1
ATOM 10548 C C . SER E 1 60 ? 143.402 104.881 161.415 1.00 54.96 60 SER E C 1
ATOM 10549 O O . SER E 1 60 ? 144.100 105.755 160.896 1.00 53.03 60 SER E O 1
ATOM 10552 N N . ALA E 1 61 ? 142.095 104.759 161.188 1.00 50.61 61 ALA E N 1
ATOM 10553 C CA . ALA E 1 61 ? 141.379 105.677 160.317 1.00 46.08 61 ALA E CA 1
ATOM 10554 C C . ALA E 1 61 ? 139.976 105.898 160.860 1.00 47.52 61 ALA E C 1
ATOM 10555 O O . ALA E 1 61 ? 139.300 104.945 161.249 1.00 46.76 61 ALA E O 1
ATOM 10557 N N . PHE E 1 62 ? 139.544 107.158 160.869 1.00 40.48 62 PHE E N 1
ATOM 10558 C CA . PHE E 1 62 ? 138.226 107.534 161.359 1.00 34.96 62 PHE E CA 1
ATOM 10559 C C . PHE E 1 62 ? 137.595 108.538 160.404 1.00 33.51 62 PHE E C 1
ATOM 10560 O O . PHE E 1 62 ? 138.286 109.233 159.658 1.00 33.59 62 PHE E O 1
ATOM 10568 N N . GLY E 1 63 ? 136.270 108.606 160.435 1.00 32.63 63 GLY E N 1
ATOM 10569 C CA . GLY E 1 63 ? 135.561 109.555 159.598 1.00 25.47 63 GLY E CA 1
ATOM 10570 C C . GLY E 1 63 ? 134.069 109.466 159.825 1.00 30.74 63 GLY E C 1
ATOM 10571 O O . GLY E 1 63 ? 133.575 108.602 160.554 1.00 27.88 63 GLY E O 1
ATOM 10572 N N . ALA E 1 64 ? 133.352 110.379 159.171 1.00 28.88 64 ALA E N 1
ATOM 10573 C CA . ALA E 1 64 ? 131.907 110.490 159.295 1.00 27.26 64 ALA E CA 1
ATOM 10574 C C . ALA E 1 64 ? 131.308 110.817 157.934 1.00 22.04 64 ALA E C 1
ATOM 10575 O O . ALA E 1 64 ? 132.013 111.198 156.999 1.00 20.18 64 ALA E O 1
ATOM 10577 N N . TYR E 1 65 ? 129.981 110.712 157.847 1.00 26.89 65 TYR E N 1
ATOM 10578 C CA . TYR E 1 65 ? 129.269 110.939 156.569 1.00 18.98 65 TYR E CA 1
ATOM 10579 C C . TYR E 1 65 ? 127.837 111.404 156.837 1.00 15.40 65 TYR E C 1
ATOM 10580 O O . TYR E 1 65 ? 127.166 110.835 157.700 1.00 15.26 65 TYR E O 1
ATOM 10589 N N . PHE E 1 66 ? 127.397 112.458 156.071 1.00 31.54 66 PHE E N 1
ATOM 10590 C CA . PHE E 1 66 ? 126.095 113.086 156.255 1.00 18.47 66 PHE E CA 1
ATOM 10591 C C . PHE E 1 66 ? 125.193 112.744 155.083 1.00 26.15 66 PHE E C 1
ATOM 10592 O O . PHE E 1 66 ? 125.586 112.916 153.927 1.00 20.38 66 PHE E O 1
ATOM 10600 N N . GLY E 1 67 ? 123.987 112.275 155.382 1.00 30.25 67 GLY E N 1
ATOM 10601 C CA . GLY E 1 67 ? 122.936 112.192 154.393 1.00 28.01 67 GLY E CA 1
ATOM 10602 C C . GLY E 1 67 ? 122.820 110.896 153.627 1.00 32.85 67 GLY E C 1
ATOM 10603 O O . GLY E 1 67 ? 122.050 110.844 152.663 1.00 41.43 67 GLY E O 1
ATOM 10604 N N . ARG E 1 68 ? 123.545 109.853 154.013 1.00 31.08 68 ARG E N 1
ATOM 10605 C CA . ARG E 1 68 ? 123.421 108.576 153.322 1.00 31.10 68 ARG E CA 1
ATOM 10606 C C . ARG E 1 68 ? 122.080 107.927 153.636 1.00 32.59 68 ARG E C 1
ATOM 10607 O O . ARG E 1 68 ? 121.615 107.946 154.776 1.00 40.17 68 ARG E O 1
ATOM 10615 N N . ARG E 1 69 ? 121.461 107.348 152.612 1.00 40.92 69 ARG E N 1
ATOM 10616 C CA . ARG E 1 69 ? 120.153 106.719 152.731 1.00 44.95 69 ARG E CA 1
ATOM 10617 C C . ARG E 1 69 ? 120.245 105.270 152.276 1.00 46.95 69 ARG E C 1
ATOM 10618 O O . ARG E 1 69 ? 120.786 104.988 151.202 1.00 48.65 69 ARG E O 1
ATOM 10626 N N . SER E 1 70 ? 119.527 104.458 153.182 1.00 58.08 70 SER E N 1
ATOM 10627 C CA . SER E 1 70 ? 119.729 103.029 152.829 1.00 56.43 70 SER E CA 1
ATOM 10628 C C . SER E 1 70 ? 118.970 102.711 151.543 1.00 60.66 70 SER E C 1
ATOM 10629 O O . SER E 1 70 ? 118.218 103.572 151.072 1.00 62.36 70 SER E O 1
ATOM 10632 N N . ALA E 1 71 ? 119.170 101.516 150.994 1.00 67.25 71 ALA E N 1
ATOM 10633 C CA . ALA E 1 71 ? 118.428 101.113 149.783 1.00 63.58 71 ALA E CA 1
ATOM 10634 C C . ALA E 1 71 ? 117.256 100.227 150.191 1.00 63.93 71 ALA E C 1
ATOM 10635 O O . ALA E 1 71 ? 116.166 100.416 149.639 1.00 63.68 71 ALA E O 1
ATOM 10637 N N . ASP E 1 72 ? 117.553 99.330 151.218 1.00 68.37 72 ASP E N 1
ATOM 10638 C CA . ASP E 1 72 ? 116.511 98.372 151.673 1.00 69.11 72 ASP E CA 1
ATOM 10639 C C . ASP E 1 72 ? 115.375 99.140 152.355 1.00 69.51 72 ASP E C 1
ATOM 10640 O O . ASP E 1 72 ? 114.228 98.694 152.240 1.00 71.91 72 ASP E O 1
ATOM 10645 N N . PHE E 1 73 ? 115.641 100.259 152.952 1.00 64.93 73 PHE E N 1
ATOM 10646 C CA . PHE E 1 73 ? 114.632 101.085 153.652 1.00 64.29 73 PHE E CA 1
ATOM 10647 C C . PHE E 1 73 ? 113.895 101.932 152.629 1.00 65.82 73 PHE E C 1
ATOM 10648 O O . PHE E 1 73 ? 112.663 101.874 152.586 1.00 70.67 73 PHE E O 1
ATOM 10656 N N . SER E 1 74 ? 114.639 102.691 151.833 1.00 65.95 74 SER E N 1
ATOM 10657 C CA . SER E 1 74 ? 113.986 103.605 150.867 1.00 68.38 74 SER E CA 1
ATOM 10658 C C . SER E 1 74 ? 113.119 102.791 149.903 1.00 68.54 74 SER E C 1
ATOM 10659 O O . SER E 1 74 ? 112.037 103.278 149.536 1.00 65.02 74 SER E O 1
ATOM 10662 N N . GLU E 1 75 ? 113.580 101.597 149.514 1.00 74.09 75 GLU E N 1
ATOM 10663 C CA . GLU E 1 75 ? 112.817 100.796 148.564 1.00 72.97 75 GLU E CA 1
ATOM 10664 C C . GLU E 1 75 ? 111.495 100.326 149.163 1.00 73.84 75 GLU E C 1
ATOM 10665 O O . GLU E 1 75 ? 110.451 100.401 148.506 1.00 75.01 75 GLU E O 1
ATOM 10671 N N . ALA E 1 76 ? 111.514 99.851 150.413 1.00 69.89 76 ALA E N 1
ATOM 10672 C CA . ALA E 1 76 ? 110.274 99.429 151.059 1.00 68.26 76 ALA E CA 1
ATOM 10673 C C . ALA E 1 76 ? 109.330 100.605 151.282 1.00 66.56 76 ALA E C 1
ATOM 10674 O O . ALA E 1 76 ? 108.113 100.481 151.087 1.00 68.83 76 ALA E O 1
ATOM 10676 N N . VAL E 1 77 ? 109.868 101.753 151.698 1.00 64.31 77 VAL E N 1
ATOM 10677 C CA . VAL E 1 77 ? 109.027 102.928 151.899 1.00 64.32 77 VAL E CA 1
ATOM 10678 C C . VAL E 1 77 ? 108.401 103.364 150.582 1.00 67.58 77 VAL E C 1
ATOM 10679 O O . VAL E 1 77 ? 107.225 103.736 150.534 1.00 72.71 77 VAL E O 1
ATOM 10683 N N . GLN E 1 78 ? 109.172 103.325 149.493 1.00 71.40 78 GLN E N 1
ATOM 10684 C CA . GLN E 1 78 ? 108.623 103.663 148.184 1.00 71.81 78 GLN E CA 1
ATOM 10685 C C . GLN E 1 78 ? 107.542 102.678 147.768 1.00 71.66 78 GLN E C 1
ATOM 10686 O O . GLN E 1 78 ? 106.510 103.076 147.216 1.00 69.89 78 GLN E O 1
ATOM 10692 N N . THR E 1 79 ? 107.762 101.386 148.025 1.00 73.91 79 THR E N 1
ATOM 10693 C CA . THR E 1 79 ? 106.760 100.381 147.690 1.00 71.75 79 THR E CA 1
ATOM 10694 C C . THR E 1 79 ? 105.449 100.651 148.411 1.00 72.69 79 THR E C 1
ATOM 10695 O O . THR E 1 79 ? 104.374 100.595 147.804 1.00 75.55 79 THR E O 1
ATOM 10699 N N . VAL E 1 80 ? 105.516 100.955 149.709 1.00 72.85 80 VAL E N 1
ATOM 10700 C CA . VAL E 1 80 ? 104.293 101.249 150.447 1.00 70.61 80 VAL E CA 1
ATOM 10701 C C . VAL E 1 80 ? 103.706 102.597 150.035 1.00 71.78 80 VAL E C 1
ATOM 10702 O O . VAL E 1 80 ? 102.485 102.787 150.102 1.00 74.30 80 VAL E O 1
ATOM 10706 N N . ARG E 1 81 ? 104.542 103.522 149.561 1.00 73.17 81 ARG E N 1
ATOM 10707 C CA . ARG E 1 81 ? 104.095 104.885 149.284 1.00 74.55 81 ARG E CA 1
ATOM 10708 C C . ARG E 1 81 ? 103.030 104.918 148.195 1.00 76.94 81 ARG E C 1
ATOM 10709 O O . ARG E 1 81 ? 101.988 105.565 148.353 1.00 78.37 81 ARG E O 1
ATOM 10717 N N . ASP E 1 82 ? 103.273 104.234 147.077 1.00 79.69 82 ASP E N 1
ATOM 10718 C CA . ASP E 1 82 ? 102.334 104.220 145.956 1.00 78.45 82 ASP E CA 1
ATOM 10719 C C . ASP E 1 82 ? 101.522 102.928 146.017 1.00 78.58 82 ASP E C 1
ATOM 10720 O O . ASP E 1 82 ? 101.733 101.984 145.257 1.00 78.14 82 ASP E O 1
ATOM 10725 N N . ALA E 1 83 ? 100.571 102.901 146.943 1.00 79.14 83 ALA E N 1
ATOM 10726 C CA . ALA E 1 83 ? 99.706 101.742 147.120 1.00 78.57 83 ALA E CA 1
ATOM 10727 C C . ALA E 1 83 ? 98.392 102.157 147.764 1.00 78.30 83 ALA E C 1
ATOM 10728 O O . ALA E 1 83 ? 98.009 103.325 147.710 1.00 78.88 83 ALA E O 1
ATOM 10730 N N . PHE E 1 98 ? 99.296 109.044 152.488 1.00 89.27 98 PHE E N 1
ATOM 10731 C CA . PHE E 1 98 ? 99.940 107.748 152.155 1.00 87.40 98 PHE E CA 1
ATOM 10732 C C . PHE E 1 98 ? 101.231 108.005 151.382 1.00 86.51 98 PHE E C 1
ATOM 10733 O O . PHE E 1 98 ? 102.126 107.150 151.426 1.00 83.92 98 PHE E O 1
ATOM 10741 N N . ALA E 1 99 ? 101.306 109.146 150.698 1.00 86.96 99 ALA E N 1
ATOM 10742 C CA . ALA E 1 99 ? 102.534 109.519 149.964 1.00 85.60 99 ALA E CA 1
ATOM 10743 C C . ALA E 1 99 ? 103.352 110.466 150.835 1.00 83.81 99 ALA E C 1
ATOM 10744 O O . ALA E 1 99 ? 104.249 111.129 150.298 1.00 84.86 99 ALA E O 1
ATOM 10746 N N . ASP E 1 100 ? 103.040 110.525 152.127 1.00 79.54 100 ASP E N 1
ATOM 10747 C CA . ASP E 1 100 ? 103.823 111.373 153.058 1.00 80.74 100 ASP E CA 1
ATOM 10748 C C . ASP E 1 100 ? 104.654 110.494 153.999 1.00 81.14 100 ASP E C 1
ATOM 10749 O O . ASP E 1 100 ? 105.314 111.063 154.871 1.00 81.99 100 ASP E O 1
ATOM 10754 N N . LEU E 1 101 ? 104.650 109.171 153.818 1.00 71.72 101 LEU E N 1
ATOM 10755 C CA . LEU E 1 101 ? 105.515 108.296 154.647 1.00 69.73 101 LEU E CA 1
ATOM 10756 C C . LEU E 1 101 ? 106.941 108.827 154.484 1.00 75.08 101 LEU E C 1
ATOM 10757 O O . LEU E 1 101 ? 107.218 109.406 153.423 1.00 75.37 101 LEU E O 1
ATOM 10762 N N . MET E 1 102 ? 107.845 108.589 155.381 1.00 65.17 102 MET E N 1
ATOM 10763 C CA . MET E 1 102 ? 109.160 109.281 155.395 1.00 59.90 102 MET E CA 1
ATOM 10764 C C . MET E 1 102 ? 110.339 108.364 155.075 1.00 62.24 102 MET E C 1
ATOM 10765 O O . MET E 1 102 ? 110.248 107.181 155.407 1.00 67.37 102 MET E O 1
ATOM 10770 N N . PHE E 1 103 ? 111.398 108.893 154.459 1.00 55.69 103 PHE E N 1
ATOM 10771 C CA . PHE E 1 103 ? 112.651 108.186 154.229 1.00 55.67 103 PHE E CA 1
ATOM 10772 C C . PHE E 1 103 ? 113.555 108.362 155.448 1.00 55.44 103 PHE E C 1
ATOM 10773 O O . PHE E 1 103 ? 113.134 108.849 156.499 1.00 56.67 103 PHE E O 1
ATOM 10781 N N . GLU E 1 104 ? 114.818 107.966 155.318 1.00 55.33 104 GLU E N 1
ATOM 10782 C CA . GLU E 1 104 ? 115.813 108.262 156.340 1.00 52.31 104 GLU E CA 1
ATOM 10783 C C . GLU E 1 104 ? 116.021 109.766 156.403 1.00 53.77 104 GLU E C 1
ATOM 10784 O O . GLU E 1 104 ? 116.343 110.391 155.389 1.00 53.92 104 GLU E O 1
ATOM 10790 N N . GLN E 1 105 ? 115.824 110.357 157.580 1.00 53.03 105 GLN E N 1
ATOM 10791 C CA . GLN E 1 105 ? 115.884 111.812 157.659 1.00 50.34 105 GLN E CA 1
ATOM 10792 C C . GLN E 1 105 ? 117.315 112.313 157.808 1.00 53.89 105 GLN E C 1
ATOM 10793 O O . GLN E 1 105 ? 117.906 112.829 156.858 1.00 61.13 105 GLN E O 1
ATOM 10799 N N . ASN E 1 106 ? 117.927 112.108 158.960 1.00 44.33 106 ASN E N 1
ATOM 10800 C CA . ASN E 1 106 ? 119.267 112.643 159.166 1.00 42.47 106 ASN E CA 1
ATOM 10801 C C . ASN E 1 106 ? 120.216 111.462 159.283 1.00 49.18 106 ASN E C 1
ATOM 10802 O O . ASN E 1 106 ? 120.573 111.040 160.385 1.00 54.88 106 ASN E O 1
ATOM 10807 N N . GLY E 1 107 ? 120.621 110.936 158.131 1.00 37.27 107 GLY E N 1
ATOM 10808 C CA . GLY E 1 107 ? 121.537 109.810 158.114 1.00 35.86 107 GLY E CA 1
ATOM 10809 C C . GLY E 1 107 ? 122.887 110.214 158.664 1.00 37.34 107 GLY E C 1
ATOM 10810 O O . GLY E 1 107 ? 123.489 111.196 158.217 1.00 35.88 107 GLY E O 1
ATOM 10811 N N . LEU E 1 108 ? 123.365 109.465 159.652 1.00 38.81 108 LEU E N 1
ATOM 10812 C CA . LEU E 1 108 ? 124.643 109.734 160.293 1.00 34.42 108 LEU E CA 1
ATOM 10813 C C . LEU E 1 108 ? 125.467 108.462 160.252 1.00 36.71 108 LEU E C 1
ATOM 10814 O O . LEU E 1 108 ? 125.027 107.421 160.746 1.00 35.38 108 LEU E O 1
ATOM 10819 N N . ASN E 1 109 ? 126.649 108.539 159.645 1.00 32.24 109 ASN E N 1
ATOM 10820 C CA . ASN E 1 109 ? 127.512 107.344 159.513 1.00 26.61 109 ASN E CA 1
ATOM 10821 C C . ASN E 1 109 ? 128.840 107.671 160.175 1.00 30.94 109 ASN E C 1
ATOM 10822 O O . ASN E 1 109 ? 129.400 108.707 159.839 1.00 34.47 109 ASN E O 1
ATOM 10827 N N . LEU E 1 110 ? 129.129 106.906 161.174 1.00 8.59 110 LEU E N 1
ATOM 10828 C CA . LEU E 1 110 ? 130.481 106.925 161.703 1.00 7.60 110 LEU E CA 1
ATOM 10829 C C . LEU E 1 110 ? 131.162 105.605 161.383 1.00 15.45 110 LEU E C 1
ATOM 10830 O O . LEU E 1 110 ? 130.520 104.554 161.344 1.00 20.91 110 LEU E O 1
ATOM 10835 N N . PHE E 1 111 ? 132.469 105.664 161.149 1.00 14.54 111 PHE E N 1
ATOM 10836 C CA . PHE E 1 111 ? 133.225 104.457 160.859 1.00 20.74 111 PHE E CA 1
ATOM 10837 C C . PHE E 1 111 ? 134.640 104.601 161.390 1.00 14.82 111 PHE E C 1
ATOM 10838 O O . PHE E 1 111 ? 135.111 105.701 161.683 1.00 17.38 111 PHE E O 1
ATOM 10846 N N . TYR E 1 112 ? 135.307 103.459 161.520 1.00 20.54 112 TYR E N 1
ATOM 10847 C CA . TYR E 1 112 ? 136.648 103.378 162.074 1.00 24.34 112 TYR E CA 1
ATOM 10848 C C . TYR E 1 112 ? 137.294 102.098 161.566 1.00 22.57 112 TYR E C 1
ATOM 10849 O O . TYR E 1 112 ? 136.616 101.096 161.349 1.00 29.27 112 TYR E O 1
ATOM 10858 N N . ALA E 1 113 ? 138.608 102.141 161.369 1.00 24.91 113 ALA E N 1
ATOM 10859 C CA . ALA E 1 113 ? 139.334 100.977 160.885 1.00 30.90 113 ALA E CA 1
ATOM 10860 C C . ALA E 1 113 ? 140.737 100.987 161.467 1.00 32.82 113 ALA E C 1
ATOM 10861 O O . ALA E 1 113 ? 141.267 102.037 161.834 1.00 38.04 113 ALA E O 1
ATOM 10863 N N . SER E 1 114 ? 141.276 99.778 161.772 1.00 58.72 114 SER E N 1
ATOM 10864 C CA . SER E 1 114 ? 142.644 99.677 162.328 1.00 57.39 114 SER E CA 1
ATOM 10865 C C . SER E 1 114 ? 143.376 98.498 161.700 1.00 59.91 114 SER E C 1
ATOM 10866 O O . SER E 1 114 ? 142.713 97.651 161.090 1.00 59.83 114 SER E O 1
ATOM 10869 N N . LYS E 1 115 ? 144.688 98.407 161.868 1.00 64.39 115 LYS E N 1
ATOM 10870 C CA . LYS E 1 115 ? 145.486 97.272 161.331 1.00 61.20 115 LYS E CA 1
ATOM 10871 C C . LYS E 1 115 ? 146.119 96.483 162.481 1.00 65.49 115 LYS E C 1
ATOM 10872 O O . LYS E 1 115 ? 147.150 96.931 162.998 1.00 68.66 115 LYS E O 1
ATOM 10878 N N . MET E 1 116 ? 145.485 95.278 162.775 1.00 69.47 116 MET E N 1
ATOM 10879 C CA . MET E 1 116 ? 145.986 94.396 163.867 1.00 69.92 116 MET E CA 1
ATOM 10880 C C . MET E 1 116 ? 146.977 93.367 163.312 1.00 69.59 116 MET E C 1
ATOM 10881 O O . MET E 1 116 ? 146.643 92.166 163.315 1.00 70.17 116 MET E O 1
ATOM 10886 N N . GLY E 1 117 ? 148.208 93.853 162.913 1.00 66.49 117 GLY E N 1
ATOM 10887 C CA . GLY E 1 117 ? 149.189 92.896 162.372 1.00 66.15 117 GLY E CA 1
ATOM 10888 C C . GLY E 1 117 ? 149.076 92.759 160.866 1.00 68.74 117 GLY E C 1
ATOM 10889 O O . GLY E 1 117 ? 149.369 93.744 160.164 1.00 68.34 117 GLY E O 1
ATOM 10890 N N . GLU E 1 118 ? 148.681 91.579 160.386 1.00 66.51 118 GLU E N 1
ATOM 10891 C CA . GLU E 1 118 ? 148.471 91.391 158.927 1.00 65.22 118 GLU E CA 1
ATOM 10892 C C . GLU E 1 118 ? 146.982 91.554 158.613 1.00 65.63 118 GLU E C 1
ATOM 10893 O O . GLU E 1 118 ? 146.653 91.702 157.427 1.00 64.34 118 GLU E O 1
ATOM 10899 N N . TRP E 1 119 ? 146.129 91.551 159.641 1.00 60.76 119 TRP E N 1
ATOM 10900 C CA . TRP E 1 119 ? 144.665 91.645 159.428 1.00 56.55 119 TRP E CA 1
ATOM 10901 C C . TRP E 1 119 ? 144.185 93.080 159.612 1.00 56.07 119 TRP E C 1
ATOM 10902 O O . TRP E 1 119 ? 144.517 93.681 160.631 1.00 57.86 119 TRP E O 1
ATOM 10913 N N . THR E 1 120 ? 143.453 93.605 158.636 1.00 51.88 120 THR E N 1
ATOM 10914 C CA . THR E 1 120 ? 142.830 94.933 158.810 1.00 51.38 120 THR E CA 1
ATOM 10915 C C . THR E 1 120 ? 141.355 94.674 159.093 1.00 53.94 120 THR E C 1
ATOM 10916 O O . THR E 1 120 ? 140.812 93.732 158.506 1.00 56.18 120 THR E O 1
ATOM 10920 N N . TRP E 1 121 ? 140.756 95.439 159.998 1.00 53.37 121 TRP E N 1
ATOM 10921 C CA . TRP E 1 121 ? 139.357 95.316 160.370 1.00 49.88 121 TRP E CA 1
ATOM 10922 C C . TRP E 1 121 ? 138.749 96.703 160.512 1.00 48.01 121 TRP E C 1
ATOM 10923 O O . TRP E 1 121 ? 139.445 97.685 160.778 1.00 43.84 121 TRP E O 1
ATOM 10934 N N . GLY E 1 122 ? 137.432 96.775 160.320 1.00 41.29 122 GLY E N 1
ATOM 10935 C CA . GLY E 1 122 ? 136.728 98.038 160.412 1.00 40.87 122 GLY E CA 1
ATOM 10936 C C . GLY E 1 122 ? 135.279 97.839 160.797 1.00 42.93 122 GLY E C 1
ATOM 10937 O O . GLY E 1 122 ? 134.747 96.729 160.758 1.00 45.73 122 GLY E O 1
ATOM 10938 N N . VAL E 1 123 ? 134.639 98.945 161.169 1.00 38.98 123 VAL E N 1
ATOM 10939 C CA . VAL E 1 123 ? 133.239 98.936 161.580 1.00 35.81 123 VAL E CA 1
ATOM 10940 C C . VAL E 1 123 ? 132.616 100.270 161.196 1.00 35.82 123 VAL E C 1
ATOM 10941 O O . VAL E 1 123 ? 133.235 101.324 161.360 1.00 32.13 123 VAL E O 1
ATOM 10945 N N . THR E 1 124 ? 131.395 100.221 160.661 1.00 34.65 124 THR E N 1
ATOM 10946 C CA . THR E 1 124 ? 130.630 101.422 160.366 1.00 33.23 124 THR E CA 1
ATOM 10947 C C . THR E 1 124 ? 129.275 101.336 161.056 1.00 38.16 124 THR E C 1
ATOM 10948 O O . THR E 1 124 ? 128.680 100.261 161.165 1.00 38.55 124 THR E O 1
ATOM 10952 N N . ALA E 1 125 ? 128.810 102.478 161.553 1.00 44.82 125 ALA E N 1
ATOM 10953 C CA . ALA E 1 125 ? 127.546 102.574 162.264 1.00 35.70 125 ALA E CA 1
ATOM 10954 C C . ALA E 1 125 ? 126.670 103.617 161.592 1.00 38.79 125 ALA E C 1
ATOM 10955 O O . ALA E 1 125 ? 127.160 104.662 161.159 1.00 37.49 125 ALA E O 1
ATOM 10957 N N . LYS E 1 126 ? 125.375 103.328 161.506 1.00 38.20 126 LYS E N 1
ATOM 10958 C CA . LYS E 1 126 ? 124.412 104.192 160.841 1.00 33.66 126 LYS E CA 1
ATOM 10959 C C . LYS E 1 126 ? 123.285 104.525 161.805 1.00 41.29 126 LYS E C 1
ATOM 10960 O O . LYS E 1 126 ? 122.748 103.632 162.465 1.00 40.17 126 LYS E O 1
ATOM 10966 N N . TYR E 1 127 ? 122.931 105.806 161.884 1.00 47.52 127 TYR E N 1
ATOM 10967 C CA . TYR E 1 127 ? 121.808 106.254 162.693 1.00 42.42 127 TYR E CA 1
ATOM 10968 C C . TYR E 1 127 ? 121.020 107.315 161.941 1.00 47.92 127 TYR E C 1
ATOM 10969 O O . TYR E 1 127 ? 121.597 108.129 161.218 1.00 46.88 127 TYR E O 1
ATOM 10978 N N . SER E 1 128 ? 119.701 107.303 162.120 1.00 53.10 128 SER E N 1
ATOM 10979 C CA . SER E 1 128 ? 118.815 108.256 161.467 1.00 49.48 128 SER E CA 1
ATOM 10980 C C . SER E 1 128 ? 117.567 108.444 162.316 1.00 53.63 128 SER E C 1
ATOM 10981 O O . SER E 1 128 ? 117.067 107.486 162.910 1.00 53.09 128 SER E O 1
ATOM 10984 N N . ASN E 1 129 ? 117.066 109.678 162.368 1.00 56.63 129 ASN E N 1
ATOM 10985 C CA . ASN E 1 129 ? 115.865 109.968 163.139 1.00 55.42 129 ASN E CA 1
ATOM 10986 C C . ASN E 1 129 ? 115.243 111.267 162.649 1.00 56.71 129 ASN E C 1
ATOM 10987 O O . ASN E 1 129 ? 115.948 112.250 162.415 1.00 54.78 129 ASN E O 1
ATOM 10992 N N . GLY E 1 130 ? 113.921 111.259 162.509 1.00 57.56 130 GLY E N 1
ATOM 10993 C CA . GLY E 1 130 ? 113.188 112.445 162.112 1.00 56.45 130 GLY E CA 1
ATOM 10994 C C . GLY E 1 130 ? 111.703 112.232 162.291 1.00 58.02 130 GLY E C 1
ATOM 10995 O O . GLY E 1 130 ? 111.209 111.102 162.232 1.00 57.24 130 GLY E O 1
ATOM 10996 N N . LYS E 1 131 ? 110.992 113.339 162.501 1.00 68.94 131 LYS E N 1
ATOM 10997 C CA . LYS E 1 131 ? 109.579 113.261 162.853 1.00 68.22 131 LYS E CA 1
ATOM 10998 C C . LYS E 1 131 ? 108.857 114.535 162.437 1.00 66.21 131 LYS E C 1
ATOM 10999 O O . LYS E 1 131 ? 109.471 115.581 162.218 1.00 66.81 131 LYS E O 1
ATOM 11005 N N . ASN E 1 132 ? 107.535 114.423 162.324 1.00 71.86 132 ASN E N 1
ATOM 11006 C CA . ASN E 1 132 ? 106.656 115.558 162.061 1.00 72.91 132 ASN E CA 1
ATOM 11007 C C . ASN E 1 132 ? 105.366 115.328 162.832 1.00 76.05 132 ASN E C 1
ATOM 11008 O O . ASN E 1 132 ? 104.642 114.370 162.550 1.00 76.09 132 ASN E O 1
ATOM 11013 N N . GLU E 1 133 ? 105.084 116.194 163.806 1.00 80.61 133 GLU E N 1
ATOM 11014 C CA . GLU E 1 133 ? 103.961 116.010 164.715 1.00 79.56 133 GLU E CA 1
ATOM 11015 C C . GLU E 1 133 ? 102.768 116.892 164.369 1.00 79.45 133 GLU E C 1
ATOM 11016 O O . GLU E 1 133 ? 101.853 117.030 165.185 1.00 79.62 133 GLU E O 1
ATOM 11022 N N . ASP E 1 134 ? 102.762 117.489 163.183 1.00 81.54 134 ASP E N 1
ATOM 11023 C CA . ASP E 1 134 ? 101.615 118.272 162.750 1.00 82.91 134 ASP E CA 1
ATOM 11024 C C . ASP E 1 134 ? 100.394 117.364 162.618 1.00 83.64 134 ASP E C 1
ATOM 11025 O O . ASP E 1 134 ? 100.532 116.196 162.239 1.00 83.09 134 ASP E O 1
ATOM 11030 N N . PRO E 1 135 ? 99.150 117.780 162.965 1.00 88.56 135 PRO E N 1
ATOM 11031 C CA . PRO E 1 135 ? 98.013 116.867 162.850 1.00 86.60 135 PRO E CA 1
ATOM 11032 C C . PRO E 1 135 ? 97.779 116.355 161.419 1.00 86.07 135 PRO E C 1
ATOM 11033 O O . PRO E 1 135 ? 97.417 115.217 161.285 1.00 87.34 135 PRO E O 1
ATOM 11037 N N . THR E 1 136 ? 98.008 117.189 160.399 1.00 87.03 136 THR E N 1
ATOM 11038 C CA . THR E 1 136 ? 97.827 116.740 159.026 1.00 86.89 136 THR E CA 1
ATOM 11039 C C . THR E 1 136 ? 99.017 115.957 158.481 1.00 87.20 136 THR E C 1
ATOM 11040 O O . THR E 1 136 ? 98.904 115.374 157.398 1.00 87.11 136 THR E O 1
ATOM 11044 N N . VAL E 1 137 ? 100.149 115.940 159.184 1.00 85.09 137 VAL E N 1
ATOM 11045 C CA . VAL E 1 137 ? 101.329 115.172 158.790 1.00 84.01 137 VAL E CA 1
ATOM 11046 C C . VAL E 1 137 ? 101.810 114.423 160.028 1.00 85.28 137 VAL E C 1
ATOM 11047 O O . VAL E 1 137 ? 102.552 114.978 160.843 1.00 87.50 137 VAL E O 1
ATOM 11051 N N . GLY E 1 138 ? 101.386 113.171 160.181 1.00 80.42 138 GLY E N 1
ATOM 11052 C CA . GLY E 1 138 ? 101.809 112.370 161.316 1.00 79.65 138 GLY E CA 1
ATOM 11053 C C . GLY E 1 138 ? 102.943 111.403 161.040 1.00 81.04 138 GLY E C 1
ATOM 11054 O O . GLY E 1 138 ? 102.754 110.190 161.156 1.00 83.10 138 GLY E O 1
ATOM 11055 N N . THR E 1 139 ? 104.125 111.907 160.696 1.00 76.37 139 THR E N 1
ATOM 11056 C CA . THR E 1 139 ? 105.222 111.071 160.227 1.00 74.75 139 THR E CA 1
ATOM 11057 C C . THR E 1 139 ? 106.367 111.018 161.232 1.00 73.07 139 THR E C 1
ATOM 11058 O O . THR E 1 139 ? 106.627 111.979 161.961 1.00 71.51 139 THR E O 1
ATOM 11062 N N . LYS E 1 140 ? 107.048 109.873 161.258 1.00 71.19 140 LYS E N 1
ATOM 11063 C CA . LYS E 1 140 ? 108.278 109.692 162.018 1.00 67.42 140 LYS E CA 1
ATOM 11064 C C . LYS E 1 140 ? 109.046 108.517 161.424 1.00 68.31 140 LYS E C 1
ATOM 11065 O O . LYS E 1 140 ? 108.449 107.590 160.873 1.00 70.97 140 LYS E O 1
ATOM 11071 N N . ALA E 1 141 ? 110.373 108.567 161.532 1.00 59.91 141 ALA E N 1
ATOM 11072 C CA . ALA E 1 141 ? 111.220 107.546 160.929 1.00 57.23 141 ALA E CA 1
ATOM 11073 C C . ALA E 1 141 ? 112.503 107.384 161.730 1.00 59.07 141 ALA E C 1
ATOM 11074 O O . ALA E 1 141 ? 113.158 108.371 162.070 1.00 60.05 141 ALA E O 1
ATOM 11076 N N . THR E 1 142 ? 112.869 106.130 162.002 1.00 57.55 142 THR E N 1
ATOM 11077 C CA . THR E 1 142 ? 114.035 105.800 162.813 1.00 55.74 142 THR E CA 1
ATOM 11078 C C . THR E 1 142 ? 114.789 104.649 162.162 1.00 59.73 142 THR E C 1
ATOM 11079 O O . THR E 1 142 ? 114.172 103.669 161.735 1.00 59.45 142 THR E O 1
ATOM 11083 N N . SER E 1 143 ? 116.116 104.764 162.088 1.00 58.67 143 SER E N 1
ATOM 11084 C CA . SER E 1 143 ? 116.949 103.737 161.480 1.00 54.31 143 SER E CA 1
ATOM 11085 C C . SER E 1 143 ? 118.247 103.585 162.261 1.00 55.51 143 SER E C 1
ATOM 11086 O O . SER E 1 143 ? 118.765 104.551 162.825 1.00 58.13 143 SER E O 1
ATOM 11089 N N . ALA E 1 144 ? 118.770 102.359 162.280 1.00 52.47 144 ALA E N 1
ATOM 11090 C CA . ALA E 1 144 ? 120.010 102.051 162.978 1.00 49.19 144 ALA E CA 1
ATOM 11091 C C . ALA E 1 144 ? 120.558 100.726 162.465 1.00 51.67 144 ALA E C 1
ATOM 11092 O O . ALA E 1 144 ? 119.794 99.799 162.191 1.00 48.15 144 ALA E O 1
ATOM 11094 N N . GLY E 1 145 ? 121.879 100.645 162.345 1.00 50.93 145 GLY E N 1
ATOM 11095 C CA . GLY E 1 145 ? 122.523 99.423 161.904 1.00 47.64 145 GLY E CA 1
ATOM 11096 C C . GLY E 1 145 ? 124.026 99.543 161.994 1.00 48.66 145 GLY E C 1
ATOM 11097 O O . GLY E 1 145 ? 124.571 100.640 162.148 1.00 50.21 145 GLY E O 1
ATOM 11098 N N . VAL E 1 146 ? 124.693 98.392 161.892 1.00 45.43 146 VAL E N 1
ATOM 11099 C CA . VAL E 1 146 ? 126.145 98.318 161.977 1.00 41.61 146 VAL E CA 1
ATOM 11100 C C . VAL E 1 146 ? 126.662 97.414 160.864 1.00 45.72 146 VAL E C 1
ATOM 11101 O O . VAL E 1 146 ? 125.930 96.598 160.301 1.00 47.65 146 VAL E O 1
ATOM 11105 N N . ALA E 1 147 ? 127.944 97.580 160.541 1.00 39.85 147 ALA E N 1
ATOM 11106 C CA . ALA E 1 147 ? 128.623 96.743 159.558 1.00 31.54 147 ALA E CA 1
ATOM 11107 C C . ALA E 1 147 ? 130.044 96.495 160.034 1.00 34.60 147 ALA E C 1
ATOM 11108 O O . ALA E 1 147 ? 130.778 97.446 160.313 1.00 28.67 147 ALA E O 1
ATOM 11110 N N . VAL E 1 148 ? 130.429 95.225 160.125 1.00 42.39 148 VAL E N 1
ATOM 11111 C CA . VAL E 1 148 ? 131.742 94.817 160.606 1.00 35.30 148 VAL E CA 1
ATOM 11112 C C . VAL E 1 148 ? 132.404 93.980 159.523 1.00 34.29 148 VAL E C 1
ATOM 11113 O O . VAL E 1 148 ? 131.761 93.111 158.926 1.00 39.77 148 VAL E O 1
ATOM 11117 N N . ALA E 1 149 ? 133.681 94.247 159.262 1.00 34.31 149 ALA E N 1
ATOM 11118 C CA . ALA E 1 149 ? 134.413 93.495 158.258 1.00 36.53 149 ALA E CA 1
ATOM 11119 C C . ALA E 1 149 ? 135.879 93.411 158.644 1.00 42.20 149 ALA E C 1
ATOM 11120 O O . ALA E 1 149 ? 136.441 94.342 159.225 1.00 42.56 149 ALA E O 1
ATOM 11122 N N . ALA E 1 150 ? 136.492 92.284 158.298 1.00 46.04 150 ALA E N 1
ATOM 11123 C CA . ALA E 1 150 ? 137.911 92.050 158.505 1.00 45.05 150 ALA E CA 1
ATOM 11124 C C . ALA E 1 150 ? 138.511 91.507 157.219 1.00 43.07 150 ALA E C 1
ATOM 11125 O O . ALA E 1 150 ? 137.839 90.820 156.447 1.00 41.00 150 ALA E O 1
ATOM 11127 N N . SER E 1 151 ? 139.782 91.819 156.991 1.00 49.42 151 SER E N 1
ATOM 11128 C CA . SER E 1 151 ? 140.450 91.394 155.773 1.00 48.36 151 SER E CA 1
ATOM 11129 C C . SER E 1 151 ? 141.896 91.036 156.067 1.00 50.32 151 SER E C 1
ATOM 11130 O O . SER E 1 151 ? 142.469 91.432 157.083 1.00 52.85 151 SER E O 1
ATOM 11133 N N . ASN E 1 152 ? 142.474 90.284 155.140 1.00 54.03 152 ASN E N 1
ATOM 11134 C CA . ASN E 1 152 ? 143.843 89.802 155.227 1.00 52.60 152 ASN E CA 1
ATOM 11135 C C . ASN E 1 152 ? 144.681 90.195 154.020 1.00 53.97 152 ASN E C 1
ATOM 11136 O O . ASN E 1 152 ? 145.910 90.248 154.133 1.00 54.20 152 ASN E O 1
ATOM 11141 N N . GLY E 1 153 ? 144.058 90.515 152.886 1.00 55.97 153 GLY E N 1
ATOM 11142 C CA . GLY E 1 153 ? 144.720 90.678 151.619 1.00 51.13 153 GLY E CA 1
ATOM 11143 C C . GLY E 1 153 ? 144.518 89.496 150.696 1.00 49.32 153 GLY E C 1
ATOM 11144 O O . GLY E 1 153 ? 144.450 89.672 149.477 1.00 44.24 153 GLY E O 1
ATOM 11145 N N . THR E 1 154 ? 144.423 88.298 151.262 1.00 53.46 154 THR E N 1
ATOM 11146 C CA . THR E 1 154 ? 144.090 87.072 150.553 1.00 50.18 154 THR E CA 1
ATOM 11147 C C . THR E 1 154 ? 142.698 86.564 150.887 1.00 51.42 154 THR E C 1
ATOM 11148 O O . THR E 1 154 ? 141.994 86.077 150.004 1.00 54.53 154 THR E O 1
ATOM 11152 N N . TRP E 1 155 ? 142.283 86.676 152.142 1.00 51.99 155 TRP E N 1
ATOM 11153 C CA . TRP E 1 155 ? 140.934 86.341 152.563 1.00 47.22 155 TRP E CA 1
ATOM 11154 C C . TRP E 1 155 ? 140.158 87.611 152.882 1.00 49.11 155 TRP E C 1
ATOM 11155 O O . TRP E 1 155 ? 140.730 88.680 153.102 1.00 47.85 155 TRP E O 1
ATOM 11166 N N . ASP E 1 156 ? 138.837 87.482 152.907 1.00 45.95 156 ASP E N 1
ATOM 11167 C CA . ASP E 1 156 ? 137.974 88.641 153.073 1.00 43.77 156 ASP E CA 1
ATOM 11168 C C . ASP E 1 156 ? 136.675 88.221 153.742 1.00 41.94 156 ASP E C 1
ATOM 11169 O O . ASP E 1 156 ? 136.070 87.221 153.347 1.00 48.35 156 ASP E O 1
ATOM 11174 N N . PHE E 1 157 ? 136.256 88.976 154.757 1.00 36.02 157 PHE E N 1
ATOM 11175 C CA . PHE E 1 157 ? 135.023 88.691 155.478 1.00 38.53 157 PHE E CA 1
ATOM 11176 C C . PHE E 1 157 ? 134.298 89.993 155.775 1.00 39.15 157 PHE E C 1
ATOM 11177 O O . PHE E 1 157 ? 134.922 90.986 156.153 1.00 37.80 157 PHE E O 1
ATOM 11185 N N . GLU E 1 158 ? 132.978 89.982 155.599 1.00 38.26 158 GLU E N 1
ATOM 11186 C CA . GLU E 1 158 ? 132.147 91.154 155.824 1.00 37.33 158 GLU E CA 1
ATOM 11187 C C . GLU E 1 158 ? 130.844 90.730 156.481 1.00 38.49 158 GLU E C 1
ATOM 11188 O O . GLU E 1 158 ? 130.424 89.576 156.381 1.00 41.58 158 GLU E O 1
ATOM 11194 N N . LEU E 1 159 ? 130.201 91.683 157.152 1.00 39.50 159 LEU E N 1
ATOM 11195 C CA . LEU E 1 159 ? 128.934 91.416 157.820 1.00 39.55 159 LEU E CA 1
ATOM 11196 C C . LEU E 1 159 ? 128.182 92.727 157.972 1.00 39.14 159 LEU E C 1
ATOM 11197 O O . LEU E 1 159 ? 128.750 93.713 158.446 1.00 35.71 159 LEU E O 1
ATOM 11202 N N . VAL E 1 160 ? 126.913 92.734 157.571 1.00 43.83 160 VAL E N 1
ATOM 11203 C CA . VAL E 1 160 ? 126.049 93.905 157.665 1.00 43.00 160 VAL E CA 1
ATOM 11204 C C . VAL E 1 160 ? 124.808 93.513 158.451 1.00 41.93 160 VAL E C 1
ATOM 11205 O O . VAL E 1 160 ? 124.142 92.528 158.117 1.00 45.56 160 VAL E O 1
ATOM 11209 N N . GLN E 1 161 ? 124.500 94.280 159.493 1.00 48.89 161 GLN E N 1
ATOM 11210 C CA . GLN E 1 161 ? 123.376 93.994 160.375 1.00 51.11 161 GLN E CA 1
ATOM 11211 C C . GLN E 1 161 ? 122.525 95.243 160.531 1.00 51.73 161 GLN E C 1
ATOM 11212 O O . GLN E 1 161 ? 123.055 96.336 160.751 1.00 47.63 161 GLN E O 1
ATOM 11218 N N . GLY E 1 162 ? 121.212 95.077 160.421 1.00 54.00 162 GLY E N 1
ATOM 11219 C CA . GLY E 1 162 ? 120.287 96.170 160.638 1.00 52.15 162 GLY E CA 1
ATOM 11220 C C . GLY E 1 162 ? 119.518 95.994 161.930 1.00 57.97 162 GLY E C 1
ATOM 11221 O O . GLY E 1 162 ? 118.860 94.970 162.129 1.00 59.91 162 GLY E O 1
ATOM 11222 N N . PHE E 1 163 ? 119.591 96.985 162.818 1.00 56.59 163 PHE E N 1
ATOM 11223 C CA . PHE E 1 163 ? 118.978 96.869 164.137 1.00 51.33 163 PHE E CA 1
ATOM 11224 C C . PHE E 1 163 ? 117.501 97.251 164.106 1.00 54.76 163 PHE E C 1
ATOM 11225 O O . PHE E 1 163 ? 116.633 96.431 164.419 1.00 54.04 163 PHE E O 1
ATOM 11233 N N . THR E 1 164 ? 117.203 98.493 163.728 1.00 60.56 164 THR E N 1
ATOM 11234 C CA . THR E 1 164 ? 115.841 99.001 163.712 1.00 60.71 164 THR E CA 1
ATOM 11235 C C . THR E 1 164 ? 115.563 99.711 162.395 1.00 57.67 164 THR E C 1
ATOM 11236 O O . THR E 1 164 ? 116.464 100.271 161.766 1.00 53.58 164 THR E O 1
ATOM 11240 N N . GLY E 1 165 ? 114.299 99.668 161.984 1.00 65.68 165 GLY E N 1
ATOM 11241 C CA . GLY E 1 165 ? 113.811 100.439 160.858 1.00 65.94 165 GLY E CA 1
ATOM 11242 C C . GLY E 1 165 ? 112.311 100.616 160.958 1.00 69.32 165 GLY E C 1
ATOM 11243 O O . GLY E 1 165 ? 111.582 99.631 161.098 1.00 68.70 165 GLY E O 1
ATOM 11244 N N . LYS E 1 166 ? 111.831 101.855 160.884 1.00 72.28 166 LYS E N 1
ATOM 11245 C CA . LYS E 1 166 ? 110.423 102.119 161.139 1.00 70.09 166 LYS E CA 1
ATOM 11246 C C . LYS E 1 166 ? 110.000 103.395 160.428 1.00 69.89 166 LYS E C 1
ATOM 11247 O O . LYS E 1 166 ? 110.792 104.327 160.273 1.00 69.44 166 LYS E O 1
ATOM 11253 N N . SER E 1 167 ? 108.736 103.425 160.010 1.00 69.77 167 SER E N 1
ATOM 11254 C CA . SER E 1 167 ? 108.143 104.614 159.402 1.00 70.78 167 SER E CA 1
ATOM 11255 C C . SER E 1 167 ? 106.635 104.518 159.550 1.00 73.82 167 SER E C 1
ATOM 11256 O O . SER E 1 167 ? 106.019 103.613 158.982 1.00 74.30 167 SER E O 1
ATOM 11259 N N . GLU E 1 168 ? 106.079 105.560 160.312 1.00 78.53 168 GLU E N 1
ATOM 11260 C CA . GLU E 1 168 ? 104.627 105.496 160.619 1.00 77.16 168 GLU E CA 1
ATOM 11261 C C . GLU E 1 168 ? 103.933 106.775 160.142 1.00 77.14 168 GLU E C 1
ATOM 11262 O O . GLU E 1 168 ? 104.605 107.818 160.127 1.00 75.38 168 GLU E O 1
ATOM 11268 N N . LEU E 1 169 ? 102.676 106.694 159.724 1.00 82.95 169 LEU E N 1
ATOM 11269 C CA . LEU E 1 169 ? 101.902 107.898 159.320 1.00 81.07 169 LEU E CA 1
ATOM 11270 C C . LEU E 1 169 ? 100.507 107.813 159.942 1.00 83.75 169 LEU E C 1
ATOM 11271 O O . LEU E 1 169 ? 99.670 107.098 159.376 1.00 84.67 169 LEU E O 1
ATOM 11276 N N . ASP E 1 170 ? 100.275 108.491 161.060 1.00 91.88 170 ASP E N 1
ATOM 11277 C CA . ASP E 1 170 ? 98.943 108.542 161.726 1.00 90.63 170 ASP E CA 1
ATOM 11278 C C . ASP E 1 170 ? 98.360 109.949 161.605 1.00 89.59 170 ASP E C 1
ATOM 11279 O O . ASP E 1 170 ? 98.631 110.771 162.490 1.00 90.57 170 ASP E O 1
ATOM 11284 N N . ASN E 1 171 ? 97.579 110.192 160.555 1.00 89.39 171 ASN E N 1
ATOM 11285 C CA . ASN E 1 171 ? 96.985 111.535 160.344 1.00 91.44 171 ASN E CA 1
ATOM 11286 C C . ASN E 1 171 ? 95.597 111.398 159.717 1.00 93.20 171 ASN E C 1
ATOM 11287 O O . ASN E 1 171 ? 95.459 110.585 158.785 1.00 93.49 171 ASN E O 1
ATOM 11292 N N . GLY E 1 172 ? 94.599 112.121 160.233 1.00 97.90 172 GLY E N 1
ATOM 11293 C CA . GLY E 1 172 ? 93.262 112.148 159.599 1.00 96.79 172 GLY E CA 1
ATOM 11294 C C . GLY E 1 172 ? 92.711 110.782 159.236 1.00 98.84 172 GLY E C 1
ATOM 11295 O O . GLY E 1 172 ? 92.378 110.596 158.050 1.00 98.57 172 GLY E O 1
ATOM 11296 N N . THR E 1 173 ? 92.622 109.862 160.202 1.00 102.13 173 THR E N 1
ATOM 11297 C CA . THR E 1 173 ? 92.027 108.508 159.991 1.00 101.22 173 THR E CA 1
ATOM 11298 C C . THR E 1 173 ? 92.814 107.673 158.966 1.00 101.67 173 THR E C 1
ATOM 11299 O O . THR E 1 173 ? 92.255 106.661 158.504 1.00 101.22 173 THR E O 1
ATOM 11303 N N . VAL E 1 174 ? 94.051 108.053 158.627 1.00 98.59 174 VAL E N 1
ATOM 11304 C CA . VAL E 1 174 ? 94.884 107.191 157.734 1.00 98.00 174 VAL E CA 1
ATOM 11305 C C . VAL E 1 174 ? 96.094 106.714 158.542 1.00 96.95 174 VAL E C 1
ATOM 11306 O O . VAL E 1 174 ? 96.806 107.570 159.096 1.00 96.16 174 VAL E O 1
ATOM 11310 N N . THR E 1 175 ? 96.241 105.322 158.580 1.00 93.46 175 THR E N 1
ATOM 11311 C CA . THR E 1 175 ? 97.332 104.722 159.392 1.00 93.31 175 THR E CA 1
ATOM 11312 C C . THR E 1 175 ? 98.222 103.859 158.494 1.00 93.69 175 THR E C 1
ATOM 11313 O O . THR E 1 175 ? 97.661 103.019 157.791 1.00 93.86 175 THR E O 1
ATOM 11317 N N . ALA E 1 176 ? 99.596 104.089 158.554 1.00 85.72 176 ALA E N 1
ATOM 11318 C CA . ALA E 1 176 ? 100.501 103.290 157.696 1.00 84.41 176 ALA E CA 1
ATOM 11319 C C . ALA E 1 176 ? 101.815 103.027 158.436 1.00 84.11 176 ALA E C 1
ATOM 11320 O O . ALA E 1 176 ? 102.278 103.939 159.133 1.00 83.61 176 ALA E O 1
ATOM 11322 N N . GLU E 1 177 ? 102.398 101.836 158.271 1.00 84.48 177 GLU E N 1
ATOM 11323 C CA . GLU E 1 177 ? 103.634 101.504 158.964 1.00 84.54 177 GLU E CA 1
ATOM 11324 C C . GLU E 1 177 ? 104.467 100.562 158.107 1.00 84.37 177 GLU E C 1
ATOM 11325 O O . GLU E 1 177 ? 103.931 99.762 157.338 1.00 83.01 177 GLU E O 1
ATOM 11331 N N . VAL E 1 178 ? 105.789 100.698 158.217 1.00 78.20 178 VAL E N 1
ATOM 11332 C CA . VAL E 1 178 ? 106.746 99.754 157.645 1.00 77.18 178 VAL E CA 1
ATOM 11333 C C . VAL E 1 178 ? 107.806 99.491 158.704 1.00 77.73 178 VAL E C 1
ATOM 11334 O O . VAL E 1 178 ? 108.371 100.437 159.262 1.00 77.36 178 VAL E O 1
ATOM 11338 N N . GLU E 1 179 ? 108.083 98.219 158.979 1.00 78.12 179 GLU E N 1
ATOM 11339 C CA . GLU E 1 179 ? 109.016 97.841 160.032 1.00 77.57 179 GLU E CA 1
ATOM 11340 C C . GLU E 1 179 ? 109.968 96.767 159.528 1.00 76.41 179 GLU E C 1
ATOM 11341 O O . GLU E 1 179 ? 109.539 95.810 158.877 1.00 76.07 179 GLU E O 1
ATOM 11347 N N . SER E 1 180 ? 111.252 96.923 159.842 1.00 71.85 180 SER E N 1
ATOM 11348 C CA . SER E 1 180 ? 112.275 95.957 159.455 1.00 71.33 180 SER E CA 1
ATOM 11349 C C . SER E 1 180 ? 112.394 94.889 160.536 1.00 73.30 180 SER E C 1
ATOM 11350 O O . SER E 1 180 ? 112.723 95.193 161.686 1.00 72.49 180 SER E O 1
ATOM 11353 N N . LYS E 1 181 ? 112.135 93.638 160.168 1.00 73.09 181 LYS E N 1
ATOM 11354 C CA . LYS E 1 181 ? 112.210 92.519 161.095 1.00 69.45 181 LYS E CA 1
ATOM 11355 C C . LYS E 1 181 ? 113.537 91.778 161.020 1.00 69.63 181 LYS E C 1
ATOM 11356 O O . LYS E 1 181 ? 113.681 90.728 161.653 1.00 73.58 181 LYS E O 1
ATOM 11362 N N . GLY E 1 182 ? 114.492 92.285 160.268 1.00 62.00 182 GLY E N 1
ATOM 11363 C CA . GLY E 1 182 ? 115.796 91.661 160.152 1.00 62.58 182 GLY E CA 1
ATOM 11364 C C . GLY E 1 182 ? 116.462 92.044 158.845 1.00 62.43 182 GLY E C 1
ATOM 11365 O O . GLY E 1 182 ? 115.825 92.257 157.820 1.00 59.92 182 GLY E O 1
ATOM 11366 N N . LEU E 1 183 ? 117.792 92.143 158.890 1.00 54.24 183 LEU E N 1
ATOM 11367 C CA . LEU E 1 183 ? 118.570 92.470 157.698 1.00 52.61 183 LEU E CA 1
ATOM 11368 C C . LEU E 1 183 ? 119.978 91.912 157.901 1.00 53.38 183 LEU E C 1
ATOM 11369 O O . LEU E 1 183 ? 120.785 92.515 158.611 1.00 53.89 183 LEU E O 1
ATOM 11374 N N . THR E 1 184 ? 120.256 90.775 157.273 1.00 47.26 184 THR E N 1
ATOM 11375 C CA . THR E 1 184 ? 121.552 90.122 157.348 1.00 47.34 184 THR E CA 1
ATOM 11376 C C . THR E 1 184 ? 122.210 90.123 155.974 1.00 44.24 184 THR E C 1
ATOM 11377 O O . THR E 1 184 ? 121.542 90.037 154.943 1.00 49.07 184 THR E O 1
ATOM 11381 N N . ASN E 1 185 ? 123.539 90.233 155.969 1.00 39.29 185 ASN E N 1
ATOM 11382 C CA . ASN E 1 185 ? 124.278 90.352 154.711 1.00 35.54 185 ASN E CA 1
ATOM 11383 C C . ASN E 1 185 ? 125.718 89.895 154.974 1.00 38.69 185 ASN E C 1
ATOM 11384 O O . ASN E 1 185 ? 126.520 90.645 155.528 1.00 38.58 185 ASN E O 1
ATOM 11389 N N . VAL E 1 186 ? 126.028 88.668 154.556 1.00 38.75 186 VAL E N 1
ATOM 11390 C CA . VAL E 1 186 ? 127.318 88.038 154.820 1.00 33.45 186 VAL E CA 1
ATOM 11391 C C . VAL E 1 186 ? 128.058 87.849 153.504 1.00 35.20 186 VAL E C 1
ATOM 11392 O O . VAL E 1 186 ? 127.503 87.311 152.541 1.00 40.31 186 VAL E O 1
ATOM 11396 N N . THR E 1 187 ? 129.316 88.283 153.461 1.00 40.45 187 THR E N 1
ATOM 11397 C CA . THR E 1 187 ? 130.127 88.195 152.252 1.00 36.21 187 THR E CA 1
ATOM 11398 C C . THR E 1 187 ? 131.479 87.583 152.584 1.00 31.68 187 THR E C 1
ATOM 11399 O O . THR E 1 187 ? 132.097 87.945 153.587 1.00 33.81 187 THR E O 1
ATOM 11403 N N . VAL E 1 188 ? 131.929 86.656 151.741 1.00 34.60 188 VAL E N 1
ATOM 11404 C CA . VAL E 1 188 ? 133.237 86.022 151.859 1.00 34.44 188 VAL E CA 1
ATOM 11405 C C . VAL E 1 188 ? 133.964 86.200 150.534 1.00 33.82 188 VAL E C 1
ATOM 11406 O O . VAL E 1 188 ? 133.386 85.964 149.469 1.00 32.70 188 VAL E O 1
ATOM 11410 N N . GLY E 1 189 ? 135.216 86.613 150.598 1.00 40.57 189 GLY E N 1
ATOM 11411 C CA . GLY E 1 189 ? 136.007 86.831 149.399 1.00 38.48 189 GLY E CA 1
ATOM 11412 C C . GLY E 1 189 ? 137.369 86.182 149.494 1.00 41.44 189 GLY E C 1
ATOM 11413 O O . GLY E 1 189 ? 137.975 86.138 150.562 1.00 43.12 189 GLY E O 1
ATOM 11414 N N . TYR E 1 190 ? 137.845 85.682 148.358 1.00 43.63 190 TYR E N 1
ATOM 11415 C CA . TYR E 1 190 ? 139.146 85.036 148.255 1.00 47.45 190 TYR E CA 1
ATOM 11416 C C . TYR E 1 190 ? 139.875 85.601 147.047 1.00 42.71 190 TYR E C 1
ATOM 11417 O O . TYR E 1 190 ? 139.281 85.746 145.976 1.00 41.77 190 TYR E O 1
ATOM 11426 N N . HIS E 1 191 ? 141.153 85.914 147.217 1.00 40.69 191 HIS E N 1
ATOM 11427 C CA . HIS E 1 191 ? 141.978 86.475 146.151 1.00 46.35 191 HIS E CA 1
ATOM 11428 C C . HIS E 1 191 ? 143.034 85.445 145.768 1.00 47.49 191 HIS E C 1
ATOM 11429 O O . HIS E 1 191 ? 144.065 85.325 146.435 1.00 51.64 191 HIS E O 1
ATOM 11436 N N . MET E 1 192 ? 142.779 84.712 144.684 1.00 54.91 192 MET E N 1
ATOM 11437 C CA . MET E 1 192 ? 143.745 83.734 144.197 1.00 56.80 192 MET E CA 1
ATOM 11438 C C . MET E 1 192 ? 144.990 84.391 143.623 1.00 56.84 192 MET E C 1
ATOM 11439 O O . MET E 1 192 ? 146.021 83.726 143.489 1.00 57.15 192 MET E O 1
ATOM 11444 N N . SER E 1 193 ? 144.916 85.671 143.295 1.00 56.23 193 SER E N 1
ATOM 11445 C CA . SER E 1 193 ? 145.986 86.415 142.652 1.00 55.94 193 SER E CA 1
ATOM 11446 C C . SER E 1 193 ? 145.614 87.892 142.713 1.00 57.69 193 SER E C 1
ATOM 11447 O O . SER E 1 193 ? 144.445 88.210 142.961 1.00 60.59 193 SER E O 1
ATOM 11450 N N . PRO E 1 194 ? 146.543 88.825 142.497 1.00 56.15 194 PRO E N 1
ATOM 11451 C CA . PRO E 1 194 ? 146.167 90.241 142.467 1.00 53.56 194 PRO E CA 1
ATOM 11452 C C . PRO E 1 194 ? 145.423 90.666 141.212 1.00 55.75 194 PRO E C 1
ATOM 11453 O O . PRO E 1 194 ? 145.230 91.867 141.007 1.00 55.50 194 PRO E O 1
ATOM 11457 N N . GLU E 1 195 ? 145.009 89.715 140.382 1.00 50.87 195 GLU E N 1
ATOM 11458 C CA . GLU E 1 195 ? 144.194 89.957 139.199 1.00 50.66 195 GLU E CA 1
ATOM 11459 C C . GLU E 1 195 ? 142.832 89.286 139.265 1.00 48.41 195 GLU E C 1
ATOM 11460 O O . GLU E 1 195 ? 141.853 89.845 138.770 1.00 45.01 195 GLU E O 1
ATOM 11466 N N . MET E 1 196 ? 142.738 88.109 139.878 1.00 47.89 196 MET E N 1
ATOM 11467 C CA . MET E 1 196 ? 141.524 87.306 139.882 1.00 47.41 196 MET E CA 1
ATOM 11468 C C . MET E 1 196 ? 141.049 87.068 141.310 1.00 46.90 196 MET E C 1
ATOM 11469 O O . MET E 1 196 ? 141.859 86.834 142.211 1.00 48.52 196 MET E O 1
ATOM 11474 N N . GLU E 1 197 ? 139.734 87.133 141.513 1.00 38.96 197 GLU E N 1
ATOM 11475 C CA . GLU E 1 197 ? 139.154 86.931 142.832 1.00 35.46 197 GLU E CA 1
ATOM 11476 C C . GLU E 1 197 ? 137.780 86.291 142.702 1.00 37.01 197 GLU E C 1
ATOM 11477 O O . GLU E 1 197 ? 137.090 86.467 141.698 1.00 38.05 197 GLU E O 1
ATOM 11483 N N . VAL E 1 198 ? 137.392 85.552 143.739 1.00 39.49 198 VAL E N 1
ATOM 11484 C CA . VAL E 1 198 ? 136.113 84.856 143.803 1.00 35.17 198 VAL E CA 1
ATOM 11485 C C . VAL E 1 198 ? 135.435 85.231 145.111 1.00 33.85 198 VAL E C 1
ATOM 11486 O O . VAL E 1 198 ? 136.097 85.354 146.146 1.00 36.90 198 VAL E O 1
ATOM 11490 N N . TYR E 1 199 ? 134.117 85.420 145.068 1.00 30.48 199 TYR E N 1
ATOM 11491 C CA . TYR E 1 199 ? 133.375 85.869 146.236 1.00 30.33 199 TYR E CA 1
ATOM 11492 C C . TYR E 1 199 ? 132.031 85.162 146.309 1.00 27.01 199 TYR E C 1
ATOM 11493 O O . TYR E 1 199 ? 131.555 84.581 145.333 1.00 33.05 199 TYR E O 1
ATOM 11502 N N . GLY E 1 200 ? 131.382 85.268 147.464 1.00 29.91 200 GLY E N 1
ATOM 11503 C CA . GLY E 1 200 ? 130.050 84.672 147.668 1.00 25.98 200 GLY E CA 1
ATOM 11504 C C . GLY E 1 200 ? 129.251 85.516 148.641 1.00 32.80 200 GLY E C 1
ATOM 11505 O O . GLY E 1 200 ? 129.875 86.187 149.457 1.00 36.09 200 GLY E O 1
ATOM 11506 N N . ASN E 1 201 ? 127.924 85.478 148.577 1.00 30.50 201 ASN E N 1
ATOM 11507 C CA . ASN E 1 201 ? 127.112 86.378 149.434 1.00 30.01 201 ASN E CA 1
ATOM 11508 C C . ASN E 1 201 ? 125.738 85.774 149.708 1.00 30.35 201 ASN E C 1
ATOM 11509 O O . ASN E 1 201 ? 125.189 85.151 148.802 1.00 36.51 201 ASN E O 1
ATOM 11514 N N . VAL E 1 202 ? 125.275 85.950 150.998 1.00 29.08 202 VAL E N 1
ATOM 11515 C CA . VAL E 1 202 ? 123.902 85.510 151.371 1.00 30.12 202 VAL E CA 1
ATOM 11516 C C . VAL E 1 202 ? 123.230 86.714 152.030 1.00 31.93 202 VAL E C 1
ATOM 11517 O O . VAL E 1 202 ? 123.861 87.343 152.875 1.00 33.54 202 VAL E O 1
ATOM 11521 N N . LYS E 1 203 ? 121.979 87.044 151.563 1.00 34.14 203 LYS E N 1
ATOM 11522 C CA . LYS E 1 203 ? 121.290 88.217 152.148 1.00 35.33 203 LYS E CA 1
ATOM 11523 C C . LYS E 1 203 ? 119.839 87.857 152.458 1.00 42.17 203 LYS E C 1
ATOM 11524 O O . LYS E 1 203 ? 119.124 87.490 151.526 1.00 50.02 203 LYS E O 1
ATOM 11530 N N . MET E 1 204 ? 119.439 87.950 153.736 1.00 48.53 204 MET E N 1
ATOM 11531 C CA . MET E 1 204 ? 118.015 87.730 154.087 1.00 45.84 204 MET E CA 1
ATOM 11532 C C . MET E 1 204 ? 117.408 89.070 154.494 1.00 48.49 204 MET E C 1
ATOM 11533 O O . MET E 1 204 ? 118.117 89.872 155.108 1.00 47.94 204 MET E O 1
ATOM 11538 N N . SER E 1 205 ? 116.149 89.305 154.107 1.00 58.11 205 SER E N 1
ATOM 11539 C CA . SER E 1 205 ? 115.439 90.545 154.501 1.00 59.68 205 SER E CA 1
ATOM 11540 C C . SER E 1 205 ? 113.950 90.245 154.667 1.00 61.93 205 SER E C 1
ATOM 11541 O O . SER E 1 205 ? 113.318 89.906 153.605 1.00 66.12 205 SER E O 1
ATOM 11544 N N . LYS E 1 206 ? 113.452 90.340 155.904 1.00 64.42 206 LYS E N 1
ATOM 11545 C CA . LYS E 1 206 ? 112.016 90.147 156.212 1.00 65.75 206 LYS E CA 1
ATOM 11546 C C . LYS E 1 206 ? 111.469 91.485 156.684 1.00 68.12 206 LYS E C 1
ATOM 11547 O O . LYS E 1 206 ? 111.970 91.989 157.687 1.00 71.63 206 LYS E O 1
ATOM 11553 N N . VAL E 1 207 ? 110.502 92.043 155.969 1.00 73.96 207 VAL E N 1
ATOM 11554 C CA . VAL E 1 207 ? 109.870 93.337 156.371 1.00 75.87 207 VAL E CA 1
ATOM 11555 C C . VAL E 1 207 ? 108.354 93.129 156.492 1.00 77.56 207 VAL E C 1
ATOM 11556 O O . VAL E 1 207 ? 107.820 92.291 155.757 1.00 78.94 207 VAL E O 1
ATOM 11560 N N . GLU E 1 208 ? 107.672 93.809 157.356 1.00 84.89 208 GLU E N 1
ATOM 11561 C CA . GLU E 1 208 ? 106.206 93.675 157.539 1.00 84.51 208 GLU E CA 1
ATOM 11562 C C . GLU E 1 208 ? 105.606 95.080 157.596 1.00 85.51 208 GLU E C 1
ATOM 11563 O O . GLU E 1 208 ? 106.186 95.929 158.289 1.00 84.23 208 GLU E O 1
ATOM 11569 N N . ALA E 1 209 ? 104.505 95.323 156.952 1.00 89.93 209 ALA E N 1
ATOM 11570 C CA . ALA E 1 209 ? 103.913 96.675 156.859 1.00 90.40 209 ALA E CA 1
ATOM 11571 C C . ALA E 1 209 ? 102.398 96.637 157.063 1.00 91.58 209 ALA E C 1
ATOM 11572 O O . ALA E 1 209 ? 101.814 95.569 156.830 1.00 91.81 209 ALA E O 1
ATOM 11574 N N . ASP E 1 210 ? 101.792 97.757 157.484 1.00 94.48 210 ASP E N 1
ATOM 11575 C CA . ASP E 1 210 ? 100.312 97.854 157.624 1.00 94.87 210 ASP E CA 1
ATOM 11576 C C . ASP E 1 210 ? 99.833 99.065 156.818 1.00 94.33 210 ASP E C 1
ATOM 11577 O O . ASP E 1 210 ? 100.162 100.191 157.220 1.00 92.86 210 ASP E O 1
ATOM 11582 N N . LEU E 1 211 ? 99.100 98.890 155.751 1.00 94.15 211 LEU E N 1
ATOM 11583 C CA . LEU E 1 211 ? 98.686 100.019 154.872 1.00 93.01 211 LEU E CA 1
ATOM 11584 C C . LEU E 1 211 ? 97.531 100.785 155.516 1.00 93.73 211 LEU E C 1
ATOM 11585 O O . LEU E 1 211 ? 97.573 102.016 155.463 1.00 93.80 211 LEU E O 1
ATOM 11590 N N . ASN E 1 212 ? 96.578 100.121 156.116 1.00 94.77 212 ASN E N 1
ATOM 11591 C CA . ASN E 1 212 ? 95.472 100.774 156.869 1.00 93.91 212 ASN E CA 1
ATOM 11592 C C . ASN E 1 212 ? 94.700 99.630 157.510 1.00 93.57 212 ASN E C 1
ATOM 11593 O O . ASN E 1 212 ? 93.516 99.464 157.183 1.00 93.86 212 ASN E O 1
ATOM 11598 N N . GLY E 1 213 ? 95.349 98.842 158.309 1.00 97.17 213 GLY E N 1
ATOM 11599 C CA . GLY E 1 213 ? 94.728 97.662 158.931 1.00 97.24 213 GLY E CA 1
ATOM 11600 C C . GLY E 1 213 ? 95.055 96.448 158.087 1.00 98.28 213 GLY E C 1
ATOM 11601 O O . GLY E 1 213 ? 94.884 95.321 158.583 1.00 97.97 213 GLY E O 1
ATOM 11602 N N . THR E 1 214 ? 95.520 96.680 156.855 1.00 98.89 214 THR E N 1
ATOM 11603 C CA . THR E 1 214 ? 95.884 95.566 155.942 1.00 99.27 214 THR E CA 1
ATOM 11604 C C . THR E 1 214 ? 97.340 95.171 156.198 1.00 98.70 214 THR E C 1
ATOM 11605 O O . THR E 1 214 ? 98.238 95.967 155.869 1.00 97.11 214 THR E O 1
ATOM 11609 N N . PRO E 1 215 ? 97.610 93.982 156.773 1.00 96.50 215 PRO E N 1
ATOM 11610 C CA . PRO E 1 215 ? 98.974 93.539 157.018 1.00 95.32 215 PRO E CA 1
ATOM 11611 C C . PRO E 1 215 ? 99.605 92.896 155.775 1.00 95.13 215 PRO E C 1
ATOM 11612 O O . PRO E 1 215 ? 98.967 92.045 155.186 1.00 95.95 215 PRO E O 1
ATOM 11616 N N . ILE E 1 216 ? 100.821 93.308 155.406 1.00 92.80 216 ILE E N 1
ATOM 11617 C CA . ILE E 1 216 ? 101.540 92.648 154.274 1.00 93.78 216 ILE E CA 1
ATOM 11618 C C . ILE E 1 216 ? 102.943 92.254 154.761 1.00 92.65 216 ILE E C 1
ATOM 11619 O O . ILE E 1 216 ? 103.543 93.050 155.501 1.00 91.29 216 ILE E O 1
ATOM 11624 N N . GLU E 1 217 ? 103.442 91.073 154.378 1.00 85.01 217 GLU E N 1
ATOM 11625 C CA . GLU E 1 217 ? 104.790 90.703 154.782 1.00 83.87 217 GLU E CA 1
ATOM 11626 C C . GLU E 1 217 ? 105.554 90.172 153.580 1.00 83.73 217 GLU E C 1
ATOM 11627 O O . GLU E 1 217 ? 105.021 89.383 152.795 1.00 84.89 217 GLU E O 1
ATOM 11633 N N . VAL E 1 218 ? 106.806 90.609 153.438 1.00 73.60 218 VAL E N 1
ATOM 11634 C CA . VAL E 1 218 ? 107.686 90.132 152.380 1.00 72.73 218 VAL E CA 1
ATOM 11635 C C . VAL E 1 218 ? 108.913 89.500 153.020 1.00 71.83 218 VAL E C 1
ATOM 11636 O O . VAL E 1 218 ? 109.287 89.813 154.152 1.00 70.47 218 VAL E O 1
ATOM 11640 N N . GLU E 1 219 ? 109.534 88.586 152.280 1.00 65.21 219 GLU E N 1
ATOM 11641 C CA . GLU E 1 219 ? 110.691 87.853 152.785 1.00 61.80 219 GLU E CA 1
ATOM 11642 C C . GLU E 1 219 ? 111.594 87.532 151.604 1.00 62.07 219 GLU E C 1
ATOM 11643 O O . GLU E 1 219 ? 111.251 86.687 150.773 1.00 63.42 219 GLU E O 1
ATOM 11649 N N . THR E 1 220 ? 112.744 88.196 151.536 1.00 52.71 220 THR E N 1
ATOM 11650 C CA . THR E 1 220 ? 113.649 88.112 150.398 1.00 51.20 220 THR E CA 1
ATOM 11651 C C . THR E 1 220 ? 114.897 87.329 150.777 1.00 50.11 220 THR E C 1
ATOM 11652 O O . THR E 1 220 ? 115.514 87.601 151.810 1.00 51.22 220 THR E O 1
ATOM 11656 N N . THR E 1 221 ? 115.264 86.365 149.939 1.00 46.02 221 THR E N 1
ATOM 11657 C CA . THR E 1 221 ? 116.474 85.575 150.113 1.00 44.44 221 THR E CA 1
ATOM 11658 C C . THR E 1 221 ? 117.297 85.661 148.839 1.00 48.58 221 THR E C 1
ATOM 11659 O O . THR E 1 221 ? 116.769 85.450 147.745 1.00 50.12 221 THR E O 1
ATOM 11663 N N . SER E 1 222 ? 118.585 85.960 148.979 1.00 43.68 222 SER E N 1
ATOM 11664 C CA . SER E 1 222 ? 119.471 86.131 147.838 1.00 40.78 222 SER E CA 1
ATOM 11665 C C . SER E 1 222 ? 120.742 85.327 148.045 1.00 36.10 222 SER E C 1
ATOM 11666 O O . SER E 1 222 ? 121.266 85.256 149.159 1.00 45.37 222 SER E O 1
ATOM 11669 N N . TYR E 1 2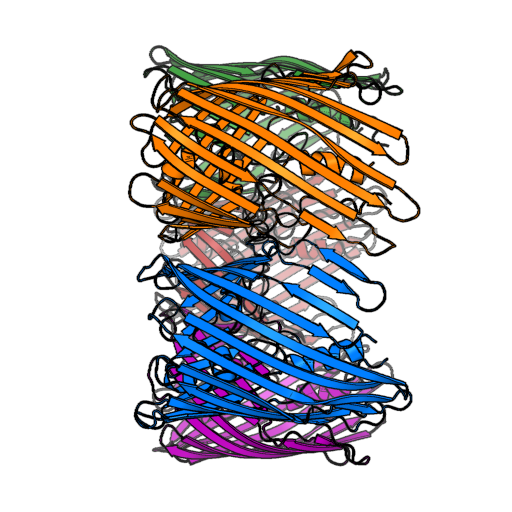23 ? 121.232 84.721 146.969 1.00 33.94 223 TYR E N 1
ATOM 11670 C CA . TYR E 1 223 ? 122.531 84.069 146.949 1.00 33.73 223 TYR E CA 1
ATOM 11671 C C . TYR E 1 223 ? 123.339 84.622 145.787 1.00 36.66 223 TYR E C 1
ATOM 11672 O O . TYR E 1 223 ? 122.784 85.055 144.777 1.00 43.67 223 TYR E O 1
ATOM 11681 N N . LYS E 1 224 ? 124.658 84.609 145.941 1.00 29.56 224 LYS E N 1
ATOM 11682 C CA . LYS E 1 224 ? 125.536 85.246 144.969 1.00 26.17 224 LYS E CA 1
ATOM 11683 C C . LYS E 1 224 ? 126.878 84.538 144.978 1.00 33.63 224 LYS E C 1
ATOM 11684 O O . LYS E 1 224 ? 127.500 84.409 146.034 1.00 38.74 224 LYS E O 1
ATOM 11690 N N . VAL E 1 225 ? 127.311 84.069 143.813 1.00 26.02 225 VAL E N 1
ATOM 11691 C CA . VAL E 1 225 ? 128.657 83.551 143.612 1.00 23.37 225 VAL E CA 1
ATOM 11692 C C . VAL E 1 225 ? 129.219 84.239 142.379 1.00 28.08 225 VAL E C 1
ATOM 11693 O O . VAL E 1 225 ? 128.533 84.338 141.358 1.00 33.40 225 VAL E O 1
ATOM 11697 N N . GLY E 1 226 ? 130.451 84.721 142.470 1.00 24.17 226 GLY E N 1
ATOM 11698 C CA . GLY E 1 226 ? 130.999 85.475 141.364 1.00 24.89 226 GLY E CA 1
ATOM 11699 C C . GLY E 1 226 ? 132.489 85.332 141.155 1.00 26.00 226 GLY E C 1
ATOM 11700 O O . GLY E 1 226 ? 133.137 84.486 141.774 1.00 34.24 226 GLY E O 1
ATOM 11701 N N . MET E 1 227 ? 133.020 86.144 140.248 1.00 33.99 227 MET E N 1
ATOM 11702 C CA . MET E 1 227 ? 134.464 86.136 139.934 1.00 30.47 227 MET E CA 1
ATOM 11703 C C . MET E 1 227 ? 134.772 87.432 139.188 1.00 27.51 227 MET E C 1
ATOM 11704 O O . MET E 1 227 ? 133.907 87.899 138.462 1.00 34.10 227 MET E O 1
ATOM 11709 N N . VAL E 1 228 ? 135.927 88.026 139.429 1.00 22.73 228 VAL E N 1
ATOM 11710 C CA . VAL E 1 228 ? 136.353 89.220 138.657 1.00 32.52 228 VAL E CA 1
ATOM 11711 C C . VAL E 1 228 ? 137.789 88.913 138.230 1.00 36.41 228 VAL E C 1
ATOM 11712 O O . VAL E 1 228 ? 138.611 88.684 139.114 1.00 39.13 228 VAL E O 1
ATOM 11716 N N . ASN E 1 229 ? 138.098 89.094 136.940 1.00 38.97 229 ASN E N 1
ATOM 11717 C CA . ASN E 1 229 ? 139.476 88.893 136.422 1.00 38.91 229 ASN E CA 1
ATOM 11718 C C . ASN E 1 229 ? 139.865 90.092 135.556 1.00 36.11 229 ASN E C 1
ATOM 11719 O O . ASN E 1 229 ? 139.107 91.064 135.525 1.00 36.46 229 ASN E O 1
ATOM 11724 N N . THR E 1 230 ? 141.026 90.024 134.905 1.00 48.24 230 THR E N 1
ATOM 11725 C CA . THR E 1 230 ? 141.483 91.098 133.984 1.00 53.03 230 THR E CA 1
ATOM 11726 C C . THR E 1 230 ? 141.814 90.490 132.616 1.00 51.55 230 THR E C 1
ATOM 11727 O O . THR E 1 230 ? 142.641 89.564 132.584 1.00 46.73 230 THR E O 1
ATOM 11731 N N . LEU E 1 231 ? 141.191 90.983 131.538 1.00 30.00 231 LEU E N 1
ATOM 11732 C CA . LEU E 1 231 ? 141.502 90.506 130.164 1.00 30.00 231 LEU E CA 1
ATOM 11733 C C . LEU E 1 231 ? 142.772 91.216 129.692 1.00 30.00 231 LEU E C 1
ATOM 11734 O O . LEU E 1 231 ? 143.741 90.519 129.341 1.00 30.00 231 LEU E O 1
ATOM 11739 N N . ALA E 1 232 ? 142.759 92.549 129.688 1.00 30.00 232 ALA E N 1
ATOM 11740 C CA . ALA E 1 232 ? 143.965 93.323 129.319 1.00 30.00 232 ALA E CA 1
ATOM 11741 C C . ALA E 1 232 ? 144.733 93.670 130.594 1.00 30.00 232 ALA E C 1
ATOM 11742 O O . ALA E 1 232 ? 144.123 94.248 131.499 1.00 30.00 232 ALA E O 1
ATOM 11744 N N . LYS E 1 233 ? 145.997 93.265 130.694 1.00 30.00 233 LYS E N 1
ATOM 11745 C CA . LYS E 1 233 ? 146.820 93.604 131.883 1.00 30.00 233 LYS E CA 1
ATOM 11746 C C . LYS E 1 233 ? 147.722 94.768 131.485 1.00 30.00 233 LYS E C 1
ATOM 11747 O O . LYS E 1 233 ? 148.795 94.511 130.914 1.00 30.00 233 LYS E O 1
ATOM 11753 N N . SER E 1 234 ? 147.300 96.001 131.769 1.00 30.00 234 SER E N 1
ATOM 11754 C CA . SER E 1 234 ? 148.081 97.166 131.286 1.00 30.00 234 SER E CA 1
ATOM 11755 C C . SER E 1 234 ? 148.063 98.320 132.283 1.00 30.00 234 SER E C 1
ATOM 11756 O O . SER E 1 234 ? 147.318 98.242 133.270 1.00 30.00 234 SER E O 1
ATOM 11759 N N . GLU E 1 235 ? 148.889 99.334 132.039 1.00 30.00 235 GLU E N 1
ATOM 11760 C CA . GLU E 1 235 ? 148.844 100.552 132.885 1.00 30.00 235 GLU E CA 1
ATOM 11761 C C . GLU E 1 235 ? 147.936 101.535 132.146 1.00 30.00 235 GLU E C 1
ATOM 11762 O O . GLU E 1 235 ? 147.360 101.117 131.123 1.00 30.00 235 GLU E O 1
ATOM 11768 N N . GLU E 1 236 ? 147.804 102.766 132.644 1.00 30.00 236 GLU E N 1
ATOM 11769 C CA . GLU E 1 236 ? 146.848 103.726 132.035 1.00 30.00 236 GLU E CA 1
ATOM 11770 C C . GLU E 1 236 ? 145.434 103.234 132.359 1.00 30.00 236 GLU E C 1
ATOM 11771 O O . GLU E 1 236 ? 144.604 104.056 132.771 1.00 30.00 236 GLU E O 1
ATOM 11777 N N . GLY E 1 237 ? 145.183 101.937 132.182 1.00 46.21 237 GLY E N 1
ATOM 11778 C CA . GLY E 1 237 ? 143.875 101.353 132.525 1.00 50.53 237 GLY E CA 1
ATOM 11779 C C . GLY E 1 237 ? 143.907 99.840 132.515 1.00 51.59 237 GLY E C 1
ATOM 11780 O O . GLY E 1 237 ? 144.823 99.281 131.908 1.00 52.76 237 GLY E O 1
ATOM 11781 N N . ASN E 1 238 ? 142.936 99.207 133.182 1.00 47.59 238 ASN E N 1
ATOM 11782 C CA . ASN E 1 238 ? 142.831 97.731 133.113 1.00 42.86 238 ASN E CA 1
ATOM 11783 C C . ASN E 1 238 ? 141.454 97.385 132.554 1.00 44.44 238 ASN E C 1
ATOM 11784 O O . ASN E 1 238 ? 140.480 98.007 132.988 1.00 45.11 238 ASN E O 1
ATOM 11789 N N . PHE E 1 239 ? 141.395 96.453 131.598 1.00 36.97 239 PHE E N 1
ATOM 11790 C CA . PHE E 1 239 ? 140.103 95.996 131.062 1.00 28.57 239 PHE E CA 1
ATOM 11791 C C . PHE E 1 239 ? 139.691 94.849 131.974 1.00 39.18 239 PHE E C 1
ATOM 11792 O O . PHE E 1 239 ? 140.403 93.851 132.005 1.00 39.14 239 PHE E O 1
ATOM 11800 N N . PHE E 1 240 ? 138.611 95.018 132.728 1.00 41.93 240 PHE E N 1
ATOM 11801 C CA . PHE E 1 240 ? 138.173 93.988 133.695 1.00 33.91 240 PHE E CA 1
ATOM 11802 C C . PHE E 1 240 ? 136.953 93.255 133.135 1.00 31.48 240 PHE E C 1
ATOM 11803 O O . PHE E 1 240 ? 136.234 93.816 132.306 1.00 28.94 240 PHE E O 1
ATOM 11811 N N . TYR E 1 241 ? 136.735 92.029 133.588 1.00 33.22 241 TYR E N 1
ATOM 11812 C CA . TYR E 1 241 ? 135.557 91.243 133.168 1.00 29.76 241 TYR E CA 1
ATOM 11813 C C . TYR E 1 241 ? 135.074 90.453 134.386 1.00 36.04 241 TYR E C 1
ATOM 11814 O O . TYR E 1 241 ? 135.903 90.127 135.240 1.00 34.25 241 TYR E O 1
ATOM 11823 N N . GLY E 1 242 ? 133.771 90.180 134.471 1.00 35.04 242 GLY E N 1
ATOM 11824 C CA . GLY E 1 242 ? 133.267 89.403 135.583 1.00 26.67 242 GLY E CA 1
ATOM 11825 C C . GLY E 1 242 ? 132.037 88.567 135.302 1.00 25.40 242 GLY E C 1
ATOM 11826 O O . GLY E 1 242 ? 131.083 89.030 134.677 1.00 21.93 242 GLY E O 1
ATOM 11827 N N . VAL E 1 243 ? 132.060 87.326 135.777 1.00 33.78 243 VAL E N 1
ATOM 11828 C CA . VAL E 1 243 ? 130.932 86.418 135.700 1.00 32.10 243 VAL E CA 1
ATOM 11829 C C . VAL E 1 243 ? 130.307 86.316 137.085 1.00 34.75 243 VAL E C 1
ATOM 11830 O O . VAL E 1 243 ? 130.955 86.556 138.105 1.00 37.84 243 VAL E O 1
ATOM 11834 N N . GLU E 1 244 ? 129.027 85.958 137.129 1.00 36.06 244 GLU E N 1
ATOM 11835 C CA . GLU E 1 244 ? 128.302 85.952 138.390 1.00 34.66 244 GLU E CA 1
ATOM 11836 C C . GLU E 1 244 ? 127.018 85.155 138.235 1.00 32.90 244 GLU E C 1
ATOM 11837 O O . GLU E 1 244 ? 126.369 85.220 137.193 1.00 38.44 244 GLU E O 1
ATOM 11843 N N . VAL E 1 245 ? 126.660 84.407 139.275 1.00 32.79 245 VAL E N 1
ATOM 11844 C CA . VAL E 1 245 ? 125.399 83.680 139.339 1.00 31.62 245 VAL E CA 1
ATOM 11845 C C . VAL E 1 245 ? 124.608 84.224 140.518 1.00 37.22 245 VAL E C 1
ATOM 11846 O O . VAL E 1 245 ? 125.130 84.303 141.635 1.00 44.48 245 VAL E O 1
ATOM 11850 N N . ALA E 1 246 ? 123.360 84.607 140.271 1.00 34.14 246 ALA E N 1
ATOM 11851 C CA . ALA E 1 246 ? 122.524 85.194 141.307 1.00 35.52 246 ALA E CA 1
ATOM 11852 C C . ALA E 1 246 ? 121.149 84.549 141.288 1.00 36.92 246 ALA E C 1
ATOM 11853 O O . ALA E 1 246 ? 120.502 84.497 140.239 1.00 41.57 246 ALA E O 1
ATOM 11855 N N . SER E 1 247 ? 120.697 84.073 142.445 1.00 34.12 247 SER E N 1
ATOM 11856 C CA . SER E 1 247 ? 119.351 83.538 142.594 1.00 37.35 247 SER E CA 1
ATOM 11857 C C . SER E 1 247 ? 118.648 84.284 143.715 1.00 36.24 247 SER E C 1
ATOM 11858 O O . SER E 1 247 ? 119.152 84.335 144.840 1.00 43.58 247 SER E O 1
ATOM 11861 N N . THR E 1 248 ? 117.488 84.855 143.409 1.00 44.05 248 THR E N 1
ATOM 11862 C CA . THR E 1 248 ? 116.721 85.645 144.361 1.00 47.96 248 THR E CA 1
ATOM 11863 C C . THR E 1 248 ? 115.337 85.038 144.510 1.00 48.00 248 THR E C 1
ATOM 11864 O O . THR E 1 248 ? 114.628 84.857 143.517 1.00 55.77 248 THR E O 1
ATOM 11868 N N . LYS E 1 249 ? 114.952 84.733 145.744 1.00 48.72 249 LYS E N 1
ATOM 11869 C CA . LYS E 1 249 ? 113.656 84.141 146.043 1.00 50.62 249 LYS E CA 1
ATOM 11870 C C . LYS E 1 249 ? 112.875 85.065 146.963 1.00 53.33 249 LYS E C 1
ATOM 11871 O O . LYS E 1 249 ? 113.307 85.338 148.086 1.00 58.02 249 LYS E O 1
ATOM 11877 N N . VAL E 1 250 ? 111.725 85.529 146.493 1.00 55.56 250 VAL E N 1
ATOM 11878 C CA . VAL E 1 250 ? 110.801 86.320 147.295 1.00 57.40 250 VAL E CA 1
ATOM 11879 C C . VAL E 1 250 ? 109.627 85.404 147.603 1.00 57.61 250 VAL E C 1
ATOM 11880 O O . VAL E 1 250 ? 108.963 84.905 146.688 1.00 59.49 250 VAL E O 1
ATOM 11884 N N . LYS E 1 251 ? 109.371 85.174 148.888 1.00 61.27 251 LYS E N 1
ATOM 11885 C CA . LYS E 1 251 ? 108.397 84.175 149.309 1.00 63.13 251 LYS E CA 1
ATOM 11886 C C . LYS E 1 251 ? 107.007 84.497 148.781 1.00 66.26 251 LYS E C 1
ATOM 11887 O O . LYS E 1 251 ? 106.480 85.590 149.002 1.00 65.15 251 LYS E O 1
ATOM 11893 N N . ASP E 1 252 ? 106.431 83.532 148.063 1.00 73.16 252 ASP E N 1
ATOM 11894 C CA . ASP E 1 252 ? 105.052 83.593 147.579 1.00 71.90 252 ASP E CA 1
ATOM 11895 C C . ASP E 1 252 ? 104.839 84.737 146.589 1.00 71.50 252 ASP E C 1
ATOM 11896 O O . ASP E 1 252 ? 103.712 85.169 146.339 1.00 70.99 252 ASP E O 1
ATOM 11901 N N . ASP E 1 253 ? 105.933 85.244 146.021 1.00 66.95 253 ASP E N 1
ATOM 11902 C CA . ASP E 1 253 ? 105.787 86.304 145.030 1.00 66.14 253 ASP E CA 1
ATOM 11903 C C . ASP E 1 253 ? 106.460 85.981 143.701 1.00 65.89 253 ASP E C 1
ATOM 11904 O O . ASP E 1 253 ? 105.861 86.183 142.640 1.00 67.71 253 ASP E O 1
ATOM 11909 N N . SER E 1 254 ? 107.685 85.460 143.744 1.00 60.69 254 SER E N 1
ATOM 11910 C CA . SER E 1 254 ? 108.485 85.301 142.538 1.00 61.26 254 SER E CA 1
ATOM 11911 C C . SER E 1 254 ? 109.770 84.561 142.874 1.00 59.55 254 SER E C 1
ATOM 11912 O O . SER E 1 254 ? 110.091 84.331 144.040 1.00 61.54 254 SER E O 1
ATOM 11915 N N . GLU E 1 255 ? 110.505 84.190 141.829 1.00 51.57 255 GLU E N 1
ATOM 11916 C CA . GLU E 1 255 ? 111.780 83.499 141.974 1.00 51.83 255 GLU E CA 1
ATOM 11917 C C . GLU E 1 255 ? 112.622 83.772 140.739 1.00 52.98 255 GLU E C 1
ATOM 11918 O O . GLU E 1 255 ? 112.152 83.581 139.615 1.00 55.36 255 GLU E O 1
ATOM 11924 N N . SER E 1 256 ? 113.860 84.211 140.945 1.00 48.95 256 SER E N 1
ATOM 11925 C CA . SER E 1 256 ? 114.753 84.599 139.865 1.00 44.95 256 SER E CA 1
ATOM 11926 C C . SER E 1 256 ? 116.008 83.739 139.866 1.00 40.66 256 SER E C 1
ATOM 11927 O O . SER E 1 256 ? 116.332 83.070 140.850 1.00 44.84 256 SER E O 1
ATOM 11930 N N . LEU E 1 257 ? 116.702 83.758 138.731 1.00 36.24 257 LEU E N 1
ATOM 11931 C CA . LEU E 1 257 ? 118.002 83.105 138.596 1.00 35.44 257 LEU E CA 1
ATOM 11932 C C . LEU E 1 257 ? 118.687 83.729 137.391 1.00 33.65 257 LEU E C 1
ATOM 11933 O O . LEU E 1 257 ? 118.219 83.557 136.263 1.00 42.34 257 LEU E O 1
ATOM 11938 N N . LEU E 1 258 ? 119.776 84.452 137.624 1.00 30.97 258 LEU E N 1
ATOM 11939 C CA . LEU E 1 258 ? 120.431 85.219 136.578 1.00 32.52 258 LEU E CA 1
ATOM 11940 C C . LEU E 1 258 ? 121.907 84.857 136.513 1.00 33.44 258 LEU E C 1
ATOM 11941 O O . LEU E 1 258 ? 122.483 84.334 137.468 1.00 36.82 258 LEU E O 1
ATOM 11946 N N . LEU E 1 259 ? 122.511 85.135 135.362 1.00 35.43 259 LEU E N 1
ATOM 11947 C CA . LEU E 1 259 ? 123.945 84.954 135.140 1.00 28.97 259 LEU E CA 1
ATOM 11948 C C . LEU E 1 259 ? 124.513 86.212 134.498 1.00 27.74 259 LEU E C 1
ATOM 11949 O O . LEU E 1 259 ? 124.854 86.218 133.311 1.00 37.72 259 LEU E O 1
ATOM 11954 N N . PRO E 1 260 ? 124.629 87.302 135.255 1.00 33.59 260 PRO E N 1
ATOM 11955 C CA . PRO E 1 260 ? 125.098 88.559 134.659 1.00 33.91 260 PRO E CA 1
ATOM 11956 C C . PRO E 1 260 ? 126.589 88.510 134.369 1.00 32.53 260 PRO E C 1
ATOM 11957 O O . PRO E 1 260 ? 127.397 88.203 135.246 1.00 37.98 260 PRO E O 1
ATOM 11961 N N . VAL E 1 261 ? 126.949 88.827 133.129 1.00 27.74 261 VAL E N 1
ATOM 11962 C CA . VAL E 1 261 ? 128.336 88.928 132.698 1.00 24.75 261 VAL E CA 1
ATOM 11963 C C . VAL E 1 261 ? 128.585 90.371 132.293 1.00 27.22 261 VAL E C 1
ATOM 11964 O O . VAL E 1 261 ? 127.810 90.943 131.521 1.00 35.22 261 VAL E O 1
ATOM 11968 N N . TYR E 1 262 ? 129.646 90.964 132.828 1.00 29.20 262 TYR E N 1
ATOM 11969 C CA . TYR E 1 262 ? 129.977 92.349 132.540 1.00 32.08 262 TYR E CA 1
ATOM 11970 C C . TYR E 1 262 ? 131.456 92.467 132.211 1.00 34.12 262 TYR E C 1
ATOM 11971 O O . TYR E 1 262 ? 132.277 91.670 132.666 1.00 31.41 262 TYR E O 1
ATOM 11980 N N . MET E 1 263 ? 131.779 93.473 131.404 1.00 35.28 263 MET E N 1
ATOM 11981 C CA . MET E 1 263 ? 133.145 93.800 131.033 1.00 29.62 263 MET E CA 1
ATOM 11982 C C . MET E 1 263 ? 133.261 95.308 130.885 1.00 26.29 263 MET E C 1
ATOM 11983 O O . MET E 1 263 ? 132.319 95.977 130.457 1.00 18.26 263 MET E O 1
ATOM 11988 N N . GLY E 1 264 ? 134.417 95.841 131.261 1.00 25.48 264 GLY E N 1
ATOM 11989 C CA . GLY E 1 264 ? 134.587 97.281 131.230 1.00 32.74 264 GLY E CA 1
ATOM 11990 C C . GLY E 1 264 ? 136.017 97.665 131.522 1.00 31.35 264 GLY E C 1
ATOM 11991 O O . GLY E 1 264 ? 136.862 96.821 131.823 1.00 23.91 264 GLY E O 1
ATOM 11992 N N . VAL E 1 265 ? 136.276 98.970 131.433 1.00 35.16 265 VAL E N 1
ATOM 11993 C CA . VAL E 1 265 ? 137.622 99.505 131.589 1.00 36.70 265 VAL E CA 1
ATOM 11994 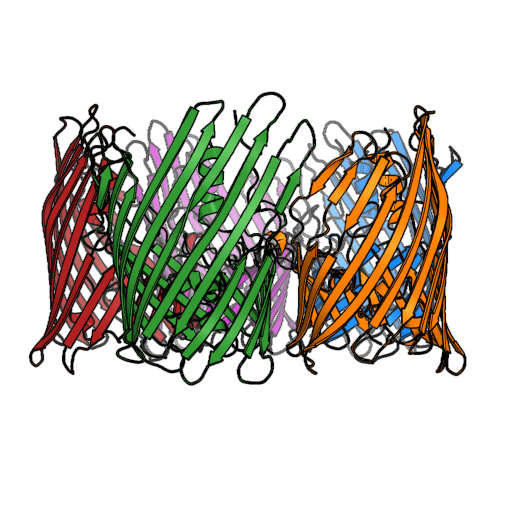C C . VAL E 1 265 ? 137.540 100.846 132.303 1.00 35.86 265 VAL E C 1
ATOM 11995 O O . VAL E 1 265 ? 136.548 101.570 132.194 1.00 34.22 265 VAL E O 1
ATOM 11999 N N . GLU E 1 266 ? 138.624 101.202 133.004 1.00 35.53 266 GLU E N 1
ATOM 12000 C CA . GLU E 1 266 ? 138.779 102.551 133.592 1.00 29.32 266 GLU E CA 1
ATOM 12001 C C . GLU E 1 266 ? 140.104 103.034 133.016 1.00 34.39 266 GLU E C 1
ATOM 12002 O O . GLU E 1 266 ? 141.096 102.335 133.221 1.00 31.92 266 GLU E O 1
ATOM 12008 N N . HIS E 1 267 ? 140.124 104.170 132.314 1.00 34.85 267 HIS E N 1
ATOM 12009 C CA . HIS E 1 267 ? 141.364 104.589 131.618 1.00 32.69 267 HIS E CA 1
ATOM 12010 C C . HIS E 1 267 ? 141.742 106.035 131.925 1.00 31.18 267 HIS E C 1
ATOM 12011 O O . HIS E 1 267 ? 140.863 106.905 131.919 1.00 23.88 267 HIS E O 1
ATOM 12018 N N . ASN E 1 268 ? 143.033 106.279 132.159 1.00 32.33 268 ASN E N 1
ATOM 12019 C CA . ASN E 1 268 ? 143.534 107.657 132.348 1.00 21.42 268 ASN E CA 1
ATOM 12020 C C . ASN E 1 268 ? 143.750 108.224 130.952 1.00 31.61 268 ASN E C 1
ATOM 12021 O O . ASN E 1 268 ? 144.901 108.223 130.498 1.00 33.93 268 ASN E O 1
ATOM 12026 N N . ALA E 1 269 ? 142.675 108.657 130.292 1.00 23.20 269 ALA E N 1
ATOM 12027 C CA . ALA E 1 269 ? 142.775 109.130 128.897 1.00 14.63 269 ALA E CA 1
ATOM 12028 C C . ALA E 1 269 ? 143.799 110.250 128.808 1.00 19.45 269 ALA E C 1
ATOM 12029 O O . ALA E 1 269 ? 144.725 110.105 128.013 1.00 27.83 269 ALA E O 1
ATOM 12031 N N . ALA E 1 270 ? 143.669 111.286 129.632 1.00 29.11 270 ALA E N 1
ATOM 12032 C CA . ALA E 1 270 ? 144.570 112.456 129.591 1.00 23.57 270 ALA E CA 1
ATOM 12033 C C . ALA E 1 270 ? 145.160 112.696 130.982 1.00 25.10 270 ALA E C 1
ATOM 12034 O O . ALA E 1 270 ? 145.064 111.785 131.811 1.00 29.32 270 ALA E O 1
ATOM 12036 N N . SER E 1 271 ? 145.786 113.852 131.218 1.00 25.56 271 SER E N 1
ATOM 12037 C CA . SER E 1 271 ? 146.275 114.207 132.578 1.00 25.63 271 SER E CA 1
ATOM 12038 C C . SER E 1 271 ? 145.125 114.887 133.312 1.00 20.37 271 SER E C 1
ATOM 12039 O O . SER E 1 271 ? 145.291 115.247 134.477 1.00 25.91 271 SER E O 1
ATOM 12042 N N . TRP E 1 272 ? 144.002 115.033 132.633 1.00 13.78 272 TRP E N 1
ATOM 12043 C CA . TRP E 1 272 ? 142.846 115.698 133.200 1.00 14.99 272 TRP E CA 1
ATOM 12044 C C . TRP E 1 272 ? 141.565 114.902 133.025 1.00 9.28 272 TRP E C 1
ATOM 12045 O O . TRP E 1 272 ? 140.493 115.415 133.350 1.00 19.07 272 TRP E O 1
ATOM 12056 N N . LEU E 1 273 ? 141.636 113.678 132.517 1.00 1.60 273 LEU E N 1
ATOM 12057 C CA . LEU E 1 273 ? 140.438 112.944 132.152 1.00 7.86 273 LEU E CA 1
ATOM 12058 C C . LEU E 1 273 ? 140.581 111.480 132.530 1.00 14.47 273 LEU E C 1
ATOM 12059 O O . LEU E 1 273 ? 141.647 110.888 132.358 1.00 14.57 273 LEU E O 1
ATOM 12064 N N . VAL E 1 274 ? 139.503 110.908 133.057 1.00 15.70 274 VAL E N 1
ATOM 12065 C CA . VAL E 1 274 ? 139.392 109.474 133.285 1.00 22.57 274 VAL E CA 1
ATOM 12066 C C . VAL E 1 274 ? 138.084 109.013 132.665 1.00 30.20 274 VAL E C 1
ATOM 12067 O O . VAL E 1 274 ? 137.022 109.565 132.967 1.00 30.54 274 VAL E O 1
ATOM 12071 N N . LEU E 1 275 ? 138.159 108.012 131.795 1.00 29.86 275 LEU E N 1
ATOM 12072 C CA . LEU E 1 275 ? 137.002 107.514 131.069 1.00 19.62 275 LEU E CA 1
ATOM 12073 C C . LEU E 1 275 ? 136.622 106.140 131.600 1.00 29.23 275 LEU E C 1
ATOM 12074 O O . LEU E 1 275 ? 137.480 105.264 131.740 1.00 25.67 275 LEU E O 1
ATOM 12079 N N . ARG E 1 276 ? 135.338 105.961 131.897 1.00 31.43 276 ARG E N 1
ATOM 12080 C CA . ARG E 1 276 ? 134.820 104.714 132.439 1.00 22.71 276 ARG E CA 1
ATOM 12081 C C . ARG E 1 276 ? 133.651 104.247 131.589 1.00 20.91 276 ARG E C 1
ATOM 12082 O O . ARG E 1 276 ? 132.766 105.040 131.257 1.00 27.35 276 ARG E O 1
ATOM 12090 N N . ALA E 1 277 ? 133.650 102.965 131.235 1.00 24.70 277 ALA E N 1
ATOM 12091 C CA . ALA E 1 277 ? 132.567 102.398 130.450 1.00 24.88 277 ALA E CA 1
ATOM 12092 C C . ALA E 1 277 ? 132.464 100.908 130.738 1.00 31.64 277 ALA E C 1
ATOM 12093 O O . ALA E 1 277 ? 133.455 100.258 131.077 1.00 20.67 277 ALA E O 1
ATOM 12095 N N . SER E 1 278 ? 131.249 100.377 130.607 1.00 37.08 278 SER E N 1
ATOM 12096 C CA . SER E 1 278 ? 131.007 98.956 130.805 1.00 33.07 278 SER E CA 1
ATOM 12097 C C . SER E 1 278 ? 129.714 98.564 130.104 1.00 31.22 278 SER E C 1
ATOM 12098 O O . SER E 1 278 ? 128.869 99.408 129.802 1.00 27.31 278 SER E O 1
ATOM 12101 N N . VAL E 1 279 ? 129.583 97.265 129.836 1.00 34.71 279 VAL E N 1
ATOM 12102 C CA . VAL E 1 279 ? 128.388 96.679 129.238 1.00 35.44 279 VAL E CA 1
ATOM 12103 C C . VAL E 1 279 ? 128.093 95.372 129.963 1.00 35.49 279 VAL E C 1
ATOM 12104 O O . VAL E 1 279 ? 129.012 94.636 130.335 1.00 30.07 279 VAL E O 1
ATOM 12108 N N . ALA E 1 280 ? 126.813 95.096 130.194 1.00 32.85 280 ALA E N 1
ATOM 12109 C CA . ALA E 1 280 ? 126.411 93.886 130.891 1.00 24.41 280 ALA E CA 1
ATOM 12110 C C . ALA E 1 280 ? 125.177 93.291 130.231 1.00 26.11 280 ALA E C 1
ATOM 12111 O O . ALA E 1 280 ? 124.393 93.996 129.595 1.00 22.23 280 ALA E O 1
ATOM 12113 N N . GLN E 1 281 ? 125.024 91.978 130.388 1.00 34.90 281 GLN E N 1
ATOM 12114 C CA . GLN E 1 281 ? 123.880 91.244 129.867 1.00 32.50 281 GLN E CA 1
ATOM 12115 C C . GLN E 1 281 ? 123.812 89.897 130.569 1.00 33.33 281 GLN E C 1
ATOM 12116 O O . GLN E 1 281 ? 124.845 89.284 130.834 1.00 32.33 281 GLN E O 1
ATOM 12122 N N . ASN E 1 282 ? 122.598 89.441 130.868 1.00 34.31 282 ASN E N 1
ATOM 12123 C CA . ASN E 1 282 ? 122.404 88.121 131.459 1.00 35.90 282 ASN E CA 1
ATOM 12124 C C . ASN E 1 282 ? 122.527 87.068 130.365 1.00 30.77 282 ASN E C 1
ATOM 12125 O O . ASN E 1 282 ? 121.660 86.962 129.494 1.00 37.83 282 ASN E O 1
ATOM 12130 N N . VAL E 1 283 ? 123.591 86.276 130.417 1.00 24.07 283 VAL E N 1
ATOM 12131 C CA . VAL E 1 283 ? 123.900 85.316 129.365 1.00 32.96 283 VAL E CA 1
ATOM 12132 C C . VAL E 1 283 ? 123.249 83.981 129.702 1.00 29.44 283 VAL E C 1
ATOM 12133 O O . VAL E 1 283 ? 123.515 83.405 130.760 1.00 30.71 283 VAL E O 1
ATOM 12137 N N . ILE E 1 284 ? 122.386 83.502 128.803 1.00 35.24 284 ILE E N 1
ATOM 12138 C CA . ILE E 1 284 ? 121.724 82.201 128.900 1.00 37.69 284 ILE E CA 1
ATOM 12139 C C . ILE E 1 284 ? 120.697 82.194 130.026 1.00 39.17 284 ILE E C 1
ATOM 12140 O O . ILE E 1 284 ? 119.532 81.840 129.812 1.00 35.58 284 ILE E O 1
ATOM 12145 N N . LEU E 1 285 ? 121.112 82.572 131.232 1.00 37.63 285 LEU E N 1
ATOM 12146 C CA . LEU E 1 285 ? 120.247 82.546 132.406 1.00 36.23 285 LEU E CA 1
ATOM 12147 C C . LEU E 1 285 ? 119.690 83.944 132.646 1.00 38.51 285 LEU E C 1
ATOM 12148 O O . LEU E 1 285 ? 120.401 84.831 133.126 1.00 36.34 285 LEU E O 1
ATOM 12153 N N . ASN E 1 286 ? 118.415 84.140 132.293 1.00 42.58 286 ASN E N 1
ATOM 12154 C CA . ASN E 1 286 ? 117.760 85.424 132.521 1.00 42.51 286 ASN E CA 1
ATOM 12155 C C . ASN E 1 286 ? 116.295 85.254 132.922 1.00 43.16 286 ASN E C 1
ATOM 12156 O O . ASN E 1 286 ? 115.522 86.212 132.809 1.00 46.28 286 ASN E O 1
ATOM 12161 N N . GLU E 1 287 ? 115.938 84.061 133.382 1.00 48.16 287 GLU E N 1
ATOM 12162 C CA . GLU E 1 287 ? 114.515 83.754 133.661 1.00 52.06 287 GLU E CA 1
ATOM 12163 C C . GLU E 1 287 ? 114.073 84.157 135.062 1.00 48.94 287 GLU E C 1
ATOM 12164 O O . GLU E 1 287 ? 114.724 83.746 136.023 1.00 54.53 287 GLU E O 1
ATOM 12170 N N . THR E 1 288 ? 112.960 84.873 135.156 1.00 50.33 288 THR E N 1
ATOM 12171 C CA . THR E 1 288 ? 112.378 85.254 136.443 1.00 54.11 288 THR E CA 1
ATOM 12172 C C . THR E 1 288 ? 110.976 84.653 136.516 1.00 53.22 288 THR E C 1
ATOM 12173 O O . THR E 1 288 ? 109.989 85.303 136.168 1.00 54.86 288 THR E O 1
ATOM 12177 N N . LYS E 1 289 ? 110.898 83.410 136.980 1.00 57.20 289 LYS E N 1
ATOM 12178 C CA . LYS E 1 289 ? 109.620 82.721 137.098 1.00 59.37 289 LYS E CA 1
ATOM 12179 C C . LYS E 1 289 ? 108.748 83.394 138.152 1.00 58.30 289 LYS E C 1
ATOM 12180 O O . LYS E 1 289 ? 109.233 83.786 139.216 1.00 59.90 289 LYS E O 1
ATOM 12186 N N . ASP E 1 290 ? 107.460 83.528 137.857 1.00 62.16 290 ASP E N 1
ATOM 12187 C CA . ASP E 1 290 ? 106.506 84.148 138.767 1.00 64.75 290 ASP E CA 1
ATOM 12188 C C . ASP E 1 290 ? 105.693 83.058 139.452 1.00 64.76 290 ASP E C 1
ATOM 12189 O O . ASP E 1 290 ? 105.065 82.233 138.782 1.00 67.33 290 ASP E O 1
ATOM 12194 N N . ASP E 1 291 ? 105.700 83.061 140.782 1.00 67.53 291 ASP E N 1
ATOM 12195 C CA . ASP E 1 291 ? 105.024 82.017 141.535 1.00 69.01 291 ASP E CA 1
ATOM 12196 C C . ASP E 1 291 ? 103.507 82.171 141.442 1.00 70.67 291 ASP E C 1
ATOM 12197 O O . ASP E 1 291 ? 102.980 83.237 141.110 1.00 70.95 291 ASP E O 1
ATOM 12202 N N . ALA E 1 292 ? 102.811 81.063 141.720 1.00 71.65 292 ALA E N 1
ATOM 12203 C CA . ALA E 1 292 ? 101.353 80.967 141.717 1.00 72.00 292 ALA E CA 1
ATOM 12204 C C . ALA E 1 292 ? 100.769 81.061 140.313 1.00 74.05 292 ALA E C 1
ATOM 12205 O O . ALA E 1 292 ? 99.551 80.968 140.139 1.00 74.74 292 ALA E O 1
ATOM 12207 N N . THR E 1 293 ? 101.615 81.245 139.312 1.00 71.54 293 THR E N 1
ATOM 12208 C CA . THR E 1 293 ? 101.187 81.229 137.917 1.00 69.23 293 THR E CA 1
ATOM 12209 C C . THR E 1 293 ? 102.016 80.288 137.058 1.00 67.94 293 THR E C 1
ATOM 12210 O O . THR E 1 293 ? 101.465 79.623 136.180 1.00 69.75 293 THR E O 1
ATOM 12214 N N . GLY E 1 294 ? 103.322 80.207 137.299 1.00 66.08 294 GLY E N 1
ATOM 12215 C CA . GLY E 1 294 ? 104.214 79.423 136.475 1.00 66.28 294 GLY E CA 1
ATOM 12216 C C . GLY E 1 294 ? 104.748 80.138 135.254 1.00 67.14 294 GLY E C 1
ATOM 12217 O O . GLY E 1 294 ? 105.588 79.571 134.545 1.00 67.63 294 GLY E O 1
ATOM 12218 N N . ASN E 1 295 ? 104.295 81.359 134.986 1.00 65.35 295 ASN E N 1
ATOM 12219 C CA . ASN E 1 295 ? 104.729 82.093 133.807 1.00 64.38 295 ASN E CA 1
ATOM 12220 C C . ASN E 1 295 ? 106.108 82.697 134.024 1.00 63.94 295 ASN E C 1
ATOM 12221 O O . ASN E 1 295 ? 106.385 83.289 135.069 1.00 65.21 295 ASN E O 1
ATOM 12226 N N . LYS E 1 296 ? 106.967 82.558 133.019 1.00 58.51 296 LYS E N 1
ATOM 12227 C CA . LYS E 1 296 ? 108.320 83.082 133.064 1.00 53.29 296 LYS E CA 1
ATOM 12228 C C . LYS E 1 296 ? 108.387 84.419 132.336 1.00 54.10 296 LYS E C 1
ATOM 12229 O O . LYS E 1 296 ? 107.398 84.923 131.805 1.00 56.87 296 LYS E O 1
ATOM 12235 N N . THR E 1 297 ? 109.579 85.005 132.321 1.00 49.19 297 THR E N 1
ATOM 12236 C CA . THR E 1 297 ? 109.801 86.275 131.643 1.00 47.86 297 THR E CA 1
ATOM 12237 C C . THR E 1 297 ? 111.276 86.369 131.292 1.00 47.87 297 THR E C 1
ATOM 12238 O O . THR E 1 297 ? 112.128 86.317 132.181 1.00 52.61 297 THR E O 1
ATOM 12242 N N . ASP E 1 298 ? 111.571 86.492 129.999 1.00 49.69 298 ASP E N 1
ATOM 12243 C CA . ASP E 1 298 ? 112.937 86.565 129.480 1.00 45.03 298 ASP E CA 1
ATOM 12244 C C . ASP E 1 298 ? 112.995 87.693 128.455 1.00 43.52 298 ASP E C 1
ATOM 12245 O O . ASP E 1 298 ? 112.782 87.468 127.263 1.00 52.29 298 ASP E O 1
ATOM 12250 N N . GLU E 1 299 ? 113.2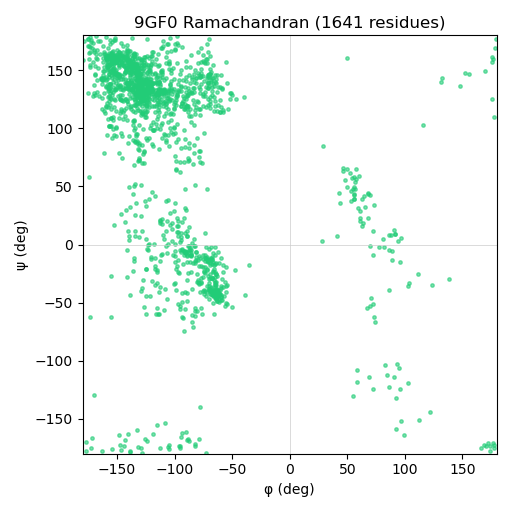88 88.902 128.916 1.00 40.98 299 GLU E N 1
ATOM 12251 C CA . GLU E 1 299 ? 113.355 90.064 128.049 1.00 46.24 299 GLU E CA 1
ATOM 12252 C C . GLU E 1 299 ? 114.809 90.440 127.786 1.00 50.93 299 GLU E C 1
ATOM 12253 O O . GLU E 1 299 ? 115.744 89.819 128.294 1.00 50.08 299 GLU E O 1
ATOM 12259 N N . ASP E 1 300 ? 114.999 91.468 126.966 1.00 45.22 300 ASP E N 1
ATOM 12260 C CA . ASP E 1 300 ? 116.339 91.968 126.704 1.00 40.87 300 ASP E CA 1
ATOM 12261 C C . ASP E 1 300 ? 116.906 92.627 127.953 1.00 45.52 300 ASP E C 1
ATOM 12262 O O . ASP E 1 300 ? 116.200 93.328 128.682 1.00 46.05 300 ASP E O 1
ATOM 12267 N N . SER E 1 301 ? 118.196 92.395 128.198 1.00 43.86 301 SER E N 1
ATOM 12268 C CA . SER E 1 301 ? 118.842 92.864 129.414 1.00 38.95 301 SER E CA 1
ATOM 12269 C C . SER E 1 301 ? 120.190 93.525 129.164 1.00 38.74 301 SER E C 1
ATOM 12270 O O . SER E 1 301 ? 120.931 93.754 130.124 1.00 43.87 301 SER E O 1
ATOM 12273 N N . THR E 1 302 ? 120.540 93.826 127.917 1.00 31.33 302 THR E N 1
ATOM 12274 C CA . THR E 1 302 ? 121.816 94.476 127.653 1.00 29.48 302 THR E CA 1
ATOM 12275 C C . THR E 1 302 ? 121.756 95.935 128.085 1.00 39.89 302 THR E C 1
ATOM 12276 O O . THR E 1 302 ? 120.812 96.657 127.754 1.00 41.62 302 THR E O 1
ATOM 12280 N N . ARG E 1 303 ? 122.768 96.366 128.832 1.00 37.83 303 ARG E N 1
ATOM 12281 C CA . ARG E 1 303 ? 122.791 97.693 129.420 1.00 31.77 303 ARG E CA 1
ATOM 12282 C C . ARG E 1 303 ? 124.225 98.189 129.455 1.00 34.83 303 ARG E C 1
ATOM 12283 O O . ARG E 1 303 ? 125.175 97.405 129.445 1.00 28.17 303 ARG E O 1
ATOM 12291 N N . MET E 1 304 ? 124.375 99.507 129.508 1.00 29.90 304 MET E N 1
ATOM 12292 C CA . MET E 1 304 ? 125.691 100.115 129.560 1.00 24.65 304 MET E CA 1
ATOM 12293 C C . MET E 1 304 ? 125.684 101.298 130.515 1.00 28.76 304 MET E C 1
ATOM 12294 O O . MET E 1 304 ? 124.636 101.861 130.839 1.00 25.04 304 MET E O 1
ATOM 12299 N N . ALA E 1 305 ? 126.880 101.666 130.967 1.00 26.53 305 ALA E N 1
ATOM 12300 C CA . ALA E 1 305 ? 127.086 102.849 131.784 1.00 20.69 305 ALA E CA 1
ATOM 12301 C C . ALA E 1 305 ? 128.378 103.523 131.356 1.00 26.69 305 ALA E C 1
ATOM 12302 O O . ALA E 1 305 ? 129.379 102.851 131.098 1.00 16.56 305 ALA E O 1
ATOM 12304 N N . ALA E 1 306 ? 128.346 104.851 131.272 1.00 28.16 306 ALA E N 1
ATOM 12305 C CA . ALA E 1 306 ? 129.501 105.641 130.884 1.00 21.70 306 ALA E CA 1
ATOM 12306 C C . ALA E 1 306 ? 129.664 106.813 131.838 1.00 23.63 306 ALA E C 1
ATOM 12307 O O . ALA E 1 306 ? 128.683 107.362 132.343 1.00 17.10 306 ALA E O 1
ATOM 12309 N N . GLY E 1 307 ? 130.915 107.196 132.077 1.00 30.13 307 GLY E N 1
ATOM 12310 C CA . GLY E 1 307 ? 131.200 108.285 132.991 1.00 26.78 307 GLY E CA 1
ATOM 12311 C C . GLY E 1 307 ? 132.581 108.858 132.781 1.00 21.05 307 GLY E C 1
ATOM 12312 O O . GLY E 1 307 ? 133.436 108.255 132.127 1.00 14.63 307 GLY E O 1
ATOM 12313 N N . ALA E 1 308 ? 132.794 110.037 133.362 1.00 16.69 308 ALA E N 1
ATOM 12314 C CA . ALA E 1 308 ? 134.045 110.764 133.226 1.00 14.05 308 ALA E CA 1
ATOM 12315 C C . ALA E 1 308 ? 134.491 111.297 134.579 1.00 16.99 308 ALA E C 1
ATOM 12316 O O . ALA E 1 308 ? 133.670 111.588 135.449 1.00 23.24 308 ALA E O 1
ATOM 12318 N N . GLY E 1 309 ? 135.803 111.423 134.747 1.00 15.49 309 GLY E N 1
ATOM 12319 C CA . GLY E 1 309 ? 136.360 112.089 135.908 1.00 11.99 309 GLY E CA 1
ATOM 12320 C C . GLY E 1 309 ? 137.363 113.165 135.545 1.00 20.21 309 GLY E C 1
ATOM 12321 O O . GLY E 1 309 ? 138.446 112.858 135.045 1.00 19.62 309 GLY E O 1
ATOM 12322 N N . ILE E 1 310 ? 137.028 114.423 135.813 1.00 18.58 310 ILE E N 1
ATOM 12323 C CA . ILE E 1 310 ? 137.884 115.556 135.473 1.00 6.09 310 ILE E CA 1
ATOM 12324 C C . ILE E 1 310 ? 138.812 115.839 136.646 1.00 16.13 310 ILE E C 1
ATOM 12325 O O . ILE E 1 310 ? 138.354 116.065 137.769 1.00 21.24 310 ILE E O 1
ATOM 12330 N N . LYS E 1 311 ? 140.115 115.851 136.384 1.00 14.91 311 LYS E N 1
ATOM 12331 C CA . LYS E 1 311 ? 141.132 115.929 137.422 1.00 4.13 311 LYS E CA 1
ATOM 12332 C C . LYS E 1 311 ? 141.815 117.286 137.400 1.00 10.12 311 LYS E C 1
ATOM 12333 O O . LYS E 1 311 ? 142.292 117.727 136.352 1.00 23.36 311 LYS E O 1
ATOM 12339 N N . PHE E 1 312 ? 141.861 117.942 138.558 1.00 14.45 312 PHE E N 1
ATOM 12340 C CA . PHE E 1 312 ? 142.657 119.150 138.765 1.00 16.58 312 PHE E CA 1
ATOM 12341 C C . PHE E 1 312 ? 143.534 118.901 139.985 1.00 16.00 312 PHE E C 1
ATOM 12342 O O . PHE E 1 312 ? 143.246 119.392 141.075 1.00 23.83 312 PHE E O 1
ATOM 12350 N N . GLY E 1 313 ? 144.635 118.186 139.789 1.00 14.66 313 GLY E N 1
ATOM 12351 C CA . GLY E 1 313 ? 145.494 117.850 140.906 1.00 21.60 313 GLY E CA 1
ATOM 12352 C C . GLY E 1 313 ? 144.785 117.071 141.995 1.00 22.87 313 GLY E C 1
ATOM 12353 O O . GLY E 1 313 ? 144.459 115.895 141.815 1.00 26.71 313 GLY E O 1
ATOM 12354 N N . LYS E 1 314 ? 144.539 117.723 143.130 1.00 21.96 314 LYS E N 1
ATOM 12355 C CA . LYS E 1 314 ? 143.882 117.110 144.277 1.00 16.21 314 LYS E CA 1
ATOM 12356 C C . LYS E 1 314 ? 142.366 117.229 144.233 1.00 17.16 314 LYS E C 1
ATOM 12357 O O . LYS E 1 314 ? 141.696 116.732 145.140 1.00 20.47 314 LYS E O 1
ATOM 12363 N N . SER E 1 315 ? 141.814 117.872 143.212 1.00 23.20 315 SER E N 1
ATOM 12364 C CA . SER E 1 315 ? 140.377 117.993 143.023 1.00 13.44 315 SER E CA 1
ATOM 12365 C C . SER E 1 315 ? 139.962 117.112 141.857 1.00 17.46 315 SER E C 1
ATOM 12366 O O . SER E 1 315 ? 140.588 117.152 140.796 1.00 23.97 315 SER E O 1
ATOM 12369 N N . VAL E 1 316 ? 138.924 116.310 142.055 1.00 21.09 316 VAL E N 1
ATOM 12370 C CA . VAL E 1 316 ? 138.370 115.473 141.001 1.00 14.85 316 VAL E CA 1
ATOM 12371 C C . VAL E 1 316 ? 136.860 115.649 140.994 1.00 12.04 316 VAL E C 1
ATOM 12372 O O . VAL E 1 316 ? 136.218 115.571 142.046 1.00 15.07 316 VAL E O 1
ATOM 12376 N N . ILE E 1 317 ? 136.297 115.889 139.817 1.00 20.14 317 ILE E N 1
ATOM 12377 C CA . ILE E 1 317 ? 134.855 115.990 139.633 1.00 9.45 317 ILE E CA 1
ATOM 12378 C C . ILE E 1 317 ? 134.416 114.751 138.865 1.00 8.91 317 ILE E C 1
ATOM 12379 O O . ILE E 1 317 ? 134.480 114.719 137.633 1.00 17.79 317 ILE E O 1
ATOM 12384 N N . ASP E 1 318 ? 133.978 113.723 139.583 1.00 9.88 318 ASP E N 1
ATOM 12385 C CA . ASP E 1 318 ? 133.400 112.553 138.942 1.00 12.24 318 ASP E CA 1
ATOM 12386 C C . ASP E 1 318 ? 131.973 112.842 138.511 1.00 23.37 318 ASP E C 1
ATOM 12387 O O . ASP E 1 318 ? 131.235 113.556 139.191 1.00 32.02 318 ASP E O 1
ATOM 12392 N N . ALA E 1 319 ? 131.589 112.284 137.370 1.00 13.69 319 ALA E N 1
ATOM 12393 C CA . ALA E 1 319 ? 130.238 112.442 136.857 1.00 8.53 319 ALA E CA 1
ATOM 12394 C C . ALA E 1 319 ? 129.946 111.271 135.936 1.00 21.91 319 ALA E C 1
ATOM 12395 O O . ALA E 1 319 ? 130.819 110.456 135.636 1.00 16.22 319 ALA E O 1
ATOM 12397 N N . SER E 1 320 ? 128.694 111.188 135.511 1.00 25.54 320 SER E N 1
ATOM 12398 C CA . SER E 1 320 ? 128.265 110.229 134.512 1.00 14.60 320 SER E CA 1
ATOM 12399 C C . SER E 1 320 ? 127.716 110.988 133.313 1.00 20.81 320 SER E C 1
ATOM 12400 O O . SER E 1 320 ? 127.149 112.073 133.454 1.00 27.47 320 SER E O 1
ATOM 12403 N N . PHE E 1 321 ? 127.906 110.422 132.128 1.00 20.33 321 PHE E N 1
ATOM 12404 C CA . PHE E 1 321 ? 127.408 111.051 130.913 1.00 19.24 321 PHE E CA 1
ATOM 12405 C C . PHE E 1 321 ? 125.886 110.991 130.892 1.00 28.18 321 PHE E C 1
ATOM 12406 O O . PHE E 1 321 ? 125.298 109.905 130.872 1.00 25.32 321 PHE E O 1
ATOM 12414 N N . ALA E 1 322 ? 125.252 112.165 130.903 1.00 32.56 322 ALA E N 1
ATOM 12415 C CA . ALA E 1 322 ? 123.802 112.236 131.026 1.00 28.34 322 ALA E CA 1
ATOM 12416 C C . ALA E 1 322 ? 123.098 111.600 129.839 1.00 37.53 322 ALA E C 1
ATOM 12417 O O . ALA E 1 322 ? 122.005 111.042 129.992 1.00 41.66 322 ALA E O 1
ATOM 12419 N N . GLY E 1 323 ? 123.693 111.675 128.657 1.00 26.20 323 GLY E N 1
ATOM 12420 C CA . GLY E 1 323 ? 123.055 111.198 127.454 1.00 17.28 323 GLY E CA 1
ATOM 12421 C C . GLY E 1 323 ? 123.450 109.817 126.988 1.00 24.35 323 GLY E C 1
ATOM 12422 O O . GLY E 1 323 ? 123.172 109.477 125.835 1.00 33.87 323 GLY E O 1
ATOM 12423 N N . SER E 1 324 ? 124.076 109.001 127.836 1.00 21.14 324 SER E N 1
ATOM 12424 C CA . SER E 1 324 ? 124.523 107.685 127.392 1.00 16.54 324 SER E CA 1
ATOM 12425 C C . SER E 1 324 ? 123.345 106.799 127.016 1.00 24.44 324 SER E C 1
ATOM 12426 O O . SER E 1 324 ? 123.438 105.993 126.086 1.00 37.17 324 SER E O 1
ATOM 12429 N N . THR E 1 325 ? 122.227 106.935 127.728 1.00 29.95 325 THR E N 1
ATOM 12430 C CA . THR E 1 325 ? 121.064 106.091 127.472 1.00 31.23 325 THR E CA 1
ATOM 12431 C C . THR E 1 325 ? 120.514 106.301 126.065 1.00 25.57 325 THR E C 1
ATOM 12432 O O . THR E 1 325 ? 120.177 105.336 125.371 1.00 27.33 325 THR E O 1
ATOM 12436 N N . THR E 1 326 ? 120.424 107.548 125.623 1.00 27.16 326 THR E N 1
ATOM 12437 C CA . THR E 1 326 ? 119.994 107.856 124.268 1.00 26.95 326 THR E CA 1
ATOM 12438 C C . THR E 1 326 ? 121.139 107.841 123.264 1.00 30.72 326 THR E C 1
ATOM 12439 O O . THR E 1 326 ? 120.898 108.044 122.071 1.00 36.16 326 THR E O 1
ATOM 12443 N N . GLY E 1 327 ? 122.371 107.617 123.714 1.00 24.29 327 GLY E N 1
ATOM 12444 C CA . GLY E 1 327 ? 123.526 107.606 122.845 1.00 16.55 327 GLY E CA 1
ATOM 12445 C C . GLY E 1 327 ? 124.023 108.967 122.431 1.00 16.30 327 GLY E C 1
ATOM 12446 O O . GLY E 1 327 ? 125.044 109.048 121.748 1.00 22.51 327 GLY E O 1
ATOM 12447 N N . VAL E 1 328 ? 123.350 110.035 122.841 1.00 25.46 328 VAL E N 1
ATOM 12448 C CA . VAL E 1 328 ? 123.632 111.391 122.388 1.00 19.76 328 VAL E CA 1
ATOM 12449 C C . VAL E 1 328 ? 124.392 112.111 123.490 1.00 21.21 328 VAL E C 1
ATOM 12450 O O . VAL E 1 328 ? 124.050 111.993 124.670 1.00 41.36 328 VAL E O 1
ATOM 12454 N N . ILE E 1 329 ? 125.470 112.798 123.130 1.00 15.46 329 ILE E N 1
ATOM 12455 C CA . ILE E 1 329 ? 126.131 113.665 124.096 1.00 23.16 329 ILE E CA 1
ATOM 12456 C C . ILE E 1 329 ? 126.355 115.037 123.478 1.00 28.45 329 ILE E C 1
ATOM 12457 O O . ILE E 1 329 ? 127.003 115.176 122.437 1.00 38.34 329 ILE E O 1
ATOM 12462 N N . ASN E 1 330 ? 125.788 116.059 124.104 1.00 26.63 330 ASN E N 1
ATOM 12463 C CA . ASN E 1 330 ? 125.890 117.416 123.599 1.00 16.69 330 ASN E CA 1
ATOM 12464 C C . ASN E 1 330 ? 125.881 118.376 124.777 1.00 26.84 330 ASN E C 1
ATOM 12465 O O . ASN E 1 330 ? 126.110 117.958 125.914 1.00 34.92 330 ASN E O 1
ATOM 12470 N N . ALA E 1 331 ? 125.634 119.659 124.525 1.00 32.77 331 ALA E N 1
ATOM 12471 C CA . ALA E 1 331 ? 125.622 120.628 125.615 1.00 28.33 331 ALA E CA 1
ATOM 12472 C C . ALA E 1 331 ? 124.462 120.396 126.574 1.00 27.96 331 ALA E C 1
ATOM 12473 O O . ALA E 1 331 ? 124.629 120.530 127.788 1.00 40.49 331 ALA E O 1
ATOM 12475 N N . ASN E 1 332 ? 123.283 120.054 126.058 1.00 28.04 332 ASN E N 1
ATOM 12476 C CA . ASN E 1 332 ? 122.123 119.855 126.918 1.00 26.32 332 ASN E CA 1
ATOM 12477 C C . ASN E 1 332 ? 122.210 118.580 127.748 1.00 30.91 332 ASN E C 1
ATOM 12478 O O . ASN E 1 332 ? 121.527 118.478 128.770 1.00 33.98 332 ASN E O 1
ATOM 12483 N N . ASN E 1 333 ? 123.008 117.599 127.323 1.00 32.42 333 ASN E N 1
ATOM 12484 C CA . ASN E 1 333 ? 123.227 116.353 128.063 1.00 26.82 333 ASN E CA 1
ATOM 12485 C C . ASN E 1 333 ? 124.728 116.110 128.133 1.00 30.00 333 ASN E C 1
ATOM 12486 O O . ASN E 1 333 ? 125.280 115.416 127.278 1.00 26.98 333 ASN E O 1
ATOM 12491 N N . LEU E 1 334 ? 125.389 116.665 129.146 1.00 19.97 334 LEU E N 1
ATOM 12492 C CA . LEU E 1 334 ? 126.820 116.459 129.309 1.00 18.44 334 LEU E CA 1
ATOM 12493 C C . LEU E 1 334 ? 127.160 115.682 130.574 1.00 24.56 334 LEU E C 1
ATOM 12494 O O . LEU E 1 334 ? 127.723 114.589 130.488 1.00 24.91 334 LEU E O 1
ATOM 12499 N N . PHE E 1 335 ? 126.803 116.194 131.749 1.00 25.16 335 PHE E N 1
ATOM 12500 C CA . PHE E 1 335 ? 127.221 115.587 133.007 1.00 18.06 335 PHE E CA 1
ATOM 12501 C C . PHE E 1 335 ? 126.054 115.561 133.979 1.00 20.99 335 PHE E C 1
ATOM 12502 O O . PHE E 1 335 ? 125.377 116.573 134.165 1.00 21.61 335 PHE E O 1
ATOM 12510 N N . SER E 1 336 ? 125.826 114.406 134.594 1.00 21.88 336 SER E N 1
ATOM 12511 C CA . SER E 1 336 ? 124.824 114.255 135.637 1.00 23.32 336 SER E CA 1
ATOM 12512 C C . SER E 1 336 ? 125.395 113.347 136.713 1.00 25.79 336 SER E C 1
ATOM 12513 O O . SER E 1 336 ? 126.385 112.648 136.491 1.00 32.82 336 SER E O 1
ATOM 12516 N N . GLN E 1 337 ? 124.771 113.372 137.891 1.00 13.09 337 GLN E N 1
ATOM 12517 C CA . GLN E 1 337 ? 125.245 112.611 139.044 1.00 19.41 337 GLN E CA 1
ATOM 12518 C C . GLN E 1 337 ? 126.666 113.041 139.423 1.00 27.92 337 GLN E C 1
ATOM 12519 O O . GLN E 1 337 ? 127.604 112.245 139.450 1.00 23.28 337 GLN E O 1
ATOM 12525 N N . VAL E 1 338 ? 126.803 114.330 139.724 1.00 29.56 338 VAL E N 1
ATOM 12526 C CA . VAL E 1 338 ? 128.110 114.943 139.930 1.00 16.73 338 VAL E CA 1
ATOM 12527 C C . VAL E 1 338 ? 128.557 114.738 141.369 1.00 14.45 338 VAL E C 1
ATOM 12528 O O . VAL E 1 338 ? 127.744 114.748 142.297 1.00 19.86 338 VAL E O 1
ATOM 12532 N N . ALA E 1 339 ? 129.859 114.546 141.554 1.00 19.47 339 ALA E N 1
ATOM 12533 C CA . ALA E 1 339 ? 130.458 114.461 142.873 1.00 9.52 339 ALA E CA 1
ATOM 12534 C C . ALA E 1 339 ? 131.797 115.177 142.855 1.00 11.00 339 ALA E C 1
ATOM 12535 O O . ALA E 1 339 ? 132.475 115.230 141.830 1.00 23.76 339 ALA E O 1
ATOM 12537 N N . TYR E 1 340 ? 132.175 115.724 144.004 1.00 24.13 340 TYR E N 1
ATOM 12538 C CA . TYR E 1 340 ? 133.443 116.420 144.171 1.00 20.78 340 TYR E CA 1
ATOM 12539 C C . TYR E 1 340 ? 134.242 115.718 145.257 1.00 15.65 340 TYR E C 1
ATOM 12540 O O . TYR E 1 340 ? 133.695 115.371 146.306 1.00 12.88 340 TYR E O 1
ATOM 12549 N N . THR E 1 341 ? 135.538 115.516 145.010 1.00 10.07 341 THR E N 1
ATOM 12550 C CA . THR E 1 341 ? 136.414 114.837 145.999 1.00 16.62 341 THR E CA 1
ATOM 12551 C C . THR E 1 341 ? 137.714 115.622 146.170 1.00 15.63 341 THR E C 1
ATOM 12552 O O . THR E 1 341 ? 138.326 115.965 145.149 1.00 22.73 341 THR E O 1
ATOM 12556 N N . TYR E 1 342 ? 138.110 115.894 147.415 1.00 21.68 342 TYR E N 1
ATOM 12557 C CA . TYR E 1 342 ? 139.396 116.589 147.683 1.00 27.77 342 TYR E CA 1
ATOM 12558 C C . TYR E 1 342 ? 140.312 115.631 148.450 1.00 22.52 342 TYR E C 1
ATOM 12559 O O . TYR E 1 342 ? 139.937 115.193 149.550 1.00 21.05 342 TYR E O 1
ATOM 12568 N N . THR E 1 343 ? 141.468 115.305 147.872 1.00 22.50 343 THR E N 1
ATOM 12569 C CA . THR E 1 343 ? 142.388 114.337 148.522 1.00 32.83 343 THR E CA 1
ATOM 12570 C C . THR E 1 343 ? 143.503 115.111 149.224 1.00 29.53 343 THR E C 1
ATOM 12571 O O . THR E 1 343 ? 144.447 115.523 148.537 1.00 39.78 343 THR E O 1
ATOM 12575 N N . PHE E 1 344 ? 143.399 115.271 150.546 1.00 30.00 344 PHE E N 1
ATOM 12576 C CA . PHE E 1 344 ? 144.441 115.985 151.330 1.00 30.00 344 PHE E CA 1
ATOM 12577 C C . PHE E 1 344 ? 145.823 115.413 150.995 1.00 30.00 344 PHE E C 1
ATOM 12578 O O . PHE E 1 344 ? 146.664 116.147 150.476 1.00 30.00 344 PHE E O 1
#

Secondary structure (DSSP, 8-state):
-HHHHHHTTT-TT---HHHHHHSGGGGTTSPSEEEEE--BSSS-SSBPEEEEEE-SSSS-EEEEEES---HHHHHHHHHHHH---TT-----S-EEEEEEE--TT--EEEEEEEEEEE---TTT-EEEEEEEEEEEEESSSEEEEEEEEEE--EEEE-SS-EEEE-EEEEEEEEEEE-SSSS-EEEEEEEEEEEEEEETTEEEEEEEEEEEEEEEEEEEE-SS-EEEEEEEEEEEEETTTEEEEEEEEEEEEEE--SSSEEEEEEEEEEEEEEEEEESSS--EEE----EEEEEEEEE-SSEEEEEEETTGGGTEESSSSSEEEEEEEEE-/-HHHHHHTTT-TT---GGGSSSSGGGGGTSPSEEEEE--BSSS-SSBPEEEEEEE-SSSEEEEEEES---HHHHHHHHHHH----TT-----S-EEEEEEEEETTEEEEEEEEEEEEEE--TTT-EEEEEEEEEEEEE-SSEEEEEEEEEEEEEEEE-SS-EEEEEEEEEEEEEEEE-SSSS-EEEEEEEEEEEEEESSS-EEEEEEEEEEEEEEEEEE--SSEEEEEEEEEEEEEETTTEEEEE-EEEEEEEE--SSSEEEEEEEEEE-S---EEETTT---EE----EEEEEEEEE-SSEEEEEEETTTTTT---GGGSEEEEEEEEE-/-HHHHHHTTT-TT---TTTSSSSGGGGGTSPSEEEEE--BSSS-SSBPEEEEEEESSSSEEEEEEE----HHHHHHHHHHHT---TTTT-----S-EEEEEEEEETTEEEEEEEEEEEEEEE-SS-EEEEEEEEEEEEEE-SSEEEEEEEEEEEEEEEB-SS-BEEEEEEEEEEEEEEEESSSS-EEEEEEEEEEEEEEETTEEEEEEEEEEEEEEEEEEE--SS--EEEEEEEEEEEETTTEEEEE-EEEEEEEE--SSS--EEEEEEEE-S---EEESSS--EEE----EEEEEEEEE-SSEEEEEEETTTTTT---STTSEEEEEEEEE-/-TTHHHHTTT-SS---SSSTTS-GGGGTTS-SEEEEE--BSSS-SSBPEEEEEB-SSSSEEEEEEES---HHHHHHHHHHH---TTTT-----S-EEEEEEEEETTEEEEEEEEEEEEEE--TTT-EEEEEEEEEEEEE-SSEEEEEEEEEEEEEEEESSS-EEEEEEEEEEEEEEEEEEETTEEEEEEEEEEEEEEEESS-EEEEEEEEEEEEEEE--SB-SSEEEEEEEEEEEEEETTTEEEEEEEEEEEEEE--SSSEEEEEEEEEEEEEEEEE-SSS--EEE----EEEEEEEEE-SSEEEEEEETTTTTTEE-SSS-EEEEEEEEE-/-HHHHHHTT--SS---STTSSS-TTHHHHS--EEEEE--BSSS-SSBPEEEEEEESTTSEEEEEEES---HHHHHHHHHHH---TT-----S-EEEEEEEEETTEEEEEEEEEEEEEEEETTEEEEEEEEEEEEEEE-SSEEEEEEEEEEEEEEEEETTEEEEEEEEEEEEEEEEE-SSSS-EEEEEEEEEEEEEESSS-EEEEEEEEEEEEEEEEEE--SSEEEEEEEEEEEEEETTTEEEEEEEEEEEEEE--SSSEEEEEEEEEEEEEEEEEPTTT----B----EEEEEEEEEETTEEEEEEETTTTTT--SSSSSEEEEEEEE--

Sequence (1657 aa):
SKARVEALANSRHVLDFQTAFDRPYQFMALSEQATIEWGNTGDANPHAEGGFVKRHGDDSAFGAYFGRRSADFSEAVQTVRDAAFADLMFEQNGLNLFYASKMGEWTWGVTAKYSNGKNEDPTVGTKATSAGVAVAASNGTWDFELVQGFTGKSELDNGTVTAEVESKGLTNVTVGYHMSPEMEVYGNVKMSKVEADLNGTPIEVETTSYKVGMVNTLAKSEEGNFFYGVEVASTKVKDDSESLLLPVYMGVEHNAASWLVLRASVAQNVILNETKDDATGNKTDEDSTRMAAGAGIKFGKSVIDASFAGSTTGVINANNLFSQVAYTYTFSKARVEALANSRHVLDFQTAFDRPYQFMALSEQATIEWGNTGDANPHAEGGFVKRHGDDSAFGAYFGRRSADFSEAVQTVRDAAFADLMFEQNGLNLFYASKMGEWTWGVTAKYYSNGKNEDPTVGTKATSAGVAVAASNGTWDFELVQGFTGKSELDNGTVTAEVESKGLTNVTVGYHMSPEMEVYGNVKMSKVEADLNGTPIEVETTSYKVGMVNTLAKSEEGNFFYGVEVASTKVKDDSESLLLPVYMGVEHNAASWLVLRASVAQNVILNETKDDATGNKTDEDSTRMAAGAGIKFGKSVIDASFAGSTTGVINANNLFSQVAYTYTFSKARVEALANSRHVLDFQTAFDRPYQFMALSEQATIEWGNTGDANPHAEGGFVKRHGDDSAFGAYFGRRSADFSEAVQTVRDANPAFADLMFEQNGLNLFYASKMGEWTWGVTAKYYSNGKNEDPTVGTKATSAGVAVAASNGTWDFELVQGFTGKSELDNGTVTAEVESKGLTNVTVGYHMSPEMEVYGNVKMSKVEADLNGTPIEVETTSYKVGMVNTLAKSEEGNFFYGVEVASTKVKDDSESLLLPVYMGVEHNAASWLVLRASVAQNVILNETKDDATGNKTDEDSTRMAAGAGIKFGKSVIDASFAGSTTGVINANNLFSQVAYTYTFSKARVEALANSRHVLDFQTAFDRPYQFMALSEQATIEWGNTGDANPHAEGGFVKRHGDDSAFGAYFGRRSADFSEAVQTVRDAPAFADLMFEQNGLNLFYASKMGEWTWGVTAKYSNGKNEDPTVGTKATSAGVAVAASNGTWDFELVQGFTGKSELDNGTVTAEVESKGLTNVTVGYHMSPEMEVYGNVKMSKVEADLNGTPIEVETTSYKVGMVNTLAKSEEGNFFYGVEVASTKVKDDSESLLLPVYMGVEHNAASWLVLRASVAQNVILNETKDDATGNKTDEDSTRMAAGAGIKFGKSVIDASFAGSTTGVINANNLFSQVAYTYTFSKARVEALANSRHVLDFQTAFDRPYQFMALSEQATIEWGNTGDANPHAEGGFVKRHGDDSAFGAYFGRRSADFSEAVQTVRDAFADLMFEQNGLNLFYASKMGEWTWGVTAKYSNGKNEDPTVGTKATSAGVAVAASNGTWDFELVQGFTGKSELDNGTVTAEVESKGLTNVTVGYHMSPEMEVYGNVKMSKVEADLNGTPIEVETTSYKVGMVNTLAKSEEGNFFYGVEVASTKVKDDSESLLLPVYMGVEHNAASWLVLRASVAQNVILNETKDDATGNKTDEDSTRMAAGAGIKFGKSVIDASFAGSTTGVINANNLFSQVAYTYTF

Solvent-accessible surface area: 68444 Å² total; per-residue (Å²): 8,66,1,46,13,89,1,1,32,104,5,27,62,6,69,13,3,26,19,0,4,74,22,0,24,17,2,4,63,12,62,49,23,2,3,2,5,4,4,64,48,22,76,32,152,32,6,0,6,0,2,36,0,66,75,138,50,136,78,18,0,78,6,19,1,17,1,58,44,41,75,67,20,34,117,15,1,69,76,9,50,115,82,106,25,74,75,0,11,23,3,5,16,2,27,3,98,7,85,0,17,86,110,75,129,78,18,86,0,44,9,40,32,98,1,55,1,30,23,79,60,89,105,30,18,8,76,1,30,13,25,15,39,7,63,4,25,12,46,55,59,109,2,88,12,70,30,82,26,120,56,6,82,0,64,2,87,35,72,120,26,61,2,68,4,33,33,128,28,37,48,34,64,13,61,2,81,49,110,42,136,57,54,12,56,16,20,15,61,70,100,19,92,34,39,5,42,26,83,55,82,86,81,132,68,63,37,30,18,120,59,98,7,40,1,29,30,38,11,145,28,165,82,1,51,1,2,59,0,54,27,64,23,35,39,115,31,129,122,84,25,51,18,72,47,32,27,24,22,14,0,0,31,1,70,15,34,106,123,10,13,7,12,2,4,1,10,2,12,24,148,71,20,42,52,57,55,63,94,94,37,45,76,48,17,69,18,14,0,105,27,24,4,0,1,0,29,52,47,70,53,0,35,14,11,0,20,19,30,1,17,69,70,0,29,21,21,14,70,47,66,23,28,54,1,1,3,16,1,48,56,7,71,0,56,17,88,2,2,26,104,7,38,70,4,72,11,4,24,24,0,3,77,25,0,19,16,0,22,63,11,64,49,22,0,2,0,4,4,5,66,59,19,90,36,142,24,12,0,8,1,5,35,0,55,73,119,62,142,72,10,0,73,7,21,1,21,1,58,44,34,82,54,26,36,115,17,1,77,80,11,51,110,92,96,28,67,67,0,11,20,6,7,18,1,26,4,100,8,85,0,14,109,145,67,116,78,24,79,0,49,9,40,29,106,2,56,0,38,21,86,40,110,98,33,19,4,71,2,31,7,28,11,44,4,69,2,30,11,50,53,58,104,3,87,12,80,26,62,20,114,71,6,47,0,55,4,91,30,69,126,25,59,2,62,9,52,42,118,28,31,39,34,64,15,65,1,89,54,120,36,132,67,51,12,55,14,18,17,50,44,75,16,52,26,58,4,42,24,81,59,80,106,86,99,59,35,40,50,21,118,74,77,8,42,3,24,22,39,13,138,37,186,92,7,71,1,2,64,0,49,28,63,14,44,48,102,32,140,121,78,32,64,22,79,47,35,27,25,23,14,0,0,41,1,63,19,30,100,121,12,9,5,10,2,5,1,12,2,13,20,120,65,18,65,55,89,57,78,90,99,34,36,58,48,19,75,20,10,0,91,23,23,5,0,1,0,29,58,45,61,55,0,38,14,10,2,17,21,40,1,9,75,77,0,34,22,10,24,74,52,59,29,31,48,0,0,5,22,2,49,62,6,75,1,50,19,85,2,2,29,110,6,32,63,5,69,15,4,24,25,0,5,60,27,0,16,17,1,26,68,11,54,56,16,0,3,1,10,5,3,67,55,19,98,32,152,36,14,0,7,0,5,38,0,61,66,118,63,125,85,14,0,72,8,21,0,21,1,66,49,47,84,48,23,30,120,16,0,73,84,11,38,108,71,177,106,45,17,43,65,1,16,26,2,13,14,3,25,4,105,6,89,0,19,103,139,65,111,77,23,84,0,46,7,42,31,92,1,55,2,58,22,72,68,94,96,34,18,1,112,3,48,8,30,12,32,8,65,5,28,16,54,53,61,105,4,92,12,82,24,61,21,131,64,5,75,0,54,2,87,34,78,127,20,66,0,50,7,39,41,108,30,38,50,33,71,14,58,2,83,48,105,46,133,49,34,14,54,28,22,22,50,61,90,16,62,25,45,9,47,38,95,60,72,106,70,111,59,47,35,42,13,114,70,98,7,47,2,31,29,25,17,135,43,151,62,9,57,1,3,72,0,53,30,62,7,30,38,126,35,116,119,83,26,58,17,68,47,33,24,32,21,14,0,0,34,1,70,16,32,107,131,10,10,8,11,2,2,2,11,2,15,22,113,58,12,54,49,72,63,92,104,92,35,29,66,46,15,74,19,14,0,100,18,26,5,0,1,0,31,52,43,71,45,0,35,15,12,1,14,20,41,3,13,75,73,0,29,23,16,14,78,49,59,22,25,58,3,0,7,23,2,43,70,8,59,0,49,15,85,1,1,30,111,10,37,58,6,68,12,1,20,28,0,3,78,21,0,18,17,0,23,70,10,62,53,17,0,2,0,7,6,1,66,49,21,95,27,156,33,10,0,7,0,2,38,0,66,87,131,61,123,63,13,0,68,7,24,1,17,0,60,47,36,82,49,27,31,122,13,2,86,88,9,38,119,79,150,57,18,57,74,0,16,17,2,8,12,2,36,3,97,10,90,0,20,74,140,70,126,75,19,71,0,48,10,42,34,90,2,66,2,42,18,66,63,92,95,31,22,0,101,3,48,9,29,10,40,6,65,3,28,12,30,69,49,102,3,89,12,76,28,65,16,115,69,5,47,0,50,2,86,41,77,114,19,44,0,64,8,42,32,111,29,30,44,34,69,16,67,1,87,52,95,42,134,74,61,13,50,17,18,25,62,42,64,18,60,36,43,6,37,29,83,66,79,103,69,87,71,41,31,43,21,131,75,90,7,46,0,33,16,44,56,112,53,184,74,0,38,4,1,73,0,42,25,66,18,35,46,107,46,115,96,65,26,48,15,74,46,32,26,27,21,14,0,1,26,0,65,14,32,102,130,12,10,7,7,2,4,0,9,1,13,23,116,63,16,65,50,88,62,67,84,86,49,36,61,39,11,84,26,12,0,111,18,22,6,0,2,0,29,47,41,68,46,0,38,10,9,1,16,22,32,1,10,72,73,0,32,21,19,21,74,61,54,25,27,50,2,0,4,18,2,55,56,5,80,0,45,20,89,2,1,31,104,0,47,78,9,73,13,1,24,26,0,3,62,23,0,18,15,1,24,72,14,52,50,14,2,2,2,9,6,2,60,48,32,92,32,150,42,15,0,4,0,5,43,1,63,76,125,66,124,70,8,1,71,5,20,2,22,1,62,48,35,74,45,28,27,117,18,1,88,88,5,39,112,85,64,72,65,1,17,26,1,11,14,2,26,4,104,9,84,0,17,107,157,62,118,88,24,88,0,41,7,43,31,98,0,49,1,37,17,77,56,97,104,33,15,4,103,1,46,11,22,11,39,5,73,2,32,11,40,58,60,112,5,84,15,82,24,64,18,122,70,7,61,0,48,0,87,25,68,140,48,60,0,45,8,52,41,106,31,34,47,24,58,14,64,2,78,60,97,50,132,59,58,18,50,24,22,25,62,53,107,15,87,27,35,0,42,38,81,65,77,97,63,100,53,57,36,35,14,119,73,96,6,40,2,27,23,23,9,147,43,155,90,9,50,2,5,72,0,54,30,66,14,44,45,83,33,116,118,86,26,70,23,66,46,40,22,27,18,12,0,1,51,0,67,13,28,108,121,10,12,7,8,2,3,1,6,2,10,25,126,56,16,58,51,66,64,62,102,88,36,37,50,43,16,66,15,15,0,104,26,22,6,0,0,1,31,41,35,73,58,0,37,15,11,1,14,27,40,0,11,66,86,0,33,23,10,21,62,54,62,28,28,59,4,1,6,21,5,46,70

Organism: Bdellovibrio bacteriovorus (strain ATCC 15356 / DSM 50701 / NCIMB 9529 / HD100) (NCBI:txid264462)

Foldseek 3Di:
DVQFCVQFVVDLLDQDDVNCQQAVLSLLVDFWWKKWFDDDDAPGPPHTKIKTKDAPDNFKIKMKMWDDFDVVQVVVLVVLCVVVSVLWGGFATKMKIKMWGCPDLKIKMKMKIWTWDADPPQQWGKIWTWIWMKIWMDNPFKIKIKTWTDWTKIWTDHDPWTKIKIWPIWIKIKMKGDPDSFKIKMKMKIWTKMWMQGRNRIDIKIKIKIKIKMKGFPDDDDQKTKIKMWMWMWMDIDQFKIAIFIKIKIWMWGPPDPFKIKIKMKIFGPPGGWMAGNVPGDIDDDGDIDMWIWMWTDDDQKIKTWTQQCPVPPDPDDVGGTDSIMMMGRD/DVQVCVLQVVDPLDLDPVVCQQVVLSLQVDFWKKKWWDWDPDPTPPHTKIKTKDDDPNFKIKMKMWDDFDPVQVVQLVVLCVVLSVLWGGFAGKMKIKMWGAPDQKIKMKMKIWGWDFDCDQQWGKTWIWIWMKIWMGRLFKIWIKTWTDWIKMWTPRVVATKMKIWPTWIKIKIKGPPDNFKIWMKIWIWTKMWMQGRNDIDIKIKTKIKTKMKGWPDDDPQKTKIKMWMWMWMDIPQWKTATFIKIKIWMWGNPDPFKIKIKMKIFTPPGAWMATNPPRDIDHDGGIDMWIWMWGPPDQKIKTFTQQCPVVPDCDPVGGTHRIMIMGGD/DVQVCVLQPVDPLDLDPVVCQQVVLSLLVDFWKKKWFDDDAFPTPPHTKIKTKHADPNFKIKMKMKDDFDPVQVVLLVVVQPPVRVNVLFGGFHIKMKIKMWGCDPQKIKMKIKIWTWDADVPLQWGKIWTWIWMKIKMDNPFKIWIKTWTPWTKIWTDHPPWTKMKIWPIWIKIKMKGDPDSFKIKMKIWIWTWMWMAGRHDIDIKIKIKIKIKMKGWPADDDQKTKMKMWMWMWMDTDQFKTAIFIKIKIWMWGNPDQFKIKIKMKIWTPPRQWMATDPVRDIDRDGDIDMWIWMWTDDDQKIKTFTFQCRVPPDCDVVTPTHSIMMMGGD/DVQVCVQQVVDPLDQDPVVCQQVVLSLQVDFWKKKWFDWDPAPTVPDTKIKTKDADPNWKIWMKMKDDFDPVQVVQLVVLCVVPVRVLFGGFHIKIKIKMWGDPDQKIKMKMKIWGWDADCDLQWRKIKIWIWMKIWMDGPFKTKIKTWTDWIKTWTDNPPWIKMKIWPIWMKIKIKGDPDPFKIKMKMKIWTKMWMATRNDTDIKIKIKIKIKMKGFPPCDPFKIKIKMWMWIWMDIVAWKTATFIKIKIWMWGNPDPFKIKIKMKIFTPPRQWMATRVDGDIDRDGGIDMWIWMWTDPDQKIKIFTQQCRVVPDDDPVGGTHRIMIMGRD/DVQVCVLQPVQVLDQDPVVCLQPVLSLLVDFWKKKWWDDDQAPDPPHTKIKTKDADPNFKIWMKMWDDFDDLQVVVCVVCVVVVVLWDGFHTWIKIKMWGDPDQKIKMKMKIWGWDADVDQQWGKIWIWIWMKIWMDRPFKTKIKTWTDWTKMWTDHDLWTKMKIWPIWIKIKIKGDPDPFKIKMKMWIWTWMWMDRRVRIDIKIKIKIKIKMKGFPADDPQKTKIKMWMWMWMDIPQFWIAIFIKIKIWMWGNPDVFKIKTKMKIWGPPGGWIATPPPRDIDHDGDIDMWIWMWTDDDQKIKTFTFQCVVVPDGDDVTGTDRIMIMGRD

Nearest PDB structures (foldseek):
  6ehe-assembly1_A  TM=5.201E-01  e=7.175E-06  Vibrio cholerae O395
  8p98-assembly1_A  TM=4.435E-01  e=4.741E-04  Bacteroides thetaiotaomicron VPI-5482
  1uyn-assembly1_X  TM=4.091E-01  e=1.223E-03  Neisseria meningitidis
  4v3g-assembly1_A  TM=3.719E-01  e=2.586E-03  Klebsiella oxytoca
  1uyo-assembly1_X  TM=2.279E-01  e=9.945E-03  Neisseria meningitidis

Radius of gyration: 38.88 Å; Cα contacts (8 Å, |Δi|>4): 5179; chains: 5; bounding box: 59×94×96 Å

B-factor: mean 42.72, std 19.82, range [0.4, 103.23]